Protein 3PW3 (pdb70)

Radius of gyration: 40.75 Å; Cα contacts (8 Å, |Δi|>4): 4091; chains: 6; bounding box: 106×101×106 Å

Secondary structure (DSSP, 8-state):
-----EEEEE----PPPB--BSS-HHHHHHHHHHHHHHH-------B---HHHHHHHHHHHHHHHTTT-S---S---HHHHHH---S---BTT-------SS-B-HHHHHHHH--HHHHSS--SS----TT---HHHHHHHHHHHHH-PPPSSEEETTEEE-HHHHHHHHT--GGGEEEEE--SSS-TT-B-----TT-TT---EE--TTT--HHHHHHHTT--BEE-EE--STTB-TTSEE---HHHHHHHSS---TTTTS-HHHH-TTTS--PPP---HHHHHHHHHTTSS--EE--B-EEEE-TT--EE--B-SB-S-STTTTB-EEBHHHHHHH--EEEEGGGS-HHHHHHHT--/-----EEEEE-------B--BSS-HHHHHHHHHHHHHHH-------B---HHHHHHHHHHHHHHHTTT-S---S---HHHHHH---S---BTT-------SS-B-HHHHHHHH--HHHHSS--SS----TT---HHHHHHHHHHHHH-PPPSSEEETTEEE-HHHHHHHHT--GGGEEEEE--SSS-TTSB----STT-TT---EE--TTT--HHHHHHHTT--BEE-EE--STTB-TTSEE-----------TTTS--PPP---HHHHHHHHHTTSS--EE--B-EEEE-TT--EE--B-SB-S-STTTTB-EEBHHHHHHH--EEEEGGGS-HHHHHHHT--/----EEEEE-------B--BSS-HHHHHHHHHHHHHHH-------B---HHHHHHHHHHHHHHHTTT-S---S---HHHHHH---S---BTT-------SS-B-HHHHHHHH--HHHHSS--SS----TT---HHHHHHHHHHHHH-PPPSSEEETTEEE-HHHHHHHHT--GGGEEEEE--SSS-TTSB-----TT-TT---EE--TTT--HHHHHHHTT--BEE-EE--STTB-TTSEE---------S----TTTS--PPP---HHHHHHHHHTTSS--EE--B-EEEE-TT--EE--B-SB-S-STTTTB-EEBHHHHHHH--EEEEGGGS-HHHHHHHT--/-----EEEEE-------B--BSS-HHHHHHHHHHHHHHH-------B---HHHHHHHHHHHHHHHTTT-S---S---HHHHHH---S---BTT-------SS-B-HHHHHHHH--HHHHSS--SS----TT---HHHHHHHHHHHHH-PPPSSEEETTEEE-HHHHHHHHT--GGGEEEEE--SSS-TT-B-----TT-TT---EE--TTT--HHHHHHHTT--BEE-EE--STTB-TTSEE------TTTS--PPP---HHHHHHHHHTTSS--EE--B-EEEE-TT--EE--B-SB-S-STTTTB-EEBHHHHHHH--EEEEGGGS-HHHHHHHT--/-----EEEEE----PPPB--BSS-HHHHHHHHHHHHHHH-------B---HHHHHHHHHHHHHHHTTT-S---S---HHHHHH---S---BTT-------SS-B-HHHHHHHH--HHHHSS--SS----TT---HHHHHHHHHHHHH-PPPSSEEETTEEE-HHHHHHHHT--GGGEEEEE--SSS-TTSB----STT-TT---EE--TTT--HHHHHHHTT--BEE-EE--STTB-TTSEE-------S------PPP---HHHHHHHHHTTSS--EE--B-EEEE-TT--EE--B-SB-S-STTTTB-EEBHHHHHHH--EEEEGGGS-HHHHHHHT--/-----EEEEE----PPPB--BSS-HHHHHHHHHHHHHHH-------B---HHHHHHHHHHHHHHHTTT-S---S---HHHHHH---S---BTT-------SS-B-HHHHHHHH--HHHHSS--SS----TT---HHHHHHHHHHHHH-PPPSSEEETTEEE-HHHHHHHHT--GGGEEEEE--SSS-TTSB-----TT-TT---EE--TTT--HHHHHHHTT--BEE-EE--STTB-TTSEE---HHHHHH---TTTS--PPP---HHHHHHHHHTTSS--EE--B-EEEE-TT--EE--B-SB-S-STTTTB-EEBHHHHHHH--EEEEGGGS-HHHHHHHT--

Nearest PDB structures (foldseek):
  3pw3-assembly1_D  TM=9.847E-01  e=2.282E-67  Parabacteroides distasonis ATCC 8503
  5wdl-assembly1_A  TM=1.001E+00  e=2.341E-66  Parabacteroides distasonis ATCC 8503
  5wdl-assembly1_B  TM=9.946E-01  e=1.214E-66  Parabacteroides distasonis ATCC 8503
  5wdk-assembly1_D  TM=9.983E-01  e=1.106E-65  Parabacteroides distasonis ATCC 8503
  5wdk-assembly1_C  TM=9.813E-01  e=2.445E-62  Parabacteroides distasonis ATCC 8503

InterPro domains:
  IPR000169 Cysteine peptidase, cysteine active site [PS00139] (50-61)
  IPR004134 Peptidase C1B, bleomycin hydrolase [PF03051] (17-283)
  IPR004134 Peptidase C1B, bleomycin hydrolase [PF03051] (329-401)
  IPR004134 Peptidase C1B, bleomycin hydrolase [PIRSF005700] (22-400)
  IPR004134 Peptidase C1B, bleomycin hydrolase [PTHR10363] (18-282)
  IPR038765 Papain-like cysteine peptidase superfamily [SSF54001] (33-404)

Solvent-accessible surface area: 81378 Å² total

Structure (mmCIF, N/CA/C/O backbone):
data_3PW3
#
_entry.id   3PW3
#
_cell.length_a   104.592
_cell.length_b   137.810
_cell.length_c   223.165
_cell.angle_alpha   90.000
_cell.angle_beta   90.000
_cell.angle_gamma   90.000
#
_symmetry.space_group_name_H-M   'P 21 21 21'
#
loop_
_entity.id
_entity.type
_entity.pdbx_description
1 polymer 'Aminopeptidase C'
2 non-polymer 'ZINC ION'
3 non-polymer 'POTASSIUM ION'
4 non-polymer 'CHLORIDE ION'
5 non-polymer 1,2-ETHANEDIOL
6 non-polymer 'ACETATE ION'
7 water water
#
loop_
_atom_site.group_PDB
_atom_site.id
_atom_site.type_symbol
_atom_site.label_atom_id
_atom_site.label_alt_id
_atom_site.label_comp_id
_atom_site.label_asym_id
_atom_site.label_entity_id
_atom_site.label_seq_id
_atom_site.pdbx_PDB_ins_code
_atom_site.Cartn_x
_atom_site.Cartn_y
_atom_site.Cartn_z
_atom_site.occupancy
_atom_site.B_iso_or_equiv
_atom_site.auth_seq_id
_atom_site.auth_comp_id
_atom_site.auth_asym_id
_atom_site.auth_atom_id
_atom_site.pdbx_PDB_model_num
ATOM 1 N N . GLU A 1 10 ? -12.749 83.928 28.591 1.00 88.86 32 GLU A N 1
ATOM 2 C CA . GLU A 1 10 ? -12.103 84.716 27.499 1.00 79.86 32 GLU A CA 1
ATOM 3 C C . GLU A 1 10 ? -11.877 86.169 27.954 1.00 71.34 32 GLU A C 1
ATOM 4 O O . GLU A 1 10 ? -12.784 86.988 27.835 1.00 67.05 32 GLU A O 1
ATOM 6 N N . GLY A 1 11 ? -10.694 86.457 28.520 1.00 55.99 33 GLY A N 1
ATOM 7 C CA . GLY A 1 11 ? -10.264 87.829 28.847 1.00 45.98 33 GLY A CA 1
ATOM 8 C C . GLY A 1 11 ? -8.888 88.153 28.257 1.00 41.60 33 GLY A C 1
ATOM 9 O O . GLY A 1 11 ? -8.494 87.588 27.242 1.00 40.68 33 GLY A O 1
ATOM 10 N N . PHE A 1 12 ? -8.135 89.018 28.924 1.00 34.39 34 PHE A N 1
ATOM 11 C CA . PHE A 1 12 ? -6.765 89.318 28.524 1.00 33.28 34 PHE A CA 1
ATOM 12 C C . PHE A 1 12 ? -5.771 88.643 29.469 1.00 32.55 34 PHE A C 1
ATOM 13 O O . PHE A 1 12 ? -5.919 88.720 30.680 1.00 35.28 34 PHE A O 1
ATOM 21 N N . VAL A 1 13 ? -4.718 88.054 28.927 1.00 30.82 35 VAL A N 1
ATOM 22 C CA . VAL A 1 13 ? -3.591 87.632 29.756 1.00 30.27 35 VAL A CA 1
ATOM 23 C C . VAL A 1 13 ? -2.332 88.268 29.170 1.00 29.00 35 VAL A C 1
ATOM 24 O O . VAL A 1 13 ? -1.979 87.991 28.026 1.00 29.00 35 VAL A O 1
ATOM 28 N N . PHE A 1 14 ? -1.643 89.079 29.972 1.00 27.09 36 PHE A N 1
ATOM 29 C CA . PHE A 1 14 ? -0.489 89.827 29.508 1.00 26.04 36 PHE A CA 1
ATOM 30 C C . PHE A 1 14 ? 0.834 89.253 29.968 1.00 27.71 36 PHE A C 1
ATOM 31 O O . PHE A 1 14 ? 0.960 88.841 31.104 1.00 30.35 36 PHE A O 1
ATOM 39 N N . THR A 1 15 ? 1.831 89.280 29.074 1.00 27.46 37 THR A N 1
ATOM 40 C CA . THR A 1 15 ? 3.203 88.918 29.395 1.00 26.44 37 THR A CA 1
ATOM 41 C C . THR A 1 15 ? 4.125 90.091 29.078 1.00 26.05 37 THR A C 1
ATOM 42 O O . THR A 1 15 ? 4.123 90.596 27.969 1.00 26.63 37 THR A O 1
ATOM 46 N N . THR A 1 16 ? 4.889 90.535 30.065 1.00 26.24 38 THR A N 1
ATOM 47 C CA . THR A 1 16 ? 5.869 91.588 29.875 1.00 26.00 38 THR A CA 1
ATOM 48 C C . THR A 1 16 ? 6.949 91.137 28.915 1.00 25.31 38 THR A C 1
ATOM 49 O O . THR A 1 16 ? 7.496 90.064 29.068 1.00 29.20 38 THR A O 1
ATOM 53 N N . VAL A 1 17 ? 7.223 91.951 27.907 1.00 24.61 39 VAL A N 1
ATOM 54 C CA . VAL A 1 17 ? 8.325 91.708 27.013 1.00 23.74 39 VAL A CA 1
ATOM 55 C C . VAL A 1 17 ? 9.505 92.457 27.556 1.00 23.59 39 VAL A C 1
ATOM 56 O O . VAL A 1 17 ? 10.582 91.907 27.705 1.00 24.03 39 VAL A O 1
ATOM 60 N N . LYS A 1 18 ? 9.315 93.733 27.851 1.00 25.48 40 LYS A N 1
ATOM 61 C CA . LYS A 1 18 ? 10.354 94.514 28.518 1.00 25.36 40 LYS A CA 1
ATOM 62 C C . LYS A 1 18 ? 9.732 95.665 29.304 1.00 25.47 40 LYS A C 1
ATOM 63 O O . LYS A 1 18 ? 8.781 96.288 28.847 1.00 27.43 40 LYS A O 1
ATOM 69 N N . GLU A 1 19 ? 10.267 95.926 30.493 1.00 24.44 41 GLU A N 1
ATOM 70 C CA . GLU A 1 19 ? 9.834 97.065 31.296 1.00 24.85 41 GLU A CA 1
ATOM 71 C C . GLU A 1 19 ? 11.003 97.656 32.045 1.00 24.25 41 GLU A C 1
ATOM 72 O O . GLU A 1 19 ? 11.931 96.944 32.436 1.00 22.71 41 GLU A O 1
ATOM 78 N N . ASN A 1 20 ? 10.951 98.972 32.202 1.00 21.17 42 ASN A N 1
ATOM 79 C CA . ASN A 1 20 ? 12.008 99.702 32.829 1.00 21.18 42 ASN A CA 1
ATOM 80 C C . ASN A 1 20 ? 11.563 100.159 34.235 1.00 20.84 42 ASN A C 1
ATOM 81 O O . ASN A 1 20 ? 10.370 100.261 34.507 1.00 21.15 42 ASN A O 1
ATOM 86 N N . PRO A 1 21 ? 12.513 100.402 35.139 1.00 21.23 43 PRO A N 1
ATOM 87 C CA . PRO A 1 21 ? 12.158 100.708 36.525 1.00 21.62 43 PRO A CA 1
ATOM 88 C C . PRO A 1 21 ? 11.311 101.964 36.737 1.00 21.71 43 PRO A C 1
ATOM 89 O O . PRO A 1 21 ? 11.582 103.014 36.142 1.00 21.74 43 PRO A O 1
ATOM 93 N N . ILE A 1 22 ? 10.273 101.815 37.560 1.00 20.24 44 ILE A N 1
ATOM 94 C CA . ILE A 1 22 ? 9.364 102.893 37.891 1.00 20.44 44 ILE A CA 1
ATOM 95 C C . ILE A 1 22 ? 9.234 102.966 39.410 1.00 21.19 44 ILE A C 1
ATOM 96 O O . ILE A 1 22 ? 9.580 102.027 40.114 1.00 19.93 44 ILE A O 1
ATOM 101 N N . THR A 1 23 ? 8.756 104.099 39.909 1.00 20.33 45 THR A N 1
ATOM 102 C CA . THR A 1 23 ? 8.468 104.230 41.335 1.00 20.68 45 THR A CA 1
ATOM 103 C C . THR A 1 23 ? 7.024 103.785 41.545 1.00 22.52 45 THR A C 1
ATOM 104 O O . THR A 1 23 ? 6.336 103.407 40.591 1.00 22.97 45 THR A O 1
ATOM 108 N N . SER A 1 24 ? 6.586 103.839 42.788 1.00 21.53 46 SER A N 1
ATOM 109 C CA . SER A 1 24 ? 5.261 103.390 43.182 1.00 22.94 46 SER A CA 1
ATOM 110 C C . SER A 1 24 ? 4.156 104.198 42.528 1.00 21.57 46 SER A C 1
ATOM 111 O O . SER A 1 24 ? 4.334 105.372 42.174 1.00 22.97 46 SER A O 1
ATOM 114 N N . VAL A 1 25 ? 3.008 103.553 42.384 1.00 21.38 47 VAL A N 1
ATOM 115 C CA . VAL A 1 25 ? 1.832 104.176 41.812 1.00 20.93 47 VAL A CA 1
ATOM 116 C C . VAL A 1 25 ? 1.244 105.198 42.794 1.00 22.23 47 VAL A C 1
ATOM 117 O O . VAL A 1 25 ? 1.024 104.900 43.968 1.00 23.60 47 VAL A O 1
ATOM 121 N N . LYS A 1 26 ? 1.002 106.411 42.298 1.00 22.85 48 LYS A N 1
ATOM 122 C CA . LYS A 1 26 ? 0.486 107.498 43.097 1.00 22.19 48 LYS A CA 1
ATOM 123 C C . LYS A 1 26 ? -0.993 107.701 42.791 1.00 23.52 48 LYS A C 1
ATOM 124 O O . LYS A 1 26 ? -1.531 107.110 41.865 1.00 23.75 48 LYS A O 1
ATOM 130 N N . ASN A 1 27 ? -1.642 108.559 43.565 1.00 23.31 49 ASN A N 1
ATOM 131 C CA . ASN A 1 27 ? -3.071 108.822 43.394 1.00 23.29 49 ASN A CA 1
ATOM 132 C C . ASN A 1 27 ? -3.354 110.328 43.416 1.00 23.25 49 ASN A C 1
ATOM 133 O O . ASN A 1 27 ? -3.278 110.962 44.477 1.00 21.73 49 ASN A O 1
ATOM 138 N N . GLN A 1 28 ? -3.680 110.897 42.251 1.00 22.62 50 GLN A N 1
ATOM 139 C CA . GLN A 1 28 ? -3.967 112.339 42.136 1.00 23.12 50 GLN A CA 1
ATOM 140 C C . GLN A 1 28 ? -5.326 112.685 42.784 1.00 22.73 50 GLN A C 1
ATOM 141 O O . GLN A 1 28 ? -5.606 113.848 43.069 1.00 22.09 50 GLN A O 1
ATOM 147 N N . ASN A 1 29 ? -6.152 111.661 42.985 1.00 22.62 51 ASN A N 1
ATOM 148 C CA . ASN A 1 29 ? -7.492 111.802 43.551 1.00 22.66 51 ASN A CA 1
ATOM 149 C C . ASN A 1 29 ? -8.321 112.897 42.864 1.00 22.87 51 ASN A C 1
ATOM 150 O O . ASN A 1 29 ? -8.449 112.887 41.633 1.00 23.81 51 ASN A O 1
ATOM 155 N N . ARG A 1 30 ? -8.884 113.832 43.627 1.00 23.17 52 ARG A N 1
ATOM 156 C CA . ARG A 1 30 ? -9.888 114.750 43.087 1.00 25.54 52 ARG A CA 1
ATOM 157 C C . ARG A 1 30 ? -9.287 116.091 42.648 1.00 24.73 52 ARG A C 1
ATOM 158 O O . ARG A 1 30 ? -9.589 117.148 43.194 1.00 24.00 52 ARG A O 1
ATOM 166 N N . ALA A 1 31 ? -8.454 116.017 41.625 1.00 22.97 53 ALA A N 1
ATOM 167 C CA . ALA A 1 31 ? -7.825 117.186 41.035 1.00 21.88 53 ALA A CA 1
ATOM 168 C C . ALA A 1 31 ? -7.302 116.771 39.655 1.00 22.34 53 ALA A C 1
ATOM 169 O O . ALA A 1 31 ? -6.926 115.603 39.460 1.00 21.96 53 ALA A O 1
ATOM 171 N N . GLY A 1 32 ? -7.276 117.698 38.698 1.00 19.62 54 GLY A N 1
ATOM 172 C CA . GLY A 1 32 ? -6.805 117.398 37.341 1.00 19.89 54 GLY A CA 1
ATOM 173 C C . GLY A 1 32 ? -5.304 117.579 37.181 1.00 21.27 54 GLY A C 1
ATOM 174 O O . GLY A 1 32 ? -4.845 118.211 36.216 1.00 21.01 54 GLY A O 1
ATOM 175 N N . THR A 1 33 ? -4.538 117.014 38.108 1.00 20.78 55 THR A N 1
ATOM 176 C CA . THR A 1 33 ? -3.099 117.278 38.221 1.00 21.57 55 THR A CA 1
ATOM 177 C C . THR A 1 33 ? -2.242 116.142 37.634 1.00 23.08 55 THR A C 1
ATOM 178 O O . THR A 1 33 ? -1.066 116.023 37.936 1.00 24.29 55 THR A O 1
ATOM 182 N N . CYS A 1 34 ? -2.830 115.340 36.757 1.00 21.42 56 CYS A N 1
ATOM 183 C CA . CYS A 1 34 ? -2.145 114.226 36.134 1.00 23.40 56 CYS A CA 1
ATOM 184 C C . CYS A 1 34 ? -0.921 114.652 35.355 1.00 21.61 56 CYS A C 1
ATOM 185 O O . CYS A 1 34 ? 0.019 113.883 35.216 1.00 22.33 56 CYS A O 1
ATOM 188 N N . TRP A 1 35 ? -0.950 115.856 34.800 1.00 20.78 57 TRP A N 1
ATOM 189 C CA . TRP A 1 35 ? 0.222 116.395 34.100 1.00 19.78 57 TRP A CA 1
ATOM 190 C C . TRP A 1 35 ? 1.456 116.419 35.005 1.00 20.63 57 TRP A C 1
ATOM 191 O O . TRP A 1 35 ? 2.569 116.143 34.559 1.00 19.65 57 TRP A O 1
ATOM 202 N N . CYS A 1 36 ? 1.253 116.693 36.288 1.00 20.90 58 CYS A N 1
ATOM 203 C CA . CYS A 1 36 ? 2.375 116.763 37.227 1.00 21.41 58 CYS A CA 1
ATOM 204 C C . CYS A 1 36 ? 2.736 115.411 37.813 1.00 20.43 58 CYS A C 1
ATOM 205 O O . CYS A 1 36 ? 3.911 115.082 37.922 1.00 19.84 58 CYS A O 1
ATOM 208 N N . TYR A 1 37 ? 1.736 114.599 38.144 1.00 19.88 59 TYR A N 1
ATOM 209 C CA . TYR A 1 37 ? 1.998 113.238 38.614 1.00 20.43 59 TYR A CA 1
ATOM 210 C C . TYR A 1 37 ? 2.738 112.413 37.568 1.00 19.10 59 TYR A C 1
ATOM 211 O O . TYR A 1 37 ? 3.713 111.748 37.886 1.00 19.67 59 TYR A O 1
ATOM 220 N N . SER A 1 38 ? 2.272 112.442 36.328 1.00 18.49 60 SER A N 1
ATOM 221 C CA . SER A 1 38 ? 2.927 111.699 35.261 1.00 17.65 60 SER A CA 1
ATOM 222 C C . SER A 1 38 ? 4.304 112.254 34.961 1.00 18.10 60 SER A C 1
ATOM 223 O O . SER A 1 38 ? 5.236 111.492 34.726 1.00 19.29 60 SER A O 1
ATOM 226 N N . SER A 1 39 ? 4.464 113.576 35.005 1.00 18.55 61 SER A N 1
ATOM 227 C CA . SER A 1 39 ? 5.780 114.181 34.789 1.00 19.34 61 SER A CA 1
ATOM 228 C C . SER A 1 39 ? 6.752 113.687 35.841 1.00 20.19 61 SER A C 1
ATOM 229 O O . SER A 1 39 ? 7.910 113.428 35.558 1.00 18.99 61 SER A O 1
ATOM 232 N N . TYR A 1 40 ? 6.276 113.573 37.071 1.00 19.77 62 TYR A N 1
ATOM 233 C CA . TYR A 1 40 ? 7.144 113.162 38.154 1.00 21.04 62 TYR A CA 1
ATOM 234 C C . TYR A 1 40 ? 7.388 111.668 38.190 1.00 20.66 62 TYR A C 1
ATOM 235 O O . TYR A 1 40 ? 8.482 111.234 38.563 1.00 20.45 62 TYR A O 1
ATOM 244 N N . SER A 1 41 ? 6.427 110.871 37.758 1.00 19.69 63 SER A N 1
ATOM 245 C CA . SER A 1 41 ? 6.717 109.434 37.556 1.00 20.74 63 SER A CA 1
ATOM 246 C C . SER A 1 41 ? 7.831 109.281 36.527 1.00 20.76 63 SER A C 1
ATOM 247 O O . SER A 1 41 ? 8.764 108.505 36.710 1.00 21.39 63 SER A O 1
ATOM 250 N N . PHE A 1 42 ? 7.736 110.058 35.451 1.00 20.11 64 PHE A N 1
ATOM 251 C CA . PHE A 1 42 ? 8.744 110.066 34.385 1.00 19.36 64 PHE A CA 1
ATOM 252 C C . PHE A 1 42 ? 10.095 110.526 34.913 1.00 19.50 64 PHE A C 1
ATOM 253 O O . PHE A 1 42 ? 11.087 109.840 34.734 1.00 20.07 64 PHE A O 1
ATOM 261 N N . LEU A 1 43 ? 10.136 111.672 35.575 1.00 18.68 65 LEU A N 1
ATOM 262 C CA . LEU A 1 43 ? 11.404 112.178 36.079 1.00 19.26 65 LEU A CA 1
ATOM 263 C C . LEU A 1 43 ? 12.004 111.268 37.154 1.00 19.94 65 LEU A C 1
ATOM 264 O O . LEU A 1 43 ? 13.224 111.134 37.229 1.00 19.61 65 LEU A O 1
ATOM 269 N N . GLU A 1 44 ? 11.166 110.640 37.983 1.00 20.29 66 GLU A N 1
ATOM 270 C CA . GLU A 1 44 ? 11.672 109.661 38.962 1.00 21.42 66 GLU A CA 1
ATOM 271 C C . GLU A 1 44 ? 12.267 108.408 38.289 1.00 20.69 66 GLU A C 1
ATOM 272 O O . GLU A 1 44 ? 13.271 107.894 38.728 1.00 22.40 66 GLU A O 1
ATOM 278 N N . SER A 1 45 ? 11.670 107.958 37.195 1.00 19.74 67 SER A N 1
ATOM 279 C CA . SER A 1 45 ? 12.292 106.910 36.375 1.00 19.64 67 SER A CA 1
ATOM 280 C C . SER A 1 45 ? 13.609 107.346 35.753 1.00 19.72 67 SER A C 1
ATOM 281 O O . SER A 1 45 ? 14.551 106.551 35.683 1.00 20.09 67 SER A O 1
ATOM 284 N N . GLU A 1 46 ? 13.676 108.598 35.304 1.00 18.41 68 GLU A N 1
ATOM 285 C CA . GLU A 1 46 ? 14.913 109.142 34.790 1.00 19.78 68 GLU A CA 1
ATOM 286 C C . GLU A 1 46 ? 16.002 109.142 35.855 1.00 20.26 68 GLU A C 1
ATOM 287 O O . GLU A 1 46 ? 17.156 108.793 35.587 1.00 20.22 68 GLU A O 1
ATOM 293 N N . LEU A 1 47 ? 15.655 109.551 37.062 1.00 20.15 69 LEU A N 1
ATOM 294 C CA . LEU A 1 47 ? 16.624 109.552 38.153 1.00 20.33 69 LEU A CA 1
ATOM 295 C C . LEU A 1 47 ? 17.133 108.131 38.462 1.00 21.60 69 LEU A C 1
ATOM 296 O O . LEU A 1 47 ? 18.333 107.937 38.710 1.00 20.45 69 LEU A O 1
ATOM 301 N N . LEU A 1 48 ? 16.244 107.138 38.415 1.00 20.56 70 LEU A N 1
ATOM 302 C CA . LEU A 1 48 ? 16.663 105.749 38.601 1.00 20.53 70 LEU A CA 1
ATOM 303 C C . LEU A 1 48 ? 17.606 105.332 37.487 1.00 21.81 70 LEU A C 1
ATOM 304 O O . LEU A 1 48 ? 18.654 104.734 37.738 1.00 23.24 70 LEU A O 1
ATOM 309 N N . ARG A 1 49 ? 17.253 105.682 36.254 1.00 22.17 71 ARG A N 1
ATOM 310 C CA . ARG A 1 49 ? 18.064 105.352 35.071 1.00 23.57 71 ARG A CA 1
ATOM 311 C C . ARG A 1 49 ? 19.447 105.991 35.152 1.00 24.07 71 ARG A C 1
ATOM 312 O O . ARG A 1 49 ? 20.424 105.408 34.734 1.00 23.99 71 ARG A O 1
ATOM 328 N N . GLY A 1 51 ? 21.156 106.631 37.782 1.00 24.89 73 GLY A N 1
ATOM 329 C CA . GLY A 1 51 ? 21.945 106.185 38.936 1.00 24.16 73 GLY A CA 1
ATOM 330 C C . GLY A 1 51 ? 21.861 107.068 40.153 1.00 23.08 73 GLY A C 1
ATOM 331 O O . GLY A 1 51 ? 22.731 107.037 41.001 1.00 22.74 73 GLY A O 1
ATOM 332 N N . LYS A 1 52 ? 20.784 107.829 40.266 1.00 24.63 74 LYS A N 1
ATOM 333 C CA . LYS A 1 52 ? 20.602 108.750 41.388 1.00 27.23 74 LYS A CA 1
ATOM 334 C C . LYS A 1 52 ? 19.698 108.161 42.467 1.00 26.11 74 LYS A C 1
ATOM 335 O O . LYS A 1 52 ? 19.535 108.751 43.511 1.00 27.03 74 LYS A O 1
ATOM 341 N N . GLY A 1 53 ? 19.129 106.991 42.223 1.00 25.91 75 GLY A N 1
ATOM 342 C CA . GLY A 1 53 ? 18.267 106.363 43.218 1.00 25.07 75 GLY A CA 1
ATOM 343 C C . GLY A 1 53 ? 16.812 106.808 43.171 1.00 25.14 75 GLY A C 1
ATOM 344 O O . GLY A 1 53 ? 16.385 107.461 42.222 1.00 26.40 75 GLY A O 1
ATOM 345 N N . GLU A 1 54 ? 16.070 106.443 44.208 1.00 25.97 76 GLU A N 1
ATOM 346 C CA . GLU A 1 54 ? 14.630 106.580 44.260 1.00 27.23 76 GLU A CA 1
ATOM 347 C C . GLU A 1 54 ? 14.227 107.875 44.957 1.00 25.85 76 GLU A C 1
ATOM 348 O O . GLU A 1 54 ? 14.653 108.136 46.052 1.00 25.35 76 GLU A O 1
ATOM 354 N N . TYR A 1 55 ? 13.425 108.681 44.274 1.00 23.31 77 TYR A N 1
ATOM 355 C CA . TYR A 1 55 ? 12.936 109.933 44.790 1.00 23.42 77 TYR A CA 1
ATOM 356 C C . TYR A 1 55 ? 11.429 109.929 44.801 1.00 23.93 77 TYR A C 1
ATOM 357 O O . TYR A 1 55 ? 10.788 109.219 44.007 1.00 22.49 77 TYR A O 1
ATOM 366 N N . ASP A 1 56 ? 10.859 110.711 45.715 1.00 23.77 78 ASP A N 1
ATOM 367 C CA . ASP A 1 56 ? 9.434 110.981 45.714 1.00 24.29 78 ASP A CA 1
ATOM 368 C C . ASP A 1 56 ? 9.275 112.510 45.742 1.00 23.35 78 ASP A C 1
ATOM 369 O O . ASP A 1 56 ? 9.428 113.142 46.771 1.00 25.33 78 ASP A O 1
ATOM 374 N N . LEU A 1 57 ? 9.024 113.095 44.589 1.00 24.12 79 LEU A N 1
ATOM 375 C CA . LEU A 1 57 ? 9.026 114.536 44.451 1.00 22.93 79 LEU A CA 1
ATOM 376 C C . LEU A 1 57 ? 7.626 115.079 44.764 1.00 23.41 79 LEU A C 1
ATOM 377 O O . LEU A 1 57 ? 6.624 114.401 44.505 1.00 24.35 79 LEU A O 1
ATOM 382 N N . SER A 1 58 ? 7.546 116.306 45.273 1.00 23.16 80 SER A N 1
ATOM 383 C CA . SER A 1 58 ? 6.263 116.912 45.624 1.00 22.75 80 SER A CA 1
ATOM 384 C C . SER A 1 58 ? 5.537 117.515 44.427 1.00 21.73 80 SER A C 1
ATOM 385 O O . SER A 1 58 ? 5.883 118.604 43.966 1.00 24.00 80 SER A O 1
ATOM 388 N N . GLU A 1 59 ? 4.482 116.849 43.979 1.00 19.91 81 GLU A N 1
ATOM 389 C CA . GLU A 1 59 ? 3.593 117.420 42.966 1.00 19.17 81 GLU A CA 1
ATOM 390 C C . GLU A 1 59 ? 2.979 118.702 43.444 1.00 19.52 81 GLU A C 1
ATOM 391 O O . GLU A 1 59 ? 2.877 119.643 42.680 1.00 19.16 81 GLU A O 1
ATOM 405 N N . PHE A 1 61 ? 4.009 121.128 45.295 1.00 21.04 83 PHE A N 1
ATOM 406 C CA . PHE A 1 61 ? 4.877 122.290 45.197 1.00 20.56 83 PHE A CA 1
ATOM 407 C C . PHE A 1 61 ? 4.807 122.875 43.786 1.00 21.44 83 PHE A C 1
ATOM 408 O O . PHE A 1 61 ? 4.724 124.084 43.599 1.00 21.86 83 PHE A O 1
ATOM 416 N N . THR A 1 62 ? 4.896 122.004 42.793 1.00 20.36 84 THR A N 1
ATOM 417 C CA . THR A 1 62 ? 4.911 122.416 41.404 1.00 20.89 84 THR A CA 1
ATOM 418 C C . THR A 1 62 ? 3.534 122.829 40.908 1.00 20.23 84 THR A C 1
ATOM 419 O O . THR A 1 62 ? 3.411 123.784 40.145 1.00 20.33 84 THR A O 1
ATOM 423 N N . VAL A 1 63 ? 2.496 122.151 41.374 1.00 19.42 85 VAL A N 1
ATOM 424 C CA . VAL A 1 63 ? 1.116 122.555 41.060 1.00 19.83 85 VAL A CA 1
ATOM 425 C C . VAL A 1 63 ? 0.865 123.983 41.567 1.00 21.14 85 VAL A C 1
ATOM 426 O O . VAL A 1 63 ? 0.363 124.834 40.841 1.00 20.12 85 VAL A O 1
ATOM 430 N N . TYR A 1 64 ? 1.266 124.241 42.810 1.00 22.06 86 TYR A N 1
ATOM 431 C CA . TYR A 1 64 ? 1.147 125.554 43.399 1.00 20.57 86 TYR A CA 1
ATOM 432 C C . TYR A 1 64 ? 1.782 126.623 42.524 1.00 20.50 86 TYR A C 1
ATOM 433 O O . TYR A 1 64 ? 1.131 127.569 42.126 1.00 19.51 86 TYR A O 1
ATOM 442 N N . ASN A 1 65 ? 3.057 126.477 42.219 1.00 20.36 87 ASN A N 1
ATOM 443 C CA . ASN A 1 65 ? 3.749 127.509 41.447 1.00 19.34 87 ASN A CA 1
ATOM 444 C C . ASN A 1 65 ? 3.221 127.648 40.023 1.00 19.20 87 ASN A C 1
ATOM 445 O O . ASN A 1 65 ? 3.138 128.750 39.486 1.00 19.77 87 ASN A O 1
ATOM 450 N N . THR A 1 66 ? 2.855 126.537 39.403 1.00 18.24 88 THR A N 1
ATOM 451 C CA . THR A 1 66 ? 2.329 126.586 38.062 1.00 19.20 88 THR A CA 1
ATOM 452 C C . THR A 1 66 ? 1.011 127.357 38.024 1.00 19.50 88 THR A C 1
ATOM 453 O O . THR A 1 66 ? 0.790 128.151 37.129 1.00 19.62 88 THR A O 1
ATOM 457 N N . TYR A 1 67 ? 0.132 127.123 38.998 1.00 19.34 89 TYR A N 1
ATOM 458 C CA . TYR A 1 67 ? -1.133 127.815 39.017 1.00 19.50 89 TYR A CA 1
ATOM 459 C C . TYR A 1 67 ? -0.953 129.322 39.174 1.00 19.74 89 TYR A C 1
ATOM 460 O O . TYR A 1 67 ? -1.727 130.085 38.573 1.00 19.79 89 TYR A O 1
ATOM 469 N N . LEU A 1 68 ? 0.064 129.764 39.911 1.00 18.71 90 LEU A N 1
ATOM 470 C CA . LEU A 1 68 ? 0.276 131.184 40.047 1.00 19.20 90 LEU A CA 1
ATOM 471 C C . LEU A 1 68 ? 0.693 131.780 38.693 1.00 19.53 90 LEU A C 1
ATOM 472 O O . LEU A 1 68 ? 0.255 132.882 38.345 1.00 18.85 90 LEU A O 1
ATOM 477 N N . ASP A 1 69 ? 1.517 131.062 37.930 1.00 18.79 91 ASP A N 1
ATOM 478 C CA . ASP A 1 69 ? 1.881 131.517 36.583 1.00 19.78 91 ASP A CA 1
ATOM 479 C C . ASP A 1 69 ? 0.668 131.468 35.646 1.00 19.14 91 ASP A C 1
ATOM 480 O O . ASP A 1 69 ? 0.485 132.357 34.822 1.00 19.78 91 ASP A O 1
ATOM 485 N N . ARG A 1 70 ? -0.154 130.444 35.775 1.00 18.10 92 ARG A N 1
ATOM 486 C CA . ARG A 1 70 ? -1.318 130.324 34.897 1.00 18.82 92 ARG A CA 1
ATOM 487 C C . ARG A 1 70 ? -2.310 131.452 35.173 1.00 17.85 92 ARG A C 1
ATOM 488 O O . ARG A 1 70 ? -2.886 132.015 34.247 1.00 17.63 92 ARG A O 1
ATOM 496 N N . ALA A 1 71 ? -2.456 131.830 36.431 1.00 18.51 93 ALA A N 1
ATOM 497 C CA . ALA A 1 71 ? -3.315 132.989 36.791 1.00 18.34 93 ALA A CA 1
ATOM 498 C C . ALA A 1 71 ? -2.772 134.260 36.162 1.00 17.92 93 ALA A C 1
ATOM 499 O O . ALA A 1 71 ? -3.515 135.036 35.571 1.00 16.88 93 ALA A O 1
ATOM 501 N N . ASP A 1 72 ? -1.464 134.438 36.234 1.00 19.64 94 ASP A N 1
ATOM 502 C CA . ASP A 1 72 ? -0.813 135.601 35.603 1.00 21.72 94 ASP A CA 1
ATOM 503 C C . ASP A 1 72 ? -1.054 135.625 34.087 1.00 21.86 94 ASP A C 1
ATOM 504 O O . ASP A 1 72 ? -1.353 136.666 33.522 1.00 21.08 94 ASP A O 1
ATOM 509 N N . ALA A 1 73 ? -0.923 134.479 33.434 1.00 18.95 95 ALA A N 1
ATOM 510 C CA . ALA A 1 73 ? -1.187 134.389 32.005 1.00 19.00 95 ALA A CA 1
ATOM 511 C C . ALA A 1 73 ? -2.658 134.734 31.684 1.00 18.65 95 ALA A C 1
ATOM 512 O O . ALA A 1 73 ? -2.967 135.427 30.698 1.00 19.21 95 ALA A O 1
ATOM 514 N N . ALA A 1 74 ? -3.570 134.264 32.522 1.00 18.62 96 ALA A N 1
ATOM 515 C CA . ALA A 1 74 ? -4.997 134.585 32.354 1.00 18.19 96 ALA A CA 1
ATOM 516 C C . ALA A 1 74 ? -5.206 136.072 32.447 1.00 17.69 96 ALA A C 1
ATOM 517 O O . ALA A 1 74 ? -5.895 136.674 31.614 1.00 18.54 96 ALA A O 1
ATOM 519 N N . VAL A 1 75 ? -4.611 136.686 33.453 1.00 17.61 97 VAL A N 1
ATOM 520 C CA . VAL A 1 75 ? -4.795 138.117 33.641 1.00 17.73 97 VAL A CA 1
ATOM 521 C C . VAL A 1 75 ? -4.162 138.931 32.520 1.00 18.16 97 VAL A C 1
ATOM 522 O O . VAL A 1 75 ? -4.772 139.877 31.989 1.00 16.95 97 VAL A O 1
ATOM 526 N N . ARG A 1 76 ? -2.950 138.582 32.125 1.00 18.24 98 ARG A N 1
ATOM 527 C CA . ARG A 1 76 ? -2.304 139.335 31.040 1.00 18.33 98 ARG A CA 1
ATOM 528 C C . ARG A 1 76 ? -3.073 139.257 29.721 1.00 18.15 98 ARG A C 1
ATOM 529 O O . ARG A 1 76 ? -3.076 140.218 28.952 1.00 17.52 98 ARG A O 1
ATOM 537 N N . THR A 1 77 ? -3.723 138.128 29.458 1.00 18.10 99 THR A N 1
ATOM 538 C CA . THR A 1 77 ? -4.498 137.970 28.240 1.00 18.55 99 THR A CA 1
ATOM 539 C C . THR A 1 77 ? -5.978 138.270 28.407 1.00 19.76 99 THR A C 1
ATOM 540 O O . THR A 1 77 ? -6.793 137.906 27.554 1.00 20.19 99 THR A O 1
ATOM 544 N N . HIS A 1 78 ? -6.342 138.937 29.493 1.00 21.17 100 HIS A N 1
ATOM 545 C CA . HIS A 1 78 ? -7.735 139.299 29.747 1.00 21.74 100 HIS A CA 1
ATOM 546 C C . HIS A 1 78 ? -8.682 138.135 29.581 1.00 20.61 100 HIS A C 1
ATOM 547 O O . HIS A 1 78 ? -9.777 138.278 29.040 1.00 19.65 100 HIS A O 1
ATOM 554 N N . GLY A 1 79 ? -8.254 136.972 30.063 1.00 20.41 101 GLY A N 1
ATOM 555 C CA . GLY A 1 79 ? -9.113 135.801 30.123 1.00 21.09 101 GLY A CA 1
ATOM 556 C C . GLY A 1 79 ? -8.981 134.804 28.989 1.00 22.76 101 GLY A C 1
ATOM 557 O O . GLY A 1 79 ? -9.602 133.739 29.035 1.00 24.03 101 GLY A O 1
ATOM 558 N N . ASP A 1 80 ? -8.211 135.133 27.953 1.00 22.26 102 ASP A N 1
ATOM 559 C CA . ASP A 1 80 ? -8.039 134.189 26.856 1.00 21.36 102 ASP A CA 1
ATOM 560 C C . ASP A 1 80 ? -7.390 132.904 27.369 1.00 21.52 102 ASP A C 1
ATOM 561 O O . ASP A 1 80 ? -7.905 131.811 27.116 1.00 19.20 102 ASP A O 1
ATOM 566 N N . VAL A 1 81 ? -6.263 133.003 28.082 1.00 19.17 103 VAL A N 1
ATOM 567 C CA . VAL A 1 81 ? -5.710 131.814 28.705 1.00 17.57 103 VAL A CA 1
ATOM 568 C C . VAL A 1 81 ? -6.678 131.372 29.767 1.00 17.39 103 VAL A C 1
ATOM 569 O O . VAL A 1 81 ? -6.924 132.089 30.711 1.00 20.30 103 VAL A O 1
ATOM 573 N N . SER A 1 82 ? -7.264 130.198 29.599 1.00 18.18 104 SER A N 1
ATOM 574 C CA . SER A 1 82 ? -8.199 129.668 30.589 1.00 19.82 104 SER A CA 1
ATOM 575 C C . SER A 1 82 ? -7.437 129.330 31.869 1.00 19.04 104 SER A C 1
ATOM 576 O O . SER A 1 82 ? -6.265 128.975 31.825 1.00 19.66 104 SER A O 1
ATOM 579 N N . PHE A 1 83 ? -8.121 129.456 33.001 1.00 19.49 105 PHE A N 1
ATOM 580 C CA . PHE A 1 83 ? -7.561 129.140 34.294 1.00 19.52 105 PHE A CA 1
ATOM 581 C C . PHE A 1 83 ? -8.269 127.894 34.787 1.00 20.81 105 PHE A C 1
ATOM 582 O O . PHE A 1 83 ? -9.465 127.919 35.055 1.00 23.65 105 PHE A O 1
ATOM 590 N N . SER A 1 84 ? -7.516 126.797 34.876 1.00 20.88 106 SER A N 1
ATOM 591 C CA . SER A 1 84 ? -8.076 125.524 35.262 1.00 20.65 106 SER A CA 1
ATOM 592 C C . SER A 1 84 ? -6.953 124.664 35.829 1.00 19.23 106 SER A C 1
ATOM 593 O O . SER A 1 84 ? -5.812 125.099 35.878 1.00 17.75 106 SER A O 1
ATOM 596 N N . GLN A 1 85 ? -7.281 123.434 36.179 1.00 19.40 107 GLN A N 1
ATOM 597 C CA . GLN A 1 85 ? -6.387 122.587 36.946 1.00 19.68 107 GLN A CA 1
ATOM 598 C C . GLN A 1 85 ? -5.302 121.889 36.118 1.00 19.52 107 GLN A C 1
ATOM 599 O O . GLN A 1 85 ? -4.314 121.394 36.677 1.00 18.36 107 GLN A O 1
ATOM 605 N N . GLY A 1 86 ? -5.502 121.802 34.813 1.00 18.39 108 GLY A N 1
ATOM 606 C CA . GLY A 1 86 ? -4.602 121.055 33.946 1.00 17.77 108 GLY A CA 1
ATOM 607 C C . GLY A 1 86 ? -3.273 121.735 33.712 1.00 17.91 108 GLY A C 1
ATOM 608 O O . GLY A 1 86 ? -2.980 122.791 34.275 1.00 19.37 108 GLY A O 1
ATOM 609 N N . GLY A 1 87 ? -2.470 121.114 32.868 1.00 18.04 109 GLY A N 1
ATOM 610 C CA . GLY A 1 87 ? -1.141 121.597 32.537 1.00 18.99 109 GLY A CA 1
ATOM 611 C C . GLY A 1 87 ? -0.453 120.638 31.559 1.00 19.65 109 GLY A C 1
ATOM 612 O O . GLY A 1 87 ? -1.093 119.792 30.954 1.00 19.70 109 GLY A O 1
ATOM 613 N N . SER A 1 88 ? 0.853 120.770 31.444 1.00 18.78 110 SER A N 1
ATOM 614 C CA . SER A 1 88 ? 1.612 120.028 30.475 1.00 19.69 110 SER A CA 1
ATOM 615 C C . SER A 1 88 ? 2.891 119.502 31.075 1.00 19.64 110 SER A C 1
ATOM 616 O O . SER A 1 88 ? 3.337 119.942 32.154 1.00 20.17 110 SER A O 1
ATOM 619 N N . PHE A 1 89 ? 3.536 118.621 30.336 1.00 18.01 111 PHE A N 1
ATOM 620 C CA . PHE A 1 89 ? 4.863 118.155 30.694 1.00 19.48 111 PHE A CA 1
ATOM 621 C C . PHE A 1 89 ? 5.831 119.313 30.761 1.00 18.95 111 PHE A C 1
ATOM 622 O O . PHE A 1 89 ? 6.680 119.368 31.649 1.00 20.11 111 PHE A O 1
ATOM 630 N N . TYR A 1 90 ? 5.693 120.254 29.848 1.00 19.81 112 TYR A N 1
ATOM 631 C CA . TYR A 1 90 ? 6.572 121.413 29.844 1.00 20.55 112 TYR A CA 1
ATOM 632 C C . TYR A 1 90 ? 6.408 122.254 31.126 1.00 19.92 112 TYR A C 1
ATOM 633 O O . TYR A 1 90 ? 7.382 122.765 31.633 1.00 20.09 112 TYR A O 1
ATOM 642 N N . ASP A 1 91 ? 5.203 122.332 31.688 1.00 20.18 113 ASP A N 1
ATOM 643 C CA . ASP A 1 91 ? 5.015 123.008 32.979 1.00 20.68 113 ASP A CA 1
ATOM 644 C C . ASP A 1 91 ? 5.956 122.426 34.048 1.00 20.66 113 ASP A C 1
ATOM 645 O O . ASP A 1 91 ? 6.553 123.173 34.816 1.00 18.45 113 ASP A O 1
ATOM 650 N N . ALA A 1 92 ? 6.095 121.106 34.073 1.00 19.31 114 ALA A N 1
ATOM 651 C CA . ALA A 1 92 ? 6.967 120.444 35.051 1.00 21.21 114 ALA A CA 1
ATOM 652 C C . ALA A 1 92 ? 8.452 120.722 34.769 1.00 20.61 114 ALA A C 1
ATOM 653 O O . ALA A 1 92 ? 9.234 120.965 35.682 1.00 23.46 114 ALA A O 1
ATOM 655 N N . LEU A 1 93 ? 8.833 120.680 33.502 1.00 20.97 115 LEU A N 1
ATOM 656 C CA . LEU A 1 93 ? 10.228 120.905 33.115 1.00 23.38 115 LEU A CA 1
ATOM 657 C C . LEU A 1 93 ? 10.622 122.380 33.303 1.00 24.29 115 LEU A C 1
ATOM 658 O O . LEU A 1 93 ? 11.705 122.682 33.785 1.00 24.88 115 LEU A O 1
ATOM 663 N N . TYR A 1 94 ? 9.737 123.290 32.922 1.00 20.80 116 TYR A N 1
ATOM 664 C CA . TYR A 1 94 ? 9.942 124.703 33.185 1.00 20.21 116 TYR A CA 1
ATOM 665 C C . TYR A 1 94 ? 10.019 124.911 34.689 1.00 20.46 116 TYR A C 1
ATOM 666 O O . TYR A 1 94 ? 10.889 125.615 35.197 1.00 20.10 116 TYR A O 1
ATOM 675 N N . GLY A 1 95 ? 9.122 124.252 35.403 1.00 21.06 117 GLY A N 1
ATOM 676 C CA . GLY A 1 95 ? 9.000 124.436 36.840 1.00 20.42 117 GLY A CA 1
ATOM 677 C C . GLY A 1 95 ? 10.250 124.070 37.598 1.00 21.23 117 GLY A C 1
ATOM 678 O O . GLY A 1 95 ? 10.675 124.794 38.486 1.00 23.01 117 GLY A O 1
ATOM 687 N N . GLU A 1 97 ? 13.326 123.992 36.716 1.00 25.60 119 GLU A N 1
ATOM 688 C CA . GLU A 1 97 ? 14.384 124.953 36.433 1.00 27.38 119 GLU A CA 1
ATOM 689 C C . GLU A 1 97 ? 14.092 126.338 37.034 1.00 27.26 119 GLU A C 1
ATOM 690 O O . GLU A 1 97 ? 15.008 127.087 37.273 1.00 26.43 119 GLU A O 1
ATOM 696 N N . THR A 1 98 ? 12.820 126.685 37.208 1.00 24.92 120 THR A N 1
ATOM 697 C CA . THR A 1 98 ? 12.439 128.028 37.621 1.00 24.77 120 THR A CA 1
ATOM 698 C C . THR A 1 98 ? 12.126 128.098 39.117 1.00 25.05 120 THR A C 1
ATOM 699 O O . THR A 1 98 ? 12.625 128.972 39.811 1.00 26.41 120 THR A O 1
ATOM 703 N N . PHE A 1 99 ? 11.340 127.156 39.617 1.00 24.91 121 PHE A N 1
ATOM 704 C CA . PHE A 1 99 ? 10.969 127.121 41.047 1.00 24.72 121 PHE A CA 1
ATOM 705 C C . PHE A 1 99 ? 11.803 126.169 41.887 1.00 24.21 121 PHE A C 1
ATOM 706 O O . PHE A 1 99 ? 11.894 126.331 43.088 1.00 27.68 121 PHE A O 1
ATOM 714 N N . GLY A 1 100 ? 12.376 125.150 41.261 1.00 23.87 122 GLY A N 1
ATOM 715 C CA . GLY A 1 100 ? 13.083 124.095 41.985 1.00 24.05 122 GLY A CA 1
ATOM 716 C C . GLY A 1 100 ? 12.230 122.865 42.207 1.00 23.18 122 GLY A C 1
ATOM 717 O O . GLY A 1 100 ? 11.196 122.690 41.558 1.00 24.63 122 GLY A O 1
ATOM 718 N N . LEU A 1 101 ? 12.690 121.988 43.099 1.00 24.19 123 LEU A N 1
ATOM 719 C CA . LEU A 1 101 ? 11.977 120.744 43.446 1.00 22.44 123 LEU A CA 1
ATOM 720 C C . LEU A 1 101 ? 12.018 120.576 44.938 1.00 24.55 123 LEU A C 1
ATOM 721 O O . LEU A 1 101 ? 12.954 121.053 45.585 1.00 25.78 123 LEU A O 1
ATOM 726 N N . VAL A 1 102 ? 11.010 119.921 45.505 1.00 24.40 124 VAL A N 1
ATOM 727 C CA . VAL A 1 102 ? 11.027 119.580 46.906 1.00 24.14 124 VAL A CA 1
ATOM 728 C C . VAL A 1 102 ? 10.502 118.160 47.107 1.00 24.18 124 VAL A C 1
ATOM 729 O O . VAL A 1 102 ? 9.742 117.658 46.290 1.00 23.75 124 VAL A O 1
ATOM 733 N N . PRO A 1 103 ? 10.972 117.476 48.159 1.00 24.65 125 PRO A N 1
ATOM 734 C CA . PRO A 1 103 ? 10.515 116.127 48.459 1.00 25.61 125 PRO A CA 1
ATOM 735 C C . PRO A 1 103 ? 9.064 116.129 48.892 1.00 25.29 125 PRO A C 1
ATOM 736 O O . PRO A 1 103 ? 8.600 117.094 49.492 1.00 22.77 125 PRO A O 1
ATOM 740 N N . GLU A 1 104 ? 8.375 115.037 48.590 1.00 25.54 126 GLU A N 1
ATOM 741 C CA . GLU A 1 104 ? 6.961 114.859 48.900 1.00 26.42 126 GLU A CA 1
ATOM 742 C C . GLU A 1 104 ? 6.606 115.316 50.304 1.00 28.26 126 GLU A C 1
ATOM 743 O O . GLU A 1 104 ? 5.634 116.034 50.488 1.00 28.71 126 GLU A O 1
ATOM 749 N N . GLU A 1 105 ? 7.386 114.889 51.278 1.00 29.06 127 GLU A N 1
ATOM 750 C CA . GLU A 1 105 ? 7.060 115.125 52.674 1.00 35.81 127 GLU A CA 1
ATOM 751 C C . GLU A 1 105 ? 7.058 116.609 53.064 1.00 37.06 127 GLU A C 1
ATOM 752 O O . GLU A 1 105 ? 6.455 116.978 54.051 1.00 40.53 127 GLU A O 1
ATOM 758 N N . GLU A 1 106 ? 7.715 117.454 52.284 1.00 34.26 128 GLU A N 1
ATOM 759 C CA . GLU A 1 106 ? 7.696 118.878 52.554 1.00 35.35 128 GLU A CA 1
ATOM 760 C C . GLU A 1 106 ? 6.400 119.593 52.113 1.00 37.55 128 GLU A C 1
ATOM 761 O O . GLU A 1 106 ? 6.160 120.721 52.550 1.00 36.40 128 GLU A O 1
ATOM 775 N N . ARG A 1 108 ? 2.611 117.832 51.171 1.00 30.29 130 ARG A N 1
ATOM 776 C CA . ARG A 1 108 ? 1.818 116.660 50.854 1.00 29.69 130 ARG A CA 1
ATOM 777 C C . ARG A 1 108 ? 0.396 117.057 50.464 1.00 29.53 130 ARG A C 1
ATOM 778 O O . ARG A 1 108 ? -0.132 118.061 50.942 1.00 26.98 130 ARG A O 1
ATOM 786 N N . PRO A 1 109 ? -0.240 116.258 49.601 1.00 29.24 131 PRO A N 1
ATOM 787 C CA . PRO A 1 109 ? -1.644 116.505 49.265 1.00 28.82 131 PRO A CA 1
ATOM 788 C C . PRO A 1 109 ? -2.550 116.330 50.467 1.00 29.09 131 PRO A C 1
ATOM 789 O O . PRO A 1 109 ? -2.286 115.493 51.326 1.00 27.47 131 PRO A O 1
ATOM 793 N N . GLY A 1 110 ? -3.571 117.177 50.571 1.00 30.29 132 GLY A N 1
ATOM 794 C CA . GLY A 1 110 ? -4.613 117.001 51.587 1.00 29.65 132 GLY A CA 1
ATOM 795 C C . GLY A 1 110 ? -4.378 117.549 52.980 1.00 30.81 132 GLY A C 1
ATOM 796 O O . GLY A 1 110 ? -5.338 117.738 53.728 1.00 29.70 132 GLY A O 1
ATOM 813 N N . TYR A 1 113 ? -6.589 120.277 54.802 1.00 25.81 135 TYR A N 1
ATOM 814 C CA . TYR A 1 113 ? -7.970 119.960 55.099 1.00 26.48 135 TYR A CA 1
ATOM 815 C C . TYR A 1 113 ? -8.117 118.537 55.674 1.00 27.30 135 TYR A C 1
ATOM 816 O O . TYR A 1 113 ? -9.121 117.875 55.468 1.00 27.82 135 TYR A O 1
ATOM 825 N N . ALA A 1 114 ? -7.110 118.123 56.432 1.00 30.20 136 ALA A N 1
ATOM 826 C CA . ALA A 1 114 ? -7.169 116.923 57.264 1.00 33.89 136 ALA A CA 1
ATOM 827 C C . ALA A 1 114 ? -7.361 115.643 56.440 1.00 32.49 136 ALA A C 1
ATOM 828 O O . ALA A 1 114 ? -7.977 114.696 56.900 1.00 35.74 136 ALA A O 1
ATOM 830 N N . ASP A 1 115 ? -6.796 115.618 55.237 1.00 34.28 137 ASP A N 1
ATOM 831 C CA . ASP A 1 115 ? -6.815 114.435 54.368 1.00 35.03 137 ASP A CA 1
ATOM 832 C C . ASP A 1 115 ? -5.374 114.090 53.987 1.00 34.50 137 ASP A C 1
ATOM 833 O O . ASP A 1 115 ? -4.443 114.828 54.310 1.00 32.81 137 ASP A O 1
ATOM 838 N N . THR A 1 116 ? -5.197 112.974 53.290 1.00 31.56 138 THR A N 1
ATOM 839 C CA . THR A 1 116 ? -3.885 112.593 52.737 1.00 33.54 138 THR A CA 1
ATOM 840 C C . THR A 1 116 ? -3.907 112.499 51.203 1.00 30.55 138 THR A C 1
ATOM 841 O O . THR A 1 116 ? -2.911 112.150 50.595 1.00 30.61 138 THR A O 1
ATOM 845 N N . LEU A 1 117 ? -5.048 112.813 50.588 1.00 29.39 139 LEU A N 1
ATOM 846 C CA . LEU A 1 117 ? -5.171 112.882 49.126 1.00 27.30 139 LEU A CA 1
ATOM 847 C C . LEU A 1 117 ? -5.795 114.214 48.729 1.00 27.31 139 LEU A C 1
ATOM 848 O O . LEU A 1 117 ? -6.565 114.826 49.504 1.00 29.30 139 LEU A O 1
ATOM 853 N N . SER A 1 118 ? -5.490 114.666 47.516 1.00 24.75 140 SER A N 1
ATOM 854 C CA . SER A 1 118 ? -6.010 115.935 47.033 1.00 24.78 140 SER A CA 1
ATOM 855 C C . SER A 1 118 ? -7.530 115.954 46.835 1.00 25.74 140 SER A C 1
ATOM 856 O O . SER A 1 118 ? -8.131 115.011 46.286 1.00 25.10 140 SER A O 1
ATOM 859 N N . ASN A 1 119 ? -8.132 117.079 47.203 1.00 26.35 141 ASN A N 1
ATOM 860 C CA . ASN A 1 119 ? -9.452 117.476 46.704 1.00 26.36 141 ASN A CA 1
ATOM 861 C C . ASN A 1 119 ? -9.473 118.974 46.472 1.00 24.77 141 ASN A C 1
ATOM 862 O O . ASN A 1 119 ? -9.541 119.748 47.421 1.00 26.03 141 ASN A O 1
ATOM 867 N N . HIS A 1 120 ? -9.403 119.380 45.210 1.00 22.84 142 HIS A N 1
ATOM 868 C CA . HIS A 1 120 ? -9.173 120.776 44.882 1.00 20.95 142 HIS A CA 1
ATOM 869 C C . HIS A 1 120 ? -10.414 121.487 44.374 1.00 20.71 142 HIS A C 1
ATOM 870 O O . HIS A 1 120 ? -10.311 122.558 43.770 1.00 20.38 142 HIS A O 1
ATOM 877 N N . THR A 1 121 ? -11.590 120.919 44.616 1.00 20.20 143 THR A N 1
ATOM 878 C CA . THR A 1 121 ? -12.827 121.491 44.086 1.00 21.47 143 THR A CA 1
ATOM 879 C C . THR A 1 121 ? -13.090 122.864 44.676 1.00 21.63 143 THR A C 1
ATOM 880 O O . THR A 1 121 ? -13.452 123.789 43.947 1.00 22.82 143 THR A O 1
ATOM 884 N N . GLU A 1 122 ? -12.886 123.013 45.978 1.00 22.19 144 GLU A N 1
ATOM 885 C CA . GLU A 1 122 ? -13.188 124.264 46.650 1.00 22.20 144 GLU A CA 1
ATOM 886 C C . GLU A 1 122 ? -12.128 125.297 46.294 1.00 21.76 144 GLU A C 1
ATOM 887 O O . GLU A 1 122 ? -12.447 126.437 45.972 1.00 20.08 144 GLU A O 1
ATOM 893 N N . LEU A 1 123 ? -10.868 124.892 46.324 1.00 20.61 145 LEU A N 1
ATOM 894 C CA . LEU A 1 123 ? -9.782 125.748 45.861 1.00 21.08 145 LEU A CA 1
ATOM 895 C C . LEU A 1 123 ? -10.039 126.326 44.454 1.00 21.75 145 LEU A C 1
ATOM 896 O O . LEU A 1 123 ? -9.894 127.539 44.221 1.00 21.93 145 LEU A O 1
ATOM 901 N N . SER A 1 124 ? -10.443 125.475 43.532 1.00 20.95 146 SER A N 1
ATOM 902 C CA . SER A 1 124 ? -10.787 125.940 42.187 1.00 21.13 146 SER A CA 1
ATOM 903 C C . SER A 1 124 ? -12.000 126.858 42.176 1.00 21.31 146 SER A C 1
ATOM 904 O O . SER A 1 124 ? -12.022 127.826 41.436 1.00 22.25 146 SER A O 1
ATOM 907 N N . ALA A 1 125 ? -13.028 126.534 42.945 1.00 21.28 147 ALA A N 1
ATOM 908 C CA . ALA A 1 125 ? -14.226 127.370 42.973 1.00 21.62 147 ALA A CA 1
ATOM 909 C C . ALA A 1 125 ? -13.834 128.798 43.404 1.00 21.16 147 ALA A C 1
ATOM 910 O O . ALA A 1 125 ? -14.226 129.779 42.763 1.00 21.19 147 ALA A O 1
ATOM 912 N N . LEU A 1 126 ? -12.964 128.916 44.397 1.00 22.24 148 LEU A N 1
ATOM 913 C CA . LEU A 1 126 ? -12.490 130.244 44.839 1.00 21.90 148 LEU A CA 1
ATOM 914 C C . LEU A 1 126 ? -11.535 130.890 43.848 1.00 21.49 148 LEU A C 1
ATOM 915 O O . LEU A 1 126 ? -11.699 132.056 43.498 1.00 22.78 148 LEU A O 1
ATOM 920 N N . THR A 1 127 ? -10.512 130.158 43.404 1.00 20.68 149 THR A N 1
ATOM 921 C CA . THR A 1 127 ? -9.469 130.768 42.595 1.00 19.58 149 THR A CA 1
ATOM 922 C C . THR A 1 127 ? -9.943 131.069 41.168 1.00 20.15 149 THR A C 1
ATOM 923 O O . THR A 1 127 ? -9.616 132.131 40.620 1.00 19.52 149 THR A O 1
ATOM 927 N N . ASP A 1 128 ? -10.786 130.217 40.608 1.00 20.85 150 ASP A N 1
ATOM 928 C CA . ASP A 1 128 ? -11.404 130.523 39.310 1.00 22.21 150 ASP A CA 1
ATOM 929 C C . ASP A 1 128 ? -12.187 131.819 39.383 1.00 20.06 150 ASP A C 1
ATOM 930 O O . ASP A 1 128 ? -12.133 132.643 38.484 1.00 22.19 150 ASP A O 1
ATOM 935 N N . ALA A 1 129 ? -12.972 131.977 40.422 1.00 20.36 151 ALA A N 1
ATOM 936 C CA . ALA A 1 129 ? -13.787 133.174 40.564 1.00 19.87 151 ALA A CA 1
ATOM 937 C C . ALA A 1 129 ? -12.903 134.413 40.754 1.00 19.01 151 ALA A C 1
ATOM 938 O O . ALA A 1 129 ? -13.210 135.476 40.232 1.00 19.29 151 ALA A O 1
ATOM 948 N N . VAL A 1 131 ? -9.650 134.851 39.735 1.00 19.24 153 VAL A N 1
ATOM 949 C CA . VAL A 1 131 ? -8.949 135.143 38.511 1.00 19.33 153 VAL A CA 1
ATOM 950 C C . VAL A 1 131 ? -9.912 135.784 37.494 1.00 20.38 153 VAL A C 1
ATOM 951 O O . VAL A 1 131 ? -9.557 136.776 36.874 1.00 18.19 153 VAL A O 1
ATOM 955 N N . ALA A 1 132 ? -11.128 135.256 37.378 1.00 18.35 154 ALA A N 1
ATOM 956 C CA . ALA A 1 132 ? -12.116 135.810 36.455 1.00 20.83 154 ALA A CA 1
ATOM 957 C C . ALA A 1 132 ? -12.508 137.242 36.842 1.00 20.98 154 ALA A C 1
ATOM 958 O O . ALA A 1 132 ? -12.716 138.076 35.979 1.00 22.07 154 ALA A O 1
ATOM 960 N N . ALA A 1 133 ? -12.577 137.532 38.130 1.00 20.74 155 ALA A N 1
ATOM 961 C CA . ALA A 1 133 ? -12.946 138.884 38.561 1.00 19.78 155 ALA A CA 1
ATOM 962 C C . ALA A 1 133 ? -11.878 139.910 38.138 1.00 20.23 155 ALA A C 1
ATOM 963 O O . ALA A 1 133 ? -12.197 141.071 37.918 1.00 19.79 155 ALA A O 1
ATOM 965 N N . ILE A 1 134 ? -10.623 139.488 38.041 1.00 19.13 156 ILE A N 1
ATOM 966 C CA . ILE A 1 134 ? -9.556 140.359 37.539 1.00 20.45 156 ILE A CA 1
ATOM 967 C C . ILE A 1 134 ? -9.487 140.315 36.007 1.00 19.56 156 ILE A C 1
ATOM 968 O O . ILE A 1 134 ? -9.575 141.334 35.345 1.00 20.34 156 ILE A O 1
ATOM 973 N N . ALA A 1 135 ? -9.365 139.118 35.454 1.00 19.76 157 ALA A N 1
ATOM 974 C CA . ALA A 1 135 ? -9.109 138.918 34.015 1.00 20.76 157 ALA A CA 1
ATOM 975 C C . ALA A 1 135 ? -10.257 139.323 33.115 1.00 22.92 157 ALA A C 1
ATOM 976 O O . ALA A 1 135 ? -10.036 139.799 31.990 1.00 24.60 157 ALA A O 1
ATOM 978 N N . LYS A 1 136 ? -11.484 139.092 33.575 1.00 24.73 158 LYS A N 1
ATOM 979 C CA . LYS A 1 136 ? -12.665 139.294 32.729 1.00 27.89 158 LYS A CA 1
ATOM 980 C C . LYS A 1 136 ? -13.600 140.346 33.285 1.00 27.36 158 LYS A C 1
ATOM 981 O O . LYS A 1 136 ? -14.693 140.523 32.777 1.00 27.59 158 LYS A O 1
ATOM 987 N N . GLY A 1 137 ? -13.191 141.045 34.336 1.00 27.64 159 GLY A N 1
ATOM 988 C CA . GLY A 1 137 ? -14.043 142.053 34.919 1.00 27.81 159 GLY A CA 1
ATOM 989 C C . GLY A 1 137 ? -13.819 143.427 34.320 1.00 31.39 159 GLY A C 1
ATOM 990 O O . GLY A 1 137 ? -13.233 143.582 33.234 1.00 30.81 159 GLY A O 1
ATOM 991 N N . LYS A 1 138 ? -14.243 144.433 35.069 1.00 35.38 160 LYS A N 1
ATOM 992 C CA . LYS A 1 138 ? -14.236 145.815 34.613 1.00 41.33 160 LYS A CA 1
ATOM 993 C C . LYS A 1 138 ? -13.156 146.688 35.286 1.00 35.93 160 LYS A C 1
ATOM 994 O O . LYS A 1 138 ? -13.140 147.894 35.110 1.00 35.58 160 LYS A O 1
ATOM 1000 N N . LEU A 1 139 ? -12.246 146.093 36.042 1.00 31.75 161 LEU A N 1
ATOM 1001 C CA . LEU A 1 139 ? -11.189 146.879 36.677 1.00 31.00 161 LEU A CA 1
ATOM 1002 C C . LEU A 1 139 ? -10.271 147.487 35.596 1.00 30.78 161 LEU A C 1
ATOM 1003 O O . LEU A 1 139 ? -9.821 146.790 34.693 1.00 29.69 161 LEU A O 1
ATOM 1008 N N . ARG A 1 140 ? -10.044 148.790 35.685 1.00 31.60 162 ARG A N 1
ATOM 1009 C CA . ARG A 1 140 ? -9.279 149.515 34.683 1.00 37.99 162 ARG A CA 1
ATOM 1010 C C . ARG A 1 140 ? -7.828 149.698 35.104 1.00 32.65 162 ARG A C 1
ATOM 1011 O O . ARG A 1 140 ? -6.968 149.953 34.260 1.00 35.35 162 ARG A O 1
ATOM 1019 N N . LYS A 1 141 ? -7.559 149.588 36.400 1.00 28.43 163 LYS A N 1
ATOM 1020 C CA . LYS A 1 141 ? -6.225 149.751 36.945 1.00 28.78 163 LYS A CA 1
ATOM 1021 C C . LYS A 1 141 ? -6.031 148.863 38.175 1.00 26.59 163 LYS A C 1
ATOM 1022 O O . LYS A 1 141 ? -6.569 149.151 39.227 1.00 31.03 163 LYS A O 1
ATOM 1028 N N . LEU A 1 142 ? -5.221 147.824 38.059 1.00 24.22 164 LEU A N 1
ATOM 1029 C CA . LEU A 1 142 ? -5.035 146.889 39.159 1.00 22.10 164 LEU A CA 1
ATOM 1030 C C . LEU A 1 142 ? -4.122 147.509 40.207 1.00 23.04 164 LEU A C 1
ATOM 1031 O O . LEU A 1 142 ? -3.209 148.280 39.885 1.00 23.38 164 LEU A O 1
ATOM 1036 N N . GLN A 1 143 ? -4.372 147.204 41.474 1.00 22.29 165 GLN A N 1
ATOM 1037 C CA . GLN A 1 143 ? -3.645 147.873 42.560 1.00 21.69 165 GLN A CA 1
ATOM 1038 C C . GLN A 1 143 ? -2.287 147.240 42.821 1.00 22.07 165 GLN A C 1
ATOM 1039 O O . GLN A 1 143 ? -2.097 146.017 42.671 1.00 21.01 165 GLN A O 1
ATOM 1045 N N . SER A 1 144 ? -1.355 148.071 43.254 1.00 21.02 166 SER A N 1
ATOM 1046 C CA . SER A 1 144 ? 0.006 147.619 43.558 1.00 22.60 166 SER A CA 1
ATOM 1047 C C . SER A 1 144 ? 0.543 148.300 44.802 1.00 22.68 166 SER A C 1
ATOM 1048 O O . SER A 1 144 ? 0.065 149.371 45.183 1.00 22.82 166 SER A O 1
ATOM 1051 N N . ASP A 1 145 ? 1.542 147.692 45.424 1.00 24.99 167 ASP A N 1
ATOM 1052 C CA . ASP A 1 145 ? 2.185 148.289 46.613 1.00 27.07 167 ASP A CA 1
ATOM 1053 C C . ASP A 1 145 ? 3.333 149.198 46.202 1.00 29.14 167 ASP A C 1
ATOM 1054 O O . ASP A 1 145 ? 3.538 149.465 45.014 1.00 28.16 167 ASP A O 1
ATOM 1059 N N . GLU A 1 146 ? 4.099 149.661 47.180 1.00 33.30 168 GLU A N 1
ATOM 1060 C CA . GLU A 1 146 ? 5.102 150.698 46.955 1.00 37.97 168 GLU A CA 1
ATOM 1061 C C . GLU A 1 146 ? 6.281 150.132 46.141 1.00 35.38 168 GLU A C 1
ATOM 1062 O O . GLU A 1 146 ? 7.013 150.891 45.528 1.00 37.95 168 GLU A O 1
ATOM 1068 N N . ASN A 1 147 ? 6.441 148.808 46.116 1.00 31.70 169 ASN A N 1
ATOM 1069 C CA . ASN A 1 147 ? 7.450 148.158 45.277 1.00 32.91 169 ASN A CA 1
ATOM 1070 C C . ASN A 1 147 ? 6.899 147.658 43.939 1.00 31.04 169 ASN A C 1
ATOM 1071 O O . ASN A 1 147 ? 7.504 146.802 43.316 1.00 30.85 169 ASN A O 1
ATOM 1076 N N . ASN A 1 148 ? 5.740 148.159 43.521 1.00 28.50 170 ASN A N 1
ATOM 1077 C CA . ASN A 1 148 ? 5.082 147.703 42.298 1.00 29.25 170 ASN A CA 1
ATOM 1078 C C . ASN A 1 148 ? 4.689 146.227 42.248 1.00 27.18 170 ASN A C 1
ATOM 1079 O O . ASN A 1 148 ? 4.469 145.699 41.172 1.00 29.62 170 ASN A O 1
ATOM 1084 N N . ALA A 1 149 ? 4.591 145.567 43.400 1.00 25.80 171 ALA A N 1
ATOM 1085 C CA . ALA A 1 149 ? 4.077 144.197 43.461 1.00 23.79 171 ALA A CA 1
ATOM 1086 C C . ALA A 1 149 ? 2.544 144.263 43.446 1.00 23.21 171 ALA A C 1
ATOM 1087 O O . ALA A 1 149 ? 1.944 145.100 44.113 1.00 23.60 171 ALA A O 1
ATOM 1097 N N . LEU A 1 151 ? -1.288 143.450 44.128 1.00 20.74 173 LEU A N 1
ATOM 1098 C CA . LEU A 1 151 ? -2.057 142.912 45.250 1.00 20.85 173 LEU A CA 1
ATOM 1099 C C . LEU A 1 151 ? -2.853 141.667 44.863 1.00 20.24 173 LEU A C 1
ATOM 1100 O O . LEU A 1 151 ? -2.932 140.720 45.644 1.00 19.80 173 LEU A O 1
ATOM 1105 N N . TRP A 1 152 ? -3.384 141.618 43.637 1.00 20.54 174 TRP A N 1
ATOM 1106 C CA . TRP A 1 152 ? -4.206 140.472 43.267 1.00 19.72 174 TRP A CA 1
ATOM 1107 C C . TRP A 1 152 ? -3.357 139.207 43.276 1.00 20.07 174 TRP A C 1
ATOM 1108 O O . TRP A 1 152 ? -3.836 138.130 43.628 1.00 19.35 174 TRP A O 1
ATOM 1119 N N . LYS A 1 153 ? -2.085 139.330 42.902 1.00 21.98 175 LYS A N 1
ATOM 1120 C CA . LYS A 1 153 ? -1.193 138.161 42.909 1.00 20.93 175 LYS A CA 1
ATOM 1121 C C . LYS A 1 153 ? -0.962 137.666 44.322 1.00 20.70 175 LYS A C 1
ATOM 1122 O O . LYS A 1 153 ? -0.900 136.472 44.546 1.00 19.73 175 LYS A O 1
ATOM 1128 N N . LYS A 1 154 ? -0.817 138.595 45.274 1.00 21.84 176 LYS A N 1
ATOM 1129 C CA . LYS A 1 154 ? -0.638 138.216 46.675 1.00 21.78 176 LYS A CA 1
ATOM 1130 C C . LYS A 1 154 ? -1.882 137.459 47.150 1.00 21.93 176 LYS A C 1
ATOM 1131 O O . LYS A 1 154 ? -1.771 136.473 47.859 1.00 22.83 176 LYS A O 1
ATOM 1137 N N . ALA A 1 155 ? -3.054 137.918 46.722 1.00 21.13 177 ALA A N 1
ATOM 1138 C CA . ALA A 1 155 ? -4.315 137.309 47.108 1.00 20.35 177 ALA A CA 1
ATOM 1139 C C . ALA A 1 155 ? -4.417 135.893 46.607 1.00 19.88 177 ALA A C 1
ATOM 1140 O O . ALA A 1 155 ? -4.755 134.986 47.352 1.00 21.57 177 ALA A O 1
ATOM 1142 N N . VAL A 1 156 ? -4.133 135.695 45.336 1.00 19.63 178 VAL A N 1
ATOM 1143 C CA . VAL A 1 156 ? -4.229 134.358 44.750 1.00 18.80 178 VAL A CA 1
ATOM 1144 C C . VAL A 1 156 ? -3.189 133.436 45.366 1.00 18.71 178 VAL A C 1
ATOM 1145 O O . VAL A 1 156 ? -3.462 132.267 45.596 1.00 20.95 178 VAL A O 1
ATOM 1149 N N . ALA A 1 157 ? -1.990 133.943 45.616 1.00 17.65 179 ALA A N 1
ATOM 1150 C CA . ALA A 1 157 ? -0.954 133.117 46.273 1.00 17.89 179 ALA A CA 1
ATOM 1151 C C . ALA A 1 157 ? -1.405 132.718 47.661 1.00 18.68 179 ALA A C 1
ATOM 1152 O O . ALA A 1 157 ? -1.321 131.572 48.035 1.00 21.03 179 ALA A O 1
ATOM 1154 N N . ALA A 1 158 ? -1.908 133.675 48.439 1.00 19.34 180 ALA A N 1
ATOM 1155 C CA . ALA A 1 158 ? -2.347 133.369 49.812 1.00 19.28 180 ALA A CA 1
ATOM 1156 C C . ALA A 1 158 ? -3.422 132.308 49.840 1.00 18.87 180 ALA A C 1
ATOM 1157 O O . ALA A 1 158 ? -3.401 131.424 50.696 1.00 21.42 180 ALA A O 1
ATOM 1159 N N . VAL A 1 159 ? -4.389 132.387 48.926 1.00 19.08 181 VAL A N 1
ATOM 1160 C CA . VAL A 1 159 ? -5.485 131.426 48.900 1.00 18.44 181 VAL A CA 1
ATOM 1161 C C . VAL A 1 159 ? -4.961 130.053 48.509 1.00 19.39 181 VAL A C 1
ATOM 1162 O O . VAL A 1 159 ? -5.314 129.060 49.120 1.00 20.14 181 VAL A O 1
ATOM 1166 N N . HIS A 1 160 ? -4.085 129.984 47.523 1.00 19.48 182 HIS A N 1
ATOM 1167 C CA . HIS A 1 160 ? -3.488 128.703 47.174 1.00 20.17 182 HIS A CA 1
ATOM 1168 C C . HIS A 1 160 ? -2.708 128.096 48.354 1.00 22.04 182 HIS A C 1
ATOM 1169 O O . HIS A 1 160 ? -2.751 126.897 48.553 1.00 23.42 182 HIS A O 1
ATOM 1176 N N . GLN A 1 161 ? -2.000 128.912 49.134 1.00 22.09 183 GLN A N 1
ATOM 1177 C CA . GLN A 1 161 ? -1.289 128.375 50.304 1.00 23.01 183 GLN A CA 1
ATOM 1178 C C . GLN A 1 161 ? -2.230 127.795 51.364 1.00 23.78 183 GLN A C 1
ATOM 1179 O O . GLN A 1 161 ? -1.925 126.772 51.991 1.00 25.45 183 GLN A O 1
ATOM 1185 N N . ILE A 1 162 ? -3.388 128.423 51.535 1.00 23.32 184 ILE A N 1
ATOM 1186 C CA . ILE A 1 162 ? -4.374 127.951 52.489 1.00 22.98 184 ILE A CA 1
ATOM 1187 C C . ILE A 1 162 ? -4.874 126.571 52.154 1.00 22.48 184 ILE A C 1
ATOM 1188 O O . ILE A 1 162 ? -5.063 125.759 53.056 1.00 22.98 184 ILE A O 1
ATOM 1193 N N . TYR A 1 163 ? -5.008 126.264 50.870 1.00 21.92 185 TYR A N 1
ATOM 1194 C CA . TYR A 1 163 ? -5.496 124.939 50.460 1.00 21.07 185 TYR A CA 1
ATOM 1195 C C . TYR A 1 163 ? -4.403 123.926 50.143 1.00 21.18 185 TYR A C 1
ATOM 1196 O O . TYR A 1 163 ? -4.634 122.726 50.299 1.00 21.75 185 TYR A O 1
ATOM 1205 N N . LEU A 1 164 ? -3.239 124.384 49.691 1.00 21.06 186 LEU A N 1
ATOM 1206 C CA . LEU A 1 164 ? -2.171 123.471 49.216 1.00 20.92 186 LEU A CA 1
ATOM 1207 C C . LEU A 1 164 ? -0.986 123.355 50.174 1.00 23.07 186 LEU A C 1
ATOM 1208 O O . LEU A 1 164 ? -0.305 122.336 50.178 1.00 24.01 186 LEU A O 1
ATOM 1213 N N . GLY A 1 165 ? -0.774 124.375 51.006 1.00 24.24 187 GLY A N 1
ATOM 1214 C CA . GLY A 1 165 ? 0.341 124.424 51.955 1.00 25.20 187 GLY A CA 1
ATOM 1215 C C . GLY A 1 165 ? 1.328 125.550 51.648 1.00 26.25 187 GLY A C 1
ATOM 1216 O O . GLY A 1 165 ? 1.279 126.171 50.577 1.00 24.07 187 GLY A O 1
ATOM 1217 N N . VAL A 1 166 ? 2.212 125.827 52.603 1.00 27.81 188 VAL A N 1
ATOM 1218 C CA . VAL A 1 166 ? 3.228 126.866 52.466 1.00 28.55 188 VAL A CA 1
ATOM 1219 C C . VAL A 1 166 ? 4.450 126.226 51.828 1.00 28.58 188 VAL A C 1
ATOM 1220 O O . VAL A 1 166 ? 4.977 125.273 52.360 1.00 29.65 188 VAL A O 1
ATOM 1224 N N . PRO A 1 167 ? 4.900 126.724 50.672 1.00 30.98 189 PRO A N 1
ATOM 1225 C CA . PRO A 1 167 ? 6.100 126.122 50.099 1.00 31.06 189 PRO A CA 1
ATOM 1226 C C . PRO A 1 167 ? 7.323 126.472 50.932 1.00 32.43 189 PRO A C 1
ATOM 1227 O O . PRO A 1 167 ? 7.454 127.592 51.383 1.00 33.08 189 PRO A O 1
ATOM 1231 N N . PRO A 1 168 ? 8.196 125.497 51.185 1.00 31.14 190 PRO A N 1
ATOM 1232 C CA . PRO A 1 168 ? 9.320 125.745 52.073 1.00 31.57 190 PRO A CA 1
ATOM 1233 C C . PRO A 1 168 ? 10.415 126.545 51.387 1.00 32.18 190 PRO A C 1
ATOM 1234 O O . PRO A 1 168 ? 10.661 126.368 50.203 1.00 33.89 190 PRO A O 1
ATOM 1238 N N . GLU A 1 169 ? 11.062 127.414 52.134 1.00 34.10 191 GLU A N 1
ATOM 1239 C CA . GLU A 1 169 ? 12.232 128.121 51.635 1.00 37.17 191 GLU A CA 1
ATOM 1240 C C . GLU A 1 169 ? 13.488 127.305 51.861 1.00 32.86 191 GLU A C 1
ATOM 1241 O O . GLU A 1 169 ? 14.396 127.362 51.049 1.00 29.52 191 GLU A O 1
ATOM 1247 N N . LYS A 1 170 ? 13.527 126.570 52.972 1.00 31.37 192 LYS A N 1
ATOM 1248 C CA . LYS A 1 170 ? 14.643 125.697 53.332 1.00 33.11 192 LYS A CA 1
ATOM 1249 C C . LYS A 1 170 ? 14.053 124.445 53.931 1.00 31.55 192 LYS A C 1
ATOM 1250 O O . LYS A 1 170 ? 12.988 124.493 54.533 1.00 32.09 192 LYS A O 1
ATOM 1253 N N . PHE A 1 171 ? 14.751 123.333 53.779 1.00 29.29 193 PHE A N 1
ATOM 1254 C CA . PHE A 1 171 ? 14.345 122.102 54.418 1.00 29.41 193 PHE A CA 1
ATOM 1255 C C . PHE A 1 171 ? 15.511 121.152 54.513 1.00 29.65 193 PHE A C 1
ATOM 1256 O O . PHE A 1 171 ? 16.531 121.342 53.857 1.00 30.41 193 PHE A O 1
ATOM 1264 N N . THR A 1 172 ? 15.344 120.124 55.330 1.00 29.79 194 THR A N 1
ATOM 1265 C CA . THR A 1 172 ? 16.372 119.120 55.517 1.00 30.66 194 THR A CA 1
ATOM 1266 C C . THR A 1 172 ? 15.904 117.829 54.917 1.00 29.48 194 THR A C 1
ATOM 1267 O O . THR A 1 172 ? 14.791 117.399 55.159 1.00 30.73 194 THR A O 1
ATOM 1271 N N . TYR A 1 173 ? 16.764 117.203 54.134 1.00 28.51 195 TYR A N 1
ATOM 1272 C CA . TYR A 1 173 ? 16.446 115.933 53.515 1.00 29.74 195 TYR A CA 1
ATOM 1273 C C . TYR A 1 173 ? 17.672 115.039 53.587 1.00 31.12 195 TYR A C 1
ATOM 1274 O O . TYR A 1 173 ? 18.731 115.365 53.022 1.00 28.87 195 TYR A O 1
ATOM 1283 N N . LYS A 1 174 ? 17.507 113.904 54.258 1.00 33.28 196 LYS A N 1
ATOM 1284 C CA . LYS A 1 174 ? 18.590 112.924 54.438 1.00 34.52 196 LYS A CA 1
ATOM 1285 C C . LYS A 1 174 ? 19.862 113.568 54.959 1.00 33.83 196 LYS A C 1
ATOM 1286 O O . LYS A 1 174 ? 20.934 113.397 54.407 1.00 37.21 196 LYS A O 1
ATOM 1292 N N . GLY A 1 175 ? 19.703 114.364 56.007 1.00 37.00 197 GLY A N 1
ATOM 1293 C CA . GLY A 1 175 ? 20.820 114.973 56.714 1.00 36.47 197 GLY A CA 1
ATOM 1294 C C . GLY A 1 175 ? 21.385 116.259 56.144 1.00 35.76 197 GLY A C 1
ATOM 1295 O O . GLY A 1 175 ? 22.300 116.825 56.719 1.00 36.77 197 GLY A O 1
ATOM 1296 N N . LYS A 1 176 ? 20.865 116.724 55.014 1.00 37.21 198 LYS A N 1
ATOM 1297 C CA . LYS A 1 176 ? 21.407 117.902 54.358 1.00 36.11 198 LYS A CA 1
ATOM 1298 C C . LYS A 1 176 ? 20.351 118.976 54.211 1.00 33.94 198 LYS A C 1
ATOM 1299 O O . LYS A 1 176 ? 19.206 118.679 53.906 1.00 33.21 198 LYS A O 1
ATOM 1305 N N . GLU A 1 177 ? 20.760 120.230 54.349 1.00 33.04 199 GLU A N 1
ATOM 1306 C CA . GLU A 1 177 ? 19.867 121.356 54.168 1.00 32.85 199 GLU A CA 1
ATOM 1307 C C . GLU A 1 177 ? 19.841 121.808 52.701 1.00 29.67 199 GLU A C 1
ATOM 1308 O O . GLU A 1 177 ? 20.883 121.931 52.052 1.00 28.81 199 GLU A O 1
ATOM 1314 N N . TYR A 1 178 ? 18.644 122.037 52.174 1.00 27.39 200 TYR A N 1
ATOM 1315 C CA . TYR A 1 178 ? 18.483 122.494 50.795 1.00 25.75 200 TYR A CA 1
ATOM 1316 C C . TYR A 1 178 ? 17.518 123.652 50.707 1.00 26.38 200 TYR A C 1
ATOM 1317 O O . TYR A 1 178 ? 16.665 123.855 51.591 1.00 27.08 200 TYR A O 1
ATOM 1326 N N . THR A 1 179 ? 17.613 124.388 49.597 1.00 26.77 201 THR A N 1
ATOM 1327 C CA . THR A 1 179 ? 16.492 125.177 49.103 1.00 25.27 201 THR A CA 1
ATOM 1328 C C . THR A 1 179 ? 15.866 124.363 47.975 1.00 23.99 201 THR A C 1
ATOM 1329 O O . THR A 1 179 ? 16.470 123.410 47.493 1.00 23.46 201 THR A O 1
ATOM 1333 N N . PRO A 1 180 ? 14.677 124.761 47.502 1.00 24.21 202 PRO A N 1
ATOM 1334 C CA . PRO A 1 180 ? 14.146 124.044 46.351 1.00 23.91 202 PRO A CA 1
ATOM 1335 C C . PRO A 1 180 ? 15.073 124.089 45.145 1.00 24.40 202 PRO A C 1
ATOM 1336 O O . PRO A 1 180 ? 15.176 123.115 44.401 1.00 25.43 202 PRO A O 1
ATOM 1340 N N . LYS A 1 181 ? 15.738 125.209 44.945 1.00 26.65 203 LYS A N 1
ATOM 1341 C CA . LYS A 1 181 ? 16.703 125.330 43.864 1.00 28.21 203 LYS A CA 1
ATOM 1342 C C . LYS A 1 181 ? 17.886 124.380 44.069 1.00 27.29 203 LYS A C 1
ATOM 1343 O O . LYS A 1 181 ? 18.273 123.661 43.150 1.00 25.15 203 LYS A O 1
ATOM 1349 N N . SER A 1 182 ? 18.472 124.363 45.264 1.00 25.83 204 SER A N 1
ATOM 1350 C CA . SER A 1 182 ? 19.661 123.514 45.477 1.00 25.80 204 SER A CA 1
ATOM 1351 C C . SER A 1 182 ? 19.282 122.031 45.486 1.00 24.93 204 SER A C 1
ATOM 1352 O O . SER A 1 182 ? 20.064 121.199 45.072 1.00 25.64 204 SER A O 1
ATOM 1355 N N . PHE A 1 183 ? 18.066 121.710 45.907 1.00 24.05 205 PHE A N 1
ATOM 1356 C CA . PHE A 1 183 ? 17.595 120.345 45.800 1.00 24.00 205 PHE A CA 1
ATOM 1357 C C . PHE A 1 183 ? 17.472 119.923 44.320 1.00 23.64 205 PHE A C 1
ATOM 1358 O O . PHE A 1 183 ? 17.877 118.827 43.943 1.00 23.29 205 PHE A O 1
ATOM 1366 N N . PHE A 1 184 ? 16.937 120.809 43.486 1.00 24.14 206 PHE A N 1
ATOM 1367 C CA . PHE A 1 184 ? 16.856 120.524 42.063 1.00 24.49 206 PHE A CA 1
ATOM 1368 C C . PHE A 1 184 ? 18.248 120.317 41.478 1.00 24.67 206 PHE A C 1
ATOM 1369 O O . PHE A 1 184 ? 18.493 119.370 40.727 1.00 25.08 206 PHE A O 1
ATOM 1377 N N . GLU A 1 185 ? 19.165 121.189 41.852 1.00 25.10 207 GLU A N 1
ATOM 1378 C CA . GLU A 1 185 ? 20.546 121.079 41.375 1.00 27.29 207 GLU A CA 1
ATOM 1379 C C . GLU A 1 185 ? 21.155 119.760 41.768 1.00 26.18 207 GLU A C 1
ATOM 1380 O O . GLU A 1 185 ? 21.903 119.191 40.992 1.00 27.36 207 GLU A O 1
ATOM 1386 N N . SER A 1 186 ? 20.838 119.263 42.966 1.00 24.75 208 SER A N 1
ATOM 1387 C CA . SER A 1 186 ? 21.408 117.982 43.436 1.00 27.12 208 SER A CA 1
ATOM 1388 C C . SER A 1 186 ? 20.934 116.786 42.627 1.00 26.20 208 SER A C 1
ATOM 1389 O O . SER A 1 186 ? 21.603 115.772 42.613 1.00 28.94 208 SER A O 1
ATOM 1392 N N . THR A 1 187 ? 19.802 116.903 41.944 1.00 25.02 209 THR A N 1
ATOM 1393 C CA . THR A 1 187 ? 19.282 115.789 41.133 1.00 23.63 209 THR A CA 1
ATOM 1394 C C . THR A 1 187 ? 20.036 115.590 39.818 1.00 25.94 209 THR A C 1
ATOM 1395 O O . THR A 1 187 ? 20.054 114.476 39.271 1.00 26.82 209 THR A O 1
ATOM 1399 N N . GLY A 1 188 ? 20.679 116.651 39.310 1.00 27.85 210 GLY A N 1
ATOM 1400 C CA . GLY A 1 188 ? 21.355 116.600 38.009 1.00 25.66 210 GLY A CA 1
ATOM 1401 C C . GLY A 1 188 ? 20.430 116.664 36.798 1.00 26.14 210 GLY A C 1
ATOM 1402 O O . GLY A 1 188 ? 20.898 116.604 35.656 1.00 27.38 210 GLY A O 1
ATOM 1403 N N . LEU A 1 189 ? 19.120 116.781 37.021 1.00 25.11 211 LEU A N 1
ATOM 1404 C CA . LEU A 1 189 ? 18.187 116.867 35.914 1.00 24.92 211 LEU A CA 1
ATOM 1405 C C . LEU A 1 189 ? 18.374 118.188 35.165 1.00 26.22 211 LEU A C 1
ATOM 1406 O O . LEU A 1 189 ? 18.715 119.212 35.777 1.00 27.26 211 LEU A O 1
ATOM 1411 N N . LYS A 1 190 ? 18.165 118.158 33.853 1.00 25.39 212 LYS A N 1
ATOM 1412 C CA . LYS A 1 190 ? 18.166 119.357 33.022 1.00 26.57 212 LYS A CA 1
ATOM 1413 C C . LYS A 1 190 ? 16.988 119.351 32.058 1.00 25.56 212 LYS A C 1
ATOM 1414 O O . LYS A 1 190 ? 16.823 118.403 31.303 1.00 25.13 212 LYS A O 1
ATOM 1420 N N . ALA A 1 191 ? 16.237 120.450 32.007 1.00 23.32 213 ALA A N 1
ATOM 1421 C CA . ALA A 1 191 ? 15.138 120.573 31.049 1.00 25.13 213 ALA A CA 1
ATOM 1422 C C . ALA A 1 191 ? 15.619 120.373 29.629 1.00 23.68 213 ALA A C 1
ATOM 1423 O O . ALA A 1 191 ? 14.931 119.763 28.811 1.00 25.55 213 ALA A O 1
ATOM 1425 N N . SER A 1 192 ? 16.812 120.863 29.320 1.00 23.68 214 SER A N 1
ATOM 1426 C CA . SER A 1 192 ? 17.336 120.772 27.943 1.00 24.76 214 SER A CA 1
ATOM 1427 C C . SER A 1 192 ? 17.662 119.343 27.481 1.00 25.14 214 SER A C 1
ATOM 1428 O O . SER A 1 192 ? 17.891 119.113 26.297 1.00 26.71 214 SER A O 1
ATOM 1431 N N . ASP A 1 193 ? 17.691 118.382 28.398 1.00 23.91 215 ASP A N 1
ATOM 1432 C CA . ASP A 1 193 ? 17.841 116.983 28.026 1.00 23.62 215 ASP A CA 1
ATOM 1433 C C . ASP A 1 193 ? 16.587 116.394 27.390 1.00 22.71 215 ASP A C 1
ATOM 1434 O O . ASP A 1 193 ? 16.644 115.293 26.823 1.00 23.37 215 ASP A O 1
ATOM 1439 N N . TYR A 1 194 ? 15.455 117.067 27.519 1.00 21.89 216 TYR A N 1
ATOM 1440 C CA . TYR A 1 194 ? 14.147 116.462 27.169 1.00 21.44 216 TYR A CA 1
ATOM 1441 C C . TYR A 1 194 ? 13.513 117.140 25.969 1.00 23.03 216 TYR A C 1
ATOM 1442 O O . TYR A 1 194 ? 13.657 118.354 25.786 1.00 23.68 216 TYR A O 1
ATOM 1451 N N . VAL A 1 195 ? 12.840 116.353 25.131 1.00 22.42 217 VAL A N 1
ATOM 1452 C CA . VAL A 1 195 ? 12.144 116.891 23.964 1.00 21.91 217 VAL A CA 1
ATOM 1453 C C . VAL A 1 195 ? 10.731 116.394 23.912 1.00 22.40 217 VAL A C 1
ATOM 1454 O O . VAL A 1 195 ? 10.454 115.235 24.289 1.00 20.53 217 VAL A O 1
ATOM 1458 N N . SER A 1 196 ? 9.846 117.274 23.455 1.00 18.96 218 SER A N 1
ATOM 1459 C CA . SER A 1 196 ? 8.471 116.938 23.203 1.00 20.01 218 SER A CA 1
ATOM 1460 C C . SER A 1 196 ? 8.296 116.607 21.723 1.00 19.95 218 SER A C 1
ATOM 1461 O O . SER A 1 196 ? 8.794 117.327 20.876 1.00 21.54 218 SER A O 1
ATOM 1464 N N . LEU A 1 197 ? 7.569 115.532 21.433 1.00 18.82 219 LEU A N 1
ATOM 1465 C CA . LEU A 1 197 ? 7.320 115.078 20.076 1.00 18.61 219 LEU A CA 1
ATOM 1466 C C . LEU A 1 197 ? 5.840 114.899 19.833 1.00 18.45 219 LEU A C 1
ATOM 1467 O O . LEU A 1 197 ? 5.090 114.521 20.726 1.00 17.73 219 LEU A O 1
ATOM 1472 N N . THR A 1 198 ? 5.420 115.148 18.597 1.00 18.79 220 THR A N 1
ATOM 1473 C CA . THR A 1 198 ? 4.063 114.870 18.181 1.00 18.04 220 THR A CA 1
ATOM 1474 C C . THR A 1 198 ? 4.048 114.422 16.712 1.00 18.45 220 THR A C 1
ATOM 1475 O O . THR A 1 198 ? 5.109 114.300 16.079 1.00 19.57 220 THR A O 1
ATOM 1479 N N . SER A 1 199 ? 2.862 114.211 16.160 1.00 17.56 221 SER A N 1
ATOM 1480 C CA . SER A 1 199 ? 2.719 113.810 14.757 1.00 17.52 221 SER A CA 1
ATOM 1481 C C . SER A 1 199 ? 1.419 114.310 14.169 1.00 17.93 221 SER A C 1
ATOM 1482 O O . SER A 1 199 ? 0.355 113.731 14.410 1.00 16.50 221 SER A O 1
ATOM 1485 N N . TYR A 1 200 ? 1.497 115.425 13.448 1.00 18.61 222 TYR A N 1
ATOM 1486 C CA . TYR A 1 200 ? 0.312 116.023 12.807 1.00 20.24 222 TYR A CA 1
ATOM 1487 C C . TYR A 1 200 ? 0.698 116.650 11.478 1.00 21.88 222 TYR A C 1
ATOM 1488 O O . TYR A 1 200 ? 1.885 116.929 11.237 1.00 22.92 222 TYR A O 1
ATOM 1497 N N . THR A 1 201 ? -0.289 116.868 10.610 1.00 22.11 223 THR A N 1
ATOM 1498 C CA . THR A 1 201 ? -0.009 117.335 9.245 1.00 22.59 223 THR A CA 1
ATOM 1499 C C . THR A 1 201 ? -0.406 118.792 9.023 1.00 23.51 223 THR A C 1
ATOM 1500 O O . THR A 1 201 ? -0.229 119.295 7.933 1.00 23.69 223 THR A O 1
ATOM 1504 N N . HIS A 1 202 ? -0.914 119.486 10.045 1.00 21.62 224 HIS A N 1
ATOM 1505 C CA . HIS A 1 202 ? -1.224 120.911 9.860 1.00 22.21 224 HIS A CA 1
ATOM 1506 C C . HIS A 1 202 ? 0.011 121.821 10.019 1.00 23.60 224 HIS A C 1
ATOM 1507 O O . HIS A 1 202 ? -0.089 123.036 9.893 1.00 22.22 224 HIS A O 1
ATOM 1514 N N . HIS A 1 203 ? 1.160 121.216 10.307 1.00 22.63 225 HIS A N 1
ATOM 1515 C CA . HIS A 1 203 ? 2.439 121.874 10.221 1.00 22.87 225 HIS A CA 1
ATOM 1516 C C . HIS A 1 203 ? 3.388 120.910 9.499 1.00 23.82 225 HIS A C 1
ATOM 1517 O O . HIS A 1 203 ? 3.163 119.717 9.494 1.00 22.76 225 HIS A O 1
ATOM 1524 N N . PRO A 1 204 ? 4.466 121.431 8.892 1.00 24.72 226 PRO A N 1
ATOM 1525 C CA . PRO A 1 204 ? 5.370 120.518 8.210 1.00 24.30 226 PRO A CA 1
ATOM 1526 C C . PRO A 1 204 ? 6.070 119.561 9.151 1.00 23.87 226 PRO A C 1
ATOM 1527 O O . PRO A 1 204 ? 6.337 119.902 10.309 1.00 23.19 226 PRO A O 1
ATOM 1531 N N . PHE A 1 205 ? 6.405 118.384 8.640 1.00 22.50 227 PHE A N 1
ATOM 1532 C CA . PHE A 1 205 ? 7.197 117.445 9.399 1.00 22.64 227 PHE A CA 1
ATOM 1533 C C . PHE A 1 205 ? 8.602 117.969 9.613 1.00 22.95 227 PHE A C 1
ATOM 1534 O O . PHE A 1 205 ? 9.096 118.773 8.840 1.00 24.47 227 PHE A O 1
ATOM 1542 N N . TYR A 1 206 ? 9.210 117.538 10.716 1.00 23.88 228 TYR A N 1
ATOM 1543 C CA . TYR A 1 206 ? 10.580 117.874 11.093 1.00 23.52 228 TYR A CA 1
ATOM 1544 C C . TYR A 1 206 ? 10.767 119.322 11.506 1.00 23.45 228 TYR A C 1
ATOM 1545 O O . TYR A 1 206 ? 11.880 119.831 11.496 1.00 26.08 228 TYR A O 1
ATOM 1554 N N . THR A 1 207 ? 9.683 119.999 11.849 1.00 23.05 229 THR A N 1
ATOM 1555 C CA . THR A 1 207 ? 9.739 121.343 12.382 1.00 22.61 229 THR A CA 1
ATOM 1556 C C . THR A 1 207 ? 9.154 121.316 13.786 1.00 23.24 229 THR A C 1
ATOM 1557 O O . THR A 1 207 ? 8.607 120.314 14.219 1.00 24.11 229 THR A O 1
ATOM 1561 N N . GLN A 1 208 ? 9.269 122.430 14.488 1.00 23.43 230 GLN A N 1
ATOM 1562 C CA . GLN A 1 208 ? 8.704 122.600 15.797 1.00 24.36 230 GLN A CA 1
ATOM 1563 C C . GLN A 1 208 ? 7.501 123.532 15.774 1.00 23.55 230 GLN A C 1
ATOM 1564 O O . GLN A 1 208 ? 7.511 124.542 15.099 1.00 24.51 230 GLN A O 1
ATOM 1570 N N . PHE A 1 209 ? 6.488 123.218 16.563 1.00 21.93 231 PHE A N 1
ATOM 1571 C CA . PHE A 1 209 ? 5.396 124.139 16.778 1.00 21.41 231 PHE A CA 1
ATOM 1572 C C . PHE A 1 209 ? 4.750 123.888 18.148 1.00 21.19 231 PHE A C 1
ATOM 1573 O O . PHE A 1 209 ? 4.906 122.810 18.726 1.00 22.21 231 PHE A O 1
ATOM 1581 N N . PRO A 1 210 ? 4.003 124.867 18.649 1.00 20.88 232 PRO A N 1
ATOM 1582 C CA . PRO A 1 210 ? 3.330 124.662 19.914 1.00 21.01 232 PRO A CA 1
ATOM 1583 C C . PRO A 1 210 ? 1.958 124.083 19.700 1.00 21.50 232 PRO A C 1
ATOM 1584 O O . PRO A 1 210 ? 1.127 124.681 19.024 1.00 22.99 232 PRO A O 1
ATOM 1588 N N . LEU A 1 211 ? 1.713 122.917 20.253 1.00 21.69 233 LEU A N 1
ATOM 1589 C CA . LEU A 1 211 ? 0.377 122.306 20.179 1.00 24.66 233 LEU A CA 1
ATOM 1590 C C . LEU A 1 211 ? -0.722 123.263 20.664 1.00 23.06 233 LEU A C 1
ATOM 1591 O O . LEU A 1 211 ? -0.594 123.880 21.712 1.00 22.86 233 LEU A O 1
ATOM 1596 N N . GLU A 1 212 ? -1.777 123.368 19.873 1.00 23.08 234 GLU A N 1
ATOM 1597 C CA . GLU A 1 212 ? -2.838 124.340 20.072 1.00 21.87 234 GLU A CA 1
ATOM 1598 C C . GLU A 1 212 ? -3.904 123.800 21.019 1.00 22.45 234 GLU A C 1
ATOM 1599 O O . GLU A 1 212 ? -5.035 123.519 20.612 1.00 26.61 234 GLU A O 1
ATOM 1605 N N . ILE A 1 213 ? -3.535 123.606 22.271 1.00 21.88 235 ILE A N 1
ATOM 1606 C CA . ILE A 1 213 ? -4.449 123.081 23.276 1.00 23.44 235 ILE A CA 1
ATOM 1607 C C . ILE A 1 213 ? -4.397 123.973 24.515 1.00 21.63 235 ILE A C 1
ATOM 1608 O O . ILE A 1 213 ? -3.389 124.619 24.789 1.00 23.16 235 ILE A O 1
ATOM 1613 N N . GLN A 1 214 ? -5.486 123.983 25.258 1.00 20.51 236 GLN A N 1
ATOM 1614 C CA . GLN A 1 214 ? -5.662 124.923 26.339 1.00 20.58 236 GLN A CA 1
ATOM 1615 C C . GLN A 1 214 ? -4.595 124.802 27.391 1.00 20.73 236 GLN A C 1
ATOM 1616 O O . GLN A 1 214 ? -4.186 125.799 27.958 1.00 20.58 236 GLN A O 1
ATOM 1622 N N . ASP A 1 215 ? -4.140 123.586 27.670 1.00 19.29 237 ASP A N 1
ATOM 1623 C CA . ASP A 1 215 ? -3.201 123.403 28.757 1.00 19.50 237 ASP A CA 1
ATOM 1624 C C . ASP A 1 215 ? -1.758 123.688 28.367 1.00 19.81 237 ASP A C 1
ATOM 1625 O O . ASP A 1 215 ? -0.901 123.746 29.237 1.00 19.55 237 ASP A O 1
ATOM 1630 N N . ASN A 1 216 ? -1.509 123.974 27.084 1.00 17.84 238 ASN A N 1
ATOM 1631 C CA . ASN A 1 216 ? -0.223 124.433 26.642 1.00 18.16 238 ASN A CA 1
ATOM 1632 C C . ASN A 1 216 ? -0.182 125.966 26.545 1.00 18.42 238 ASN A C 1
ATOM 1633 O O . ASN A 1 216 ? 0.289 126.517 25.547 1.00 16.62 238 ASN A O 1
ATOM 1638 N N . TRP A 1 217 ? -0.632 126.636 27.611 1.00 18.72 239 TRP A N 1
ATOM 1639 C CA . TRP A 1 217 ? -0.712 128.090 27.647 1.00 18.76 239 TRP A CA 1
ATOM 1640 C C . TRP A 1 217 ? 0.677 128.721 27.729 1.00 20.77 239 TRP A C 1
ATOM 1641 O O . TRP A 1 217 ? 0.831 129.893 27.429 1.00 26.32 239 TRP A O 1
ATOM 1652 N N . ARG A 1 218 ? 1.702 127.949 28.112 1.00 20.43 240 ARG A N 1
ATOM 1653 C CA . ARG A 1 218 ? 3.088 128.441 27.996 1.00 21.21 240 ARG A CA 1
ATOM 1654 C C . ARG A 1 218 ? 3.594 128.403 26.571 1.00 21.32 240 ARG A C 1
ATOM 1655 O O . ARG A 1 218 ? 4.662 128.901 26.293 1.00 21.93 240 ARG A O 1
ATOM 1663 N N . HIS A 1 219 ? 2.834 127.820 25.656 1.00 22.14 241 HIS A N 1
ATOM 1664 C CA . HIS A 1 219 ? 3.244 127.712 24.248 1.00 23.06 241 HIS A CA 1
ATOM 1665 C C . HIS A 1 219 ? 4.572 126.986 24.115 1.00 24.39 241 HIS A C 1
ATOM 1666 O O . HIS A 1 219 ? 5.429 127.382 23.335 1.00 24.77 241 HIS A O 1
ATOM 1673 N N . GLY A 1 220 ? 4.725 125.880 24.842 1.00 22.64 242 GLY A N 1
ATOM 1674 C CA . GLY A 1 220 ? 5.883 125.023 24.653 1.00 22.88 242 GLY A CA 1
ATOM 1675 C C . GLY A 1 220 ? 5.844 124.325 23.299 1.00 22.26 242 GLY A C 1
ATOM 1676 O O . GLY A 1 220 ? 4.767 123.917 22.823 1.00 20.98 242 GLY A O 1
ATOM 1685 N N . SER A 1 222 ? 6.773 121.427 20.327 1.00 21.29 244 SER A N 1
ATOM 1686 C CA . SER A 1 222 ? 6.951 120.013 20.057 1.00 19.61 244 SER A CA 1
ATOM 1687 C C . SER A 1 222 ? 7.578 119.851 18.690 1.00 21.06 244 SER A C 1
ATOM 1688 O O . SER A 1 222 ? 7.274 120.608 17.763 1.00 20.47 244 SER A O 1
ATOM 1691 N N . TYR A 1 223 ? 8.412 118.830 18.536 1.00 21.07 245 TYR A N 1
ATOM 1692 C CA . TYR A 1 223 ? 8.922 118.452 17.235 1.00 20.37 245 TYR A CA 1
ATOM 1693 C C . TYR A 1 223 ? 7.913 117.543 16.558 1.00 21.22 245 TYR A C 1
ATOM 1694 O O . TYR A 1 223 ? 7.402 116.619 17.172 1.00 22.86 245 TYR A O 1
ATOM 1703 N N . ASN A 1 224 ? 7.700 117.752 15.266 1.00 20.28 246 ASN A N 1
ATOM 1704 C CA . ASN A 1 224 ? 6.689 117.062 14.503 1.00 18.77 246 ASN A CA 1
ATOM 1705 C C . ASN A 1 224 ? 7.312 115.951 13.642 1.00 20.47 246 ASN A C 1
ATOM 1706 O O . ASN A 1 224 ? 8.194 116.209 12.848 1.00 21.47 246 ASN A O 1
ATOM 1711 N N . LEU A 1 225 ? 6.823 114.723 13.795 1.00 19.58 247 LEU A N 1
ATOM 1712 C CA . LEU A 1 225 ? 7.336 113.569 13.079 1.00 20.23 247 LEU A CA 1
ATOM 1713 C C . LEU A 1 225 ? 6.208 112.875 12.308 1.00 20.92 247 LEU A C 1
ATOM 1714 O O . LEU A 1 225 ? 5.100 112.804 12.797 1.00 21.81 247 LEU A O 1
ATOM 1719 N N . PRO A 1 226 ? 6.512 112.295 11.146 1.00 21.22 248 PRO A N 1
ATOM 1720 C CA . PRO A 1 226 ? 5.531 111.399 10.513 1.00 22.11 248 PRO A CA 1
ATOM 1721 C C . PRO A 1 226 ? 5.215 110.195 11.409 1.00 21.23 248 PRO A C 1
ATOM 1722 O O . PRO A 1 226 ? 6.054 109.773 12.207 1.00 20.58 248 PRO A O 1
ATOM 1726 N N . LEU A 1 227 ? 3.997 109.696 11.284 1.00 20.96 249 LEU A N 1
ATOM 1727 C CA . LEU A 1 227 ? 3.422 108.813 12.264 1.00 21.01 249 LEU A CA 1
ATOM 1728 C C . LEU A 1 227 ? 4.270 107.569 12.520 1.00 22.62 249 LEU A C 1
ATOM 1729 O O . LEU A 1 227 ? 4.490 107.201 13.668 1.00 23.62 249 LEU A O 1
ATOM 1734 N N . ASP A 1 228 ? 4.763 106.940 11.470 1.00 24.23 250 ASP A N 1
ATOM 1735 C CA . ASP A 1 228 ? 5.585 105.739 11.638 1.00 24.04 250 ASP A CA 1
ATOM 1736 C C . ASP A 1 228 ? 6.917 106.016 12.378 1.00 24.39 250 ASP A C 1
ATOM 1737 O O . ASP A 1 228 ? 7.298 105.236 13.242 1.00 23.79 250 ASP A O 1
ATOM 1742 N N . GLU A 1 229 ? 7.583 107.119 12.076 1.00 23.63 251 GLU A N 1
ATOM 1743 C CA . GLU A 1 229 ? 8.795 107.500 12.802 1.00 25.41 251 GLU A CA 1
ATOM 1744 C C . GLU A 1 229 ? 8.482 107.874 14.253 1.00 24.03 251 GLU A C 1
ATOM 1745 O O . GLU A 1 229 ? 9.230 107.553 15.168 1.00 23.97 251 GLU A O 1
ATOM 1751 N N . PHE A 1 230 ? 7.324 108.489 14.460 1.00 24.58 252 PHE A N 1
ATOM 1752 C CA . PHE A 1 230 ? 6.839 108.799 15.815 1.00 23.24 252 PHE A CA 1
ATOM 1753 C C . PHE A 1 230 ? 6.734 107.520 16.629 1.00 22.48 252 PHE A C 1
ATOM 1754 O O . PHE A 1 230 ? 7.248 107.454 17.744 1.00 24.93 252 PHE A O 1
ATOM 1770 N N . GLU A 1 232 ? 8.193 104.697 16.076 1.00 23.23 254 GLU A N 1
ATOM 1771 C CA . GLU A 1 232 ? 9.536 104.140 16.217 1.00 24.91 254 GLU A CA 1
ATOM 1772 C C . GLU A 1 232 ? 10.213 104.647 17.485 1.00 23.47 254 GLU A C 1
ATOM 1773 O O . GLU A 1 232 ? 10.956 103.909 18.131 1.00 21.99 254 GLU A O 1
ATOM 1779 N N . VAL A 1 233 ? 9.988 105.923 17.810 1.00 22.83 255 VAL A N 1
ATOM 1780 C CA . VAL A 1 233 ? 10.567 106.496 19.009 1.00 21.53 255 VAL A CA 1
ATOM 1781 C C . VAL A 1 233 ? 10.100 105.762 20.273 1.00 22.24 255 VAL A C 1
ATOM 1782 O O . VAL A 1 233 ? 10.894 105.522 21.178 1.00 22.98 255 VAL A O 1
ATOM 1786 N N . PHE A 1 234 ? 8.822 105.408 20.337 1.00 21.33 256 PHE A N 1
ATOM 1787 C CA . PHE A 1 234 ? 8.291 104.745 21.518 1.00 21.86 256 PHE A CA 1
ATOM 1788 C C . PHE A 1 234 ? 9.065 103.452 21.782 1.00 23.51 256 PHE A C 1
ATOM 1789 O O . PHE A 1 234 ? 9.550 103.217 22.893 1.00 22.48 256 PHE A O 1
ATOM 1797 N N . ASP A 1 235 ? 9.174 102.624 20.756 1.00 25.03 257 ASP A N 1
ATOM 1798 C CA . ASP A 1 235 ? 9.844 101.329 20.902 1.00 27.08 257 ASP A CA 1
ATOM 1799 C C . ASP A 1 235 ? 11.327 101.461 21.208 1.00 23.74 257 ASP A C 1
ATOM 1800 O O . ASP A 1 235 ? 11.844 100.747 22.066 1.00 21.93 257 ASP A O 1
ATOM 1805 N N . ASN A 1 236 ? 11.992 102.397 20.541 1.00 19.96 258 ASN A N 1
ATOM 1806 C CA . ASN A 1 236 ? 13.389 102.581 20.765 1.00 20.62 258 ASN A CA 1
ATOM 1807 C C . ASN A 1 236 ? 13.656 103.044 22.231 1.00 22.91 258 ASN A C 1
ATOM 1808 O O . ASN A 1 236 ? 14.612 102.599 22.859 1.00 22.17 258 ASN A O 1
ATOM 1813 N N . ALA A 1 237 ? 12.798 103.927 22.738 1.00 21.73 259 ALA A N 1
ATOM 1814 C CA . ALA A 1 237 ? 12.912 104.421 24.095 1.00 21.32 259 ALA A CA 1
ATOM 1815 C C . ALA A 1 237 ? 12.847 103.258 25.073 1.00 20.34 259 ALA A C 1
ATOM 1816 O O . ALA A 1 237 ? 13.795 103.028 25.831 1.00 19.83 259 ALA A O 1
ATOM 1818 N N . ILE A 1 238 ? 11.780 102.472 25.002 1.00 20.55 260 ILE A N 1
ATOM 1819 C CA . ILE A 1 238 ? 11.609 101.368 25.926 1.00 20.44 260 ILE A CA 1
ATOM 1820 C C . ILE A 1 238 ? 12.728 100.350 25.797 1.00 23.40 260 ILE A C 1
ATOM 1821 O O . ILE A 1 238 ? 13.302 99.920 26.802 1.00 21.82 260 ILE A O 1
ATOM 1826 N N . ASN A 1 239 ? 13.075 99.985 24.562 1.00 24.33 261 ASN A N 1
ATOM 1827 C CA . ASN A 1 239 ? 14.087 98.945 24.338 1.00 25.81 261 ASN A CA 1
ATOM 1828 C C . ASN A 1 239 ? 15.486 99.369 24.708 1.00 24.94 261 ASN A C 1
ATOM 1829 O O . ASN A 1 239 ? 16.323 98.520 24.931 1.00 24.20 261 ASN A O 1
ATOM 1834 N N . THR A 1 240 ? 15.757 100.669 24.795 1.00 24.04 262 THR A N 1
ATOM 1835 C CA . THR A 1 240 ? 17.101 101.100 25.246 1.00 23.57 262 THR A CA 1
ATOM 1836 C C . THR A 1 240 ? 17.104 101.605 26.699 1.00 23.53 262 THR A C 1
ATOM 1837 O O . THR A 1 240 ? 18.057 102.193 27.128 1.00 24.27 262 THR A O 1
ATOM 1841 N N . GLY A 1 241 ? 16.021 101.368 27.443 1.00 22.89 263 GLY A N 1
ATOM 1842 C CA . GLY A 1 241 ? 16.017 101.590 28.878 1.00 22.09 263 GLY A CA 1
ATOM 1843 C C . GLY A 1 241 ? 15.368 102.884 29.365 1.00 22.80 263 GLY A C 1
ATOM 1844 O O . GLY A 1 241 ? 15.392 103.160 30.556 1.00 24.12 263 GLY A O 1
ATOM 1845 N N . TYR A 1 242 ? 14.711 103.607 28.470 1.00 21.53 264 TYR A N 1
ATOM 1846 C CA . TYR A 1 242 ? 14.061 104.871 28.781 1.00 20.51 264 TYR A CA 1
ATOM 1847 C C . TYR A 1 242 ? 12.554 104.699 28.954 1.00 20.53 264 TYR A C 1
ATOM 1848 O O . TYR A 1 242 ? 11.978 103.701 28.505 1.00 20.54 264 TYR A O 1
ATOM 1857 N N . THR A 1 243 ? 11.926 105.646 29.644 1.00 18.61 265 THR A N 1
ATOM 1858 C CA . THR A 1 243 ? 10.478 105.692 29.737 1.00 18.12 265 THR A CA 1
ATOM 1859 C C . THR A 1 243 ? 9.985 106.934 29.022 1.00 17.79 265 THR A C 1
ATOM 1860 O O . THR A 1 243 ? 10.777 107.738 28.557 1.00 16.79 265 THR A O 1
ATOM 1864 N N . ILE A 1 244 ? 8.668 107.056 28.908 1.00 18.09 266 ILE A N 1
ATOM 1865 C CA . ILE A 1 244 ? 8.037 108.056 28.084 1.00 17.03 266 ILE A CA 1
ATOM 1866 C C . ILE A 1 244 ? 6.931 108.751 28.867 1.00 18.20 266 ILE A C 1
ATOM 1867 O O . ILE A 1 244 ? 6.089 108.094 29.477 1.00 18.57 266 ILE A O 1
ATOM 1872 N N . ALA A 1 245 ? 6.948 110.080 28.882 1.00 16.89 267 ALA A N 1
ATOM 1873 C CA . ALA A 1 245 ? 5.827 110.850 29.389 1.00 16.46 267 ALA A CA 1
ATOM 1874 C C . ALA A 1 245 ? 4.816 110.918 28.250 1.00 16.84 267 ALA A C 1
ATOM 1875 O O . ALA A 1 245 ? 5.132 111.429 27.175 1.00 15.78 267 ALA A O 1
ATOM 1877 N N . TRP A 1 246 ? 3.617 110.409 28.488 1.00 16.54 268 TRP A N 1
ATOM 1878 C CA . TRP A 1 246 ? 2.662 110.130 27.430 1.00 16.78 268 TRP A CA 1
ATOM 1879 C C . TRP A 1 246 ? 1.403 110.904 27.645 1.00 17.02 268 TRP A C 1
ATOM 1880 O O . TRP A 1 246 ? 0.686 110.681 28.617 1.00 17.89 268 TRP A O 1
ATOM 1891 N N . GLY A 1 247 ? 1.145 111.828 26.726 1.00 17.80 269 GLY A N 1
ATOM 1892 C CA . GLY A 1 247 ? -0.061 112.617 26.736 1.00 17.89 269 GLY A CA 1
ATOM 1893 C C . GLY A 1 247 ? -1.036 112.108 25.688 1.00 19.42 269 GLY A C 1
ATOM 1894 O O . GLY A 1 247 ? -0.724 112.073 24.508 1.00 20.44 269 GLY A O 1
ATOM 1895 N N . SER A 1 248 ? -2.216 111.708 26.140 1.00 19.33 270 SER A N 1
ATOM 1896 C CA . SER A 1 248 ? -3.160 111.059 25.307 1.00 20.54 270 SER A CA 1
ATOM 1897 C C . SER A 1 248 ? -4.587 111.464 25.607 1.00 20.62 270 SER A C 1
ATOM 1898 O O . SER A 1 248 ? -4.930 111.797 26.731 1.00 20.82 270 SER A O 1
ATOM 1901 N N . ASP A 1 249 ? -5.440 111.321 24.609 1.00 20.31 271 ASP A N 1
ATOM 1902 C CA . ASP A 1 249 ? -6.856 111.346 24.833 1.00 22.12 271 ASP A CA 1
ATOM 1903 C C . ASP A 1 249 ? -7.263 109.997 25.384 1.00 22.02 271 ASP A C 1
ATOM 1904 O O . ASP A 1 249 ? -6.956 108.986 24.796 1.00 24.27 271 ASP A O 1
ATOM 1909 N N . VAL A 1 250 ? -8.048 109.970 26.455 1.00 23.68 272 VAL A N 1
ATOM 1910 C CA . VAL A 1 250 ? -8.543 108.709 27.026 1.00 26.08 272 VAL A CA 1
ATOM 1911 C C . VAL A 1 250 ? -10.076 108.655 27.043 1.00 27.35 272 VAL A C 1
ATOM 1912 O O . VAL A 1 250 ? -10.662 107.776 27.670 1.00 29.19 272 VAL A O 1
ATOM 1916 N N . SER A 1 251 ? -10.709 109.594 26.353 1.00 29.81 273 SER A N 1
ATOM 1917 C CA . SER A 1 251 ? -12.164 109.642 26.259 1.00 32.51 273 SER A CA 1
ATOM 1918 C C . SER A 1 251 ? -12.608 108.826 25.059 1.00 33.15 273 SER A C 1
ATOM 1919 O O . SER A 1 251 ? -13.012 109.365 24.047 1.00 35.35 273 SER A O 1
ATOM 1922 N N . GLU A 1 252 ? -12.535 107.511 25.211 1.00 33.86 274 GLU A N 1
ATOM 1923 C CA . GLU A 1 252 ? -12.893 106.568 24.166 1.00 33.92 274 GLU A CA 1
ATOM 1924 C C . GLU A 1 252 ? -13.480 105.358 24.861 1.00 32.35 274 GLU A C 1
ATOM 1925 O O . GLU A 1 252 ? -13.092 105.041 25.998 1.00 31.80 274 GLU A O 1
ATOM 1931 N N . SER A 1 253 ? -14.442 104.719 24.207 1.00 35.53 275 SER A N 1
ATOM 1932 C CA . SER A 1 253 ? -15.079 103.519 24.761 1.00 39.70 275 SER A CA 1
ATOM 1933 C C . SER A 1 253 ? -14.023 102.443 24.997 1.00 38.96 275 SER A C 1
ATOM 1934 O O . SER A 1 253 ? -14.153 101.623 25.900 1.00 38.87 275 SER A O 1
ATOM 1937 N N . GLY A 1 254 ? -12.972 102.487 24.178 1.00 36.73 276 GLY A N 1
ATOM 1938 C CA . GLY A 1 254 ? -11.847 101.595 24.311 1.00 34.65 276 GLY A CA 1
ATOM 1939 C C . GLY A 1 254 ? -10.984 101.773 25.546 1.00 31.48 276 GLY A C 1
ATOM 1940 O O . GLY A 1 254 ? -10.307 100.833 25.938 1.00 26.15 276 GLY A O 1
ATOM 1941 N N . PHE A 1 255 ? -10.945 102.980 26.116 1.00 32.45 277 PHE A N 1
ATOM 1942 C CA . PHE A 1 255 ? -10.192 103.185 27.340 1.00 30.95 277 PHE A CA 1
ATOM 1943 C C . PHE A 1 255 ? -11.114 102.796 28.486 1.00 33.16 277 PHE A C 1
ATOM 1944 O O . PHE A 1 255 ? -12.143 103.450 28.684 1.00 31.87 277 PHE A O 1
ATOM 1952 N N . THR A 1 256 ? -10.754 101.745 29.229 1.00 31.11 278 THR A N 1
ATOM 1953 C CA . THR A 1 256 ? -11.670 101.176 30.217 1.00 34.77 278 THR A CA 1
ATOM 1954 C C . THR A 1 256 ? -11.181 101.306 31.662 1.00 36.40 278 THR A C 1
ATOM 1955 O O . THR A 1 256 ? -10.024 101.661 31.913 1.00 34.85 278 THR A O 1
ATOM 1959 N N . ARG A 1 257 ? -12.124 101.130 32.588 1.00 37.48 279 ARG A N 1
ATOM 1960 C CA . ARG A 1 257 ? -11.816 101.104 34.009 1.00 45.03 279 ARG A CA 1
ATOM 1961 C C . ARG A 1 257 ? -11.070 99.819 34.405 1.00 40.58 279 ARG A C 1
ATOM 1962 O O . ARG A 1 257 ? -10.401 99.797 35.431 1.00 37.19 279 ARG A O 1
ATOM 1970 N N . ASP A 1 258 ? -11.185 98.777 33.576 1.00 38.71 280 ASP A N 1
ATOM 1971 C CA . ASP A 1 258 ? -10.523 97.480 33.817 1.00 38.61 280 ASP A CA 1
ATOM 1972 C C . ASP A 1 258 ? -9.093 97.373 33.259 1.00 35.67 280 ASP A C 1
ATOM 1973 O O . ASP A 1 258 ? -8.611 96.276 33.001 1.00 36.73 280 ASP A O 1
ATOM 1978 N N . GLY A 1 259 ? -8.453 98.509 33.021 1.00 29.04 281 GLY A N 1
ATOM 1979 C CA . GLY A 1 259 ? -7.018 98.543 32.829 1.00 27.76 281 GLY A CA 1
ATOM 1980 C C . GLY A 1 259 ? -6.486 98.287 31.449 1.00 25.12 281 GLY A C 1
ATOM 1981 O O . GLY A 1 259 ? -5.307 98.013 31.292 1.00 24.32 281 GLY A O 1
ATOM 1982 N N . VAL A 1 260 ? -7.333 98.374 30.426 1.00 26.50 282 VAL A N 1
ATOM 1983 C CA . VAL A 1 260 ? -6.854 98.250 29.054 1.00 25.56 282 VAL A CA 1
ATOM 1984 C C . VAL A 1 260 ? -7.334 99.449 28.257 1.00 26.64 282 VAL A C 1
ATOM 1985 O O . VAL A 1 260 ? -8.439 99.936 28.493 1.00 30.74 282 VAL A O 1
ATOM 1989 N N . ALA A 1 261 ? -6.536 99.856 27.277 1.00 23.18 283 ALA A N 1
ATOM 1990 C CA . ALA A 1 261 ? -6.955 100.844 26.256 1.00 24.44 283 ALA A CA 1
ATOM 1991 C C . ALA A 1 261 ? -6.781 100.210 24.884 1.00 23.53 283 ALA A C 1
ATOM 1992 O O . ALA A 1 261 ? -5.662 99.923 24.458 1.00 26.84 283 ALA A O 1
ATOM 1994 N N . VAL A 1 262 ? -7.893 99.876 24.236 1.00 23.39 284 VAL A N 1
ATOM 1995 C CA . VAL A 1 262 ? -7.858 99.216 22.945 1.00 22.21 284 VAL A CA 1
ATOM 1996 C C . VAL A 1 262 ? -8.614 100.015 21.884 1.00 23.87 284 VAL A C 1
ATOM 1997 O O . VAL A 1 262 ? -9.361 100.949 22.195 1.00 21.18 284 VAL A O 1
ATOM 2009 N N . PRO A 1 264 ? -10.456 98.603 18.937 1.00 30.71 286 PRO A N 1
ATOM 2010 C CA . PRO A 1 264 ? -10.990 97.529 18.130 1.00 31.95 286 PRO A CA 1
ATOM 2011 C C . PRO A 1 264 ? -11.681 98.007 16.846 1.00 33.83 286 PRO A C 1
ATOM 2012 O O . PRO A 1 264 ? -12.223 99.099 16.787 1.00 34.00 286 PRO A O 1
ATOM 2016 N N . ASP A 1 265 ? -11.599 97.188 15.808 1.00 37.99 287 ASP A N 1
ATOM 2017 C CA . ASP A 1 265 ? -12.267 97.458 14.549 1.00 42.79 287 ASP A CA 1
ATOM 2018 C C . ASP A 1 265 ? -13.689 96.882 14.629 1.00 43.69 287 ASP A C 1
ATOM 2019 O O . ASP A 1 265 ? -13.884 95.678 14.499 1.00 41.00 287 ASP A O 1
ATOM 2024 N N . ASP A 1 266 ? -14.672 97.752 14.847 1.00 50.80 288 ASP A N 1
ATOM 2025 C CA . ASP A 1 266 ? -16.049 97.302 15.061 1.00 55.31 288 ASP A CA 1
ATOM 2026 C C . ASP A 1 266 ? -16.542 96.439 13.893 1.00 53.73 288 ASP A C 1
ATOM 2027 O O . ASP A 1 266 ? -17.127 95.379 14.113 1.00 54.97 288 ASP A O 1
ATOM 2032 N N . GLU A 1 267 ? -16.272 96.875 12.662 1.00 55.76 289 GLU A N 1
ATOM 2033 C CA . GLU A 1 267 ? -16.716 96.157 11.467 1.00 59.39 289 GLU A CA 1
ATOM 2034 C C . GLU A 1 267 ? -16.133 94.754 11.385 1.00 55.16 289 GLU A C 1
ATOM 2035 O O . GLU A 1 267 ? -16.859 93.792 11.107 1.00 56.97 289 GLU A O 1
ATOM 2041 N N . LYS A 1 268 ? -14.824 94.637 11.616 1.00 51.89 290 LYS A N 1
ATOM 2042 C CA . LYS A 1 268 ? -14.161 93.320 11.607 1.00 50.04 290 LYS A CA 1
ATOM 2043 C C . LYS A 1 268 ? -14.633 92.399 12.741 1.00 52.11 290 LYS A C 1
ATOM 2044 O O . LYS A 1 268 ? -14.802 91.202 12.516 1.00 59.31 290 LYS A O 1
ATOM 2050 N N . VAL A 1 269 ? -14.824 92.933 13.952 1.00 51.36 291 VAL A N 1
ATOM 2051 C CA . VAL A 1 269 ? -15.268 92.104 15.092 1.00 51.70 291 VAL A CA 1
ATOM 2052 C C . VAL A 1 269 ? -16.636 91.430 14.828 1.00 57.08 291 VAL A C 1
ATOM 2053 O O . VAL A 1 269 ? -16.846 90.265 15.208 1.00 57.25 291 VAL A O 1
ATOM 2057 N N . GLN A 1 270 ? -17.543 92.167 14.185 1.00 58.59 292 GLN A N 1
ATOM 2058 C CA . GLN A 1 270 ? -18.852 91.633 13.733 1.00 71.15 292 GLN A CA 1
ATOM 2059 C C . GLN A 1 270 ? -18.732 90.434 12.763 1.00 72.96 292 GLN A C 1
ATOM 2060 O O . GLN A 1 270 ? -19.405 89.424 12.932 1.00 79.05 292 GLN A O 1
ATOM 2066 N N . GLU A 1 271 ? -17.879 90.566 11.754 1.00 73.97 293 GLU A N 1
ATOM 2067 C CA . GLU A 1 271 ? -17.705 89.533 10.723 1.00 81.59 293 GLU A CA 1
ATOM 2068 C C . GLU A 1 271 ? -17.014 88.274 11.239 1.00 85.03 293 GLU A C 1
ATOM 2069 O O . GLU A 1 271 ? -16.995 87.260 10.541 1.00 95.94 293 GLU A O 1
ATOM 2075 N N . LEU A 1 272 ? -16.398 88.353 12.417 1.00 81.18 294 LEU A N 1
ATOM 2076 C CA . LEU A 1 272 ? -15.779 87.184 13.046 1.00 80.15 294 LEU A CA 1
ATOM 2077 C C . LEU A 1 272 ? -16.728 86.558 14.059 1.00 78.09 294 LEU A C 1
ATOM 2078 O O . LEU A 1 272 ? -16.558 85.398 14.428 1.00 79.49 294 LEU A O 1
ATOM 2083 N N . SER A 1 273 ? -17.718 87.321 14.517 1.00 78.66 295 SER A N 1
ATOM 2084 C CA . SER A 1 273 ? -18.695 86.809 15.480 1.00 88.33 295 SER A CA 1
ATOM 2085 C C . SER A 1 273 ? -19.687 85.851 14.803 1.00 102.30 295 SER A C 1
ATOM 2086 O O . SER A 1 273 ? -19.633 85.641 13.585 1.00 110.08 295 SER A O 1
ATOM 2089 N N . GLY A 1 274 ? -20.583 85.266 15.594 1.00 108.66 296 GLY A N 1
ATOM 2090 C CA . GLY A 1 274 ? -21.686 84.469 15.020 1.00 110.65 296 GLY A CA 1
ATOM 2091 C C . GLY A 1 274 ? -22.790 85.336 14.436 1.00 113.48 296 GLY A C 1
ATOM 2092 O O . GLY A 1 274 ? -23.543 84.860 13.590 1.00 121.55 296 GLY A O 1
ATOM 2093 N N . SER A 1 275 ? -22.898 86.590 14.888 1.00 103.00 297 SER A N 1
ATOM 2094 C CA . SER A 1 275 ? -23.959 87.498 14.439 1.00 100.04 297 SER A CA 1
ATOM 2095 C C . SER A 1 275 ? -23.745 87.976 12.997 1.00 104.85 297 SER A C 1
ATOM 2096 O O . SER A 1 275 ? -22.609 88.274 12.588 1.00 103.59 297 SER A O 1
ATOM 2098 N N . ASP A 1 276 ? -24.842 87.988 12.231 1.00 109.24 298 ASP A N 1
ATOM 2099 C CA . ASP A 1 276 ? -24.955 88.766 10.982 1.00 107.15 298 ASP A CA 1
ATOM 2100 C C . ASP A 1 276 ? -24.997 90.265 11.326 1.00 103.59 298 ASP A C 1
ATOM 2101 O O . ASP A 1 276 ? -25.126 90.627 12.498 1.00 89.33 298 ASP A O 1
ATOM 2108 N N . ALA A 1 278 ? -27.277 92.528 10.950 1.00 118.94 300 ALA A N 1
ATOM 2109 C CA . ALA A 1 278 ? -28.558 92.846 11.617 1.00 115.53 300 ALA A CA 1
ATOM 2110 C C . ALA A 1 278 ? -28.621 92.297 13.048 1.00 111.52 300 ALA A C 1
ATOM 2111 O O . ALA A 1 278 ? -28.945 93.015 14.017 1.00 100.61 300 ALA A O 1
ATOM 2113 N N . HIS A 1 279 ? -28.307 91.010 13.165 1.00 110.08 301 HIS A N 1
ATOM 2114 C CA . HIS A 1 279 ? -28.262 90.331 14.455 1.00 104.30 301 HIS A CA 1
ATOM 2115 C C . HIS A 1 279 ? -27.282 91.026 15.427 1.00 110.80 301 HIS A C 1
ATOM 2116 O O . HIS A 1 279 ? -27.521 91.034 16.619 1.00 111.93 301 HIS A O 1
ATOM 2118 N N . TRP A 1 280 ? -26.212 91.644 14.919 1.00 115.88 302 TRP A N 1
ATOM 2119 C CA . TRP A 1 280 ? -25.227 92.349 15.770 1.00 110.33 302 TRP A CA 1
ATOM 2120 C C . TRP A 1 280 ? -25.706 93.699 16.362 1.00 110.98 302 TRP A C 1
ATOM 2121 O O . TRP A 1 280 ? -25.769 93.871 17.594 1.00 111.77 302 TRP A O 1
ATOM 2132 N N . LEU A 1 281 ? -26.017 94.666 15.496 1.00 110.06 303 LEU A N 1
ATOM 2133 C CA . LEU A 1 281 ? -26.304 96.037 15.944 1.00 109.48 303 LEU A CA 1
ATOM 2134 C C . LEU A 1 281 ? -27.314 96.053 17.100 1.00 117.41 303 LEU A C 1
ATOM 2135 O O . LEU A 1 281 ? -27.271 96.946 17.956 1.00 111.64 303 LEU A O 1
ATOM 2137 N N . LYS A 1 282 ? -28.197 95.047 17.119 1.00 124.86 304 LYS A N 1
ATOM 2138 C CA . LYS A 1 282 ? -29.188 94.854 18.189 1.00 130.33 304 LYS A CA 1
ATOM 2139 C C . LYS A 1 282 ? -28.661 94.147 19.455 1.00 135.21 304 LYS A C 1
ATOM 2140 O O . LYS A 1 282 ? -29.382 94.075 20.450 1.00 145.38 304 LYS A O 1
ATOM 2142 N N . LEU A 1 283 ? -27.426 93.635 19.428 1.00 133.38 305 LEU A N 1
ATOM 2143 C CA . LEU A 1 283 ? -26.861 92.891 20.588 1.00 123.78 305 LEU A CA 1
ATOM 2144 C C . LEU A 1 283 ? -26.407 93.847 21.687 1.00 122.10 305 LEU A C 1
ATOM 2145 O O . LEU A 1 283 ? -25.998 94.963 21.391 1.00 112.65 305 LEU A O 1
ATOM 2150 N N . LYS A 1 284 ? -26.466 93.399 22.945 1.00 118.96 306 LYS A N 1
ATOM 2151 C CA . LYS A 1 284 ? -26.085 94.248 24.091 1.00 113.50 306 LYS A CA 1
ATOM 2152 C C . LYS A 1 284 ? -24.549 94.398 24.225 1.00 111.28 306 LYS A C 1
ATOM 2153 O O . LYS A 1 284 ? -23.827 93.398 24.123 1.00 97.05 306 LYS A O 1
ATOM 2155 N N . PRO A 1 285 ? -24.043 95.644 24.440 1.00 108.47 307 PRO A N 1
ATOM 2156 C CA . PRO A 1 285 ? -22.590 95.874 24.603 1.00 100.50 307 PRO A CA 1
ATOM 2157 C C . PRO A 1 285 ? -21.814 94.788 25.379 1.00 90.20 307 PRO A C 1
ATOM 2158 O O . PRO A 1 285 ? -20.732 94.394 24.953 1.00 83.02 307 PRO A O 1
ATOM 2162 N N . GLU A 1 286 ? -22.377 94.294 26.480 1.00 86.07 308 GLU A N 1
ATOM 2163 C CA . GLU A 1 286 ? -21.767 93.208 27.262 1.00 85.20 308 GLU A CA 1
ATOM 2164 C C . GLU A 1 286 ? -21.472 91.918 26.458 1.00 85.94 308 GLU A C 1
ATOM 2165 O O . GLU A 1 286 ? -20.600 91.142 26.847 1.00 86.12 308 GLU A O 1
ATOM 2167 N N . GLU A 1 287 ? -22.195 91.685 25.356 1.00 90.11 309 GLU A N 1
ATOM 2168 C CA . GLU A 1 287 ? -22.045 90.453 24.539 1.00 81.78 309 GLU A CA 1
ATOM 2169 C C . GLU A 1 287 ? -21.292 90.662 23.198 1.00 78.21 309 GLU A C 1
ATOM 2170 O O . GLU A 1 287 ? -20.897 89.681 22.560 1.00 74.36 309 GLU A O 1
ATOM 2172 N N . LYS A 1 288 ? -21.118 91.918 22.766 1.00 72.32 310 LYS A N 1
ATOM 2173 C CA . LYS A 1 288 ? -20.222 92.270 21.654 1.00 67.76 310 LYS A CA 1
ATOM 2174 C C . LYS A 1 288 ? -18.771 91.867 21.947 1.00 63.06 310 LYS A C 1
ATOM 2175 O O . LYS A 1 288 ? -18.074 91.349 21.073 1.00 56.65 310 LYS A O 1
ATOM 2181 N N . LYS A 1 289 ? -18.341 92.093 23.189 1.00 56.80 311 LYS A N 1
ATOM 2182 C CA . LYS A 1 289 ? -16.996 91.718 23.646 1.00 56.60 311 LYS A CA 1
ATOM 2183 C C . LYS A 1 289 ? -15.882 92.569 23.002 1.00 48.77 311 LYS A C 1
ATOM 2184 O O . LYS A 1 289 ? -14.767 92.086 22.810 1.00 48.52 311 LYS A O 1
ATOM 2186 N N . LEU A 1 290 ? -16.199 93.824 22.682 1.00 43.21 312 LEU A N 1
ATOM 2187 C CA . LEU A 1 290 ? -15.268 94.710 21.953 1.00 41.96 312 LEU A CA 1
ATOM 2188 C C . LEU A 1 290 ? -14.018 95.075 22.760 1.00 39.03 312 LEU A C 1
ATOM 2189 O O . LEU A 1 290 ? -12.913 95.104 22.208 1.00 39.29 312 LEU A O 1
ATOM 2194 N N . ASN A 1 291 ? -14.194 95.321 24.061 1.00 33.53 313 ASN A N 1
ATOM 2195 C CA . ASN A 1 291 ? -13.115 95.804 24.922 1.00 35.51 313 ASN A CA 1
ATOM 2196 C C . ASN A 1 291 ? -12.638 94.822 25.995 1.00 35.95 313 ASN A C 1
ATOM 2197 O O . ASN A 1 291 ? -11.826 95.196 26.854 1.00 37.55 313 ASN A O 1
ATOM 2202 N N . THR A 1 292 ? -13.164 93.601 25.979 1.00 37.93 314 THR A N 1
ATOM 2203 C CA . THR A 1 292 ? -12.959 92.644 27.082 1.00 40.39 314 THR A CA 1
ATOM 2204 C C . THR A 1 292 ? -12.053 91.451 26.726 1.00 38.94 314 THR A C 1
ATOM 2205 O O . THR A 1 292 ? -11.716 90.658 27.606 1.00 38.03 314 THR A O 1
ATOM 2209 N N . LYS A 1 293 ? -11.723 91.298 25.446 1.00 38.58 315 LYS A N 1
ATOM 2210 C CA . LYS A 1 293 ? -10.794 90.243 24.986 1.00 39.67 315 LYS A CA 1
ATOM 2211 C C . LYS A 1 293 ? -9.986 90.764 23.799 1.00 34.98 315 LYS A C 1
ATOM 2212 O O . LYS A 1 293 ? -10.350 91.774 23.228 1.00 32.95 315 LYS A O 1
ATOM 2218 N N . PRO A 1 294 ? -8.922 90.059 23.405 1.00 33.60 316 PRO A N 1
ATOM 2219 C CA . PRO A 1 294 ? -8.183 90.479 22.219 1.00 34.41 316 PRO A CA 1
ATOM 2220 C C . PRO A 1 294 ? -9.015 90.508 20.934 1.00 34.94 316 PRO A C 1
ATOM 2221 O O . PRO A 1 294 ? -9.726 89.550 20.649 1.00 38.04 316 PRO A O 1
ATOM 2225 N N . GLN A 1 295 ? -8.941 91.621 20.195 1.00 31.02 317 GLN A N 1
ATOM 2226 C CA . GLN A 1 295 ? -9.694 91.841 18.962 1.00 32.08 317 GLN A CA 1
ATOM 2227 C C . GLN A 1 295 ? -8.794 92.495 17.927 1.00 33.90 317 GLN A C 1
ATOM 2228 O O . GLN A 1 295 ? -7.792 93.123 18.289 1.00 34.17 317 GLN A O 1
ATOM 2234 N N . PRO A 1 296 ? -9.135 92.335 16.628 1.00 35.52 318 PRO A N 1
ATOM 2235 C CA . PRO A 1 296 ? -8.383 93.015 15.579 1.00 34.97 318 PRO A CA 1
ATOM 2236 C C . PRO A 1 296 ? -8.567 94.526 15.679 1.00 33.85 318 PRO A C 1
ATOM 2237 O O . PRO A 1 296 ? -9.681 95.014 15.899 1.00 29.51 318 PRO A O 1
ATOM 2241 N N . GLN A 1 297 ? -7.462 95.246 15.572 1.00 33.00 319 GLN A N 1
ATOM 2242 C CA . GLN A 1 297 ? -7.436 96.671 15.863 1.00 31.11 319 GLN A CA 1
ATOM 2243 C C . GLN A 1 297 ? -7.639 97.464 14.563 1.00 30.97 319 GLN A C 1
ATOM 2244 O O . GLN A 1 297 ? -7.178 97.053 13.508 1.00 34.26 319 GLN A O 1
ATOM 2250 N N . LYS A 1 298 ? -8.224 98.644 14.677 1.00 29.68 320 LYS A N 1
ATOM 2251 C CA . LYS A 1 298 ? -8.173 99.647 13.632 1.00 29.57 320 LYS A CA 1
ATOM 2252 C C . LYS A 1 298 ? -6.820 100.365 13.688 1.00 26.83 320 LYS A C 1
ATOM 2253 O O . LYS A 1 298 ? -6.443 100.946 14.708 1.00 25.33 320 LYS A O 1
ATOM 2259 N N . TRP A 1 299 ? -6.067 100.292 12.596 1.00 26.33 321 TRP A N 1
ATOM 2260 C CA . TRP A 1 299 ? -4.758 100.939 12.500 1.00 25.15 321 TRP A CA 1
ATOM 2261 C C . TRP A 1 299 ? -4.925 102.183 11.660 1.00 25.70 321 TRP A C 1
ATOM 2262 O O . TRP A 1 299 ? -5.041 102.124 10.459 1.00 25.25 321 TRP A O 1
ATOM 2273 N N . CYS A 1 300 ? -4.839 103.326 12.300 1.00 24.20 322 CYS A N 1
ATOM 2274 C CA . CYS A 1 300 ? -5.142 104.538 11.605 1.00 22.14 322 CYS A CA 1
ATOM 2275 C C . CYS A 1 300 ? -4.035 104.997 10.635 1.00 23.56 322 CYS A C 1
ATOM 2276 O O . CYS A 1 300 ? -2.841 104.699 10.829 1.00 24.48 322 CYS A O 1
ATOM 2279 N N . THR A 1 301 ? -4.445 105.704 9.584 1.00 21.26 323 THR A N 1
ATOM 2280 C CA . THR A 1 301 ? -3.525 106.425 8.716 1.00 20.97 323 THR A CA 1
ATOM 2281 C C . THR A 1 301 ? -3.233 107.804 9.327 1.00 20.59 323 THR A C 1
ATOM 2282 O O . THR A 1 301 ? -3.908 108.260 10.283 1.00 20.77 323 THR A O 1
ATOM 2286 N N . GLN A 1 302 ? -2.235 108.479 8.789 1.00 19.96 324 GLN A N 1
ATOM 2287 C CA . GLN A 1 302 ? -1.900 109.824 9.218 1.00 21.48 324 GLN A CA 1
ATOM 2288 C C . GLN A 1 302 ? -3.137 110.733 9.072 1.00 22.41 324 GLN A C 1
ATOM 2289 O O . GLN A 1 302 ? -3.427 111.542 9.972 1.00 23.09 324 GLN A O 1
ATOM 2295 N N . ALA A 1 303 ? -3.849 110.597 7.958 1.00 21.41 325 ALA A N 1
ATOM 2296 C CA . ALA A 1 303 ? -5.004 111.444 7.679 1.00 22.55 325 ALA A CA 1
ATOM 2297 C C . ALA A 1 303 ? -6.162 111.178 8.672 1.00 21.14 325 ALA A C 1
ATOM 2298 O O . ALA A 1 303 ? -6.790 112.100 9.142 1.00 20.88 325 ALA A O 1
ATOM 2300 N N . GLU A 1 304 ? -6.398 109.932 9.035 1.00 22.96 326 GLU A N 1
ATOM 2301 C CA . GLU A 1 304 ? -7.411 109.612 10.049 1.00 22.71 326 GLU A CA 1
ATOM 2302 C C . GLU A 1 304 ? -7.069 110.157 11.424 1.00 21.98 326 GLU A C 1
ATOM 2303 O O . GLU A 1 304 ? -7.943 110.646 12.142 1.00 20.52 326 GLU A O 1
ATOM 2309 N N . ARG A 1 305 ? -5.804 110.057 11.796 1.00 20.17 327 ARG A N 1
ATOM 2310 C CA . ARG A 1 305 ? -5.328 110.601 13.040 1.00 19.88 327 ARG A CA 1
ATOM 2311 C C . ARG A 1 305 ? -5.527 112.134 13.033 1.00 20.64 327 ARG A C 1
ATOM 2312 O O . ARG A 1 305 ? -5.981 112.704 14.030 1.00 19.39 327 ARG A O 1
ATOM 2320 N N . GLN A 1 306 ? -5.243 112.772 11.898 1.00 18.70 328 GLN A N 1
ATOM 2321 C CA . GLN A 1 306 ? -5.410 114.221 11.754 1.00 18.44 328 GLN A CA 1
ATOM 2322 C C . GLN A 1 306 ? -6.863 114.632 11.864 1.00 18.83 328 GLN A C 1
ATOM 2323 O O . GLN A 1 306 ? -7.187 115.578 12.566 1.00 19.62 328 GLN A O 1
ATOM 2329 N N . LEU A 1 307 ? -7.751 113.872 11.236 1.00 18.86 329 LEU A N 1
ATOM 2330 C CA . LEU A 1 307 ? -9.158 114.204 11.277 1.00 19.78 329 LEU A CA 1
ATOM 2331 C C . LEU A 1 307 ? -9.649 114.230 12.722 1.00 19.83 329 LEU A C 1
ATOM 2332 O O . LEU A 1 307 ? -10.373 115.135 13.120 1.00 20.27 329 LEU A O 1
ATOM 2337 N N . ALA A 1 308 ? -9.260 113.234 13.512 1.00 19.89 330 ALA A N 1
ATOM 2338 C CA . ALA A 1 308 ? -9.720 113.129 14.892 1.00 18.70 330 ALA A CA 1
ATOM 2339 C C . ALA A 1 308 ? -9.207 114.295 15.762 1.00 18.82 330 ALA A C 1
ATOM 2340 O O . ALA A 1 308 ? -9.915 114.766 16.652 1.00 17.27 330 ALA A O 1
ATOM 2342 N N . TYR A 1 309 ? -8.032 114.826 15.453 1.00 18.58 331 TYR A N 1
ATOM 2343 C CA . TYR A 1 309 ? -7.552 116.027 16.134 1.00 18.39 331 TYR A CA 1
ATOM 2344 C C . TYR A 1 309 ? -8.297 117.265 15.658 1.00 18.46 331 TYR A C 1
ATOM 2345 O O . TYR A 1 309 ? -8.633 118.151 16.458 1.00 19.22 331 TYR A O 1
ATOM 2354 N N . ASP A 1 310 ? -8.561 117.343 14.361 1.00 18.23 332 ASP A N 1
ATOM 2355 C CA . ASP A 1 310 ? -9.276 118.491 13.811 1.00 19.53 332 ASP A CA 1
ATOM 2356 C C . ASP A 1 310 ? -10.744 118.521 14.261 1.00 19.99 332 ASP A C 1
ATOM 2357 O O . ASP A 1 310 ? -11.321 119.615 14.380 1.00 19.18 332 ASP A O 1
ATOM 2362 N N . ASN A 1 311 ? -11.354 117.348 14.491 1.00 19.12 333 ASN A N 1
ATOM 2363 C CA . ASN A 1 311 ? -12.821 117.284 14.677 1.00 18.43 333 ASN A CA 1
ATOM 2364 C C . ASN A 1 311 ? -13.288 117.092 16.102 1.00 17.82 333 ASN A C 1
ATOM 2365 O O . ASN A 1 311 ? -14.482 116.914 16.343 1.00 18.43 333 ASN A O 1
ATOM 2370 N N . TYR A 1 312 ? -12.362 117.176 17.049 1.00 18.46 334 TYR A N 1
ATOM 2371 C CA . TYR A 1 312 ? -12.628 117.085 18.493 1.00 18.93 334 TYR A CA 1
ATOM 2372 C C . TYR A 1 312 ? -12.737 115.656 19.043 1.00 22.51 334 TYR A C 1
ATOM 2373 O O . TYR A 1 312 ? -12.973 115.480 20.231 1.00 21.46 334 TYR A O 1
ATOM 2382 N N . GLU A 1 313 ? -12.532 114.636 18.218 1.00 22.44 335 GLU A N 1
ATOM 2383 C CA . GLU A 1 313 ? -12.534 113.280 18.729 1.00 23.90 335 GLU A CA 1
ATOM 2384 C C . GLU A 1 313 ? -11.274 112.944 19.510 1.00 24.32 335 GLU A C 1
ATOM 2385 O O . GLU A 1 313 ? -11.347 112.130 20.392 1.00 26.64 335 GLU A O 1
ATOM 2391 N N . THR A 1 314 ? -10.150 113.575 19.211 1.00 22.95 336 THR A N 1
ATOM 2392 C CA . THR A 1 314 ? -8.947 113.460 20.014 1.00 24.23 336 THR A CA 1
ATOM 2393 C C . THR A 1 314 ? -8.591 114.817 20.627 1.00 27.63 336 THR A C 1
ATOM 2394 O O . THR A 1 314 ? -8.107 115.702 19.939 1.00 25.79 336 THR A O 1
ATOM 2398 N N A THR A 1 315 ? -8.977 115.051 21.883 0.50 30.12 337 THR A N 1
ATOM 2399 N N B THR A 1 315 ? -8.804 114.922 21.923 0.50 24.67 337 THR A N 1
ATOM 2400 C CA A THR A 1 315 ? -8.877 116.409 22.478 0.50 33.60 337 THR A CA 1
ATOM 2401 C CA B THR A 1 315 ? -8.411 116.020 22.704 0.50 24.33 337 THR A CA 1
ATOM 2402 C C A THR A 1 315 ? -8.271 116.462 23.853 0.50 34.58 337 THR A C 1
ATOM 2403 C C B THR A 1 315 ? -7.304 115.651 23.702 0.50 24.26 337 THR A C 1
ATOM 2404 O O A THR A 1 315 ? -7.352 117.226 24.076 0.50 40.32 337 THR A O 1
ATOM 2405 O O B THR A 1 315 ? -7.011 114.484 23.981 0.50 21.23 337 THR A O 1
ATOM 2412 N N A ASP A 1 316 ? -8.816 115.709 24.795 0.50 34.99 338 ASP A N 1
ATOM 2413 N N B ASP A 1 316 ? -6.670 116.683 24.222 0.50 25.97 338 ASP A N 1
ATOM 2414 C CA A ASP A 1 316 ? -8.448 115.983 26.184 0.50 38.05 338 ASP A CA 1
ATOM 2415 C CA B ASP A 1 316 ? -5.564 116.510 25.126 0.50 25.40 338 ASP A CA 1
ATOM 2416 C C A ASP A 1 316 ? -7.242 115.250 26.740 0.50 35.46 338 ASP A C 1
ATOM 2417 C C B ASP A 1 316 ? -6.082 116.165 26.493 0.50 24.56 338 ASP A C 1
ATOM 2418 O O A ASP A 1 316 ? -7.303 114.087 27.171 0.50 37.15 338 ASP A O 1
ATOM 2419 O O B ASP A 1 316 ? -6.048 116.986 27.392 0.50 28.46 338 ASP A O 1
ATOM 2428 N N A ASP A 1 317 ? -6.142 115.980 26.742 0.50 34.94 339 ASP A N 1
ATOM 2429 N N B ASP A 1 317 ? -6.563 114.950 26.662 0.50 24.41 339 ASP A N 1
ATOM 2430 C CA A ASP A 1 317 ? -4.871 115.424 27.116 0.50 38.37 339 ASP A CA 1
ATOM 2431 C CA B ASP A 1 317 ? -7.196 114.609 27.907 0.50 25.21 339 ASP A CA 1
ATOM 2432 C C A ASP A 1 317 ? -4.897 114.984 28.626 0.50 35.61 339 ASP A C 1
ATOM 2433 C C B ASP A 1 317 ? -6.243 114.389 29.087 0.50 27.67 339 ASP A C 1
ATOM 2434 O O A ASP A 1 317 ? -4.673 115.855 29.502 0.50 35.91 339 ASP A O 1
ATOM 2435 O O B ASP A 1 317 ? -6.687 114.736 30.209 0.50 24.78 339 ASP A O 1
ATOM 2444 N N . HIS A 1 318 ? -5.094 113.667 28.909 1.00 30.40 340 HIS A N 1
ATOM 2445 C CA . HIS A 1 318 ? -4.562 113.099 30.174 1.00 27.04 340 HIS A CA 1
ATOM 2446 C C . HIS A 1 318 ? -3.081 112.622 30.082 1.00 25.77 340 HIS A C 1
ATOM 2447 O O . HIS A 1 318 ? -2.638 112.043 29.094 1.00 30.63 340 HIS A O 1
ATOM 2454 N N . GLY A 1 319 ? -2.285 112.931 31.105 1.00 22.07 341 GLY A N 1
ATOM 2455 C CA . GLY A 1 319 ? -0.876 112.553 31.145 1.00 19.96 341 GLY A CA 1
ATOM 2456 C C . GLY A 1 319 ? -0.650 111.276 31.937 1.00 19.66 341 GLY A C 1
ATOM 2457 O O . GLY A 1 319 ? -1.174 111.112 33.036 1.00 19.83 341 GLY A O 1
ATOM 2466 N N . GLN A 1 321 ? 2.518 107.676 32.150 1.00 17.63 343 GLN A N 1
ATOM 2467 C CA . GLN A 1 321 ? 3.898 107.269 31.830 1.00 18.15 343 GLN A CA 1
ATOM 2468 C C . GLN A 1 321 ? 3.879 105.906 31.184 1.00 18.79 343 GLN A C 1
ATOM 2469 O O . GLN A 1 321 ? 3.312 104.966 31.738 1.00 21.67 343 GLN A O 1
ATOM 2475 N N . ILE A 1 322 ? 4.501 105.771 30.019 1.00 19.00 344 ILE A N 1
ATOM 2476 C CA . ILE A 1 322 ? 4.702 104.464 29.405 1.00 18.36 344 ILE A CA 1
ATOM 2477 C C . ILE A 1 322 ? 6.081 103.992 29.840 1.00 17.93 344 ILE A C 1
ATOM 2478 O O . ILE A 1 322 ? 7.062 104.706 29.669 1.00 17.24 344 ILE A O 1
ATOM 2483 N N . TYR A 1 323 ? 6.160 102.790 30.392 1.00 17.07 345 TYR A N 1
ATOM 2484 C CA . TYR A 1 323 ? 7.437 102.286 30.907 1.00 18.22 345 TYR A CA 1
ATOM 2485 C C . TYR A 1 323 ? 7.806 100.893 30.413 1.00 17.93 345 TYR A C 1
ATOM 2486 O O . TYR A 1 323 ? 8.847 100.358 30.799 1.00 21.05 345 TYR A O 1
ATOM 2495 N N . GLY A 1 324 ? 6.981 100.313 29.563 1.00 17.57 346 GLY A N 1
ATOM 2496 C CA . GLY A 1 324 ? 7.247 98.982 29.076 1.00 17.46 346 GLY A CA 1
ATOM 2497 C C . GLY A 1 324 ? 6.371 98.549 27.922 1.00 17.84 346 GLY A C 1
ATOM 2498 O O . GLY A 1 324 ? 5.525 99.310 27.442 1.00 17.15 346 GLY A O 1
ATOM 2499 N N . ILE A 1 325 ? 6.631 97.329 27.458 1.00 18.67 347 ILE A N 1
ATOM 2500 C CA . ILE A 1 325 ? 5.946 96.711 26.335 1.00 20.42 347 ILE A CA 1
ATOM 2501 C C . ILE A 1 325 ? 5.522 95.314 26.802 1.00 20.73 347 ILE A C 1
ATOM 2502 O O . ILE A 1 325 ? 6.298 94.619 27.452 1.00 20.65 347 ILE A O 1
ATOM 2507 N N . ALA A 1 326 ? 4.295 94.936 26.479 1.00 19.37 348 ALA A N 1
ATOM 2508 C CA . ALA A 1 326 ? 3.765 93.655 26.830 1.00 20.83 348 ALA A CA 1
ATOM 2509 C C . ALA A 1 326 ? 3.044 93.061 25.638 1.00 21.73 348 ALA A C 1
ATOM 2510 O O . ALA A 1 326 ? 2.715 93.775 24.678 1.00 23.80 348 ALA A O 1
ATOM 2512 N N . LYS A 1 327 ? 2.772 91.768 25.732 1.00 23.78 349 LYS A N 1
ATOM 2513 C CA . LYS A 1 327 ? 1.981 91.035 24.752 1.00 29.28 349 LYS A CA 1
ATOM 2514 C C . LYS A 1 327 ? 0.784 90.365 25.408 1.00 26.98 349 LYS A C 1
ATOM 2515 O O . LYS A 1 327 ? 0.870 89.920 26.542 1.00 29.81 349 LYS A O 1
ATOM 2521 N N . ASP A 1 328 ? -0.332 90.288 24.692 1.00 28.07 350 ASP A N 1
ATOM 2522 C CA . ASP A 1 328 ? -1.442 89.457 25.140 1.00 29.21 350 ASP A CA 1
ATOM 2523 C C . ASP A 1 328 ? -1.221 88.021 24.666 1.00 32.45 350 ASP A C 1
ATOM 2524 O O . ASP A 1 328 ? -0.216 87.725 23.999 1.00 29.12 350 ASP A O 1
ATOM 2529 N N . GLN A 1 329 ? -2.150 87.132 25.013 1.00 35.31 351 GLN A N 1
ATOM 2530 C CA . GLN A 1 329 ? -2.029 85.703 24.669 1.00 36.73 351 GLN A CA 1
ATOM 2531 C C . GLN A 1 329 ? -2.070 85.435 23.164 1.00 39.42 351 GLN A C 1
ATOM 2532 O O . GLN A 1 329 ? -1.594 84.394 22.725 1.00 44.26 351 GLN A O 1
ATOM 2538 N N . GLU A 1 330 ? -2.613 86.362 22.366 1.00 40.07 352 GLU A N 1
ATOM 2539 C CA . GLU A 1 330 ? -2.625 86.211 20.901 1.00 42.27 352 GLU A CA 1
ATOM 2540 C C . GLU A 1 330 ? -1.405 86.866 20.239 1.00 42.41 352 GLU A C 1
ATOM 2541 O O . GLU A 1 330 ? -1.316 86.920 19.015 1.00 43.42 352 GLU A O 1
ATOM 2547 N N . GLY A 1 331 ? -0.466 87.382 21.031 1.00 41.89 353 GLY A N 1
ATOM 2548 C CA . GLY A 1 331 ? 0.740 88.052 20.476 1.00 40.99 353 GLY A CA 1
ATOM 2549 C C . GLY A 1 331 ? 0.591 89.521 20.067 1.00 35.98 353 GLY A C 1
ATOM 2550 O O . GLY A 1 331 ? 1.535 90.128 19.597 1.00 38.52 353 GLY A O 1
ATOM 2551 N N . ASN A 1 332 ? -0.585 90.104 20.260 1.00 33.63 354 ASN A N 1
ATOM 2552 C CA . ASN A 1 332 ? -0.745 91.548 20.064 1.00 33.61 354 ASN A CA 1
ATOM 2553 C C . ASN A 1 332 ? 0.074 92.345 21.063 1.00 31.76 354 ASN A C 1
ATOM 2554 O O . ASN A 1 332 ? 0.246 91.929 22.209 1.00 28.90 354 ASN A O 1
ATOM 2559 N N . GLU A 1 333 ? 0.526 93.510 20.630 1.00 29.94 355 GLU A N 1
ATOM 2560 C CA . GLU A 1 333 ? 1.439 94.321 21.417 1.00 30.77 355 GLU A CA 1
ATOM 2561 C C . GLU A 1 333 ? 0.751 95.487 22.106 1.00 23.96 355 GLU A C 1
ATOM 2562 O O . GLU A 1 333 ? -0.179 96.098 21.575 1.00 23.65 355 GLU A O 1
ATOM 2568 N N . TYR A 1 334 ? 1.221 95.764 23.307 1.00 22.55 356 TYR A N 1
ATOM 2569 C CA . TYR A 1 334 ? 0.668 96.813 24.173 1.00 20.34 356 TYR A CA 1
ATOM 2570 C C . TYR A 1 334 ? 1.810 97.564 24.825 1.00 20.07 356 TYR A C 1
ATOM 2571 O O . TYR A 1 334 ? 2.862 96.983 25.092 1.00 19.48 356 TYR A O 1
ATOM 2580 N N . TYR A 1 335 ? 1.610 98.853 25.076 1.00 19.42 357 TYR A N 1
ATOM 2581 C CA . TYR A 1 335 ? 2.483 99.586 25.951 1.00 19.04 357 TYR A CA 1
ATOM 2582 C C . TYR A 1 335 ? 1.945 99.495 27.379 1.00 18.84 357 TYR A C 1
ATOM 2583 O O . TYR A 1 335 ? 0.731 99.485 27.603 1.00 19.54 357 TYR A O 1
ATOM 2600 N N . VAL A 1 337 ? 1.484 101.077 30.992 1.00 18.29 359 VAL A N 1
ATOM 2601 C CA . VAL A 1 337 ? 1.235 102.456 31.376 1.00 18.97 359 VAL A CA 1
ATOM 2602 C C . VAL A 1 337 ? 1.068 102.599 32.872 1.00 19.29 359 VAL A C 1
ATOM 2603 O O . VAL A 1 337 ? 0.236 101.940 33.458 1.00 21.14 359 VAL A O 1
ATOM 2607 N N . LYS A 1 338 ? 1.872 103.458 33.485 1.00 19.95 360 LYS A N 1
ATOM 2608 C CA . LYS A 1 338 ? 1.686 103.808 34.875 1.00 21.04 360 LYS A CA 1
ATOM 2609 C C . LYS A 1 338 ? 0.726 104.994 34.942 1.00 20.67 360 LYS A C 1
ATOM 2610 O O . LYS A 1 338 ? 1.031 106.099 34.494 1.00 20.89 360 LYS A O 1
ATOM 2616 N N . ASN A 1 339 ? -0.427 104.753 35.531 1.00 20.65 361 ASN A N 1
ATOM 2617 C CA . ASN A 1 339 ? -1.434 105.762 35.741 1.00 20.81 361 ASN A CA 1
ATOM 2618 C C . ASN A 1 339 ? -1.294 106.346 37.158 1.00 21.05 361 ASN A C 1
ATOM 2619 O O . ASN A 1 339 ? -0.517 105.846 37.978 1.00 21.81 361 ASN A O 1
ATOM 2624 N N . SER A 1 340 ? -2.047 107.408 37.447 1.00 20.52 362 SER A N 1
ATOM 2625 C CA . SER A 1 340 ? -1.978 108.100 38.732 1.00 20.13 362 SER A CA 1
ATOM 2626 C C . SER A 1 340 ? -3.343 108.112 39.420 1.00 20.18 362 SER A C 1
ATOM 2627 O O . SER A 1 340 ? -3.718 109.112 40.011 1.00 19.48 362 SER A O 1
ATOM 2630 N N . TRP A 1 341 ? -4.072 106.999 39.337 1.00 21.83 363 TRP A N 1
ATOM 2631 C CA . TRP A 1 341 ? -5.371 106.856 39.979 1.00 24.08 363 TRP A CA 1
ATOM 2632 C C . TRP A 1 341 ? -5.331 105.867 41.140 1.00 24.89 363 TRP A C 1
ATOM 2633 O O . TRP A 1 341 ? -6.352 105.287 41.516 1.00 23.53 363 TRP A O 1
ATOM 2644 N N . GLY A 1 342 ? -4.159 105.714 41.735 1.00 24.32 364 GLY A N 1
ATOM 2645 C CA . GLY A 1 342 ? -3.993 104.778 42.832 1.00 24.57 364 GLY A CA 1
ATOM 2646 C C . GLY A 1 342 ? -3.999 103.341 42.348 1.00 23.67 364 GLY A C 1
ATOM 2647 O O . GLY A 1 342 ? -4.024 103.068 41.137 1.00 22.41 364 GLY A O 1
ATOM 2648 N N . THR A 1 343 ? -3.976 102.423 43.305 1.00 24.38 365 THR A N 1
ATOM 2649 C CA . THR A 1 343 ? -3.752 100.995 43.013 1.00 26.65 365 THR A CA 1
ATOM 2650 C C . THR A 1 343 ? -5.006 100.109 43.083 1.00 28.23 365 THR A C 1
ATOM 2651 O O . THR A 1 343 ? -4.912 98.907 42.895 1.00 28.96 365 THR A O 1
ATOM 2655 N N . ASN A 1 344 ? -6.175 100.699 43.310 1.00 29.53 366 ASN A N 1
ATOM 2656 C CA . ASN A 1 344 ? -7.405 99.924 43.398 1.00 32.90 366 ASN A CA 1
ATOM 2657 C C . ASN A 1 344 ? -8.025 99.656 42.009 1.00 33.40 366 ASN A C 1
ATOM 2658 O O . ASN A 1 344 ? -9.060 100.222 41.655 1.00 37.09 366 ASN A O 1
ATOM 2663 N N . SER A 1 345 ? -7.381 98.795 41.238 1.00 30.09 367 SER A N 1
ATOM 2664 C CA . SER A 1 345 ? -7.826 98.463 39.894 1.00 30.07 367 SER A CA 1
ATOM 2665 C C . SER A 1 345 ? -7.209 97.134 39.501 1.00 28.84 367 SER A C 1
ATOM 2666 O O . SER A 1 345 ? -6.359 96.607 40.200 1.00 32.68 367 SER A O 1
ATOM 2669 N N . LYS A 1 346 ? -7.647 96.576 38.385 1.00 31.14 368 LYS A N 1
ATOM 2670 C CA . LYS A 1 346 ? -7.299 95.193 38.028 1.00 30.40 368 LYS A CA 1
ATOM 2671 C C . LYS A 1 346 ? -5.797 94.912 38.078 1.00 28.43 368 LYS A C 1
ATOM 2672 O O . LYS A 1 346 ? -5.383 93.905 38.636 1.00 31.03 368 LYS A O 1
ATOM 2678 N N . TYR A 1 347 ? -4.985 95.815 37.541 1.00 25.43 369 TYR A N 1
ATOM 2679 C CA . TYR A 1 347 ? -3.539 95.622 37.508 1.00 24.88 369 TYR A CA 1
ATOM 2680 C C . TYR A 1 347 ? -2.784 96.566 38.434 1.00 24.39 369 TYR A C 1
ATOM 2681 O O . TYR A 1 347 ? -1.671 96.995 38.132 1.00 25.59 369 TYR A O 1
ATOM 2690 N N . ASN A 1 348 ? -3.421 96.906 39.546 1.00 24.73 370 ASN A N 1
ATOM 2691 C CA . ASN A 1 348 ? -2.837 97.754 40.583 1.00 26.19 370 ASN A CA 1
ATOM 2692 C C . ASN A 1 348 ? -2.342 99.115 40.102 1.00 24.51 370 ASN A C 1
ATOM 2693 O O . ASN A 1 348 ? -1.293 99.589 40.544 1.00 26.51 370 ASN A O 1
ATOM 2698 N N . GLY A 1 349 ? -3.151 99.774 39.273 1.00 23.02 371 GLY A N 1
ATOM 2699 C CA . GLY A 1 349 ? -2.872 101.142 38.828 1.00 22.75 371 GLY A CA 1
ATOM 2700 C C . GLY A 1 349 ? -2.153 101.238 37.506 1.00 22.20 371 GLY A C 1
ATOM 2701 O O . GLY A 1 349 ? -1.779 102.344 37.072 1.00 21.36 371 GLY A O 1
ATOM 2702 N N . ILE A 1 350 ? -1.884 100.075 36.914 1.00 22.86 372 ILE A N 1
ATOM 2703 C CA . ILE A 1 350 ? -1.206 99.951 35.639 1.00 20.26 372 ILE A CA 1
ATOM 2704 C C . ILE A 1 350 ? -2.241 99.675 34.560 1.00 22.20 372 ILE A C 1
ATOM 2705 O O . ILE A 1 350 ? -3.205 98.942 34.796 1.00 21.35 372 ILE A O 1
ATOM 2710 N N . TRP A 1 351 ? -2.044 100.275 33.383 1.00 20.71 373 TRP A N 1
ATOM 2711 C CA . TRP A 1 351 ? -2.890 100.040 32.228 1.00 20.05 373 TRP A CA 1
ATOM 2712 C C . TRP A 1 351 ? -2.062 99.444 31.102 1.00 19.32 373 TRP A C 1
ATOM 2713 O O . TRP A 1 351 ? -0.856 99.626 31.047 1.00 17.92 373 TRP A O 1
ATOM 2724 N N . TYR A 1 352 ? -2.735 98.710 30.218 1.00 18.79 374 TYR A N 1
ATOM 2725 C CA . TYR A 1 352 ? -2.136 98.195 28.998 1.00 19.24 374 TYR A CA 1
ATOM 2726 C C . TYR A 1 352 ? -2.821 98.836 27.806 1.00 19.76 374 TYR A C 1
ATOM 2727 O O . TYR A 1 352 ? -4.042 98.750 27.682 1.00 19.92 374 TYR A O 1
ATOM 2736 N N . ALA A 1 353 ? -2.063 99.579 27.008 1.00 19.48 375 ALA A N 1
ATOM 2737 C CA . ALA A 1 353 ? -2.620 100.338 25.874 1.00 18.96 375 ALA A CA 1
ATOM 2738 C C . ALA A 1 353 ? -2.101 99.716 24.600 1.00 18.61 375 ALA A C 1
ATOM 2739 O O . ALA A 1 353 ? -0.895 99.591 24.427 1.00 17.93 375 ALA A O 1
ATOM 2741 N N . SER A 1 354 ? -3.006 99.308 23.713 1.00 18.75 376 SER A N 1
ATOM 2742 C CA . SER A 1 354 ? -2.578 98.656 22.485 1.00 19.30 376 SER A CA 1
ATOM 2743 C C . SER A 1 354 ? -1.823 99.639 21.653 1.00 19.45 376 SER A C 1
ATOM 2744 O O . SER A 1 354 ? -2.060 100.863 21.739 1.00 18.77 376 SER A O 1
ATOM 2747 N N . LYS A 1 355 ? -0.902 99.127 20.847 1.00 19.11 377 LYS A N 1
ATOM 2748 C CA . LYS A 1 355 ? -0.136 99.991 19.984 1.00 19.67 377 LYS A CA 1
ATOM 2749 C C . LYS A 1 355 ? -1.059 100.776 19.055 1.00 18.96 377 LYS A C 1
ATOM 2750 O O . LYS A 1 355 ? -0.762 101.914 18.719 1.00 18.56 377 LYS A O 1
ATOM 2756 N N . ALA A 1 356 ? -2.166 100.168 18.638 1.00 18.11 378 ALA A N 1
ATOM 2757 C CA . ALA A 1 356 ? -3.132 100.849 17.749 1.00 19.15 378 ALA A CA 1
ATOM 2758 C C . ALA A 1 356 ? -3.770 102.025 18.473 1.00 18.35 378 ALA A C 1
ATOM 2759 O O . ALA A 1 356 ? -3.958 103.066 17.884 1.00 18.92 378 ALA A O 1
ATOM 2761 N N . PHE A 1 357 ? -4.109 101.840 19.738 1.00 18.78 379 PHE A N 1
ATOM 2762 C CA . PHE A 1 357 ? -4.682 102.922 20.520 1.00 17.99 379 PHE A CA 1
ATOM 2763 C C . PHE A 1 357 ? -3.692 104.074 20.626 1.00 18.33 379 PHE A C 1
ATOM 2764 O O . PHE A 1 357 ? -4.031 105.226 20.373 1.00 18.73 379 PHE A O 1
ATOM 2772 N N . VAL A 1 358 ? -2.456 103.760 20.957 1.00 18.43 380 VAL A N 1
ATOM 2773 C CA . VAL A 1 358 ? -1.451 104.783 21.174 1.00 18.44 380 VAL A CA 1
ATOM 2774 C C . VAL A 1 358 ? -1.182 105.577 19.897 1.00 21.19 380 VAL A C 1
ATOM 2775 O O . VAL A 1 358 ? -1.073 106.806 19.918 1.00 21.87 380 VAL A O 1
ATOM 2779 N N . ARG A 1 359 ? -1.120 104.876 18.775 1.00 22.38 381 ARG A N 1
ATOM 2780 C CA . ARG A 1 359 ? -0.914 105.505 17.457 1.00 21.26 381 ARG A CA 1
ATOM 2781 C C . ARG A 1 359 ? -2.000 106.525 17.087 1.00 19.02 381 ARG A C 1
ATOM 2782 O O . ARG A 1 359 ? -1.740 107.564 16.498 1.00 18.14 381 ARG A O 1
ATOM 2790 N N . TYR A 1 360 ? -3.225 106.214 17.435 1.00 20.40 382 TYR A N 1
ATOM 2791 C CA . TYR A 1 360 ? -4.364 107.049 17.061 1.00 20.49 382 TYR A CA 1
ATOM 2792 C C . TYR A 1 360 ? -4.608 108.182 18.054 1.00 19.64 382 TYR A C 1
ATOM 2793 O O . TYR A 1 360 ? -4.900 109.305 17.648 1.00 18.74 382 TYR A O 1
ATOM 2802 N N . LYS A 1 361 ? -4.430 107.907 19.338 1.00 19.12 383 LYS A N 1
ATOM 2803 C CA . LYS A 1 361 ? -4.892 108.801 20.381 1.00 19.73 383 LYS A CA 1
ATOM 2804 C C . LYS A 1 361 ? -3.825 109.639 21.080 1.00 18.73 383 LYS A C 1
ATOM 2805 O O . LYS A 1 361 ? -4.157 110.504 21.864 1.00 19.05 383 LYS A O 1
ATOM 2811 N N . THR A 1 362 ? -2.550 109.386 20.814 1.00 18.18 384 THR A N 1
ATOM 2812 C CA . THR A 1 362 ? -1.489 110.141 21.448 1.00 17.44 384 THR A CA 1
ATOM 2813 C C . THR A 1 362 ? -1.516 111.570 20.924 1.00 19.84 384 THR A C 1
ATOM 2814 O O . THR A 1 362 ? -1.684 111.800 19.726 1.00 20.02 384 THR A O 1
ATOM 2831 N N . ASN A 1 364 ? 0.951 113.975 22.479 1.00 21.63 386 ASN A N 1
ATOM 2832 C CA . ASN A 1 364 ? 2.366 114.298 22.531 1.00 23.06 386 ASN A CA 1
ATOM 2833 C C . ASN A 1 364 ? 3.072 113.434 23.534 1.00 22.02 386 ASN A C 1
ATOM 2834 O O . ASN A 1 364 ? 2.445 112.861 24.423 1.00 21.39 386 ASN A O 1
ATOM 2839 N N . ILE A 1 365 ? 4.383 113.315 23.360 1.00 21.32 387 ILE A N 1
ATOM 2840 C CA . ILE A 1 365 ? 5.207 112.634 24.334 1.00 19.72 387 ILE A CA 1
ATOM 2841 C C . ILE A 1 365 ? 6.429 113.463 24.669 1.00 20.28 387 ILE A C 1
ATOM 2842 O O . ILE A 1 365 ? 6.851 114.314 23.875 1.00 18.98 387 ILE A O 1
ATOM 2847 N N . VAL A 1 366 ? 7.017 113.182 25.834 1.00 18.03 388 VAL A N 1
ATOM 2848 C CA . VAL A 1 366 ? 8.322 113.711 26.167 1.00 18.73 388 VAL A CA 1
ATOM 2849 C C . VAL A 1 366 ? 9.234 112.543 26.494 1.00 18.41 388 VAL A C 1
ATOM 2850 O O . VAL A 1 366 ? 8.814 111.589 27.177 1.00 19.52 388 VAL A O 1
ATOM 2854 N N . VAL A 1 367 ? 10.447 112.578 25.949 1.00 18.39 389 VAL A N 1
ATOM 2855 C CA . VAL A 1 367 ? 11.479 111.604 26.247 1.00 19.03 389 VAL A CA 1
ATOM 2856 C C . VAL A 1 367 ? 12.790 112.328 26.361 1.00 20.04 389 VAL A C 1
ATOM 2857 O O . VAL A 1 367 ? 12.938 113.457 25.892 1.00 19.93 389 VAL A O 1
ATOM 2861 N N . HIS A 1 368 ? 13.762 111.663 26.960 1.00 21.57 390 HIS A N 1
ATOM 2862 C CA . HIS A 1 368 ? 15.132 112.135 26.946 1.00 22.13 390 HIS A CA 1
ATOM 2863 C C . HIS A 1 368 ? 15.627 112.101 25.511 1.00 23.88 390 HIS A C 1
ATOM 2864 O O . HIS A 1 368 ? 15.269 111.195 24.756 1.00 24.40 390 HIS A O 1
ATOM 2871 N N . LYS A 1 369 ? 16.419 113.094 25.114 1.00 25.06 391 LYS A N 1
ATOM 2872 C CA . LYS A 1 369 ? 16.988 113.137 23.750 1.00 26.28 391 LYS A CA 1
ATOM 2873 C C . LYS A 1 369 ? 17.693 111.842 23.332 1.00 26.18 391 LYS A C 1
ATOM 2874 O O . LYS A 1 369 ? 17.592 111.436 22.186 1.00 27.57 391 LYS A O 1
ATOM 2880 N N . ASP A 1 370 ? 18.365 111.177 24.266 1.00 24.93 392 ASP A N 1
ATOM 2881 C CA . ASP A 1 370 ? 19.098 109.947 23.937 1.00 28.13 392 ASP A CA 1
ATOM 2882 C C . ASP A 1 370 ? 18.210 108.726 23.709 1.00 26.24 392 ASP A C 1
ATOM 2883 O O . ASP A 1 370 ? 18.707 107.678 23.301 1.00 27.36 392 ASP A O 1
ATOM 2888 N N . ALA A 1 371 ? 16.915 108.866 23.975 1.00 23.91 393 ALA A N 1
ATOM 2889 C CA . ALA A 1 371 ? 15.940 107.842 23.653 1.00 24.32 393 ALA A CA 1
ATOM 2890 C C . ALA A 1 371 ? 15.608 107.831 22.162 1.00 23.87 393 ALA A C 1
ATOM 2891 O O . ALA A 1 371 ? 15.004 106.887 21.682 1.00 26.97 393 ALA A O 1
ATOM 2893 N N . LEU A 1 372 ? 15.950 108.897 21.442 1.00 25.62 394 LEU A N 1
ATOM 2894 C CA . LEU A 1 372 ? 15.626 108.999 19.999 1.00 26.93 394 LEU A CA 1
ATOM 2895 C C . LEU A 1 372 ? 16.594 108.184 19.147 1.00 26.11 394 LEU A C 1
ATOM 2896 O O . LEU A 1 372 ? 17.796 108.230 19.382 1.00 25.47 394 LEU A O 1
ATOM 2901 N N . PRO A 1 373 ? 16.081 107.438 18.160 1.00 26.49 395 PRO A N 1
ATOM 2902 C CA . PRO A 1 373 ? 16.988 106.783 17.212 1.00 28.80 395 PRO A CA 1
ATOM 2903 C C . PRO A 1 373 ? 17.826 107.807 16.484 1.00 30.90 395 PRO A C 1
ATOM 2904 O O . PRO A 1 373 ? 17.347 108.893 16.161 1.00 28.61 395 PRO A O 1
ATOM 2908 N N . LYS A 1 374 ? 19.071 107.450 16.234 1.00 32.08 396 LYS A N 1
ATOM 2909 C CA . LYS A 1 374 ? 20.039 108.351 15.646 1.00 33.98 396 LYS A CA 1
ATOM 2910 C C . LYS A 1 374 ? 19.540 109.052 14.377 1.00 30.75 396 LYS A C 1
ATOM 2911 O O . LYS A 1 374 ? 19.747 110.258 14.214 1.00 30.50 396 LYS A O 1
ATOM 2914 N N . ALA A 1 375 ? 18.922 108.299 13.469 1.00 28.25 397 ALA A N 1
ATOM 2915 C CA . ALA A 1 375 ? 18.487 108.877 12.187 1.00 28.92 397 ALA A CA 1
ATOM 2916 C C . ALA A 1 375 ? 17.374 109.916 12.386 1.00 29.05 397 ALA A C 1
ATOM 2917 O O . ALA A 1 375 ? 17.345 110.950 11.717 1.00 32.23 397 ALA A O 1
ATOM 2919 N N . ILE A 1 376 ? 16.482 109.664 13.339 1.00 29.51 398 ILE A N 1
ATOM 2920 C CA . ILE A 1 376 ? 15.403 110.604 13.650 1.00 27.45 398 ILE A CA 1
ATOM 2921 C C . ILE A 1 376 ? 15.968 111.857 14.315 1.00 27.55 398 ILE A C 1
ATOM 2922 O O . ILE A 1 376 ? 15.618 112.975 13.954 1.00 25.98 398 ILE A O 1
ATOM 2927 N N . LYS A 1 377 ? 16.865 111.677 15.270 1.00 30.81 399 LYS A N 1
ATOM 2928 C CA A LYS A 1 377 ? 17.601 112.798 15.873 0.50 32.07 399 LYS A CA 1
ATOM 2929 C CA B LYS A 1 377 ? 17.603 112.798 15.873 0.50 32.16 399 LYS A CA 1
ATOM 2930 C C . LYS A 1 377 ? 18.189 113.720 14.795 1.00 32.73 399 LYS A C 1
ATOM 2931 O O . LYS A 1 377 ? 18.068 114.952 14.862 1.00 29.76 399 LYS A O 1
ATOM 2942 N N . ALA A 1 378 ? 18.833 113.122 13.800 1.00 31.37 400 ALA A N 1
ATOM 2943 C CA . ALA A 1 378 ? 19.483 113.896 12.737 1.00 31.86 400 ALA A CA 1
ATOM 2944 C C . ALA A 1 378 ? 18.443 114.632 11.874 1.00 29.29 400 ALA A C 1
ATOM 2945 O O . ALA A 1 378 ? 18.645 115.785 11.554 1.00 28.36 400 ALA A O 1
ATOM 2947 N N . LYS A 1 379 ? 17.328 113.978 11.534 1.00 27.35 401 LYS A N 1
ATOM 2948 C CA . LYS A 1 379 ? 16.274 114.642 10.763 1.00 28.36 401 LYS A CA 1
ATOM 2949 C C . LYS A 1 379 ? 15.657 115.838 11.514 1.00 28.59 401 LYS A C 1
ATOM 2950 O O . LYS A 1 379 ? 15.211 116.781 10.886 1.00 27.88 401 LYS A O 1
ATOM 2956 N N . LEU A 1 380 ? 15.641 115.790 12.846 1.00 26.70 402 LEU A N 1
ATOM 2957 C CA . LEU A 1 380 ? 15.117 116.889 13.655 1.00 27.42 402 LEU A CA 1
ATOM 2958 C C . LEU A 1 380 ? 16.160 117.967 13.962 1.00 29.03 402 LEU A C 1
ATOM 2959 O O . LEU A 1 380 ? 15.821 119.019 14.486 1.00 31.38 402 LEU A O 1
ATOM 2964 N N . GLY A 1 381 ? 17.418 117.708 13.632 1.00 33.35 403 GLY A N 1
ATOM 2965 C CA . GLY A 1 381 ? 18.498 118.670 13.900 1.00 33.67 403 GLY A CA 1
ATOM 2966 C C . GLY A 1 381 ? 18.881 118.740 15.372 1.00 35.91 403 GLY A C 1
ATOM 2967 O O . GLY A 1 381 ? 19.382 119.749 15.832 1.00 37.00 403 GLY A O 1
ATOM 2968 N N . ILE A 1 382 ? 18.655 117.662 16.107 1.00 34.45 404 ILE A N 1
ATOM 2969 C CA . ILE A 1 382 ? 18.972 117.637 17.522 1.00 40.38 404 ILE A CA 1
ATOM 2970 C C . ILE A 1 382 ? 20.388 117.090 17.638 1.00 44.11 404 ILE A C 1
ATOM 2971 O O . ILE A 1 382 ? 20.626 115.915 17.346 1.00 41.12 404 ILE A O 1
ATOM 2976 N N . LYS A 1 383 ? 21.323 117.946 18.063 1.00 58.86 405 LYS A N 1
ATOM 2977 C CA . LYS A 1 383 ? 22.734 117.571 18.175 1.00 70.28 405 LYS A CA 1
ATOM 2978 C C . LYS A 1 383 ? 22.805 116.690 19.428 1.00 85.44 405 LYS A C 1
ATOM 2979 O O . LYS A 1 383 ? 22.187 117.028 20.442 1.00 92.19 405 LYS A O 1
ATOM 2982 N N . GLU B 1 10 ? -27.996 185.888 46.397 1.00 104.68 32 GLU B N 1
ATOM 2983 C CA . GLU B 1 10 ? -29.218 185.229 46.938 1.00 113.95 32 GLU B CA 1
ATOM 2984 C C . GLU B 1 10 ? -28.968 183.729 47.175 1.00 118.79 32 GLU B C 1
ATOM 2985 O O . GLU B 1 10 ? -29.354 182.892 46.347 1.00 124.14 32 GLU B O 1
ATOM 2987 N N . GLY B 1 11 ? -28.329 183.405 48.309 1.00 107.00 33 GLY B N 1
ATOM 2988 C CA . GLY B 1 11 ? -28.028 182.011 48.714 1.00 89.01 33 GLY B CA 1
ATOM 2989 C C . GLY B 1 11 ? -28.438 181.703 50.157 1.00 74.26 33 GLY B C 1
ATOM 2990 O O . GLY B 1 11 ? -29.417 182.258 50.659 1.00 72.95 33 GLY B O 1
ATOM 2991 N N . PHE B 1 12 ? -27.713 180.798 50.815 1.00 59.58 34 PHE B N 1
ATOM 2992 C CA . PHE B 1 12 ? -27.966 180.471 52.229 1.00 50.53 34 PHE B CA 1
ATOM 2993 C C . PHE B 1 12 ? -26.917 181.107 53.120 1.00 48.40 34 PHE B C 1
ATOM 2994 O O . PHE B 1 12 ? -25.732 181.036 52.829 1.00 49.70 34 PHE B O 1
ATOM 3002 N N . VAL B 1 13 ? -27.335 181.716 54.221 1.00 46.82 35 VAL B N 1
ATOM 3003 C CA . VAL B 1 13 ? -26.386 182.153 55.242 1.00 42.98 35 VAL B CA 1
ATOM 3004 C C . VAL B 1 13 ? -26.816 181.543 56.572 1.00 40.63 35 VAL B C 1
ATOM 3005 O O . VAL B 1 13 ? -27.919 181.819 57.057 1.00 40.89 35 VAL B O 1
ATOM 3009 N N . PHE B 1 14 ? -25.933 180.756 57.181 1.00 35.92 36 PHE B N 1
ATOM 3010 C CA . PHE B 1 14 ? -26.284 180.009 58.385 1.00 35.34 36 PHE B CA 1
ATOM 3011 C C . PHE B 1 14 ? -25.674 180.601 59.664 1.00 37.77 36 PHE B C 1
ATOM 3012 O O . PHE B 1 14 ? -24.519 181.004 59.668 1.00 35.88 36 PHE B O 1
ATOM 3020 N N . THR B 1 15 ? -26.452 180.580 60.747 1.00 35.83 37 THR B N 1
ATOM 3021 C CA . THR B 1 15 ? -25.976 180.946 62.083 1.00 36.09 37 THR B CA 1
ATOM 3022 C C . THR B 1 15 ? -26.201 179.795 63.050 1.00 33.33 37 THR B C 1
ATOM 3023 O O . THR B 1 15 ? -27.308 179.298 63.181 1.00 34.91 37 THR B O 1
ATOM 3027 N N . THR B 1 16 ? -25.135 179.358 63.702 1.00 34.12 38 THR B N 1
ATOM 3028 C CA . THR B 1 16 ? -25.204 178.294 64.681 1.00 32.38 38 THR B CA 1
ATOM 3029 C C . THR B 1 16 ? -26.033 178.731 65.877 1.00 29.97 38 THR B C 1
ATOM 3030 O O . THR B 1 16 ? -25.795 179.777 66.423 1.00 29.56 38 THR B O 1
ATOM 3034 N N . VAL B 1 17 ? -27.024 177.935 66.248 1.00 29.82 39 VAL B N 1
ATOM 3035 C CA . VAL B 1 17 ? -27.774 178.159 67.450 1.00 30.35 39 VAL B CA 1
ATOM 3036 C C . VAL B 1 17 ? -27.085 177.404 68.564 1.00 30.54 39 VAL B C 1
ATOM 3037 O O . VAL B 1 17 ? -26.850 177.944 69.630 1.00 31.48 39 VAL B O 1
ATOM 3041 N N . LYS B 1 18 ? -26.791 176.133 68.319 1.00 30.16 40 LYS B N 1
ATOM 3042 C CA . LYS B 1 18 ? -26.012 175.351 69.257 1.00 30.62 40 LYS B CA 1
ATOM 3043 C C . LYS B 1 18 ? -25.294 174.209 68.541 1.00 31.09 40 LYS B C 1
ATOM 3044 O O . LYS B 1 18 ? -25.861 173.574 67.652 1.00 32.07 40 LYS B O 1
ATOM 3050 N N . GLU B 1 19 ? -24.051 173.961 68.929 1.00 27.54 41 GLU B N 1
ATOM 3051 C CA . GLU B 1 19 ? -23.296 172.827 68.411 1.00 28.53 41 GLU B CA 1
ATOM 3052 C C . GLU B 1 19 ? -22.414 172.228 69.474 1.00 26.54 41 GLU B C 1
ATOM 3053 O O . GLU B 1 19 ? -21.919 172.932 70.354 1.00 27.11 41 GLU B O 1
ATOM 3059 N N . ASN B 1 20 ? -22.256 170.916 69.392 1.00 23.83 42 ASN B N 1
ATOM 3060 C CA . ASN B 1 20 ? -21.492 170.159 70.359 1.00 24.49 42 ASN B CA 1
ATOM 3061 C C . ASN B 1 20 ? -20.162 169.700 69.756 1.00 24.32 42 ASN B C 1
ATOM 3062 O O . ASN B 1 20 ? -20.030 169.613 68.546 1.00 24.55 42 ASN B O 1
ATOM 3067 N N . PRO B 1 21 ? -19.150 169.457 70.606 1.00 24.60 43 PRO B N 1
ATOM 3068 C CA . PRO B 1 21 ? -17.816 169.171 70.082 1.00 23.43 43 PRO B CA 1
ATOM 3069 C C . PRO B 1 21 ? -17.727 167.925 69.210 1.00 22.78 43 PRO B C 1
ATOM 3070 O O . PRO B 1 21 ? -18.278 166.869 69.553 1.00 21.94 43 PRO B O 1
ATOM 3074 N N . ILE B 1 22 ? -17.014 168.064 68.104 1.00 22.63 44 ILE B N 1
ATOM 3075 C CA . ILE B 1 22 ? -16.759 166.965 67.178 1.00 22.19 44 ILE B CA 1
ATOM 3076 C C . ILE B 1 22 ? -15.258 166.896 66.886 1.00 22.29 44 ILE B C 1
ATOM 3077 O O . ILE B 1 22 ? -14.534 167.838 67.133 1.00 22.37 44 ILE B O 1
ATOM 3082 N N . THR B 1 23 ? -14.810 165.770 66.360 1.00 22.05 45 THR B N 1
ATOM 3083 C CA . THR B 1 23 ? -13.433 165.633 65.911 1.00 22.65 45 THR B CA 1
ATOM 3084 C C . THR B 1 23 ? -13.382 166.072 64.469 1.00 23.67 45 THR B C 1
ATOM 3085 O O . THR B 1 23 ? -14.410 166.454 63.871 1.00 25.26 45 THR B O 1
ATOM 3089 N N . SER B 1 24 ? -12.195 166.020 63.897 1.00 24.77 46 SER B N 1
ATOM 3090 C CA . SER B 1 24 ? -11.961 166.468 62.512 1.00 25.08 46 SER B CA 1
ATOM 3091 C C . SER B 1 24 ? -12.748 165.658 61.477 1.00 24.77 46 SER B C 1
ATOM 3092 O O . SER B 1 24 ? -13.080 164.491 61.695 1.00 22.96 46 SER B O 1
ATOM 3095 N N . VAL B 1 25 ? -12.997 166.295 60.336 1.00 25.13 47 VAL B N 1
ATOM 3096 C CA . VAL B 1 25 ? -13.707 165.679 59.227 1.00 26.18 47 VAL B CA 1
ATOM 3097 C C . VAL B 1 25 ? -12.807 164.670 58.516 1.00 25.15 47 VAL B C 1
ATOM 3098 O O . VAL B 1 25 ? -11.667 164.969 58.187 1.00 23.66 47 VAL B O 1
ATOM 3102 N N . LYS B 1 26 ? -13.327 163.456 58.339 1.00 24.12 48 LYS B N 1
ATOM 3103 C CA . LYS B 1 26 ? -12.576 162.368 57.748 1.00 22.70 48 LYS B CA 1
ATOM 3104 C C . LYS B 1 26 ? -13.046 162.165 56.322 1.00 23.10 48 LYS B C 1
ATOM 3105 O O . LYS B 1 26 ? -14.048 162.751 55.893 1.00 21.73 48 LYS B O 1
ATOM 3111 N N . ASN B 1 27 ? -12.360 161.297 55.595 1.00 23.39 49 ASN B N 1
ATOM 3112 C CA . ASN B 1 27 ? -12.697 161.024 54.196 1.00 23.05 49 ASN B CA 1
ATOM 3113 C C . ASN B 1 27 ? -12.697 159.539 53.879 1.00 21.27 49 ASN B C 1
ATOM 3114 O O . ASN B 1 27 ? -11.650 158.900 53.835 1.00 22.29 49 ASN B O 1
ATOM 3119 N N . GLN B 1 28 ? -13.883 158.978 53.678 1.00 24.01 50 GLN B N 1
ATOM 3120 C CA . GLN B 1 28 ? -14.045 157.536 53.402 1.00 23.44 50 GLN B CA 1
ATOM 3121 C C . GLN B 1 28 ? -13.587 157.190 51.982 1.00 24.14 50 GLN B C 1
ATOM 3122 O O . GLN B 1 28 ? -13.343 156.022 51.669 1.00 22.81 50 GLN B O 1
ATOM 3128 N N . ASN B 1 29 ? -13.500 158.213 51.136 1.00 23.94 51 ASN B N 1
ATOM 3129 C CA . ASN B 1 29 ? -13.098 158.093 49.736 1.00 24.60 51 ASN B CA 1
ATOM 3130 C C . ASN B 1 29 ? -13.889 157.015 48.974 1.00 23.15 51 ASN B C 1
ATOM 3131 O O . ASN B 1 29 ? -15.119 157.013 49.025 1.00 26.00 51 ASN B O 1
ATOM 3136 N N . ARG B 1 30 ? -13.214 156.092 48.311 1.00 23.56 52 ARG B N 1
ATOM 3137 C CA . ARG B 1 30 ? -13.883 155.162 47.393 1.00 27.66 52 ARG B CA 1
ATOM 3138 C C . ARG B 1 30 ? -14.243 153.818 48.032 1.00 23.99 52 ARG B C 1
ATOM 3139 O O . ARG B 1 30 ? -13.718 152.745 47.676 1.00 25.85 52 ARG B O 1
ATOM 3147 N N . ALA B 1 31 ? -15.166 153.889 48.973 1.00 22.51 53 ALA B N 1
ATOM 3148 C CA . ALA B 1 31 ? -15.656 152.725 49.676 1.00 21.98 53 ALA B CA 1
ATOM 3149 C C . ALA B 1 31 ? -16.952 153.133 50.353 1.00 23.41 53 ALA B C 1
ATOM 3150 O O . ALA B 1 31 ? -17.093 154.282 50.772 1.00 23.34 53 ALA B O 1
ATOM 3152 N N . GLY B 1 32 ? -17.887 152.196 50.499 1.00 24.06 54 GLY B N 1
ATOM 3153 C CA . GLY B 1 32 ? -19.189 152.475 51.140 1.00 23.91 54 GLY B CA 1
ATOM 3154 C C . GLY B 1 32 ? -19.161 152.299 52.644 1.00 23.22 54 GLY B C 1
ATOM 3155 O O . GLY B 1 32 ? -20.031 151.648 53.218 1.00 26.30 54 GLY B O 1
ATOM 3156 N N . THR B 1 33 ? -18.150 152.868 53.293 1.00 23.02 55 THR B N 1
ATOM 3157 C CA . THR B 1 33 ? -17.869 152.601 54.702 1.00 21.77 55 THR B CA 1
ATOM 3158 C C . THR B 1 33 ? -18.365 153.741 55.630 1.00 23.74 55 THR B C 1
ATOM 3159 O O . THR B 1 33 ? -17.904 153.869 56.775 1.00 24.50 55 THR B O 1
ATOM 3163 N N . CYS B 1 34 ? -19.311 154.537 55.144 1.00 22.04 56 CYS B N 1
ATOM 3164 C CA . CYS B 1 34 ? -19.853 155.658 55.905 1.00 25.58 56 CYS B CA 1
ATOM 3165 C C . CYS B 1 34 ? -20.486 155.232 57.213 1.00 23.53 56 CYS B C 1
ATOM 3166 O O . CYS B 1 34 ? -20.466 155.979 58.198 1.00 22.84 56 CYS B O 1
ATOM 3169 N N . TRP B 1 35 ? -20.997 154.014 57.246 1.00 22.46 57 TRP B N 1
ATOM 3170 C CA . TRP B 1 35 ? -21.529 153.463 58.487 1.00 23.46 57 TRP B CA 1
ATOM 3171 C C . TRP B 1 35 ? -20.478 153.459 59.623 1.00 23.10 57 TRP B C 1
ATOM 3172 O O . TRP B 1 35 ? -20.801 153.706 60.793 1.00 24.18 57 TRP B O 1
ATOM 3183 N N . CYS B 1 36 ? -19.238 153.176 59.270 1.00 21.86 58 CYS B N 1
ATOM 3184 C CA . CYS B 1 36 ? -18.187 153.111 60.269 1.00 22.88 58 CYS B CA 1
ATOM 3185 C C . CYS B 1 36 ? -17.601 154.484 60.585 1.00 21.99 58 CYS B C 1
ATOM 3186 O O . CYS B 1 36 ? -17.327 154.787 61.740 1.00 22.78 58 CYS B O 1
ATOM 3189 N N . TYR B 1 37 ? -17.369 155.297 59.563 1.00 22.44 59 TYR B N 1
ATOM 3190 C CA . TYR B 1 37 ? -16.851 156.656 59.768 1.00 21.47 59 TYR B CA 1
ATOM 3191 C C . TYR B 1 37 ? -17.813 157.485 60.621 1.00 22.01 59 TYR B C 1
ATOM 3192 O O . TYR B 1 37 ? -17.386 158.130 61.563 1.00 20.77 59 TYR B O 1
ATOM 3201 N N . SER B 1 38 ? -19.109 157.415 60.327 1.00 21.50 60 SER B N 1
ATOM 3202 C CA . SER B 1 38 ? -20.089 158.154 61.091 1.00 21.55 60 SER B CA 1
ATOM 3203 C C . SER B 1 38 ? -20.210 157.597 62.505 1.00 22.93 60 SER B C 1
ATOM 3204 O O . SER B 1 38 ? -20.337 158.366 63.456 1.00 22.11 60 SER B O 1
ATOM 3207 N N . SER B 1 39 ? -20.155 156.284 62.655 1.00 22.04 61 SER B N 1
ATOM 3208 C CA . SER B 1 39 ? -20.205 155.673 63.989 1.00 21.89 61 SER B CA 1
ATOM 3209 C C . SER B 1 39 ? -19.060 156.161 64.832 1.00 21.24 61 SER B C 1
ATOM 3210 O O . SER B 1 39 ? -19.207 156.429 66.009 1.00 22.00 61 SER B O 1
ATOM 3213 N N . TYR B 1 40 ? -17.904 156.298 64.217 1.00 22.28 62 TYR B N 1
ATOM 3214 C CA . TYR B 1 40 ? -16.732 156.709 64.953 1.00 22.30 62 TYR B CA 1
ATOM 3215 C C . TYR B 1 40 ? -16.690 158.218 65.201 1.00 22.42 62 TYR B C 1
ATOM 3216 O O . TYR B 1 40 ? -16.167 158.650 66.219 1.00 22.84 62 TYR B O 1
ATOM 3225 N N . SER B 1 41 ? -17.237 159.016 64.300 1.00 21.33 63 SER B N 1
ATOM 3226 C CA . SER B 1 41 ? -17.401 160.436 64.592 1.00 24.29 63 SER B CA 1
ATOM 3227 C C . SER B 1 41 ? -18.295 160.614 65.816 1.00 22.11 63 SER B C 1
ATOM 3228 O O . SER B 1 41 ? -17.983 161.378 66.707 1.00 21.77 63 SER B O 1
ATOM 3231 N N . PHE B 1 42 ? -19.346 159.807 65.865 1.00 21.93 64 PHE B N 1
ATOM 3232 C CA . PHE B 1 42 ? -20.277 159.794 66.971 1.00 20.91 64 PHE B CA 1
ATOM 3233 C C . PHE B 1 42 ? -19.594 159.340 68.245 1.00 21.16 64 PHE B C 1
ATOM 3234 O O . PHE B 1 42 ? -19.653 160.038 69.254 1.00 20.20 64 PHE B O 1
ATOM 3242 N N . LEU B 1 43 ? -18.923 158.197 68.209 1.00 21.39 65 LEU B N 1
ATOM 3243 C CA . LEU B 1 43 ? -18.255 157.706 69.413 1.00 22.03 65 LEU B CA 1
ATOM 3244 C C . LEU B 1 43 ? -17.128 158.628 69.884 1.00 22.55 65 LEU B C 1
ATOM 3245 O O . LEU B 1 43 ? -16.905 158.765 71.082 1.00 21.18 65 LEU B O 1
ATOM 3250 N N . GLU B 1 44 ? -16.421 159.262 68.958 1.00 23.08 66 GLU B N 1
ATOM 3251 C CA . GLU B 1 44 ? -15.388 160.228 69.348 1.00 22.20 66 GLU B CA 1
ATOM 3252 C C . GLU B 1 44 ? -15.989 161.465 70.014 1.00 21.96 66 GLU B C 1
ATOM 3253 O O . GLU B 1 44 ? -15.421 161.998 70.953 1.00 22.32 66 GLU B O 1
ATOM 3259 N N . SER B 1 45 ? -17.151 161.912 69.555 1.00 22.23 67 SER B N 1
ATOM 3260 C CA . SER B 1 45 ? -17.884 162.976 70.251 1.00 22.48 67 SER B CA 1
ATOM 3261 C C . SER B 1 45 ? -18.341 162.531 71.632 1.00 23.10 67 SER B C 1
ATOM 3262 O O . SER B 1 45 ? -18.288 163.330 72.583 1.00 21.20 67 SER B O 1
ATOM 3265 N N . GLU B 1 46 ? -18.765 161.270 71.748 1.00 21.99 68 GLU B N 1
ATOM 3266 C CA . GLU B 1 46 ? -19.136 160.717 73.046 1.00 23.02 68 GLU B CA 1
ATOM 3267 C C . GLU B 1 46 ? -17.945 160.724 74.012 1.00 22.95 68 GLU B C 1
ATOM 3268 O O . GLU B 1 46 ? -18.082 161.092 75.177 1.00 23.18 68 GLU B O 1
ATOM 3274 N N . LEU B 1 47 ? -16.783 160.344 73.523 1.00 21.65 69 LEU B N 1
ATOM 3275 C CA . LEU B 1 47 ? -15.605 160.323 74.357 1.00 22.29 69 LEU B CA 1
ATOM 3276 C C . LEU B 1 47 ? -15.246 161.742 74.831 1.00 22.95 69 LEU B C 1
ATOM 3277 O O . LEU B 1 47 ? -14.852 161.931 75.981 1.00 23.97 69 LEU B O 1
ATOM 3282 N N . LEU B 1 48 ? -15.388 162.732 73.951 1.00 22.40 70 LEU B N 1
ATOM 3283 C CA . LEU B 1 48 ? -15.150 164.108 74.329 1.00 22.49 70 LEU B CA 1
ATOM 3284 C C . LEU B 1 48 ? -16.153 164.523 75.412 1.00 23.50 70 LEU B C 1
ATOM 3285 O O . LEU B 1 48 ? -15.776 165.140 76.416 1.00 22.83 70 LEU B O 1
ATOM 3290 N N . ARG B 1 49 ? -17.414 164.175 75.203 1.00 22.88 71 ARG B N 1
ATOM 3291 C CA . ARG B 1 49 ? -18.481 164.524 76.126 1.00 24.81 71 ARG B CA 1
ATOM 3292 C C . ARG B 1 49 ? -18.248 163.876 77.495 1.00 25.03 71 ARG B C 1
ATOM 3293 O O . ARG B 1 49 ? -18.556 164.471 78.516 1.00 26.68 71 ARG B O 1
ATOM 3309 N N . GLY B 1 51 ? -15.465 163.254 78.936 1.00 26.34 73 GLY B N 1
ATOM 3310 C CA . GLY B 1 51 ? -14.217 163.684 79.560 1.00 24.39 73 GLY B CA 1
ATOM 3311 C C . GLY B 1 51 ? -13.004 162.809 79.303 1.00 23.44 73 GLY B C 1
ATOM 3312 O O . GLY B 1 51 ? -12.038 162.855 80.065 1.00 23.05 73 GLY B O 1
ATOM 3313 N N . LYS B 1 52 ? -13.020 162.042 78.220 1.00 24.07 74 LYS B N 1
ATOM 3314 C CA A LYS B 1 52 ? -11.926 161.132 77.909 0.50 25.22 74 LYS B CA 1
ATOM 3315 C CA B LYS B 1 52 ? -11.928 161.129 77.911 0.50 25.90 74 LYS B CA 1
ATOM 3316 C C . LYS B 1 52 ? -10.961 161.716 76.892 1.00 25.04 74 LYS B C 1
ATOM 3317 O O . LYS B 1 52 ? -9.933 161.131 76.616 1.00 27.36 74 LYS B O 1
ATOM 3328 N N . GLY B 1 53 ? -11.289 162.874 76.334 1.00 23.34 75 GLY B N 1
ATOM 3329 C CA . GLY B 1 53 ? -10.395 163.514 75.375 1.00 23.81 75 GLY B CA 1
ATOM 3330 C C . GLY B 1 53 ? -10.614 163.081 73.941 1.00 24.58 75 GLY B C 1
ATOM 3331 O O . GLY B 1 53 ? -11.588 162.406 73.635 1.00 22.54 75 GLY B O 1
ATOM 3332 N N . GLU B 1 54 ? -9.659 163.435 73.091 1.00 24.95 76 GLU B N 1
ATOM 3333 C CA . GLU B 1 54 ? -9.772 163.300 71.661 1.00 28.36 76 GLU B CA 1
ATOM 3334 C C . GLU B 1 54 ? -9.139 161.981 71.196 1.00 26.37 76 GLU B C 1
ATOM 3335 O O . GLU B 1 54 ? -7.994 161.708 71.496 1.00 28.01 76 GLU B O 1
ATOM 3341 N N . TYR B 1 55 ? -9.918 161.182 70.470 1.00 24.06 77 TYR B N 1
ATOM 3342 C CA . TYR B 1 55 ? -9.463 159.927 69.910 1.00 24.04 77 TYR B CA 1
ATOM 3343 C C . TYR B 1 55 ? -9.634 159.950 68.403 1.00 23.56 77 TYR B C 1
ATOM 3344 O O . TYR B 1 55 ? -10.481 160.672 67.866 1.00 24.97 77 TYR B O 1
ATOM 3353 N N . ASP B 1 56 ? -8.798 159.177 67.717 1.00 24.19 78 ASP B N 1
ATOM 3354 C CA . ASP B 1 56 ? -8.968 158.903 66.284 1.00 24.06 78 ASP B CA 1
ATOM 3355 C C . ASP B 1 56 ? -8.953 157.374 66.125 1.00 22.57 78 ASP B C 1
ATOM 3356 O O . ASP B 1 56 ? -7.904 156.739 66.192 1.00 22.25 78 ASP B O 1
ATOM 3361 N N . LEU B 1 57 ? -10.134 156.787 66.012 1.00 21.53 79 LEU B N 1
ATOM 3362 C CA . LEU B 1 57 ? -10.288 155.340 66.054 1.00 22.23 79 LEU B CA 1
ATOM 3363 C C . LEU B 1 57 ? -10.179 154.775 64.627 1.00 22.88 79 LEU B C 1
ATOM 3364 O O . LEU B 1 57 ? -10.507 155.475 63.667 1.00 20.89 79 LEU B O 1
ATOM 3369 N N . SER B 1 58 ? -9.651 153.554 64.487 1.00 23.44 80 SER B N 1
ATOM 3370 C CA . SER B 1 58 ? -9.418 152.949 63.166 1.00 22.00 80 SER B CA 1
ATOM 3371 C C . SER B 1 58 ? -10.681 152.353 62.575 1.00 22.29 80 SER B C 1
ATOM 3372 O O . SER B 1 58 ? -11.103 151.275 62.986 1.00 21.45 80 SER B O 1
ATOM 3375 N N . GLU B 1 59 ? -11.258 153.034 61.595 1.00 20.73 81 GLU B N 1
ATOM 3376 C CA . GLU B 1 59 ? -12.357 152.462 60.852 1.00 22.04 81 GLU B CA 1
ATOM 3377 C C . GLU B 1 59 ? -11.944 151.156 60.193 1.00 21.06 81 GLU B C 1
ATOM 3378 O O . GLU B 1 59 ? -12.722 150.222 60.173 1.00 22.55 81 GLU B O 1
ATOM 3392 N N . PHE B 1 61 ? -9.953 148.758 60.977 1.00 23.99 83 PHE B N 1
ATOM 3393 C CA . PHE B 1 61 ? -9.939 147.600 61.864 1.00 23.68 83 PHE B CA 1
ATOM 3394 C C . PHE B 1 61 ? -11.356 147.009 61.981 1.00 23.98 83 PHE B C 1
ATOM 3395 O O . PHE B 1 61 ? -11.552 145.797 61.902 1.00 23.68 83 PHE B O 1
ATOM 3403 N N . THR B 1 62 ? -12.333 147.881 62.166 1.00 21.33 84 THR B N 1
ATOM 3404 C CA . THR B 1 62 ? -13.702 147.453 62.362 1.00 21.54 84 THR B CA 1
ATOM 3405 C C . THR B 1 62 ? -14.349 147.025 61.043 1.00 21.37 84 THR B C 1
ATOM 3406 O O . THR B 1 62 ? -15.124 146.070 61.008 1.00 22.75 84 THR B O 1
ATOM 3410 N N . VAL B 1 63 ? -14.039 147.723 59.960 1.00 20.54 85 VAL B N 1
ATOM 3411 C CA . VAL B 1 63 ? -14.502 147.323 58.623 1.00 19.74 85 VAL B CA 1
ATOM 3412 C C . VAL B 1 63 ? -14.018 145.901 58.302 1.00 20.46 85 VAL B C 1
ATOM 3413 O O . VAL B 1 63 ? -14.799 145.035 57.884 1.00 20.65 85 VAL B O 1
ATOM 3417 N N . TYR B 1 64 ? -12.736 145.656 58.539 1.00 21.22 86 TYR B N 1
ATOM 3418 C CA . TYR B 1 64 ? -12.156 144.344 58.353 1.00 21.51 86 TYR B CA 1
ATOM 3419 C C . TYR B 1 64 ? -12.942 143.265 59.100 1.00 22.58 86 TYR B C 1
ATOM 3420 O O . TYR B 1 64 ? -13.405 142.311 58.498 1.00 24.37 86 TYR B O 1
ATOM 3429 N N . ASN B 1 65 ? -13.087 143.410 60.413 1.00 22.71 87 ASN B N 1
ATOM 3430 C CA . ASN B 1 65 ? -13.766 142.377 61.204 1.00 22.55 87 ASN B CA 1
ATOM 3431 C C . ASN B 1 65 ? -15.244 142.231 60.855 1.00 21.21 87 ASN B C 1
ATOM 3432 O O . ASN B 1 65 ? -15.775 141.130 60.802 1.00 21.74 87 ASN B O 1
ATOM 3437 N N . THR B 1 66 ? -15.898 143.336 60.563 1.00 19.24 88 THR B N 1
ATOM 3438 C CA . THR B 1 66 ? -17.290 143.292 60.163 1.00 19.93 88 THR B CA 1
ATOM 3439 C C . THR B 1 66 ? -17.491 142.524 58.844 1.00 20.42 88 THR B C 1
ATOM 3440 O O . THR B 1 66 ? -18.401 141.720 58.734 1.00 21.24 88 THR B O 1
ATOM 3444 N N . TYR B 1 67 ? -16.631 142.749 57.862 1.00 20.06 89 TYR B N 1
ATOM 3445 C CA . TYR B 1 67 ? -16.776 142.049 56.594 1.00 20.66 89 TYR B CA 1
ATOM 3446 C C . TYR B 1 67 ? -16.584 140.546 56.752 1.00 20.68 89 TYR B C 1
ATOM 3447 O O . TYR B 1 67 ? -17.265 139.778 56.070 1.00 20.98 89 TYR B O 1
ATOM 3456 N N . LEU B 1 68 ? -15.718 140.113 57.660 1.00 20.43 90 LEU B N 1
ATOM 3457 C CA . LEU B 1 68 ? -15.568 138.685 57.872 1.00 21.83 90 LEU B CA 1
ATOM 3458 C C . LEU B 1 68 ? -16.857 138.094 58.444 1.00 22.70 90 LEU B C 1
ATOM 3459 O O . LEU B 1 68 ? -17.250 136.992 58.059 1.00 24.00 90 LEU B O 1
ATOM 3464 N N . ASP B 1 69 ? -17.509 138.810 59.356 1.00 22.79 91 ASP B N 1
ATOM 3465 C CA . ASP B 1 69 ? -18.784 138.344 59.898 1.00 24.28 91 ASP B CA 1
ATOM 3466 C C . ASP B 1 69 ? -19.871 138.398 58.815 1.00 22.48 91 ASP B C 1
ATOM 3467 O O . ASP B 1 69 ? -20.714 137.516 58.732 1.00 22.48 91 ASP B O 1
ATOM 3472 N N . ARG B 1 70 ? -19.837 139.423 57.975 1.00 21.03 92 ARG B N 1
ATOM 3473 C CA . ARG B 1 70 ? -20.829 139.531 56.905 1.00 21.58 92 ARG B CA 1
ATOM 3474 C C . ARG B 1 70 ? -20.689 138.383 55.891 1.00 21.76 92 ARG B C 1
ATOM 3475 O O . ARG B 1 70 ? -21.697 137.822 55.449 1.00 21.99 92 ARG B O 1
ATOM 3483 N N . ALA B 1 71 ? -19.460 138.004 55.584 1.00 20.43 93 ALA B N 1
ATOM 3484 C CA . ALA B 1 71 ? -19.217 136.864 54.705 1.00 21.91 93 ALA B CA 1
ATOM 3485 C C . ALA B 1 71 ? -19.802 135.603 55.349 1.00 22.44 93 ALA B C 1
ATOM 3486 O O . ALA B 1 71 ? -20.468 134.815 54.679 1.00 21.71 93 ALA B O 1
ATOM 3488 N N . ASP B 1 72 ? -19.580 135.427 56.645 1.00 22.92 94 ASP B N 1
ATOM 3489 C CA . ASP B 1 72 ? -20.118 134.262 57.372 1.00 23.19 94 ASP B CA 1
ATOM 3490 C C . ASP B 1 72 ? -21.642 134.232 57.312 1.00 22.70 94 ASP B C 1
ATOM 3491 O O . ASP B 1 72 ? -22.231 133.199 57.079 1.00 23.00 94 ASP B O 1
ATOM 3496 N N . ALA B 1 73 ? -22.284 135.377 57.501 1.00 22.17 95 ALA B N 1
ATOM 3497 C CA . ALA B 1 73 ? -23.737 135.462 57.394 1.00 21.67 95 ALA B CA 1
ATOM 3498 C C . ALA B 1 73 ? -24.220 135.104 55.960 1.00 22.77 95 ALA B C 1
ATOM 3499 O O . ALA B 1 73 ? -25.216 134.406 55.789 1.00 23.02 95 ALA B O 1
ATOM 3501 N N . ALA B 1 74 ? -23.502 135.583 54.940 1.00 21.85 96 ALA B N 1
ATOM 3502 C CA . ALA B 1 74 ? -23.824 135.252 53.544 1.00 20.75 96 ALA B CA 1
ATOM 3503 C C . ALA B 1 74 ? -23.727 133.752 53.335 1.00 21.58 96 ALA B C 1
ATOM 3504 O O . ALA B 1 74 ? -24.634 133.136 52.775 1.00 22.16 96 ALA B O 1
ATOM 3506 N N . VAL B 1 75 ? -22.657 133.138 53.829 1.00 20.62 97 VAL B N 1
ATOM 3507 C CA . VAL B 1 75 ? -22.487 131.697 53.656 1.00 19.79 97 VAL B CA 1
ATOM 3508 C C . VAL B 1 75 ? -23.510 130.871 54.436 1.00 21.13 97 VAL B C 1
ATOM 3509 O O . VAL B 1 75 ? -24.111 129.944 53.893 1.00 21.74 97 VAL B O 1
ATOM 3513 N N . ARG B 1 76 ? -23.771 131.228 55.692 1.00 22.08 98 ARG B N 1
ATOM 3514 C CA . ARG B 1 76 ? -24.761 130.482 56.457 1.00 22.98 98 ARG B CA 1
ATOM 3515 C C . ARG B 1 76 ? -26.165 130.551 55.843 1.00 24.32 98 ARG B C 1
ATOM 3516 O O . ARG B 1 76 ? -26.919 129.602 55.947 1.00 25.67 98 ARG B O 1
ATOM 3524 N N . THR B 1 77 ? -26.513 131.676 55.220 1.00 23.79 99 THR B N 1
ATOM 3525 C CA . THR B 1 77 ? -27.814 131.830 54.606 1.00 24.19 99 THR B CA 1
ATOM 3526 C C . THR B 1 77 ? -27.832 131.516 53.103 1.00 25.14 99 THR B C 1
ATOM 3527 O O . THR B 1 77 ? -28.775 131.877 52.407 1.00 25.06 99 THR B O 1
ATOM 3531 N N . HIS B 1 78 ? -26.791 130.861 52.614 1.00 25.21 100 HIS B N 1
ATOM 3532 C CA . HIS B 1 78 ? -26.714 130.486 51.232 1.00 25.95 100 HIS B CA 1
ATOM 3533 C C . HIS B 1 78 ? -27.021 131.653 50.309 1.00 25.85 100 HIS B C 1
ATOM 3534 O O . HIS B 1 78 ? -27.665 131.484 49.268 1.00 24.90 100 HIS B O 1
ATOM 3541 N N . GLY B 1 79 ? -26.528 132.829 50.673 1.00 23.16 101 GLY B N 1
ATOM 3542 C CA . GLY B 1 79 ? -26.543 133.973 49.768 1.00 23.74 101 GLY B CA 1
ATOM 3543 C C . GLY B 1 79 ? -27.653 134.951 50.001 1.00 24.06 101 GLY B C 1
ATOM 3544 O O . GLY B 1 79 ? -27.679 136.020 49.376 1.00 27.49 101 GLY B O 1
ATOM 3545 N N . ASP B 1 80 ? -28.570 134.630 50.899 1.00 25.33 102 ASP B N 1
ATOM 3546 C CA . ASP B 1 80 ? -29.643 135.577 51.208 1.00 26.41 102 ASP B CA 1
ATOM 3547 C C . ASP B 1 80 ? -29.061 136.873 51.775 1.00 26.65 102 ASP B C 1
ATOM 3548 O O . ASP B 1 80 ? -29.357 137.951 51.263 1.00 25.82 102 ASP B O 1
ATOM 3553 N N . VAL B 1 81 ? -28.236 136.783 52.814 1.00 24.79 103 VAL B N 1
ATOM 3554 C CA . VAL B 1 81 ? -27.545 137.990 53.266 1.00 23.63 103 VAL B CA 1
ATOM 3555 C C . VAL B 1 81 ? -26.573 138.435 52.192 1.00 22.06 103 VAL B C 1
ATOM 3556 O O . VAL B 1 81 ? -25.691 137.705 51.823 1.00 22.66 103 VAL B O 1
ATOM 3560 N N . SER B 1 82 ? -26.800 139.616 51.639 1.00 22.57 104 SER B N 1
ATOM 3561 C CA . SER B 1 82 ? -25.954 140.116 50.570 1.00 23.36 104 SER B CA 1
ATOM 3562 C C . SER B 1 82 ? -24.589 140.457 51.167 1.00 22.52 104 SER B C 1
ATOM 3563 O O . SER B 1 82 ? -24.490 140.824 52.339 1.00 20.83 104 SER B O 1
ATOM 3566 N N . PHE B 1 83 ? -23.553 140.323 50.351 1.00 21.36 105 PHE B N 1
ATOM 3567 C CA . PHE B 1 83 ? -22.212 140.652 50.769 1.00 20.74 105 PHE B CA 1
ATOM 3568 C C . PHE B 1 83 ? -21.793 141.903 50.006 1.00 21.98 105 PHE B C 1
ATOM 3569 O O . PHE B 1 83 ? -21.686 141.883 48.771 1.00 20.95 105 PHE B O 1
ATOM 3577 N N . SER B 1 84 ? -21.633 143.006 50.739 1.00 20.62 106 SER B N 1
ATOM 3578 C CA . SER B 1 84 ? -21.328 144.288 50.138 1.00 22.24 106 SER B CA 1
ATOM 3579 C C . SER B 1 84 ? -20.646 145.173 51.185 1.00 19.58 106 SER B C 1
ATOM 3580 O O . SER B 1 84 ? -20.427 144.738 52.304 1.00 20.75 106 SER B O 1
ATOM 3583 N N . GLN B 1 85 ? -20.335 146.407 50.816 1.00 21.42 107 GLN B N 1
ATOM 3584 C CA . GLN B 1 85 ? -19.450 147.279 51.585 1.00 20.84 107 GLN B CA 1
ATOM 3585 C C . GLN B 1 85 ? -20.128 147.983 52.755 1.00 21.60 107 GLN B C 1
ATOM 3586 O O . GLN B 1 85 ? -19.465 148.461 53.681 1.00 20.38 107 GLN B O 1
ATOM 3592 N N . GLY B 1 86 ? -21.444 148.060 52.714 1.00 21.40 108 GLY B N 1
ATOM 3593 C CA . GLY B 1 86 ? -22.192 148.794 53.724 1.00 23.19 108 GLY B CA 1
ATOM 3594 C C . GLY B 1 86 ? -22.296 148.091 55.069 1.00 22.94 108 GLY B C 1
ATOM 3595 O O . GLY B 1 86 ? -21.695 147.046 55.310 1.00 24.02 108 GLY B O 1
ATOM 3596 N N . GLY B 1 87 ? -23.078 148.694 55.947 1.00 24.29 109 GLY B N 1
ATOM 3597 C CA . GLY B 1 87 ? -23.233 148.231 57.324 1.00 24.50 109 GLY B CA 1
ATOM 3598 C C . GLY B 1 87 ? -24.107 149.176 58.119 1.00 22.32 109 GLY B C 1
ATOM 3599 O O . GLY B 1 87 ? -24.782 150.033 57.562 1.00 23.36 109 GLY B O 1
ATOM 3600 N N . SER B 1 88 ? -24.049 149.052 59.435 1.00 24.12 110 SER B N 1
ATOM 3601 C CA . SER B 1 88 ? -24.935 149.803 60.327 1.00 22.92 110 SER B CA 1
ATOM 3602 C C . SER B 1 88 ? -24.168 150.345 61.529 1.00 22.72 110 SER B C 1
ATOM 3603 O O . SER B 1 88 ? -23.052 149.911 61.838 1.00 21.37 110 SER B O 1
ATOM 3606 N N . PHE B 1 89 ? -24.817 151.242 62.244 1.00 23.13 111 PHE B N 1
ATOM 3607 C CA . PHE B 1 89 ? -24.320 151.694 63.530 1.00 24.13 111 PHE B CA 1
ATOM 3608 C C . PHE B 1 89 ? -24.131 150.519 64.485 1.00 22.77 111 PHE B C 1
ATOM 3609 O O . PHE B 1 89 ? -23.154 150.468 65.224 1.00 21.71 111 PHE B O 1
ATOM 3617 N N . TYR B 1 90 ? -25.036 149.560 64.432 1.00 22.79 112 TYR B N 1
ATOM 3618 C CA . TYR B 1 90 ? -24.925 148.412 65.312 1.00 23.02 112 TYR B CA 1
ATOM 3619 C C . TYR B 1 90 ? -23.680 147.596 65.009 1.00 22.55 112 TYR B C 1
ATOM 3620 O O . TYR B 1 90 ? -23.067 147.075 65.921 1.00 21.39 112 TYR B O 1
ATOM 3629 N N . ASP B 1 91 ? -23.259 147.535 63.741 1.00 23.26 113 ASP B N 1
ATOM 3630 C CA . ASP B 1 91 ? -22.015 146.857 63.416 1.00 22.05 113 ASP B CA 1
ATOM 3631 C C . ASP B 1 91 ? -20.845 147.435 64.229 1.00 23.53 113 ASP B C 1
ATOM 3632 O O . ASP B 1 91 ? -19.998 146.689 64.731 1.00 21.75 113 ASP B O 1
ATOM 3637 N N . ALA B 1 92 ? -20.804 148.760 64.364 1.00 23.79 114 ALA B N 1
ATOM 3638 C CA . ALA B 1 92 ? -19.724 149.425 65.125 1.00 27.52 114 ALA B CA 1
ATOM 3639 C C . ALA B 1 92 ? -19.845 149.145 66.640 1.00 25.48 114 ALA B C 1
ATOM 3640 O O . ALA B 1 92 ? -18.864 148.897 67.316 1.00 25.30 114 ALA B O 1
ATOM 3642 N N . LEU B 1 93 ? -21.063 149.152 67.148 1.00 26.62 115 LEU B N 1
ATOM 3643 C CA . LEU B 1 93 ? -21.289 148.921 68.578 1.00 29.34 115 LEU B CA 1
ATOM 3644 C C . LEU B 1 93 ? -21.040 147.465 68.942 1.00 27.87 115 LEU B C 1
ATOM 3645 O O . LEU B 1 93 ? -20.452 147.180 69.982 1.00 28.77 115 LEU B O 1
ATOM 3650 N N . TYR B 1 94 ? -21.532 146.546 68.112 1.00 25.87 116 TYR B N 1
ATOM 3651 C CA . TYR B 1 94 ? -21.248 145.143 68.302 1.00 23.95 116 TYR B CA 1
ATOM 3652 C C . TYR B 1 94 ? -19.751 144.957 68.209 1.00 23.98 116 TYR B C 1
ATOM 3653 O O . TYR B 1 94 ? -19.135 144.260 69.022 1.00 25.27 116 TYR B O 1
ATOM 3662 N N . GLY B 1 95 ? -19.156 145.590 67.215 1.00 23.73 117 GLY B N 1
ATOM 3663 C CA . GLY B 1 95 ? -17.733 145.415 66.955 1.00 24.67 117 GLY B CA 1
ATOM 3664 C C . GLY B 1 95 ? -16.819 145.804 68.095 1.00 25.37 117 GLY B C 1
ATOM 3665 O O . GLY B 1 95 ? -15.889 145.091 68.424 1.00 26.32 117 GLY B O 1
ATOM 3674 N N . GLU B 1 97 ? -17.347 145.895 71.258 1.00 25.10 119 GLU B N 1
ATOM 3675 C CA . GLU B 1 97 ? -17.504 144.930 72.342 1.00 28.57 119 GLU B CA 1
ATOM 3676 C C . GLU B 1 97 ? -16.951 143.557 72.002 1.00 28.86 119 GLU B C 1
ATOM 3677 O O . GLU B 1 97 ? -16.583 142.820 72.897 1.00 32.68 119 GLU B O 1
ATOM 3683 N N . THR B 1 98 ? -16.909 143.206 70.717 1.00 27.07 120 THR B N 1
ATOM 3684 C CA . THR B 1 98 ? -16.533 141.861 70.318 1.00 27.43 120 THR B CA 1
ATOM 3685 C C . THR B 1 98 ? -15.073 141.820 69.879 1.00 28.99 120 THR B C 1
ATOM 3686 O O . THR B 1 98 ? -14.332 140.938 70.273 1.00 28.71 120 THR B O 1
ATOM 3690 N N . PHE B 1 99 ? -14.673 142.757 69.026 1.00 26.91 121 PHE B N 1
ATOM 3691 C CA . PHE B 1 99 ? -13.328 142.765 68.467 1.00 25.75 121 PHE B CA 1
ATOM 3692 C C . PHE B 1 99 ? -12.390 143.729 69.165 1.00 25.00 121 PHE B C 1
ATOM 3693 O O . PHE B 1 99 ? -11.189 143.559 69.097 1.00 25.07 121 PHE B O 1
ATOM 3701 N N . GLY B 1 100 ? -12.943 144.761 69.777 1.00 23.88 122 GLY B N 1
ATOM 3702 C CA . GLY B 1 100 ? -12.147 145.803 70.383 1.00 24.51 122 GLY B CA 1
ATOM 3703 C C . GLY B 1 100 ? -12.043 147.041 69.509 1.00 23.99 122 GLY B C 1
ATOM 3704 O O . GLY B 1 100 ? -12.803 147.210 68.566 1.00 24.10 122 GLY B O 1
ATOM 3705 N N . LEU B 1 101 ? -11.101 147.912 69.857 1.00 22.92 123 LEU B N 1
ATOM 3706 C CA . LEU B 1 101 ? -10.861 149.149 69.131 1.00 23.20 123 LEU B CA 1
ATOM 3707 C C . LEU B 1 101 ? -9.374 149.321 68.994 1.00 22.75 123 LEU B C 1
ATOM 3708 O O . LEU B 1 101 ? -8.613 148.833 69.829 1.00 26.90 123 LEU B O 1
ATOM 3713 N N . VAL B 1 102 ? -8.942 149.965 67.916 1.00 23.29 124 VAL B N 1
ATOM 3714 C CA . VAL B 1 102 ? -7.543 150.315 67.769 1.00 23.63 124 VAL B CA 1
ATOM 3715 C C . VAL B 1 102 ? -7.431 151.740 67.256 1.00 24.22 124 VAL B C 1
ATOM 3716 O O . VAL B 1 102 ? -8.324 152.230 66.564 1.00 25.90 124 VAL B O 1
ATOM 3720 N N . PRO B 1 103 ? -6.338 152.419 67.594 1.00 23.60 125 PRO B N 1
ATOM 3721 C CA . PRO B 1 103 ? -6.084 153.744 67.071 1.00 25.52 125 PRO B CA 1
ATOM 3722 C C . PRO B 1 103 ? -5.845 153.747 65.573 1.00 24.42 125 PRO B C 1
ATOM 3723 O O . PRO B 1 103 ? -5.293 152.798 65.033 1.00 24.16 125 PRO B O 1
ATOM 3727 N N . GLU B 1 104 ? -6.231 154.840 64.932 1.00 23.90 126 GLU B N 1
ATOM 3728 C CA . GLU B 1 104 ? -6.105 155.014 63.481 1.00 24.93 126 GLU B CA 1
ATOM 3729 C C . GLU B 1 104 ? -4.744 154.572 62.946 1.00 25.61 126 GLU B C 1
ATOM 3730 O O . GLU B 1 104 ? -4.668 153.861 61.956 1.00 26.71 126 GLU B O 1
ATOM 3736 N N . GLU B 1 105 ? -3.680 155.004 63.606 1.00 27.70 127 GLU B N 1
ATOM 3737 C CA . GLU B 1 105 ? -2.328 154.767 63.111 1.00 32.05 127 GLU B CA 1
ATOM 3738 C C . GLU B 1 105 ? -1.950 153.284 63.058 1.00 31.41 127 GLU B C 1
ATOM 3739 O O . GLU B 1 105 ? -1.036 152.923 62.346 1.00 33.55 127 GLU B O 1
ATOM 3745 N N . GLU B 1 106 ? -2.655 152.437 63.798 1.00 32.03 128 GLU B N 1
ATOM 3746 C CA . GLU B 1 106 ? -2.384 151.013 63.757 1.00 33.75 128 GLU B CA 1
ATOM 3747 C C . GLU B 1 106 ? -2.977 150.295 62.548 1.00 35.06 128 GLU B C 1
ATOM 3748 O O . GLU B 1 106 ? -2.541 149.181 62.238 1.00 38.28 128 GLU B O 1
ATOM 3762 N N . ARG B 1 108 ? -4.382 152.015 58.839 1.00 28.86 130 ARG B N 1
ATOM 3763 C CA . ARG B 1 108 ? -4.795 153.192 58.110 1.00 28.65 130 ARG B CA 1
ATOM 3764 C C . ARG B 1 108 ? -5.365 152.792 56.754 1.00 26.39 130 ARG B C 1
ATOM 3765 O O . ARG B 1 108 ? -4.919 151.817 56.162 1.00 24.95 130 ARG B O 1
ATOM 3773 N N . PRO B 1 109 ? -6.291 153.582 56.226 1.00 24.33 131 PRO B N 1
ATOM 3774 C CA . PRO B 1 109 ? -6.756 153.352 54.872 1.00 24.88 131 PRO B CA 1
ATOM 3775 C C . PRO B 1 109 ? -5.660 153.509 53.831 1.00 27.58 131 PRO B C 1
ATOM 3776 O O . PRO B 1 109 ? -4.790 154.377 53.977 1.00 28.28 131 PRO B O 1
ATOM 3780 N N . GLY B 1 110 ? -5.682 152.662 52.795 1.00 25.65 132 GLY B N 1
ATOM 3781 C CA . GLY B 1 110 ? -4.819 152.853 51.639 1.00 25.58 132 GLY B CA 1
ATOM 3782 C C . GLY B 1 110 ? -3.414 152.304 51.706 1.00 25.91 132 GLY B C 1
ATOM 3783 O O . GLY B 1 110 ? -2.773 152.146 50.660 1.00 29.97 132 GLY B O 1
ATOM 3800 N N . TYR B 1 113 ? -1.839 149.615 49.285 1.00 23.57 135 TYR B N 1
ATOM 3801 C CA . TYR B 1 113 ? -1.693 149.940 47.879 1.00 23.48 135 TYR B CA 1
ATOM 3802 C C . TYR B 1 113 ? -1.129 151.338 47.647 1.00 24.71 135 TYR B C 1
ATOM 3803 O O . TYR B 1 113 ? -1.484 152.015 46.693 1.00 25.41 135 TYR B O 1
ATOM 3812 N N . ALA B 1 114 ? -0.261 151.760 48.559 1.00 27.23 136 ALA B N 1
ATOM 3813 C CA . ALA B 1 114 ? 0.540 152.978 48.443 1.00 29.36 136 ALA B CA 1
ATOM 3814 C C . ALA B 1 114 ? -0.294 154.267 48.374 1.00 33.01 136 ALA B C 1
ATOM 3815 O O . ALA B 1 114 ? 0.069 155.198 47.664 1.00 35.12 136 ALA B O 1
ATOM 3817 N N . ASP B 1 115 ? -1.432 154.287 49.071 1.00 34.10 137 ASP B N 1
ATOM 3818 C CA . ASP B 1 115 ? -2.316 155.443 49.125 1.00 32.84 137 ASP B CA 1
ATOM 3819 C C . ASP B 1 115 ? -2.548 155.776 50.581 1.00 33.14 137 ASP B C 1
ATOM 3820 O O . ASP B 1 115 ? -2.107 155.050 51.471 1.00 27.81 137 ASP B O 1
ATOM 3825 N N . THR B 1 116 ? -3.231 156.889 50.824 1.00 31.10 138 THR B N 1
ATOM 3826 C CA . THR B 1 116 ? -3.604 157.282 52.182 1.00 30.23 138 THR B CA 1
ATOM 3827 C C . THR B 1 116 ? -5.117 157.352 52.362 1.00 28.87 138 THR B C 1
ATOM 3828 O O . THR B 1 116 ? -5.594 157.716 53.428 1.00 29.25 138 THR B O 1
ATOM 3832 N N . LEU B 1 117 ? -5.863 157.034 51.308 1.00 28.58 139 LEU B N 1
ATOM 3833 C CA . LEU B 1 117 ? -7.322 156.977 51.361 1.00 26.87 139 LEU B CA 1
ATOM 3834 C C . LEU B 1 117 ? -7.799 155.636 50.775 1.00 26.86 139 LEU B C 1
ATOM 3835 O O . LEU B 1 117 ? -7.124 155.035 49.928 1.00 24.05 139 LEU B O 1
ATOM 3840 N N . SER B 1 118 ? -8.964 155.191 51.217 1.00 25.16 140 SER B N 1
ATOM 3841 C CA . SER B 1 118 ? -9.525 153.927 50.773 1.00 26.57 140 SER B CA 1
ATOM 3842 C C . SER B 1 118 ? -9.932 153.900 49.311 1.00 26.37 140 SER B C 1
ATOM 3843 O O . SER B 1 118 ? -10.505 154.867 48.772 1.00 26.84 140 SER B O 1
ATOM 3846 N N . ASN B 1 119 ? -9.614 152.787 48.654 1.00 27.56 141 ASN B N 1
ATOM 3847 C CA . ASN B 1 119 ? -10.250 152.410 47.384 1.00 24.93 141 ASN B CA 1
ATOM 3848 C C . ASN B 1 119 ? -10.450 150.902 47.385 1.00 24.34 141 ASN B C 1
ATOM 3849 O O . ASN B 1 119 ? -9.506 150.143 47.184 1.00 23.49 141 ASN B O 1
ATOM 3854 N N . HIS B 1 120 ? -11.680 150.479 47.628 1.00 23.94 142 HIS B N 1
ATOM 3855 C CA . HIS B 1 120 ? -11.970 149.084 47.893 1.00 21.49 142 HIS B CA 1
ATOM 3856 C C . HIS B 1 120 ? -12.657 148.381 46.721 1.00 21.12 142 HIS B C 1
ATOM 3857 O O . HIS B 1 120 ? -13.225 147.309 46.894 1.00 19.98 142 HIS B O 1
ATOM 3864 N N . THR B 1 121 ? -12.568 148.943 45.524 1.00 21.31 143 THR B N 1
ATOM 3865 C CA . THR B 1 121 ? -13.232 148.366 44.354 1.00 23.01 143 THR B CA 1
ATOM 3866 C C . THR B 1 121 ? -12.659 146.988 44.001 1.00 21.84 143 THR B C 1
ATOM 3867 O O . THR B 1 121 ? -13.405 146.055 43.773 1.00 23.09 143 THR B O 1
ATOM 3871 N N . GLU B 1 122 ? -11.343 146.852 44.049 1.00 21.82 144 GLU B N 1
ATOM 3872 C CA . GLU B 1 122 ? -10.691 145.597 43.705 1.00 22.36 144 GLU B CA 1
ATOM 3873 C C . GLU B 1 122 ? -10.896 144.561 44.795 1.00 21.26 144 GLU B C 1
ATOM 3874 O O . GLU B 1 122 ? -11.231 143.416 44.528 1.00 21.44 144 GLU B O 1
ATOM 3880 N N . LEU B 1 123 ? -10.727 144.972 46.037 1.00 21.33 145 LEU B N 1
ATOM 3881 C CA . LEU B 1 123 ? -11.042 144.107 47.165 1.00 20.26 145 LEU B CA 1
ATOM 3882 C C . LEU B 1 123 ? -12.453 143.530 47.055 1.00 19.12 145 LEU B C 1
ATOM 3883 O O . LEU B 1 123 ? -12.664 142.322 47.264 1.00 19.16 145 LEU B O 1
ATOM 3888 N N . SER B 1 124 ? -13.428 144.389 46.797 1.00 19.06 146 SER B N 1
ATOM 3889 C CA . SER B 1 124 ? -14.807 143.912 46.657 1.00 21.23 146 SER B CA 1
ATOM 3890 C C . SER B 1 124 ? -14.964 142.985 45.440 1.00 23.26 146 SER B C 1
ATOM 3891 O O . SER B 1 124 ? -15.673 141.994 45.508 1.00 24.52 146 SER B O 1
ATOM 3894 N N . ALA B 1 125 ? -14.297 143.288 44.334 1.00 22.36 147 ALA B N 1
ATOM 3895 C CA . ALA B 1 125 ? -14.394 142.412 43.167 1.00 23.34 147 ALA B CA 1
ATOM 3896 C C . ALA B 1 125 ? -13.954 141.003 43.556 1.00 21.92 147 ALA B C 1
ATOM 3897 O O . ALA B 1 125 ? -14.597 140.027 43.184 1.00 22.06 147 ALA B O 1
ATOM 3899 N N . LEU B 1 126 ? -12.847 140.900 44.285 1.00 21.44 148 LEU B N 1
ATOM 3900 C CA . LEU B 1 126 ? -12.336 139.604 44.679 1.00 21.16 148 LEU B CA 1
ATOM 3901 C C . LEU B 1 126 ? -13.202 138.945 45.732 1.00 21.79 148 LEU B C 1
ATOM 3902 O O . LEU B 1 126 ? -13.561 137.768 45.609 1.00 22.59 148 LEU B O 1
ATOM 3907 N N . THR B 1 127 ? -13.525 139.669 46.789 1.00 22.50 149 THR B N 1
ATOM 3908 C CA . THR B 1 127 ? -14.229 139.036 47.916 1.00 20.43 149 THR B CA 1
ATOM 3909 C C . THR B 1 127 ? -15.678 138.735 47.601 1.00 20.58 149 THR B C 1
ATOM 3910 O O . THR B 1 127 ? -16.178 137.689 48.003 1.00 19.36 149 THR B O 1
ATOM 3914 N N . ASP B 1 128 ? -16.354 139.598 46.834 1.00 20.92 150 ASP B N 1
ATOM 3915 C CA . ASP B 1 128 ? -17.721 139.300 46.383 1.00 22.28 150 ASP B CA 1
ATOM 3916 C C . ASP B 1 128 ? -17.728 137.997 45.580 1.00 22.31 150 ASP B C 1
ATOM 3917 O O . ASP B 1 128 ? -18.595 137.164 45.761 1.00 23.66 150 ASP B O 1
ATOM 3922 N N . ALA B 1 129 ? -16.746 137.827 44.704 1.00 20.89 151 ALA B N 1
ATOM 3923 C CA . ALA B 1 129 ? -16.663 136.616 43.875 1.00 21.30 151 ALA B CA 1
ATOM 3924 C C . ALA B 1 129 ? -16.394 135.374 44.719 1.00 20.31 151 ALA B C 1
ATOM 3925 O O . ALA B 1 129 ? -16.987 134.329 44.501 1.00 22.83 151 ALA B O 1
ATOM 3935 N N . VAL B 1 131 ? -17.055 134.953 48.087 1.00 21.54 153 VAL B N 1
ATOM 3936 C CA . VAL B 1 131 ? -18.186 134.664 48.945 1.00 21.58 153 VAL B CA 1
ATOM 3937 C C . VAL B 1 131 ? -19.323 134.033 48.109 1.00 21.94 153 VAL B C 1
ATOM 3938 O O . VAL B 1 131 ? -19.887 133.032 48.523 1.00 22.37 153 VAL B O 1
ATOM 3942 N N . ALA B 1 132 ? -19.597 134.566 46.923 1.00 20.87 154 ALA B N 1
ATOM 3943 C CA . ALA B 1 132 ? -20.628 133.987 46.057 1.00 22.70 154 ALA B CA 1
ATOM 3944 C C . ALA B 1 132 ? -20.273 132.554 45.613 1.00 21.26 154 ALA B C 1
ATOM 3945 O O . ALA B 1 132 ? -21.150 131.703 45.510 1.00 21.75 154 ALA B O 1
ATOM 3947 N N . ALA B 1 133 ? -18.998 132.272 45.392 1.00 20.61 155 ALA B N 1
ATOM 3948 C CA . ALA B 1 133 ? -18.608 130.909 44.981 1.00 22.76 155 ALA B CA 1
ATOM 3949 C C . ALA B 1 133 ? -18.910 129.889 46.089 1.00 23.55 155 ALA B C 1
ATOM 3950 O O . ALA B 1 133 ? -19.156 128.715 45.807 1.00 23.99 155 ALA B O 1
ATOM 3952 N N . ILE B 1 134 ? -18.867 130.319 47.351 1.00 23.85 156 ILE B N 1
ATOM 3953 C CA . ILE B 1 134 ? -19.197 129.432 48.471 1.00 23.50 156 ILE B CA 1
ATOM 3954 C C . ILE B 1 134 ? -20.706 129.463 48.737 1.00 24.67 156 ILE B C 1
ATOM 3955 O O . ILE B 1 134 ? -21.374 128.444 48.724 1.00 26.05 156 ILE B O 1
ATOM 3960 N N . ALA B 1 135 ? -21.240 130.657 48.915 1.00 24.47 157 ALA B N 1
ATOM 3961 C CA . ALA B 1 135 ? -22.613 130.847 49.345 1.00 26.71 157 ALA B CA 1
ATOM 3962 C C . ALA B 1 135 ? -23.680 130.473 48.313 1.00 27.88 157 ALA B C 1
ATOM 3963 O O . ALA B 1 135 ? -24.756 129.990 48.683 1.00 26.81 157 ALA B O 1
ATOM 3965 N N . LYS B 1 136 ? -23.391 130.694 47.031 1.00 28.98 158 LYS B N 1
ATOM 3966 C CA A LYS B 1 136 ? -24.376 130.463 45.973 0.50 29.60 158 LYS B CA 1
ATOM 3967 C CA B LYS B 1 136 ? -24.374 130.466 45.972 0.50 30.11 158 LYS B CA 1
ATOM 3968 C C . LYS B 1 136 ? -23.940 129.390 44.990 1.00 29.57 158 LYS B C 1
ATOM 3969 O O . LYS B 1 136 ? -24.576 129.196 43.974 1.00 29.99 158 LYS B O 1
ATOM 3980 N N . GLY B 1 137 ? -22.857 128.691 45.286 1.00 30.40 159 GLY B N 1
ATOM 3981 C CA . GLY B 1 137 ? -22.354 127.685 44.365 1.00 33.08 159 GLY B CA 1
ATOM 3982 C C . GLY B 1 137 ? -22.893 126.297 44.654 1.00 32.92 159 GLY B C 1
ATOM 3983 O O . GLY B 1 137 ? -23.879 126.145 45.366 1.00 33.54 159 GLY B O 1
ATOM 3984 N N . LYS B 1 138 ? -22.192 125.298 44.136 1.00 35.99 160 LYS B N 1
ATOM 3985 C CA . LYS B 1 138 ? -22.613 123.888 44.207 1.00 44.42 160 LYS B CA 1
ATOM 3986 C C . LYS B 1 138 ? -21.823 123.037 45.190 1.00 38.33 160 LYS B C 1
ATOM 3987 O O . LYS B 1 138 ? -21.980 121.831 45.206 1.00 35.25 160 LYS B O 1
ATOM 3993 N N . LEU B 1 139 ? -20.955 123.643 45.984 1.00 35.44 161 LEU B N 1
ATOM 3994 C CA . LEU B 1 139 ? -20.197 122.873 46.958 1.00 34.64 161 LEU B CA 1
ATOM 3995 C C . LEU B 1 139 ? -21.151 122.270 47.979 1.00 32.67 161 LEU B C 1
ATOM 3996 O O . LEU B 1 139 ? -22.006 122.956 48.529 1.00 36.59 161 LEU B O 1
ATOM 4001 N N . ARG B 1 140 ? -21.004 120.976 48.215 1.00 38.13 162 ARG B N 1
ATOM 4002 C CA . ARG B 1 140 ? -21.898 120.234 49.109 1.00 44.03 162 ARG B CA 1
ATOM 4003 C C . ARG B 1 140 ? -21.320 120.079 50.507 1.00 33.26 162 ARG B C 1
ATOM 4004 O O . ARG B 1 140 ? -22.054 119.842 51.453 1.00 38.52 162 ARG B O 1
ATOM 4012 N N . LYS B 1 141 ? -20.009 120.183 50.627 1.00 32.08 163 LYS B N 1
ATOM 4013 C CA . LYS B 1 141 ? -19.318 120.032 51.892 1.00 34.61 163 LYS B CA 1
ATOM 4014 C C . LYS B 1 141 ? -18.069 120.929 51.934 1.00 32.20 163 LYS B C 1
ATOM 4015 O O . LYS B 1 141 ? -17.080 120.638 51.290 1.00 35.23 163 LYS B O 1
ATOM 4021 N N . LEU B 1 142 ? -18.093 121.969 52.754 1.00 27.44 164 LEU B N 1
ATOM 4022 C CA . LEU B 1 142 ? -16.995 122.914 52.806 1.00 24.98 164 LEU B CA 1
ATOM 4023 C C . LEU B 1 142 ? -15.843 122.305 53.617 1.00 25.97 164 LEU B C 1
ATOM 4024 O O . LEU B 1 142 ? -16.062 121.558 54.563 1.00 24.91 164 LEU B O 1
ATOM 4029 N N . GLN B 1 143 ? -14.617 122.631 53.232 1.00 24.68 165 GLN B N 1
ATOM 4030 C CA . GLN B 1 143 ? -13.455 122.011 53.831 1.00 24.47 165 GLN B CA 1
ATOM 4031 C C . GLN B 1 143 ? -13.050 122.656 55.147 1.00 24.79 165 GLN B C 1
ATOM 4032 O O . GLN B 1 143 ? -13.192 123.862 55.337 1.00 25.77 165 GLN B O 1
ATOM 4038 N N . SER B 1 144 ? -12.487 121.838 56.027 1.00 25.02 166 SER B N 1
ATOM 4039 C CA . SER B 1 144 ? -12.024 122.281 57.348 1.00 26.40 166 SER B CA 1
ATOM 4040 C C . SER B 1 144 ? -10.731 121.601 57.741 1.00 26.53 166 SER B C 1
ATOM 4041 O O . SER B 1 144 ? -10.397 120.549 57.214 1.00 26.05 166 SER B O 1
ATOM 4044 N N . ASP B 1 145 ? -9.996 122.218 58.654 1.00 28.86 167 ASP B N 1
ATOM 4045 C CA . ASP B 1 145 ? -8.741 121.635 59.144 1.00 31.11 167 ASP B CA 1
ATOM 4046 C C . ASP B 1 145 ? -9.008 120.714 60.353 1.00 32.94 167 ASP B C 1
ATOM 4047 O O . ASP B 1 145 ? -10.153 120.452 60.704 1.00 30.70 167 ASP B O 1
ATOM 4052 N N . GLU B 1 146 ? -7.944 120.276 61.005 1.00 38.28 168 GLU B N 1
ATOM 4053 C CA . GLU B 1 146 ? -8.028 119.275 62.055 1.00 45.31 168 GLU B CA 1
ATOM 4054 C C . GLU B 1 146 ? -8.700 119.852 63.311 1.00 43.63 168 GLU B C 1
ATOM 4055 O O . GLU B 1 146 ? -9.189 119.093 64.124 1.00 42.82 168 GLU B O 1
ATOM 4061 N N . ASN B 1 147 ? -8.718 121.176 63.457 1.00 37.45 169 ASN B N 1
ATOM 4062 C CA . ASN B 1 147 ? -9.435 121.828 64.550 1.00 37.97 169 ASN B CA 1
ATOM 4063 C C . ASN B 1 147 ? -10.832 122.311 64.141 1.00 37.65 169 ASN B C 1
ATOM 4064 O O . ASN B 1 147 ? -11.400 123.167 64.808 1.00 37.92 169 ASN B O 1
ATOM 4069 N N . ASN B 1 148 ? -11.369 121.797 63.037 1.00 35.26 170 ASN B N 1
ATOM 4070 C CA . ASN B 1 148 ? -12.675 122.219 62.519 1.00 33.94 170 ASN B CA 1
ATOM 4071 C C . ASN B 1 148 ? -12.792 123.696 62.121 1.00 30.88 170 ASN B C 1
ATOM 4072 O O . ASN B 1 148 ? -13.902 124.213 62.028 1.00 30.84 170 ASN B O 1
ATOM 4077 N N . ALA B 1 149 ? -11.666 124.371 61.904 1.00 28.75 171 ALA B N 1
ATOM 4078 C CA . ALA B 1 149 ? -11.674 125.729 61.374 1.00 28.75 171 ALA B CA 1
ATOM 4079 C C . ALA B 1 149 ? -11.868 125.645 59.844 1.00 27.81 171 ALA B C 1
ATOM 4080 O O . ALA B 1 149 ? -11.256 124.809 59.177 1.00 28.12 171 ALA B O 1
ATOM 4090 N N . LEU B 1 151 ? -11.661 126.449 55.940 1.00 23.27 173 LEU B N 1
ATOM 4091 C CA . LEU B 1 151 ? -10.648 126.996 55.040 1.00 22.11 173 LEU B CA 1
ATOM 4092 C C . LEU B 1 151 ? -11.143 128.236 54.313 1.00 20.61 173 LEU B C 1
ATOM 4093 O O . LEU B 1 151 ? -10.386 129.171 54.111 1.00 18.98 173 LEU B O 1
ATOM 4098 N N . TRP B 1 152 ? -12.408 128.262 53.918 1.00 20.26 174 TRP B N 1
ATOM 4099 C CA . TRP B 1 152 ? -12.882 129.402 53.142 1.00 21.63 174 TRP B CA 1
ATOM 4100 C C . TRP B 1 152 ? -12.791 130.683 53.973 1.00 21.69 174 TRP B C 1
ATOM 4101 O O . TRP B 1 152 ? -12.491 131.749 53.433 1.00 21.73 174 TRP B O 1
ATOM 4112 N N . LYS B 1 153 ? -13.010 130.571 55.279 1.00 23.08 175 LYS B N 1
ATOM 4113 C CA . LYS B 1 153 ? -12.890 131.726 56.165 1.00 23.12 175 LYS B CA 1
ATOM 4114 C C . LYS B 1 153 ? -11.458 132.216 56.245 1.00 24.19 175 LYS B C 1
ATOM 4115 O O . LYS B 1 153 ? -11.226 133.431 56.233 1.00 23.26 175 LYS B O 1
ATOM 4121 N N . LYS B 1 154 ? -10.503 131.296 56.287 1.00 23.93 176 LYS B N 1
ATOM 4122 C CA . LYS B 1 154 ? -9.097 131.678 56.255 1.00 24.76 176 LYS B CA 1
ATOM 4123 C C . LYS B 1 154 ? -8.776 132.428 54.957 1.00 24.07 176 LYS B C 1
ATOM 4124 O O . LYS B 1 154 ? -8.045 133.423 54.981 1.00 24.71 176 LYS B O 1
ATOM 4130 N N . ALA B 1 155 ? -9.327 131.953 53.835 1.00 22.15 177 ALA B N 1
ATOM 4131 C CA . ALA B 1 155 ? -9.085 132.562 52.535 1.00 21.16 177 ALA B CA 1
ATOM 4132 C C . ALA B 1 155 ? -9.613 133.984 52.491 1.00 20.63 177 ALA B C 1
ATOM 4133 O O . ALA B 1 155 ? -8.920 134.886 52.062 1.00 20.05 177 ALA B O 1
ATOM 4135 N N . VAL B 1 156 ? -10.852 134.178 52.931 1.00 19.84 178 VAL B N 1
ATOM 4136 C CA . VAL B 1 156 ? -11.456 135.495 52.906 1.00 20.27 178 VAL B CA 1
ATOM 4137 C C . VAL B 1 156 ? -10.743 136.461 53.878 1.00 21.88 178 VAL B C 1
ATOM 4138 O O . VAL B 1 156 ? -10.527 137.618 53.542 1.00 24.23 178 VAL B O 1
ATOM 4142 N N . ALA B 1 157 ? -10.323 135.977 55.041 1.00 22.04 179 ALA B N 1
ATOM 4143 C CA . ALA B 1 157 ? -9.539 136.780 55.966 1.00 20.16 179 ALA B CA 1
ATOM 4144 C C . ALA B 1 157 ? -8.201 137.181 55.332 1.00 20.64 179 ALA B C 1
ATOM 4145 O O . ALA B 1 157 ? -7.833 138.333 55.352 1.00 19.58 179 ALA B O 1
ATOM 4147 N N . ALA B 1 158 ? -7.494 136.233 54.742 1.00 19.77 180 ALA B N 1
ATOM 4148 C CA . ALA B 1 158 ? -6.201 136.544 54.150 1.00 20.90 180 ALA B CA 1
ATOM 4149 C C . ALA B 1 158 ? -6.316 137.614 53.055 1.00 20.95 180 ALA B C 1
ATOM 4150 O O . ALA B 1 158 ? -5.458 138.482 52.959 1.00 22.83 180 ALA B O 1
ATOM 4152 N N . VAL B 1 159 ? -7.354 137.544 52.230 1.00 19.68 181 VAL B N 1
ATOM 4153 C CA . VAL B 1 159 ? -7.501 138.485 51.131 1.00 17.91 181 VAL B CA 1
ATOM 4154 C C . VAL B 1 159 ? -7.839 139.845 51.678 1.00 19.74 181 VAL B C 1
ATOM 4155 O O . VAL B 1 159 ? -7.278 140.829 51.247 1.00 19.73 181 VAL B O 1
ATOM 4159 N N . HIS B 1 160 ? -8.703 139.911 52.680 1.00 20.77 182 HIS B N 1
ATOM 4160 C CA . HIS B 1 160 ? -8.971 141.183 53.317 1.00 21.81 182 HIS B CA 1
ATOM 4161 C C . HIS B 1 160 ? -7.712 141.796 53.939 1.00 22.58 182 HIS B C 1
ATOM 4162 O O . HIS B 1 160 ? -7.531 143.000 53.857 1.00 25.19 182 HIS B O 1
ATOM 4169 N N . GLN B 1 161 ? -6.834 140.988 54.514 1.00 21.87 183 GLN B N 1
ATOM 4170 C CA . GLN B 1 161 ? -5.597 141.539 55.075 1.00 24.11 183 GLN B CA 1
ATOM 4171 C C . GLN B 1 161 ? -4.692 142.133 54.013 1.00 24.16 183 GLN B C 1
ATOM 4172 O O . GLN B 1 161 ? -4.022 143.136 54.248 1.00 27.30 183 GLN B O 1
ATOM 4178 N N . ILE B 1 162 ? -4.648 141.494 52.856 1.00 23.72 184 ILE B N 1
ATOM 4179 C CA . ILE B 1 162 ? -3.802 141.952 51.763 1.00 22.58 184 ILE B CA 1
ATOM 4180 C C . ILE B 1 162 ? -4.207 143.327 51.327 1.00 21.76 184 ILE B C 1
ATOM 4181 O O . ILE B 1 162 ? -3.349 144.134 51.003 1.00 21.30 184 ILE B O 1
ATOM 4186 N N . TYR B 1 163 ? -5.503 143.620 51.353 1.00 22.48 185 TYR B N 1
ATOM 4187 C CA . TYR B 1 163 ? -5.984 144.943 50.912 1.00 22.96 185 TYR B CA 1
ATOM 4188 C C . TYR B 1 163 ? -6.173 145.965 52.026 1.00 21.74 185 TYR B C 1
ATOM 4189 O O . TYR B 1 163 ? -6.057 147.155 51.763 1.00 24.00 185 TYR B O 1
ATOM 4198 N N . LEU B 1 164 ? -6.471 145.513 53.237 1.00 22.18 186 LEU B N 1
ATOM 4199 C CA . LEU B 1 164 ? -6.808 146.419 54.357 1.00 22.49 186 LEU B CA 1
ATOM 4200 C C . LEU B 1 164 ? -5.700 146.568 55.401 1.00 24.01 186 LEU B C 1
ATOM 4201 O O . LEU B 1 164 ? -5.630 147.584 56.068 1.00 24.69 186 LEU B O 1
ATOM 4206 N N . GLY B 1 165 ? -4.845 145.551 55.520 1.00 24.60 187 GLY B N 1
ATOM 4207 C CA . GLY B 1 165 ? -3.782 145.503 56.505 1.00 23.75 187 GLY B CA 1
ATOM 4208 C C . GLY B 1 165 ? -3.952 144.369 57.507 1.00 25.17 187 GLY B C 1
ATOM 4209 O O . GLY B 1 165 ? -5.014 143.750 57.603 1.00 24.08 187 GLY B O 1
ATOM 4210 N N . VAL B 1 166 ? -2.897 144.101 58.269 1.00 27.43 188 VAL B N 1
ATOM 4211 C CA . VAL B 1 166 ? -2.915 143.065 59.310 1.00 29.41 188 VAL B CA 1
ATOM 4212 C C . VAL B 1 166 ? -3.406 143.703 60.607 1.00 29.77 188 VAL B C 1
ATOM 4213 O O . VAL B 1 166 ? -2.815 144.659 61.078 1.00 32.32 188 VAL B O 1
ATOM 4217 N N . PRO B 1 167 ? -4.495 143.205 61.181 1.00 29.51 189 PRO B N 1
ATOM 4218 C CA . PRO B 1 167 ? -4.904 143.784 62.458 1.00 31.62 189 PRO B CA 1
ATOM 4219 C C . PRO B 1 167 ? -3.903 143.439 63.558 1.00 31.64 189 PRO B C 1
ATOM 4220 O O . PRO B 1 167 ? -3.462 142.315 63.652 1.00 34.23 189 PRO B O 1
ATOM 4224 N N . PRO B 1 168 ? -3.544 144.415 64.386 1.00 32.38 190 PRO B N 1
ATOM 4225 C CA . PRO B 1 168 ? -2.574 144.156 65.421 1.00 32.49 190 PRO B CA 1
ATOM 4226 C C . PRO B 1 168 ? -3.130 143.336 66.579 1.00 31.54 190 PRO B C 1
ATOM 4227 O O . PRO B 1 168 ? -4.272 143.515 66.980 1.00 33.28 190 PRO B O 1
ATOM 4231 N N . GLU B 1 169 ? -2.300 142.473 67.135 1.00 33.00 191 GLU B N 1
ATOM 4232 C CA . GLU B 1 169 ? -2.647 141.765 68.357 1.00 38.46 191 GLU B CA 1
ATOM 4233 C C . GLU B 1 169 ? -2.283 142.582 69.591 1.00 34.83 191 GLU B C 1
ATOM 4234 O O . GLU B 1 169 ? -2.992 142.536 70.576 1.00 33.30 191 GLU B O 1
ATOM 4240 N N . LYS B 1 170 ? -1.171 143.303 69.510 1.00 35.25 192 LYS B N 1
ATOM 4241 C CA . LYS B 1 170 ? -0.690 144.176 70.567 1.00 39.48 192 LYS B CA 1
ATOM 4242 C C . LYS B 1 170 ? -0.197 145.441 69.898 1.00 33.50 192 LYS B C 1
ATOM 4243 O O . LYS B 1 170 ? 0.287 145.401 68.772 1.00 34.96 192 LYS B O 1
ATOM 4249 N N . PHE B 1 171 ? -0.249 146.552 70.609 1.00 29.94 193 PHE B N 1
ATOM 4250 C CA . PHE B 1 171 ? 0.348 147.789 70.130 1.00 28.31 193 PHE B CA 1
ATOM 4251 C C . PHE B 1 171 ? 0.582 148.739 71.284 1.00 28.36 193 PHE B C 1
ATOM 4252 O O . PHE B 1 171 ? 0.045 148.549 72.370 1.00 26.70 193 PHE B O 1
ATOM 4260 N N . THR B 1 172 ? 1.377 149.765 71.028 1.00 28.81 194 THR B N 1
ATOM 4261 C CA . THR B 1 172 ? 1.691 150.772 72.016 1.00 30.79 194 THR B CA 1
ATOM 4262 C C . THR B 1 172 ? 1.044 152.086 71.622 1.00 30.95 194 THR B C 1
ATOM 4263 O O . THR B 1 172 ? 1.127 152.495 70.485 1.00 32.56 194 THR B O 1
ATOM 4267 N N . TYR B 1 173 ? 0.359 152.719 72.567 1.00 31.64 195 TYR B N 1
ATOM 4268 C CA . TYR B 1 173 ? -0.322 153.982 72.321 1.00 29.74 195 TYR B CA 1
ATOM 4269 C C . TYR B 1 173 ? -0.131 154.878 73.524 1.00 31.30 195 TYR B C 1
ATOM 4270 O O . TYR B 1 173 ? -0.540 154.529 74.645 1.00 28.41 195 TYR B O 1
ATOM 4279 N N . LYS B 1 174 ? 0.511 156.020 73.288 1.00 31.39 196 LYS B N 1
ATOM 4280 C CA . LYS B 1 174 ? 0.830 156.978 74.342 1.00 31.65 196 LYS B CA 1
ATOM 4281 C C . LYS B 1 174 ? 1.501 156.309 75.541 1.00 30.43 196 LYS B C 1
ATOM 4282 O O . LYS B 1 174 ? 1.085 156.479 76.676 1.00 34.96 196 LYS B O 1
ATOM 4288 N N . GLY B 1 175 ? 2.532 155.524 75.256 1.00 29.68 197 GLY B N 1
ATOM 4289 C CA . GLY B 1 175 ? 3.377 154.918 76.267 1.00 30.40 197 GLY B CA 1
ATOM 4290 C C . GLY B 1 175 ? 2.888 153.627 76.892 1.00 32.51 197 GLY B C 1
ATOM 4291 O O . GLY B 1 175 ? 3.567 153.077 77.762 1.00 35.05 197 GLY B O 1
ATOM 4292 N N . LYS B 1 176 ? 1.703 153.157 76.517 1.00 32.50 198 LYS B N 1
ATOM 4293 C CA . LYS B 1 176 ? 1.119 151.969 77.158 1.00 33.35 198 LYS B CA 1
ATOM 4294 C C . LYS B 1 176 ? 0.831 150.898 76.127 1.00 32.07 198 LYS B C 1
ATOM 4295 O O . LYS B 1 176 ? 0.402 151.213 75.010 1.00 27.85 198 LYS B O 1
ATOM 4301 N N . GLU B 1 177 ? 1.026 149.646 76.521 1.00 31.34 199 GLU B N 1
ATOM 4302 C CA . GLU B 1 177 ? 0.746 148.530 75.663 1.00 33.62 199 GLU B CA 1
ATOM 4303 C C . GLU B 1 177 ? -0.716 148.083 75.816 1.00 30.22 199 GLU B C 1
ATOM 4304 O O . GLU B 1 177 ? -1.224 147.975 76.927 1.00 28.44 199 GLU B O 1
ATOM 4310 N N . TYR B 1 178 ? -1.383 147.843 74.683 1.00 25.59 200 TYR B N 1
ATOM 4311 C CA . TYR B 1 178 ? -2.754 147.397 74.673 1.00 25.50 200 TYR B CA 1
ATOM 4312 C C . TYR B 1 178 ? -2.961 146.228 73.720 1.00 26.96 200 TYR B C 1
ATOM 4313 O O . TYR B 1 178 ? -2.183 146.027 72.780 1.00 26.55 200 TYR B O 1
ATOM 4322 N N . THR B 1 179 ? -4.054 145.503 73.937 1.00 25.36 201 THR B N 1
ATOM 4323 C CA . THR B 1 179 ? -4.665 144.695 72.906 1.00 25.80 201 THR B CA 1
ATOM 4324 C C . THR B 1 179 ? -5.870 145.508 72.429 1.00 26.79 201 THR B C 1
ATOM 4325 O O . THR B 1 179 ? -6.278 146.478 73.089 1.00 25.18 201 THR B O 1
ATOM 4329 N N . PRO B 1 180 ? -6.467 145.130 71.295 1.00 24.93 202 PRO B N 1
ATOM 4330 C CA . PRO B 1 180 ? -7.685 145.850 70.921 1.00 25.74 202 PRO B CA 1
ATOM 4331 C C . PRO B 1 180 ? -8.774 145.805 71.992 1.00 26.14 202 PRO B C 1
ATOM 4332 O O . PRO B 1 180 ? -9.503 146.775 72.177 1.00 25.08 202 PRO B O 1
ATOM 4336 N N . LYS B 1 181 ? -8.885 144.685 72.679 1.00 27.62 203 LYS B N 1
ATOM 4337 C CA . LYS B 1 181 ? -9.851 144.559 73.765 1.00 28.99 203 LYS B CA 1
ATOM 4338 C C . LYS B 1 181 ? -9.503 145.502 74.939 1.00 26.68 203 LYS B C 1
ATOM 4339 O O . LYS B 1 181 ? -10.364 146.234 75.409 1.00 24.60 203 LYS B O 1
ATOM 4345 N N . SER B 1 182 ? -8.250 145.511 75.379 1.00 25.37 204 SER B N 1
ATOM 4346 C CA . SER B 1 182 ? -7.875 146.369 76.502 1.00 27.23 204 SER B CA 1
ATOM 4347 C C . SER B 1 182 ? -7.917 147.856 76.125 1.00 26.32 204 SER B C 1
ATOM 4348 O O . SER B 1 182 ? -8.240 148.696 76.966 1.00 26.12 204 SER B O 1
ATOM 4351 N N . PHE B 1 183 ? -7.684 148.179 74.854 1.00 24.47 205 PHE B N 1
ATOM 4352 C CA . PHE B 1 183 ? -7.839 149.552 74.402 1.00 23.59 205 PHE B CA 1
ATOM 4353 C C . PHE B 1 183 ? -9.295 149.972 74.468 1.00 22.96 205 PHE B C 1
ATOM 4354 O O . PHE B 1 183 ? -9.621 151.072 74.925 1.00 22.28 205 PHE B O 1
ATOM 4362 N N . PHE B 1 184 ? -10.184 149.092 74.039 1.00 22.66 206 PHE B N 1
ATOM 4363 C CA . PHE B 1 184 ? -11.601 149.372 74.144 1.00 23.56 206 PHE B CA 1
ATOM 4364 C C . PHE B 1 184 ? -11.997 149.589 75.605 1.00 25.15 206 PHE B C 1
ATOM 4365 O O . PHE B 1 184 ? -12.726 150.529 75.932 1.00 24.51 206 PHE B O 1
ATOM 4373 N N . GLU B 1 185 ? -11.530 148.706 76.472 1.00 27.40 207 GLU B N 1
ATOM 4374 C CA . GLU B 1 185 ? -11.831 148.806 77.903 1.00 30.38 207 GLU B CA 1
ATOM 4375 C C . GLU B 1 185 ? -11.349 150.127 78.494 1.00 28.63 207 GLU B C 1
ATOM 4376 O O . GLU B 1 185 ? -12.048 150.709 79.288 1.00 26.14 207 GLU B O 1
ATOM 4382 N N . SER B 1 186 ? -10.205 150.631 78.034 1.00 27.23 208 SER B N 1
ATOM 4383 C CA . SER B 1 186 ? -9.681 151.910 78.520 1.00 28.09 208 SER B CA 1
ATOM 4384 C C . SER B 1 186 ? -10.552 153.112 78.143 1.00 26.76 208 SER B C 1
ATOM 4385 O O . SER B 1 186 ? -10.482 154.129 78.799 1.00 28.69 208 SER B O 1
ATOM 4388 N N . THR B 1 187 ? -11.371 152.993 77.101 1.00 25.72 209 THR B N 1
ATOM 4389 C CA . THR B 1 187 ? -12.244 154.095 76.676 1.00 25.06 209 THR B CA 1
ATOM 4390 C C . THR B 1 187 ? -13.460 154.296 77.587 1.00 27.96 209 THR B C 1
ATOM 4391 O O . THR B 1 187 ? -14.014 155.399 77.654 1.00 27.46 209 THR B O 1
ATOM 4395 N N . GLY B 1 188 ? -13.873 153.244 78.289 1.00 29.05 210 GLY B N 1
ATOM 4396 C CA . GLY B 1 188 ? -15.089 153.289 79.116 1.00 28.24 210 GLY B CA 1
ATOM 4397 C C . GLY B 1 188 ? -16.396 153.218 78.314 1.00 31.48 210 GLY B C 1
ATOM 4398 O O . GLY B 1 188 ? -17.476 153.289 78.897 1.00 33.81 210 GLY B O 1
ATOM 4399 N N . LEU B 1 189 ? -16.327 153.100 76.985 1.00 28.65 211 LEU B N 1
ATOM 4400 C CA . LEU B 1 189 ? -17.551 153.019 76.176 1.00 28.57 211 LEU B CA 1
ATOM 4401 C C . LEU B 1 189 ? -18.266 151.694 76.459 1.00 28.24 211 LEU B C 1
ATOM 4402 O O . LEU B 1 189 ? -17.617 150.679 76.710 1.00 29.19 211 LEU B O 1
ATOM 4407 N N . LYS B 1 190 ? -19.597 151.723 76.436 1.00 29.42 212 LYS B N 1
ATOM 4408 C CA . LYS B 1 190 ? -20.416 150.516 76.537 1.00 30.34 212 LYS B CA 1
ATOM 4409 C C . LYS B 1 190 ? -21.525 150.512 75.491 1.00 27.65 212 LYS B C 1
ATOM 4410 O O . LYS B 1 190 ? -22.288 151.470 75.394 1.00 27.13 212 LYS B O 1
ATOM 4416 N N . ALA B 1 191 ? -21.665 149.415 74.760 1.00 26.35 213 ALA B N 1
ATOM 4417 C CA . ALA B 1 191 ? -22.739 149.274 73.779 1.00 28.01 213 ALA B CA 1
ATOM 4418 C C . ALA B 1 191 ? -24.122 149.476 74.423 1.00 27.80 213 ALA B C 1
ATOM 4419 O O . ALA B 1 191 ? -24.996 150.097 73.837 1.00 30.84 213 ALA B O 1
ATOM 4421 N N . SER B 1 192 ? -24.291 148.986 75.637 1.00 27.84 214 SER B N 1
ATOM 4422 C CA . SER B 1 192 ? -25.570 149.091 76.335 1.00 31.49 214 SER B CA 1
ATOM 4423 C C . SER B 1 192 ? -25.962 150.531 76.717 1.00 31.06 214 SER B C 1
ATOM 4424 O O . SER B 1 192 ? -27.101 150.767 77.076 1.00 29.90 214 SER B O 1
ATOM 4427 N N . ASP B 1 193 ? -25.043 151.490 76.625 1.00 29.04 215 ASP B N 1
ATOM 4428 C CA . ASP B 1 193 ? -25.407 152.898 76.805 1.00 29.07 215 ASP B CA 1
ATOM 4429 C C . ASP B 1 193 ? -26.185 153.488 75.622 1.00 27.26 215 ASP B C 1
ATOM 4430 O O . ASP B 1 193 ? -26.750 154.575 75.750 1.00 27.99 215 ASP B O 1
ATOM 4435 N N . TYR B 1 194 ? -26.192 152.807 74.475 1.00 25.41 216 TYR B N 1
ATOM 4436 C CA . TYR B 1 194 ? -26.721 153.390 73.241 1.00 26.03 216 TYR B CA 1
ATOM 4437 C C . TYR B 1 194 ? -28.003 152.704 72.790 1.00 28.82 216 TYR B C 1
ATOM 4438 O O . TYR B 1 194 ? -28.149 151.494 72.942 1.00 32.21 216 TYR B O 1
ATOM 4447 N N . VAL B 1 195 ? -28.922 153.482 72.228 1.00 26.84 217 VAL B N 1
ATOM 4448 C CA . VAL B 1 195 ? -30.123 152.928 71.637 1.00 28.74 217 VAL B CA 1
ATOM 4449 C C . VAL B 1 195 ? -30.311 153.415 70.215 1.00 26.64 217 VAL B C 1
ATOM 4450 O O . VAL B 1 195 ? -29.971 154.546 69.871 1.00 26.19 217 VAL B O 1
ATOM 4454 N N . SER B 1 196 ? -30.869 152.539 69.397 1.00 28.07 218 SER B N 1
ATOM 4455 C CA . SER B 1 196 ? -31.273 152.870 68.038 1.00 26.78 218 SER B CA 1
ATOM 4456 C C . SER B 1 196 ? -32.756 153.172 68.035 1.00 26.16 218 SER B C 1
ATOM 4457 O O . SER B 1 196 ? -33.541 152.444 68.645 1.00 25.03 218 SER B O 1
ATOM 4460 N N . LEU B 1 197 ? -33.141 154.227 67.321 1.00 26.77 219 LEU B N 1
ATOM 4461 C CA . LEU B 1 197 ? -34.526 154.668 67.251 1.00 26.37 219 LEU B CA 1
ATOM 4462 C C . LEU B 1 197 ? -34.952 154.855 65.807 1.00 25.88 219 LEU B C 1
ATOM 4463 O O . LEU B 1 197 ? -34.155 155.239 64.948 1.00 26.15 219 LEU B O 1
ATOM 4468 N N . THR B 1 198 ? -36.225 154.609 65.538 1.00 24.76 220 THR B N 1
ATOM 4469 C CA . THR B 1 198 ? -36.801 154.854 64.227 1.00 24.88 220 THR B CA 1
ATOM 4470 C C . THR B 1 198 ? -38.266 155.252 64.388 1.00 26.71 220 THR B C 1
ATOM 4471 O O . THR B 1 198 ? -38.756 155.410 65.525 1.00 28.16 220 THR B O 1
ATOM 4475 N N . SER B 1 199 ? -38.945 155.472 63.270 1.00 26.26 221 SER B N 1
ATOM 4476 C CA . SER B 1 199 ? -40.348 155.885 63.295 1.00 27.04 221 SER B CA 1
ATOM 4477 C C . SER B 1 199 ? -41.067 155.390 62.059 1.00 26.34 221 SER B C 1
ATOM 4478 O O . SER B 1 199 ? -40.981 155.997 60.995 1.00 26.77 221 SER B O 1
ATOM 4481 N N . TYR B 1 200 ? -41.772 154.275 62.214 1.00 27.03 222 TYR B N 1
ATOM 4482 C CA . TYR B 1 200 ? -42.553 153.685 61.129 1.00 29.00 222 TYR B CA 1
ATOM 4483 C C . TYR B 1 200 ? -43.827 153.057 61.682 1.00 29.26 222 TYR B C 1
ATOM 4484 O O . TYR B 1 200 ? -43.925 152.783 62.877 1.00 30.64 222 TYR B O 1
ATOM 4493 N N . THR B 1 201 ? -44.807 152.863 60.813 1.00 31.42 223 THR B N 1
ATOM 4494 C CA . THR B 1 201 ? -46.121 152.364 61.227 1.00 32.34 223 THR B CA 1
ATOM 4495 C C . THR B 1 201 ? -46.392 150.913 60.845 1.00 32.40 223 THR B C 1
ATOM 4496 O O . THR B 1 201 ? -47.450 150.410 61.151 1.00 33.60 223 THR B O 1
ATOM 4500 N N . HIS B 1 202 ? -45.448 150.228 60.199 1.00 31.46 224 HIS B N 1
ATOM 4501 C CA . HIS B 1 202 ? -45.641 148.804 59.904 1.00 31.88 224 HIS B CA 1
ATOM 4502 C C . HIS B 1 202 ? -45.305 147.890 61.112 1.00 31.84 224 HIS B C 1
ATOM 4503 O O . HIS B 1 202 ? -45.447 146.680 61.025 1.00 32.66 224 HIS B O 1
ATOM 4510 N N . HIS B 1 203 ? -44.888 148.484 62.229 1.00 30.27 225 HIS B N 1
ATOM 4511 C CA . HIS B 1 203 ? -44.807 147.810 63.519 1.00 31.66 225 HIS B CA 1
ATOM 4512 C C . HIS B 1 203 ? -45.417 148.766 64.571 1.00 33.19 225 HIS B C 1
ATOM 4513 O O . HIS B 1 203 ? -45.482 149.977 64.347 1.00 32.04 225 HIS B O 1
ATOM 4520 N N . PRO B 1 204 ? -45.852 148.235 65.716 1.00 33.30 226 PRO B N 1
ATOM 4521 C CA . PRO B 1 204 ? -46.473 149.148 66.687 1.00 33.54 226 PRO B CA 1
ATOM 4522 C C . PRO B 1 204 ? -45.466 150.113 67.283 1.00 32.87 226 PRO B C 1
ATOM 4523 O O . PRO B 1 204 ? -44.287 149.788 67.413 1.00 33.24 226 PRO B O 1
ATOM 4527 N N . PHE B 1 205 ? -45.936 151.287 67.659 1.00 32.64 227 PHE B N 1
ATOM 4528 C CA . PHE B 1 205 ? -45.097 152.230 68.378 1.00 34.17 227 PHE B CA 1
ATOM 4529 C C . PHE B 1 205 ? -44.713 151.706 69.757 1.00 34.75 227 PHE B C 1
ATOM 4530 O O . PHE B 1 205 ? -45.429 150.901 70.347 1.00 35.37 227 PHE B O 1
ATOM 4538 N N . TYR B 1 206 ? -43.562 152.160 70.241 1.00 34.21 228 TYR B N 1
ATOM 4539 C CA . TYR B 1 206 ? -43.032 151.830 71.571 1.00 33.88 228 TYR B CA 1
ATOM 4540 C C . TYR B 1 206 ? -42.622 150.378 71.705 1.00 35.31 228 TYR B C 1
ATOM 4541 O O . TYR B 1 206 ? -42.471 149.877 72.810 1.00 40.55 228 TYR B O 1
ATOM 4550 N N . THR B 1 207 ? -42.397 149.709 70.579 1.00 35.26 229 THR B N 1
ATOM 4551 C CA . THR B 1 207 ? -41.844 148.360 70.574 1.00 33.40 229 THR B CA 1
ATOM 4552 C C . THR B 1 207 ? -40.517 148.388 69.824 1.00 31.64 229 THR B C 1
ATOM 4553 O O . THR B 1 207 ? -40.162 149.396 69.233 1.00 29.96 229 THR B O 1
ATOM 4557 N N . GLN B 1 208 ? -39.800 147.274 69.867 1.00 31.36 230 GLN B N 1
ATOM 4558 C CA . GLN B 1 208 ? -38.553 147.129 69.157 1.00 34.03 230 GLN B CA 1
ATOM 4559 C C . GLN B 1 208 ? -38.731 146.211 67.951 1.00 31.42 230 GLN B C 1
ATOM 4560 O O . GLN B 1 208 ? -39.406 145.201 68.031 1.00 34.03 230 GLN B O 1
ATOM 4566 N N . PHE B 1 209 ? -38.070 146.540 66.850 1.00 31.77 231 PHE B N 1
ATOM 4567 C CA . PHE B 1 209 ? -37.981 145.626 65.717 1.00 29.98 231 PHE B CA 1
ATOM 4568 C C . PHE B 1 209 ? -36.714 145.884 64.911 1.00 28.96 231 PHE B C 1
ATOM 4569 O O . PHE B 1 209 ? -36.116 146.961 65.005 1.00 28.99 231 PHE B O 1
ATOM 4577 N N . PRO B 1 210 ? -36.298 144.899 64.105 1.00 29.43 232 PRO B N 1
ATOM 4578 C CA . PRO B 1 210 ? -35.101 145.122 63.283 1.00 29.26 232 PRO B CA 1
ATOM 4579 C C . PRO B 1 210 ? -35.470 145.701 61.927 1.00 28.56 232 PRO B C 1
ATOM 4580 O O . PRO B 1 210 ? -36.259 145.107 61.193 1.00 31.50 232 PRO B O 1
ATOM 4584 N N . LEU B 1 211 ? -34.951 146.875 61.610 1.00 29.11 233 LEU B N 1
ATOM 4585 C CA . LEU B 1 211 ? -35.206 147.491 60.303 1.00 31.34 233 LEU B CA 1
ATOM 4586 C C . LEU B 1 211 ? -34.868 146.537 59.164 1.00 30.45 233 LEU B C 1
ATOM 4587 O O . LEU B 1 211 ? -33.812 145.916 59.167 1.00 27.61 233 LEU B O 1
ATOM 4592 N N . GLU B 1 212 ? -35.782 146.435 58.201 1.00 28.83 234 GLU B N 1
ATOM 4593 C CA . GLU B 1 212 ? -35.714 145.446 57.129 1.00 30.29 234 GLU B CA 1
ATOM 4594 C C . GLU B 1 212 ? -34.909 146.002 55.961 1.00 31.58 234 GLU B C 1
ATOM 4595 O O . GLU B 1 212 ? -35.449 146.248 54.878 1.00 34.68 234 GLU B O 1
ATOM 4601 N N . ILE B 1 213 ? -33.618 146.221 56.185 1.00 30.62 235 ILE B N 1
ATOM 4602 C CA . ILE B 1 213 ? -32.735 146.738 55.140 1.00 29.52 235 ILE B CA 1
ATOM 4603 C C . ILE B 1 213 ? -31.505 145.852 55.052 1.00 27.49 235 ILE B C 1
ATOM 4604 O O . ILE B 1 213 ? -31.098 145.202 56.026 1.00 25.57 235 ILE B O 1
ATOM 4609 N N . GLN B 1 214 ? -30.928 145.816 53.874 1.00 24.82 236 GLN B N 1
ATOM 4610 C CA . GLN B 1 214 ? -29.862 144.866 53.571 1.00 26.71 236 GLN B CA 1
ATOM 4611 C C . GLN B 1 214 ? -28.656 144.998 54.487 1.00 25.82 236 GLN B C 1
ATOM 4612 O O . GLN B 1 214 ? -28.062 144.001 54.848 1.00 25.29 236 GLN B O 1
ATOM 4618 N N . ASP B 1 215 ? -28.330 146.217 54.902 1.00 23.44 237 ASP B N 1
ATOM 4619 C CA . ASP B 1 215 ? -27.157 146.409 55.716 1.00 25.04 237 ASP B CA 1
ATOM 4620 C C . ASP B 1 215 ? -27.375 146.096 57.196 1.00 25.11 237 ASP B C 1
ATOM 4621 O O . ASP B 1 215 ? -26.421 146.073 57.964 1.00 27.70 237 ASP B O 1
ATOM 4626 N N . ASN B 1 216 ? -28.610 145.812 57.589 1.00 23.58 238 ASN B N 1
ATOM 4627 C CA . ASN B 1 216 ? -28.903 145.368 58.943 1.00 24.16 238 ASN B CA 1
ATOM 4628 C C . ASN B 1 216 ? -29.013 143.849 58.998 1.00 24.72 238 ASN B C 1
ATOM 4629 O O . ASN B 1 216 ? -29.942 143.295 59.586 1.00 23.91 238 ASN B O 1
ATOM 4634 N N . TRP B 1 217 ? -28.007 143.188 58.440 1.00 23.80 239 TRP B N 1
ATOM 4635 C CA . TRP B 1 217 ? -27.961 141.732 58.380 1.00 24.16 239 TRP B CA 1
ATOM 4636 C C . TRP B 1 217 ? -27.712 141.097 59.747 1.00 26.27 239 TRP B C 1
ATOM 4637 O O . TRP B 1 217 ? -27.989 139.926 59.929 1.00 30.35 239 TRP B O 1
ATOM 4648 N N . ARG B 1 218 ? -27.184 141.860 60.710 1.00 25.39 240 ARG B N 1
ATOM 4649 C CA . ARG B 1 218 ? -27.131 141.377 62.090 1.00 25.20 240 ARG B CA 1
ATOM 4650 C C . ARG B 1 218 ? -28.506 141.399 62.765 1.00 26.13 240 ARG B C 1
ATOM 4651 O O . ARG B 1 218 ? -28.651 140.908 63.871 1.00 25.29 240 ARG B O 1
ATOM 4659 N N . HIS B 1 219 ? -29.499 142.010 62.129 1.00 29.26 241 HIS B N 1
ATOM 4660 C CA . HIS B 1 219 ? -30.847 142.103 62.693 1.00 30.80 241 HIS B CA 1
ATOM 4661 C C . HIS B 1 219 ? -30.841 142.836 64.019 1.00 31.38 241 HIS B C 1
ATOM 4662 O O . HIS B 1 219 ? -31.486 142.419 64.972 1.00 31.22 241 HIS B O 1
ATOM 4669 N N . GLY B 1 220 ? -30.100 143.941 64.080 1.00 30.23 242 GLY B N 1
ATOM 4670 C CA . GLY B 1 220 ? -30.133 144.785 65.252 1.00 29.37 242 GLY B CA 1
ATOM 4671 C C . GLY B 1 220 ? -31.481 145.490 65.394 1.00 30.20 242 GLY B C 1
ATOM 4672 O O . GLY B 1 220 ? -32.081 145.906 64.388 1.00 29.05 242 GLY B O 1
ATOM 4681 N N . SER B 1 222 ? -34.314 148.343 66.718 1.00 28.74 244 SER B N 1
ATOM 4682 C CA . SER B 1 222 ? -34.553 149.745 66.917 1.00 28.64 244 SER B CA 1
ATOM 4683 C C . SER B 1 222 ? -35.850 149.908 67.696 1.00 28.21 244 SER B C 1
ATOM 4684 O O . SER B 1 222 ? -36.795 149.142 67.495 1.00 28.38 244 SER B O 1
ATOM 4687 N N . TYR B 1 223 ? -35.898 150.908 68.559 1.00 26.90 245 TYR B N 1
ATOM 4688 C CA . TYR B 1 223 ? -37.143 151.294 69.227 1.00 29.17 245 TYR B CA 1
ATOM 4689 C C . TYR B 1 223 ? -37.935 152.213 68.319 1.00 27.83 245 TYR B C 1
ATOM 4690 O O . TYR B 1 223 ? -37.384 153.123 67.710 1.00 26.32 245 TYR B O 1
ATOM 4699 N N . ASN B 1 224 ? -39.237 151.977 68.240 1.00 28.60 246 ASN B N 1
ATOM 4700 C CA . ASN B 1 224 ? -40.114 152.666 67.313 1.00 28.06 246 ASN B CA 1
ATOM 4701 C C . ASN B 1 224 ? -40.891 153.766 68.022 1.00 28.49 246 ASN B C 1
ATOM 4702 O O . ASN B 1 224 ? -41.585 153.497 68.978 1.00 30.27 246 ASN B O 1
ATOM 4707 N N . LEU B 1 225 ? -40.804 154.991 67.514 1.00 29.25 247 LEU B N 1
ATOM 4708 C CA . LEU B 1 225 ? -41.462 156.142 68.108 1.00 30.00 247 LEU B CA 1
ATOM 4709 C C . LEU B 1 225 ? -42.345 156.852 67.090 1.00 31.60 247 LEU B C 1
ATOM 4710 O O . LEU B 1 225 ? -42.014 156.893 65.912 1.00 32.26 247 LEU B O 1
ATOM 4715 N N . PRO B 1 226 ? -43.475 157.433 67.540 1.00 32.03 248 PRO B N 1
ATOM 4716 C CA . PRO B 1 226 ? -44.233 158.288 66.630 1.00 32.20 248 PRO B CA 1
ATOM 4717 C C . PRO B 1 226 ? -43.379 159.463 66.188 1.00 32.37 248 PRO B C 1
ATOM 4718 O O . PRO B 1 226 ? -42.513 159.916 66.930 1.00 32.75 248 PRO B O 1
ATOM 4722 N N . LEU B 1 227 ? -43.659 159.963 64.996 1.00 33.14 249 LEU B N 1
ATOM 4723 C CA . LEU B 1 227 ? -42.756 160.885 64.314 1.00 33.07 249 LEU B CA 1
ATOM 4724 C C . LEU B 1 227 ? -42.440 162.123 65.150 1.00 34.56 249 LEU B C 1
ATOM 4725 O O . LEU B 1 227 ? -41.285 162.524 65.227 1.00 31.97 249 LEU B O 1
ATOM 4730 N N . ASP B 1 228 ? -43.449 162.728 65.774 1.00 34.92 250 ASP B N 1
ATOM 4731 C CA . ASP B 1 228 ? -43.210 163.941 66.568 1.00 38.31 250 ASP B CA 1
ATOM 4732 C C . ASP B 1 228 ? -42.315 163.687 67.783 1.00 34.29 250 ASP B C 1
ATOM 4733 O O . ASP B 1 228 ? -41.422 164.479 68.072 1.00 33.40 250 ASP B O 1
ATOM 4738 N N . GLU B 1 229 ? -42.511 162.565 68.466 1.00 33.29 251 GLU B N 1
ATOM 4739 C CA . GLU B 1 229 ? -41.619 162.200 69.578 1.00 32.30 251 GLU B CA 1
ATOM 4740 C C . GLU B 1 229 ? -40.209 161.878 69.070 1.00 34.21 251 GLU B C 1
ATOM 4741 O O . GLU B 1 229 ? -39.222 162.182 69.732 1.00 31.32 251 GLU B O 1
ATOM 4747 N N . PHE B 1 230 ? -40.129 161.258 67.891 1.00 30.73 252 PHE B N 1
ATOM 4748 C CA . PHE B 1 230 ? -38.858 160.949 67.259 1.00 30.19 252 PHE B CA 1
ATOM 4749 C C . PHE B 1 230 ? -38.083 162.242 67.059 1.00 30.87 252 PHE B C 1
ATOM 4750 O O . PHE B 1 230 ? -36.916 162.320 67.440 1.00 28.45 252 PHE B O 1
ATOM 4766 N N . GLU B 1 232 ? -38.534 165.078 68.624 1.00 32.20 254 GLU B N 1
ATOM 4767 C CA A GLU B 1 232 ? -38.230 165.598 69.955 0.50 33.63 254 GLU B CA 1
ATOM 4768 C CA B GLU B 1 232 ? -38.252 165.624 69.945 0.50 32.60 254 GLU B CA 1
ATOM 4769 C C . GLU B 1 232 ? -36.878 165.110 70.449 1.00 31.44 254 GLU B C 1
ATOM 4770 O O . GLU B 1 232 ? -36.147 165.845 71.098 1.00 34.18 254 GLU B O 1
ATOM 4781 N N . VAL B 1 233 ? -36.556 163.857 70.171 1.00 29.37 255 VAL B N 1
ATOM 4782 C CA . VAL B 1 233 ? -35.292 163.274 70.615 1.00 28.46 255 VAL B CA 1
ATOM 4783 C C . VAL B 1 233 ? -34.095 163.990 69.981 1.00 29.35 255 VAL B C 1
ATOM 4784 O O . VAL B 1 233 ? -33.107 164.269 70.659 1.00 28.76 255 VAL B O 1
ATOM 4788 N N . PHE B 1 234 ? -34.200 164.356 68.716 1.00 29.25 256 PHE B N 1
ATOM 4789 C CA . PHE B 1 234 ? -33.095 165.061 68.044 1.00 29.72 256 PHE B CA 1
ATOM 4790 C C . PHE B 1 234 ? -32.779 166.331 68.791 1.00 30.64 256 PHE B C 1
ATOM 4791 O O . PHE B 1 234 ? -31.623 166.598 69.114 1.00 28.45 256 PHE B O 1
ATOM 4799 N N . ASP B 1 235 ? -33.808 167.150 69.021 1.00 30.82 257 ASP B N 1
ATOM 4800 C CA . ASP B 1 235 ? -33.603 168.465 69.643 1.00 33.77 257 ASP B CA 1
ATOM 4801 C C . ASP B 1 235 ? -33.118 168.350 71.063 1.00 29.87 257 ASP B C 1
ATOM 4802 O O . ASP B 1 235 ? -32.217 169.069 71.474 1.00 30.58 257 ASP B O 1
ATOM 4807 N N . ASN B 1 236 ? -33.680 167.409 71.807 1.00 29.13 258 ASN B N 1
ATOM 4808 C CA . ASN B 1 236 ? -33.267 167.219 73.186 1.00 27.93 258 ASN B CA 1
ATOM 4809 C C . ASN B 1 236 ? -31.818 166.789 73.268 1.00 25.73 258 ASN B C 1
ATOM 4810 O O . ASN B 1 236 ? -31.067 167.236 74.129 1.00 29.75 258 ASN B O 1
ATOM 4815 N N . ALA B 1 237 ? -31.415 165.920 72.357 1.00 26.23 259 ALA B N 1
ATOM 4816 C CA . ALA B 1 237 ? -30.042 165.437 72.322 1.00 24.81 259 ALA B CA 1
ATOM 4817 C C . ALA B 1 237 ? -29.093 166.615 72.144 1.00 23.79 259 ALA B C 1
ATOM 4818 O O . ALA B 1 237 ? -28.209 166.839 72.957 1.00 24.93 259 ALA B O 1
ATOM 4820 N N . ILE B 1 238 ? -29.299 167.392 71.089 1.00 24.64 260 ILE B N 1
ATOM 4821 C CA . ILE B 1 238 ? -28.402 168.482 70.796 1.00 24.28 260 ILE B CA 1
ATOM 4822 C C . ILE B 1 238 ? -28.405 169.517 71.912 1.00 27.09 260 ILE B C 1
ATOM 4823 O O . ILE B 1 238 ? -27.342 169.956 72.351 1.00 26.39 260 ILE B O 1
ATOM 4828 N N . ASN B 1 239 ? -29.598 169.878 72.382 1.00 26.23 261 ASN B N 1
ATOM 4829 C CA . ASN B 1 239 ? -29.725 170.883 73.405 1.00 29.16 261 ASN B CA 1
ATOM 4830 C C . ASN B 1 239 ? -29.180 170.472 74.767 1.00 28.04 261 ASN B C 1
ATOM 4831 O O . ASN B 1 239 ? -28.867 171.338 75.562 1.00 28.58 261 ASN B O 1
ATOM 4836 N N . THR B 1 240 ? -29.034 169.184 75.039 1.00 27.62 262 THR B N 1
ATOM 4837 C CA . THR B 1 240 ? -28.431 168.762 76.308 1.00 26.48 262 THR B CA 1
ATOM 4838 C C . THR B 1 240 ? -26.990 168.267 76.128 1.00 27.60 262 THR B C 1
ATOM 4839 O O . THR B 1 240 ? -26.421 167.687 77.040 1.00 29.57 262 THR B O 1
ATOM 4843 N N . GLY B 1 241 ? -26.385 168.521 74.974 1.00 26.10 263 GLY B N 1
ATOM 4844 C CA . GLY B 1 241 ? -24.940 168.315 74.810 1.00 26.01 263 GLY B CA 1
ATOM 4845 C C . GLY B 1 241 ? -24.520 167.042 74.090 1.00 26.55 263 GLY B C 1
ATOM 4846 O O . GLY B 1 241 ? -23.335 166.746 74.023 1.00 27.78 263 GLY B O 1
ATOM 4847 N N . TYR B 1 242 ? -25.492 166.302 73.550 1.00 24.69 264 TYR B N 1
ATOM 4848 C CA . TYR B 1 242 ? -25.238 165.023 72.886 1.00 26.15 264 TYR B CA 1
ATOM 4849 C C . TYR B 1 242 ? -25.239 165.185 71.371 1.00 25.08 264 TYR B C 1
ATOM 4850 O O . TYR B 1 242 ? -25.760 166.169 70.849 1.00 30.89 264 TYR B O 1
ATOM 4859 N N . THR B 1 243 ? -24.613 164.248 70.678 1.00 23.58 265 THR B N 1
ATOM 4860 C CA . THR B 1 243 ? -24.693 164.191 69.222 1.00 22.49 265 THR B CA 1
ATOM 4861 C C . THR B 1 243 ? -25.458 162.941 68.834 1.00 24.25 265 THR B C 1
ATOM 4862 O O . THR B 1 243 ? -25.813 162.130 69.681 1.00 28.06 265 THR B O 1
ATOM 4866 N N . ILE B 1 244 ? -25.706 162.792 67.538 1.00 25.11 266 ILE B N 1
ATOM 4867 C CA . ILE B 1 244 ? -26.582 161.780 67.007 1.00 23.92 266 ILE B CA 1
ATOM 4868 C C . ILE B 1 244 ? -25.925 161.097 65.814 1.00 22.46 266 ILE B C 1
ATOM 4869 O O . ILE B 1 244 ? -25.448 161.751 64.905 1.00 21.87 266 ILE B O 1
ATOM 4874 N N . ALA B 1 245 ? -25.903 159.781 65.838 1.00 22.04 267 ALA B N 1
ATOM 4875 C CA . ALA B 1 245 ? -25.526 158.996 64.679 1.00 21.25 267 ALA B CA 1
ATOM 4876 C C . ALA B 1 245 ? -26.779 158.904 63.803 1.00 22.15 267 ALA B C 1
ATOM 4877 O O . ALA B 1 245 ? -27.813 158.395 64.233 1.00 23.68 267 ALA B O 1
ATOM 4879 N N . TRP B 1 246 ? -26.698 159.459 62.607 1.00 21.52 268 TRP B N 1
ATOM 4880 C CA . TRP B 1 246 ? -27.867 159.725 61.771 1.00 23.01 268 TRP B CA 1
ATOM 4881 C C . TRP B 1 246 ? -27.803 158.948 60.475 1.00 21.69 268 TRP B C 1
ATOM 4882 O O . TRP B 1 246 ? -26.911 159.160 59.651 1.00 22.22 268 TRP B O 1
ATOM 4893 N N . GLY B 1 247 ? -28.732 158.034 60.322 1.00 21.76 269 GLY B N 1
ATOM 4894 C CA . GLY B 1 247 ? -28.851 157.208 59.122 1.00 24.00 269 GLY B CA 1
ATOM 4895 C C . GLY B 1 247 ? -29.994 157.705 58.267 1.00 25.25 269 GLY B C 1
ATOM 4896 O O . GLY B 1 247 ? -31.142 157.733 58.716 1.00 26.59 269 GLY B O 1
ATOM 4897 N N . SER B 1 248 ? -29.683 158.100 57.040 1.00 27.44 270 SER B N 1
ATOM 4898 C CA . SER B 1 248 ? -30.642 158.757 56.185 1.00 30.12 270 SER B CA 1
ATOM 4899 C C . SER B 1 248 ? -30.495 158.364 54.726 1.00 31.48 270 SER B C 1
ATOM 4900 O O . SER B 1 248 ? -29.418 158.038 54.275 1.00 30.50 270 SER B O 1
ATOM 4903 N N . ASP B 1 249 ? -31.582 158.485 53.985 1.00 30.95 271 ASP B N 1
ATOM 4904 C CA . ASP B 1 249 ? -31.523 158.457 52.539 1.00 32.70 271 ASP B CA 1
ATOM 4905 C C . ASP B 1 249 ? -31.066 159.819 52.048 1.00 32.40 271 ASP B C 1
ATOM 4906 O O . ASP B 1 249 ? -31.619 160.822 52.444 1.00 37.27 271 ASP B O 1
ATOM 4911 N N . VAL B 1 250 ? -30.046 159.870 51.209 1.00 32.80 272 VAL B N 1
ATOM 4912 C CA . VAL B 1 250 ? -29.552 161.146 50.683 1.00 38.30 272 VAL B CA 1
ATOM 4913 C C . VAL B 1 250 ? -29.666 161.201 49.160 1.00 43.24 272 VAL B C 1
ATOM 4914 O O . VAL B 1 250 ? -29.153 162.112 48.538 1.00 44.87 272 VAL B O 1
ATOM 4918 N N . SER B 1 251 ? -30.349 160.226 48.569 1.00 58.43 273 SER B N 1
ATOM 4919 C CA . SER B 1 251 ? -30.585 160.198 47.123 1.00 69.83 273 SER B CA 1
ATOM 4920 C C . SER B 1 251 ? -31.849 160.993 46.809 1.00 78.64 273 SER B C 1
ATOM 4921 O O . SER B 1 251 ? -32.908 160.431 46.518 1.00 87.33 273 SER B O 1
ATOM 4924 N N . GLU B 1 252 ? -31.731 162.309 46.908 1.00 87.86 274 GLU B N 1
ATOM 4925 C CA . GLU B 1 252 ? -32.841 163.216 46.648 1.00 102.25 274 GLU B CA 1
ATOM 4926 C C . GLU B 1 252 ? -32.232 164.407 45.960 1.00 105.53 274 GLU B C 1
ATOM 4927 O O . GLU B 1 252 ? -31.099 164.782 46.266 1.00 85.25 274 GLU B O 1
ATOM 4933 N N . SER B 1 253 ? -32.991 165.017 45.055 1.00 124.36 275 SER B N 1
ATOM 4934 C CA . SER B 1 253 ? -32.557 166.252 44.398 1.00 134.16 275 SER B CA 1
ATOM 4935 C C . SER B 1 253 ? -32.281 167.345 45.443 1.00 137.26 275 SER B C 1
ATOM 4936 O O . SER B 1 253 ? -31.426 168.210 45.234 1.00 145.64 275 SER B O 1
ATOM 4939 N N . GLY B 1 254 ? -33.000 167.283 46.567 1.00 124.57 276 GLY B N 1
ATOM 4940 C CA . GLY B 1 254 ? -32.797 168.189 47.696 1.00 107.96 276 GLY B CA 1
ATOM 4941 C C . GLY B 1 254 ? -31.470 168.040 48.429 1.00 90.13 276 GLY B C 1
ATOM 4942 O O . GLY B 1 254 ? -31.004 169.009 49.020 1.00 76.24 276 GLY B O 1
ATOM 4943 N N . PHE B 1 255 ? -30.862 166.850 48.415 1.00 75.61 277 PHE B N 1
ATOM 4944 C CA . PHE B 1 255 ? -29.531 166.688 49.008 1.00 74.37 277 PHE B CA 1
ATOM 4945 C C . PHE B 1 255 ? -28.491 167.072 47.969 1.00 73.73 277 PHE B C 1
ATOM 4946 O O . PHE B 1 255 ? -28.396 166.415 46.923 1.00 70.69 277 PHE B O 1
ATOM 4954 N N . THR B 1 256 ? -27.700 168.111 48.250 1.00 64.04 278 THR B N 1
ATOM 4955 C CA . THR B 1 256 ? -26.803 168.645 47.225 1.00 71.63 278 THR B CA 1
ATOM 4956 C C . THR B 1 256 ? -25.309 168.446 47.516 1.00 71.52 278 THR B C 1
ATOM 4957 O O . THR B 1 256 ? -24.922 168.163 48.647 1.00 52.35 278 THR B O 1
ATOM 4961 N N . ARG B 1 257 ? -24.498 168.611 46.464 1.00 67.23 279 ARG B N 1
ATOM 4962 C CA . ARG B 1 257 ? -23.052 168.650 46.583 1.00 69.26 279 ARG B CA 1
ATOM 4963 C C . ARG B 1 257 ? -22.566 169.961 47.266 1.00 82.39 279 ARG B C 1
ATOM 4964 O O . ARG B 1 257 ? -21.464 170.006 47.828 1.00 74.89 279 ARG B O 1
ATOM 4966 N N . ASP B 1 258 ? -23.404 171.008 47.253 1.00 93.89 280 ASP B N 1
ATOM 4967 C CA . ASP B 1 258 ? -23.083 172.325 47.866 1.00 89.38 280 ASP B CA 1
ATOM 4968 C C . ASP B 1 258 ? -23.504 172.463 49.366 1.00 72.23 280 ASP B C 1
ATOM 4969 O O . ASP B 1 258 ? -23.698 173.566 49.895 1.00 58.03 280 ASP B O 1
ATOM 4974 N N . GLY B 1 259 ? -23.644 171.328 50.044 1.00 58.56 281 GLY B N 1
ATOM 4975 C CA . GLY B 1 259 ? -23.694 171.303 51.502 1.00 53.99 281 GLY B CA 1
ATOM 4976 C C . GLY B 1 259 ? -25.030 171.571 52.188 1.00 44.41 281 GLY B C 1
ATOM 4977 O O . GLY B 1 259 ? -25.037 171.848 53.371 1.00 39.76 281 GLY B O 1
ATOM 4978 N N . VAL B 1 260 ? -26.142 171.497 51.458 1.00 41.14 282 VAL B N 1
ATOM 4979 C CA . VAL B 1 260 ? -27.468 171.709 52.050 1.00 42.40 282 VAL B CA 1
ATOM 4980 C C . VAL B 1 260 ? -28.421 170.604 51.613 1.00 43.15 282 VAL B C 1
ATOM 4981 O O . VAL B 1 260 ? -28.304 170.087 50.498 1.00 60.61 282 VAL B O 1
ATOM 4985 N N . ALA B 1 261 ? -29.259 170.149 52.542 1.00 38.87 283 ALA B N 1
ATOM 4986 C CA . ALA B 1 261 ? -30.273 169.136 52.277 1.00 39.29 283 ALA B CA 1
ATOM 4987 C C . ALA B 1 261 ? -31.602 169.753 52.638 1.00 39.89 283 ALA B C 1
ATOM 4988 O O . ALA B 1 261 ? -31.888 169.970 53.812 1.00 41.58 283 ALA B O 1
ATOM 4990 N N . VAL B 1 262 ? -32.421 170.011 51.626 1.00 40.49 284 VAL B N 1
ATOM 4991 C CA . VAL B 1 262 ? -33.723 170.621 51.826 1.00 41.46 284 VAL B CA 1
ATOM 4992 C C . VAL B 1 262 ? -34.835 169.766 51.222 1.00 44.12 284 VAL B C 1
ATOM 4993 O O . VAL B 1 262 ? -34.606 168.835 50.443 1.00 41.41 284 VAL B O 1
ATOM 5005 N N . PRO B 1 264 ? -37.598 168.531 48.852 1.00 93.15 286 PRO B N 1
ATOM 5006 C CA . PRO B 1 264 ? -37.986 168.782 47.460 1.00 98.03 286 PRO B CA 1
ATOM 5007 C C . PRO B 1 264 ? -39.481 169.107 47.370 1.00 100.53 286 PRO B C 1
ATOM 5008 O O . PRO B 1 264 ? -39.871 170.127 46.814 1.00 107.91 286 PRO B O 1
ATOM 5012 N N . GLY B 1 274 ? -41.100 155.297 31.289 1.00 67.13 296 GLY B N 1
ATOM 5013 C CA . GLY B 1 274 ? -41.481 154.437 30.169 1.00 77.73 296 GLY B CA 1
ATOM 5014 C C . GLY B 1 274 ? -42.346 155.186 29.153 1.00 87.29 296 GLY B C 1
ATOM 5015 O O . GLY B 1 274 ? -43.325 154.643 28.602 1.00 71.73 296 GLY B O 1
ATOM 5016 N N . SER B 1 275 ? -41.961 156.439 28.896 1.00 96.61 297 SER B N 1
ATOM 5017 C CA . SER B 1 275 ? -42.691 157.333 27.986 1.00 93.16 297 SER B CA 1
ATOM 5018 C C . SER B 1 275 ? -42.537 156.866 26.525 1.00 91.98 297 SER B C 1
ATOM 5019 O O . SER B 1 275 ? -41.429 156.526 26.080 1.00 93.95 297 SER B O 1
ATOM 5022 N N . ASP B 1 276 ? -43.661 156.807 25.809 1.00 83.55 298 ASP B N 1
ATOM 5023 C CA . ASP B 1 276 ? -43.655 156.585 24.358 1.00 78.76 298 ASP B CA 1
ATOM 5024 C C . ASP B 1 276 ? -42.932 157.782 23.700 1.00 85.60 298 ASP B C 1
ATOM 5025 O O . ASP B 1 276 ? -42.044 157.603 22.862 1.00 71.46 298 ASP B O 1
ATOM 5038 N N . ALA B 1 278 ? -40.777 160.194 25.118 1.00 102.02 300 ALA B N 1
ATOM 5039 C CA . ALA B 1 278 ? -39.368 160.351 25.524 1.00 99.40 300 ALA B CA 1
ATOM 5040 C C . ALA B 1 278 ? -38.472 159.321 24.826 1.00 102.44 300 ALA B C 1
ATOM 5041 O O . ALA B 1 278 ? -37.311 159.609 24.558 1.00 97.84 300 ALA B O 1
ATOM 5043 N N . HIS B 1 279 ? -39.032 158.138 24.546 1.00 99.46 301 HIS B N 1
ATOM 5044 C CA . HIS B 1 279 ? -38.367 157.064 23.793 1.00 98.55 301 HIS B CA 1
ATOM 5045 C C . HIS B 1 279 ? -37.986 157.516 22.366 1.00 93.98 301 HIS B C 1
ATOM 5046 O O . HIS B 1 279 ? -36.851 157.311 21.929 1.00 86.08 301 HIS B O 1
ATOM 5053 N N . TRP B 1 280 ? -38.919 158.165 21.667 1.00 96.75 302 TRP B N 1
ATOM 5054 C CA . TRP B 1 280 ? -38.697 158.589 20.264 1.00 101.87 302 TRP B CA 1
ATOM 5055 C C . TRP B 1 280 ? -37.963 159.937 20.079 1.00 106.83 302 TRP B C 1
ATOM 5056 O O . TRP B 1 280 ? -37.463 160.204 18.986 1.00 109.39 302 TRP B O 1
ATOM 5067 N N . LEU B 1 281 ? -37.867 160.752 21.139 1.00 107.82 303 LEU B N 1
ATOM 5068 C CA . LEU B 1 281 ? -37.263 162.081 21.092 1.00 103.08 303 LEU B CA 1
ATOM 5069 C C . LEU B 1 281 ? -36.147 162.214 22.141 1.00 93.21 303 LEU B C 1
ATOM 5070 O O . LEU B 1 281 ? -35.205 161.412 22.164 1.00 91.11 303 LEU B O 1
ATOM 5075 N N . LYS B 1 288 ? -35.793 177.578 38.716 1.00 159.64 310 LYS B N 1
ATOM 5076 C CA . LYS B 1 288 ? -36.777 177.585 39.805 1.00 169.17 310 LYS B CA 1
ATOM 5077 C C . LYS B 1 288 ? -36.196 178.031 41.163 1.00 189.14 310 LYS B C 1
ATOM 5078 O O . LYS B 1 288 ? -36.930 178.571 41.989 1.00 202.30 310 LYS B O 1
ATOM 5080 N N . LYS B 1 289 ? -34.897 177.803 41.395 1.00 197.35 311 LYS B N 1
ATOM 5081 C CA . LYS B 1 289 ? -34.223 178.166 42.662 1.00 188.86 311 LYS B CA 1
ATOM 5082 C C . LYS B 1 289 ? -34.711 177.336 43.862 1.00 192.15 311 LYS B C 1
ATOM 5083 O O . LYS B 1 289 ? -34.719 177.820 44.996 1.00 183.02 311 LYS B O 1
ATOM 5085 N N . LEU B 1 290 ? -35.087 176.079 43.604 1.00 200.14 312 LEU B N 1
ATOM 5086 C CA . LEU B 1 290 ? -35.669 175.192 44.633 1.00 194.56 312 LEU B CA 1
ATOM 5087 C C . LEU B 1 290 ? -34.680 174.825 45.757 1.00 193.77 312 LEU B C 1
ATOM 5088 O O . LEU B 1 290 ? -35.062 174.795 46.935 1.00 201.25 312 LEU B O 1
ATOM 5093 N N . ASN B 1 291 ? -33.423 174.558 45.390 1.00 177.51 313 ASN B N 1
ATOM 5094 C CA . ASN B 1 291 ? -32.403 174.061 46.327 1.00 158.63 313 ASN B CA 1
ATOM 5095 C C . ASN B 1 291 ? -31.251 175.041 46.619 1.00 137.17 313 ASN B C 1
ATOM 5096 O O . ASN B 1 291 ? -30.310 174.675 47.329 1.00 115.73 313 ASN B O 1
ATOM 5101 N N . THR B 1 292 ? -31.334 176.270 46.096 1.00 132.25 314 THR B N 1
ATOM 5102 C CA . THR B 1 292 ? -30.221 177.243 46.152 1.00 123.15 314 THR B CA 1
ATOM 5103 C C . THR B 1 292 ? -30.448 178.459 47.087 1.00 113.53 314 THR B C 1
ATOM 5104 O O . THR B 1 292 ? -29.504 179.209 47.354 1.00 110.08 314 THR B O 1
ATOM 5108 N N . LYS B 1 293 ? -31.681 178.640 47.575 1.00 104.73 315 LYS B N 1
ATOM 5109 C CA A LYS B 1 293 ? -31.997 179.670 48.574 0.50 100.06 315 LYS B CA 1
ATOM 5110 C CA B LYS B 1 293 ? -31.997 179.670 48.574 0.50 98.72 315 LYS B CA 1
ATOM 5111 C C . LYS B 1 293 ? -33.088 179.157 49.523 1.00 91.84 315 LYS B C 1
ATOM 5112 O O . LYS B 1 293 ? -33.698 178.123 49.266 1.00 89.64 315 LYS B O 1
ATOM 5123 N N . PRO B 1 294 ? -33.329 179.869 50.641 1.00 83.66 316 PRO B N 1
ATOM 5124 C CA . PRO B 1 294 ? -34.386 179.408 51.552 1.00 81.53 316 PRO B CA 1
ATOM 5125 C C . PRO B 1 294 ? -35.776 179.387 50.910 1.00 82.55 316 PRO B C 1
ATOM 5126 O O . PRO B 1 294 ? -36.162 180.352 50.252 1.00 81.27 316 PRO B O 1
ATOM 5130 N N . GLN B 1 295 ? -36.495 178.280 51.102 1.00 86.86 317 GLN B N 1
ATOM 5131 C CA . GLN B 1 295 ? -37.843 178.073 50.558 1.00 89.73 317 GLN B CA 1
ATOM 5132 C C . GLN B 1 295 ? -38.737 177.460 51.632 1.00 90.81 317 GLN B C 1
ATOM 5133 O O . GLN B 1 295 ? -38.229 176.845 52.585 1.00 84.96 317 GLN B O 1
ATOM 5139 N N . PRO B 1 296 ? -40.070 177.609 51.481 1.00 94.48 318 PRO B N 1
ATOM 5140 C CA . PRO B 1 296 ? -40.993 176.925 52.390 1.00 92.91 318 PRO B CA 1
ATOM 5141 C C . PRO B 1 296 ? -40.897 175.402 52.225 1.00 84.29 318 PRO B C 1
ATOM 5142 O O . PRO B 1 296 ? -40.853 174.900 51.096 1.00 67.15 318 PRO B O 1
ATOM 5146 N N . GLN B 1 297 ? -40.850 174.691 53.352 1.00 78.11 319 GLN B N 1
ATOM 5147 C CA . GLN B 1 297 ? -40.637 173.243 53.364 1.00 70.52 319 GLN B CA 1
ATOM 5148 C C . GLN B 1 297 ? -41.969 172.475 53.441 1.00 72.96 319 GLN B C 1
ATOM 5149 O O . GLN B 1 297 ? -42.925 172.922 54.062 1.00 72.23 319 GLN B O 1
ATOM 5155 N N . LYS B 1 298 ? -42.026 171.325 52.785 1.00 71.09 320 LYS B N 1
ATOM 5156 C CA . LYS B 1 298 ? -43.101 170.368 53.004 1.00 70.33 320 LYS B CA 1
ATOM 5157 C C . LYS B 1 298 ? -42.794 169.610 54.302 1.00 62.37 320 LYS B C 1
ATOM 5158 O O . LYS B 1 298 ? -41.741 168.985 54.427 1.00 56.41 320 LYS B O 1
ATOM 5164 N N . TRP B 1 299 ? -43.713 169.686 55.260 1.00 55.42 321 TRP B N 1
ATOM 5165 C CA . TRP B 1 299 ? -43.616 169.012 56.554 1.00 51.36 321 TRP B CA 1
ATOM 5166 C C . TRP B 1 299 ? -44.450 167.714 56.512 1.00 53.87 321 TRP B C 1
ATOM 5167 O O . TRP B 1 299 ? -45.680 167.753 56.563 1.00 58.55 321 TRP B O 1
ATOM 5178 N N . CYS B 1 300 ? -43.787 166.562 56.370 1.00 46.22 322 CYS B N 1
ATOM 5179 C CA . CYS B 1 300 ? -44.481 165.306 56.061 1.00 41.38 322 CYS B CA 1
ATOM 5180 C C . CYS B 1 300 ? -45.290 164.767 57.234 1.00 38.16 322 CYS B C 1
ATOM 5181 O O . CYS B 1 300 ? -44.973 165.026 58.400 1.00 37.06 322 CYS B O 1
ATOM 5184 N N . THR B 1 301 ? -46.345 164.030 56.920 1.00 35.52 323 THR B N 1
ATOM 5185 C CA . THR B 1 301 ? -47.091 163.280 57.922 1.00 35.24 323 THR B CA 1
ATOM 5186 C C . THR B 1 301 ? -46.424 161.908 58.128 1.00 35.40 323 THR B C 1
ATOM 5187 O O . THR B 1 301 ? -45.577 161.487 57.329 1.00 34.53 323 THR B O 1
ATOM 5191 N N . GLN B 1 302 ? -46.831 161.207 59.183 1.00 31.42 324 GLN B N 1
ATOM 5192 C CA . GLN B 1 302 ? -46.359 159.855 59.428 1.00 31.95 324 GLN B CA 1
ATOM 5193 C C . GLN B 1 302 ? -46.644 158.949 58.203 1.00 31.85 324 GLN B C 1
ATOM 5194 O O . GLN B 1 302 ? -45.795 158.185 57.772 1.00 31.19 324 GLN B O 1
ATOM 5200 N N . ALA B 1 303 ? -47.833 159.093 57.625 1.00 31.63 325 ALA B N 1
ATOM 5201 C CA . ALA B 1 303 ? -48.238 158.296 56.480 1.00 32.17 325 ALA B CA 1
ATOM 5202 C C . ALA B 1 303 ? -47.378 158.578 55.245 1.00 31.88 325 ALA B C 1
ATOM 5203 O O . ALA B 1 303 ? -47.033 157.660 54.526 1.00 31.82 325 ALA B O 1
ATOM 5205 N N . GLU B 1 304 ? -47.074 159.845 54.976 1.00 33.69 326 GLU B N 1
ATOM 5206 C CA . GLU B 1 304 ? -46.241 160.191 53.820 1.00 35.34 326 GLU B CA 1
ATOM 5207 C C . GLU B 1 304 ? -44.846 159.626 53.978 1.00 33.29 326 GLU B C 1
ATOM 5208 O O . GLU B 1 304 ? -44.242 159.149 53.016 1.00 31.27 326 GLU B O 1
ATOM 5214 N N . ARG B 1 305 ? -44.329 159.703 55.199 1.00 31.34 327 ARG B N 1
ATOM 5215 C CA . ARG B 1 305 ? -43.023 159.149 55.517 1.00 31.03 327 ARG B CA 1
ATOM 5216 C C . ARG B 1 305 ? -43.035 157.628 55.280 1.00 31.50 327 ARG B C 1
ATOM 5217 O O . ARG B 1 305 ? -42.093 157.071 54.721 1.00 31.94 327 ARG B O 1
ATOM 5225 N N . GLN B 1 306 ? -44.120 156.981 55.688 1.00 30.19 328 GLN B N 1
ATOM 5226 C CA . GLN B 1 306 ? -44.253 155.553 55.548 1.00 30.88 328 GLN B CA 1
ATOM 5227 C C . GLN B 1 306 ? -44.309 155.159 54.080 1.00 29.95 328 GLN B C 1
ATOM 5228 O O . GLN B 1 306 ? -43.679 154.191 53.683 1.00 28.92 328 GLN B O 1
ATOM 5234 N N . LEU B 1 307 ? -45.078 155.901 53.286 1.00 29.99 329 LEU B N 1
ATOM 5235 C CA . LEU B 1 307 ? -45.229 155.571 51.875 1.00 31.06 329 LEU B CA 1
ATOM 5236 C C . LEU B 1 307 ? -43.850 155.532 51.210 1.00 30.30 329 LEU B C 1
ATOM 5237 O O . LEU B 1 307 ? -43.555 154.615 50.464 1.00 28.43 329 LEU B O 1
ATOM 5242 N N . ALA B 1 308 ? -43.003 156.518 51.504 1.00 29.14 330 ALA B N 1
ATOM 5243 C CA . ALA B 1 308 ? -41.685 156.584 50.866 1.00 28.40 330 ALA B CA 1
ATOM 5244 C C . ALA B 1 308 ? -40.807 155.400 51.244 1.00 27.79 330 ALA B C 1
ATOM 5245 O O . ALA B 1 308 ? -39.984 154.939 50.430 1.00 27.85 330 ALA B O 1
ATOM 5247 N N . TYR B 1 309 ? -40.955 154.900 52.464 1.00 26.91 331 TYR B N 1
ATOM 5248 C CA . TYR B 1 309 ? -40.195 153.714 52.874 1.00 27.24 331 TYR B CA 1
ATOM 5249 C C . TYR B 1 309 ? -40.764 152.466 52.176 1.00 27.68 331 TYR B C 1
ATOM 5250 O O . TYR B 1 309 ? -40.018 151.577 51.764 1.00 28.15 331 TYR B O 1
ATOM 5259 N N . ASP B 1 310 ? -42.081 152.397 52.069 1.00 26.94 332 ASP B N 1
ATOM 5260 C CA . ASP B 1 310 ? -42.728 151.243 51.458 1.00 29.81 332 ASP B CA 1
ATOM 5261 C C . ASP B 1 310 ? -42.472 151.191 49.948 1.00 30.47 332 ASP B C 1
ATOM 5262 O O . ASP B 1 310 ? -42.441 150.101 49.385 1.00 26.75 332 ASP B O 1
ATOM 5267 N N . ASN B 1 311 ? -42.334 152.361 49.296 1.00 28.90 333 ASN B N 1
ATOM 5268 C CA . ASN B 1 311 ? -42.370 152.400 47.837 1.00 28.94 333 ASN B CA 1
ATOM 5269 C C . ASN B 1 311 ? -41.017 152.552 47.171 1.00 28.11 333 ASN B C 1
ATOM 5270 O O . ASN B 1 311 ? -40.945 152.780 45.964 1.00 25.43 333 ASN B O 1
ATOM 5275 N N . TYR B 1 312 ? -39.958 152.450 47.965 1.00 27.70 334 TYR B N 1
ATOM 5276 C CA . TYR B 1 312 ? -38.574 152.547 47.482 1.00 29.59 334 TYR B CA 1
ATOM 5277 C C . TYR B 1 312 ? -38.028 153.990 47.278 1.00 31.09 334 TYR B C 1
ATOM 5278 O O . TYR B 1 312 ? -36.890 154.150 46.864 1.00 31.84 334 TYR B O 1
ATOM 5287 N N . GLU B 1 313 ? -38.800 155.025 47.592 1.00 33.69 335 GLU B N 1
ATOM 5288 C CA . GLU B 1 313 ? -38.260 156.380 47.509 1.00 36.39 335 GLU B CA 1
ATOM 5289 C C . GLU B 1 313 ? -37.275 156.674 48.628 1.00 33.42 335 GLU B C 1
ATOM 5290 O O . GLU B 1 313 ? -36.393 157.480 48.436 1.00 31.78 335 GLU B O 1
ATOM 5296 N N . THR B 1 314 ? -37.445 156.063 49.796 1.00 32.42 336 THR B N 1
ATOM 5297 C CA . THR B 1 314 ? -36.494 156.217 50.907 1.00 33.54 336 THR B CA 1
ATOM 5298 C C . THR B 1 314 ? -35.857 154.856 51.147 1.00 38.21 336 THR B C 1
ATOM 5299 O O . THR B 1 314 ? -36.480 154.001 51.759 1.00 38.82 336 THR B O 1
ATOM 5303 N N . THR B 1 315 ? -34.637 154.656 50.659 1.00 43.00 337 THR B N 1
ATOM 5304 C CA . THR B 1 315 ? -33.994 153.328 50.695 1.00 50.01 337 THR B CA 1
ATOM 5305 C C . THR B 1 315 ? -32.554 153.328 51.184 1.00 51.07 337 THR B C 1
ATOM 5306 O O . THR B 1 315 ? -32.223 152.634 52.140 1.00 61.93 337 THR B O 1
ATOM 5310 N N . ASP B 1 316 ? -31.690 154.081 50.522 1.00 54.50 338 ASP B N 1
ATOM 5311 C CA . ASP B 1 316 ? -30.242 153.871 50.704 1.00 57.65 338 ASP B CA 1
ATOM 5312 C C . ASP B 1 316 ? -29.683 154.566 51.949 1.00 43.58 338 ASP B C 1
ATOM 5313 O O . ASP B 1 316 ? -29.304 155.724 51.890 1.00 49.06 338 ASP B O 1
ATOM 5318 N N . ASP B 1 317 ? -29.620 153.818 53.045 1.00 37.28 339 ASP B N 1
ATOM 5319 C CA A ASP B 1 317 ? -29.207 154.348 54.344 0.50 41.65 339 ASP B CA 1
ATOM 5320 C CA B ASP B 1 317 ? -29.201 154.341 54.353 0.50 42.93 339 ASP B CA 1
ATOM 5321 C C . ASP B 1 317 ? -27.708 154.749 54.397 1.00 39.23 339 ASP B C 1
ATOM 5322 O O . ASP B 1 317 ? -26.847 153.912 54.584 1.00 47.76 339 ASP B O 1
ATOM 5331 N N . HIS B 1 318 ? -27.411 156.046 54.227 1.00 33.03 340 HIS B N 1
ATOM 5332 C CA A HIS B 1 318 ? -26.061 156.548 54.409 0.50 30.28 340 HIS B CA 1
ATOM 5333 C CA B HIS B 1 318 ? -26.023 156.617 54.364 0.50 30.82 340 HIS B CA 1
ATOM 5334 C C . HIS B 1 318 ? -25.917 157.146 55.805 1.00 29.56 340 HIS B C 1
ATOM 5335 O O . HIS B 1 318 ? -26.829 157.783 56.305 1.00 29.08 340 HIS B O 1
ATOM 5348 N N . GLY B 1 319 ? -24.799 156.871 56.455 1.00 26.36 341 GLY B N 1
ATOM 5349 C CA . GLY B 1 319 ? -24.569 157.279 57.819 1.00 24.33 341 GLY B CA 1
ATOM 5350 C C . GLY B 1 319 ? -23.753 158.549 57.962 1.00 24.77 341 GLY B C 1
ATOM 5351 O O . GLY B 1 319 ? -22.741 158.728 57.297 1.00 21.18 341 GLY B O 1
ATOM 5360 N N . GLN B 1 321 ? -23.227 162.174 61.071 1.00 22.07 343 GLN B N 1
ATOM 5361 C CA . GLN B 1 321 ? -23.391 162.592 62.474 1.00 20.49 343 GLN B CA 1
ATOM 5362 C C . GLN B 1 321 ? -24.049 163.963 62.511 1.00 20.66 343 GLN B C 1
ATOM 5363 O O . GLN B 1 321 ? -23.568 164.892 61.876 1.00 21.31 343 GLN B O 1
ATOM 5369 N N . ILE B 1 322 ? -25.148 164.087 63.246 1.00 20.16 344 ILE B N 1
ATOM 5370 C CA . ILE B 1 322 ? -25.736 165.387 63.528 1.00 20.62 344 ILE B CA 1
ATOM 5371 C C . ILE B 1 322 ? -25.171 165.875 64.852 1.00 21.32 344 ILE B C 1
ATOM 5372 O O . ILE B 1 322 ? -25.184 165.145 65.839 1.00 19.79 344 ILE B O 1
ATOM 5377 N N . TYR B 1 323 ? -24.627 167.087 64.864 1.00 20.77 345 TYR B N 1
ATOM 5378 C CA . TYR B 1 323 ? -23.948 167.587 66.062 1.00 21.23 345 TYR B CA 1
ATOM 5379 C C . TYR B 1 323 ? -24.388 168.978 66.481 1.00 22.56 345 TYR B C 1
ATOM 5380 O O . TYR B 1 323 ? -23.889 169.515 67.483 1.00 23.94 345 TYR B O 1
ATOM 5389 N N . GLY B 1 324 ? -25.331 169.562 65.758 1.00 22.50 346 GLY B N 1
ATOM 5390 C CA . GLY B 1 324 ? -25.789 170.891 66.094 1.00 22.58 346 GLY B CA 1
ATOM 5391 C C . GLY B 1 324 ? -27.068 171.297 65.391 1.00 23.46 346 GLY B C 1
ATOM 5392 O O . GLY B 1 324 ? -27.616 170.545 64.583 1.00 25.33 346 GLY B O 1
ATOM 5393 N N . ILE B 1 325 ? -27.520 172.497 65.722 1.00 23.10 347 ILE B N 1
ATOM 5394 C CA . ILE B 1 325 ? -28.695 173.123 65.161 1.00 25.33 347 ILE B CA 1
ATOM 5395 C C . ILE B 1 325 ? -28.305 174.536 64.695 1.00 27.13 347 ILE B C 1
ATOM 5396 O O . ILE B 1 325 ? -27.550 175.241 65.359 1.00 27.32 347 ILE B O 1
ATOM 5401 N N . ALA B 1 326 ? -28.781 174.914 63.524 1.00 28.37 348 ALA B N 1
ATOM 5402 C CA . ALA B 1 326 ? -28.466 176.206 62.955 1.00 29.01 348 ALA B CA 1
ATOM 5403 C C . ALA B 1 326 ? -29.724 176.787 62.320 1.00 30.37 348 ALA B C 1
ATOM 5404 O O . ALA B 1 326 ? -30.716 176.071 62.115 1.00 29.56 348 ALA B O 1
ATOM 5406 N N . LYS B 1 327 ? -29.666 178.083 62.029 1.00 31.01 349 LYS B N 1
ATOM 5407 C CA . LYS B 1 327 ? -30.738 178.789 61.368 1.00 34.64 349 LYS B CA 1
ATOM 5408 C C . LYS B 1 327 ? -30.217 179.458 60.112 1.00 34.87 349 LYS B C 1
ATOM 5409 O O . LYS B 1 327 ? -29.071 179.914 60.073 1.00 35.95 349 LYS B O 1
ATOM 5415 N N . ASP B 1 328 ? -31.051 179.536 59.081 1.00 38.12 350 ASP B N 1
ATOM 5416 C CA . ASP B 1 328 ? -30.720 180.365 57.924 1.00 41.34 350 ASP B CA 1
ATOM 5417 C C . ASP B 1 328 ? -31.169 181.806 58.193 1.00 47.88 350 ASP B C 1
ATOM 5418 O O . ASP B 1 328 ? -31.719 182.100 59.263 1.00 46.87 350 ASP B O 1
ATOM 5423 N N . GLN B 1 329 ? -30.936 182.690 57.223 1.00 51.59 351 GLN B N 1
ATOM 5424 C CA . GLN B 1 329 ? -31.261 184.116 57.372 1.00 54.35 351 GLN B CA 1
ATOM 5425 C C . GLN B 1 329 ? -32.761 184.398 57.509 1.00 53.27 351 GLN B C 1
ATOM 5426 O O . GLN B 1 329 ? -33.131 185.435 58.036 1.00 56.38 351 GLN B O 1
ATOM 5432 N N . GLU B 1 330 ? -33.616 183.474 57.067 1.00 55.05 352 GLU B N 1
ATOM 5433 C CA . GLU B 1 330 ? -35.068 183.621 57.226 1.00 55.91 352 GLU B CA 1
ATOM 5434 C C . GLU B 1 330 ? -35.585 182.941 58.506 1.00 52.73 352 GLU B C 1
ATOM 5435 O O . GLU B 1 330 ? -36.793 182.893 58.729 1.00 54.03 352 GLU B O 1
ATOM 5441 N N . GLY B 1 331 ? -34.689 182.414 59.344 1.00 51.45 353 GLY B N 1
ATOM 5442 C CA . GLY B 1 331 ? -35.092 181.758 60.603 1.00 48.97 353 GLY B CA 1
ATOM 5443 C C . GLY B 1 331 ? -35.494 180.289 60.502 1.00 44.92 353 GLY B C 1
ATOM 5444 O O . GLY B 1 331 ? -35.906 179.691 61.494 1.00 48.79 353 GLY B O 1
ATOM 5445 N N . ASN B 1 332 ? -35.431 179.708 59.310 1.00 44.01 354 ASN B N 1
ATOM 5446 C CA . ASN B 1 332 ? -35.671 178.266 59.166 1.00 44.81 354 ASN B CA 1
ATOM 5447 C C . ASN B 1 332 ? -34.600 177.470 59.872 1.00 41.87 354 ASN B C 1
ATOM 5448 O O . ASN B 1 332 ? -33.450 177.894 59.931 1.00 36.67 354 ASN B O 1
ATOM 5453 N N . GLU B 1 333 ? -34.984 176.305 60.386 1.00 42.25 355 GLU B N 1
ATOM 5454 C CA . GLU B 1 333 ? -34.106 175.497 61.214 1.00 39.57 355 GLU B CA 1
ATOM 5455 C C . GLU B 1 333 ? -33.472 174.339 60.452 1.00 33.40 355 GLU B C 1
ATOM 5456 O O . GLU B 1 333 ? -34.104 173.710 59.611 1.00 30.40 355 GLU B O 1
ATOM 5462 N N . TYR B 1 334 ? -32.217 174.071 60.786 1.00 29.81 356 TYR B N 1
ATOM 5463 C CA . TYR B 1 334 ? -31.441 173.026 60.154 1.00 30.69 356 TYR B CA 1
ATOM 5464 C C . TYR B 1 334 ? -30.661 172.277 61.203 1.00 29.79 356 TYR B C 1
ATOM 5465 O O . TYR B 1 334 ? -30.275 172.862 62.221 1.00 33.44 356 TYR B O 1
ATOM 5474 N N . TYR B 1 335 ? -30.418 170.991 60.961 1.00 27.33 357 TYR B N 1
ATOM 5475 C CA . TYR B 1 335 ? -29.442 170.264 61.728 1.00 27.74 357 TYR B CA 1
ATOM 5476 C C . TYR B 1 335 ? -28.089 170.362 61.032 1.00 25.23 357 TYR B C 1
ATOM 5477 O O . TYR B 1 335 ? -28.004 170.360 59.813 1.00 25.14 357 TYR B O 1
ATOM 5494 N N . VAL B 1 337 ? -24.516 168.765 60.139 1.00 21.96 359 VAL B N 1
ATOM 5495 C CA . VAL B 1 337 ? -24.183 167.381 59.833 1.00 20.69 359 VAL B CA 1
ATOM 5496 C C . VAL B 1 337 ? -22.708 167.242 59.512 1.00 21.81 359 VAL B C 1
ATOM 5497 O O . VAL B 1 337 ? -22.194 167.938 58.642 1.00 24.77 359 VAL B O 1
ATOM 5501 N N . LYS B 1 338 ? -22.016 166.372 60.235 1.00 21.61 360 LYS B N 1
ATOM 5502 C CA . LYS B 1 338 ? -20.638 166.035 59.903 1.00 22.54 360 LYS B CA 1
ATOM 5503 C C . LYS B 1 338 ? -20.650 164.840 58.948 1.00 22.74 360 LYS B C 1
ATOM 5504 O O . LYS B 1 338 ? -21.073 163.751 59.304 1.00 23.69 360 LYS B O 1
ATOM 5510 N N . ASN B 1 339 ? -20.162 165.072 57.740 1.00 23.25 361 ASN B N 1
ATOM 5511 C CA . ASN B 1 339 ? -20.088 164.074 56.716 1.00 23.69 361 ASN B CA 1
ATOM 5512 C C . ASN B 1 339 ? -18.688 163.494 56.680 1.00 24.26 361 ASN B C 1
ATOM 5513 O O . ASN B 1 339 ? -17.784 163.996 57.357 1.00 24.98 361 ASN B O 1
ATOM 5518 N N . SER B 1 340 ? -18.500 162.444 55.881 1.00 24.14 362 SER B N 1
ATOM 5519 C CA . SER B 1 340 ? -17.217 161.764 55.796 1.00 24.22 362 SER B CA 1
ATOM 5520 C C . SER B 1 340 ? -16.672 161.760 54.362 1.00 24.58 362 SER B C 1
ATOM 5521 O O . SER B 1 340 ? -16.125 160.760 53.918 1.00 22.14 362 SER B O 1
ATOM 5524 N N . TRP B 1 341 ? -16.823 162.879 53.653 1.00 28.22 363 TRP B N 1
ATOM 5525 C CA . TRP B 1 341 ? -16.310 163.016 52.282 1.00 29.97 363 TRP B CA 1
ATOM 5526 C C . TRP B 1 341 ? -15.137 163.967 52.192 1.00 31.32 363 TRP B C 1
ATOM 5527 O O . TRP B 1 341 ? -14.890 164.564 51.147 1.00 30.90 363 TRP B O 1
ATOM 5538 N N . GLY B 1 342 ? -14.425 164.128 53.296 1.00 28.62 364 GLY B N 1
ATOM 5539 C CA . GLY B 1 342 ? -13.346 165.083 53.348 1.00 28.23 364 GLY B CA 1
ATOM 5540 C C . GLY B 1 342 ? -13.838 166.518 53.385 1.00 26.51 364 GLY B C 1
ATOM 5541 O O . GLY B 1 342 ? -15.043 166.788 53.501 1.00 26.35 364 GLY B O 1
ATOM 5542 N N . THR B 1 343 ? -12.893 167.438 53.292 1.00 28.20 365 THR B N 1
ATOM 5543 C CA . THR B 1 343 ? -13.158 168.850 53.557 1.00 33.45 365 THR B CA 1
ATOM 5544 C C . THR B 1 343 ? -13.225 169.742 52.302 1.00 35.30 365 THR B C 1
ATOM 5545 O O . THR B 1 343 ? -13.398 170.951 52.426 1.00 35.98 365 THR B O 1
ATOM 5549 N N . ASN B 1 344 ? -13.132 169.154 51.118 1.00 37.74 366 ASN B N 1
ATOM 5550 C CA . ASN B 1 344 ? -13.207 169.922 49.878 1.00 41.54 366 ASN B CA 1
ATOM 5551 C C . ASN B 1 344 ? -14.662 170.165 49.438 1.00 39.92 366 ASN B C 1
ATOM 5552 O O . ASN B 1 344 ? -15.145 169.584 48.467 1.00 41.57 366 ASN B O 1
ATOM 5557 N N . SER B 1 345 ? -15.352 171.031 50.172 1.00 35.53 367 SER B N 1
ATOM 5558 C CA . SER B 1 345 ? -16.745 171.373 49.882 1.00 35.13 367 SER B CA 1
ATOM 5559 C C . SER B 1 345 ? -17.058 172.715 50.539 1.00 34.58 367 SER B C 1
ATOM 5560 O O . SER B 1 345 ? -16.250 173.245 51.294 1.00 32.00 367 SER B O 1
ATOM 5563 N N . LYS B 1 346 ? -18.230 173.262 50.258 1.00 36.03 368 LYS B N 1
ATOM 5564 C CA . LYS B 1 346 ? -18.529 174.647 50.634 1.00 37.39 368 LYS B CA 1
ATOM 5565 C C . LYS B 1 346 ? -18.287 174.933 52.115 1.00 34.64 368 LYS B C 1
ATOM 5566 O O . LYS B 1 346 ? -17.694 175.943 52.447 1.00 33.92 368 LYS B O 1
ATOM 5572 N N . TYR B 1 347 ? -18.730 174.032 53.001 1.00 33.88 369 TYR B N 1
ATOM 5573 C CA . TYR B 1 347 ? -18.592 174.239 54.447 1.00 32.56 369 TYR B CA 1
ATOM 5574 C C . TYR B 1 347 ? -17.590 173.273 55.077 1.00 34.25 369 TYR B C 1
ATOM 5575 O O . TYR B 1 347 ? -17.755 172.855 56.215 1.00 33.91 369 TYR B O 1
ATOM 5584 N N . ASN B 1 348 ? -16.566 172.926 54.307 1.00 33.97 370 ASN B N 1
ATOM 5585 C CA . ASN B 1 348 ? -15.450 172.099 54.764 1.00 33.38 370 ASN B CA 1
ATOM 5586 C C . ASN B 1 348 ? -15.846 170.739 55.312 1.00 30.76 370 ASN B C 1
ATOM 5587 O O . ASN B 1 348 ? -15.306 170.276 56.315 1.00 32.62 370 ASN B O 1
ATOM 5592 N N . GLY B 1 349 ? -16.754 170.074 54.617 1.00 27.79 371 GLY B N 1
ATOM 5593 C CA . GLY B 1 349 ? -17.155 168.704 54.970 1.00 27.81 371 GLY B CA 1
ATOM 5594 C C . GLY B 1 349 ? -18.363 168.615 55.883 1.00 29.25 371 GLY B C 1
ATOM 5595 O O . GLY B 1 349 ? -18.799 167.512 56.249 1.00 32.38 371 GLY B O 1
ATOM 5596 N N . ILE B 1 350 ? -18.943 169.782 56.194 1.00 29.33 372 ILE B N 1
ATOM 5597 C CA . ILE B 1 350 ? -20.167 169.903 56.978 1.00 26.87 372 ILE B CA 1
ATOM 5598 C C . ILE B 1 350 ? -21.365 170.195 56.059 1.00 27.78 372 ILE B C 1
ATOM 5599 O O . ILE B 1 350 ? -21.238 170.918 55.069 1.00 27.48 372 ILE B O 1
ATOM 5604 N N . TRP B 1 351 ? -22.524 169.642 56.408 1.00 27.01 373 TRP B N 1
ATOM 5605 C CA . TRP B 1 351 ? -23.769 169.854 55.686 1.00 28.86 373 TRP B CA 1
ATOM 5606 C C . TRP B 1 351 ? -24.831 170.427 56.626 1.00 27.00 373 TRP B C 1
ATOM 5607 O O . TRP B 1 351 ? -24.752 170.245 57.832 1.00 25.46 373 TRP B O 1
ATOM 5618 N N . TYR B 1 352 ? -25.799 171.131 56.049 1.00 24.71 374 TYR B N 1
ATOM 5619 C CA . TYR B 1 352 ? -26.943 171.605 56.772 1.00 27.57 374 TYR B CA 1
ATOM 5620 C C . TYR B 1 352 ? -28.180 170.911 56.223 1.00 28.24 374 TYR B C 1
ATOM 5621 O O . TYR B 1 352 ? -28.449 171.009 55.044 1.00 30.04 374 TYR B O 1
ATOM 5630 N N . ALA B 1 353 ? -28.911 170.205 57.082 1.00 27.60 375 ALA B N 1
ATOM 5631 C CA . ALA B 1 353 ? -30.100 169.476 56.666 1.00 27.05 375 ALA B CA 1
ATOM 5632 C C . ALA B 1 353 ? -31.305 170.103 57.337 1.00 26.95 375 ALA B C 1
ATOM 5633 O O . ALA B 1 353 ? -31.341 170.228 58.554 1.00 27.59 375 ALA B O 1
ATOM 5635 N N . SER B 1 354 ? -32.298 170.497 56.553 1.00 26.36 376 SER B N 1
ATOM 5636 C CA . SER B 1 354 ? -33.467 171.143 57.142 1.00 28.69 376 SER B CA 1
ATOM 5637 C C . SER B 1 354 ? -34.199 170.147 58.001 1.00 28.32 376 SER B C 1
ATOM 5638 O O . SER B 1 354 ? -34.142 168.946 57.742 1.00 27.16 376 SER B O 1
ATOM 5641 N N . LYS B 1 355 ? -34.871 170.650 59.027 1.00 31.87 377 LYS B N 1
ATOM 5642 C CA . LYS B 1 355 ? -35.644 169.795 59.903 1.00 33.92 377 LYS B CA 1
ATOM 5643 C C . LYS B 1 355 ? -36.685 169.020 59.117 1.00 33.50 377 LYS B C 1
ATOM 5644 O O . LYS B 1 355 ? -36.950 167.866 59.425 1.00 34.64 377 LYS B O 1
ATOM 5650 N N . ALA B 1 356 ? -37.249 169.633 58.082 1.00 33.62 378 ALA B N 1
ATOM 5651 C CA . ALA B 1 356 ? -38.232 168.949 57.230 1.00 32.60 378 ALA B CA 1
ATOM 5652 C C . ALA B 1 356 ? -37.588 167.784 56.464 1.00 29.66 378 ALA B C 1
ATOM 5653 O O . ALA B 1 356 ? -38.171 166.722 56.354 1.00 29.02 378 ALA B O 1
ATOM 5655 N N . PHE B 1 357 ? -36.375 167.975 55.964 1.00 28.31 379 PHE B N 1
ATOM 5656 C CA . PHE B 1 357 ? -35.665 166.898 55.289 1.00 27.58 379 PHE B CA 1
ATOM 5657 C C . PHE B 1 357 ? -35.419 165.734 56.242 1.00 26.72 379 PHE B C 1
ATOM 5658 O O . PHE B 1 357 ? -35.686 164.572 55.918 1.00 27.18 379 PHE B O 1
ATOM 5666 N N . VAL B 1 358 ? -34.936 166.049 57.431 1.00 26.20 380 VAL B N 1
ATOM 5667 C CA . VAL B 1 358 ? -34.580 165.020 58.402 1.00 26.46 380 VAL B CA 1
ATOM 5668 C C . VAL B 1 358 ? -35.809 164.209 58.805 1.00 27.28 380 VAL B C 1
ATOM 5669 O O . VAL B 1 358 ? -35.756 162.981 58.910 1.00 29.60 380 VAL B O 1
ATOM 5673 N N . ARG B 1 359 ? -36.913 164.906 59.037 1.00 28.41 381 ARG B N 1
ATOM 5674 C CA . ARG B 1 359 ? -38.183 164.276 59.417 1.00 30.53 381 ARG B CA 1
ATOM 5675 C C . ARG B 1 359 ? -38.675 163.253 58.364 1.00 30.32 381 ARG B C 1
ATOM 5676 O O . ARG B 1 359 ? -39.211 162.203 58.693 1.00 32.64 381 ARG B O 1
ATOM 5684 N N . TYR B 1 360 ? -38.467 163.561 57.097 1.00 30.61 382 TYR B N 1
ATOM 5685 C CA . TYR B 1 360 ? -38.970 162.731 56.005 1.00 29.99 382 TYR B CA 1
ATOM 5686 C C . TYR B 1 360 ? -38.017 161.607 55.625 1.00 28.73 382 TYR B C 1
ATOM 5687 O O . TYR B 1 360 ? -38.447 160.495 55.382 1.00 29.19 382 TYR B O 1
ATOM 5696 N N . LYS B 1 361 ? -36.716 161.883 55.626 1.00 28.47 383 LYS B N 1
ATOM 5697 C CA . LYS B 1 361 ? -35.733 160.983 55.041 1.00 28.07 383 LYS B CA 1
ATOM 5698 C C . LYS B 1 361 ? -34.905 160.145 56.018 1.00 27.47 383 LYS B C 1
ATOM 5699 O O . LYS B 1 361 ? -34.165 159.272 55.600 1.00 27.77 383 LYS B O 1
ATOM 5705 N N . THR B 1 362 ? -35.022 160.395 57.313 1.00 27.51 384 THR B N 1
ATOM 5706 C CA . THR B 1 362 ? -34.261 159.626 58.306 1.00 26.06 384 THR B CA 1
ATOM 5707 C C . THR B 1 362 ? -34.771 158.206 58.346 1.00 27.55 384 THR B C 1
ATOM 5708 O O . THR B 1 362 ? -35.978 157.970 58.328 1.00 29.96 384 THR B O 1
ATOM 5725 N N . ASN B 1 364 ? -32.905 155.771 60.610 1.00 28.32 386 ASN B N 1
ATOM 5726 C CA . ASN B 1 364 ? -32.691 155.451 62.007 1.00 28.25 386 ASN B CA 1
ATOM 5727 C C . ASN B 1 364 ? -31.619 156.333 62.607 1.00 27.59 386 ASN B C 1
ATOM 5728 O O . ASN B 1 364 ? -30.845 156.952 61.875 1.00 25.72 386 ASN B O 1
ATOM 5733 N N . ILE B 1 365 ? -31.643 156.459 63.929 1.00 25.30 387 ILE B N 1
ATOM 5734 C CA . ILE B 1 365 ? -30.597 157.180 64.653 1.00 25.01 387 ILE B CA 1
ATOM 5735 C C . ILE B 1 365 ? -30.126 156.362 65.840 1.00 24.65 387 ILE B C 1
ATOM 5736 O O . ILE B 1 365 ? -30.829 155.475 66.332 1.00 25.75 387 ILE B O 1
ATOM 5741 N N . VAL B 1 366 ? -28.903 156.626 66.263 1.00 23.03 388 VAL B N 1
ATOM 5742 C CA . VAL B 1 366 ? -28.407 156.106 67.510 1.00 22.96 388 VAL B CA 1
ATOM 5743 C C . VAL B 1 366 ? -28.006 157.301 68.384 1.00 22.93 388 VAL B C 1
ATOM 5744 O O . VAL B 1 366 ? -27.378 158.244 67.893 1.00 22.29 388 VAL B O 1
ATOM 5748 N N . VAL B 1 367 ? -28.411 157.259 69.647 1.00 24.02 389 VAL B N 1
ATOM 5749 C CA . VAL B 1 367 ? -28.009 158.247 70.652 1.00 24.22 389 VAL B CA 1
ATOM 5750 C C . VAL B 1 367 ? -27.732 157.526 71.956 1.00 24.04 389 VAL B C 1
ATOM 5751 O O . VAL B 1 367 ? -28.172 156.391 72.170 1.00 24.16 389 VAL B O 1
ATOM 5755 N N . HIS B 1 368 ? -26.998 158.188 72.834 1.00 24.17 390 HIS B N 1
ATOM 5756 C CA . HIS B 1 368 ? -26.846 157.717 74.204 1.00 27.08 390 HIS B CA 1
ATOM 5757 C C . HIS B 1 368 ? -28.210 157.749 74.874 1.00 27.60 390 HIS B C 1
ATOM 5758 O O . HIS B 1 368 ? -29.002 158.660 74.620 1.00 26.89 390 HIS B O 1
ATOM 5765 N N . LYS B 1 369 ? -28.488 156.769 75.723 1.00 27.50 391 LYS B N 1
ATOM 5766 C CA . LYS B 1 369 ? -29.764 156.727 76.453 1.00 29.79 391 LYS B CA 1
ATOM 5767 C C . LYS B 1 369 ? -30.096 158.021 77.185 1.00 31.02 391 LYS B C 1
ATOM 5768 O O . LYS B 1 369 ? -31.262 158.416 77.252 1.00 29.53 391 LYS B O 1
ATOM 5774 N N . ASP B 1 370 ? -29.098 158.688 77.751 1.00 30.79 392 ASP B N 1
ATOM 5775 C CA . ASP B 1 370 ? -29.357 159.918 78.522 1.00 32.45 392 ASP B CA 1
ATOM 5776 C C . ASP B 1 370 ? -29.713 161.120 77.660 1.00 33.06 392 ASP B C 1
ATOM 5777 O O . ASP B 1 370 ? -30.065 162.178 78.194 1.00 37.18 392 ASP B O 1
ATOM 5782 N N . ALA B 1 371 ? -29.614 160.972 76.341 1.00 30.78 393 ALA B N 1
ATOM 5783 C CA . ALA B 1 371 ? -30.063 162.005 75.410 1.00 29.56 393 ALA B CA 1
ATOM 5784 C C . ALA B 1 371 ? -31.569 162.012 75.259 1.00 30.85 393 ALA B C 1
ATOM 5785 O O . ALA B 1 371 ? -32.127 162.965 74.731 1.00 31.56 393 ALA B O 1
ATOM 5787 N N . LEU B 1 372 ? -32.224 160.932 75.674 1.00 30.97 394 LEU B N 1
ATOM 5788 C CA . LEU B 1 372 ? -33.676 160.806 75.539 1.00 31.80 394 LEU B CA 1
ATOM 5789 C C . LEU B 1 372 ? -34.415 161.604 76.593 1.00 31.79 394 LEU B C 1
ATOM 5790 O O . LEU B 1 372 ? -34.040 161.569 77.770 1.00 31.70 394 LEU B O 1
ATOM 5795 N N . PRO B 1 373 ? -35.491 162.296 76.201 1.00 33.91 395 PRO B N 1
ATOM 5796 C CA . PRO B 1 373 ? -36.307 162.987 77.221 1.00 37.77 395 PRO B CA 1
ATOM 5797 C C . PRO B 1 373 ? -36.914 161.966 78.153 1.00 37.64 395 PRO B C 1
ATOM 5798 O O . PRO B 1 373 ? -37.272 160.873 77.718 1.00 36.52 395 PRO B O 1
ATOM 5802 N N . LYS B 1 374 ? -37.016 162.326 79.422 1.00 41.09 396 LYS B N 1
ATOM 5803 C CA . LYS B 1 374 ? -37.484 161.417 80.479 1.00 45.98 396 LYS B CA 1
ATOM 5804 C C . LYS B 1 374 ? -38.795 160.696 80.134 1.00 38.16 396 LYS B C 1
ATOM 5805 O O . LYS B 1 374 ? -38.909 159.496 80.336 1.00 34.14 396 LYS B O 1
ATOM 5811 N N . ALA B 1 375 ? -39.772 161.437 79.620 1.00 35.85 397 ALA B N 1
ATOM 5812 C CA . ALA B 1 375 ? -41.088 160.861 79.320 1.00 38.93 397 ALA B CA 1
ATOM 5813 C C . ALA B 1 375 ? -41.009 159.810 78.178 1.00 38.98 397 ALA B C 1
ATOM 5814 O O . ALA B 1 375 ? -41.656 158.755 78.227 1.00 40.98 397 ALA B O 1
ATOM 5816 N N . ILE B 1 376 ? -40.158 160.066 77.185 1.00 39.11 398 ILE B N 1
ATOM 5817 C CA . ILE B 1 376 ? -39.956 159.119 76.076 1.00 36.30 398 ILE B CA 1
ATOM 5818 C C . ILE B 1 376 ? -39.216 157.870 76.549 1.00 34.51 398 ILE B C 1
ATOM 5819 O O . ILE B 1 376 ? -39.611 156.749 76.244 1.00 32.60 398 ILE B O 1
ATOM 5824 N N . LYS B 1 377 ? -38.190 158.064 77.355 1.00 35.63 399 LYS B N 1
ATOM 5825 C CA . LYS B 1 377 ? -37.491 156.953 78.009 1.00 39.41 399 LYS B CA 1
ATOM 5826 C C . LYS B 1 377 ? -38.483 156.031 78.706 1.00 38.34 399 LYS B C 1
ATOM 5827 O O . LYS B 1 377 ? -38.412 154.798 78.586 1.00 38.50 399 LYS B O 1
ATOM 5833 N N . ALA B 1 378 ? -39.413 156.625 79.450 1.00 38.68 400 ALA B N 1
ATOM 5834 C CA . ALA B 1 378 ? -40.387 155.843 80.223 1.00 39.79 400 ALA B CA 1
ATOM 5835 C C . ALA B 1 378 ? -41.317 155.095 79.300 1.00 37.42 400 ALA B C 1
ATOM 5836 O O . ALA B 1 378 ? -41.618 153.940 79.548 1.00 41.05 400 ALA B O 1
ATOM 5838 N N . LYS B 1 379 ? -41.791 155.744 78.243 1.00 39.19 401 LYS B N 1
ATOM 5839 C CA . LYS B 1 379 ? -42.677 155.053 77.278 1.00 40.93 401 LYS B CA 1
ATOM 5840 C C . LYS B 1 379 ? -42.002 153.861 76.597 1.00 39.34 401 LYS B C 1
ATOM 5841 O O . LYS B 1 379 ? -42.674 152.915 76.208 1.00 39.81 401 LYS B O 1
ATOM 5847 N N . LEU B 1 380 ? -40.683 153.919 76.425 1.00 37.98 402 LEU B N 1
ATOM 5848 C CA . LEU B 1 380 ? -39.950 152.823 75.797 1.00 37.66 402 LEU B CA 1
ATOM 5849 C C . LEU B 1 380 ? -39.530 151.754 76.803 1.00 39.69 402 LEU B C 1
ATOM 5850 O O . LEU B 1 380 ? -39.018 150.710 76.410 1.00 44.71 402 LEU B O 1
ATOM 5855 N N . GLY B 1 381 ? -39.710 152.026 78.091 1.00 40.40 403 GLY B N 1
ATOM 5856 C CA . GLY B 1 381 ? -39.301 151.087 79.139 1.00 43.29 403 GLY B CA 1
ATOM 5857 C C . GLY B 1 381 ? -37.801 151.026 79.363 1.00 45.31 403 GLY B C 1
ATOM 5858 O O . GLY B 1 381 ? -37.273 150.012 79.805 1.00 46.92 403 GLY B O 1
ATOM 5859 N N . ILE B 1 382 ? -37.103 152.112 79.054 1.00 47.38 404 ILE B N 1
ATOM 5860 C CA . ILE B 1 382 ? -35.649 152.141 79.205 1.00 48.10 404 ILE B CA 1
ATOM 5861 C C . ILE B 1 382 ? -35.346 152.698 80.581 1.00 54.31 404 ILE B C 1
ATOM 5862 O O . ILE B 1 382 ? -35.649 153.863 80.848 1.00 52.90 404 ILE B O 1
ATOM 5867 N N . LYS B 1 383 ? -34.769 151.862 81.448 1.00 62.09 405 LYS B N 1
ATOM 5868 C CA . LYS B 1 383 ? -34.478 152.263 82.833 1.00 68.51 405 LYS B CA 1
ATOM 5869 C C . LYS B 1 383 ? -33.372 153.321 82.864 1.00 76.23 405 LYS B C 1
ATOM 5870 O O . LYS B 1 383 ? -33.413 154.244 83.680 1.00 76.70 405 LYS B O 1
ATOM 5873 N N . GLY C 1 11 ? -34.452 92.532 60.059 1.00 79.25 33 GLY C N 1
ATOM 5874 C CA . GLY C 1 11 ? -34.853 93.971 59.965 1.00 76.30 33 GLY C CA 1
ATOM 5875 C C . GLY C 1 11 ? -34.989 94.665 61.321 1.00 77.83 33 GLY C C 1
ATOM 5876 O O . GLY C 1 11 ? -34.303 94.317 62.283 1.00 78.40 33 GLY C O 1
ATOM 5877 N N . PHE C 1 12 ? -35.875 95.657 61.400 1.00 76.35 34 PHE C N 1
ATOM 5878 C CA . PHE C 1 12 ? -36.158 96.357 62.664 1.00 74.78 34 PHE C CA 1
ATOM 5879 C C . PHE C 1 12 ? -37.481 95.892 63.252 1.00 74.38 34 PHE C C 1
ATOM 5880 O O . PHE C 1 12 ? -38.467 95.807 62.530 1.00 77.59 34 PHE C O 1
ATOM 5888 N N . VAL C 1 13 ? -37.522 95.640 64.557 1.00 72.58 35 VAL C N 1
ATOM 5889 C CA . VAL C 1 13 ? -38.796 95.429 65.250 1.00 73.99 35 VAL C CA 1
ATOM 5890 C C . VAL C 1 13 ? -38.870 96.405 66.408 1.00 70.80 35 VAL C C 1
ATOM 5891 O O . VAL C 1 13 ? -38.028 96.366 67.306 1.00 66.14 35 VAL C O 1
ATOM 5895 N N . PHE C 1 14 ? -39.868 97.286 66.380 1.00 70.85 36 PHE C N 1
ATOM 5896 C CA . PHE C 1 14 ? -39.963 98.375 67.354 1.00 71.96 36 PHE C CA 1
ATOM 5897 C C . PHE C 1 14 ? -41.022 98.125 68.409 1.00 72.88 36 PHE C C 1
ATOM 5898 O O . PHE C 1 14 ? -42.106 97.645 68.099 1.00 70.58 36 PHE C O 1
ATOM 5906 N N . THR C 1 15 ? -40.697 98.480 69.650 1.00 73.08 37 THR C N 1
ATOM 5907 C CA . THR C 1 15 ? -41.640 98.454 70.742 1.00 72.88 37 THR C CA 1
ATOM 5908 C C . THR C 1 15 ? -41.761 99.854 71.334 1.00 70.10 37 THR C C 1
ATOM 5909 O O . THR C 1 15 ? -40.772 100.443 71.759 1.00 68.55 37 THR C O 1
ATOM 5913 N N . THR C 1 16 ? -42.981 100.365 71.399 1.00 66.17 38 THR C N 1
ATOM 5914 C CA . THR C 1 16 ? -43.244 101.649 72.023 1.00 65.02 38 THR C CA 1
ATOM 5915 C C . THR C 1 16 ? -42.942 101.607 73.518 1.00 66.41 38 THR C C 1
ATOM 5916 O O . THR C 1 16 ? -43.419 100.733 74.217 1.00 72.20 38 THR C O 1
ATOM 5920 N N . VAL C 1 17 ? -42.138 102.546 73.999 1.00 65.02 39 VAL C N 1
ATOM 5921 C CA . VAL C 1 17 ? -41.894 102.700 75.426 1.00 65.84 39 VAL C CA 1
ATOM 5922 C C . VAL C 1 17 ? -42.909 103.696 75.971 1.00 68.03 39 VAL C C 1
ATOM 5923 O O . VAL C 1 17 ? -43.570 103.432 76.968 1.00 71.01 39 VAL C O 1
ATOM 5927 N N . LYS C 1 18 ? -43.039 104.842 75.309 1.00 68.09 40 LYS C N 1
ATOM 5928 C CA . LYS C 1 18 ? -44.078 105.808 75.656 1.00 68.94 40 LYS C CA 1
ATOM 5929 C C . LYS C 1 18 ? -44.444 106.660 74.454 1.00 66.31 40 LYS C C 1
ATOM 5930 O O . LYS C 1 18 ? -43.571 107.046 73.680 1.00 68.07 40 LYS C O 1
ATOM 5936 N N . GLU C 1 19 ? -45.734 106.945 74.297 1.00 67.24 41 GLU C N 1
ATOM 5937 C CA . GLU C 1 19 ? -46.197 107.855 73.255 1.00 67.20 41 GLU C CA 1
ATOM 5938 C C . GLU C 1 19 ? -47.363 108.689 73.735 1.00 66.85 41 GLU C C 1
ATOM 5939 O O . GLU C 1 19 ? -48.178 108.240 74.536 1.00 65.93 41 GLU C O 1
ATOM 5945 N N . ASN C 1 20 ? -47.434 109.908 73.214 1.00 63.10 42 ASN C N 1
ATOM 5946 C CA . ASN C 1 20 ? -48.454 110.856 73.590 1.00 62.22 42 ASN C CA 1
ATOM 5947 C C . ASN C 1 20 ? -49.440 111.073 72.438 1.00 60.04 42 ASN C C 1
ATOM 5948 O O . ASN C 1 20 ? -49.115 110.805 71.287 1.00 60.04 42 ASN C O 1
ATOM 5953 N N . PRO C 1 21 ? -50.659 111.531 72.746 1.00 60.28 43 PRO C N 1
ATOM 5954 C CA . PRO C 1 21 ? -51.685 111.609 71.701 1.00 60.52 43 PRO C CA 1
ATOM 5955 C C . PRO C 1 21 ? -51.376 112.562 70.542 1.00 58.78 43 PRO C C 1
ATOM 5956 O O . PRO C 1 21 ? -50.928 113.686 70.763 1.00 53.27 43 PRO C O 1
ATOM 5960 N N . ILE C 1 22 ? -51.637 112.087 69.321 1.00 59.28 44 ILE C N 1
ATOM 5961 C CA . ILE C 1 22 ? -51.473 112.867 68.090 1.00 56.23 44 ILE C CA 1
ATOM 5962 C C . ILE C 1 22 ? -52.746 112.773 67.259 1.00 57.73 44 ILE C C 1
ATOM 5963 O O . ILE C 1 22 ? -53.570 111.877 67.465 1.00 60.24 44 ILE C O 1
ATOM 5968 N N . THR C 1 23 ? -52.922 113.702 66.326 1.00 55.04 45 THR C N 1
ATOM 5969 C CA . THR C 1 23 ? -54.031 113.617 65.369 1.00 55.57 45 THR C CA 1
ATOM 5970 C C . THR C 1 23 ? -53.575 112.798 64.170 1.00 53.33 45 THR C C 1
ATOM 5971 O O . THR C 1 23 ? -52.425 112.335 64.131 1.00 55.34 45 THR C O 1
ATOM 5975 N N . SER C 1 24 ? -54.473 112.622 63.205 1.00 53.45 46 SER C N 1
ATOM 5976 C CA . SER C 1 24 ? -54.211 111.810 62.018 1.00 55.07 46 SER C CA 1
ATOM 5977 C C . SER C 1 24 ? -53.066 112.358 61.160 1.00 54.32 46 SER C C 1
ATOM 5978 O O . SER C 1 24 ? -52.769 113.563 61.173 1.00 48.55 46 SER C O 1
ATOM 5981 N N . VAL C 1 25 ? -52.427 111.448 60.427 1.00 52.45 47 VAL C N 1
ATOM 5982 C CA . VAL C 1 25 ? -51.313 111.769 59.560 1.00 50.69 47 VAL C CA 1
ATOM 5983 C C . VAL C 1 25 ? -51.835 112.502 58.318 1.00 51.61 47 VAL C C 1
ATOM 5984 O O . VAL C 1 25 ? -52.782 112.050 57.671 1.00 52.75 47 VAL C O 1
ATOM 5988 N N . LYS C 1 26 ? -51.230 113.644 58.011 1.00 49.61 48 LYS C N 1
ATOM 5989 C CA . LYS C 1 26 ? -51.646 114.485 56.894 1.00 48.93 48 LYS C CA 1
ATOM 5990 C C . LYS C 1 26 ? -50.672 114.333 55.742 1.00 48.43 48 LYS C C 1
ATOM 5991 O O . LYS C 1 26 ? -49.624 113.694 55.882 1.00 52.84 48 LYS C O 1
ATOM 5997 N N . ASN C 1 27 ? -51.008 114.926 54.599 1.00 48.61 49 ASN C N 1
ATOM 5998 C CA . ASN C 1 27 ? -50.169 114.825 53.402 1.00 47.18 49 ASN C CA 1
ATOM 5999 C C . ASN C 1 27 ? -49.972 116.196 52.739 1.00 45.34 49 ASN C C 1
ATOM 6000 O O . ASN C 1 27 ? -50.894 116.731 52.123 1.00 42.14 49 ASN C O 1
ATOM 6005 N N . GLN C 1 28 ? -48.763 116.743 52.852 1.00 43.58 50 GLN C N 1
ATOM 6006 C CA . GLN C 1 28 ? -48.447 118.048 52.266 1.00 43.47 50 GLN C CA 1
ATOM 6007 C C . GLN C 1 28 ? -48.355 117.974 50.733 1.00 43.77 50 GLN C C 1
ATOM 6008 O O . GLN C 1 28 ? -48.396 119.011 50.053 1.00 45.94 50 GLN C O 1
ATOM 6014 N N . ASN C 1 29 ? -48.166 116.760 50.213 1.00 42.17 51 ASN C N 1
ATOM 6015 C CA . ASN C 1 29 ? -48.020 116.494 48.762 1.00 43.46 51 ASN C CA 1
ATOM 6016 C C . ASN C 1 29 ? -46.946 117.379 48.086 1.00 43.09 51 ASN C C 1
ATOM 6017 O O . ASN C 1 29 ? -45.826 117.455 48.601 1.00 43.68 51 ASN C O 1
ATOM 6022 N N . ARG C 1 30 ? -47.291 118.082 47.000 1.00 39.92 52 ARG C N 1
ATOM 6023 C CA . ARG C 1 30 ? -46.287 118.745 46.179 1.00 42.71 52 ARG C CA 1
ATOM 6024 C C . ARG C 1 30 ? -46.114 120.231 46.530 1.00 39.95 52 ARG C C 1
ATOM 6025 O O . ARG C 1 30 ? -46.394 121.130 45.731 1.00 39.68 52 ARG C O 1
ATOM 6030 N N . ALA C 1 31 ? -45.633 120.464 47.743 1.00 37.88 53 ALA C N 1
ATOM 6031 C CA . ALA C 1 31 ? -45.377 121.810 48.252 1.00 35.30 53 ALA C CA 1
ATOM 6032 C C . ALA C 1 31 ? -44.446 121.663 49.442 1.00 34.10 53 ALA C C 1
ATOM 6033 O O . ALA C 1 31 ? -44.516 120.665 50.164 1.00 39.10 53 ALA C O 1
ATOM 6035 N N . GLY C 1 32 ? -43.567 122.642 49.654 1.00 35.69 54 GLY C N 1
ATOM 6036 C CA . GLY C 1 32 ? -42.604 122.599 50.781 1.00 34.64 54 GLY C CA 1
ATOM 6037 C C . GLY C 1 32 ? -43.179 123.189 52.058 1.00 35.03 54 GLY C C 1
ATOM 6038 O O . GLY C 1 32 ? -42.526 123.980 52.731 1.00 38.42 54 GLY C O 1
ATOM 6039 N N . THR C 1 33 ? -44.388 122.759 52.420 1.00 36.68 55 THR C N 1
ATOM 6040 C CA . THR C 1 33 ? -45.159 123.361 53.510 1.00 35.45 55 THR C CA 1
ATOM 6041 C C . THR C 1 33 ? -45.092 122.524 54.805 1.00 37.08 55 THR C C 1
ATOM 6042 O O . THR C 1 33 ? -45.928 122.690 55.714 1.00 38.29 55 THR C O 1
ATOM 6046 N N . CYS C 1 34 ? -44.074 121.674 54.929 1.00 37.36 56 CYS C N 1
ATOM 6047 C CA . CYS C 1 34 ? -43.901 120.822 56.132 1.00 38.12 56 CYS C CA 1
ATOM 6048 C C . CYS C 1 34 ? -43.779 121.620 57.416 1.00 38.47 56 CYS C C 1
ATOM 6049 O O . CYS C 1 34 ? -44.170 121.151 58.496 1.00 40.12 56 CYS C O 1
ATOM 6052 N N . TRP C 1 35 ? -43.239 122.828 57.314 1.00 34.98 57 TRP C N 1
ATOM 6053 C CA . TRP C 1 35 ? -43.170 123.704 58.478 1.00 35.38 57 TRP C CA 1
ATOM 6054 C C . TRP C 1 35 ? -44.558 123.954 59.099 1.00 36.82 57 TRP C C 1
ATOM 6055 O O . TRP C 1 35 ? -44.698 124.051 60.320 1.00 36.76 57 TRP C O 1
ATOM 6066 N N . CYS C 1 36 ? -45.572 124.076 58.253 1.00 39.89 58 CYS C N 1
ATOM 6067 C CA . CYS C 1 36 ? -46.918 124.362 58.734 1.00 39.30 58 CYS C CA 1
ATOM 6068 C C . CYS C 1 36 ? -47.640 123.097 59.153 1.00 40.61 58 CYS C C 1
ATOM 6069 O O . CYS C 1 36 ? -48.327 123.090 60.170 1.00 42.77 58 CYS C O 1
ATOM 6072 N N . TYR C 1 37 ? -47.497 122.025 58.380 1.00 41.92 59 TYR C N 1
ATOM 6073 C CA . TYR C 1 37 ? -48.131 120.749 58.744 1.00 42.28 59 TYR C CA 1
ATOM 6074 C C . TYR C 1 37 ? -47.604 120.239 60.082 1.00 42.30 59 TYR C C 1
ATOM 6075 O O . TYR C 1 37 ? -48.377 119.840 60.933 1.00 43.17 59 TYR C O 1
ATOM 6084 N N . SER C 1 38 ? -46.290 120.265 60.271 1.00 40.53 60 SER C N 1
ATOM 6085 C CA . SER C 1 38 ? -45.697 119.816 61.525 1.00 40.08 60 SER C CA 1
ATOM 6086 C C . SER C 1 38 ? -46.039 120.748 62.687 1.00 38.73 60 SER C C 1
ATOM 6087 O O . SER C 1 38 ? -46.338 120.285 63.779 1.00 41.49 60 SER C O 1
ATOM 6090 N N . SER C 1 39 ? -46.072 122.050 62.436 1.00 38.57 61 SER C N 1
ATOM 6091 C CA . SER C 1 39 ? -46.503 122.997 63.465 1.00 40.19 61 SER C CA 1
ATOM 6092 C C . SER C 1 39 ? -47.922 122.682 63.924 1.00 42.74 61 SER C C 1
ATOM 6093 O O . SER C 1 39 ? -48.239 122.768 65.106 1.00 42.43 61 SER C O 1
ATOM 6096 N N . TYR C 1 40 ? -48.785 122.346 62.981 1.00 41.20 62 TYR C N 1
ATOM 6097 C CA . TYR C 1 40 ? -50.172 122.103 63.309 1.00 43.22 62 TYR C CA 1
ATOM 6098 C C . TYR C 1 40 ? -50.395 120.717 63.917 1.00 45.07 62 TYR C C 1
ATOM 6099 O O . TYR C 1 40 ? -51.268 120.557 64.770 1.00 46.68 62 TYR C O 1
ATOM 6108 N N . SER C 1 41 ? -49.591 119.729 63.534 1.00 42.90 63 SER C N 1
ATOM 6109 C CA . SER C 1 41 ? -49.619 118.461 64.251 1.00 44.28 63 SER C CA 1
ATOM 6110 C C . SER C 1 41 ? -49.259 118.696 65.725 1.00 44.92 63 SER C C 1
ATOM 6111 O O . SER C 1 41 ? -49.901 118.166 66.625 1.00 44.89 63 SER C O 1
ATOM 6114 N N . PHE C 1 42 ? -48.244 119.523 65.943 1.00 43.53 64 PHE C N 1
ATOM 6115 C CA . PHE C 1 42 ? -47.790 119.870 67.284 1.00 42.56 64 PHE C CA 1
ATOM 6116 C C . PHE C 1 42 ? -48.867 120.623 68.050 1.00 42.69 64 PHE C C 1
ATOM 6117 O O . PHE C 1 42 ? -49.221 120.242 69.152 1.00 43.42 64 PHE C O 1
ATOM 6125 N N . LEU C 1 43 ? -49.409 121.678 67.459 1.00 42.92 65 LEU C N 1
ATOM 6126 C CA . LEU C 1 43 ? -50.436 122.453 68.130 1.00 43.51 65 LEU C CA 1
ATOM 6127 C C . LEU C 1 43 ? -51.713 121.644 68.381 1.00 45.79 65 LEU C C 1
ATOM 6128 O O . LEU C 1 43 ? -52.368 121.838 69.406 1.00 46.61 65 LEU C O 1
ATOM 6133 N N . GLU C 1 44 ? -52.068 120.741 67.467 1.00 46.83 66 GLU C N 1
ATOM 6134 C CA . GLU C 1 44 ? -53.222 119.862 67.688 1.00 47.72 66 GLU C CA 1
ATOM 6135 C C . GLU C 1 44 ? -52.974 118.890 68.847 1.00 48.42 66 GLU C C 1
ATOM 6136 O O . GLU C 1 44 ? -53.882 118.617 69.633 1.00 51.31 66 GLU C O 1
ATOM 6142 N N . SER C 1 45 ? -51.751 118.393 68.987 1.00 46.91 67 SER C N 1
ATOM 6143 C CA . SER C 1 45 ? -51.394 117.603 70.172 1.00 49.17 67 SER C CA 1
ATOM 6144 C C . SER C 1 45 ? -51.475 118.430 71.459 1.00 50.74 67 SER C C 1
ATOM 6145 O O . SER C 1 45 ? -51.893 117.921 72.503 1.00 49.09 67 SER C O 1
ATOM 6148 N N . GLU C 1 46 ? -51.054 119.689 71.384 1.00 49.35 68 GLU C N 1
ATOM 6149 C CA . GLU C 1 46 ? -51.148 120.591 72.524 1.00 50.15 68 GLU C CA 1
ATOM 6150 C C . GLU C 1 46 ? -52.594 120.796 72.936 1.00 52.83 68 GLU C C 1
ATOM 6151 O O . GLU C 1 46 ? -52.917 120.775 74.126 1.00 55.26 68 GLU C O 1
ATOM 6157 N N . LEU C 1 47 ? -53.469 120.983 71.958 1.00 51.40 69 LEU C N 1
ATOM 6158 C CA . LEU C 1 47 ? -54.877 121.161 72.264 1.00 53.41 69 LEU C CA 1
ATOM 6159 C C . LEU C 1 47 ? -55.470 119.902 72.929 1.00 54.45 69 LEU C C 1
ATOM 6160 O O . LEU C 1 47 ? -56.258 120.014 73.873 1.00 60.03 69 LEU C O 1
ATOM 6165 N N . LEU C 1 48 ? -55.067 118.720 72.473 1.00 52.92 70 LEU C N 1
ATOM 6166 C CA . LEU C 1 48 ? -55.494 117.472 73.114 1.00 55.44 70 LEU C CA 1
ATOM 6167 C C . LEU C 1 48 ? -54.983 117.419 74.553 1.00 60.02 70 LEU C C 1
ATOM 6168 O O . LEU C 1 48 ? -55.733 117.101 75.474 1.00 62.39 70 LEU C O 1
ATOM 6173 N N . ARG C 1 49 ? -53.711 117.757 74.736 1.00 61.72 71 ARG C N 1
ATOM 6174 C CA . ARG C 1 49 ? -53.088 117.753 76.056 1.00 61.63 71 ARG C CA 1
ATOM 6175 C C . ARG C 1 49 ? -53.777 118.735 77.007 1.00 62.90 71 ARG C C 1
ATOM 6176 O O . ARG C 1 49 ? -53.909 118.458 78.189 1.00 60.85 71 ARG C O 1
ATOM 6192 N N . GLY C 1 51 ? -56.859 119.578 77.041 1.00 65.25 73 GLY C N 1
ATOM 6193 C CA . GLY C 1 51 ? -58.257 119.237 77.280 1.00 66.61 73 GLY C CA 1
ATOM 6194 C C . GLY C 1 51 ? -59.244 119.956 76.383 1.00 66.57 73 GLY C C 1
ATOM 6195 O O . GLY C 1 51 ? -60.427 120.064 76.722 1.00 66.91 73 GLY C O 1
ATOM 6196 N N . LYS C 1 52 ? -58.784 120.425 75.225 1.00 62.72 74 LYS C N 1
ATOM 6197 C CA A LYS C 1 52 ? -59.645 121.164 74.310 0.50 62.85 74 LYS C CA 1
ATOM 6198 C CA B LYS C 1 52 ? -59.646 121.164 74.311 0.50 62.87 74 LYS C CA 1
ATOM 6199 C C . LYS C 1 52 ? -60.222 120.264 73.225 1.00 61.55 74 LYS C C 1
ATOM 6200 O O . LYS C 1 52 ? -61.027 120.705 72.422 1.00 59.54 74 LYS C O 1
ATOM 6211 N N . GLY C 1 53 ? -59.801 119.006 73.188 1.00 61.05 75 GLY C N 1
ATOM 6212 C CA . GLY C 1 53 ? -60.291 118.082 72.172 1.00 63.14 75 GLY C CA 1
ATOM 6213 C C . GLY C 1 53 ? -59.529 118.124 70.858 1.00 65.09 75 GLY C C 1
ATOM 6214 O O . GLY C 1 53 ? -58.462 118.740 70.746 1.00 63.19 75 GLY C O 1
ATOM 6215 N N . GLU C 1 54 ? -60.104 117.474 69.852 1.00 68.29 76 GLU C N 1
ATOM 6216 C CA . GLU C 1 54 ? -59.433 117.224 68.585 1.00 69.60 76 GLU C CA 1
ATOM 6217 C C . GLU C 1 54 ? -59.778 118.303 67.557 1.00 65.00 76 GLU C C 1
ATOM 6218 O O . GLU C 1 54 ? -60.944 118.556 67.300 1.00 63.15 76 GLU C O 1
ATOM 6224 N N . TYR C 1 55 ? -58.753 118.923 66.976 1.00 57.92 77 TYR C N 1
ATOM 6225 C CA . TYR C 1 55 ? -58.923 119.937 65.948 1.00 54.76 77 TYR C CA 1
ATOM 6226 C C . TYR C 1 55 ? -58.223 119.505 64.667 1.00 53.09 77 TYR C C 1
ATOM 6227 O O . TYR C 1 55 ? -57.262 118.732 64.699 1.00 49.69 77 TYR C O 1
ATOM 6236 N N . ASP C 1 56 ? -58.696 120.037 63.545 1.00 52.88 78 ASP C N 1
ATOM 6237 C CA . ASP C 1 56 ? -58.000 119.936 62.267 1.00 52.16 78 ASP C CA 1
ATOM 6238 C C . ASP C 1 56 ? -57.872 121.372 61.719 1.00 48.83 78 ASP C C 1
ATOM 6239 O O . ASP C 1 56 ? -58.819 121.941 61.181 1.00 47.70 78 ASP C O 1
ATOM 6244 N N . LEU C 1 57 ? -56.697 121.958 61.889 1.00 46.47 79 LEU C N 1
ATOM 6245 C CA . LEU C 1 57 ? -56.490 123.370 61.561 1.00 45.62 79 LEU C CA 1
ATOM 6246 C C . LEU C 1 57 ? -56.050 123.515 60.093 1.00 43.28 79 LEU C C 1
ATOM 6247 O O . LEU C 1 57 ? -55.425 122.602 59.548 1.00 44.57 79 LEU C O 1
ATOM 6252 N N . SER C 1 58 ? -56.416 124.626 59.452 1.00 40.83 80 SER C N 1
ATOM 6253 C CA . SER C 1 58 ? -56.111 124.839 58.031 1.00 40.87 80 SER C CA 1
ATOM 6254 C C . SER C 1 58 ? -54.698 125.317 57.798 1.00 37.92 80 SER C C 1
ATOM 6255 O O . SER C 1 58 ? -54.392 126.489 58.022 1.00 35.91 80 SER C O 1
ATOM 6258 N N . GLU C 1 59 ? -53.845 124.428 57.302 1.00 39.17 81 GLU C N 1
ATOM 6259 C CA . GLU C 1 59 ? -52.496 124.836 56.891 1.00 38.84 81 GLU C CA 1
ATOM 6260 C C . GLU C 1 59 ? -52.557 125.887 55.808 1.00 37.86 81 GLU C C 1
ATOM 6261 O O . GLU C 1 59 ? -51.789 126.833 55.843 1.00 40.72 81 GLU C O 1
ATOM 6275 N N . PHE C 1 61 ? -54.555 128.311 55.160 1.00 36.18 83 PHE C N 1
ATOM 6276 C CA . PHE C 1 61 ? -54.838 129.662 55.632 1.00 35.58 83 PHE C CA 1
ATOM 6277 C C . PHE C 1 61 ? -53.553 130.342 56.099 1.00 35.00 83 PHE C C 1
ATOM 6278 O O . PHE C 1 61 ? -53.272 131.493 55.758 1.00 35.51 83 PHE C O 1
ATOM 6286 N N . THR C 1 62 ? -52.761 129.609 56.859 1.00 35.46 84 THR C N 1
ATOM 6287 C CA . THR C 1 62 ? -51.522 130.133 57.402 1.00 34.08 84 THR C CA 1
ATOM 6288 C C . THR C 1 62 ? -50.405 130.213 56.354 1.00 34.45 84 THR C C 1
ATOM 6289 O O . THR C 1 62 ? -49.637 131.167 56.346 1.00 36.51 84 THR C O 1
ATOM 6293 N N . VAL C 1 63 ? -50.335 129.238 55.458 1.00 33.68 85 VAL C N 1
ATOM 6294 C CA . VAL C 1 63 ? -49.400 129.278 54.334 1.00 32.59 85 VAL C CA 1
ATOM 6295 C C . VAL C 1 63 ? -49.669 130.544 53.488 1.00 34.20 85 VAL C C 1
ATOM 6296 O O . VAL C 1 63 ? -48.740 131.309 53.172 1.00 30.22 85 VAL C O 1
ATOM 6300 N N . TYR C 1 64 ? -50.938 130.784 53.170 1.00 30.98 86 TYR C N 1
ATOM 6301 C CA . TYR C 1 64 ? -51.337 131.967 52.438 1.00 31.59 86 TYR C CA 1
ATOM 6302 C C . TYR C 1 64 ? -50.823 133.238 53.103 1.00 33.64 86 TYR C C 1
ATOM 6303 O O . TYR C 1 64 ? -50.105 134.022 52.476 1.00 34.08 86 TYR C O 1
ATOM 6312 N N . ASN C 1 65 ? -51.180 133.456 54.360 1.00 33.81 87 ASN C N 1
ATOM 6313 C CA . ASN C 1 65 ? -50.787 134.692 55.029 1.00 33.69 87 ASN C CA 1
ATOM 6314 C C . ASN C 1 65 ? -49.259 134.812 55.204 1.00 30.94 87 ASN C C 1
ATOM 6315 O O . ASN C 1 65 ? -48.699 135.900 55.083 1.00 33.64 87 ASN C O 1
ATOM 6320 N N . THR C 1 66 ? -48.600 133.709 55.502 1.00 28.77 88 THR C N 1
ATOM 6321 C CA . THR C 1 66 ? -47.166 133.720 55.667 1.00 29.47 88 THR C CA 1
ATOM 6322 C C . THR C 1 66 ? -46.451 134.118 54.355 1.00 29.08 88 THR C C 1
ATOM 6323 O O . THR C 1 66 ? -45.537 134.921 54.374 1.00 29.07 88 THR C O 1
ATOM 6327 N N . TYR C 1 67 ? -46.897 133.591 53.222 1.00 28.74 89 TYR C N 1
ATOM 6328 C CA . TYR C 1 67 ? -46.280 133.943 51.946 1.00 27.90 89 TYR C CA 1
ATOM 6329 C C . TYR C 1 67 ? -46.439 135.413 51.594 1.00 28.06 89 TYR C C 1
ATOM 6330 O O . TYR C 1 67 ? -45.508 136.006 51.053 1.00 27.21 89 TYR C O 1
ATOM 6339 N N . LEU C 1 68 ? -47.554 136.028 51.969 1.00 28.20 90 LEU C N 1
ATOM 6340 C CA . LEU C 1 68 ? -47.695 137.448 51.741 1.00 28.68 90 LEU C CA 1
ATOM 6341 C C . LEU C 1 68 ? -46.666 138.235 52.565 1.00 29.70 90 LEU C C 1
ATOM 6342 O O . LEU C 1 68 ? -46.116 139.232 52.076 1.00 29.29 90 LEU C O 1
ATOM 6347 N N . ASP C 1 69 ? -46.418 137.815 53.798 1.00 30.30 91 ASP C N 1
ATOM 6348 C CA . ASP C 1 69 ? -45.416 138.495 54.636 1.00 31.64 91 ASP C CA 1
ATOM 6349 C C . ASP C 1 69 ? -44.014 138.216 54.090 1.00 31.32 91 ASP C C 1
ATOM 6350 O O . ASP C 1 69 ? -43.163 139.090 54.086 1.00 26.82 91 ASP C O 1
ATOM 6355 N N . ARG C 1 70 ? -43.784 136.998 53.610 1.00 30.52 92 ARG C N 1
ATOM 6356 C CA . ARG C 1 70 ? -42.476 136.656 53.062 1.00 29.62 92 ARG C CA 1
ATOM 6357 C C . ARG C 1 70 ? -42.178 137.480 51.812 1.00 28.25 92 ARG C C 1
ATOM 6358 O O . ARG C 1 70 ? -41.054 137.947 51.621 1.00 26.85 92 ARG C O 1
ATOM 6366 N N . ALA C 1 71 ? -43.193 137.705 50.990 1.00 27.35 93 ALA C N 1
ATOM 6367 C CA . ALA C 1 71 ? -43.031 138.546 49.812 1.00 26.97 93 ALA C CA 1
ATOM 6368 C C . ALA C 1 71 ? -42.660 139.969 50.233 1.00 27.61 93 ALA C C 1
ATOM 6369 O O . ALA C 1 71 ? -41.761 140.584 49.665 1.00 25.81 93 ALA C O 1
ATOM 6371 N N . ASP C 1 72 ? -43.354 140.483 51.248 1.00 29.13 94 ASP C N 1
ATOM 6372 C CA . ASP C 1 72 ? -43.055 141.820 51.786 1.00 29.45 94 ASP C CA 1
ATOM 6373 C C . ASP C 1 72 ? -41.618 141.894 52.286 1.00 27.00 94 ASP C C 1
ATOM 6374 O O . ASP C 1 72 ? -40.926 142.873 52.042 1.00 26.03 94 ASP C O 1
ATOM 6379 N N . ALA C 1 73 ? -41.164 140.863 52.983 1.00 26.47 95 ALA C N 1
ATOM 6380 C CA . ALA C 1 73 ? -39.779 140.831 53.491 1.00 27.16 95 ALA C CA 1
ATOM 6381 C C . ALA C 1 73 ? -38.773 140.831 52.321 1.00 26.79 95 ALA C C 1
ATOM 6382 O O . ALA C 1 73 ? -37.745 141.515 52.351 1.00 27.96 95 ALA C O 1
ATOM 6384 N N . ALA C 1 74 ? -39.093 140.080 51.272 1.00 25.05 96 ALA C N 1
ATOM 6385 C CA . ALA C 1 74 ? -38.250 140.044 50.080 1.00 24.35 96 ALA C CA 1
ATOM 6386 C C . ALA C 1 74 ? -38.177 141.424 49.453 1.00 24.62 96 ALA C C 1
ATOM 6387 O O . ALA C 1 74 ? -37.100 141.908 49.108 1.00 26.80 96 ALA C O 1
ATOM 6389 N N . VAL C 1 75 ? -39.320 142.096 49.335 1.00 24.00 97 VAL C N 1
ATOM 6390 C CA . VAL C 1 75 ? -39.322 143.410 48.704 1.00 24.09 97 VAL C CA 1
ATOM 6391 C C . VAL C 1 75 ? -38.595 144.447 49.562 1.00 25.77 97 VAL C C 1
ATOM 6392 O O . VAL C 1 75 ? -37.818 145.253 49.046 1.00 24.47 97 VAL C O 1
ATOM 6396 N N . ARG C 1 76 ? -38.835 144.437 50.872 1.00 25.61 98 ARG C N 1
ATOM 6397 C CA . ARG C 1 76 ? -38.191 145.427 51.733 1.00 25.21 98 ARG C CA 1
ATOM 6398 C C . ARG C 1 76 ? -36.678 145.281 51.738 1.00 25.48 98 ARG C C 1
ATOM 6399 O O . ARG C 1 76 ? -35.969 146.272 51.841 1.00 24.72 98 ARG C O 1
ATOM 6407 N N . THR C 1 77 ? -36.184 144.059 51.593 1.00 25.27 99 THR C N 1
ATOM 6408 C CA . THR C 1 77 ? -34.741 143.817 51.562 1.00 25.62 99 THR C CA 1
ATOM 6409 C C . THR C 1 77 ? -34.166 143.717 50.151 1.00 25.95 99 THR C C 1
ATOM 6410 O O . THR C 1 77 ? -33.053 143.222 49.962 1.00 26.20 99 THR C O 1
ATOM 6414 N N . HIS C 1 78 ? -34.925 144.161 49.155 1.00 26.36 100 HIS C N 1
ATOM 6415 C CA . HIS C 1 78 ? -34.469 144.138 47.769 1.00 27.64 100 HIS C CA 1
ATOM 6416 C C . HIS C 1 78 ? -33.903 142.775 47.362 1.00 27.80 100 HIS C C 1
ATOM 6417 O O . HIS C 1 78 ? -32.905 142.695 46.653 1.00 26.50 100 HIS C O 1
ATOM 6424 N N . GLY C 1 79 ? -34.575 141.721 47.810 1.00 26.25 101 GLY C N 1
ATOM 6425 C CA . GLY C 1 79 ? -34.286 140.379 47.355 1.00 27.62 101 GLY C CA 1
ATOM 6426 C C . GLY C 1 79 ? -33.389 139.563 48.257 1.00 27.90 101 GLY C C 1
ATOM 6427 O O . GLY C 1 79 ? -33.181 138.383 47.992 1.00 27.82 101 GLY C O 1
ATOM 6428 N N . ASP C 1 80 ? -32.845 140.170 49.315 1.00 28.34 102 ASP C N 1
ATOM 6429 C CA . ASP C 1 80 ? -32.006 139.399 50.238 1.00 27.89 102 ASP C CA 1
ATOM 6430 C C . ASP C 1 80 ? -32.820 138.271 50.873 1.00 29.81 102 ASP C C 1
ATOM 6431 O O . ASP C 1 80 ? -32.422 137.101 50.798 1.00 27.95 102 ASP C O 1
ATOM 6436 N N . VAL C 1 81 ? -33.964 138.585 51.471 1.00 27.04 103 VAL C N 1
ATOM 6437 C CA . VAL C 1 81 ? -34.843 137.506 51.931 1.00 24.30 103 VAL C CA 1
ATOM 6438 C C . VAL C 1 81 ? -35.355 136.743 50.724 1.00 25.99 103 VAL C C 1
ATOM 6439 O O . VAL C 1 81 ? -36.025 137.306 49.869 1.00 26.98 103 VAL C O 1
ATOM 6443 N N . SER C 1 82 ? -34.993 135.465 50.615 1.00 26.01 104 SER C N 1
ATOM 6444 C CA . SER C 1 82 ? -35.435 134.655 49.492 1.00 26.44 104 SER C CA 1
ATOM 6445 C C . SER C 1 82 ? -36.946 134.422 49.620 1.00 26.89 104 SER C C 1
ATOM 6446 O O . SER C 1 82 ? -37.482 134.377 50.719 1.00 26.78 104 SER C O 1
ATOM 6449 N N . PHE C 1 83 ? -37.604 134.281 48.485 1.00 27.21 105 PHE C N 1
ATOM 6450 C CA . PHE C 1 83 ? -39.012 133.995 48.446 1.00 27.22 105 PHE C CA 1
ATOM 6451 C C . PHE C 1 83 ? -39.156 132.566 47.947 1.00 29.15 105 PHE C C 1
ATOM 6452 O O . PHE C 1 83 ? -38.830 132.258 46.797 1.00 28.26 105 PHE C O 1
ATOM 6460 N N . SER C 1 84 ? -39.621 131.692 48.828 1.00 28.57 106 SER C N 1
ATOM 6461 C CA . SER C 1 84 ? -39.763 130.285 48.505 1.00 30.41 106 SER C CA 1
ATOM 6462 C C . SER C 1 84 ? -40.829 129.690 49.418 1.00 31.20 106 SER C C 1
ATOM 6463 O O . SER C 1 84 ? -41.430 130.406 50.232 1.00 27.04 106 SER C O 1
ATOM 6466 N N . GLN C 1 85 ? -41.049 128.384 49.299 1.00 30.11 107 GLN C N 1
ATOM 6467 C CA . GLN C 1 85 ? -42.220 127.739 49.909 1.00 31.65 107 GLN C CA 1
ATOM 6468 C C . GLN C 1 85 ? -42.065 127.430 51.397 1.00 31.64 107 GLN C C 1
ATOM 6469 O O . GLN C 1 85 ? -43.047 127.143 52.091 1.00 31.61 107 GLN C O 1
ATOM 6475 N N . GLY C 1 86 ? -40.829 127.417 51.876 1.00 29.99 108 GLY C N 1
ATOM 6476 C CA . GLY C 1 86 ? -40.547 126.976 53.232 1.00 29.64 108 GLY C CA 1
ATOM 6477 C C . GLY C 1 86 ? -40.907 128.011 54.282 1.00 29.33 108 GLY C C 1
ATOM 6478 O O . GLY C 1 86 ? -41.496 129.046 53.989 1.00 29.18 108 GLY C O 1
ATOM 6479 N N . GLY C 1 87 ? -40.547 127.695 55.512 1.00 30.33 109 GLY C N 1
ATOM 6480 C CA . GLY C 1 87 ? -40.885 128.510 56.663 1.00 32.71 109 GLY C CA 1
ATOM 6481 C C . GLY C 1 87 ? -40.426 127.842 57.942 1.00 32.48 109 GLY C C 1
ATOM 6482 O O . GLY C 1 87 ? -39.614 126.910 57.922 1.00 34.31 109 GLY C O 1
ATOM 6483 N N . SER C 1 88 ? -40.956 128.320 59.062 1.00 34.17 110 SER C N 1
ATOM 6484 C CA . SER C 1 88 ? -40.490 127.900 60.377 1.00 34.48 110 SER C CA 1
ATOM 6485 C C . SER C 1 88 ? -41.658 127.672 61.317 1.00 36.39 110 SER C C 1
ATOM 6486 O O . SER C 1 88 ? -42.782 128.110 61.066 1.00 33.97 110 SER C O 1
ATOM 6489 N N . PHE C 1 89 ? -41.356 127.041 62.439 1.00 35.82 111 PHE C N 1
ATOM 6490 C CA . PHE C 1 89 ? -42.324 126.913 63.515 1.00 36.28 111 PHE C CA 1
ATOM 6491 C C . PHE C 1 89 ? -42.778 128.283 63.982 1.00 36.95 111 PHE C C 1
ATOM 6492 O O . PHE C 1 89 ? -43.959 128.484 64.271 1.00 38.43 111 PHE C O 1
ATOM 6500 N N . TYR C 1 90 ? -41.857 129.237 64.028 1.00 35.29 112 TYR C N 1
ATOM 6501 C CA . TYR C 1 90 ? -42.232 130.563 64.461 1.00 35.43 112 TYR C CA 1
ATOM 6502 C C . TYR C 1 90 ? -43.255 131.189 63.508 1.00 35.05 112 TYR C C 1
ATOM 6503 O O . TYR C 1 90 ? -44.119 131.928 63.957 1.00 35.48 112 TYR C O 1
ATOM 6512 N N . ASP C 1 91 ? -43.171 130.911 62.211 1.00 32.47 113 ASP C N 1
ATOM 6513 C CA . ASP C 1 91 ? -44.164 131.429 61.289 1.00 31.58 113 ASP C CA 1
ATOM 6514 C C . ASP C 1 91 ? -45.568 131.026 61.750 1.00 32.88 113 ASP C C 1
ATOM 6515 O O . ASP C 1 91 ? -46.503 131.825 61.651 1.00 31.23 113 ASP C O 1
ATOM 6520 N N . ALA C 1 92 ? -45.727 129.781 62.195 1.00 32.50 114 ALA C N 1
ATOM 6521 C CA . ALA C 1 92 ? -47.035 129.285 62.641 1.00 36.19 114 ALA C CA 1
ATOM 6522 C C . ALA C 1 92 ? -47.477 129.934 63.963 1.00 36.25 114 ALA C C 1
ATOM 6523 O O . ALA C 1 92 ? -48.633 130.344 64.116 1.00 40.69 114 ALA C O 1
ATOM 6525 N N . LEU C 1 93 ? -46.544 130.098 64.889 1.00 39.19 115 LEU C N 1
ATOM 6526 C CA . LEU C 1 93 ? -46.836 130.761 66.177 1.00 38.90 115 LEU C CA 1
ATOM 6527 C C . LEU C 1 93 ? -47.106 132.258 66.022 1.00 38.86 115 LEU C C 1
ATOM 6528 O O . LEU C 1 93 ? -48.039 132.798 66.614 1.00 45.56 115 LEU C O 1
ATOM 6533 N N . TYR C 1 94 ? -46.303 132.938 65.217 1.00 38.29 116 TYR C N 1
ATOM 6534 C CA . TYR C 1 94 ? -46.574 134.334 64.875 1.00 37.15 116 TYR C CA 1
ATOM 6535 C C . TYR C 1 94 ? -47.930 134.411 64.182 1.00 35.98 116 TYR C C 1
ATOM 6536 O O . TYR C 1 94 ? -48.751 135.280 64.474 1.00 37.79 116 TYR C O 1
ATOM 6545 N N . GLY C 1 95 ? -48.152 133.495 63.256 1.00 36.50 117 GLY C N 1
ATOM 6546 C CA . GLY C 1 95 ? -49.353 133.516 62.426 1.00 37.23 117 GLY C CA 1
ATOM 6547 C C . GLY C 1 95 ? -50.640 133.415 63.223 1.00 39.00 117 GLY C C 1
ATOM 6548 O O . GLY C 1 95 ? -51.588 134.164 62.981 1.00 39.33 117 GLY C O 1
ATOM 6557 N N . GLU C 1 97 ? -51.313 134.237 66.257 1.00 43.66 119 GLU C N 1
ATOM 6558 C CA . GLU C 1 97 ? -51.510 135.463 67.019 1.00 44.21 119 GLU C CA 1
ATOM 6559 C C . GLU C 1 97 ? -51.828 136.651 66.135 1.00 42.83 119 GLU C C 1
ATOM 6560 O O . GLU C 1 97 ? -52.461 137.592 66.585 1.00 45.57 119 GLU C O 1
ATOM 6566 N N . THR C 1 98 ? -51.369 136.635 64.890 1.00 41.46 120 THR C N 1
ATOM 6567 C CA . THR C 1 98 ? -51.502 137.801 64.018 1.00 40.40 120 THR C CA 1
ATOM 6568 C C . THR C 1 98 ? -52.676 137.664 63.067 1.00 40.65 120 THR C C 1
ATOM 6569 O O . THR C 1 98 ? -53.451 138.595 62.900 1.00 40.66 120 THR C O 1
ATOM 6573 N N . PHE C 1 99 ? -52.804 136.500 62.432 1.00 42.42 121 PHE C N 1
ATOM 6574 C CA . PHE C 1 99 ? -53.857 136.273 61.426 1.00 39.91 121 PHE C CA 1
ATOM 6575 C C . PHE C 1 99 ? -55.031 135.499 61.973 1.00 41.50 121 PHE C C 1
ATOM 6576 O O . PHE C 1 99 ? -56.129 135.585 61.430 1.00 38.89 121 PHE C O 1
ATOM 6584 N N . GLY C 1 100 ? -54.795 134.710 63.019 1.00 41.20 122 GLY C N 1
ATOM 6585 C CA . GLY C 1 100 ? -55.826 133.826 63.554 1.00 40.95 122 GLY C CA 1
ATOM 6586 C C . GLY C 1 100 ? -55.662 132.395 63.094 1.00 42.25 122 GLY C C 1
ATOM 6587 O O . GLY C 1 100 ? -54.622 132.017 62.551 1.00 38.82 122 GLY C O 1
ATOM 6588 N N . LEU C 1 101 ? -56.708 131.596 63.303 1.00 41.57 123 LEU C N 1
ATOM 6589 C CA . LEU C 1 101 ? -56.736 130.198 62.875 1.00 41.65 123 LEU C CA 1
ATOM 6590 C C . LEU C 1 101 ? -58.082 129.917 62.234 1.00 43.02 123 LEU C C 1
ATOM 6591 O O . LEU C 1 101 ? -59.082 130.567 62.576 1.00 43.23 123 LEU C O 1
ATOM 6596 N N . VAL C 1 102 ? -58.120 128.974 61.297 1.00 42.45 124 VAL C N 1
ATOM 6597 C CA . VAL C 1 102 ? -59.391 128.535 60.749 1.00 43.21 124 VAL C CA 1
ATOM 6598 C C . VAL C 1 102 ? -59.378 127.017 60.615 1.00 43.83 124 VAL C C 1
ATOM 6599 O O . VAL C 1 102 ? -58.324 126.406 60.467 1.00 41.29 124 VAL C O 1
ATOM 6603 N N . PRO C 1 103 ? -60.555 126.395 60.699 1.00 46.34 125 PRO C N 1
ATOM 6604 C CA . PRO C 1 103 ? -60.662 124.950 60.503 1.00 47.16 125 PRO C CA 1
ATOM 6605 C C . PRO C 1 103 ? -60.320 124.538 59.080 1.00 46.33 125 PRO C C 1
ATOM 6606 O O . PRO C 1 103 ? -60.607 125.285 58.141 1.00 45.39 125 PRO C O 1
ATOM 6610 N N . GLU C 1 104 ? -59.774 123.336 58.939 1.00 45.75 126 GLU C N 1
ATOM 6611 C CA . GLU C 1 104 ? -59.391 122.765 57.645 1.00 46.37 126 GLU C CA 1
ATOM 6612 C C . GLU C 1 104 ? -60.431 122.985 56.556 1.00 49.06 126 GLU C C 1
ATOM 6613 O O . GLU C 1 104 ? -60.107 123.407 55.446 1.00 48.25 126 GLU C O 1
ATOM 6619 N N . GLU C 1 105 ? -61.684 122.683 56.872 1.00 50.49 127 GLU C N 1
ATOM 6620 C CA . GLU C 1 105 ? -62.747 122.708 55.871 1.00 53.90 127 GLU C CA 1
ATOM 6621 C C . GLU C 1 105 ? -62.999 124.097 55.283 1.00 53.50 127 GLU C C 1
ATOM 6622 O O . GLU C 1 105 ? -63.587 124.213 54.220 1.00 55.84 127 GLU C O 1
ATOM 6628 N N . GLU C 1 106 ? -62.577 125.149 55.968 1.00 53.65 128 GLU C N 1
ATOM 6629 C CA . GLU C 1 106 ? -62.763 126.497 55.447 1.00 56.45 128 GLU C CA 1
ATOM 6630 C C . GLU C 1 106 ? -61.740 126.893 54.379 1.00 56.66 128 GLU C C 1
ATOM 6631 O O . GLU C 1 106 ? -61.964 127.866 53.664 1.00 54.84 128 GLU C O 1
ATOM 6645 N N . ARG C 1 108 ? -59.193 124.302 52.091 1.00 51.06 130 ARG C N 1
ATOM 6646 C CA . ARG C 1 108 ? -58.580 123.002 51.874 1.00 50.22 130 ARG C CA 1
ATOM 6647 C C . ARG C 1 108 ? -57.523 123.063 50.760 1.00 45.89 130 ARG C C 1
ATOM 6648 O O . ARG C 1 108 ? -57.649 123.840 49.822 1.00 42.36 130 ARG C O 1
ATOM 6656 N N . PRO C 1 109 ? -56.517 122.191 50.832 1.00 44.64 131 PRO C N 1
ATOM 6657 C CA . PRO C 1 109 ? -55.559 122.093 49.737 1.00 44.29 131 PRO C CA 1
ATOM 6658 C C . PRO C 1 109 ? -56.202 121.608 48.443 1.00 42.71 131 PRO C C 1
ATOM 6659 O O . PRO C 1 109 ? -57.107 120.782 48.483 1.00 41.60 131 PRO C O 1
ATOM 6663 N N . GLY C 1 110 ? -55.740 122.128 47.313 1.00 41.37 132 GLY C N 1
ATOM 6664 C CA . GLY C 1 110 ? -56.123 121.595 45.994 1.00 42.84 132 GLY C CA 1
ATOM 6665 C C . GLY C 1 110 ? -57.419 122.089 45.385 1.00 42.04 132 GLY C C 1
ATOM 6666 O O . GLY C 1 110 ? -57.612 121.947 44.176 1.00 44.45 132 GLY C O 1
ATOM 6683 N N . TYR C 1 113 ? -57.820 123.971 41.913 1.00 38.25 135 TYR C N 1
ATOM 6684 C CA . TYR C 1 113 ? -57.448 123.269 40.689 1.00 39.62 135 TYR C CA 1
ATOM 6685 C C . TYR C 1 113 ? -57.965 121.831 40.667 1.00 42.54 135 TYR C C 1
ATOM 6686 O O . TYR C 1 113 ? -57.329 120.939 40.133 1.00 42.13 135 TYR C O 1
ATOM 6695 N N . ALA C 1 114 ? -59.138 121.628 41.269 1.00 48.03 136 ALA C N 1
ATOM 6696 C CA . ALA C 1 114 ? -59.900 120.373 41.169 1.00 51.10 136 ALA C CA 1
ATOM 6697 C C . ALA C 1 114 ? -59.160 119.168 41.763 1.00 51.96 136 ALA C C 1
ATOM 6698 O O . ALA C 1 114 ? -59.304 118.059 41.264 1.00 54.06 136 ALA C O 1
ATOM 6700 N N . ASP C 1 115 ? -58.372 119.396 42.814 1.00 51.44 137 ASP C N 1
ATOM 6701 C CA . ASP C 1 115 ? -57.650 118.328 43.511 1.00 53.69 137 ASP C CA 1
ATOM 6702 C C . ASP C 1 115 ? -58.010 118.409 44.983 1.00 52.16 137 ASP C C 1
ATOM 6703 O O . ASP C 1 115 ? -58.700 119.335 45.420 1.00 46.43 137 ASP C O 1
ATOM 6708 N N . THR C 1 116 ? -57.530 117.436 45.748 1.00 53.21 138 THR C N 1
ATOM 6709 C CA . THR C 1 116 ? -57.701 117.442 47.197 1.00 54.95 138 THR C CA 1
ATOM 6710 C C . THR C 1 116 ? -56.371 117.498 47.942 1.00 50.30 138 THR C C 1
ATOM 6711 O O . THR C 1 116 ? -56.346 117.467 49.171 1.00 52.94 138 THR C O 1
ATOM 6715 N N . LEU C 1 117 ? -55.272 117.560 47.197 1.00 51.49 139 LEU C N 1
ATOM 6716 C CA . LEU C 1 117 ? -53.934 117.707 47.778 1.00 50.06 139 LEU C CA 1
ATOM 6717 C C . LEU C 1 117 ? -53.203 118.857 47.083 1.00 47.84 139 LEU C C 1
ATOM 6718 O O . LEU C 1 117 ? -53.491 119.183 45.929 1.00 47.60 139 LEU C O 1
ATOM 6723 N N . SER C 1 118 ? -52.253 119.465 47.795 1.00 45.23 140 SER C N 1
ATOM 6724 C CA . SER C 1 118 ? -51.500 120.598 47.264 1.00 43.69 140 SER C CA 1
ATOM 6725 C C . SER C 1 118 ? -50.595 120.237 46.077 1.00 40.50 140 SER C C 1
ATOM 6726 O O . SER C 1 118 ? -49.907 119.212 46.085 1.00 40.12 140 SER C O 1
ATOM 6729 N N . ASN C 1 119 ? -50.602 121.105 45.070 1.00 39.89 141 ASN C N 1
ATOM 6730 C CA . ASN C 1 119 ? -49.508 121.183 44.097 1.00 39.49 141 ASN C CA 1
ATOM 6731 C C . ASN C 1 119 ? -49.232 122.647 43.793 1.00 35.03 141 ASN C C 1
ATOM 6732 O O . ASN C 1 119 ? -49.984 123.293 43.060 1.00 33.79 141 ASN C O 1
ATOM 6737 N N . HIS C 1 120 ? -48.143 123.161 44.340 1.00 33.95 142 HIS C N 1
ATOM 6738 C CA . HIS C 1 120 ? -47.891 124.596 44.301 1.00 33.02 142 HIS C CA 1
ATOM 6739 C C . HIS C 1 120 ? -46.810 125.007 43.313 1.00 29.44 142 HIS C C 1
ATOM 6740 O O . HIS C 1 120 ? -46.275 126.112 43.405 1.00 29.35 142 HIS C O 1
ATOM 6747 N N . THR C 1 121 ? -46.485 124.133 42.370 1.00 29.91 143 THR C N 1
ATOM 6748 C CA . THR C 1 121 ? -45.386 124.407 41.445 1.00 29.76 143 THR C CA 1
ATOM 6749 C C . THR C 1 121 ? -45.702 125.608 40.555 1.00 29.20 143 THR C C 1
ATOM 6750 O O . THR C 1 121 ? -44.858 126.481 40.360 1.00 29.49 143 THR C O 1
ATOM 6754 N N . GLU C 1 122 ? -46.926 125.676 40.050 1.00 28.81 144 GLU C N 1
ATOM 6755 C CA . GLU C 1 122 ? -47.313 126.759 39.160 1.00 28.95 144 GLU C CA 1
ATOM 6756 C C . GLU C 1 122 ? -47.470 128.064 39.949 1.00 28.70 144 GLU C C 1
ATOM 6757 O O . GLU C 1 122 ? -47.002 129.116 39.525 1.00 26.75 144 GLU C O 1
ATOM 6763 N N . LEU C 1 123 ? -48.125 127.994 41.101 1.00 28.87 145 LEU C N 1
ATOM 6764 C CA . LEU C 1 123 ? -48.219 129.152 41.999 1.00 29.79 145 LEU C CA 1
ATOM 6765 C C . LEU C 1 123 ? -46.828 129.766 42.291 1.00 29.01 145 LEU C C 1
ATOM 6766 O O . LEU C 1 123 ? -46.642 130.981 42.211 1.00 30.12 145 LEU C O 1
ATOM 6771 N N . SER C 1 124 ? -45.865 128.915 42.625 1.00 29.06 146 SER C N 1
ATOM 6772 C CA . SER C 1 124 ? -44.507 129.387 42.867 1.00 30.32 146 SER C CA 1
ATOM 6773 C C . SER C 1 124 ? -43.867 129.962 41.606 1.00 31.93 146 SER C C 1
ATOM 6774 O O . SER C 1 124 ? -43.176 130.967 41.673 1.00 32.54 146 SER C O 1
ATOM 6777 N N . ALA C 1 125 ? -44.085 129.335 40.453 1.00 30.81 147 ALA C N 1
ATOM 6778 C CA . ALA C 1 125 ? -43.495 129.870 39.231 1.00 29.87 147 ALA C CA 1
ATOM 6779 C C . ALA C 1 125 ? -43.973 131.305 39.043 1.00 30.10 147 ALA C C 1
ATOM 6780 O O . ALA C 1 125 ? -43.191 132.183 38.681 1.00 29.50 147 ALA C O 1
ATOM 6782 N N . LEU C 1 126 ? -45.269 131.536 39.225 1.00 28.06 148 LEU C N 1
ATOM 6783 C CA . LEU C 1 126 ? -45.824 132.876 39.034 1.00 28.72 148 LEU C CA 1
ATOM 6784 C C . LEU C 1 126 ? -45.382 133.839 40.138 1.00 27.71 148 LEU C C 1
ATOM 6785 O O . LEU C 1 126 ? -44.934 134.950 39.849 1.00 27.65 148 LEU C O 1
ATOM 6790 N N . THR C 1 127 ? -45.527 133.433 41.396 1.00 27.48 149 THR C N 1
ATOM 6791 C CA . THR C 1 127 ? -45.281 134.379 42.492 1.00 26.05 149 THR C CA 1
ATOM 6792 C C . THR C 1 127 ? -43.772 134.665 42.671 1.00 26.77 149 THR C C 1
ATOM 6793 O O . THR C 1 127 ? -43.404 135.810 42.928 1.00 25.10 149 THR C O 1
ATOM 6797 N N . ASP C 1 128 ? -42.913 133.668 42.456 1.00 26.63 150 ASP C N 1
ATOM 6798 C CA . ASP C 1 128 ? -41.466 133.908 42.478 1.00 29.66 150 ASP C CA 1
ATOM 6799 C C . ASP C 1 128 ? -41.087 134.950 41.424 1.00 28.41 150 ASP C C 1
ATOM 6800 O O . ASP C 1 128 ? -40.304 135.846 41.691 1.00 27.88 150 ASP C O 1
ATOM 6805 N N . ALA C 1 129 ? -41.645 134.826 40.226 1.00 27.14 151 ALA C N 1
ATOM 6806 C CA . ALA C 1 129 ? -41.328 135.773 39.155 1.00 25.31 151 ALA C CA 1
ATOM 6807 C C . ALA C 1 129 ? -41.834 137.165 39.494 1.00 24.60 151 ALA C C 1
ATOM 6808 O O . ALA C 1 129 ? -41.172 138.149 39.201 1.00 24.71 151 ALA C O 1
ATOM 6818 N N . VAL C 1 131 ? -42.470 138.509 42.568 1.00 23.79 153 VAL C N 1
ATOM 6819 C CA . VAL C 1 131 ? -41.721 139.072 43.660 1.00 25.12 153 VAL C CA 1
ATOM 6820 C C . VAL C 1 131 ? -40.344 139.523 43.167 1.00 26.65 153 VAL C C 1
ATOM 6821 O O . VAL C 1 131 ? -39.910 140.618 43.517 1.00 30.23 153 VAL C O 1
ATOM 6825 N N . ALA C 1 132 ? -39.684 138.708 42.334 1.00 23.87 154 ALA C N 1
ATOM 6826 C CA . ALA C 1 132 ? -38.366 139.067 41.800 1.00 24.72 154 ALA C CA 1
ATOM 6827 C C . ALA C 1 132 ? -38.462 140.329 40.961 1.00 25.16 154 ALA C C 1
ATOM 6828 O O . ALA C 1 132 ? -37.540 141.147 40.956 1.00 27.11 154 ALA C O 1
ATOM 6830 N N . ALA C 1 133 ? -39.545 140.471 40.209 1.00 23.94 155 ALA C N 1
ATOM 6831 C CA . ALA C 1 133 ? -39.661 141.607 39.306 1.00 24.34 155 ALA C CA 1
ATOM 6832 C C . ALA C 1 133 ? -39.738 142.916 40.110 1.00 25.64 155 ALA C C 1
ATOM 6833 O O . ALA C 1 133 ? -39.341 143.968 39.624 1.00 27.53 155 ALA C O 1
ATOM 6835 N N . ILE C 1 134 ? -40.266 142.850 41.326 1.00 25.18 156 ILE C N 1
ATOM 6836 C CA . ILE C 1 134 ? -40.320 144.019 42.199 1.00 25.41 156 ILE C CA 1
ATOM 6837 C C . ILE C 1 134 ? -39.017 144.137 43.001 1.00 25.89 156 ILE C C 1
ATOM 6838 O O . ILE C 1 134 ? -38.346 145.154 42.961 1.00 23.79 156 ILE C O 1
ATOM 6843 N N . ALA C 1 135 ? -38.672 143.072 43.722 1.00 25.96 157 ALA C N 1
ATOM 6844 C CA . ALA C 1 135 ? -37.567 143.097 44.671 1.00 25.88 157 ALA C CA 1
ATOM 6845 C C . ALA C 1 135 ? -36.177 143.232 44.030 1.00 27.37 157 ALA C C 1
ATOM 6846 O O . ALA C 1 135 ? -35.284 143.840 44.635 1.00 27.08 157 ALA C O 1
ATOM 6848 N N . LYS C 1 136 ? -35.979 142.660 42.848 1.00 26.98 158 LYS C N 1
ATOM 6849 C CA A LYS C 1 136 ? -34.655 142.633 42.216 0.50 28.92 158 LYS C CA 1
ATOM 6850 C CA B LYS C 1 136 ? -34.657 142.631 42.217 0.50 28.76 158 LYS C CA 1
ATOM 6851 C C . LYS C 1 136 ? -34.628 143.372 40.888 1.00 28.94 158 LYS C C 1
ATOM 6852 O O . LYS C 1 136 ? -33.655 143.316 40.180 1.00 30.94 158 LYS C O 1
ATOM 6863 N N . GLY C 1 137 ? -35.703 144.055 40.546 1.00 29.87 159 GLY C N 1
ATOM 6864 C CA . GLY C 1 137 ? -35.777 144.753 39.272 1.00 31.32 159 GLY C CA 1
ATOM 6865 C C . GLY C 1 137 ? -35.317 146.195 39.384 1.00 33.60 159 GLY C C 1
ATOM 6866 O O . GLY C 1 137 ? -34.673 146.585 40.356 1.00 36.47 159 GLY C O 1
ATOM 6867 N N . LYS C 1 138 ? -35.704 146.985 38.395 1.00 36.33 160 LYS C N 1
ATOM 6868 C CA . LYS C 1 138 ? -35.249 148.357 38.265 1.00 42.01 160 LYS C CA 1
ATOM 6869 C C . LYS C 1 138 ? -36.307 149.421 38.602 1.00 38.67 160 LYS C C 1
ATOM 6870 O O . LYS C 1 138 ? -36.105 150.595 38.354 1.00 40.35 160 LYS C O 1
ATOM 6876 N N . LEU C 1 139 ? -37.434 149.018 39.166 1.00 36.92 161 LEU C N 1
ATOM 6877 C CA . LEU C 1 139 ? -38.471 149.980 39.526 1.00 36.41 161 LEU C CA 1
ATOM 6878 C C . LEU C 1 139 ? -37.940 150.902 40.626 1.00 37.41 161 LEU C C 1
ATOM 6879 O O . LEU C 1 139 ? -37.378 150.435 41.621 1.00 38.12 161 LEU C O 1
ATOM 6884 N N . ARG C 1 140 ? -38.082 152.206 40.416 1.00 39.40 162 ARG C N 1
ATOM 6885 C CA . ARG C 1 140 ? -37.527 153.199 41.331 1.00 46.33 162 ARG C CA 1
ATOM 6886 C C . ARG C 1 140 ? -38.567 153.688 42.325 1.00 41.44 162 ARG C C 1
ATOM 6887 O O . ARG C 1 140 ? -38.214 154.188 43.386 1.00 43.63 162 ARG C O 1
ATOM 6895 N N . LYS C 1 141 ? -39.842 153.550 41.982 1.00 39.00 163 LYS C N 1
ATOM 6896 C CA . LYS C 1 141 ? -40.934 153.997 42.835 1.00 39.01 163 LYS C CA 1
ATOM 6897 C C . LYS C 1 141 ? -42.164 153.096 42.652 1.00 36.89 163 LYS C C 1
ATOM 6898 O O . LYS C 1 141 ? -42.826 153.165 41.623 1.00 37.86 163 LYS C O 1
ATOM 6904 N N . LEU C 1 142 ? -42.497 152.299 43.662 1.00 30.73 164 LEU C N 1
ATOM 6905 C CA . LEU C 1 142 ? -43.596 151.362 43.548 1.00 29.33 164 LEU C CA 1
ATOM 6906 C C . LEU C 1 142 ? -44.939 152.096 43.657 1.00 29.98 164 LEU C C 1
ATOM 6907 O O . LEU C 1 142 ? -45.049 153.087 44.367 1.00 31.77 164 LEU C O 1
ATOM 6912 N N . GLN C 1 143 ? -45.937 151.621 42.930 1.00 29.64 165 GLN C N 1
ATOM 6913 C CA . GLN C 1 143 ? -47.211 152.318 42.839 1.00 30.13 165 GLN C CA 1
ATOM 6914 C C . GLN C 1 143 ? -48.134 152.020 44.009 1.00 29.66 165 GLN C C 1
ATOM 6915 O O . GLN C 1 143 ? -48.125 150.929 44.568 1.00 27.35 165 GLN C O 1
ATOM 6921 N N . SER C 1 144 ? -48.922 153.029 44.374 1.00 31.41 166 SER C N 1
ATOM 6922 C CA . SER C 1 144 ? -49.854 152.933 45.496 1.00 32.36 166 SER C CA 1
ATOM 6923 C C . SER C 1 144 ? -51.160 153.629 45.166 1.00 32.75 166 SER C C 1
ATOM 6924 O O . SER C 1 144 ? -51.207 154.500 44.312 1.00 32.51 166 SER C O 1
ATOM 6927 N N . ASP C 1 145 ? -52.220 153.236 45.859 1.00 35.53 167 ASP C N 1
ATOM 6928 C CA . ASP C 1 145 ? -53.534 153.862 45.670 1.00 39.04 167 ASP C CA 1
ATOM 6929 C C . ASP C 1 145 ? -53.697 155.068 46.608 1.00 41.62 167 ASP C C 1
ATOM 6930 O O . ASP C 1 145 ? -52.748 155.482 47.286 1.00 41.74 167 ASP C O 1
ATOM 6935 N N . GLU C 1 146 ? -54.901 155.613 46.669 1.00 44.70 168 GLU C N 1
ATOM 6936 C CA . GLU C 1 146 ? -55.150 156.875 47.373 1.00 50.28 168 GLU C CA 1
ATOM 6937 C C . GLU C 1 146 ? -55.040 156.691 48.877 1.00 45.96 168 GLU C C 1
ATOM 6938 O O . GLU C 1 146 ? -54.862 157.665 49.586 1.00 50.29 168 GLU C O 1
ATOM 6944 N N . ASN C 1 147 ? -55.150 155.453 49.359 1.00 40.62 169 ASN C N 1
ATOM 6945 C CA . ASN C 1 147 ? -54.928 155.143 50.770 1.00 41.13 169 ASN C CA 1
ATOM 6946 C C . ASN C 1 147 ? -53.510 154.652 51.077 1.00 38.85 169 ASN C C 1
ATOM 6947 O O . ASN C 1 147 ? -53.293 154.021 52.105 1.00 35.91 169 ASN C O 1
ATOM 6952 N N . ASN C 1 148 ? -52.567 154.897 50.170 1.00 38.55 170 ASN C N 1
ATOM 6953 C CA . ASN C 1 148 ? -51.184 154.410 50.314 1.00 38.07 170 ASN C CA 1
ATOM 6954 C C . ASN C 1 148 ? -51.016 152.886 50.394 1.00 35.07 170 ASN C C 1
ATOM 6955 O O . ASN C 1 148 ? -49.993 152.410 50.870 1.00 35.70 170 ASN C O 1
ATOM 6960 N N . ALA C 1 149 ? -52.005 152.131 49.938 1.00 32.46 171 ALA C N 1
ATOM 6961 C CA . ALA C 1 149 ? -51.888 150.672 49.838 1.00 31.99 171 ALA C CA 1
ATOM 6962 C C . ALA C 1 149 ? -51.120 150.351 48.545 1.00 30.55 171 ALA C C 1
ATOM 6963 O O . ALA C 1 149 ? -51.400 150.944 47.503 1.00 31.34 171 ALA C O 1
ATOM 6973 N N . LEU C 1 151 ? -49.917 148.554 45.228 1.00 27.89 173 LEU C N 1
ATOM 6974 C CA . LEU C 1 151 ? -50.562 147.729 44.190 1.00 28.89 173 LEU C CA 1
ATOM 6975 C C . LEU C 1 151 ? -49.902 146.363 44.041 1.00 27.51 173 LEU C C 1
ATOM 6976 O O . LEU C 1 151 ? -50.583 145.362 43.848 1.00 25.79 173 LEU C O 1
ATOM 6981 N N . TRP C 1 152 ? -48.584 146.290 44.175 1.00 27.63 174 TRP C N 1
ATOM 6982 C CA . TRP C 1 152 ? -47.915 144.990 43.974 1.00 27.12 174 TRP C CA 1
ATOM 6983 C C . TRP C 1 152 ? -48.377 143.992 45.023 1.00 27.24 174 TRP C C 1
ATOM 6984 O O . TRP C 1 152 ? -48.508 142.796 44.743 1.00 27.56 174 TRP C O 1
ATOM 6995 N N . LYS C 1 153 ? -48.645 144.467 46.232 1.00 29.20 175 LYS C N 1
ATOM 6996 C CA . LYS C 1 153 ? -49.146 143.581 47.286 1.00 30.36 175 LYS C CA 1
ATOM 6997 C C . LYS C 1 153 ? -50.527 143.040 46.944 1.00 30.74 175 LYS C C 1
ATOM 6998 O O . LYS C 1 153 ? -50.820 141.878 47.205 1.00 30.09 175 LYS C O 1
ATOM 7004 N N . LYS C 1 154 ? -51.373 143.880 46.372 1.00 30.73 176 LYS C N 1
ATOM 7005 C CA . LYS C 1 154 ? -52.704 143.440 45.944 1.00 31.40 176 LYS C CA 1
ATOM 7006 C C . LYS C 1 154 ? -52.584 142.368 44.854 1.00 32.54 176 LYS C C 1
ATOM 7007 O O . LYS C 1 154 ? -53.292 141.371 44.886 1.00 31.76 176 LYS C O 1
ATOM 7013 N N . ALA C 1 155 ? -51.631 142.561 43.932 1.00 30.69 177 ALA C N 1
ATOM 7014 C CA . ALA C 1 155 ? -51.356 141.595 42.866 1.00 28.46 177 ALA C CA 1
ATOM 7015 C C . ALA C 1 155 ? -50.920 140.245 43.413 1.00 26.55 177 ALA C C 1
ATOM 7016 O O . ALA C 1 155 ? -51.452 139.212 43.033 1.00 26.78 177 ALA C O 1
ATOM 7018 N N . VAL C 1 156 ? -49.984 140.248 44.337 1.00 26.22 178 VAL C N 1
ATOM 7019 C CA . VAL C 1 156 ? -49.482 138.996 44.904 1.00 26.64 178 VAL C CA 1
ATOM 7020 C C . VAL C 1 156 ? -50.549 138.299 45.751 1.00 29.27 178 VAL C C 1
ATOM 7021 O O . VAL C 1 156 ? -50.676 137.075 45.711 1.00 30.68 178 VAL C O 1
ATOM 7025 N N . ALA C 1 157 ? -51.341 139.067 46.484 1.00 28.96 179 ALA C N 1
ATOM 7026 C CA . ALA C 1 157 ? -52.444 138.494 47.255 1.00 29.15 179 ALA C CA 1
ATOM 7027 C C . ALA C 1 157 ? -53.450 137.856 46.305 1.00 28.74 179 ALA C C 1
ATOM 7028 O O . ALA C 1 157 ? -53.882 136.735 46.531 1.00 29.29 179 ALA C O 1
ATOM 7030 N N . ALA C 1 158 ? -53.834 138.571 45.249 1.00 28.33 180 ALA C N 1
ATOM 7031 C CA . ALA C 1 158 ? -54.868 138.073 44.346 1.00 27.80 180 ALA C CA 1
ATOM 7032 C C . ALA C 1 158 ? -54.419 136.775 43.664 1.00 28.93 180 ALA C C 1
ATOM 7033 O O . ALA C 1 158 ? -55.203 135.836 43.558 1.00 30.74 180 ALA C O 1
ATOM 7035 N N . VAL C 1 159 ? -53.144 136.690 43.267 1.00 28.72 181 VAL C N 1
ATOM 7036 C CA . VAL C 1 159 ? -52.630 135.467 42.635 1.00 27.56 181 VAL C CA 1
ATOM 7037 C C . VAL C 1 159 ? -52.618 134.321 43.643 1.00 28.57 181 VAL C C 1
ATOM 7038 O O . VAL C 1 159 ? -53.024 133.208 43.327 1.00 28.90 181 VAL C O 1
ATOM 7042 N N . HIS C 1 160 ? -52.209 134.578 44.880 1.00 28.79 182 HIS C N 1
ATOM 7043 C CA . HIS C 1 160 ? -52.242 133.509 45.890 1.00 28.94 182 HIS C CA 1
ATOM 7044 C C . HIS C 1 160 ? -53.660 133.011 46.142 1.00 30.42 182 HIS C C 1
ATOM 7045 O O . HIS C 1 160 ? -53.869 131.828 46.330 1.00 32.67 182 HIS C O 1
ATOM 7052 N N . GLN C 1 161 ? -54.638 133.900 46.128 1.00 30.53 183 GLN C N 1
ATOM 7053 C CA . GLN C 1 161 ? -56.015 133.473 46.322 1.00 32.50 183 GLN C CA 1
ATOM 7054 C C . GLN C 1 161 ? -56.523 132.578 45.180 1.00 33.16 183 GLN C C 1
ATOM 7055 O O . GLN C 1 161 ? -57.280 131.633 45.420 1.00 34.56 183 GLN C O 1
ATOM 7061 N N . ILE C 1 162 ? -56.112 132.887 43.950 1.00 32.11 184 ILE C N 1
ATOM 7062 C CA . ILE C 1 162 ? -56.505 132.104 42.785 1.00 32.66 184 ILE C CA 1
ATOM 7063 C C . ILE C 1 162 ? -56.037 130.665 42.904 1.00 33.61 184 ILE C C 1
ATOM 7064 O O . ILE C 1 162 ? -56.767 129.765 42.541 1.00 33.91 184 ILE C O 1
ATOM 7069 N N . TYR C 1 163 ? -54.855 130.442 43.479 1.00 33.26 185 TYR C N 1
ATOM 7070 C CA . TYR C 1 163 ? -54.324 129.075 43.616 1.00 32.48 185 TYR C CA 1
ATOM 7071 C C . TYR C 1 163 ? -54.625 128.406 44.953 1.00 32.48 185 TYR C C 1
ATOM 7072 O O . TYR C 1 163 ? -54.685 127.191 45.009 1.00 31.31 185 TYR C O 1
ATOM 7081 N N . LEU C 1 164 ? -54.779 129.183 46.035 1.00 33.47 186 LEU C N 1
ATOM 7082 C CA . LEU C 1 164 ? -54.921 128.618 47.395 1.00 33.05 186 LEU C CA 1
ATOM 7083 C C . LEU C 1 164 ? -56.328 128.707 47.960 1.00 35.69 186 LEU C C 1
ATOM 7084 O O . LEU C 1 164 ? -56.696 127.917 48.842 1.00 36.99 186 LEU C O 1
ATOM 7089 N N . GLY C 1 165 ? -57.093 129.691 47.492 1.00 35.85 187 GLY C N 1
ATOM 7090 C CA . GLY C 1 165 ? -58.449 129.947 47.986 1.00 37.80 187 GLY C CA 1
ATOM 7091 C C . GLY C 1 165 ? -58.591 131.313 48.654 1.00 38.55 187 GLY C C 1
ATOM 7092 O O . GLY C 1 165 ? -57.599 131.992 48.943 1.00 35.05 187 GLY C O 1
ATOM 7093 N N . VAL C 1 166 ? -59.835 131.705 48.888 1.00 39.86 188 VAL C N 1
ATOM 7094 C CA . VAL C 1 166 ? -60.162 132.969 49.523 1.00 42.06 188 VAL C CA 1
ATOM 7095 C C . VAL C 1 166 ? -60.232 132.734 51.029 1.00 42.35 188 VAL C C 1
ATOM 7096 O O . VAL C 1 166 ? -61.034 131.942 51.495 1.00 42.62 188 VAL C O 1
ATOM 7100 N N . PRO C 1 167 ? -59.390 133.411 51.809 1.00 43.71 189 PRO C N 1
ATOM 7101 C CA . PRO C 1 167 ? -59.536 133.231 53.267 1.00 46.68 189 PRO C CA 1
ATOM 7102 C C . PRO C 1 167 ? -60.861 133.798 53.796 1.00 45.40 189 PRO C C 1
ATOM 7103 O O . PRO C 1 167 ? -61.249 134.899 53.422 1.00 43.41 189 PRO C O 1
ATOM 7107 N N . PRO C 1 168 ? -61.535 133.060 54.681 1.00 48.35 190 PRO C N 1
ATOM 7108 C CA . PRO C 1 168 ? -62.828 133.528 55.178 1.00 53.56 190 PRO C CA 1
ATOM 7109 C C . PRO C 1 168 ? -62.712 134.651 56.208 1.00 52.43 190 PRO C C 1
ATOM 7110 O O . PRO C 1 168 ? -61.788 134.663 57.011 1.00 52.61 190 PRO C O 1
ATOM 7114 N N . GLU C 1 169 ? -63.638 135.598 56.156 1.00 58.31 191 GLU C N 1
ATOM 7115 C CA . GLU C 1 169 ? -63.722 136.643 57.173 1.00 63.38 191 GLU C CA 1
ATOM 7116 C C . GLU C 1 169 ? -64.564 136.189 58.353 1.00 58.98 191 GLU C C 1
ATOM 7117 O O . GLU C 1 169 ? -64.254 136.525 59.482 1.00 52.64 191 GLU C O 1
ATOM 7123 N N . LYS C 1 170 ? -65.607 135.411 58.064 1.00 59.55 192 LYS C N 1
ATOM 7124 C CA . LYS C 1 170 ? -66.487 134.825 59.063 1.00 62.55 192 LYS C CA 1
ATOM 7125 C C . LYS C 1 170 ? -66.764 133.400 58.635 1.00 61.58 192 LYS C C 1
ATOM 7126 O O . LYS C 1 170 ? -66.784 133.097 57.450 1.00 65.93 192 LYS C O 1
ATOM 7130 N N . PHE C 1 171 ? -67.010 132.530 59.594 1.00 59.46 193 PHE C N 1
ATOM 7131 C CA . PHE C 1 171 ? -67.444 131.177 59.285 1.00 58.84 193 PHE C CA 1
ATOM 7132 C C . PHE C 1 171 ? -68.146 130.560 60.488 1.00 60.02 193 PHE C C 1
ATOM 7133 O O . PHE C 1 171 ? -68.044 131.068 61.602 1.00 58.41 193 PHE C O 1
ATOM 7141 N N . THR C 1 172 ? -68.841 129.456 60.245 1.00 60.23 194 THR C N 1
ATOM 7142 C CA . THR C 1 172 ? -69.552 128.743 61.288 1.00 63.31 194 THR C CA 1
ATOM 7143 C C . THR C 1 172 ? -68.862 127.419 61.535 1.00 61.79 194 THR C C 1
ATOM 7144 O O . THR C 1 172 ? -68.547 126.704 60.606 1.00 67.43 194 THR C O 1
ATOM 7148 N N . TYR C 1 173 ? -68.617 127.113 62.796 1.00 61.59 195 TYR C N 1
ATOM 7149 C CA . TYR C 1 173 ? -67.969 125.874 63.180 1.00 60.67 195 TYR C CA 1
ATOM 7150 C C . TYR C 1 173 ? -68.657 125.325 64.414 1.00 61.54 195 TYR C C 1
ATOM 7151 O O . TYR C 1 173 ? -68.676 125.978 65.471 1.00 57.46 195 TYR C O 1
ATOM 7160 N N . LYS C 1 174 ? -69.218 124.128 64.260 1.00 64.22 196 LYS C N 1
ATOM 7161 C CA . LYS C 1 174 ? -69.966 123.463 65.324 1.00 67.28 196 LYS C CA 1
ATOM 7162 C C . LYS C 1 174 ? -71.010 124.394 65.953 1.00 67.73 196 LYS C C 1
ATOM 7163 O O . LYS C 1 174 ? -71.066 124.552 67.167 1.00 65.98 196 LYS C O 1
ATOM 7169 N N . GLY C 1 175 ? -71.812 125.023 65.095 1.00 67.82 197 GLY C N 1
ATOM 7170 C CA . GLY C 1 175 ? -72.931 125.851 65.517 1.00 69.79 197 GLY C CA 1
ATOM 7171 C C . GLY C 1 175 ? -72.632 127.282 65.929 1.00 71.27 197 GLY C C 1
ATOM 7172 O O . GLY C 1 175 ? -73.548 128.028 66.252 1.00 70.44 197 GLY C O 1
ATOM 7173 N N . LYS C 1 176 ? -71.367 127.680 65.935 1.00 73.99 198 LYS C N 1
ATOM 7174 C CA . LYS C 1 176 ? -70.996 129.014 66.403 1.00 74.42 198 LYS C CA 1
ATOM 7175 C C . LYS C 1 176 ? -70.288 129.790 65.304 1.00 68.46 198 LYS C C 1
ATOM 7176 O O . LYS C 1 176 ? -69.499 129.215 64.549 1.00 64.20 198 LYS C O 1
ATOM 7182 N N . GLU C 1 177 ? -70.557 131.089 65.233 1.00 64.42 199 GLU C N 1
ATOM 7183 C CA . GLU C 1 177 ? -69.911 131.947 64.267 1.00 66.86 199 GLU C CA 1
ATOM 7184 C C . GLU C 1 177 ? -68.583 132.482 64.818 1.00 62.34 199 GLU C C 1
ATOM 7185 O O . GLU C 1 177 ? -68.507 132.924 65.956 1.00 60.53 199 GLU C O 1
ATOM 7191 N N . TYR C 1 178 ? -67.540 132.436 63.992 1.00 58.07 200 TYR C N 1
ATOM 7192 C CA . TYR C 1 178 ? -66.219 132.949 64.361 1.00 56.19 200 TYR C CA 1
ATOM 7193 C C . TYR C 1 178 ? -65.607 133.810 63.263 1.00 53.77 200 TYR C C 1
ATOM 7194 O O . TYR C 1 178 ? -65.986 133.712 62.088 1.00 51.66 200 TYR C O 1
ATOM 7203 N N . THR C 1 179 ? -64.644 134.638 63.663 1.00 49.57 201 THR C N 1
ATOM 7204 C CA . THR C 1 179 ? -63.646 135.158 62.752 1.00 47.20 201 THR C CA 1
ATOM 7205 C C . THR C 1 179 ? -62.394 134.322 62.997 1.00 45.43 201 THR C C 1
ATOM 7206 O O . THR C 1 179 ? -62.322 133.592 63.984 1.00 41.73 201 THR C O 1
ATOM 7210 N N . PRO C 1 180 ? -61.389 134.426 62.109 1.00 43.77 202 PRO C N 1
ATOM 7211 C CA . PRO C 1 180 ? -60.172 133.679 62.389 1.00 43.98 202 PRO C CA 1
ATOM 7212 C C . PRO C 1 180 ? -59.545 134.075 63.723 1.00 43.91 202 PRO C C 1
ATOM 7213 O O . PRO C 1 180 ? -59.001 133.231 64.430 1.00 42.19 202 PRO C O 1
ATOM 7217 N N . LYS C 1 181 ? -59.622 135.356 64.062 1.00 46.84 203 LYS C N 1
ATOM 7218 C CA . LYS C 1 181 ? -59.135 135.824 65.348 1.00 49.92 203 LYS C CA 1
ATOM 7219 C C . LYS C 1 181 ? -59.938 135.212 66.521 1.00 49.08 203 LYS C C 1
ATOM 7220 O O . LYS C 1 181 ? -59.349 134.691 67.465 1.00 47.75 203 LYS C O 1
ATOM 7226 N N . SER C 1 182 ? -61.265 135.253 66.454 1.00 47.27 204 SER C N 1
ATOM 7227 C CA . SER C 1 182 ? -62.068 134.732 67.570 1.00 50.36 204 SER C CA 1
ATOM 7228 C C . SER C 1 182 ? -61.957 133.208 67.660 1.00 50.50 204 SER C C 1
ATOM 7229 O O . SER C 1 182 ? -62.016 132.648 68.750 1.00 50.36 204 SER C O 1
ATOM 7232 N N . PHE C 1 183 ? -61.752 132.532 66.528 1.00 49.93 205 PHE C N 1
ATOM 7233 C CA . PHE C 1 183 ? -61.511 131.094 66.565 1.00 48.58 205 PHE C CA 1
ATOM 7234 C C . PHE C 1 183 ? -60.200 130.791 67.283 1.00 47.05 205 PHE C C 1
ATOM 7235 O O . PHE C 1 183 ? -60.121 129.877 68.102 1.00 46.88 205 PHE C O 1
ATOM 7243 N N . PHE C 1 184 ? -59.170 131.572 66.987 1.00 46.92 206 PHE C N 1
ATOM 7244 C CA . PHE C 1 184 ? -57.893 131.392 67.667 1.00 46.64 206 PHE C CA 1
ATOM 7245 C C . PHE C 1 184 ? -58.065 131.613 69.168 1.00 48.88 206 PHE C C 1
ATOM 7246 O O . PHE C 1 184 ? -57.558 130.845 69.982 1.00 44.52 206 PHE C O 1
ATOM 7254 N N . GLU C 1 185 ? -58.768 132.684 69.517 1.00 51.07 207 GLU C N 1
ATOM 7255 C CA . GLU C 1 185 ? -59.015 133.007 70.918 1.00 57.70 207 GLU C CA 1
ATOM 7256 C C . GLU C 1 185 ? -59.729 131.867 71.630 1.00 57.54 207 GLU C C 1
ATOM 7257 O O . GLU C 1 185 ? -59.407 131.579 72.771 1.00 57.40 207 GLU C O 1
ATOM 7263 N N . SER C 1 186 ? -60.662 131.198 70.945 1.00 57.38 208 SER C N 1
ATOM 7264 C CA . SER C 1 186 ? -61.413 130.086 71.551 1.00 58.53 208 SER C CA 1
ATOM 7265 C C . SER C 1 186 ? -60.523 128.888 71.874 1.00 56.74 208 SER C C 1
ATOM 7266 O O . SER C 1 186 ? -60.886 128.076 72.709 1.00 54.55 208 SER C O 1
ATOM 7269 N N . THR C 1 187 ? -59.371 128.767 71.215 1.00 53.95 209 THR C N 1
ATOM 7270 C CA . THR C 1 187 ? -58.473 127.625 71.464 1.00 53.58 209 THR C CA 1
ATOM 7271 C C . THR C 1 187 ? -57.713 127.733 72.786 1.00 54.49 209 THR C C 1
ATOM 7272 O O . THR C 1 187 ? -57.274 126.719 73.335 1.00 57.27 209 THR C O 1
ATOM 7276 N N . GLY C 1 188 ? -57.524 128.960 73.268 1.00 54.01 210 GLY C N 1
ATOM 7277 C CA . GLY C 1 188 ? -56.684 129.202 74.439 1.00 56.26 210 GLY C CA 1
ATOM 7278 C C . GLY C 1 188 ? -55.173 129.096 74.207 1.00 56.12 210 GLY C C 1
ATOM 7279 O O . GLY C 1 188 ? -54.390 129.240 75.145 1.00 54.27 210 GLY C O 1
ATOM 7280 N N . LEU C 1 189 ? -54.740 128.849 72.972 1.00 54.96 211 LEU C N 1
ATOM 7281 C CA . LEU C 1 189 ? -53.299 128.772 72.692 1.00 54.77 211 LEU C CA 1
ATOM 7282 C C . LEU C 1 189 ? -52.664 130.156 72.868 1.00 53.06 211 LEU C C 1
ATOM 7283 O O . LEU C 1 189 ? -53.296 131.173 72.559 1.00 50.87 211 LEU C O 1
ATOM 7288 N N . LYS C 1 190 ? -51.421 130.182 73.343 1.00 52.11 212 LYS C N 1
ATOM 7289 C CA . LYS C 1 190 ? -50.631 131.420 73.395 1.00 53.49 212 LYS C CA 1
ATOM 7290 C C . LYS C 1 190 ? -49.220 131.196 72.865 1.00 50.70 212 LYS C C 1
ATOM 7291 O O . LYS C 1 190 ? -48.534 130.276 73.302 1.00 48.22 212 LYS C O 1
ATOM 7297 N N . ALA C 1 191 ? -48.772 132.051 71.952 1.00 47.87 213 ALA C N 1
ATOM 7298 C CA . ALA C 1 191 ? -47.416 131.958 71.411 1.00 46.84 213 ALA C CA 1
ATOM 7299 C C . ALA C 1 191 ? -46.377 132.016 72.527 1.00 47.61 213 ALA C C 1
ATOM 7300 O O . ALA C 1 191 ? -45.381 131.300 72.493 1.00 45.57 213 ALA C O 1
ATOM 7302 N N . SER C 1 192 ? -46.638 132.827 73.551 1.00 51.94 214 SER C N 1
ATOM 7303 C CA . SER C 1 192 ? -45.702 132.986 74.663 1.00 51.15 214 SER C CA 1
ATOM 7304 C C . SER C 1 192 ? -45.529 131.729 75.533 1.00 49.50 214 SER C C 1
ATOM 7305 O O . SER C 1 192 ? -44.594 131.657 76.318 1.00 47.98 214 SER C O 1
ATOM 7308 N N . ASP C 1 193 ? -46.396 130.736 75.380 1.00 47.85 215 ASP C N 1
ATOM 7309 C CA . ASP C 1 193 ? -46.197 129.452 76.059 1.00 51.29 215 ASP C CA 1
ATOM 7310 C C . ASP C 1 193 ? -45.083 128.599 75.461 1.00 50.54 215 ASP C C 1
ATOM 7311 O O . ASP C 1 193 ? -44.669 127.613 76.080 1.00 51.74 215 ASP C O 1
ATOM 7316 N N . TYR C 1 194 ? -44.627 128.935 74.256 1.00 46.68 216 TYR C N 1
ATOM 7317 C CA . TYR C 1 194 ? -43.728 128.053 73.510 1.00 46.01 216 TYR C CA 1
ATOM 7318 C C . TYR C 1 194 ? -42.339 128.654 73.370 1.00 47.07 216 TYR C C 1
ATOM 7319 O O . TYR C 1 194 ? -42.196 129.868 73.226 1.00 47.79 216 TYR C O 1
ATOM 7328 N N . VAL C 1 195 ? -41.320 127.799 73.426 1.00 44.81 217 VAL C N 1
ATOM 7329 C CA . VAL C 1 195 ? -39.949 128.229 73.218 1.00 43.72 217 VAL C CA 1
ATOM 7330 C C . VAL C 1 195 ? -39.280 127.386 72.149 1.00 43.43 217 VAL C C 1
ATOM 7331 O O . VAL C 1 195 ? -39.542 126.180 72.032 1.00 42.53 217 VAL C O 1
ATOM 7335 N N . SER C 1 196 ? -38.416 128.041 71.379 1.00 41.41 218 SER C N 1
ATOM 7336 C CA . SER C 1 196 ? -37.562 127.373 70.416 1.00 40.26 218 SER C CA 1
ATOM 7337 C C . SER C 1 196 ? -36.205 127.142 71.057 1.00 37.75 218 SER C C 1
ATOM 7338 O O . SER C 1 196 ? -35.655 128.048 71.690 1.00 35.51 218 SER C O 1
ATOM 7341 N N . LEU C 1 197 ? -35.661 125.943 70.868 1.00 37.01 219 LEU C N 1
ATOM 7342 C CA . LEU C 1 197 ? -34.366 125.571 71.438 1.00 38.42 219 LEU C CA 1
ATOM 7343 C C . LEU C 1 197 ? -33.433 125.026 70.357 1.00 39.26 219 LEU C C 1
ATOM 7344 O O . LEU C 1 197 ? -33.882 124.394 69.395 1.00 36.70 219 LEU C O 1
ATOM 7349 N N . THR C 1 198 ? -32.135 125.268 70.531 1.00 37.59 220 THR C N 1
ATOM 7350 C CA . THR C 1 198 ? -31.136 124.716 69.649 1.00 38.24 220 THR C CA 1
ATOM 7351 C C . THR C 1 198 ? -29.859 124.446 70.438 1.00 37.94 220 THR C C 1
ATOM 7352 O O . THR C 1 198 ? -29.834 124.630 71.660 1.00 40.35 220 THR C O 1
ATOM 7356 N N . SER C 1 199 ? -28.820 123.980 69.751 1.00 35.75 221 SER C N 1
ATOM 7357 C CA . SER C 1 199 ? -27.546 123.665 70.393 1.00 35.82 221 SER C CA 1
ATOM 7358 C C . SER C 1 199 ? -26.390 123.841 69.416 1.00 35.93 221 SER C C 1
ATOM 7359 O O . SER C 1 199 ? -26.119 122.966 68.602 1.00 38.35 221 SER C O 1
ATOM 7362 N N . TYR C 1 200 ? -25.734 124.991 69.498 1.00 34.89 222 TYR C N 1
ATOM 7363 C CA . TYR C 1 200 ? -24.590 125.305 68.669 1.00 35.50 222 TYR C CA 1
ATOM 7364 C C . TYR C 1 200 ? -23.582 126.140 69.451 1.00 37.60 222 TYR C C 1
ATOM 7365 O O . TYR C 1 200 ? -23.922 126.733 70.481 1.00 40.17 222 TYR C O 1
ATOM 7374 N N . THR C 1 201 ? -22.341 126.180 68.966 1.00 36.51 223 THR C N 1
ATOM 7375 C CA . THR C 1 201 ? -21.262 126.832 69.710 1.00 35.15 223 THR C CA 1
ATOM 7376 C C . THR C 1 201 ? -20.801 128.140 69.098 1.00 34.65 223 THR C C 1
ATOM 7377 O O . THR C 1 201 ? -19.886 128.743 69.611 1.00 34.16 223 THR C O 1
ATOM 7381 N N . HIS C 1 202 ? -21.419 128.586 68.009 1.00 35.34 224 HIS C N 1
ATOM 7382 C CA . HIS C 1 202 ? -21.032 129.874 67.430 1.00 34.52 224 HIS C CA 1
ATOM 7383 C C . HIS C 1 202 ? -21.727 131.043 68.128 1.00 35.18 224 HIS C C 1
ATOM 7384 O O . HIS C 1 202 ? -21.507 132.182 67.788 1.00 34.46 224 HIS C O 1
ATOM 7391 N N . HIS C 1 203 ? -22.573 130.738 69.104 1.00 39.39 225 HIS C N 1
ATOM 7392 C CA . HIS C 1 203 ? -23.083 131.727 70.050 1.00 38.60 225 HIS C CA 1
ATOM 7393 C C . HIS C 1 203 ? -22.944 131.123 71.451 1.00 39.22 225 HIS C C 1
ATOM 7394 O O . HIS C 1 203 ? -22.882 129.905 71.603 1.00 40.03 225 HIS C O 1
ATOM 7401 N N . PRO C 1 204 ? -22.892 131.967 72.495 1.00 40.95 226 PRO C N 1
ATOM 7402 C CA . PRO C 1 204 ? -22.742 131.387 73.829 1.00 41.74 226 PRO C CA 1
ATOM 7403 C C . PRO C 1 204 ? -23.954 130.584 74.275 1.00 42.13 226 PRO C C 1
ATOM 7404 O O . PRO C 1 204 ? -25.088 130.859 73.858 1.00 39.45 226 PRO C O 1
ATOM 7408 N N . PHE C 1 205 ? -23.719 129.587 75.112 1.00 41.18 227 PHE C N 1
ATOM 7409 C CA . PHE C 1 205 ? -24.815 128.813 75.670 1.00 44.06 227 PHE C CA 1
ATOM 7410 C C . PHE C 1 205 ? -25.654 129.660 76.613 1.00 43.69 227 PHE C C 1
ATOM 7411 O O . PHE C 1 205 ? -25.167 130.635 77.182 1.00 43.58 227 PHE C O 1
ATOM 7419 N N . TYR C 1 206 ? -26.923 129.276 76.745 1.00 44.78 228 TYR C N 1
ATOM 7420 C CA . TYR C 1 206 ? -27.896 129.925 77.644 1.00 47.06 228 TYR C CA 1
ATOM 7421 C C . TYR C 1 206 ? -28.266 131.340 77.209 1.00 47.41 228 TYR C C 1
ATOM 7422 O O . TYR C 1 206 ? -28.771 132.117 78.012 1.00 52.19 228 TYR C O 1
ATOM 7431 N N . THR C 1 207 ? -28.009 131.672 75.947 1.00 43.23 229 THR C N 1
ATOM 7432 C CA . THR C 1 207 ? -28.442 132.939 75.380 1.00 44.43 229 THR C CA 1
ATOM 7433 C C . THR C 1 207 ? -29.395 132.637 74.239 1.00 43.30 229 THR C C 1
ATOM 7434 O O . THR C 1 207 ? -29.571 131.483 73.850 1.00 40.98 229 THR C O 1
ATOM 7438 N N . GLN C 1 208 ? -30.016 133.681 73.710 1.00 43.96 230 GLN C N 1
ATOM 7439 C CA . GLN C 1 208 ? -30.915 133.553 72.575 1.00 43.61 230 GLN C CA 1
ATOM 7440 C C . GLN C 1 208 ? -30.274 134.124 71.321 1.00 42.21 230 GLN C C 1
ATOM 7441 O O . GLN C 1 208 ? -29.613 135.160 71.368 1.00 40.63 230 GLN C O 1
ATOM 7447 N N . PHE C 1 209 ? -30.500 133.475 70.186 1.00 41.19 231 PHE C N 1
ATOM 7448 C CA . PHE C 1 209 ? -30.119 134.057 68.908 1.00 37.83 231 PHE C CA 1
ATOM 7449 C C . PHE C 1 209 ? -31.020 133.540 67.798 1.00 37.29 231 PHE C C 1
ATOM 7450 O O . PHE C 1 209 ? -31.645 132.480 67.935 1.00 34.20 231 PHE C O 1
ATOM 7458 N N . PRO C 1 210 ? -31.071 134.268 66.673 1.00 33.99 232 PRO C N 1
ATOM 7459 C CA . PRO C 1 210 ? -31.849 133.759 65.555 1.00 33.70 232 PRO C CA 1
ATOM 7460 C C . PRO C 1 210 ? -31.020 132.845 64.657 1.00 34.27 232 PRO C C 1
ATOM 7461 O O . PRO C 1 210 ? -30.002 133.264 64.109 1.00 36.36 232 PRO C O 1
ATOM 7465 N N . LEU C 1 211 ? -31.454 131.597 64.499 1.00 35.80 233 LEU C N 1
ATOM 7466 C CA . LEU C 1 211 ? -30.788 130.677 63.578 1.00 36.82 233 LEU C CA 1
ATOM 7467 C C . LEU C 1 211 ? -30.632 131.276 62.165 1.00 34.65 233 LEU C C 1
ATOM 7468 O O . LEU C 1 211 ? -31.582 131.818 61.607 1.00 31.84 233 LEU C O 1
ATOM 7473 N N . GLU C 1 212 ? -29.432 131.139 61.611 1.00 32.40 234 GLU C N 1
ATOM 7474 C CA . GLU C 1 212 ? -29.050 131.790 60.361 1.00 34.02 234 GLU C CA 1
ATOM 7475 C C . GLU C 1 212 ? -29.397 130.904 59.168 1.00 33.12 234 GLU C C 1
ATOM 7476 O O . GLU C 1 212 ? -28.515 130.397 58.487 1.00 36.96 234 GLU C O 1
ATOM 7482 N N . ILE C 1 213 ? -30.680 130.706 58.943 1.00 31.86 235 ILE C N 1
ATOM 7483 C CA . ILE C 1 213 ? -31.145 129.887 57.849 1.00 33.04 235 ILE C CA 1
ATOM 7484 C C . ILE C 1 213 ? -32.222 130.645 57.075 1.00 34.17 235 ILE C C 1
ATOM 7485 O O . ILE C 1 213 ? -32.910 131.519 57.616 1.00 33.39 235 ILE C O 1
ATOM 7490 N N . GLN C 1 214 ? -32.349 130.308 55.801 1.00 29.47 236 GLN C N 1
ATOM 7491 C CA . GLN C 1 214 ? -33.146 131.091 54.890 1.00 30.05 236 GLN C CA 1
ATOM 7492 C C . GLN C 1 214 ? -34.595 131.156 55.308 1.00 29.86 236 GLN C C 1
ATOM 7493 O O . GLN C 1 214 ? -35.239 132.182 55.124 1.00 29.08 236 GLN C O 1
ATOM 7499 N N . ASP C 1 215 ? -35.113 130.083 55.877 1.00 29.93 237 ASP C N 1
ATOM 7500 C CA . ASP C 1 215 ? -36.524 130.047 56.214 1.00 33.41 237 ASP C CA 1
ATOM 7501 C C . ASP C 1 215 ? -36.849 130.747 57.535 1.00 32.65 237 ASP C C 1
ATOM 7502 O O . ASP C 1 215 ? -38.019 130.937 57.844 1.00 33.49 237 ASP C O 1
ATOM 7507 N N . ASN C 1 216 ? -35.827 131.199 58.270 1.00 34.34 238 ASN C N 1
ATOM 7508 C CA . ASN C 1 216 ? -36.034 132.010 59.468 1.00 32.75 238 ASN C CA 1
ATOM 7509 C C . ASN C 1 216 ? -35.897 133.488 59.135 1.00 33.56 238 ASN C C 1
ATOM 7510 O O . ASN C 1 216 ? -35.211 134.237 59.853 1.00 32.09 238 ASN C O 1
ATOM 7515 N N . TRP C 1 217 ? -36.565 133.906 58.067 1.00 30.65 239 TRP C N 1
ATOM 7516 C CA . TRP C 1 217 ? -36.505 135.284 57.596 1.00 30.42 239 TRP C CA 1
ATOM 7517 C C . TRP C 1 217 ? -37.211 136.260 58.558 1.00 34.46 239 TRP C C 1
ATOM 7518 O O . TRP C 1 217 ? -36.952 137.468 58.518 1.00 33.74 239 TRP C O 1
ATOM 7529 N N . ARG C 1 218 ? -38.081 135.752 59.430 1.00 32.64 240 ARG C N 1
ATOM 7530 C CA . ARG C 1 218 ? -38.622 136.587 60.513 1.00 35.73 240 ARG C CA 1
ATOM 7531 C C . ARG C 1 218 ? -37.597 136.820 61.639 1.00 36.34 240 ARG C C 1
ATOM 7532 O O . ARG C 1 218 ? -37.844 137.619 62.518 1.00 36.91 240 ARG C O 1
ATOM 7540 N N . HIS C 1 219 ? -36.460 136.121 61.603 1.00 36.74 241 HIS C N 1
ATOM 7541 C CA . HIS C 1 219 ? -35.411 136.259 62.616 1.00 35.04 241 HIS C CA 1
ATOM 7542 C C . HIS C 1 219 ? -35.953 135.931 64.001 1.00 37.74 241 HIS C C 1
ATOM 7543 O O . HIS C 1 219 ? -35.690 136.628 64.967 1.00 37.64 241 HIS C O 1
ATOM 7550 N N . GLY C 1 220 ? -36.717 134.852 64.092 1.00 36.53 242 GLY C N 1
ATOM 7551 C CA . GLY C 1 220 ? -37.166 134.349 65.374 1.00 34.63 242 GLY C CA 1
ATOM 7552 C C . GLY C 1 220 ? -36.010 133.785 66.179 1.00 35.52 242 GLY C C 1
ATOM 7553 O O . GLY C 1 220 ? -35.104 133.157 65.619 1.00 36.76 242 GLY C O 1
ATOM 7562 N N . SER C 1 222 ? -34.014 131.529 69.167 1.00 35.81 244 SER C N 1
ATOM 7563 C CA . SER C 1 222 ? -33.933 130.220 69.789 1.00 37.57 244 SER C CA 1
ATOM 7564 C C . SER C 1 222 ? -33.018 130.334 71.003 1.00 40.51 244 SER C C 1
ATOM 7565 O O . SER C 1 222 ? -32.036 131.086 70.982 1.00 39.33 244 SER C O 1
ATOM 7568 N N . TYR C 1 223 ? -33.357 129.613 72.069 1.00 39.74 245 TYR C N 1
ATOM 7569 C CA . TYR C 1 223 ? -32.476 129.498 73.223 1.00 43.16 245 TYR C CA 1
ATOM 7570 C C . TYR C 1 223 ? -31.444 128.415 72.941 1.00 39.52 245 TYR C C 1
ATOM 7571 O O . TYR C 1 223 ? -31.779 127.348 72.456 1.00 38.08 245 TYR C O 1
ATOM 7580 N N . ASN C 1 224 ? -30.197 128.693 73.298 1.00 39.76 246 ASN C N 1
ATOM 7581 C CA . ASN C 1 224 ? -29.064 127.829 72.991 1.00 40.05 246 ASN C CA 1
ATOM 7582 C C . ASN C 1 224 ? -28.662 127.004 74.204 1.00 39.84 246 ASN C C 1
ATOM 7583 O O . ASN C 1 224 ? -28.363 127.555 75.251 1.00 44.76 246 ASN C O 1
ATOM 7588 N N . LEU C 1 225 ? -28.631 125.687 74.051 1.00 40.58 247 LEU C N 1
ATOM 7589 C CA . LEU C 1 225 ? -28.292 124.778 75.146 1.00 40.96 247 LEU C CA 1
ATOM 7590 C C . LEU C 1 225 ? -27.129 123.880 74.757 1.00 42.06 247 LEU C C 1
ATOM 7591 O O . LEU C 1 225 ? -27.018 123.495 73.600 1.00 38.33 247 LEU C O 1
ATOM 7596 N N . PRO C 1 226 ? -26.287 123.486 75.736 1.00 42.99 248 PRO C N 1
ATOM 7597 C CA . PRO C 1 226 ? -25.284 122.469 75.434 1.00 43.28 248 PRO C CA 1
ATOM 7598 C C . PRO C 1 226 ? -25.982 121.184 75.041 1.00 43.85 248 PRO C C 1
ATOM 7599 O O . PRO C 1 226 ? -27.082 120.898 75.517 1.00 45.84 248 PRO C O 1
ATOM 7603 N N . LEU C 1 227 ? -25.314 120.400 74.213 1.00 42.76 249 LEU C N 1
ATOM 7604 C CA . LEU C 1 227 ? -25.939 119.274 73.548 1.00 45.33 249 LEU C CA 1
ATOM 7605 C C . LEU C 1 227 ? -26.613 118.285 74.512 1.00 47.04 249 LEU C C 1
ATOM 7606 O O . LEU C 1 227 ? -27.733 117.861 74.267 1.00 45.56 249 LEU C O 1
ATOM 7611 N N . ASP C 1 228 ? -25.942 117.922 75.598 1.00 51.10 250 ASP C N 1
ATOM 7612 C CA . ASP C 1 228 ? -26.531 116.958 76.549 1.00 55.50 250 ASP C CA 1
ATOM 7613 C C . ASP C 1 228 ? -27.798 117.493 77.242 1.00 53.44 250 ASP C C 1
ATOM 7614 O O . ASP C 1 228 ? -28.777 116.772 77.384 1.00 52.85 250 ASP C O 1
ATOM 7619 N N . GLU C 1 229 ? -27.791 118.761 77.634 1.00 52.18 251 GLU C N 1
ATOM 7620 C CA . GLU C 1 229 ? -28.994 119.381 78.189 1.00 51.75 251 GLU C CA 1
ATOM 7621 C C . GLU C 1 229 ? -30.103 119.496 77.129 1.00 51.05 251 GLU C C 1
ATOM 7622 O O . GLU C 1 229 ? -31.288 119.325 77.425 1.00 51.94 251 GLU C O 1
ATOM 7628 N N . PHE C 1 230 ? -29.707 119.744 75.887 1.00 48.97 252 PHE C N 1
ATOM 7629 C CA . PHE C 1 230 ? -30.641 119.786 74.761 1.00 47.45 252 PHE C CA 1
ATOM 7630 C C . PHE C 1 230 ? -31.369 118.451 74.653 1.00 46.35 252 PHE C C 1
ATOM 7631 O O . PHE C 1 230 ? -32.591 118.425 74.573 1.00 45.71 252 PHE C O 1
ATOM 7647 N N . GLU C 1 232 ? -31.684 116.176 76.977 1.00 53.05 254 GLU C N 1
ATOM 7648 C CA . GLU C 1 232 ? -32.467 116.008 78.205 1.00 58.66 254 GLU C CA 1
ATOM 7649 C C . GLU C 1 232 ? -33.886 116.583 78.018 1.00 56.89 254 GLU C C 1
ATOM 7650 O O . GLU C 1 232 ? -34.863 116.002 78.497 1.00 57.28 254 GLU C O 1
ATOM 7656 N N . VAL C 1 233 ? -34.009 117.689 77.279 1.00 52.47 255 VAL C N 1
ATOM 7657 C CA . VAL C 1 233 ? -35.324 118.288 77.037 1.00 51.39 255 VAL C CA 1
ATOM 7658 C C . VAL C 1 233 ? -36.242 117.360 76.239 1.00 52.50 255 VAL C C 1
ATOM 7659 O O . VAL C 1 233 ? -37.430 117.247 76.549 1.00 51.81 255 VAL C O 1
ATOM 7663 N N . PHE C 1 234 ? -35.697 116.672 75.239 1.00 51.20 256 PHE C N 1
ATOM 7664 C CA . PHE C 1 234 ? -36.513 115.767 74.417 1.00 52.29 256 PHE C CA 1
ATOM 7665 C C . PHE C 1 234 ? -37.169 114.721 75.298 1.00 52.87 256 PHE C C 1
ATOM 7666 O O . PHE C 1 234 ? -38.383 114.514 75.242 1.00 52.34 256 PHE C O 1
ATOM 7674 N N . ASP C 1 235 ? -36.351 114.058 76.110 1.00 57.13 257 ASP C N 1
ATOM 7675 C CA . ASP C 1 235 ? -36.844 112.962 76.948 1.00 62.45 257 ASP C CA 1
ATOM 7676 C C . ASP C 1 235 ? -37.823 113.437 78.014 1.00 59.11 257 ASP C C 1
ATOM 7677 O O . ASP C 1 235 ? -38.854 112.820 78.218 1.00 59.95 257 ASP C O 1
ATOM 7682 N N . ASN C 1 236 ? -37.512 114.557 78.654 1.00 57.15 258 ASN C N 1
ATOM 7683 C CA . ASN C 1 236 ? -38.395 115.104 79.651 1.00 60.07 258 ASN C CA 1
ATOM 7684 C C . ASN C 1 236 ? -39.752 115.474 79.061 1.00 61.46 258 ASN C C 1
ATOM 7685 O O . ASN C 1 236 ? -40.796 115.229 79.674 1.00 60.81 258 ASN C O 1
ATOM 7690 N N . ALA C 1 237 ? -39.740 116.058 77.868 1.00 60.67 259 ALA C N 1
ATOM 7691 C CA . ALA C 1 237 ? -40.980 116.431 77.198 1.00 60.49 259 ALA C CA 1
ATOM 7692 C C . ALA C 1 237 ? -41.862 115.198 77.001 1.00 60.73 259 ALA C C 1
ATOM 7693 O O . ALA C 1 237 ? -43.001 115.161 77.469 1.00 59.85 259 ALA C O 1
ATOM 7695 N N . ILE C 1 238 ? -41.322 114.178 76.342 1.00 58.53 260 ILE C N 1
ATOM 7696 C CA . ILE C 1 238 ? -42.111 112.991 76.037 1.00 59.65 260 ILE C CA 1
ATOM 7697 C C . ILE C 1 238 ? -42.570 112.312 77.323 1.00 59.87 260 ILE C C 1
ATOM 7698 O O . ILE C 1 238 ? -43.738 111.944 77.454 1.00 63.44 260 ILE C O 1
ATOM 7703 N N . ASN C 1 239 ? -41.656 112.172 78.277 1.00 60.88 261 ASN C N 1
ATOM 7704 C CA . ASN C 1 239 ? -41.965 111.463 79.513 1.00 66.57 261 ASN C CA 1
ATOM 7705 C C . ASN C 1 239 ? -42.950 112.184 80.417 1.00 69.39 261 ASN C C 1
ATOM 7706 O O . ASN C 1 239 ? -43.581 111.545 81.239 1.00 74.97 261 ASN C O 1
ATOM 7711 N N . THR C 1 240 ? -43.112 113.497 80.260 1.00 66.63 262 THR C N 1
ATOM 7712 C CA . THR C 1 240 ? -44.116 114.212 81.050 1.00 62.65 262 THR C CA 1
ATOM 7713 C C . THR C 1 240 ? -45.376 114.551 80.238 1.00 61.25 262 THR C C 1
ATOM 7714 O O . THR C 1 240 ? -46.201 115.336 80.688 1.00 62.18 262 THR C O 1
ATOM 7718 N N . GLY C 1 241 ? -45.536 113.955 79.057 1.00 58.51 263 GLY C N 1
ATOM 7719 C CA . GLY C 1 241 ? -46.799 114.042 78.317 1.00 59.19 263 GLY C CA 1
ATOM 7720 C C . GLY C 1 241 ? -46.868 115.057 77.185 1.00 60.39 263 GLY C C 1
ATOM 7721 O O . GLY C 1 241 ? -47.936 115.266 76.606 1.00 60.42 263 GLY C O 1
ATOM 7722 N N . TYR C 1 242 ? -45.735 115.679 76.863 1.00 59.67 264 TYR C N 1
ATOM 7723 C CA . TYR C 1 242 ? -45.664 116.712 75.824 1.00 56.76 264 TYR C CA 1
ATOM 7724 C C . TYR C 1 242 ? -45.147 116.122 74.519 1.00 52.48 264 TYR C C 1
ATOM 7725 O O . TYR C 1 242 ? -44.498 115.077 74.513 1.00 53.01 264 TYR C O 1
ATOM 7734 N N . THR C 1 243 ? -45.429 116.796 73.413 1.00 51.10 265 THR C N 1
ATOM 7735 C CA . THR C 1 243 ? -44.797 116.448 72.133 1.00 50.17 265 THR C CA 1
ATOM 7736 C C . THR C 1 243 ? -43.858 117.585 71.724 1.00 50.98 265 THR C C 1
ATOM 7737 O O . THR C 1 243 ? -43.786 118.626 72.390 1.00 50.95 265 THR C O 1
ATOM 7741 N N . ILE C 1 244 ? -43.133 117.377 70.629 1.00 49.71 266 ILE C N 1
ATOM 7742 C CA . ILE C 1 244 ? -42.054 118.263 70.216 1.00 47.40 266 ILE C CA 1
ATOM 7743 C C . ILE C 1 244 ? -42.198 118.577 68.728 1.00 45.31 266 ILE C C 1
ATOM 7744 O O . ILE C 1 244 ? -42.331 117.671 67.915 1.00 46.14 266 ILE C O 1
ATOM 7749 N N . ALA C 1 245 ? -42.162 119.861 68.376 1.00 44.21 267 ALA C N 1
ATOM 7750 C CA . ALA C 1 245 ? -42.013 120.278 66.977 1.00 41.41 267 ALA C CA 1
ATOM 7751 C C . ALA C 1 245 ? -40.535 120.162 66.650 1.00 39.78 267 ALA C C 1
ATOM 7752 O O . ALA C 1 245 ? -39.706 120.836 67.268 1.00 41.15 267 ALA C O 1
ATOM 7754 N N . TRP C 1 246 ? -40.206 119.289 65.694 1.00 38.68 268 TRP C N 1
ATOM 7755 C CA . TRP C 1 246 ? -38.832 118.869 65.461 1.00 38.42 268 TRP C CA 1
ATOM 7756 C C . TRP C 1 246 ? -38.379 119.282 64.064 1.00 40.38 268 TRP C C 1
ATOM 7757 O O . TRP C 1 246 ? -38.906 118.798 63.068 1.00 38.67 268 TRP C O 1
ATOM 7768 N N . GLY C 1 247 ? -37.397 120.179 64.018 1.00 38.34 269 GLY C N 1
ATOM 7769 C CA . GLY C 1 247 ? -36.799 120.623 62.774 1.00 40.53 269 GLY C CA 1
ATOM 7770 C C . GLY C 1 247 ? -35.456 119.968 62.594 1.00 40.52 269 GLY C C 1
ATOM 7771 O O . GLY C 1 247 ? -34.540 120.147 63.420 1.00 40.93 269 GLY C O 1
ATOM 7772 N N . SER C 1 248 ? -35.329 119.202 61.523 1.00 37.55 270 SER C N 1
ATOM 7773 C CA . SER C 1 248 ? -34.134 118.406 61.301 1.00 41.50 270 SER C CA 1
ATOM 7774 C C . SER C 1 248 ? -33.706 118.356 59.844 1.00 39.84 270 SER C C 1
ATOM 7775 O O . SER C 1 248 ? -34.519 118.504 58.940 1.00 43.82 270 SER C O 1
ATOM 7778 N N . ASP C 1 249 ? -32.424 118.117 59.625 1.00 39.99 271 ASP C N 1
ATOM 7779 C CA . ASP C 1 249 ? -31.927 117.767 58.302 1.00 40.71 271 ASP C CA 1
ATOM 7780 C C . ASP C 1 249 ? -32.237 116.299 58.063 1.00 42.69 271 ASP C C 1
ATOM 7781 O O . ASP C 1 249 ? -31.907 115.484 58.880 1.00 42.38 271 ASP C O 1
ATOM 7786 N N . VAL C 1 250 ? -32.882 115.975 56.953 1.00 45.98 272 VAL C N 1
ATOM 7787 C CA . VAL C 1 250 ? -33.196 114.594 56.626 1.00 52.92 272 VAL C CA 1
ATOM 7788 C C . VAL C 1 250 ? -32.519 114.147 55.323 1.00 60.97 272 VAL C C 1
ATOM 7789 O O . VAL C 1 250 ? -32.792 113.072 54.821 1.00 56.46 272 VAL C O 1
ATOM 7793 N N . SER C 1 251 ? -31.617 114.967 54.790 1.00 68.70 273 SER C N 1
ATOM 7794 C CA . SER C 1 251 ? -30.850 114.613 53.594 1.00 69.91 273 SER C CA 1
ATOM 7795 C C . SER C 1 251 ? -29.595 113.831 53.998 1.00 77.71 273 SER C C 1
ATOM 7796 O O . SER C 1 251 ? -28.474 114.358 53.985 1.00 82.91 273 SER C O 1
ATOM 7799 N N . GLU C 1 252 ? -29.797 112.585 54.396 1.00 80.75 274 GLU C N 1
ATOM 7800 C CA . GLU C 1 252 ? -28.712 111.710 54.827 1.00 89.26 274 GLU C CA 1
ATOM 7801 C C . GLU C 1 252 ? -29.079 110.343 54.315 1.00 86.68 274 GLU C C 1
ATOM 7802 O O . GLU C 1 252 ? -30.261 110.004 54.264 1.00 80.46 274 GLU C O 1
ATOM 7808 N N . SER C 1 253 ? -28.071 109.547 53.974 1.00 94.67 275 SER C N 1
ATOM 7809 C CA . SER C 1 253 ? -28.295 108.156 53.569 1.00 112.11 275 SER C CA 1
ATOM 7810 C C . SER C 1 253 ? -29.004 107.379 54.687 1.00 121.96 275 SER C C 1
ATOM 7811 O O . SER C 1 253 ? -29.765 106.446 54.418 1.00 128.29 275 SER C O 1
ATOM 7814 N N . GLY C 1 254 ? -28.753 107.787 55.934 1.00 122.79 276 GLY C N 1
ATOM 7815 C CA . GLY C 1 254 ? -29.411 107.216 57.105 1.00 111.38 276 GLY C CA 1
ATOM 7816 C C . GLY C 1 254 ? -30.906 107.481 57.209 1.00 97.77 276 GLY C C 1
ATOM 7817 O O . GLY C 1 254 ? -31.612 106.690 57.829 1.00 84.87 276 GLY C O 1
ATOM 7818 N N . PHE C 1 255 ? -31.396 108.586 56.640 1.00 90.38 277 PHE C N 1
ATOM 7819 C CA . PHE C 1 255 ? -32.842 108.831 56.616 1.00 93.25 277 PHE C CA 1
ATOM 7820 C C . PHE C 1 255 ? -33.430 108.129 55.401 1.00 90.65 277 PHE C C 1
ATOM 7821 O O . PHE C 1 255 ? -33.097 108.479 54.267 1.00 85.73 277 PHE C O 1
ATOM 7829 N N . THR C 1 256 ? -34.315 107.159 55.631 1.00 83.38 278 THR C N 1
ATOM 7830 C CA . THR C 1 256 ? -34.784 106.315 54.533 1.00 86.81 278 THR C CA 1
ATOM 7831 C C . THR C 1 256 ? -36.270 106.486 54.202 1.00 83.00 278 THR C C 1
ATOM 7832 O O . THR C 1 256 ? -37.044 107.069 54.980 1.00 73.14 278 THR C O 1
ATOM 7836 N N . ARG C 1 257 ? -36.635 105.988 53.017 1.00 77.77 279 ARG C N 1
ATOM 7837 C CA . ARG C 1 257 ? -38.027 105.900 52.584 1.00 78.19 279 ARG C CA 1
ATOM 7838 C C . ARG C 1 257 ? -38.797 104.821 53.364 1.00 82.74 279 ARG C C 1
ATOM 7839 O O . ARG C 1 257 ? -40.029 104.880 53.462 1.00 79.68 279 ARG C O 1
ATOM 7841 N N . ASP C 1 258 ? -38.067 103.864 53.945 1.00 87.07 280 ASP C N 1
ATOM 7842 C CA . ASP C 1 258 ? -38.655 102.761 54.728 1.00 92.78 280 ASP C CA 1
ATOM 7843 C C . ASP C 1 258 ? -38.847 103.072 56.250 1.00 83.46 280 ASP C C 1
ATOM 7844 O O . ASP C 1 258 ? -38.929 102.167 57.090 1.00 85.18 280 ASP C O 1
ATOM 7849 N N . GLY C 1 259 ? -38.921 104.356 56.595 1.00 71.71 281 GLY C N 1
ATOM 7850 C CA . GLY C 1 259 ? -39.438 104.779 57.890 1.00 69.85 281 GLY C CA 1
ATOM 7851 C C . GLY C 1 259 ? -38.484 104.783 59.066 1.00 66.23 281 GLY C C 1
ATOM 7852 O O . GLY C 1 259 ? -38.929 104.837 60.212 1.00 71.60 281 GLY C O 1
ATOM 7853 N N . VAL C 1 260 ? -37.184 104.718 58.814 1.00 63.71 282 VAL C N 1
ATOM 7854 C CA . VAL C 1 260 ? -36.206 104.769 59.893 1.00 65.11 282 VAL C CA 1
ATOM 7855 C C . VAL C 1 260 ? -35.117 105.796 59.563 1.00 64.22 282 VAL C C 1
ATOM 7856 O O . VAL C 1 260 ? -34.742 105.942 58.407 1.00 73.56 282 VAL C O 1
ATOM 7860 N N . ALA C 1 261 ? -34.657 106.532 60.579 1.00 59.66 283 ALA C N 1
ATOM 7861 C CA . ALA C 1 261 ? -33.545 107.477 60.446 1.00 58.25 283 ALA C CA 1
ATOM 7862 C C . ALA C 1 261 ? -32.460 107.090 61.448 1.00 54.09 283 ALA C C 1
ATOM 7863 O O . ALA C 1 261 ? -32.653 107.200 62.654 1.00 55.32 283 ALA C O 1
ATOM 7865 N N . VAL C 1 262 ? -31.341 106.599 60.934 1.00 51.14 284 VAL C N 1
ATOM 7866 C CA . VAL C 1 262 ? -30.251 106.126 61.767 1.00 53.06 284 VAL C CA 1
ATOM 7867 C C . VAL C 1 262 ? -28.930 106.813 61.437 1.00 54.93 284 VAL C C 1
ATOM 7868 O O . VAL C 1 262 ? -28.781 107.443 60.390 1.00 51.12 284 VAL C O 1
ATOM 7880 N N . PRO C 1 264 ? -25.479 105.227 61.695 1.00 96.39 286 PRO C N 1
ATOM 7881 C CA . PRO C 1 264 ? -24.619 104.071 61.989 1.00 95.46 286 PRO C CA 1
ATOM 7882 C C . PRO C 1 264 ? -23.130 104.427 61.959 1.00 92.40 286 PRO C C 1
ATOM 7883 O O . PRO C 1 264 ? -22.732 105.345 61.246 1.00 87.83 286 PRO C O 1
ATOM 7887 N N . ASP C 1 265 ? -22.341 103.738 62.782 1.00 99.66 287 ASP C N 1
ATOM 7888 C CA . ASP C 1 265 ? -20.887 103.912 62.826 1.00 110.63 287 ASP C CA 1
ATOM 7889 C C . ASP C 1 265 ? -20.208 103.004 61.796 1.00 121.77 287 ASP C C 1
ATOM 7890 O O . ASP C 1 265 ? -20.114 101.790 62.011 1.00 130.76 287 ASP C O 1
ATOM 7895 N N . ASP C 1 266 ? -19.757 103.607 60.688 1.00 124.43 288 ASP C N 1
ATOM 7896 C CA . ASP C 1 266 ? -19.006 102.920 59.631 1.00 121.45 288 ASP C CA 1
ATOM 7897 C C . ASP C 1 266 ? -17.611 102.617 60.147 1.00 120.37 288 ASP C C 1
ATOM 7898 O O . ASP C 1 266 ? -17.279 101.471 60.403 1.00 110.91 288 ASP C O 1
ATOM 7903 N N . GLY C 1 274 ? -14.712 115.947 42.390 1.00 51.55 296 GLY C N 1
ATOM 7904 C CA . GLY C 1 274 ? -13.953 116.395 41.207 1.00 54.14 296 GLY C CA 1
ATOM 7905 C C . GLY C 1 274 ? -12.837 115.435 40.750 1.00 56.10 296 GLY C C 1
ATOM 7906 O O . GLY C 1 274 ? -11.702 115.859 40.452 1.00 48.06 296 GLY C O 1
ATOM 7907 N N . SER C 1 275 ? -13.169 114.138 40.680 1.00 58.89 297 SER C N 1
ATOM 7908 C CA . SER C 1 275 ? -12.202 113.070 40.349 1.00 60.09 297 SER C CA 1
ATOM 7909 C C . SER C 1 275 ? -11.780 113.135 38.873 1.00 61.22 297 SER C C 1
ATOM 7910 O O . SER C 1 275 ? -12.624 113.283 37.972 1.00 70.82 297 SER C O 1
ATOM 7913 N N . ASP C 1 276 ? -10.466 113.073 38.636 1.00 61.37 298 ASP C N 1
ATOM 7914 C CA . ASP C 1 276 ? -9.917 112.891 37.279 1.00 55.49 298 ASP C CA 1
ATOM 7915 C C . ASP C 1 276 ? -10.395 111.525 36.741 1.00 60.14 298 ASP C C 1
ATOM 7916 O O . ASP C 1 276 ? -10.896 111.437 35.615 1.00 49.80 298 ASP C O 1
ATOM 7929 N N . ALA C 1 278 ? -13.042 109.467 37.821 1.00 61.40 300 ALA C N 1
ATOM 7930 C CA . ALA C 1 278 ? -14.500 109.338 37.691 1.00 64.34 300 ALA C CA 1
ATOM 7931 C C . ALA C 1 278 ? -15.003 110.090 36.460 1.00 61.23 300 ALA C C 1
ATOM 7932 O O . ALA C 1 278 ? -15.989 109.682 35.849 1.00 59.63 300 ALA C O 1
ATOM 7934 N N . HIS C 1 279 ? -14.328 111.191 36.123 1.00 61.68 301 HIS C N 1
ATOM 7935 C CA . HIS C 1 279 ? -14.612 111.979 34.918 1.00 66.51 301 HIS C CA 1
ATOM 7936 C C . HIS C 1 279 ? -14.437 111.163 33.614 1.00 63.81 301 HIS C C 1
ATOM 7937 O O . HIS C 1 279 ? -15.290 111.206 32.723 1.00 60.80 301 HIS C O 1
ATOM 7944 N N . TRP C 1 280 ? -13.333 110.428 33.514 1.00 65.38 302 TRP C N 1
ATOM 7945 C CA . TRP C 1 280 ? -13.014 109.679 32.284 1.00 70.03 302 TRP C CA 1
ATOM 7946 C C . TRP C 1 280 ? -13.729 108.314 32.153 1.00 76.38 302 TRP C C 1
ATOM 7947 O O . TRP C 1 280 ? -13.787 107.777 31.050 1.00 73.97 302 TRP C O 1
ATOM 7958 N N . LEU C 1 281 ? -14.280 107.781 33.256 1.00 80.00 303 LEU C N 1
ATOM 7959 C CA . LEU C 1 281 ? -14.989 106.499 33.276 1.00 83.12 303 LEU C CA 1
ATOM 7960 C C . LEU C 1 281 ? -16.474 106.735 33.706 1.00 93.21 303 LEU C C 1
ATOM 7961 O O . LEU C 1 281 ? -17.146 107.587 33.102 1.00 91.18 303 LEU C O 1
ATOM 7966 N N . LYS C 1 282 ? -16.978 106.012 34.718 1.00 102.79 304 LYS C N 1
ATOM 7967 C CA . LYS C 1 282 ? -18.346 106.204 35.242 1.00 100.04 304 LYS C CA 1
ATOM 7968 C C . LYS C 1 282 ? -18.371 107.259 36.355 1.00 94.85 304 LYS C C 1
ATOM 7969 O O . LYS C 1 282 ? -18.009 106.983 37.507 1.00 86.61 304 LYS C O 1
ATOM 7971 N N . LYS C 1 288 ? -23.746 95.889 52.747 1.00 114.83 310 LYS C N 1
ATOM 7972 C CA . LYS C 1 288 ? -23.231 96.275 54.071 1.00 113.70 310 LYS C CA 1
ATOM 7973 C C . LYS C 1 288 ? -24.292 96.217 55.196 1.00 121.64 310 LYS C C 1
ATOM 7974 O O . LYS C 1 288 ? -23.941 95.983 56.351 1.00 124.56 310 LYS C O 1
ATOM 7976 N N . LYS C 1 289 ? -25.571 96.429 54.866 1.00 127.92 311 LYS C N 1
ATOM 7977 C CA . LYS C 1 289 ? -26.682 96.387 55.846 1.00 128.46 311 LYS C CA 1
ATOM 7978 C C . LYS C 1 289 ? -26.633 97.543 56.865 1.00 130.47 311 LYS C C 1
ATOM 7979 O O . LYS C 1 289 ? -27.075 97.391 58.004 1.00 127.66 311 LYS C O 1
ATOM 7981 N N . LEU C 1 290 ? -26.131 98.703 56.434 1.00 129.60 312 LEU C N 1
ATOM 7982 C CA . LEU C 1 290 ? -25.940 99.867 57.328 1.00 124.46 312 LEU C CA 1
ATOM 7983 C C . LEU C 1 290 ? -27.255 100.467 57.858 1.00 120.18 312 LEU C C 1
ATOM 7984 O O . LEU C 1 290 ? -27.332 100.846 59.034 1.00 110.98 312 LEU C O 1
ATOM 7989 N N . ASN C 1 291 ? -28.270 100.546 56.993 1.00 111.98 313 ASN C N 1
ATOM 7990 C CA . ASN C 1 291 ? -29.541 101.214 57.310 1.00 109.78 313 ASN C CA 1
ATOM 7991 C C . ASN C 1 291 ? -30.764 100.283 57.408 1.00 108.63 313 ASN C C 1
ATOM 7992 O O . ASN C 1 291 ? -31.885 100.770 57.583 1.00 104.87 313 ASN C O 1
ATOM 7997 N N . THR C 1 292 ? -30.552 98.966 57.311 1.00 107.15 314 THR C N 1
ATOM 7998 C CA . THR C 1 292 ? -31.653 97.983 57.213 1.00 110.43 314 THR C CA 1
ATOM 7999 C C . THR C 1 292 ? -31.852 97.078 58.452 1.00 109.04 314 THR C C 1
ATOM 8000 O O . THR C 1 292 ? -32.860 96.372 58.545 1.00 103.69 314 THR C O 1
ATOM 8004 N N . LYS C 1 293 ? -30.901 97.106 59.391 1.00 104.60 315 LYS C N 1
ATOM 8005 C CA . LYS C 1 293 ? -31.026 96.402 60.680 1.00 97.98 315 LYS C CA 1
ATOM 8006 C C . LYS C 1 293 ? -30.345 97.225 61.782 1.00 97.92 315 LYS C C 1
ATOM 8007 O O . LYS C 1 293 ? -29.641 98.192 61.488 1.00 100.59 315 LYS C O 1
ATOM 8010 N N . PRO C 1 294 ? -30.568 96.870 63.058 1.00 95.91 316 PRO C N 1
ATOM 8011 C CA . PRO C 1 294 ? -29.910 97.626 64.129 1.00 92.07 316 PRO C CA 1
ATOM 8012 C C . PRO C 1 294 ? -28.390 97.555 64.068 1.00 90.67 316 PRO C C 1
ATOM 8013 O O . PRO C 1 294 ? -27.828 96.473 63.888 1.00 89.34 316 PRO C O 1
ATOM 8017 N N . GLN C 1 295 ? -27.750 98.717 64.202 1.00 90.34 317 GLN C N 1
ATOM 8018 C CA . GLN C 1 295 ? -26.298 98.836 64.176 1.00 88.54 317 GLN C CA 1
ATOM 8019 C C . GLN C 1 295 ? -25.862 99.754 65.305 1.00 86.99 317 GLN C C 1
ATOM 8020 O O . GLN C 1 295 ? -26.655 100.587 65.771 1.00 79.99 317 GLN C O 1
ATOM 8026 N N . PRO C 1 296 ? -24.595 99.617 65.744 1.00 86.76 318 PRO C N 1
ATOM 8027 C CA . PRO C 1 296 ? -24.048 100.581 66.700 1.00 86.76 318 PRO C CA 1
ATOM 8028 C C . PRO C 1 296 ? -23.991 101.993 66.092 1.00 83.64 318 PRO C C 1
ATOM 8029 O O . PRO C 1 296 ? -23.553 102.166 64.944 1.00 80.15 318 PRO C O 1
ATOM 8033 N N . GLN C 1 297 ? -24.434 102.981 66.866 1.00 82.72 319 GLN C N 1
ATOM 8034 C CA . GLN C 1 297 ? -24.590 104.351 66.377 1.00 79.41 319 GLN C CA 1
ATOM 8035 C C . GLN C 1 297 ? -23.347 105.205 66.672 1.00 77.74 319 GLN C C 1
ATOM 8036 O O . GLN C 1 297 ? -22.666 105.002 67.674 1.00 77.41 319 GLN C O 1
ATOM 8042 N N . LYS C 1 298 ? -23.043 106.145 65.779 1.00 75.19 320 LYS C N 1
ATOM 8043 C CA . LYS C 1 298 ? -22.064 107.192 66.068 1.00 74.85 320 LYS C CA 1
ATOM 8044 C C . LYS C 1 298 ? -22.749 108.244 66.951 1.00 66.72 320 LYS C C 1
ATOM 8045 O O . LYS C 1 298 ? -23.773 108.809 66.561 1.00 60.77 320 LYS C O 1
ATOM 8051 N N . TRP C 1 299 ? -22.191 108.461 68.141 1.00 62.99 321 TRP C N 1
ATOM 8052 C CA A TRP C 1 299 ? -22.700 109.459 69.077 0.50 63.14 321 TRP C CA 1
ATOM 8053 C CA B TRP C 1 299 ? -22.698 109.438 69.107 0.50 62.91 321 TRP C CA 1
ATOM 8054 C C . TRP C 1 299 ? -21.832 110.706 69.010 1.00 61.47 321 TRP C C 1
ATOM 8055 O O . TRP C 1 299 ? -20.720 110.736 69.509 1.00 64.74 321 TRP C O 1
ATOM 8076 N N . CYS C 1 300 ? -22.347 111.745 68.365 1.00 60.20 322 CYS C N 1
ATOM 8077 C CA . CYS C 1 300 ? -21.527 112.904 68.031 1.00 54.66 322 CYS C CA 1
ATOM 8078 C C . CYS C 1 300 ? -21.168 113.758 69.238 1.00 50.60 322 CYS C C 1
ATOM 8079 O O . CYS C 1 300 ? -21.907 113.812 70.214 1.00 51.37 322 CYS C O 1
ATOM 8082 N N . THR C 1 301 ? -20.028 114.433 69.146 1.00 47.99 323 THR C N 1
ATOM 8083 C CA . THR C 1 301 ? -19.665 115.482 70.092 1.00 46.35 323 THR C CA 1
ATOM 8084 C C . THR C 1 301 ? -20.283 116.819 69.653 1.00 44.29 323 THR C C 1
ATOM 8085 O O . THR C 1 301 ? -20.763 116.964 68.522 1.00 40.48 323 THR C O 1
ATOM 8089 N N . GLN C 1 302 ? -20.264 117.796 70.554 1.00 41.83 324 GLN C N 1
ATOM 8090 C CA . GLN C 1 302 ? -20.730 119.127 70.223 1.00 42.08 324 GLN C CA 1
ATOM 8091 C C . GLN C 1 302 ? -19.964 119.666 68.991 1.00 40.26 324 GLN C C 1
ATOM 8092 O O . GLN C 1 302 ? -20.559 120.259 68.097 1.00 37.81 324 GLN C O 1
ATOM 8098 N N . ALA C 1 303 ? -18.649 119.440 68.956 1.00 39.10 325 ALA C N 1
ATOM 8099 C CA . ALA C 1 303 ? -17.792 119.942 67.883 1.00 37.68 325 ALA C CA 1
ATOM 8100 C C . ALA C 1 303 ? -18.122 119.283 66.539 1.00 38.50 325 ALA C C 1
ATOM 8101 O O . ALA C 1 303 ? -18.185 119.964 65.525 1.00 39.48 325 ALA C O 1
ATOM 8103 N N . GLU C 1 304 ? -18.380 117.981 66.530 1.00 39.30 326 GLU C N 1
ATOM 8104 C CA . GLU C 1 304 ? -18.785 117.296 65.297 1.00 41.99 326 GLU C CA 1
ATOM 8105 C C . GLU C 1 304 ? -20.124 117.804 64.771 1.00 39.93 326 GLU C C 1
ATOM 8106 O O . GLU C 1 304 ? -20.318 117.973 63.570 1.00 40.70 326 GLU C O 1
ATOM 8112 N N . ARG C 1 305 ? -21.059 118.022 65.681 1.00 39.88 327 ARG C N 1
ATOM 8113 C CA . ARG C 1 305 ? -22.356 118.558 65.336 1.00 37.65 327 ARG C CA 1
ATOM 8114 C C . ARG C 1 305 ? -22.170 119.956 64.719 1.00 36.23 327 ARG C C 1
ATOM 8115 O O . ARG C 1 305 ? -22.831 120.309 63.733 1.00 34.43 327 ARG C O 1
ATOM 8123 N N . GLN C 1 306 ? -21.282 120.752 65.316 1.00 33.47 328 GLN C N 1
ATOM 8124 C CA . GLN C 1 306 ? -21.040 122.112 64.851 1.00 33.94 328 GLN C CA 1
ATOM 8125 C C . GLN C 1 306 ? -20.447 122.095 63.450 1.00 32.69 328 GLN C C 1
ATOM 8126 O O . GLN C 1 306 ? -20.835 122.896 62.610 1.00 32.68 328 GLN C O 1
ATOM 8132 N N . LEU C 1 307 ? -19.492 121.198 63.218 1.00 32.61 329 LEU C N 1
ATOM 8133 C CA . LEU C 1 307 ? -18.805 121.140 61.938 1.00 31.75 329 LEU C CA 1
ATOM 8134 C C . LEU C 1 307 ? -19.833 120.910 60.829 1.00 31.33 329 LEU C C 1
ATOM 8135 O O . LEU C 1 307 ? -19.792 121.599 59.818 1.00 31.50 329 LEU C O 1
ATOM 8140 N N . ALA C 1 308 ? -20.783 120.008 61.057 1.00 29.67 330 ALA C N 1
ATOM 8141 C CA . ALA C 1 308 ? -21.784 119.703 60.044 1.00 29.79 330 ALA C CA 1
ATOM 8142 C C . ALA C 1 308 ? -22.681 120.901 59.732 1.00 31.21 330 ALA C C 1
ATOM 8143 O O . ALA C 1 308 ? -23.114 121.070 58.574 1.00 29.41 330 ALA C O 1
ATOM 8145 N N . TYR C 1 309 ? -22.957 121.735 60.730 1.00 29.38 331 TYR C N 1
ATOM 8146 C CA . TYR C 1 309 ? -23.758 122.944 60.497 1.00 28.91 331 TYR C CA 1
ATOM 8147 C C . TYR C 1 309 ? -22.919 123.993 59.749 1.00 28.11 331 TYR C C 1
ATOM 8148 O O . TYR C 1 309 ? -23.419 124.663 58.855 1.00 28.20 331 TYR C O 1
ATOM 8157 N N . ASP C 1 310 ? -21.653 124.109 60.111 1.00 26.53 332 ASP C N 1
ATOM 8158 C CA . ASP C 1 310 ? -20.775 125.074 59.480 1.00 28.10 332 ASP C CA 1
ATOM 8159 C C . ASP C 1 310 ? -20.441 124.696 58.040 1.00 29.33 332 ASP C C 1
ATOM 8160 O O . ASP C 1 310 ? -20.228 125.580 57.220 1.00 27.60 332 ASP C O 1
ATOM 8165 N N . ASN C 1 311 ? -20.368 123.389 57.739 1.00 27.99 333 ASN C N 1
ATOM 8166 C CA . ASN C 1 311 ? -19.810 122.946 56.453 1.00 27.85 333 ASN C CA 1
ATOM 8167 C C . ASN C 1 311 ? -20.834 122.520 55.403 1.00 26.85 333 ASN C C 1
ATOM 8168 O O . ASN C 1 311 ? -20.462 122.000 54.362 1.00 26.64 333 ASN C O 1
ATOM 8173 N N . TYR C 1 312 ? -22.109 122.755 55.696 1.00 27.91 334 TYR C N 1
ATOM 8174 C CA . TYR C 1 312 ? -23.219 122.486 54.788 1.00 29.85 334 TYR C CA 1
ATOM 8175 C C . TYR C 1 312 ? -23.715 121.023 54.795 1.00 33.16 334 TYR C C 1
ATOM 8176 O O . TYR C 1 312 ? -24.621 120.685 54.035 1.00 35.58 334 TYR C O 1
ATOM 8185 N N . GLU C 1 313 ? -23.152 120.165 55.628 1.00 31.81 335 GLU C N 1
ATOM 8186 C CA . GLU C 1 313 ? -23.689 118.803 55.738 1.00 38.84 335 GLU C CA 1
ATOM 8187 C C . GLU C 1 313 ? -25.037 118.756 56.467 1.00 39.57 335 GLU C C 1
ATOM 8188 O O . GLU C 1 313 ? -25.827 117.894 56.182 1.00 43.32 335 GLU C O 1
ATOM 8194 N N . THR C 1 314 ? -25.285 119.660 57.403 1.00 40.31 336 THR C N 1
ATOM 8195 C CA . THR C 1 314 ? -26.578 119.764 58.060 1.00 40.21 336 THR C CA 1
ATOM 8196 C C . THR C 1 314 ? -27.217 121.101 57.681 1.00 42.08 336 THR C C 1
ATOM 8197 O O . THR C 1 314 ? -26.808 122.142 58.202 1.00 41.62 336 THR C O 1
ATOM 8201 N N . THR C 1 315 ? -28.188 121.081 56.771 1.00 45.42 337 THR C N 1
ATOM 8202 C CA . THR C 1 315 ? -28.751 122.318 56.217 1.00 53.86 337 THR C CA 1
ATOM 8203 C C . THR C 1 315 ? -30.261 122.364 56.120 1.00 62.24 337 THR C C 1
ATOM 8204 O O . THR C 1 315 ? -30.888 123.289 56.628 1.00 74.05 337 THR C O 1
ATOM 8208 N N . ASP C 1 316 ? -30.845 121.413 55.410 1.00 72.28 338 ASP C N 1
ATOM 8209 C CA . ASP C 1 316 ? -32.226 121.591 54.952 1.00 79.40 338 ASP C CA 1
ATOM 8210 C C . ASP C 1 316 ? -33.261 121.220 56.007 1.00 66.35 338 ASP C C 1
ATOM 8211 O O . ASP C 1 316 ? -33.648 120.072 56.123 1.00 70.33 338 ASP C O 1
ATOM 8216 N N . ASP C 1 317 ? -33.702 122.230 56.747 1.00 55.98 339 ASP C N 1
ATOM 8217 C CA A ASP C 1 317 ? -34.599 122.043 57.890 0.50 64.50 339 ASP C CA 1
ATOM 8218 C CA B ASP C 1 317 ? -34.595 122.023 57.886 0.50 62.93 339 ASP C CA 1
ATOM 8219 C C . ASP C 1 317 ? -36.017 121.561 57.485 1.00 62.53 339 ASP C C 1
ATOM 8220 O O . ASP C 1 317 ? -36.848 122.366 57.098 1.00 70.43 339 ASP C O 1
ATOM 8229 N N . HIS C 1 318 ? -36.277 120.245 57.566 1.00 51.89 340 HIS C N 1
ATOM 8230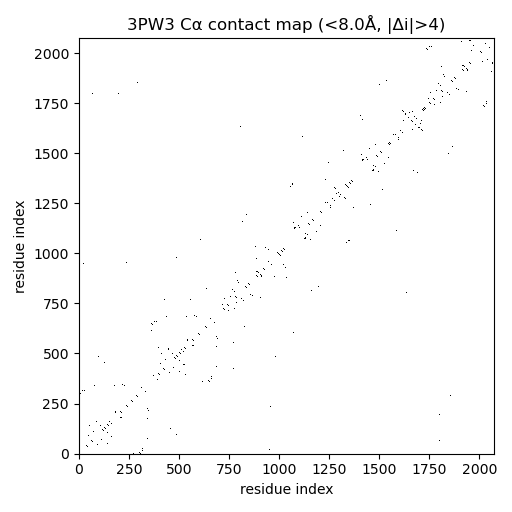 C CA . HIS C 1 318 ? -37.630 119.651 57.328 1.00 48.38 340 HIS C CA 1
ATOM 8231 C C . HIS C 1 318 ? -38.307 119.520 58.701 1.00 46.39 340 HIS C C 1
ATOM 8232 O O . HIS C 1 318 ? -37.673 119.140 59.694 1.00 49.93 340 HIS C O 1
ATOM 8239 N N . GLY C 1 319 ? -39.562 119.941 58.779 1.00 43.77 341 GLY C N 1
ATOM 8240 C CA . GLY C 1 319 ? -40.286 119.957 60.046 1.00 43.96 341 GLY C CA 1
ATOM 8241 C C . GLY C 1 319 ? -41.146 118.727 60.219 1.00 44.04 341 GLY C C 1
ATOM 8242 O O . GLY C 1 319 ? -41.869 118.335 59.299 1.00 42.21 341 GLY C O 1
ATOM 8251 N N . GLN C 1 321 ? -43.013 116.121 63.792 1.00 44.08 343 GLN C N 1
ATOM 8252 C CA . GLN C 1 321 ? -43.405 116.096 65.210 1.00 44.49 343 GLN C CA 1
ATOM 8253 C C . GLN C 1 321 ? -42.886 114.822 65.867 1.00 45.08 343 GLN C C 1
ATOM 8254 O O . GLN C 1 321 ? -43.144 113.725 65.378 1.00 48.50 343 GLN C O 1
ATOM 8260 N N . ILE C 1 322 ? -42.144 114.963 66.955 1.00 43.21 344 ILE C N 1
ATOM 8261 C CA . ILE C 1 322 ? -41.776 113.816 67.766 1.00 44.42 344 ILE C CA 1
ATOM 8262 C C . ILE C 1 322 ? -42.829 113.682 68.865 1.00 46.94 344 ILE C C 1
ATOM 8263 O O . ILE C 1 322 ? -43.121 114.648 69.558 1.00 46.21 344 ILE C O 1
ATOM 8268 N N . TYR C 1 323 ? -43.396 112.490 69.010 1.00 47.27 345 TYR C N 1
ATOM 8269 C CA . TYR C 1 323 ? -44.481 112.283 69.964 1.00 50.60 345 TYR C CA 1
ATOM 8270 C C . TYR C 1 323 ? -44.284 111.082 70.877 1.00 51.27 345 TYR C C 1
ATOM 8271 O O . TYR C 1 323 ? -45.141 110.804 71.716 1.00 50.67 345 TYR C O 1
ATOM 8280 N N . GLY C 1 324 ? -43.166 110.382 70.737 1.00 50.06 346 GLY C N 1
ATOM 8281 C CA . GLY C 1 324 ? -42.936 109.211 71.550 1.00 52.77 346 GLY C CA 1
ATOM 8282 C C . GLY C 1 324 ? -41.513 108.705 71.501 1.00 53.61 346 GLY C C 1
ATOM 8283 O O . GLY C 1 324 ? -40.666 109.250 70.797 1.00 50.81 346 GLY C O 1
ATOM 8284 N N . ILE C 1 325 ? -41.274 107.654 72.283 1.00 57.45 347 ILE C N 1
ATOM 8285 C CA . ILE C 1 325 ? -39.986 106.978 72.394 1.00 55.86 347 ILE C CA 1
ATOM 8286 C C . ILE C 1 325 ? -40.236 105.486 72.202 1.00 59.19 347 ILE C C 1
ATOM 8287 O O . ILE C 1 325 ? -41.220 104.936 72.713 1.00 59.13 347 ILE C O 1
ATOM 8292 N N . ALA C 1 326 ? -39.362 104.841 71.449 1.00 57.36 348 ALA C N 1
ATOM 8293 C CA . ALA C 1 326 ? -39.490 103.433 71.171 1.00 58.60 348 ALA C CA 1
ATOM 8294 C C . ALA C 1 326 ? -38.114 102.779 71.237 1.00 62.81 348 ALA C C 1
ATOM 8295 O O . ALA C 1 326 ? -37.087 103.466 71.255 1.00 61.04 348 ALA C O 1
ATOM 8297 N N . LYS C 1 327 ? -38.112 101.449 71.314 1.00 70.23 349 LYS C N 1
ATOM 8298 C CA . LYS C 1 327 ? -36.890 100.646 71.328 1.00 72.03 349 LYS C CA 1
ATOM 8299 C C . LYS C 1 327 ? -36.928 99.624 70.202 1.00 73.66 349 LYS C C 1
ATOM 8300 O O . LYS C 1 327 ? -37.997 99.107 69.862 1.00 76.08 349 LYS C O 1
ATOM 8303 N N . ASP C 1 328 ? -35.770 99.334 69.618 1.00 73.19 350 ASP C N 1
ATOM 8304 C CA . ASP C 1 328 ? -35.677 98.204 68.702 1.00 76.18 350 ASP C CA 1
ATOM 8305 C C . ASP C 1 328 ? -35.416 96.928 69.506 1.00 83.23 350 ASP C C 1
ATOM 8306 O O . ASP C 1 328 ? -35.318 96.972 70.742 1.00 83.73 350 ASP C O 1
ATOM 8311 N N . GLN C 1 329 ? -35.317 95.799 68.807 1.00 86.21 351 GLN C N 1
ATOM 8312 C CA . GLN C 1 329 ? -35.127 94.498 69.461 1.00 90.57 351 GLN C CA 1
ATOM 8313 C C . GLN C 1 329 ? -33.792 94.370 70.218 1.00 91.24 351 GLN C C 1
ATOM 8314 O O . GLN C 1 329 ? -33.682 93.535 71.109 1.00 94.88 351 GLN C O 1
ATOM 8320 N N . GLU C 1 330 ? -32.797 95.192 69.876 1.00 87.61 352 GLU C N 1
ATOM 8321 C CA . GLU C 1 330 ? -31.507 95.190 70.585 1.00 90.02 352 GLU C CA 1
ATOM 8322 C C . GLU C 1 330 ? -31.466 96.222 71.723 1.00 86.33 352 GLU C C 1
ATOM 8323 O O . GLU C 1 330 ? -30.423 96.417 72.339 1.00 83.18 352 GLU C O 1
ATOM 8329 N N . GLY C 1 331 ? -32.587 96.890 71.997 1.00 84.33 353 GLY C N 1
ATOM 8330 C CA . GLY C 1 331 ? -32.645 97.889 73.072 1.00 85.66 353 GLY C CA 1
ATOM 8331 C C . GLY C 1 331 ? -32.160 99.297 72.725 1.00 84.35 353 GLY C C 1
ATOM 8332 O O . GLY C 1 331 ? -32.146 100.167 73.589 1.00 83.77 353 GLY C O 1
ATOM 8333 N N . ASN C 1 332 ? -31.761 99.534 71.477 1.00 81.58 354 ASN C N 1
ATOM 8334 C CA . ASN C 1 332 ? -31.434 100.892 71.034 1.00 79.19 354 ASN C CA 1
ATOM 8335 C C . ASN C 1 332 ? -32.674 101.773 71.064 1.00 78.03 354 ASN C C 1
ATOM 8336 O O . ASN C 1 332 ? -33.793 101.310 70.809 1.00 80.85 354 ASN C O 1
ATOM 8341 N N . GLU C 1 333 ? -32.469 103.054 71.346 1.00 78.63 355 GLU C N 1
ATOM 8342 C CA . GLU C 1 333 ? -33.578 103.983 71.552 1.00 77.25 355 GLU C CA 1
ATOM 8343 C C . GLU C 1 333 ? -33.850 104.862 70.340 1.00 68.76 355 GLU C C 1
ATOM 8344 O O . GLU C 1 333 ? -32.931 105.263 69.635 1.00 64.91 355 GLU C O 1
ATOM 8350 N N . TYR C 1 334 ? -35.127 105.143 70.112 1.00 62.25 356 TYR C N 1
ATOM 8351 C CA . TYR C 1 334 ? -35.577 105.912 68.965 1.00 61.59 356 TYR C CA 1
ATOM 8352 C C . TYR C 1 334 ? -36.654 106.870 69.405 1.00 60.56 356 TYR C C 1
ATOM 8353 O O . TYR C 1 334 ? -37.423 106.552 70.309 1.00 69.79 356 TYR C O 1
ATOM 8362 N N . TYR C 1 335 ? -36.739 108.020 68.748 1.00 52.28 357 TYR C N 1
ATOM 8363 C CA . TYR C 1 335 ? -37.917 108.863 68.859 1.00 50.31 357 TYR C CA 1
ATOM 8364 C C . TYR C 1 335 ? -38.914 108.511 67.756 1.00 48.93 357 TYR C C 1
ATOM 8365 O O . TYR C 1 335 ? -38.536 108.155 66.642 1.00 47.76 357 TYR C O 1
ATOM 8382 N N . VAL C 1 337 ? -41.828 109.561 65.234 1.00 49.38 359 VAL C N 1
ATOM 8383 C CA . VAL C 1 337 ? -41.977 110.792 64.473 1.00 46.03 359 VAL C CA 1
ATOM 8384 C C . VAL C 1 337 ? -43.199 110.756 63.589 1.00 46.44 359 VAL C C 1
ATOM 8385 O O . VAL C 1 337 ? -43.354 109.850 62.786 1.00 48.22 359 VAL C O 1
ATOM 8389 N N . LYS C 1 338 ? -44.070 111.744 63.739 1.00 46.81 360 LYS C N 1
ATOM 8390 C CA . LYS C 1 338 ? -45.188 111.919 62.823 1.00 46.97 360 LYS C CA 1
ATOM 8391 C C . LYS C 1 338 ? -44.743 112.810 61.655 1.00 46.25 360 LYS C C 1
ATOM 8392 O O . LYS C 1 338 ? -44.411 113.982 61.844 1.00 44.78 360 LYS C O 1
ATOM 8398 N N . ASN C 1 339 ? -44.754 112.237 60.457 1.00 47.96 361 ASN C N 1
ATOM 8399 C CA . ASN C 1 339 ? -44.376 112.924 59.232 1.00 48.85 361 ASN C CA 1
ATOM 8400 C C . ASN C 1 339 ? -45.641 113.406 58.519 1.00 47.33 361 ASN C C 1
ATOM 8401 O O . ASN C 1 339 ? -46.750 113.071 58.933 1.00 54.43 361 ASN C O 1
ATOM 8406 N N . SER C 1 340 ? -45.476 114.223 57.479 1.00 45.33 362 SER C N 1
ATOM 8407 C CA . SER C 1 340 ? -46.602 114.797 56.734 1.00 44.62 362 SER C CA 1
ATOM 8408 C C . SER C 1 340 ? -46.557 114.392 55.249 1.00 48.22 362 SER C C 1
ATOM 8409 O O . SER C 1 340 ? -46.859 115.204 54.366 1.00 46.15 362 SER C O 1
ATOM 8412 N N . TRP C 1 341 ? -46.175 113.142 54.980 1.00 51.03 363 TRP C N 1
ATOM 8413 C CA . TRP C 1 341 ? -46.133 112.617 53.610 1.00 53.20 363 TRP C CA 1
ATOM 8414 C C . TRP C 1 341 ? -47.228 111.597 53.355 1.00 56.40 363 TRP C C 1
ATOM 8415 O O . TRP C 1 341 ? -47.094 110.736 52.482 1.00 53.74 363 TRP C O 1
ATOM 8426 N N . GLY C 1 342 ? -48.326 111.701 54.096 1.00 58.76 364 GLY C N 1
ATOM 8427 C CA . GLY C 1 342 ? -49.397 110.727 53.979 1.00 62.89 364 GLY C CA 1
ATOM 8428 C C . GLY C 1 342 ? -49.020 109.381 54.577 1.00 64.93 364 GLY C C 1
ATOM 8429 O O . GLY C 1 342 ? -47.966 109.228 55.217 1.00 62.79 364 GLY C O 1
ATOM 8430 N N . THR C 1 343 ? -49.897 108.405 54.371 1.00 66.04 365 THR C N 1
ATOM 8431 C CA . THR C 1 343 ? -49.820 107.134 55.097 1.00 70.89 365 THR C CA 1
ATOM 8432 C C . THR C 1 343 ? -49.309 105.955 54.256 1.00 73.74 365 THR C C 1
ATOM 8433 O O . THR C 1 343 ? -49.266 104.829 54.740 1.00 71.38 365 THR C O 1
ATOM 8437 N N . ASN C 1 344 ? -48.923 106.209 53.008 1.00 75.71 366 ASN C N 1
ATOM 8438 C CA . ASN C 1 344 ? -48.433 105.144 52.124 1.00 78.79 366 ASN C CA 1
ATOM 8439 C C . ASN C 1 344 ? -46.936 104.863 52.357 1.00 79.79 366 ASN C C 1
ATOM 8440 O O . ASN C 1 344 ? -46.092 105.175 51.516 1.00 86.68 366 ASN C O 1
ATOM 8445 N N . SER C 1 345 ? -46.620 104.260 53.504 1.00 76.83 367 SER C N 1
ATOM 8446 C CA . SER C 1 345 ? -45.238 103.914 53.866 1.00 76.11 367 SER C CA 1
ATOM 8447 C C . SER C 1 345 ? -45.256 102.802 54.913 1.00 72.86 367 SER C C 1
ATOM 8448 O O . SER C 1 345 ? -46.316 102.459 55.427 1.00 75.19 367 SER C O 1
ATOM 8451 N N . LYS C 1 346 ? -44.090 102.253 55.239 1.00 71.08 368 LYS C N 1
ATOM 8452 C CA . LYS C 1 346 ? -44.017 101.045 56.072 1.00 75.96 368 LYS C CA 1
ATOM 8453 C C . LYS C 1 346 ? -44.812 101.146 57.379 1.00 74.30 368 LYS C C 1
ATOM 8454 O O . LYS C 1 346 ? -45.552 100.233 57.719 1.00 78.28 368 LYS C O 1
ATOM 8460 N N . TYR C 1 347 ? -44.692 102.268 58.085 1.00 73.75 369 TYR C N 1
ATOM 8461 C CA . TYR C 1 347 ? -45.384 102.456 59.368 1.00 72.17 369 TYR C CA 1
ATOM 8462 C C . TYR C 1 347 ? -46.498 103.506 59.282 1.00 68.17 369 TYR C C 1
ATOM 8463 O O . TYR C 1 347 ? -46.770 104.215 60.250 1.00 64.32 369 TYR C O 1
ATOM 8472 N N . ASN C 1 348 ? -47.143 103.577 58.116 1.00 66.42 370 ASN C N 1
ATOM 8473 C CA . ASN C 1 348 ? -48.314 104.435 57.867 1.00 66.88 370 ASN C CA 1
ATOM 8474 C C . ASN C 1 348 ? -48.090 105.928 58.130 1.00 63.91 370 ASN C C 1
ATOM 8475 O O . ASN C 1 348 ? -48.944 106.603 58.717 1.00 64.54 370 ASN C O 1
ATOM 8480 N N . GLY C 1 349 ? -46.943 106.432 57.682 1.00 60.54 371 GLY C N 1
ATOM 8481 C CA . GLY C 1 349 ? -46.623 107.860 57.788 1.00 64.00 371 GLY C CA 1
ATOM 8482 C C . GLY C 1 349 ? -45.814 108.238 59.021 1.00 67.44 371 GLY C C 1
ATOM 8483 O O . GLY C 1 349 ? -45.544 109.427 59.259 1.00 62.99 371 GLY C O 1
ATOM 8484 N N . ILE C 1 350 ? -45.463 107.223 59.818 1.00 69.57 372 ILE C N 1
ATOM 8485 C CA . ILE C 1 350 ? -44.667 107.378 61.032 1.00 68.52 372 ILE C CA 1
ATOM 8486 C C . ILE C 1 350 ? -43.234 106.926 60.766 1.00 61.76 372 ILE C C 1
ATOM 8487 O O . ILE C 1 350 ? -43.010 105.961 60.052 1.00 64.75 372 ILE C O 1
ATOM 8492 N N . TRP C 1 351 ? -42.277 107.639 61.345 1.00 60.43 373 TRP C N 1
ATOM 8493 C CA . TRP C 1 351 ? -40.860 107.306 61.248 1.00 59.04 373 TRP C CA 1
ATOM 8494 C C . TRP C 1 351 ? -40.284 107.050 62.639 1.00 57.73 373 TRP C C 1
ATOM 8495 O O . TRP C 1 351 ? -40.809 107.532 63.643 1.00 60.19 373 TRP C O 1
ATOM 8506 N N . TYR C 1 352 ? -39.197 106.294 62.680 1.00 55.53 374 TYR C N 1
ATOM 8507 C CA . TYR C 1 352 ? -38.434 106.085 63.890 1.00 55.09 374 TYR C CA 1
ATOM 8508 C C . TYR C 1 352 ? -37.057 106.673 63.675 1.00 52.97 374 TYR C C 1
ATOM 8509 O O . TYR C 1 352 ? -36.350 106.267 62.759 1.00 56.93 374 TYR C O 1
ATOM 8518 N N . ALA C 1 353 ? -36.677 107.629 64.512 1.00 49.90 375 ALA C N 1
ATOM 8519 C CA . ALA C 1 353 ? -35.381 108.287 64.393 1.00 49.53 375 ALA C CA 1
ATOM 8520 C C . ALA C 1 353 ? -34.538 107.935 65.605 1.00 48.27 375 ALA C C 1
ATOM 8521 O O . ALA C 1 353 ? -34.965 108.156 66.727 1.00 49.92 375 ALA C O 1
ATOM 8523 N N . SER C 1 354 ? -33.339 107.404 65.387 1.00 46.62 376 SER C N 1
ATOM 8524 C CA . SER C 1 354 ? -32.511 107.015 66.506 1.00 48.69 376 SER C CA 1
ATOM 8525 C C . SER C 1 354 ? -32.103 108.244 67.276 1.00 49.59 376 SER C C 1
ATOM 8526 O O . SER C 1 354 ? -31.986 109.329 66.707 1.00 49.29 376 SER C O 1
ATOM 8529 N N . LYS C 1 355 ? -31.885 108.075 68.573 1.00 50.15 377 LYS C N 1
ATOM 8530 C CA . LYS C 1 355 ? -31.435 109.178 69.401 1.00 50.63 377 LYS C CA 1
ATOM 8531 C C . LYS C 1 355 ? -30.130 109.760 68.877 1.00 48.85 377 LYS C C 1
ATOM 8532 O O . LYS C 1 355 ? -29.922 110.964 68.956 1.00 50.95 377 LYS C O 1
ATOM 8538 N N . ALA C 1 356 ? -29.262 108.914 68.337 1.00 48.42 378 ALA C N 1
ATOM 8539 C CA . ALA C 1 356 ? -27.997 109.380 67.774 1.00 51.00 378 ALA C CA 1
ATOM 8540 C C . ALA C 1 356 ? -28.235 110.265 66.548 1.00 46.36 378 ALA C C 1
ATOM 8541 O O . ALA C 1 356 ? -27.587 111.282 66.381 1.00 44.28 378 ALA C O 1
ATOM 8543 N N . PHE C 1 357 ? -29.179 109.881 65.708 1.00 47.62 379 PHE C N 1
ATOM 8544 C CA . PHE C 1 357 ? -29.521 110.696 64.557 1.00 47.40 379 PHE C CA 1
ATOM 8545 C C . PHE C 1 357 ? -30.035 112.055 65.013 1.00 46.36 379 PHE C C 1
ATOM 8546 O O . PHE C 1 357 ? -29.613 113.096 64.492 1.00 46.39 379 PHE C O 1
ATOM 8554 N N . VAL C 1 358 ? -30.946 112.047 65.978 1.00 44.16 380 VAL C N 1
ATOM 8555 C CA . VAL C 1 358 ? -31.598 113.279 66.418 1.00 43.76 380 VAL C CA 1
ATOM 8556 C C . VAL C 1 358 ? -30.568 114.244 67.025 1.00 43.97 380 VAL C C 1
ATOM 8557 O O . VAL C 1 358 ? -30.583 115.438 66.746 1.00 42.45 380 VAL C O 1
ATOM 8561 N N . ARG C 1 359 ? -29.651 113.698 67.802 1.00 42.29 381 ARG C N 1
ATOM 8562 C CA . ARG C 1 359 ? -28.592 114.466 68.422 1.00 45.32 381 ARG C CA 1
ATOM 8563 C C . ARG C 1 359 ? -27.708 115.191 67.387 1.00 44.01 381 ARG C C 1
ATOM 8564 O O . ARG C 1 359 ? -27.250 116.313 67.606 1.00 40.90 381 ARG C O 1
ATOM 8572 N N . TYR C 1 360 ? -27.443 114.534 66.269 1.00 45.37 382 TYR C N 1
ATOM 8573 C CA . TYR C 1 360 ? -26.511 115.055 65.273 1.00 43.48 382 TYR C CA 1
ATOM 8574 C C . TYR C 1 360 ? -27.200 115.988 64.284 1.00 42.08 382 TYR C C 1
ATOM 8575 O O . TYR C 1 360 ? -26.648 117.010 63.915 1.00 40.95 382 TYR C O 1
ATOM 8584 N N . LYS C 1 361 ? -28.412 115.643 63.883 1.00 40.15 383 LYS C N 1
ATOM 8585 C CA . LYS C 1 361 ? -29.058 116.292 62.751 1.00 39.29 383 LYS C CA 1
ATOM 8586 C C . LYS C 1 361 ? -30.165 117.301 63.095 1.00 39.43 383 LYS C C 1
ATOM 8587 O O . LYS C 1 361 ? -30.654 117.987 62.206 1.00 39.80 383 LYS C O 1
ATOM 8593 N N . THR C 1 362 ? -30.548 117.419 64.367 1.00 39.97 384 THR C N 1
ATOM 8594 C CA . THR C 1 362 ? -31.572 118.387 64.759 1.00 37.74 384 THR C CA 1
ATOM 8595 C C . THR C 1 362 ? -31.046 119.803 64.601 1.00 39.43 384 THR C C 1
ATOM 8596 O O . THR C 1 362 ? -29.905 120.089 64.942 1.00 39.06 384 THR C O 1
ATOM 8613 N N . ASN C 1 364 ? -33.502 122.657 65.201 1.00 37.99 386 ASN C N 1
ATOM 8614 C CA . ASN C 1 364 ? -34.194 123.312 66.295 1.00 40.64 386 ASN C CA 1
ATOM 8615 C C . ASN C 1 364 ? -35.443 122.561 66.676 1.00 38.73 386 ASN C C 1
ATOM 8616 O O . ASN C 1 364 ? -35.938 121.739 65.904 1.00 36.68 386 ASN C O 1
ATOM 8621 N N . ILE C 1 365 ? -35.920 122.810 67.892 1.00 39.20 387 ILE C N 1
ATOM 8622 C CA . ILE C 1 365 ? -37.198 122.277 68.327 1.00 39.24 387 ILE C CA 1
ATOM 8623 C C . ILE C 1 365 ? -38.031 123.365 68.974 1.00 40.25 387 ILE C C 1
ATOM 8624 O O . ILE C 1 365 ? -37.500 124.369 69.461 1.00 43.55 387 ILE C O 1
ATOM 8629 N N . VAL C 1 366 ? -39.337 123.152 68.984 1.00 39.12 388 VAL C N 1
ATOM 8630 C CA . VAL C 1 366 ? -40.229 123.960 69.774 1.00 39.24 388 VAL C CA 1
ATOM 8631 C C . VAL C 1 366 ? -40.999 123.044 70.712 1.00 41.73 388 VAL C C 1
ATOM 8632 O O . VAL C 1 366 ? -41.460 121.969 70.310 1.00 40.39 388 VAL C O 1
ATOM 8636 N N . VAL C 1 367 ? -41.085 123.453 71.982 1.00 46.21 389 VAL C N 1
ATOM 8637 C CA . VAL C 1 367 ? -41.895 122.769 72.994 1.00 44.64 389 VAL C CA 1
ATOM 8638 C C . VAL C 1 367 ? -42.582 123.805 73.858 1.00 46.06 389 VAL C C 1
ATOM 8639 O O . VAL C 1 367 ? -42.177 124.960 73.906 1.00 46.41 389 VAL C O 1
ATOM 8643 N N . HIS C 1 368 ? -43.613 123.372 74.563 1.00 48.03 390 HIS C N 1
ATOM 8644 C CA . HIS C 1 368 ? -44.219 124.183 75.614 1.00 47.91 390 HIS C CA 1
ATOM 8645 C C . HIS C 1 368 ? -43.196 124.391 76.716 1.00 45.63 390 HIS C C 1
ATOM 8646 O O . HIS C 1 368 ? -42.416 123.490 77.026 1.00 44.06 390 HIS C O 1
ATOM 8653 N N . LYS C 1 369 ? -43.179 125.584 77.289 1.00 48.17 391 LYS C N 1
ATOM 8654 C CA . LYS C 1 369 ? -42.263 125.891 78.405 1.00 51.72 391 LYS C CA 1
ATOM 8655 C C . LYS C 1 369 ? -42.295 124.856 79.545 1.00 54.07 391 LYS C C 1
ATOM 8656 O O . LYS C 1 369 ? -41.257 124.557 80.131 1.00 54.86 391 LYS C O 1
ATOM 8662 N N . ASP C 1 370 ? -43.469 124.318 79.859 1.00 52.23 392 ASP C N 1
ATOM 8663 C CA . ASP C 1 370 ? -43.594 123.364 80.973 1.00 58.80 392 ASP C CA 1
ATOM 8664 C C . ASP C 1 370 ? -43.023 121.986 80.673 1.00 57.82 392 ASP C C 1
ATOM 8665 O O . ASP C 1 370 ? -42.953 121.138 81.556 1.00 56.83 392 ASP C O 1
ATOM 8670 N N . ALA C 1 371 ? -42.626 121.767 79.425 1.00 56.40 393 ALA C N 1
ATOM 8671 C CA . ALA C 1 371 ? -41.932 120.554 79.035 1.00 56.64 393 ALA C CA 1
ATOM 8672 C C . ALA C 1 371 ? -40.456 120.581 79.454 1.00 56.19 393 ALA C C 1
ATOM 8673 O O . ALA C 1 371 ? -39.796 119.544 79.459 1.00 60.99 393 ALA C O 1
ATOM 8675 N N . LEU C 1 372 ? -39.939 121.760 79.789 1.00 53.55 394 LEU C N 1
ATOM 8676 C CA . LEU C 1 372 ? -38.535 121.902 80.176 1.00 54.52 394 LEU C CA 1
ATOM 8677 C C . LEU C 1 372 ? -38.292 121.448 81.610 1.00 57.38 394 LEU C C 1
ATOM 8678 O O . LEU C 1 372 ? -39.051 121.809 82.502 1.00 54.88 394 LEU C O 1
ATOM 8683 N N . PRO C 1 373 ? -37.207 120.688 81.846 1.00 59.04 395 PRO C N 1
ATOM 8684 C CA . PRO C 1 373 ? -36.831 120.396 83.232 1.00 61.71 395 PRO C CA 1
ATOM 8685 C C . PRO C 1 373 ? -36.547 121.675 84.021 1.00 62.46 395 PRO C C 1
ATOM 8686 O O . PRO C 1 373 ? -35.978 122.620 83.463 1.00 63.56 395 PRO C O 1
ATOM 8690 N N . LYS C 1 374 ? -36.923 121.676 85.304 1.00 63.18 396 LYS C N 1
ATOM 8691 C CA . LYS C 1 374 ? -36.840 122.862 86.182 1.00 61.20 396 LYS C CA 1
ATOM 8692 C C . LYS C 1 374 ? -35.445 123.518 86.167 1.00 57.35 396 LYS C C 1
ATOM 8693 O O . LYS C 1 374 ? -35.334 124.738 86.022 1.00 53.88 396 LYS C O 1
ATOM 8695 N N . ALA C 1 375 ? -34.386 122.711 86.245 1.00 57.83 397 ALA C N 1
ATOM 8696 C CA . ALA C 1 375 ? -33.013 123.250 86.277 1.00 58.35 397 ALA C CA 1
ATOM 8697 C C . ALA C 1 375 ? -32.633 123.955 84.961 1.00 56.01 397 ALA C C 1
ATOM 8698 O O . ALA C 1 375 ? -31.963 125.007 84.960 1.00 51.96 397 ALA C O 1
ATOM 8700 N N . ILE C 1 376 ? -33.077 123.388 83.842 1.00 56.08 398 ILE C N 1
ATOM 8701 C CA . ILE C 1 376 ? -32.787 123.983 82.527 1.00 55.39 398 ILE C CA 1
ATOM 8702 C C . ILE C 1 376 ? -33.575 125.284 82.347 1.00 54.41 398 ILE C C 1
ATOM 8703 O O . ILE C 1 376 ? -33.028 126.294 81.907 1.00 54.28 398 ILE C O 1
ATOM 8708 N N . LYS C 1 377 ? -34.843 125.267 82.731 1.00 54.32 399 LYS C N 1
ATOM 8709 C CA . LYS C 1 377 ? -35.665 126.473 82.752 1.00 55.21 399 LYS C CA 1
ATOM 8710 C C . LYS C 1 377 ? -34.947 127.610 83.493 1.00 58.28 399 LYS C C 1
ATOM 8711 O O . LYS C 1 377 ? -34.893 128.751 83.009 1.00 56.40 399 LYS C O 1
ATOM 8717 N N . ALA C 1 378 ? -34.383 127.290 84.663 1.00 56.81 400 ALA C N 1
ATOM 8718 C CA . ALA C 1 378 ? -33.719 128.288 85.484 1.00 55.95 400 ALA C CA 1
ATOM 8719 C C . ALA C 1 378 ? -32.453 128.805 84.808 1.00 54.45 400 ALA C C 1
ATOM 8720 O O . ALA C 1 378 ? -32.211 130.009 84.798 1.00 56.85 400 ALA C O 1
ATOM 8722 N N . LYS C 1 379 ? -31.655 127.918 84.222 1.00 53.56 401 LYS C N 1
ATOM 8723 C CA . LYS C 1 379 ? -30.449 128.357 83.483 1.00 53.99 401 LYS C CA 1
ATOM 8724 C C . LYS C 1 379 ? -30.765 129.276 82.286 1.00 52.12 401 LYS C C 1
ATOM 8725 O O . LYS C 1 379 ? -29.958 130.131 81.938 1.00 51.49 401 LYS C O 1
ATOM 8731 N N . LEU C 1 380 ? -31.930 129.103 81.668 1.00 49.00 402 LEU C N 1
ATOM 8732 C CA . LEU C 1 380 ? -32.330 129.949 80.545 1.00 50.51 402 LEU C CA 1
ATOM 8733 C C . LEU C 1 380 ? -33.032 131.228 80.983 1.00 53.49 402 LEU C C 1
ATOM 8734 O O . LEU C 1 380 ? -33.289 132.099 80.157 1.00 53.24 402 LEU C O 1
ATOM 8739 N N . GLY C 1 381 ? -33.363 131.335 82.267 1.00 56.95 403 GLY C N 1
ATOM 8740 C CA . GLY C 1 381 ? -34.056 132.510 82.771 1.00 56.92 403 GLY C CA 1
ATOM 8741 C C . GLY C 1 381 ? -35.519 132.558 82.364 1.00 58.41 403 GLY C C 1
ATOM 8742 O O . GLY C 1 381 ? -36.117 133.631 82.298 1.00 58.04 403 GLY C O 1
ATOM 8743 N N . ILE C 1 382 ? -36.115 131.393 82.142 1.00 60.89 404 ILE C N 1
ATOM 8744 C CA . ILE C 1 382 ? -37.518 131.322 81.766 1.00 64.41 404 ILE C CA 1
ATOM 8745 C C . ILE C 1 382 ? -38.338 131.161 83.043 1.00 68.21 404 ILE C C 1
ATOM 8746 O O . ILE C 1 382 ? -38.249 130.127 83.718 1.00 63.68 404 ILE C O 1
ATOM 8751 N N . LYS C 1 383 ? -39.125 132.188 83.368 1.00 77.27 405 LYS C N 1
ATOM 8752 C CA . LYS C 1 383 ? -39.933 132.186 84.589 1.00 85.37 405 LYS C CA 1
ATOM 8753 C C . LYS C 1 383 ? -41.057 131.138 84.498 1.00 87.96 405 LYS C C 1
ATOM 8754 O O . LYS C 1 383 ? -41.385 130.469 85.489 1.00 89.11 405 LYS C O 1
ATOM 8757 N N . GLU D 1 10 ? -36.189 182.242 10.433 1.00 90.34 32 GLU D N 1
ATOM 8758 C CA . GLU D 1 10 ? -36.216 181.311 9.272 1.00 90.65 32 GLU D CA 1
ATOM 8759 C C . GLU D 1 10 ? -36.683 179.927 9.739 1.00 87.48 32 GLU D C 1
ATOM 8760 O O . GLU D 1 10 ? -35.852 179.077 10.053 1.00 91.77 32 GLU D O 1
ATOM 8762 N N . GLY D 1 11 ? -38.006 179.720 9.789 1.00 80.28 33 GLY D N 1
ATOM 8763 C CA . GLY D 1 11 ? -38.620 178.444 10.214 1.00 70.75 33 GLY D CA 1
ATOM 8764 C C . GLY D 1 11 ? -39.704 177.955 9.248 1.00 68.03 33 GLY D C 1
ATOM 8765 O O . GLY D 1 11 ? -39.630 178.184 8.040 1.00 64.51 33 GLY D O 1
ATOM 8766 N N . PHE D 1 12 ? -40.705 177.247 9.767 1.00 63.81 34 PHE D N 1
ATOM 8767 C CA . PHE D 1 12 ? -41.831 176.766 8.944 1.00 59.97 34 PHE D CA 1
ATOM 8768 C C . PHE D 1 12 ? -43.045 177.647 9.169 1.00 56.37 34 PHE D C 1
ATOM 8769 O O . PHE D 1 12 ? -43.366 177.939 10.306 1.00 59.31 34 PHE D O 1
ATOM 8777 N N . VAL D 1 13 ? -43.756 178.007 8.108 1.00 54.04 35 VAL D N 1
ATOM 8778 C CA . VAL D 1 13 ? -45.090 178.596 8.252 1.00 55.27 35 VAL D CA 1
ATOM 8779 C C . VAL D 1 13 ? -46.061 177.746 7.441 1.00 55.48 35 VAL D C 1
ATOM 8780 O O . VAL D 1 13 ? -45.926 177.644 6.218 1.00 55.64 35 VAL D O 1
ATOM 8784 N N . PHE D 1 14 ? -47.042 177.145 8.115 1.00 54.21 36 PHE D N 1
ATOM 8785 C CA . PHE D 1 14 ? -47.966 176.210 7.470 1.00 53.62 36 PHE D CA 1
ATOM 8786 C C . PHE D 1 14 ? -49.315 176.845 7.185 1.00 56.06 36 PHE D C 1
ATOM 8787 O O . PHE D 1 14 ? -49.847 177.570 8.025 1.00 54.65 36 PHE D O 1
ATOM 8795 N N . THR D 1 15 ? -49.876 176.528 6.019 1.00 54.77 37 THR D N 1
ATOM 8796 C CA . THR D 1 15 ? -51.229 176.920 5.663 1.00 57.14 37 THR D CA 1
ATOM 8797 C C . THR D 1 15 ? -52.056 175.667 5.373 1.00 56.96 37 THR D C 1
ATOM 8798 O O . THR D 1 15 ? -51.690 174.861 4.521 1.00 56.03 37 THR D O 1
ATOM 8802 N N . THR D 1 16 ? -53.171 175.505 6.079 1.00 56.58 38 THR D N 1
ATOM 8803 C CA . THR D 1 16 ? -54.059 174.370 5.861 1.00 56.32 38 THR D CA 1
ATOM 8804 C C . THR D 1 16 ? -54.687 174.447 4.475 1.00 56.88 38 THR D C 1
ATOM 8805 O O . THR D 1 16 ? -55.233 175.472 4.112 1.00 60.86 38 THR D O 1
ATOM 8809 N N . VAL D 1 17 ? -54.593 173.371 3.702 1.00 53.71 39 VAL D N 1
ATOM 8810 C CA . VAL D 1 17 ? -55.283 173.278 2.427 1.00 54.46 39 VAL D CA 1
ATOM 8811 C C . VAL D 1 17 ? -56.647 172.650 2.667 1.00 56.61 39 VAL D C 1
ATOM 8812 O O . VAL D 1 17 ? -57.658 173.162 2.214 1.00 62.94 39 VAL D O 1
ATOM 8816 N N . LYS D 1 18 ? -56.675 171.540 3.392 1.00 58.83 40 LYS D N 1
ATOM 8817 C CA . LYS D 1 18 ? -57.935 170.928 3.809 1.00 58.73 40 LYS D CA 1
ATOM 8818 C C . LYS D 1 18 ? -57.748 170.095 5.074 1.00 53.91 40 LYS D C 1
ATOM 8819 O O . LYS D 1 18 ? -56.732 169.426 5.223 1.00 53.25 40 LYS D O 1
ATOM 8825 N N . GLU D 1 19 ? -58.727 170.142 5.975 1.00 50.24 41 GLU D N 1
ATOM 8826 C CA . GLU D 1 19 ? -58.729 169.291 7.163 1.00 49.66 41 GLU D CA 1
ATOM 8827 C C . GLU D 1 19 ? -60.123 168.839 7.520 1.00 48.08 41 GLU D C 1
ATOM 8828 O O . GLU D 1 19 ? -61.098 169.559 7.309 1.00 51.21 41 GLU D O 1
ATOM 8834 N N . ASN D 1 20 ? -60.201 167.636 8.070 1.00 46.36 42 ASN D N 1
ATOM 8835 C CA . ASN D 1 20 ? -61.455 167.028 8.444 1.00 48.22 42 ASN D CA 1
ATOM 8836 C C . ASN D 1 20 ? -61.590 166.964 9.972 1.00 47.85 42 ASN D C 1
ATOM 8837 O O . ASN D 1 20 ? -60.601 167.046 10.690 1.00 49.92 42 ASN D O 1
ATOM 8842 N N . PRO D 1 21 ? -62.820 166.870 10.483 1.00 49.56 43 PRO D N 1
ATOM 8843 C CA . PRO D 1 21 ? -63.013 166.982 11.935 1.00 48.29 43 PRO D CA 1
ATOM 8844 C C . PRO D 1 21 ? -62.352 165.888 12.767 1.00 48.60 43 PRO D C 1
ATOM 8845 O O . PRO D 1 21 ? -62.430 164.708 12.420 1.00 47.96 43 PRO D O 1
ATOM 8849 N N . ILE D 1 22 ? -61.722 166.307 13.866 1.00 44.93 44 ILE D N 1
ATOM 8850 C CA . ILE D 1 22 ? -61.102 165.406 14.829 1.00 43.41 44 ILE D CA 1
ATOM 8851 C C . ILE D 1 22 ? -61.581 165.763 16.231 1.00 42.72 44 ILE D C 1
ATOM 8852 O O . ILE D 1 22 ? -62.070 166.862 16.466 1.00 42.33 44 ILE D O 1
ATOM 8857 N N . THR D 1 23 ? -61.434 164.830 17.163 1.00 42.98 45 THR D N 1
ATOM 8858 C CA . THR D 1 23 ? -61.710 165.106 18.570 1.00 42.88 45 THR D CA 1
ATOM 8859 C C . THR D 1 23 ? -60.435 165.645 19.210 1.00 44.08 45 THR D C 1
ATOM 8860 O O . THR D 1 23 ? -59.403 165.804 18.536 1.00 44.91 45 THR D O 1
ATOM 8864 N N . SER D 1 24 ? -60.512 165.929 20.506 1.00 44.17 46 SER D N 1
ATOM 8865 C CA . SER D 1 24 ? -59.417 166.547 21.246 1.00 45.59 46 SER D CA 1
ATOM 8866 C C . SER D 1 24 ? -58.178 165.651 21.307 1.00 42.27 46 SER D C 1
ATOM 8867 O O . SER D 1 24 ? -58.279 164.424 21.230 1.00 39.21 46 SER D O 1
ATOM 8870 N N . VAL D 1 25 ? -57.027 166.296 21.470 1.00 41.20 47 VAL D N 1
ATOM 8871 C CA . VAL D 1 25 ? -55.746 165.622 21.569 1.00 41.24 47 VAL D CA 1
ATOM 8872 C C . VAL D 1 25 ? -55.637 164.932 22.933 1.00 41.38 47 VAL D C 1
ATOM 8873 O O . VAL D 1 25 ? -55.870 165.545 23.963 1.00 42.58 47 VAL D O 1
ATOM 8877 N N . LYS D 1 26 ? -55.298 163.645 22.916 1.00 39.89 48 LYS D N 1
ATOM 8878 C CA . LYS D 1 26 ? -55.184 162.837 24.121 1.00 38.94 48 LYS D CA 1
ATOM 8879 C C . LYS D 1 26 ? -53.722 162.625 24.466 1.00 39.21 48 LYS D C 1
ATOM 8880 O O . LYS D 1 26 ? -52.836 162.962 23.685 1.00 40.34 48 LYS D O 1
ATOM 8886 N N . ASN D 1 27 ? -53.473 162.022 25.619 1.00 40.12 49 ASN D N 1
ATOM 8887 C CA . ASN D 1 27 ? -52.119 161.787 26.086 1.00 41.45 49 ASN D CA 1
ATOM 8888 C C . ASN D 1 27 ? -51.952 160.367 26.624 1.00 37.84 49 ASN D C 1
ATOM 8889 O O . ASN D 1 27 ? -52.438 160.044 27.707 1.00 35.38 49 ASN D O 1
ATOM 8894 N N . GLN D 1 28 ? -51.240 159.532 25.872 1.00 37.33 50 GLN D N 1
ATOM 8895 C CA . GLN D 1 28 ? -50.992 158.138 26.273 1.00 37.64 50 GLN D CA 1
ATOM 8896 C C . GLN D 1 28 ? -50.019 158.041 27.451 1.00 38.88 50 GLN D C 1
ATOM 8897 O O . GLN D 1 28 ? -49.941 157.001 28.127 1.00 37.22 50 GLN D O 1
ATOM 8903 N N . ASN D 1 29 ? -49.261 159.120 27.674 1.00 38.01 51 ASN D N 1
ATOM 8904 C CA . ASN D 1 29 ? -48.244 159.191 28.745 1.00 36.46 51 ASN D CA 1
ATOM 8905 C C . ASN D 1 29 ? -47.285 158.000 28.743 1.00 34.95 51 ASN D C 1
ATOM 8906 O O . ASN D 1 29 ? -46.716 157.670 27.683 1.00 35.96 51 ASN D O 1
ATOM 8911 N N . ARG D 1 30 ? -47.109 157.320 29.879 1.00 35.77 52 ARG D N 1
ATOM 8912 C CA . ARG D 1 30 ? -46.020 156.319 30.007 1.00 37.09 52 ARG D CA 1
ATOM 8913 C C . ARG D 1 30 ? -46.484 154.890 29.753 1.00 32.94 52 ARG D C 1
ATOM 8914 O O . ARG D 1 30 ? -46.479 154.032 30.638 1.00 30.32 52 ARG D O 1
ATOM 8922 N N . ALA D 1 31 ? -46.878 154.657 28.507 1.00 34.00 53 ALA D N 1
ATOM 8923 C CA . ALA D 1 31 ? -47.300 153.343 28.047 1.00 33.67 53 ALA D CA 1
ATOM 8924 C C . ALA D 1 31 ? -47.220 153.346 26.531 1.00 34.54 53 ALA D C 1
ATOM 8925 O O . ALA D 1 31 ? -47.426 154.393 25.895 1.00 32.79 53 ALA D O 1
ATOM 8927 N N . GLY D 1 32 ? -46.953 152.182 25.941 1.00 33.26 54 GLY D N 1
ATOM 8928 C CA . GLY D 1 32 ? -46.848 152.064 24.472 1.00 31.38 54 GLY D CA 1
ATOM 8929 C C . GLY D 1 32 ? -48.188 151.777 23.816 1.00 32.88 54 GLY D C 1
ATOM 8930 O O . GLY D 1 32 ? -48.288 150.905 22.964 1.00 31.28 54 GLY D O 1
ATOM 8931 N N . THR D 1 33 ? -49.204 152.557 24.177 1.00 32.46 55 THR D N 1
ATOM 8932 C CA . THR D 1 33 ? -50.576 152.288 23.793 1.00 32.46 55 THR D CA 1
ATOM 8933 C C . THR D 1 33 ? -51.061 153.170 22.631 1.00 32.95 55 THR D C 1
ATOM 8934 O O . THR D 1 33 ? -52.273 153.320 22.414 1.00 32.21 55 THR D O 1
ATOM 8938 N N . CYS D 1 34 ? -50.130 153.739 21.878 1.00 31.76 56 CYS D N 1
ATOM 8939 C CA . CYS D 1 34 ? -50.464 154.613 20.759 1.00 33.56 56 CYS D CA 1
ATOM 8940 C C . CYS D 1 34 ? -51.340 153.931 19.705 1.00 33.46 56 CYS D C 1
ATOM 8941 O O . CYS D 1 34 ? -52.125 154.588 19.018 1.00 37.74 56 CYS D O 1
ATOM 8944 N N . TRP D 1 35 ? -51.186 152.628 19.564 1.00 30.45 57 TRP D N 1
ATOM 8945 C CA . TRP D 1 35 ? -52.038 151.873 18.658 1.00 30.68 57 TRP D CA 1
ATOM 8946 C C . TRP D 1 35 ? -53.519 152.040 18.992 1.00 31.17 57 TRP D C 1
ATOM 8947 O O . TRP D 1 35 ? -54.362 152.108 18.089 1.00 33.36 57 TRP D O 1
ATOM 8958 N N . CYS D 1 36 ? -53.833 152.104 20.278 1.00 32.05 58 CYS D N 1
ATOM 8959 C CA . CYS D 1 36 ? -55.210 152.230 20.697 1.00 34.34 58 CYS D CA 1
ATOM 8960 C C . CYS D 1 36 ? -55.683 153.690 20.685 1.00 33.14 58 CYS D C 1
ATOM 8961 O O . CYS D 1 36 ? -56.802 153.970 20.252 1.00 35.51 58 CYS D O 1
ATOM 8964 N N . TYR D 1 37 ? -54.846 154.611 21.147 1.00 31.99 59 TYR D N 1
ATOM 8965 C CA . TYR D 1 37 ? -55.196 156.044 21.107 1.00 31.53 59 TYR D CA 1
ATOM 8966 C C . TYR D 1 37 ? -55.420 156.527 19.680 1.00 32.19 59 TYR D C 1
ATOM 8967 O O . TYR D 1 37 ? -56.419 157.182 19.400 1.00 31.41 59 TYR D O 1
ATOM 8976 N N . SER D 1 38 ? -54.520 156.174 18.766 1.00 31.37 60 SER D N 1
ATOM 8977 C CA . SER D 1 38 ? -54.687 156.559 17.366 1.00 33.23 60 SER D CA 1
ATOM 8978 C C . SER D 1 38 ? -55.896 155.867 16.715 1.00 33.74 60 SER D C 1
ATOM 8979 O O . SER D 1 38 ? -56.626 156.503 15.955 1.00 34.80 60 SER D O 1
ATOM 8982 N N . SER D 1 39 ? -56.124 154.589 17.030 1.00 32.95 61 SER D N 1
ATOM 8983 C CA . SER D 1 39 ? -57.300 153.889 16.518 1.00 33.50 61 SER D CA 1
ATOM 8984 C C . SER D 1 39 ? -58.565 154.608 16.949 1.00 34.58 61 SER D C 1
ATOM 8985 O O . SER D 1 39 ? -59.508 154.733 16.181 1.00 32.90 61 SER D O 1
ATOM 8988 N N . TYR D 1 40 ? -58.590 155.062 18.189 1.00 33.10 62 TYR D N 1
ATOM 8989 C CA . TYR D 1 40 ? -59.777 155.715 18.713 1.00 35.89 62 TYR D CA 1
ATOM 8990 C C . TYR D 1 40 ? -59.926 157.163 18.250 1.00 36.89 62 TYR D C 1
ATOM 8991 O O . TYR D 1 40 ? -61.044 157.627 18.045 1.00 39.83 62 TYR D O 1
ATOM 9000 N N . SER D 1 41 ? -58.825 157.867 18.013 1.00 36.00 63 SER D N 1
ATOM 9001 C CA . SER D 1 41 ? -58.919 159.163 17.337 1.00 38.77 63 SER D CA 1
ATOM 9002 C C . SER D 1 41 ? -59.556 158.987 15.953 1.00 39.99 63 SER D C 1
ATOM 9003 O O . SER D 1 41 ? -60.437 159.749 15.558 1.00 40.27 63 SER D O 1
ATOM 9006 N N . PHE D 1 42 ? -59.124 157.939 15.249 1.00 38.57 64 PHE D N 1
ATOM 9007 C CA . PHE D 1 42 ? -59.647 157.602 13.933 1.00 35.13 64 PHE D CA 1
ATOM 9008 C C . PHE D 1 42 ? -61.126 157.236 14.011 1.00 36.16 64 PHE D C 1
ATOM 9009 O O . PHE D 1 42 ? -61.935 157.808 13.292 1.00 35.47 64 PHE D O 1
ATOM 9017 N N . LEU D 1 43 ? -61.481 156.313 14.893 1.00 34.59 65 LEU D N 1
ATOM 9018 C CA . LEU D 1 43 ? -62.871 155.889 15.005 1.00 35.68 65 LEU D CA 1
ATOM 9019 C C . LEU D 1 43 ? -63.774 157.032 15.482 1.00 35.95 65 LEU D C 1
ATOM 9020 O O . LEU D 1 43 ? -64.922 157.132 15.044 1.00 36.89 65 LEU D O 1
ATOM 9025 N N . GLU D 1 44 ? -63.268 157.905 16.347 1.00 36.76 66 GLU D N 1
ATOM 9026 C CA . GLU D 1 44 ? -64.056 159.076 16.763 1.00 39.39 66 GLU D CA 1
ATOM 9027 C C . GLU D 1 44 ? -64.277 160.056 15.604 1.00 40.27 66 GLU D C 1
ATOM 9028 O O . GLU D 1 44 ? -65.350 160.641 15.486 1.00 41.84 66 GLU D O 1
ATOM 9034 N N . SER D 1 45 ? -63.279 160.230 14.739 1.00 40.77 67 SER D N 1
ATOM 9035 C CA . SER D 1 45 ? -63.478 161.017 13.509 1.00 42.51 67 SER D CA 1
ATOM 9036 C C . SER D 1 45 ? -64.503 160.365 12.580 1.00 44.29 67 SER D C 1
ATOM 9037 O O . SER D 1 45 ? -65.306 161.063 11.953 1.00 43.79 67 SER D O 1
ATOM 9040 N N . GLU D 1 46 ? -64.469 159.033 12.493 1.00 40.70 68 GLU D N 1
ATOM 9041 C CA . GLU D 1 46 ? -65.460 158.297 11.718 1.00 42.54 68 GLU D CA 1
ATOM 9042 C C . GLU D 1 46 ? -66.869 158.526 12.247 1.00 41.12 68 GLU D C 1
ATOM 9043 O O . GLU D 1 46 ? -67.800 158.740 11.476 1.00 41.25 68 GLU D O 1
ATOM 9049 N N . LEU D 1 47 ? -67.020 158.488 13.564 1.00 42.17 69 LEU D N 1
ATOM 9050 C CA . LEU D 1 47 ? -68.325 158.713 14.163 1.00 43.74 69 LEU D CA 1
ATOM 9051 C C . LEU D 1 47 ? -68.836 160.131 13.872 1.00 47.39 69 LEU D C 1
ATOM 9052 O O . LEU D 1 47 ? -70.022 160.322 13.572 1.00 45.16 69 LEU D O 1
ATOM 9057 N N . LEU D 1 48 ? -67.940 161.120 13.916 1.00 47.56 70 LEU D N 1
ATOM 9058 C CA . LEU D 1 48 ? -68.316 162.485 13.542 1.00 48.92 70 LEU D CA 1
ATOM 9059 C C . LEU D 1 48 ? -68.748 162.541 12.070 1.00 50.40 70 LEU D C 1
ATOM 9060 O O . LEU D 1 48 ? -69.769 163.133 11.740 1.00 49.40 70 LEU D O 1
ATOM 9065 N N . ARG D 1 49 ? -67.964 161.904 11.201 1.00 49.14 71 ARG D N 1
ATOM 9066 C CA . ARG D 1 49 ? -68.245 161.864 9.771 1.00 49.13 71 ARG D CA 1
ATOM 9067 C C . ARG D 1 49 ? -69.585 161.188 9.483 1.00 50.32 71 ARG D C 1
ATOM 9068 O O . ARG D 1 49 ? -70.306 161.608 8.586 1.00 49.08 71 ARG D O 1
ATOM 9084 N N . GLY D 1 51 ? -72.212 161.209 11.314 1.00 52.03 73 GLY D N 1
ATOM 9085 C CA . GLY D 1 51 ? -73.331 161.920 11.931 1.00 52.69 73 GLY D CA 1
ATOM 9086 C C . GLY D 1 51 ? -73.757 161.403 13.295 1.00 52.64 73 GLY D C 1
ATOM 9087 O O . GLY D 1 51 ? -74.888 161.635 13.722 1.00 53.74 73 GLY D O 1
ATOM 9088 N N . LYS D 1 52 ? -72.858 160.712 13.993 1.00 49.21 74 LYS D N 1
ATOM 9089 C CA . LYS D 1 52 ? -73.181 160.143 15.297 1.00 49.00 74 LYS D CA 1
ATOM 9090 C C . LYS D 1 52 ? -72.750 161.055 16.439 1.00 47.36 74 LYS D C 1
ATOM 9091 O O . LYS D 1 52 ? -73.010 160.757 17.595 1.00 44.64 74 LYS D O 1
ATOM 9097 N N . GLY D 1 53 ? -72.078 162.157 16.125 1.00 46.91 75 GLY D N 1
ATOM 9098 C CA . GLY D 1 53 ? -71.625 163.073 17.158 1.00 48.08 75 GLY D CA 1
ATOM 9099 C C . GLY D 1 53 ? -70.277 162.710 17.779 1.00 49.32 75 GLY D C 1
ATOM 9100 O O . GLY D 1 53 ? -69.555 161.827 17.289 1.00 45.02 75 GLY D O 1
ATOM 9101 N N . GLU D 1 54 ? -69.968 163.384 18.886 1.00 50.79 76 GLU D N 1
ATOM 9102 C CA . GLU D 1 54 ? -68.656 163.321 19.510 1.00 56.86 76 GLU D CA 1
ATOM 9103 C C . GLU D 1 54 ? -68.608 162.268 20.620 1.00 51.41 76 GLU D C 1
ATOM 9104 O O . GLU D 1 54 ? -69.419 162.290 21.527 1.00 45.92 76 GLU D O 1
ATOM 9110 N N . TYR D 1 55 ? -67.654 161.345 20.519 1.00 46.02 77 TYR D N 1
ATOM 9111 C CA . TYR D 1 55 ? -67.455 160.308 21.523 1.00 43.22 77 TYR D CA 1
ATOM 9112 C C . TYR D 1 55 ? -66.055 160.439 22.114 1.00 42.66 77 TYR D C 1
ATOM 9113 O O . TYR D 1 55 ? -65.128 160.924 21.456 1.00 39.83 77 TYR D O 1
ATOM 9122 N N . ASP D 1 56 ? -65.907 159.964 23.344 1.00 44.17 78 ASP D N 1
ATOM 9123 C CA . ASP D 1 56 ? -64.602 159.764 23.956 1.00 42.49 78 ASP D CA 1
ATOM 9124 C C . ASP D 1 56 ? -64.559 158.302 24.441 1.00 39.46 78 ASP D C 1
ATOM 9125 O O . ASP D 1 56 ? -65.140 157.950 25.465 1.00 39.00 78 ASP D O 1
ATOM 9130 N N . LEU D 1 57 ? -63.896 157.447 23.678 1.00 39.02 79 LEU D N 1
ATOM 9131 C CA . LEU D 1 57 ? -63.940 156.008 23.938 1.00 37.64 79 LEU D CA 1
ATOM 9132 C C . LEU D 1 57 ? -62.808 155.637 24.889 1.00 37.17 79 LEU D C 1
ATOM 9133 O O . LEU D 1 57 ? -61.751 156.269 24.863 1.00 37.18 79 LEU D O 1
ATOM 9138 N N . SER D 1 58 ? -63.007 154.604 25.701 1.00 37.18 80 SER D N 1
ATOM 9139 C CA . SER D 1 58 ? -61.989 154.174 26.679 1.00 33.41 80 SER D CA 1
ATOM 9140 C C . SER D 1 58 ? -60.900 153.299 26.066 1.00 33.40 80 SER D C 1
ATOM 9141 O O . SER D 1 58 ? -61.118 152.105 25.797 1.00 32.05 80 SER D O 1
ATOM 9144 N N . GLU D 1 59 ? -59.714 153.866 25.899 1.00 31.87 81 GLU D N 1
ATOM 9145 C CA . GLU D 1 59 ? -58.552 153.081 25.471 1.00 31.34 81 GLU D CA 1
ATOM 9146 C C . GLU D 1 59 ? -58.255 151.986 26.470 1.00 31.65 81 GLU D C 1
ATOM 9147 O O . GLU D 1 59 ? -57.935 150.880 26.076 1.00 32.30 81 GLU D O 1
ATOM 9161 N N . PHE D 1 61 ? -60.057 150.126 28.362 1.00 32.81 83 PHE D N 1
ATOM 9162 C CA . PHE D 1 61 ? -60.904 148.940 28.259 1.00 31.88 83 PHE D CA 1
ATOM 9163 C C . PHE D 1 61 ? -60.379 147.990 27.179 1.00 31.39 83 PHE D C 1
ATOM 9164 O O . PHE D 1 61 ? -60.263 146.784 27.393 1.00 31.32 83 PHE D O 1
ATOM 9172 N N . THR D 1 62 ? -60.019 148.560 26.035 1.00 29.88 84 THR D N 1
ATOM 9173 C CA . THR D 1 62 ? -59.527 147.788 24.915 1.00 32.39 84 THR D CA 1
ATOM 9174 C C . THR D 1 62 ? -58.082 147.311 25.116 1.00 31.99 84 THR D C 1
ATOM 9175 O O . THR D 1 62 ? -57.740 146.188 24.753 1.00 30.28 84 THR D O 1
ATOM 9179 N N . VAL D 1 63 ? -57.250 148.142 25.734 1.00 30.92 85 VAL D N 1
ATOM 9180 C CA . VAL D 1 63 ? -55.901 147.726 26.094 1.00 29.30 85 VAL D CA 1
ATOM 9181 C C . VAL D 1 63 ? -55.937 146.509 27.025 1.00 29.52 85 VAL D C 1
ATOM 9182 O O . VAL D 1 63 ? -55.234 145.527 26.815 1.00 27.27 85 VAL D O 1
ATOM 9186 N N . TYR D 1 64 ? -56.777 146.582 28.054 1.00 30.69 86 TYR D N 1
ATOM 9187 C CA . TYR D 1 64 ? -56.948 145.492 28.993 1.00 28.61 86 TYR D CA 1
ATOM 9188 C C . TYR D 1 64 ? -57.282 144.202 28.251 1.00 32.18 86 TYR D C 1
ATOM 9189 O O . TYR D 1 64 ? -56.594 143.205 28.400 1.00 30.39 86 TYR D O 1
ATOM 9198 N N . ASN D 1 65 ? -58.349 144.210 27.452 1.00 31.21 87 ASN D N 1
ATOM 9199 C CA . ASN D 1 65 ? -58.774 142.975 26.788 1.00 30.44 87 ASN D CA 1
ATOM 9200 C C . ASN D 1 65 ? -57.747 142.472 25.763 1.00 28.22 87 ASN D C 1
ATOM 9201 O O . ASN D 1 65 ? -57.530 141.261 25.633 1.00 26.88 87 ASN D O 1
ATOM 9206 N N . THR D 1 66 ? -57.121 143.397 25.052 1.00 25.92 88 THR D N 1
ATOM 9207 C CA . THR D 1 66 ? -56.101 143.022 24.090 1.00 26.55 88 THR D CA 1
ATOM 9208 C C . THR D 1 66 ? -54.929 142.327 24.759 1.00 24.85 88 THR D C 1
ATOM 9209 O O . THR D 1 66 ? -54.441 141.306 24.274 1.00 24.92 88 THR D O 1
ATOM 9213 N N . TYR D 1 67 ? -54.473 142.846 25.894 1.00 25.77 89 TYR D N 1
ATOM 9214 C CA . TYR D 1 67 ? -53.346 142.216 26.581 1.00 25.39 89 TYR D CA 1
ATOM 9215 C C . TYR D 1 67 ? -53.662 140.807 27.042 1.00 25.80 89 TYR D C 1
ATOM 9216 O O . TYR D 1 67 ? -52.778 139.948 27.026 1.00 27.43 89 TYR D O 1
ATOM 9225 N N . LEU D 1 68 ? -54.895 140.538 27.451 1.00 25.36 90 LEU D N 1
ATOM 9226 C CA . LEU D 1 68 ? -55.234 139.185 27.876 1.00 26.36 90 LEU D CA 1
ATOM 9227 C C . LEU D 1 68 ? -55.167 138.221 26.694 1.00 26.74 90 LEU D C 1
ATOM 9228 O O . LEU D 1 68 ? -54.686 137.097 26.841 1.00 27.28 90 LEU D O 1
ATOM 9233 N N . ASP D 1 69 ? -55.598 138.666 25.511 1.00 26.60 91 ASP D N 1
ATOM 9234 C CA . ASP D 1 69 ? -55.452 137.840 24.295 1.00 27.42 91 ASP D CA 1
ATOM 9235 C C . ASP D 1 69 ? -53.978 137.696 23.913 1.00 26.61 91 ASP D C 1
ATOM 9236 O O . ASP D 1 69 ? -53.550 136.630 23.492 1.00 26.54 91 ASP D O 1
ATOM 9241 N N . ARG D 1 70 ? -53.197 138.764 24.070 1.00 25.73 92 ARG D N 1
ATOM 9242 C CA . ARG D 1 70 ? -51.779 138.693 23.713 1.00 25.91 92 ARG D CA 1
ATOM 9243 C C . ARG D 1 70 ? -51.045 137.710 24.603 1.00 24.21 92 ARG D C 1
ATOM 9244 O O . ARG D 1 70 ? -50.198 136.959 24.152 1.00 23.71 92 ARG D O 1
ATOM 9252 N N . ALA D 1 71 ? -51.402 137.687 25.870 1.00 25.96 93 ALA D N 1
ATOM 9253 C CA . ALA D 1 71 ? -50.807 136.743 26.819 1.00 23.64 93 ALA D CA 1
ATOM 9254 C C . ALA D 1 71 ? -51.140 135.325 26.418 1.00 23.94 93 ALA D C 1
ATOM 9255 O O . ALA D 1 71 ? -50.272 134.450 26.397 1.00 23.69 93 ALA D O 1
ATOM 9257 N N . ASP D 1 72 ? -52.401 135.095 26.064 1.00 25.26 94 ASP D N 1
ATOM 9258 C CA . ASP D 1 72 ? -52.822 133.773 25.557 1.00 26.58 94 ASP D CA 1
ATOM 9259 C C . ASP D 1 72 ? -52.026 133.356 24.322 1.00 25.19 94 ASP D C 1
ATOM 9260 O O . ASP D 1 72 ? -51.601 132.218 24.202 1.00 26.55 94 ASP D O 1
ATOM 9265 N N . ALA D 1 73 ? -51.830 134.279 23.395 1.00 25.08 95 ALA D N 1
ATOM 9266 C CA . ALA D 1 73 ? -51.049 133.992 22.182 1.00 24.35 95 ALA D CA 1
ATOM 9267 C C . ALA D 1 73 ? -49.587 133.654 22.546 1.00 24.36 95 ALA D C 1
ATOM 9268 O O . ALA D 1 73 ? -48.969 132.725 21.982 1.00 24.57 95 ALA D O 1
ATOM 9270 N N . ALA D 1 74 ? -49.032 134.375 23.517 1.00 23.12 96 ALA D N 1
ATOM 9271 C CA . ALA D 1 74 ? -47.658 134.085 24.001 1.00 22.17 96 ALA D CA 1
ATOM 9272 C C . ALA D 1 74 ? -47.602 132.684 24.558 1.00 21.80 96 ALA D C 1
ATOM 9273 O O . ALA D 1 74 ? -46.687 131.918 24.266 1.00 22.44 96 ALA D O 1
ATOM 9275 N N . VAL D 1 75 ? -48.579 132.329 25.376 1.00 23.47 97 VAL D N 1
ATOM 9276 C CA . VAL D 1 75 ? -48.540 131.014 26.014 1.00 23.28 97 VAL D CA 1
ATOM 9277 C C . VAL D 1 75 ? -48.757 129.891 24.993 1.00 24.61 97 VAL D C 1
ATOM 9278 O O . VAL D 1 75 ? -48.050 128.874 25.021 1.00 25.06 97 VAL D O 1
ATOM 9282 N N . ARG D 1 76 ? -49.711 130.058 24.083 1.00 23.76 98 ARG D N 1
ATOM 9283 C CA . ARG D 1 76 ? -49.963 129.000 23.095 1.00 24.95 98 ARG D CA 1
ATOM 9284 C C . ARG D 1 76 ? -48.745 128.770 22.184 1.00 25.93 98 ARG D C 1
ATOM 9285 O O . ARG D 1 76 ? -48.493 127.647 21.788 1.00 24.06 98 ARG D O 1
ATOM 9293 N N . THR D 1 77 ? -47.976 129.829 21.898 1.00 25.20 99 THR D N 1
ATOM 9294 C CA . THR D 1 77 ? -46.789 129.709 21.060 1.00 25.87 99 THR D CA 1
ATOM 9295 C C . THR D 1 77 ? -45.484 129.536 21.874 1.00 25.79 99 THR D C 1
ATOM 9296 O O . THR D 1 77 ? -44.401 129.681 21.331 1.00 26.62 99 THR D O 1
ATOM 9300 N N . HIS D 1 78 ? -45.596 129.200 23.156 1.00 25.71 100 HIS D N 1
ATOM 9301 C CA . HIS D 1 78 ? -44.425 128.983 24.003 1.00 26.16 100 HIS D CA 1
ATOM 9302 C C . HIS D 1 78 ? -43.416 130.105 23.899 1.00 24.77 100 HIS D C 1
ATOM 9303 O O . HIS D 1 78 ? -42.217 129.868 23.872 1.00 23.73 100 HIS D O 1
ATOM 9310 N N . GLY D 1 79 ? -43.926 131.333 23.820 1.00 24.72 101 GLY D N 1
ATOM 9311 C CA . GLY D 1 79 ? -43.097 132.513 23.903 1.00 25.03 101 GLY D CA 1
ATOM 9312 C C . GLY D 1 79 ? -42.714 133.154 22.595 1.00 25.50 101 GLY D C 1
ATOM 9313 O O . GLY D 1 79 ? -42.098 134.212 22.605 1.00 28.11 101 GLY D O 1
ATOM 9314 N N . ASP D 1 80 ? -43.063 132.531 21.472 1.00 25.29 102 ASP D N 1
ATOM 9315 C CA . ASP D 1 80 ? -42.756 133.128 20.181 1.00 25.64 102 ASP D CA 1
ATOM 9316 C C . ASP D 1 80 ? -43.450 134.465 20.014 1.00 27.44 102 ASP D C 1
ATOM 9317 O O . ASP D 1 80 ? -42.797 135.468 19.745 1.00 27.50 102 ASP D O 1
ATOM 9322 N N . VAL D 1 81 ? -44.763 134.515 20.229 1.00 28.51 103 VAL D N 1
ATOM 9323 C CA . VAL D 1 81 ? -45.450 135.817 20.274 1.00 24.70 103 VAL D CA 1
ATOM 9324 C C . VAL D 1 81 ? -44.925 136.580 21.471 1.00 24.81 103 VAL D C 1
ATOM 9325 O O . VAL D 1 81 ? -45.086 136.134 22.602 1.00 25.99 103 VAL D O 1
ATOM 9329 N N . SER D 1 82 ? -44.264 137.715 21.225 1.00 25.53 104 SER D N 1
ATOM 9330 C CA . SER D 1 82 ? -43.736 138.537 22.329 1.00 24.21 104 SER D CA 1
ATOM 9331 C C . SER D 1 82 ? -44.901 139.145 23.075 1.00 25.03 104 SER D C 1
ATOM 9332 O O . SER D 1 82 ? -45.956 139.409 22.499 1.00 23.21 104 SER D O 1
ATOM 9335 N N . PHE D 1 83 ? -44.722 139.316 24.376 1.00 26.10 105 PHE D N 1
ATOM 9336 C CA . PHE D 1 83 ? -45.718 139.945 25.214 1.00 25.62 105 PHE D CA 1
ATOM 9337 C C . PHE D 1 83 ? -45.179 141.329 25.595 1.00 25.72 105 PHE D C 1
ATOM 9338 O O . PHE D 1 83 ? -44.177 141.441 26.302 1.00 26.24 105 PHE D O 1
ATOM 9346 N N . SER D 1 84 ? -45.833 142.374 25.091 1.00 26.58 106 SER D N 1
ATOM 9347 C CA . SER D 1 84 ? -45.389 143.734 25.304 1.00 27.11 106 SER D CA 1
ATOM 9348 C C . SER D 1 84 ? -46.577 144.670 25.124 1.00 28.38 106 SER D C 1
ATOM 9349 O O . SER D 1 84 ? -47.696 144.213 24.875 1.00 28.03 106 SER D O 1
ATOM 9352 N N . GLN D 1 85 ? -46.336 145.972 25.255 1.00 26.00 107 GLN D N 1
ATOM 9353 C CA . GLN D 1 85 ? -47.414 146.959 25.376 1.00 28.32 107 GLN D CA 1
ATOM 9354 C C . GLN D 1 85 ? -48.064 147.377 24.050 1.00 28.86 107 GLN D C 1
ATOM 9355 O O . GLN D 1 85 ? -49.152 147.944 24.040 1.00 29.22 107 GLN D O 1
ATOM 9361 N N . GLY D 1 86 ? -47.378 147.121 22.939 1.00 27.32 108 GLY D N 1
ATOM 9362 C CA . GLY D 1 86 ? -47.839 147.562 21.645 1.00 26.46 108 GLY D CA 1
ATOM 9363 C C . GLY D 1 86 ? -49.002 146.749 21.093 1.00 26.74 108 GLY D C 1
ATOM 9364 O O . GLY D 1 86 ? -49.559 145.874 21.759 1.00 26.58 108 GLY D O 1
ATOM 9365 N N . GLY D 1 87 ? -49.368 147.083 19.873 1.00 27.54 109 GLY D N 1
ATOM 9366 C CA . GLY D 1 87 ? -50.499 146.480 19.203 1.00 29.15 109 GLY D CA 1
ATOM 9367 C C . GLY D 1 87 ? -50.711 147.122 17.845 1.00 29.91 109 GLY D C 1
ATOM 9368 O O . GLY D 1 87 ? -49.830 147.798 17.317 1.00 28.75 109 GLY D O 1
ATOM 9369 N N . SER D 1 88 ? -51.892 146.907 17.278 1.00 30.14 110 SER D N 1
ATOM 9370 C CA . SER D 1 88 ? -52.183 147.303 15.899 1.00 30.38 110 SER D CA 1
ATOM 9371 C C . SER D 1 88 ? -53.573 147.880 15.788 1.00 30.99 110 SER D C 1
ATOM 9372 O O . SER D 1 88 ? -54.394 147.752 16.699 1.00 31.52 110 SER D O 1
ATOM 9375 N N . PHE D 1 89 ? -53.833 148.510 14.652 1.00 30.57 111 PHE D N 1
ATOM 9376 C CA . PHE D 1 89 ? -55.152 149.015 14.356 1.00 30.45 111 PHE D CA 1
ATOM 9377 C C . PHE D 1 89 ? -56.130 147.866 14.360 1.00 31.64 111 PHE D C 1
ATOM 9378 O O . PHE D 1 89 ? -57.259 148.009 14.834 1.00 36.23 111 PHE D O 1
ATOM 9386 N N . TYR D 1 90 ? -55.700 146.709 13.876 1.00 28.93 112 TYR D N 1
ATOM 9387 C CA . TYR D 1 90 ? -56.585 145.566 13.852 1.00 29.20 112 TYR D CA 1
ATOM 9388 C C . TYR D 1 90 ? -56.974 145.128 15.253 1.00 29.23 112 TYR D C 1
ATOM 9389 O O . TYR D 1 90 ? -58.107 144.703 15.467 1.00 27.65 112 TYR D O 1
ATOM 9398 N N . ASP D 1 91 ? -56.077 145.264 16.224 1.00 30.17 113 ASP D N 1
ATOM 9399 C CA . ASP D 1 91 ? -56.439 144.942 17.611 1.00 28.45 113 ASP D CA 1
ATOM 9400 C C . ASP D 1 91 ? -57.686 145.740 18.036 1.00 29.67 113 ASP D C 1
ATOM 9401 O O . ASP D 1 91 ? -58.569 145.198 18.715 1.00 28.55 113 ASP D O 1
ATOM 9406 N N . ALA D 1 92 ? -57.745 147.016 17.657 1.00 27.57 114 ALA D N 1
ATOM 9407 C CA . ALA D 1 92 ? -58.872 147.879 18.022 1.00 30.79 114 ALA D CA 1
ATOM 9408 C C . ALA D 1 92 ? -60.155 147.463 17.282 1.00 31.21 114 ALA D C 1
ATOM 9409 O O . ALA D 1 92 ? -61.240 147.425 17.867 1.00 34.26 114 ALA D O 1
ATOM 9411 N N . LEU D 1 93 ? -60.025 147.120 16.004 1.00 31.67 115 LEU D N 1
ATOM 9412 C CA . LEU D 1 93 ? -61.167 146.734 15.188 1.00 34.32 115 LEU D CA 1
ATOM 9413 C C . LEU D 1 93 ? -61.691 145.356 15.577 1.00 35.75 115 LEU D C 1
ATOM 9414 O O . LEU D 1 93 ? -62.906 145.157 15.694 1.00 39.47 115 LEU D O 1
ATOM 9419 N N . TYR D 1 94 ? -60.795 144.408 15.795 1.00 32.70 116 TYR D N 1
ATOM 9420 C CA . TYR D 1 94 ? -61.177 143.113 16.348 1.00 33.17 116 TYR D CA 1
ATOM 9421 C C . TYR D 1 94 ? -61.830 143.337 17.712 1.00 34.14 116 TYR D C 1
ATOM 9422 O O . TYR D 1 94 ? -62.865 142.750 18.031 1.00 36.12 116 TYR D O 1
ATOM 9431 N N . GLY D 1 95 ? -61.215 144.198 18.515 1.00 34.33 117 GLY D N 1
ATOM 9432 C CA . GLY D 1 95 ? -61.663 144.414 19.896 1.00 33.25 117 GLY D CA 1
ATOM 9433 C C . GLY D 1 95 ? -63.086 144.930 20.006 1.00 35.10 117 GLY D C 1
ATOM 9434 O O . GLY D 1 95 ? -63.867 144.432 20.810 1.00 30.75 117 GLY D O 1
ATOM 9443 N N . GLU D 1 97 ? -65.595 144.601 18.030 1.00 37.39 119 GLU D N 1
ATOM 9444 C CA . GLU D 1 97 ? -66.529 143.559 17.621 1.00 39.02 119 GLU D CA 1
ATOM 9445 C C . GLU D 1 97 ? -66.575 142.412 18.619 1.00 39.88 119 GLU D C 1
ATOM 9446 O O . GLU D 1 97 ? -67.577 141.732 18.704 1.00 38.37 119 GLU D O 1
ATOM 9452 N N . THR D 1 98 ? -65.488 142.179 19.352 1.00 37.49 120 THR D N 1
ATOM 9453 C CA . THR D 1 98 ? -65.387 141.002 20.225 1.00 35.67 120 THR D CA 1
ATOM 9454 C C . THR D 1 98 ? -65.695 141.370 21.676 1.00 34.19 120 THR D C 1
ATOM 9455 O O . THR D 1 98 ? -66.460 140.694 22.337 1.00 36.74 120 THR D O 1
ATOM 9459 N N . PHE D 1 99 ? -65.104 142.450 22.164 1.00 36.36 121 PHE D N 1
ATOM 9460 C CA . PHE D 1 99 ? -65.273 142.866 23.562 1.00 35.86 121 PHE D CA 1
ATOM 9461 C C . PHE D 1 99 ? -66.295 143.969 23.734 1.00 35.10 121 PHE D C 1
ATOM 9462 O O . PHE D 1 99 ? -66.838 144.146 24.824 1.00 34.32 121 PHE D O 1
ATOM 9470 N N . GLY D 1 100 ? -66.505 144.759 22.687 1.00 36.17 122 GLY D N 1
ATOM 9471 C CA . GLY D 1 100 ? -67.353 145.959 22.798 1.00 37.09 122 GLY D CA 1
ATOM 9472 C C . GLY D 1 100 ? -66.566 147.244 22.970 1.00 35.47 122 GLY D C 1
ATOM 9473 O O . GLY D 1 100 ? -65.348 147.273 22.758 1.00 34.04 122 GLY D O 1
ATOM 9474 N N . LEU D 1 101 ? -67.269 148.310 23.333 1.00 33.60 123 LEU D N 1
ATOM 9475 C CA . LEU D 1 101 ? -66.669 149.623 23.585 1.00 33.86 123 LEU D CA 1
ATOM 9476 C C . LEU D 1 101 ? -67.262 150.188 24.867 1.00 35.92 123 LEU D C 1
ATOM 9477 O O . LEU D 1 101 ? -68.405 149.860 25.223 1.00 36.21 123 LEU D O 1
ATOM 9482 N N . VAL D 1 102 ? -66.496 151.025 25.571 1.00 35.33 124 VAL D N 1
ATOM 9483 C CA . VAL D 1 102 ? -67.042 151.748 26.724 1.00 37.39 124 VAL D CA 1
ATOM 9484 C C . VAL D 1 102 ? -66.571 153.179 26.695 1.00 36.99 124 VAL D C 1
ATOM 9485 O O . VAL D 1 102 ? -65.514 153.474 26.141 1.00 37.05 124 VAL D O 1
ATOM 9489 N N . PRO D 1 103 ? -67.373 154.084 27.249 1.00 39.08 125 PRO D N 1
ATOM 9490 C CA . PRO D 1 103 ? -66.964 155.477 27.353 1.00 40.26 125 PRO D CA 1
ATOM 9491 C C . PRO D 1 103 ? -65.769 155.660 28.273 1.00 38.47 125 PRO D C 1
ATOM 9492 O O . PRO D 1 103 ? -65.631 154.925 29.249 1.00 39.34 125 PRO D O 1
ATOM 9496 N N . GLU D 1 104 ? -64.954 156.665 27.970 1.00 38.69 126 GLU D N 1
ATOM 9497 C CA . GLU D 1 104 ? -63.747 156.989 28.738 1.00 40.12 126 GLU D CA 1
ATOM 9498 C C . GLU D 1 104 ? -63.967 156.951 30.236 1.00 40.72 126 GLU D C 1
ATOM 9499 O O . GLU D 1 104 ? -63.194 156.346 30.972 1.00 40.38 126 GLU D O 1
ATOM 9505 N N . GLU D 1 105 ? -65.031 157.600 30.686 1.00 40.90 127 GLU D N 1
ATOM 9506 C CA . GLU D 1 105 ? -65.277 157.748 32.113 1.00 46.41 127 GLU D CA 1
ATOM 9507 C C . GLU D 1 105 ? -65.498 156.427 32.854 1.00 44.62 127 GLU D C 1
ATOM 9508 O O . GLU D 1 105 ? -65.359 156.375 34.068 1.00 44.98 127 GLU D O 1
ATOM 9514 N N . GLU D 1 106 ? -65.854 155.367 32.142 1.00 43.93 128 GLU D N 1
ATOM 9515 C CA . GLU D 1 106 ? -66.044 154.074 32.781 1.00 47.27 128 GLU D CA 1
ATOM 9516 C C . GLU D 1 106 ? -64.739 153.328 33.072 1.00 50.99 128 GLU D C 1
ATOM 9517 O O . GLU D 1 106 ? -64.750 152.383 33.866 1.00 51.22 128 GLU D O 1
ATOM 9531 N N . ARG D 1 108 ? -60.777 154.922 33.234 1.00 42.28 130 ARG D N 1
ATOM 9532 C CA A ARG D 1 108 ? -59.846 155.998 32.936 0.50 42.48 130 ARG D CA 1
ATOM 9533 C CA B ARG D 1 108 ? -59.847 156.003 32.941 0.50 43.27 130 ARG D CA 1
ATOM 9534 C C . ARG D 1 108 ? -58.412 155.574 33.232 1.00 40.88 130 ARG D C 1
ATOM 9535 O O . ARG D 1 108 ? -58.174 154.762 34.118 1.00 36.95 130 ARG D O 1
ATOM 9550 N N . PRO D 1 109 ? -57.448 156.150 32.507 1.00 41.30 131 PRO D N 1
ATOM 9551 C CA . PRO D 1 109 ? -56.058 155.872 32.807 1.00 41.97 131 PRO D CA 1
ATOM 9552 C C . PRO D 1 109 ? -55.675 156.376 34.187 1.00 41.64 131 PRO D C 1
ATOM 9553 O O . PRO D 1 109 ? -56.170 157.422 34.618 1.00 41.69 131 PRO D O 1
ATOM 9557 N N . GLY D 1 110 ? -54.808 155.640 34.884 1.00 40.30 132 GLY D N 1
ATOM 9558 C CA . GLY D 1 110 ? -54.201 156.140 36.134 1.00 39.83 132 GLY D CA 1
ATOM 9559 C C . GLY D 1 110 ? -54.977 155.949 37.419 1.00 41.44 132 GLY D C 1
ATOM 9560 O O . GLY D 1 110 ? -54.392 156.036 38.502 1.00 45.80 132 GLY D O 1
ATOM 9577 N N . TYR D 1 113 ? -53.781 153.923 40.606 1.00 35.94 135 TYR D N 1
ATOM 9578 C CA . TYR D 1 113 ? -52.600 154.396 41.335 1.00 38.23 135 TYR D CA 1
ATOM 9579 C C . TYR D 1 113 ? -52.613 155.925 41.525 1.00 39.15 135 TYR D C 1
ATOM 9580 O O . TYR D 1 113 ? -51.574 156.569 41.532 1.00 38.82 135 TYR D O 1
ATOM 9589 N N . ALA D 1 114 ? -53.814 156.477 41.704 1.00 40.97 136 ALA D N 1
ATOM 9590 C CA . ALA D 1 114 ? -54.002 157.866 42.131 1.00 41.71 136 ALA D CA 1
ATOM 9591 C C . ALA D 1 114 ? -53.457 158.893 41.136 1.00 41.21 136 ALA D C 1
ATOM 9592 O O . ALA D 1 114 ? -52.990 159.953 41.534 1.00 45.72 136 ALA D O 1
ATOM 9594 N N . ASP D 1 115 ? -53.524 158.573 39.847 1.00 43.23 137 ASP D N 1
ATOM 9595 C CA . ASP D 1 115 ? -53.102 159.474 38.772 1.00 46.33 137 ASP D CA 1
ATOM 9596 C C . ASP D 1 115 ? -54.262 159.630 37.794 1.00 46.59 137 ASP D C 1
ATOM 9597 O O . ASP D 1 115 ? -55.277 158.949 37.913 1.00 42.93 137 ASP D O 1
ATOM 9602 N N . THR D 1 116 ? -54.093 160.517 36.822 1.00 45.32 138 THR D N 1
ATOM 9603 C CA . THR D 1 116 ? -55.057 160.683 35.735 1.00 47.59 138 THR D CA 1
ATOM 9604 C C . THR D 1 116 ? -54.453 160.348 34.358 1.00 48.15 138 THR D C 1
ATOM 9605 O O . THR D 1 116 ? -55.123 160.482 33.340 1.00 49.30 138 THR D O 1
ATOM 9609 N N . LEU D 1 117 ? -53.187 159.924 34.333 1.00 47.44 139 LEU D N 1
ATOM 9610 C CA . LEU D 1 117 ? -52.526 159.491 33.103 1.00 44.17 139 LEU D CA 1
ATOM 9611 C C . LEU D 1 117 ? -51.868 158.131 33.333 1.00 41.22 139 LEU D C 1
ATOM 9612 O O . LEU D 1 117 ? -51.497 157.790 34.463 1.00 39.79 139 LEU D O 1
ATOM 9617 N N . SER D 1 118 ? -51.715 157.366 32.257 1.00 40.50 140 SER D N 1
ATOM 9618 C CA . SER D 1 118 ? -51.114 156.036 32.340 1.00 37.34 140 SER D CA 1
ATOM 9619 C C . SER D 1 118 ? -49.634 156.054 32.748 1.00 35.83 140 SER D C 1
ATOM 9620 O O . SER D 1 118 ? -48.841 156.856 32.251 1.00 35.87 140 SER D O 1
ATOM 9623 N N . ASN D 1 119 ? -49.283 155.132 33.634 1.00 35.23 141 ASN D N 1
ATOM 9624 C CA . ASN D 1 119 ? -47.902 154.669 33.788 1.00 36.79 141 ASN D CA 1
ATOM 9625 C C . ASN D 1 119 ? -47.911 153.158 33.994 1.00 32.76 141 ASN D C 1
ATOM 9626 O O . ASN D 1 119 ? -48.226 152.669 35.087 1.00 30.34 141 ASN D O 1
ATOM 9631 N N . HIS D 1 120 ? -47.539 152.418 32.954 1.00 29.39 142 HIS D N 1
ATOM 9632 C CA . HIS D 1 120 ? -47.703 150.963 32.963 1.00 29.72 142 HIS D CA 1
ATOM 9633 C C . HIS D 1 120 ? -46.402 150.200 33.146 1.00 29.04 142 HIS D C 1
ATOM 9634 O O . HIS D 1 120 ? -46.335 149.000 32.865 1.00 27.28 142 HIS D O 1
ATOM 9641 N N . THR D 1 121 ? -45.372 150.873 33.640 1.00 27.57 143 THR D N 1
ATOM 9642 C CA . THR D 1 121 ? -44.072 150.224 33.787 1.00 28.21 143 THR D CA 1
ATOM 9643 C C . THR D 1 121 ? -44.119 149.070 34.773 1.00 26.01 143 THR D C 1
ATOM 9644 O O . THR D 1 121 ? -43.575 147.999 34.521 1.00 26.92 143 THR D O 1
ATOM 9648 N N . GLU D 1 122 ? -44.779 149.277 35.897 1.00 26.42 144 GLU D N 1
ATOM 9649 C CA . GLU D 1 122 ? -44.840 148.251 36.928 1.00 26.66 144 GLU D CA 1
ATOM 9650 C C . GLU D 1 122 ? -45.748 147.109 36.484 1.00 25.78 144 GLU D C 1
ATOM 9651 O O . GLU D 1 122 ? -45.425 145.939 36.668 1.00 25.28 144 GLU D O 1
ATOM 9657 N N . LEU D 1 123 ? -46.908 147.448 35.940 1.00 27.23 145 LEU D N 1
ATOM 9658 C CA . LEU D 1 123 ? -47.823 146.434 35.385 1.00 26.21 145 LEU D CA 1
ATOM 9659 C C . LEU D 1 123 ? -47.094 145.526 34.390 1.00 25.94 145 LEU D C 1
ATOM 9660 O O . LEU D 1 123 ? -47.211 144.295 34.453 1.00 24.57 145 LEU D O 1
ATOM 9665 N N . SER D 1 124 ? -46.314 146.128 33.491 1.00 26.39 146 SER D N 1
ATOM 9666 C CA . SER D 1 124 ? -45.515 145.334 32.542 1.00 28.21 146 SER D CA 1
ATOM 9667 C C . SER D 1 124 ? -44.448 144.497 33.236 1.00 27.45 146 SER D C 1
ATOM 9668 O O . SER D 1 124 ? -44.228 143.360 32.868 1.00 26.23 146 SER D O 1
ATOM 9671 N N . ALA D 1 125 ? -43.795 145.047 34.244 1.00 27.23 147 ALA D N 1
ATOM 9672 C CA . ALA D 1 125 ? -42.767 144.283 34.958 1.00 29.72 147 ALA D CA 1
ATOM 9673 C C . ALA D 1 125 ? -43.388 143.008 35.533 1.00 28.07 147 ALA D C 1
ATOM 9674 O O . ALA D 1 125 ? -42.820 141.935 35.414 1.00 28.76 147 ALA D O 1
ATOM 9676 N N . LEU D 1 126 ? -44.556 143.135 36.148 1.00 27.86 148 LEU D N 1
ATOM 9677 C CA . LEU D 1 126 ? -45.231 141.978 36.737 1.00 28.53 148 LEU D CA 1
ATOM 9678 C C . LEU D 1 126 ? -45.798 141.036 35.664 1.00 28.18 148 LEU D C 1
ATOM 9679 O O . LEU D 1 126 ? -45.567 139.827 35.719 1.00 29.37 148 LEU D O 1
ATOM 9684 N N . THR D 1 127 ? -46.519 141.577 34.681 1.00 27.09 149 THR D N 1
ATOM 9685 C CA . THR D 1 127 ? -47.203 140.691 33.708 1.00 26.20 149 THR D CA 1
ATOM 9686 C C . THR D 1 127 ? -46.234 140.050 32.713 1.00 27.01 149 THR D C 1
ATOM 9687 O O . THR D 1 127 ? -46.385 138.877 32.398 1.00 25.86 149 THR D O 1
ATOM 9691 N N . ASP D 1 128 ? -45.198 140.775 32.281 1.00 27.33 150 ASP D N 1
ATOM 9692 C CA . ASP D 1 128 ? -44.140 140.165 31.452 1.00 27.10 150 ASP D CA 1
ATOM 9693 C C . ASP D 1 128 ? -43.514 138.978 32.176 1.00 26.96 150 ASP D C 1
ATOM 9694 O O . ASP D 1 128 ? -43.294 137.934 31.592 1.00 26.00 150 ASP D O 1
ATOM 9699 N N . ALA D 1 129 ? -43.229 139.134 33.469 1.00 27.65 151 ALA D N 1
ATOM 9700 C CA . ALA D 1 129 ? -42.599 138.065 34.234 1.00 25.29 151 ALA D CA 1
ATOM 9701 C C . ALA D 1 129 ? -43.541 136.867 34.378 1.00 26.07 151 ALA D C 1
ATOM 9702 O O . ALA D 1 129 ? -43.119 135.734 34.305 1.00 24.84 151 ALA D O 1
ATOM 9712 N N . VAL D 1 131 ? -46.167 136.012 32.369 1.00 23.02 153 VAL D N 1
ATOM 9713 C CA . VAL D 1 131 ? -46.377 135.366 31.075 1.00 24.50 153 VAL D CA 1
ATOM 9714 C C . VAL D 1 131 ? -45.146 134.542 30.710 1.00 25.57 153 VAL D C 1
ATOM 9715 O O . VAL D 1 131 ? -45.282 133.406 30.276 1.00 25.62 153 VAL D O 1
ATOM 9719 N N . ALA D 1 132 ? -43.946 135.084 30.953 1.00 24.72 154 ALA D N 1
ATOM 9720 C CA . ALA D 1 132 ? -42.712 134.369 30.637 1.00 26.57 154 ALA D CA 1
ATOM 9721 C C . ALA D 1 132 ? -42.574 133.124 31.505 1.00 25.79 154 ALA D C 1
ATOM 9722 O O . ALA D 1 132 ? -42.088 132.091 31.049 1.00 27.36 154 ALA D O 1
ATOM 9724 N N . ALA D 1 133 ? -43.031 133.192 32.740 1.00 24.41 155 ALA D N 1
ATOM 9725 C CA . ALA D 1 133 ? -42.906 132.036 33.635 1.00 24.03 155 ALA D CA 1
ATOM 9726 C C . ALA D 1 133 ? -43.764 130.879 33.136 1.00 24.44 155 ALA D C 1
ATOM 9727 O O . ALA D 1 133 ? -43.453 129.706 33.401 1.00 24.89 155 ALA D O 1
ATOM 9729 N N . ILE D 1 134 ? -44.852 131.188 32.436 1.00 24.41 156 ILE D N 1
ATOM 9730 C CA . ILE D 1 134 ? -45.705 130.135 31.855 1.00 25.77 156 ILE D CA 1
ATOM 9731 C C . ILE D 1 134 ? -45.186 129.743 30.472 1.00 24.81 156 ILE D C 1
ATOM 9732 O O . ILE D 1 134 ? -44.905 128.592 30.209 1.00 27.12 156 ILE D O 1
ATOM 9737 N N . ALA D 1 135 ? -45.046 130.731 29.607 1.00 25.23 157 ALA D N 1
ATOM 9738 C CA . ALA D 1 135 ? -44.738 130.501 28.194 1.00 26.26 157 ALA D CA 1
ATOM 9739 C C . ALA D 1 135 ? -43.341 129.954 27.944 1.00 28.98 157 ALA D C 1
ATOM 9740 O O . ALA D 1 135 ? -43.147 129.194 26.991 1.00 29.37 157 ALA D O 1
ATOM 9742 N N . LYS D 1 136 ? -42.366 130.383 28.745 1.00 28.90 158 LYS D N 1
ATOM 9743 C CA . LYS D 1 136 ? -40.954 130.034 28.486 1.00 32.77 158 LYS D CA 1
ATOM 9744 C C . LYS D 1 136 ? -40.351 129.242 29.623 1.00 33.50 158 LYS D C 1
ATOM 9745 O O . LYS D 1 136 ? -39.166 128.985 29.629 1.00 35.28 158 LYS D O 1
ATOM 9751 N N . GLY D 1 137 ? -41.168 128.815 30.575 1.00 33.50 159 GLY D N 1
ATOM 9752 C CA . GLY D 1 137 ? -40.666 128.042 31.698 1.00 34.30 159 GLY D CA 1
ATOM 9753 C C . GLY D 1 137 ? -40.701 126.540 31.456 1.00 34.21 159 GLY D C 1
ATOM 9754 O O . GLY D 1 137 ? -40.885 126.085 30.329 1.00 33.18 159 GLY D O 1
ATOM 9755 N N . LYS D 1 138 ? -40.590 125.794 32.549 1.00 35.36 160 LYS D N 1
ATOM 9756 C CA . LYS D 1 138 ? -40.512 124.338 32.522 1.00 40.32 160 LYS D CA 1
ATOM 9757 C C . LYS D 1 138 ? -41.827 123.632 32.995 1.00 42.15 160 LYS D C 1
ATOM 9758 O O . LYS D 1 138 ? -41.846 122.420 33.181 1.00 41.31 160 LYS D O 1
ATOM 9760 N N . LEU D 1 139 ? -42.933 124.364 33.145 1.00 38.75 161 LEU D N 1
ATOM 9761 C CA . LEU D 1 139 ? -44.195 123.728 33.538 1.00 39.88 161 LEU D CA 1
ATOM 9762 C C . LEU D 1 139 ? -44.661 122.777 32.419 1.00 38.28 161 LEU D C 1
ATOM 9763 O O . LEU D 1 139 ? -44.695 123.159 31.254 1.00 37.91 161 LEU D O 1
ATOM 9768 N N . ARG D 1 140 ? -44.985 121.544 32.793 1.00 41.72 162 ARG D N 1
ATOM 9769 C CA . ARG D 1 140 ? -45.359 120.499 31.833 1.00 47.25 162 ARG D CA 1
ATOM 9770 C C . ARG D 1 140 ? -46.875 120.358 31.693 1.00 44.35 162 ARG D C 1
ATOM 9771 O O . ARG D 1 140 ? -47.348 119.872 30.676 1.00 44.16 162 ARG D O 1
ATOM 9779 N N . LYS D 1 141 ? -47.625 120.808 32.702 1.00 40.70 163 LYS D N 1
ATOM 9780 C CA . LYS D 1 141 ? -49.080 120.735 32.687 1.00 40.27 163 LYS D CA 1
ATOM 9781 C C . LYS D 1 141 ? -49.700 121.901 33.459 1.00 37.09 163 LYS D C 1
ATOM 9782 O O . LYS D 1 141 ? -49.628 121.936 34.670 1.00 41.11 163 LYS D O 1
ATOM 9788 N N . LEU D 1 142 ? -50.337 122.834 32.762 1.00 32.89 164 LEU D N 1
ATOM 9789 C CA . LEU D 1 142 ? -50.880 124.018 33.401 1.00 29.59 164 LEU D CA 1
ATOM 9790 C C . LEU D 1 142 ? -52.169 123.664 34.130 1.00 31.03 164 LEU D C 1
ATOM 9791 O O . LEU D 1 142 ? -52.922 122.793 33.700 1.00 31.72 164 LEU D O 1
ATOM 9796 N N . GLN D 1 143 ? -52.415 124.312 35.255 1.00 30.37 165 GLN D N 1
ATOM 9797 C CA . GLN D 1 143 ? -53.532 123.945 36.106 1.00 29.91 165 GLN D CA 1
ATOM 9798 C C . GLN D 1 143 ? -54.853 124.573 35.664 1.00 30.26 165 GLN D C 1
ATOM 9799 O O . GLN D 1 143 ? -54.890 125.676 35.110 1.00 30.46 165 GLN D O 1
ATOM 9805 N N . SER D 1 144 ? -55.936 123.849 35.918 1.00 30.63 166 SER D N 1
ATOM 9806 C CA . SER D 1 144 ? -57.280 124.273 35.518 1.00 32.47 166 SER D CA 1
ATOM 9807 C C . SER D 1 144 ? -58.290 123.914 36.585 1.00 33.03 166 SER D C 1
ATOM 9808 O O . SER D 1 144 ? -58.048 123.019 37.388 1.00 33.27 166 SER D O 1
ATOM 9811 N N . ASP D 1 145 ? -59.417 124.619 36.592 1.00 35.18 167 ASP D N 1
ATOM 9812 C CA . ASP D 1 145 ? -60.483 124.347 37.557 1.00 37.73 167 ASP D CA 1
ATOM 9813 C C . ASP D 1 145 ? -61.449 123.302 37.004 1.00 41.67 167 ASP D C 1
ATOM 9814 O O . ASP D 1 145 ? -61.201 122.708 35.950 1.00 38.64 167 ASP D O 1
ATOM 9819 N N . GLU D 1 146 ? -62.561 123.100 37.698 1.00 45.93 168 GLU D N 1
ATOM 9820 C CA A GLU D 1 146 ? -63.466 121.996 37.394 0.50 50.29 168 GLU D CA 1
ATOM 9821 C CA B GLU D 1 146 ? -63.477 121.996 37.404 0.50 49.03 168 GLU D CA 1
ATOM 9822 C C . GLU D 1 146 ? -64.198 122.243 36.072 1.00 46.60 168 GLU D C 1
ATOM 9823 O O . GLU D 1 146 ? -64.707 121.325 35.482 1.00 49.00 168 GLU D O 1
ATOM 9834 N N . ASN D 1 147 ? -64.237 123.502 35.623 1.00 44.55 169 ASN D N 1
ATOM 9835 C CA . ASN D 1 147 ? -64.811 123.858 34.323 1.00 44.43 169 ASN D CA 1
ATOM 9836 C C . ASN D 1 147 ? -63.767 123.995 33.226 1.00 42.73 169 ASN D C 1
ATOM 9837 O O . ASN D 1 147 ? -64.030 124.612 32.201 1.00 44.61 169 ASN D O 1
ATOM 9842 N N . ASN D 1 148 ? -62.572 123.447 33.448 1.00 42.54 170 ASN D N 1
ATOM 9843 C CA . ASN D 1 148 ? -61.459 123.561 32.498 1.00 40.27 170 ASN D CA 1
ATOM 9844 C C . ASN D 1 148 ? -60.994 124.977 32.185 1.00 38.10 170 ASN D C 1
ATOM 9845 O O . ASN D 1 148 ? -60.338 125.202 31.163 1.00 36.14 170 ASN D O 1
ATOM 9850 N N . ALA D 1 149 ? -61.308 125.936 33.056 1.00 37.19 171 ALA D N 1
ATOM 9851 C CA . ALA D 1 149 ? -60.790 127.279 32.902 1.00 35.78 171 ALA D CA 1
ATOM 9852 C C . ALA D 1 149 ? -59.368 127.299 33.511 1.00 36.19 171 ALA D C 1
ATOM 9853 O O . ALA D 1 149 ? -59.126 126.743 34.582 1.00 38.60 171 ALA D O 1
ATOM 9863 N N . LEU D 1 151 ? -56.051 128.480 35.384 1.00 30.78 173 LEU D N 1
ATOM 9864 C CA . LEU D 1 151 ? -55.737 129.358 36.535 1.00 31.05 173 LEU D CA 1
ATOM 9865 C C . LEU D 1 151 ? -54.796 130.505 36.134 1.00 29.40 173 LEU D C 1
ATOM 9866 O O . LEU D 1 151 ? -54.948 131.620 36.618 1.00 30.74 173 LEU D O 1
ATOM 9871 N N . TRP D 1 152 ? -53.843 130.259 35.244 1.00 27.18 174 TRP D N 1
ATOM 9872 C CA . TRP D 1 152 ? -52.856 131.308 34.935 1.00 26.77 174 TRP D CA 1
ATOM 9873 C C . TRP D 1 152 ? -53.566 132.465 34.276 1.00 27.26 174 TRP D C 1
ATOM 9874 O O . TRP D 1 152 ? -53.197 133.626 34.478 1.00 28.22 174 TRP D O 1
ATOM 9885 N N . LYS D 1 153 ? -54.619 132.172 33.519 1.00 27.87 175 LYS D N 1
ATOM 9886 C CA . LYS D 1 153 ? -55.380 133.248 32.863 1.00 28.81 175 LYS D CA 1
ATOM 9887 C C . LYS D 1 153 ? -56.115 134.094 33.873 1.00 27.43 175 LYS D C 1
ATOM 9888 O O . LYS D 1 153 ? -56.169 135.313 33.736 1.00 27.42 175 LYS D O 1
ATOM 9894 N N . LYS D 1 154 ? -56.653 133.454 34.904 1.00 27.56 176 LYS D N 1
ATOM 9895 C CA . LYS D 1 154 ? -57.303 134.181 35.989 1.00 28.60 176 LYS D CA 1
ATOM 9896 C C . LYS D 1 154 ? -56.290 135.100 36.696 1.00 28.54 176 LYS D C 1
ATOM 9897 O O . LYS D 1 154 ? -56.607 136.249 37.004 1.00 30.43 176 LYS D O 1
ATOM 9903 N N . ALA D 1 155 ? -55.080 134.596 36.906 1.00 26.10 177 ALA D N 1
ATOM 9904 C CA . ALA D 1 155 ? -54.014 135.374 37.529 1.00 26.18 177 ALA D CA 1
ATOM 9905 C C . ALA D 1 155 ? -53.647 136.596 36.724 1.00 26.78 177 ALA D C 1
ATOM 9906 O O . ALA D 1 155 ? -53.570 137.704 37.259 1.00 29.55 177 ALA D O 1
ATOM 9908 N N . VAL D 1 156 ? -53.420 136.422 35.435 1.00 27.21 178 VAL D N 1
ATOM 9909 C CA . VAL D 1 156 ? -53.040 137.554 34.592 1.00 27.30 178 VAL D CA 1
ATOM 9910 C C . VAL D 1 156 ? -54.182 138.574 34.488 1.00 27.64 178 VAL D C 1
ATOM 9911 O O . VAL D 1 156 ? -53.935 139.787 34.474 1.00 27.65 178 VAL D O 1
ATOM 9915 N N . ALA D 1 157 ? -55.430 138.101 34.406 1.00 26.76 179 ALA D N 1
ATOM 9916 C CA . ALA D 1 157 ? -56.580 139.020 34.378 1.00 27.26 179 ALA D CA 1
ATOM 9917 C C . ALA D 1 157 ? -56.648 139.825 35.672 1.00 26.32 179 ALA D C 1
ATOM 9918 O O . ALA D 1 157 ? -56.787 141.040 35.639 1.00 26.32 179 ALA D O 1
ATOM 9920 N N . ALA D 1 158 ? -56.533 139.144 36.803 1.00 26.44 180 ALA D N 1
ATOM 9921 C CA . ALA D 1 158 ? -56.643 139.817 38.083 1.00 29.18 180 ALA D CA 1
ATOM 9922 C C . ALA D 1 158 ? -55.567 140.901 38.246 1.00 30.02 180 ALA D C 1
ATOM 9923 O O . ALA D 1 158 ? -55.862 141.990 38.740 1.00 31.43 180 ALA D O 1
ATOM 9925 N N . VAL D 1 159 ? -54.333 140.620 37.812 1.00 27.56 181 VAL D N 1
ATOM 9926 C CA . VAL D 1 159 ? -53.253 141.580 37.953 1.00 26.01 181 VAL D CA 1
ATOM 9927 C C . VAL D 1 159 ? -53.512 142.767 37.033 1.00 28.30 181 VAL D C 1
ATOM 9928 O O . VAL D 1 159 ? -53.350 143.924 37.445 1.00 28.94 181 VAL D O 1
ATOM 9932 N N . HIS D 1 160 ? -53.971 142.523 35.808 1.00 27.16 182 HIS D N 1
ATOM 9933 C CA . HIS D 1 160 ? -54.309 143.645 34.935 1.00 27.64 182 HIS D CA 1
ATOM 9934 C C . HIS D 1 160 ? -55.415 144.522 35.523 1.00 29.11 182 HIS D C 1
ATOM 9935 O O . HIS D 1 160 ? -55.373 145.741 35.388 1.00 30.38 182 HIS D O 1
ATOM 9942 N N . GLN D 1 161 ? -56.395 143.927 36.189 1.00 29.54 183 GLN D N 1
ATOM 9943 C CA A GLN D 1 161 ? -57.470 144.731 36.792 0.50 31.12 183 GLN D CA 1
ATOM 9944 C CA B GLN D 1 161 ? -57.472 144.728 36.794 0.50 32.87 183 GLN D CA 1
ATOM 9945 C C . GLN D 1 161 ? -56.973 145.619 37.933 1.00 31.90 183 GLN D C 1
ATOM 9946 O O . GLN D 1 161 ? -57.431 146.747 38.089 1.00 34.56 183 GLN D O 1
ATOM 9957 N N . ILE D 1 162 ? -56.023 145.113 38.705 1.00 32.30 184 ILE D N 1
ATOM 9958 C CA . ILE D 1 162 ? -55.452 145.856 39.811 1.00 31.19 184 ILE D CA 1
ATOM 9959 C C . ILE D 1 162 ? -54.780 147.123 39.324 1.00 30.54 184 ILE D C 1
ATOM 9960 O O . ILE D 1 162 ? -54.886 148.146 39.973 1.00 33.06 184 ILE D O 1
ATOM 9965 N N . TYR D 1 163 ? -54.147 147.081 38.158 1.00 29.11 185 TYR D N 1
ATOM 9966 C CA . TYR D 1 163 ? -53.454 148.268 37.640 1.00 29.54 185 TYR D CA 1
ATOM 9967 C C . TYR D 1 163 ? -54.286 149.118 36.677 1.00 30.13 185 TYR D C 1
ATOM 9968 O O . TYR D 1 163 ? -54.038 150.304 36.561 1.00 30.85 185 TYR D O 1
ATOM 9977 N N . LEU D 1 164 ? -55.200 148.501 35.932 1.00 29.53 186 LEU D N 1
ATOM 9978 C CA . LEU D 1 164 ? -55.941 149.201 34.867 1.00 31.09 186 LEU D CA 1
ATOM 9979 C C . LEU D 1 164 ? -57.390 149.534 35.249 1.00 32.77 186 LEU D C 1
ATOM 9980 O O . LEU D 1 164 ? -57.965 150.471 34.691 1.00 36.26 186 LEU D O 1
ATOM 9985 N N . GLY D 1 165 ? -57.974 148.747 36.152 1.00 32.85 187 GLY D N 1
ATOM 9986 C CA . GLY D 1 165 ? -59.366 148.901 36.556 1.00 34.56 187 GLY D CA 1
ATOM 9987 C C . GLY D 1 165 ? -60.219 147.685 36.220 1.00 35.34 187 GLY D C 1
ATOM 9988 O O . GLY D 1 165 ? -59.811 146.811 35.454 1.00 35.76 187 GLY D O 1
ATOM 9989 N N . VAL D 1 166 ? -61.410 147.642 36.807 1.00 36.15 188 VAL D N 1
ATOM 9990 C CA . VAL D 1 166 ? -62.364 146.575 36.568 1.00 40.15 188 VAL D CA 1
ATOM 9991 C C . VAL D 1 166 ? -63.221 146.969 35.360 1.00 40.04 188 VAL D C 1
ATOM 9992 O O . VAL D 1 166 ? -63.863 148.007 35.380 1.00 38.35 188 VAL D O 1
ATOM 9996 N N . PRO D 1 167 ? -63.209 146.170 34.288 1.00 42.41 189 PRO D N 1
ATOM 9997 C CA . PRO D 1 167 ? -64.098 146.526 33.173 1.00 43.06 189 PRO D CA 1
ATOM 9998 C C . PRO D 1 167 ? -65.566 146.368 33.558 1.00 40.83 189 PRO D C 1
ATOM 9999 O O . PRO D 1 167 ? -65.924 145.401 34.210 1.00 41.77 189 PRO D O 1
ATOM 10003 N N . PRO D 1 168 ? -66.409 147.331 33.188 1.00 42.16 190 PRO D N 1
ATOM 10004 C CA . PRO D 1 168 ? -67.799 147.291 33.625 1.00 46.25 190 PRO D CA 1
ATOM 10005 C C . PRO D 1 168 ? -68.602 146.277 32.824 1.00 47.46 190 PRO D C 1
ATOM 10006 O O . PRO D 1 168 ? -68.363 146.103 31.632 1.00 48.13 190 PRO D O 1
ATOM 10010 N N . GLU D 1 169 ? -69.538 145.613 33.486 1.00 53.67 191 GLU D N 1
ATOM 10011 C CA . GLU D 1 169 ? -70.477 144.727 32.802 1.00 56.05 191 GLU D CA 1
ATOM 10012 C C . GLU D 1 169 ? -71.677 145.500 32.301 1.00 49.46 191 GLU D C 1
ATOM 10013 O O . GLU D 1 169 ? -72.184 145.208 31.226 1.00 47.00 191 GLU D O 1
ATOM 10019 N N . LYS D 1 170 ? -72.099 146.498 33.069 1.00 51.53 192 LYS D N 1
ATOM 10020 C CA . LYS D 1 170 ? -73.208 147.389 32.715 1.00 55.51 192 LYS D CA 1
ATOM 10021 C C . LYS D 1 170 ? -72.799 148.784 33.114 1.00 50.11 192 LYS D C 1
ATOM 10022 O O . LYS D 1 170 ? -72.044 148.969 34.058 1.00 53.42 192 LYS D O 1
ATOM 10028 N N . PHE D 1 171 ? -73.324 149.774 32.419 1.00 46.05 193 PHE D N 1
ATOM 10029 C CA . PHE D 1 171 ? -73.122 151.158 32.816 1.00 46.02 193 PHE D CA 1
ATOM 10030 C C . PHE D 1 171 ? -74.202 152.043 32.217 1.00 46.40 193 PHE D C 1
ATOM 10031 O O . PHE D 1 171 ? -74.886 151.643 31.281 1.00 49.25 193 PHE D O 1
ATOM 10039 N N . THR D 1 172 ? -74.304 153.260 32.735 1.00 47.08 194 THR D N 1
ATOM 10040 C CA . THR D 1 172 ? -75.251 154.233 32.238 1.00 49.87 194 THR D CA 1
ATOM 10041 C C . THR D 1 172 ? -74.512 155.364 31.526 1.00 48.05 194 THR D C 1
ATOM 10042 O O . THR D 1 172 ? -73.537 155.874 32.028 1.00 52.72 194 THR D O 1
ATOM 10046 N N . TYR D 1 173 ? -74.977 155.725 30.342 1.00 49.31 195 TYR D N 1
ATOM 10047 C CA . TYR D 1 173 ? -74.371 156.773 29.547 1.00 47.98 195 TYR D CA 1
ATOM 10048 C C . TYR D 1 173 ? -75.460 157.592 28.891 1.00 49.62 195 TYR D C 1
ATOM 10049 O O . TYR D 1 173 ? -76.253 157.065 28.094 1.00 46.55 195 TYR D O 1
ATOM 10058 N N . LYS D 1 174 ? -75.486 158.881 29.230 1.00 52.84 196 LYS D N 1
ATOM 10059 C CA . LYS D 1 174 ? -76.496 159.813 28.743 1.00 53.81 196 LYS D CA 1
ATOM 10060 C C . LYS D 1 174 ? -77.906 159.253 28.913 1.00 54.06 196 LYS D C 1
ATOM 10061 O O . LYS D 1 174 ? -78.696 159.225 27.970 1.00 53.32 196 LYS D O 1
ATOM 10067 N N . GLY D 1 175 ? -78.192 158.775 30.121 1.00 53.15 197 GLY D N 1
ATOM 10068 C CA . GLY D 1 175 ? -79.525 158.332 30.487 1.00 57.74 197 GLY D CA 1
ATOM 10069 C C . GLY D 1 175 ? -79.928 156.925 30.077 1.00 60.80 197 GLY D C 1
ATOM 10070 O O . GLY D 1 175 ? -81.043 156.501 30.380 1.00 60.88 197 GLY D O 1
ATOM 10071 N N . LYS D 1 176 ? -79.045 156.190 29.403 1.00 58.68 198 LYS D N 1
ATOM 10072 C CA . LYS D 1 176 ? -79.379 154.852 28.928 1.00 57.13 198 LYS D CA 1
ATOM 10073 C C . LYS D 1 176 ? -78.415 153.824 29.483 1.00 53.82 198 LYS D C 1
ATOM 10074 O O . LYS D 1 176 ? -77.212 154.090 29.588 1.00 55.05 198 LYS D O 1
ATOM 10080 N N . GLU D 1 177 ? -78.926 152.641 29.797 1.00 50.85 199 GLU D N 1
ATOM 10081 C CA . GLU D 1 177 ? -78.095 151.545 30.272 1.00 51.77 199 GLU D CA 1
ATOM 10082 C C . GLU D 1 177 ? -77.520 150.728 29.098 1.00 49.35 199 GLU D C 1
ATOM 10083 O O . GLU D 1 177 ? -78.232 150.398 28.155 1.00 47.08 199 GLU D O 1
ATOM 10089 N N . TYR D 1 178 ? -76.222 150.417 29.160 1.00 47.17 200 TYR D N 1
ATOM 10090 C CA . TYR D 1 178 ? -75.561 149.616 28.135 1.00 43.10 200 TYR D CA 1
ATOM 10091 C C . TYR D 1 178 ? -74.705 148.527 28.738 1.00 43.13 200 TYR D C 1
ATOM 10092 O O . TYR D 1 178 ? -74.288 148.608 29.895 1.00 40.85 200 TYR D O 1
ATOM 10101 N N . THR D 1 179 ? -74.419 147.510 27.923 1.00 42.88 201 THR D N 1
ATOM 10102 C CA . THR D 1 179 ? -73.242 146.656 28.122 1.00 40.54 201 THR D CA 1
ATOM 10103 C C . THR D 1 179 ? -72.201 147.153 27.122 1.00 40.60 201 THR D C 1
ATOM 10104 O O . THR D 1 179 ? -72.524 147.930 26.217 1.00 40.69 201 THR D O 1
ATOM 10108 N N . PRO D 1 180 ? -70.939 146.722 27.271 1.00 39.60 202 PRO D N 1
ATOM 10109 C CA . PRO D 1 180 ? -69.964 147.147 26.269 1.00 39.07 202 PRO D CA 1
ATOM 10110 C C . PRO D 1 180 ? -70.360 146.721 24.861 1.00 39.45 202 PRO D C 1
ATOM 10111 O O . PRO D 1 180 ? -70.131 147.454 23.897 1.00 37.21 202 PRO D O 1
ATOM 10115 N N . LYS D 1 181 ? -70.970 145.547 24.742 1.00 41.86 203 LYS D N 1
ATOM 10116 C CA . LYS D 1 181 ? -71.460 145.080 23.445 1.00 42.05 203 LYS D CA 1
ATOM 10117 C C . LYS D 1 181 ? -72.584 145.979 22.909 1.00 40.50 203 LYS D C 1
ATOM 10118 O O . LYS D 1 181 ? -72.533 146.419 21.762 1.00 35.62 203 LYS D O 1
ATOM 10124 N N . SER D 1 182 ? -73.586 146.283 23.734 1.00 41.90 204 SER D N 1
ATOM 10125 C CA . SER D 1 182 ? -74.711 147.096 23.254 1.00 41.75 204 SER D CA 1
ATOM 10126 C C . SER D 1 182 ? -74.268 148.542 22.997 1.00 42.42 204 SER D C 1
ATOM 10127 O O . SER D 1 182 ? -74.799 149.204 22.105 1.00 40.27 204 SER D O 1
ATOM 10130 N N . PHE D 1 183 ? -73.267 149.022 23.734 1.00 41.55 205 PHE D N 1
ATOM 10131 C CA . PHE D 1 183 ? -72.723 150.357 23.458 1.00 41.57 205 PHE D CA 1
ATOM 10132 C C . PHE D 1 183 ? -72.047 150.374 22.093 1.00 41.79 205 PHE D C 1
ATOM 10133 O O . PHE D 1 183 ? -72.230 151.309 21.306 1.00 43.10 205 PHE D O 1
ATOM 10141 N N . PHE D 1 184 ? -71.278 149.335 21.801 1.00 40.49 206 PHE D N 1
ATOM 10142 C CA . PHE D 1 184 ? -70.653 149.230 20.495 1.00 39.08 206 PHE D CA 1
ATOM 10143 C C . PHE D 1 184 ? -71.721 149.202 19.397 1.00 38.89 206 PHE D C 1
ATOM 10144 O O . PHE D 1 184 ? -71.609 149.891 18.377 1.00 37.42 206 PHE D O 1
ATOM 10152 N N . GLU D 1 185 ? -72.740 148.388 19.609 1.00 41.28 207 GLU D N 1
ATOM 10153 C CA . GLU D 1 185 ? -73.830 148.271 18.642 1.00 45.01 207 GLU D CA 1
ATOM 10154 C C . GLU D 1 185 ? -74.505 149.621 18.393 1.00 46.95 207 GLU D C 1
ATOM 10155 O O . GLU D 1 185 ? -74.849 149.922 17.252 1.00 48.74 207 GLU D O 1
ATOM 10161 N N . SER D 1 186 ? -74.654 150.442 19.436 1.00 47.33 208 SER D N 1
ATOM 10162 C CA . SER D 1 186 ? -75.280 151.768 19.287 1.00 47.53 208 SER D CA 1
ATOM 10163 C C . SER D 1 186 ? -74.458 152.715 18.408 1.00 45.95 208 SER D C 1
ATOM 10164 O O . SER D 1 186 ? -75.012 153.665 17.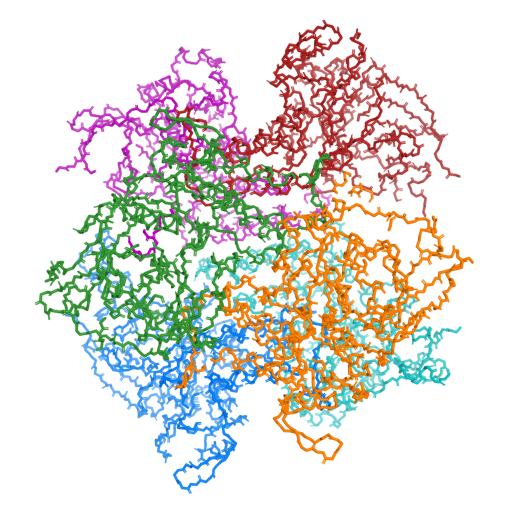875 1.00 46.88 208 SER D O 1
ATOM 10167 N N . THR D 1 187 ? -73.149 152.476 18.260 1.00 42.39 209 THR D N 1
ATOM 10168 C CA . THR D 1 187 ? -72.309 153.372 17.446 1.00 39.83 209 THR D CA 1
ATOM 10169 C C . THR D 1 187 ? -72.510 153.184 15.947 1.00 42.63 209 THR D C 1
ATOM 10170 O O . THR D 1 187 ? -72.249 154.104 15.157 1.00 44.33 209 THR D O 1
ATOM 10174 N N . GLY D 1 188 ? -72.941 151.988 15.543 1.00 40.80 210 GLY D N 1
ATOM 10175 C CA . GLY D 1 188 ? -73.060 151.656 14.125 1.00 41.33 210 GLY D CA 1
ATOM 10176 C C . GLY D 1 188 ? -71.731 151.364 13.421 1.00 42.33 210 GLY D C 1
ATOM 10177 O O . GLY D 1 188 ? -71.717 151.109 12.216 1.00 42.11 210 GLY D O 1
ATOM 10178 N N . LEU D 1 189 ? -70.618 151.379 14.150 1.00 40.18 211 LEU D N 1
ATOM 10179 C CA . LEU D 1 189 ? -69.335 151.038 13.545 1.00 39.32 211 LEU D CA 1
ATOM 10180 C C . LEU D 1 189 ? -69.314 149.557 13.152 1.00 41.23 211 LEU D C 1
ATOM 10181 O O . LEU D 1 189 ? -69.903 148.719 13.845 1.00 40.70 211 LEU D O 1
ATOM 10186 N N . LYS D 1 190 ? -68.628 149.244 12.051 1.00 41.67 212 LYS D N 1
ATOM 10187 C CA . LYS D 1 190 ? -68.399 147.851 11.638 1.00 45.06 212 LYS D CA 1
ATOM 10188 C C . LYS D 1 190 ? -66.947 147.630 11.214 1.00 41.26 212 LYS D C 1
ATOM 10189 O O . LYS D 1 190 ? -66.441 148.368 10.376 1.00 38.00 212 LYS D O 1
ATOM 10195 N N . ALA D 1 191 ? -66.310 146.594 11.746 1.00 39.89 213 ALA D N 1
ATOM 10196 C CA . ALA D 1 191 ? -64.939 146.256 11.364 1.00 41.87 213 ALA D CA 1
ATOM 10197 C C . ALA D 1 191 ? -64.823 146.048 9.858 1.00 42.57 213 ALA D C 1
ATOM 10198 O O . ALA D 1 191 ? -63.850 146.475 9.238 1.00 44.49 213 ALA D O 1
ATOM 10200 N N . SER D 1 192 ? -65.839 145.434 9.266 1.00 40.28 214 SER D N 1
ATOM 10201 C CA . SER D 1 192 ? -65.815 145.138 7.837 1.00 42.23 214 SER D CA 1
ATOM 10202 C C . SER D 1 192 ? -65.860 146.386 6.933 1.00 41.15 214 SER D C 1
ATOM 10203 O O . SER D 1 192 ? -65.604 146.282 5.735 1.00 42.31 214 SER D O 1
ATOM 10206 N N . ASP D 1 193 ? -66.164 147.556 7.486 1.00 37.79 215 ASP D N 1
ATOM 10207 C CA . ASP D 1 193 ? -66.068 148.798 6.710 1.00 39.14 215 ASP D CA 1
ATOM 10208 C C . ASP D 1 193 ? -64.627 149.263 6.463 1.00 39.81 215 ASP D C 1
ATOM 10209 O O . ASP D 1 193 ? -64.409 150.160 5.646 1.00 42.28 215 ASP D O 1
ATOM 10214 N N . TYR D 1 194 ? -63.662 148.706 7.189 1.00 38.60 216 TYR D N 1
ATOM 10215 C CA . TYR D 1 194 ? -62.298 149.254 7.203 1.00 37.83 216 TYR D CA 1
ATOM 10216 C C . TYR D 1 194 ? -61.304 148.293 6.565 1.00 37.80 216 TYR D C 1
ATOM 10217 O O . TYR D 1 194 ? -61.435 147.080 6.686 1.00 39.75 216 TYR D O 1
ATOM 10226 N N . VAL D 1 195 ? -60.337 148.851 5.845 1.00 38.77 217 VAL D N 1
ATOM 10227 C CA . VAL D 1 195 ? -59.284 148.053 5.240 1.00 38.51 217 VAL D CA 1
ATOM 10228 C C . VAL D 1 195 ? -57.929 148.606 5.636 1.00 38.60 217 VAL D C 1
ATOM 10229 O O . VAL D 1 195 ? -57.747 149.821 5.789 1.00 37.57 217 VAL D O 1
ATOM 10233 N N . SER D 1 196 ? -56.992 147.688 5.800 1.00 36.10 218 SER D N 1
ATOM 10234 C CA . SER D 1 196 ? -55.601 148.018 6.030 1.00 35.94 218 SER D CA 1
ATOM 10235 C C . SER D 1 196 ? -54.872 147.940 4.700 1.00 34.71 218 SER D C 1
ATOM 10236 O O . SER D 1 196 ? -55.048 146.970 3.960 1.00 35.14 218 SER D O 1
ATOM 10239 N N . LEU D 1 197 ? -54.038 148.938 4.428 1.00 31.68 219 LEU D N 1
ATOM 10240 C CA . LEU D 1 197 ? -53.266 148.998 3.207 1.00 31.70 219 LEU D CA 1
ATOM 10241 C C . LEU D 1 197 ? -51.783 149.167 3.501 1.00 32.76 219 LEU D C 1
ATOM 10242 O O . LEU D 1 197 ? -51.398 149.812 4.480 1.00 32.57 219 LEU D O 1
ATOM 10247 N N . THR D 1 198 ? -50.953 148.611 2.631 1.00 32.95 220 THR D N 1
ATOM 10248 C CA . THR D 1 198 ? -49.521 148.813 2.715 1.00 32.76 220 THR D CA 1
ATOM 10249 C C . THR D 1 198 ? -48.934 148.828 1.300 1.00 32.06 220 THR D C 1
ATOM 10250 O O . THR D 1 198 ? -49.677 148.742 0.308 1.00 34.28 220 THR D O 1
ATOM 10254 N N . SER D 1 199 ? -47.617 148.948 1.207 1.00 29.86 221 SER D N 1
ATOM 10255 C CA . SER D 1 199 ? -46.931 148.967 -0.085 1.00 30.95 221 SER D CA 1
ATOM 10256 C C . SER D 1 199 ? -45.529 148.396 0.037 1.00 30.14 221 SER D C 1
ATOM 10257 O O . SER D 1 199 ? -44.612 149.086 0.467 1.00 30.51 221 SER D O 1
ATOM 10260 N N . TYR D 1 200 ? -45.386 147.130 -0.323 1.00 30.31 222 TYR D N 1
ATOM 10261 C CA . TYR D 1 200 ? -44.094 146.447 -0.296 1.00 32.39 222 TYR D CA 1
ATOM 10262 C C . TYR D 1 200 ? -43.986 145.469 -1.456 1.00 34.84 222 TYR D C 1
ATOM 10263 O O . TYR D 1 200 ? -45.007 145.070 -2.046 1.00 36.72 222 TYR D O 1
ATOM 10272 N N . THR D 1 201 ? -42.762 145.084 -1.791 1.00 34.03 223 THR D N 1
ATOM 10273 C CA . THR D 1 201 ? -42.533 144.234 -2.960 1.00 33.70 223 THR D CA 1
ATOM 10274 C C . THR D 1 201 ? -42.170 142.802 -2.623 1.00 33.61 223 THR D C 1
ATOM 10275 O O . THR D 1 201 ? -41.931 142.014 -3.523 1.00 35.82 223 THR D O 1
ATOM 10279 N N . HIS D 1 202 ? -42.113 142.437 -1.347 1.00 36.31 224 HIS D N 1
ATOM 10280 C CA . HIS D 1 202 ? -41.821 141.027 -0.989 1.00 35.78 224 HIS D CA 1
ATOM 10281 C C . HIS D 1 202 ? -43.073 140.136 -1.060 1.00 36.22 224 HIS D C 1
ATOM 10282 O O . HIS D 1 202 ? -43.003 138.951 -0.812 1.00 33.09 224 HIS D O 1
ATOM 10289 N N . HIS D 1 203 ? -44.213 140.737 -1.407 1.00 37.74 225 HIS D N 1
ATOM 10290 C CA . HIS D 1 203 ? -45.424 140.008 -1.776 1.00 36.50 225 HIS D CA 1
ATOM 10291 C C . HIS D 1 203 ? -45.989 140.675 -3.032 1.00 37.11 225 HIS D C 1
ATOM 10292 O O . HIS D 1 203 ? -45.690 141.840 -3.293 1.00 38.30 225 HIS D O 1
ATOM 10299 N N . PRO D 1 204 ? -46.810 139.957 -3.808 1.00 36.15 226 PRO D N 1
ATOM 10300 C CA . PRO D 1 204 ? -47.307 140.584 -5.038 1.00 38.47 226 PRO D CA 1
ATOM 10301 C C . PRO D 1 204 ? -48.274 141.722 -4.756 1.00 37.26 226 PRO D C 1
ATOM 10302 O O . PRO D 1 204 ? -48.954 141.726 -3.729 1.00 39.13 226 PRO D O 1
ATOM 10306 N N . PHE D 1 205 ? -48.309 142.691 -5.649 1.00 37.29 227 PHE D N 1
ATOM 10307 C CA . PHE D 1 205 ? -49.264 143.779 -5.521 1.00 39.92 227 PHE D CA 1
ATOM 10308 C C . PHE D 1 205 ? -50.682 143.269 -5.730 1.00 39.91 227 PHE D C 1
ATOM 10309 O O . PHE D 1 205 ? -50.886 142.252 -6.394 1.00 37.65 227 PHE D O 1
ATOM 10317 N N . TYR D 1 206 ? -51.633 143.967 -5.115 1.00 39.28 228 TYR D N 1
ATOM 10318 C CA . TYR D 1 206 ? -53.057 143.674 -5.216 1.00 42.22 228 TYR D CA 1
ATOM 10319 C C . TYR D 1 206 ? -53.460 142.368 -4.538 1.00 45.46 228 TYR D C 1
ATOM 10320 O O . TYR D 1 206 ? -54.516 141.814 -4.840 1.00 50.32 228 TYR D O 1
ATOM 10329 N N . THR D 1 207 ? -52.629 141.886 -3.616 1.00 43.30 229 THR D N 1
ATOM 10330 C CA . THR D 1 207 ? -52.965 140.735 -2.790 1.00 39.76 229 THR D CA 1
ATOM 10331 C C . THR D 1 207 ? -52.943 141.170 -1.340 1.00 38.40 229 THR D C 1
ATOM 10332 O O . THR D 1 207 ? -52.555 142.280 -1.030 1.00 37.85 229 THR D O 1
ATOM 10336 N N . GLN D 1 208 ? -53.386 140.282 -0.461 1.00 39.95 230 GLN D N 1
ATOM 10337 C CA . GLN D 1 208 ? -53.392 140.522 0.966 1.00 38.75 230 GLN D CA 1
ATOM 10338 C C . GLN D 1 208 ? -52.328 139.675 1.656 1.00 36.40 230 GLN D C 1
ATOM 10339 O O . GLN D 1 208 ? -52.120 138.521 1.317 1.00 36.37 230 GLN D O 1
ATOM 10345 N N . PHE D 1 209 ? -51.666 140.255 2.646 1.00 34.59 231 PHE D N 1
ATOM 10346 C CA . PHE D 1 209 ? -50.766 139.494 3.496 1.00 35.97 231 PHE D CA 1
ATOM 10347 C C . PHE D 1 209 ? -50.662 140.131 4.870 1.00 34.19 231 PHE D C 1
ATOM 10348 O O . PHE D 1 209 ? -50.963 141.318 5.037 1.00 33.73 231 PHE D O 1
ATOM 10356 N N . PRO D 1 210 ? -50.233 139.345 5.860 1.00 32.47 232 PRO D N 1
ATOM 10357 C CA . PRO D 1 210 ? -50.070 139.930 7.187 1.00 33.40 232 PRO D CA 1
ATOM 10358 C C . PRO D 1 210 ? -48.671 140.516 7.351 1.00 34.00 232 PRO D C 1
ATOM 10359 O O . PRO D 1 210 ? -47.675 139.799 7.222 1.00 32.44 232 PRO D O 1
ATOM 10363 N N . LEU D 1 211 ? -48.593 141.807 7.629 1.00 33.14 233 LEU D N 1
ATOM 10364 C CA . LEU D 1 211 ? -47.305 142.431 7.904 1.00 36.15 233 LEU D CA 1
ATOM 10365 C C . LEU D 1 211 ? -46.519 141.680 8.987 1.00 34.93 233 LEU D C 1
ATOM 10366 O O . LEU D 1 211 ? -47.061 141.360 10.051 1.00 31.63 233 LEU D O 1
ATOM 10371 N N . GLU D 1 212 ? -45.239 141.443 8.713 1.00 30.70 234 GLU D N 1
ATOM 10372 C CA . GLU D 1 212 ? -44.390 140.598 9.560 1.00 31.86 234 GLU D CA 1
ATOM 10373 C C . GLU D 1 212 ? -43.733 141.433 10.667 1.00 32.79 234 GLU D C 1
ATOM 10374 O O . GLU D 1 212 ? -42.527 141.641 10.656 1.00 35.90 234 GLU D O 1
ATOM 10380 N N . ILE D 1 213 ? -44.538 141.942 11.583 1.00 31.42 235 ILE D N 1
ATOM 10381 C CA . ILE D 1 213 ? -44.046 142.753 12.673 1.00 32.97 235 ILE D CA 1
ATOM 10382 C C . ILE D 1 213 ? -44.620 142.238 13.982 1.00 32.69 235 ILE D C 1
ATOM 10383 O O . ILE D 1 213 ? -45.692 141.623 14.022 1.00 35.08 235 ILE D O 1
ATOM 10388 N N . GLN D 1 214 ? -43.887 142.477 15.058 1.00 28.78 236 GLN D N 1
ATOM 10389 C CA . GLN D 1 214 ? -44.181 141.854 16.336 1.00 29.08 236 GLN D CA 1
ATOM 10390 C C . GLN D 1 214 ? -45.559 142.199 16.858 1.00 26.77 236 GLN D C 1
ATOM 10391 O O . GLN D 1 214 ? -46.212 141.355 17.455 1.00 27.60 236 GLN D O 1
ATOM 10397 N N . ASP D 1 215 ? -46.010 143.418 16.613 1.00 26.24 237 ASP D N 1
ATOM 10398 C CA . ASP D 1 215 ? -47.282 143.832 17.157 1.00 30.90 237 ASP D CA 1
ATOM 10399 C C . ASP D 1 215 ? -48.477 143.347 16.342 1.00 29.34 237 ASP D C 1
ATOM 10400 O O . ASP D 1 215 ? -49.608 143.499 16.779 1.00 32.96 237 ASP D O 1
ATOM 10405 N N . ASN D 1 216 ? -48.231 142.716 15.193 1.00 29.13 238 ASN D N 1
ATOM 10406 C CA . ASN D 1 216 ? -49.299 142.106 14.410 1.00 27.31 238 ASN D CA 1
ATOM 10407 C C . ASN D 1 216 ? -49.380 140.614 14.705 1.00 28.09 238 ASN D C 1
ATOM 10408 O O . ASN D 1 216 ? -49.459 139.789 13.783 1.00 27.73 238 ASN D O 1
ATOM 10413 N N . TRP D 1 217 ? -49.393 140.277 15.994 1.00 26.52 239 TRP D N 1
ATOM 10414 C CA . TRP D 1 217 ? -49.430 138.890 16.451 1.00 27.23 239 TRP D CA 1
ATOM 10415 C C . TRP D 1 217 ? -50.787 138.227 16.163 1.00 28.32 239 TRP D C 1
ATOM 10416 O O . TRP D 1 217 ? -50.881 137.002 16.132 1.00 30.26 239 TRP D O 1
ATOM 10427 N N . ARG D 1 218 ? -51.829 139.015 15.925 1.00 28.26 240 ARG D N 1
ATOM 10428 C CA . ARG D 1 218 ? -53.104 138.443 15.438 1.00 30.26 240 ARG D CA 1
ATOM 10429 C C . ARG D 1 218 ? -53.031 138.071 13.948 1.00 33.52 240 ARG D C 1
ATOM 10430 O O . ARG D 1 218 ? -53.940 137.456 13.433 1.00 33.90 240 ARG D O 1
ATOM 10438 N N . HIS D 1 219 ? -51.949 138.445 13.263 1.00 34.51 241 HIS D N 1
ATOM 10439 C CA . HIS D 1 219 ? -51.766 138.139 11.841 1.00 37.50 241 HIS D CA 1
ATOM 10440 C C . HIS D 1 219 ? -52.901 138.736 11.017 1.00 37.48 241 HIS D C 1
ATOM 10441 O O . HIS D 1 219 ? -53.437 138.096 10.125 1.00 38.64 241 HIS D O 1
ATOM 10448 N N . GLY D 1 220 ? -53.258 139.976 11.317 1.00 34.58 242 GLY D N 1
ATOM 10449 C CA . GLY D 1 220 ? -54.212 140.697 10.493 1.00 35.53 242 GLY D CA 1
ATOM 10450 C C . GLY D 1 220 ? -53.626 141.021 9.125 1.00 35.30 242 GLY D C 1
ATOM 10451 O O . GLY D 1 220 ? -52.435 141.351 9.003 1.00 29.85 242 GLY D O 1
ATOM 10460 N N . SER D 1 222 ? -53.230 142.957 5.355 1.00 34.21 244 SER D N 1
ATOM 10461 C CA . SER D 1 222 ? -53.212 144.254 4.679 1.00 33.56 244 SER D CA 1
ATOM 10462 C C . SER D 1 222 ? -53.246 144.018 3.179 1.00 34.39 244 SER D C 1
ATOM 10463 O O . SER D 1 222 ? -52.681 143.038 2.689 1.00 34.91 244 SER D O 1
ATOM 10466 N N . TYR D 1 223 ? -53.909 144.912 2.451 1.00 33.66 245 TYR D N 1
ATOM 10467 C CA . TYR D 1 223 ? -53.885 144.887 1.000 1.00 34.89 245 TYR D CA 1
ATOM 10468 C C . TYR D 1 223 ? -52.643 145.623 0.534 1.00 34.98 245 TYR D C 1
ATOM 10469 O O . TYR D 1 223 ? -52.341 146.700 1.029 1.00 36.10 245 TYR D O 1
ATOM 10478 N N . ASN D 1 224 ? -51.972 145.060 -0.461 1.00 33.32 246 ASN D N 1
ATOM 10479 C CA . ASN D 1 224 ? -50.705 145.579 -0.944 1.00 34.40 246 ASN D CA 1
ATOM 10480 C C . ASN D 1 224 ? -50.892 146.385 -2.232 1.00 36.16 246 ASN D C 1
ATOM 10481 O O . ASN D 1 224 ? -51.412 145.867 -3.213 1.00 35.55 246 ASN D O 1
ATOM 10486 N N . LEU D 1 225 ? -50.446 147.636 -2.233 1.00 37.79 247 LEU D N 1
ATOM 10487 C CA . LEU D 1 225 ? -50.567 148.512 -3.399 1.00 37.31 247 LEU D CA 1
ATOM 10488 C C . LEU D 1 225 ? -49.205 149.033 -3.839 1.00 38.98 247 LEU D C 1
ATOM 10489 O O . LEU D 1 225 ? -48.345 149.277 -3.000 1.00 36.81 247 LEU D O 1
ATOM 10494 N N . PRO D 1 226 ? -49.017 149.260 -5.147 1.00 38.34 248 PRO D N 1
ATOM 10495 C CA . PRO D 1 226 ? -47.811 149.968 -5.573 1.00 40.68 248 PRO D CA 1
ATOM 10496 C C . PRO D 1 226 ? -47.772 151.364 -4.982 1.00 41.31 248 PRO D C 1
ATOM 10497 O O . PRO D 1 226 ? -48.822 151.970 -4.736 1.00 38.53 248 PRO D O 1
ATOM 10501 N N . LEU D 1 227 ? -46.561 151.867 -4.770 1.00 39.31 249 LEU D N 1
ATOM 10502 C CA . LEU D 1 227 ? -46.361 153.049 -3.953 1.00 38.43 249 LEU D CA 1
ATOM 10503 C C . LEU D 1 227 ? -47.171 154.264 -4.416 1.00 41.10 249 LEU D C 1
ATOM 10504 O O . LEU D 1 227 ? -47.786 154.937 -3.592 1.00 39.05 249 LEU D O 1
ATOM 10509 N N . ASP D 1 228 ? -47.195 154.535 -5.720 1.00 43.27 250 ASP D N 1
ATOM 10510 C CA . ASP D 1 228 ? -47.952 155.695 -6.217 1.00 46.07 250 ASP D CA 1
ATOM 10511 C C . ASP D 1 228 ? -49.465 155.574 -5.983 1.00 44.24 250 ASP D C 1
ATOM 10512 O O . ASP D 1 228 ? -50.116 156.543 -5.592 1.00 44.28 250 ASP D O 1
ATOM 10517 N N . GLU D 1 229 ? -50.021 154.389 -6.187 1.00 43.63 251 GLU D N 1
ATOM 10518 C CA . GLU D 1 229 ? -51.442 154.165 -5.882 1.00 43.60 251 GLU D CA 1
ATOM 10519 C C . GLU D 1 229 ? -51.706 154.254 -4.379 1.00 44.52 251 GLU D C 1
ATOM 10520 O O . GLU D 1 229 ? -52.739 154.757 -3.947 1.00 43.42 251 GLU D O 1
ATOM 10526 N N . PHE D 1 230 ? -50.747 153.782 -3.581 1.00 45.27 252 PHE D N 1
ATOM 10527 C CA . PHE D 1 230 ? -50.829 153.882 -2.130 1.00 40.92 252 PHE D CA 1
ATOM 10528 C C . PHE D 1 230 ? -50.971 155.353 -1.737 1.00 41.10 252 PHE D C 1
ATOM 10529 O O . PHE D 1 230 ? -51.855 155.694 -0.961 1.00 38.74 252 PHE D O 1
ATOM 10545 N N . GLU D 1 232 ? -51.952 157.842 -3.616 1.00 46.76 254 GLU D N 1
ATOM 10546 C CA . GLU D 1 232 ? -53.237 158.310 -4.164 1.00 50.12 254 GLU D CA 1
ATOM 10547 C C . GLU D 1 232 ? -54.374 158.106 -3.149 1.00 45.29 254 GLU D C 1
ATOM 10548 O O . GLU D 1 232 ? -55.237 158.971 -3.002 1.00 49.90 254 GLU D O 1
ATOM 10554 N N . VAL D 1 233 ? -54.338 157.006 -2.397 1.00 43.32 255 VAL D N 1
ATOM 10555 C CA . VAL D 1 233 ? -55.359 156.746 -1.372 1.00 41.97 255 VAL D CA 1
ATOM 10556 C C . VAL D 1 233 ? -55.346 157.817 -0.275 1.00 41.89 255 VAL D C 1
ATOM 10557 O O . VAL D 1 233 ? -56.409 158.274 0.164 1.00 41.30 255 VAL D O 1
ATOM 10561 N N . PHE D 1 234 ? -54.162 158.244 0.160 1.00 41.31 256 PHE D N 1
ATOM 10562 C CA . PHE D 1 234 ? -54.071 159.246 1.237 1.00 42.72 256 PHE D CA 1
ATOM 10563 C C . PHE D 1 234 ? -54.805 160.519 0.834 1.00 42.42 256 PHE D C 1
ATOM 10564 O O . PHE D 1 234 ? -55.649 161.024 1.569 1.00 43.63 256 PHE D O 1
ATOM 10572 N N . ASP D 1 235 ? -54.473 161.016 -0.350 1.00 46.48 257 ASP D N 1
ATOM 10573 C CA . ASP D 1 235 ? -55.042 162.260 -0.831 1.00 51.62 257 ASP D CA 1
ATOM 10574 C C . ASP D 1 235 ? -56.536 162.146 -1.079 1.00 48.56 257 ASP D C 1
ATOM 10575 O O . ASP D 1 235 ? -57.291 163.040 -0.709 1.00 44.57 257 ASP D O 1
ATOM 10580 N N . ASN D 1 236 ? -56.963 161.050 -1.691 1.00 45.33 258 ASN D N 1
ATOM 10581 C CA . ASN D 1 236 ? -58.384 160.854 -1.949 1.00 46.47 258 ASN D CA 1
ATOM 10582 C C . ASN D 1 236 ? -59.179 160.803 -0.650 1.00 45.37 258 ASN D C 1
ATOM 10583 O O . ASN D 1 236 ? -60.265 161.368 -0.556 1.00 46.91 258 ASN D O 1
ATOM 10588 N N . ALA D 1 237 ? -58.623 160.145 0.359 1.00 44.14 259 ALA D N 1
ATOM 10589 C CA . ALA D 1 237 ? -59.283 160.051 1.651 1.00 44.02 259 ALA D CA 1
ATOM 10590 C C . ALA D 1 237 ? -59.518 161.450 2.212 1.00 44.54 259 ALA D C 1
ATOM 10591 O O . ALA D 1 237 ? -60.652 161.820 2.510 1.00 45.37 259 ALA D O 1
ATOM 10593 N N . ILE D 1 238 ? -58.452 162.230 2.347 1.00 42.61 260 ILE D N 1
ATOM 10594 C CA . ILE D 1 238 ? -58.569 163.555 2.964 1.00 43.62 260 ILE D CA 1
ATOM 10595 C C . ILE D 1 238 ? -59.478 164.448 2.140 1.00 46.57 260 ILE D C 1
ATOM 10596 O O . ILE D 1 238 ? -60.363 165.104 2.683 1.00 45.19 260 ILE D O 1
ATOM 10601 N N . ASN D 1 239 ? -59.295 164.429 0.827 1.00 48.19 261 ASN D N 1
ATOM 10602 C CA . ASN D 1 239 ? -60.068 165.292 -0.053 1.00 50.39 261 ASN D CA 1
ATOM 10603 C C . ASN D 1 239 ? -61.535 164.930 -0.150 1.00 50.33 261 ASN D C 1
ATOM 10604 O O . ASN D 1 239 ? -62.333 165.782 -0.510 1.00 55.17 261 ASN D O 1
ATOM 10609 N N . THR D 1 240 ? -61.912 163.696 0.178 1.00 47.77 262 THR D N 1
ATOM 10610 C CA . THR D 1 240 ? -63.330 163.335 0.182 1.00 47.97 262 THR D CA 1
ATOM 10611 C C . THR D 1 240 ? -63.920 163.260 1.594 1.00 46.63 262 THR D C 1
ATOM 10612 O O . THR D 1 240 ? -65.027 162.777 1.778 1.00 49.02 262 THR D O 1
ATOM 10616 N N . GLY D 1 241 ? -63.199 163.765 2.588 1.00 47.74 263 GLY D N 1
ATOM 10617 C CA . GLY D 1 241 ? -63.767 163.960 3.936 1.00 48.58 263 GLY D CA 1
ATOM 10618 C C . GLY D 1 241 ? -63.429 162.908 4.982 1.00 47.75 263 GLY D C 1
ATOM 10619 O O . GLY D 1 241 ? -63.970 162.940 6.087 1.00 49.48 263 GLY D O 1
ATOM 10620 N N . TYR D 1 242 ? -62.538 161.986 4.635 1.00 45.11 264 TYR D N 1
ATOM 10621 C CA . TYR D 1 242 ? -62.152 160.887 5.520 1.00 45.93 264 TYR D CA 1
ATOM 10622 C C . TYR D 1 242 ? -60.840 161.189 6.225 1.00 44.21 264 TYR D C 1
ATOM 10623 O O . TYR D 1 242 ? -60.062 162.029 5.763 1.00 46.49 264 TYR D O 1
ATOM 10632 N N . THR D 1 243 ? -60.587 160.497 7.335 1.00 41.34 265 THR D N 1
ATOM 10633 C CA . THR D 1 243 ? -59.263 160.536 7.969 1.00 40.04 265 THR D CA 1
ATOM 10634 C C . THR D 1 243 ? -58.609 159.163 7.853 1.00 39.65 265 THR D C 1
ATOM 10635 O O . THR D 1 243 ? -59.220 158.218 7.359 1.00 40.43 265 THR D O 1
ATOM 10639 N N . ILE D 1 244 ? -57.353 159.070 8.295 1.00 38.22 266 ILE D N 1
ATOM 10640 C CA . ILE D 1 244 ? -56.521 157.900 8.069 1.00 36.08 266 ILE D CA 1
ATOM 10641 C C . ILE D 1 244 ? -55.833 157.496 9.374 1.00 37.03 266 ILE D C 1
ATOM 10642 O O . ILE D 1 244 ? -55.240 158.344 10.045 1.00 34.29 266 ILE D O 1
ATOM 10647 N N . ALA D 1 245 ? -55.933 156.219 9.739 1.00 35.28 267 ALA D N 1
ATOM 10648 C CA . ALA D 1 245 ? -55.128 155.665 10.828 1.00 33.28 267 ALA D CA 1
ATOM 10649 C C . ALA D 1 245 ? -53.782 155.363 10.211 1.00 31.74 267 ALA D C 1
ATOM 10650 O O . ALA D 1 245 ? -53.689 154.556 9.294 1.00 31.06 267 ALA D O 1
ATOM 10652 N N . TRP D 1 246 ? -52.746 156.006 10.729 1.00 31.22 268 TRP D N 1
ATOM 10653 C CA . TRP D 1 246 ? -51.443 156.031 10.094 1.00 30.37 268 TRP D CA 1
ATOM 10654 C C . TRP D 1 246 ? -50.415 155.393 10.992 1.00 30.64 268 TRP D C 1
ATOM 10655 O O . TRP D 1 246 ? -50.106 155.904 12.073 1.00 32.37 268 TRP D O 1
ATOM 10666 N N . GLY D 1 247 ? -49.866 154.285 10.531 1.00 31.05 269 GLY D N 1
ATOM 10667 C CA . GLY D 1 247 ? -48.795 153.580 11.235 1.00 30.52 269 GLY D CA 1
ATOM 10668 C C . GLY D 1 247 ? -47.473 153.833 10.547 1.00 32.41 269 GLY D C 1
ATOM 10669 O O . GLY D 1 247 ? -47.302 153.517 9.359 1.00 33.69 269 GLY D O 1
ATOM 10670 N N . SER D 1 248 ? -46.544 154.429 11.280 1.00 32.03 270 SER D N 1
ATOM 10671 C CA . SER D 1 248 ? -45.301 154.883 10.696 1.00 34.21 270 SER D CA 1
ATOM 10672 C C . SER D 1 248 ? -44.115 154.684 11.612 1.00 35.06 270 SER D C 1
ATOM 10673 O O . SER D 1 248 ? -44.253 154.659 12.825 1.00 36.63 270 SER D O 1
ATOM 10676 N N . ASP D 1 249 ? -42.944 154.567 11.014 1.00 36.45 271 ASP D N 1
ATOM 10677 C CA . ASP D 1 249 ? -41.706 154.638 11.760 1.00 37.32 271 ASP D CA 1
ATOM 10678 C C . ASP D 1 249 ? -41.423 156.105 12.012 1.00 38.90 271 ASP D C 1
ATOM 10679 O O . ASP D 1 249 ? -41.431 156.887 11.092 1.00 39.39 271 ASP D O 1
ATOM 10684 N N . VAL D 1 250 ? -41.171 156.476 13.256 1.00 40.41 272 VAL D N 1
ATOM 10685 C CA . VAL D 1 250 ? -40.853 157.857 13.589 1.00 43.86 272 VAL D CA 1
ATOM 10686 C C . VAL D 1 250 ? -39.454 157.997 14.198 1.00 45.88 272 VAL D C 1
ATOM 10687 O O . VAL D 1 250 ? -39.097 159.049 14.693 1.00 50.07 272 VAL D O 1
ATOM 10691 N N . SER D 1 251 ? -38.665 156.933 14.152 1.00 51.02 273 SER D N 1
ATOM 10692 C CA . SER D 1 251 ? -37.289 156.957 14.650 1.00 54.48 273 SER D CA 1
ATOM 10693 C C . SER D 1 251 ? -36.356 157.422 13.536 1.00 59.94 273 SER D C 1
ATOM 10694 O O . SER D 1 251 ? -35.628 156.625 12.930 1.00 57.04 273 SER D O 1
ATOM 10697 N N . GLU D 1 252 ? -36.421 158.707 13.237 1.00 62.41 274 GLU D N 1
ATOM 10698 C CA . GLU D 1 252 ? -35.613 159.310 12.181 1.00 71.66 274 GLU D CA 1
ATOM 10699 C C . GLU D 1 252 ? -35.232 160.671 12.698 1.00 72.67 274 GLU D C 1
ATOM 10700 O O . GLU D 1 252 ? -36.022 161.300 13.414 1.00 61.36 274 GLU D O 1
ATOM 10706 N N . SER D 1 253 ? -34.047 161.138 12.318 1.00 81.04 275 SER D N 1
ATOM 10707 C CA . SER D 1 253 ? -33.612 162.494 12.663 1.00 91.45 275 SER D CA 1
ATOM 10708 C C . SER D 1 253 ? -34.610 163.531 12.117 1.00 94.12 275 SER D C 1
ATOM 10709 O O . SER D 1 253 ? -34.791 164.600 12.710 1.00 94.13 275 SER D O 1
ATOM 10712 N N . GLY D 1 254 ? -35.260 163.187 11.002 1.00 85.87 276 GLY D N 1
ATOM 10713 C CA . GLY D 1 254 ? -36.303 164.008 10.403 1.00 76.61 276 GLY D CA 1
ATOM 10714 C C . GLY D 1 254 ? -37.580 164.153 11.216 1.00 64.19 276 GLY D C 1
ATOM 10715 O O . GLY D 1 254 ? -38.274 165.155 11.066 1.00 56.04 276 GLY D O 1
ATOM 10716 N N . PHE D 1 255 ? -37.915 163.168 12.051 1.00 60.36 277 PHE D N 1
ATOM 10717 C CA . PHE D 1 255 ? -39.076 163.303 12.936 1.00 66.42 277 PHE D CA 1
ATOM 10718 C C . PHE D 1 255 ? -38.634 164.022 14.207 1.00 68.50 277 PHE D C 1
ATOM 10719 O O . PHE D 1 255 ? -37.803 163.500 14.955 1.00 63.47 277 PHE D O 1
ATOM 10727 N N . THR D 1 256 ? -39.196 165.204 14.461 1.00 65.28 278 THR D N 1
ATOM 10728 C CA . THR D 1 256 ? -38.694 166.040 15.551 1.00 69.64 278 THR D CA 1
ATOM 10729 C C . THR D 1 256 ? -39.691 166.245 16.693 1.00 69.15 278 THR D C 1
ATOM 10730 O O . THR D 1 256 ? -40.894 165.957 16.564 1.00 58.15 278 THR D O 1
ATOM 10734 N N . ARG D 1 257 ? -39.156 166.716 17.821 1.00 68.28 279 ARG D N 1
ATOM 10735 C CA . ARG D 1 257 ? -39.970 167.129 18.964 1.00 72.69 279 ARG D CA 1
ATOM 10736 C C . ARG D 1 257 ? -40.738 168.440 18.682 1.00 75.22 279 ARG D C 1
ATOM 10737 O O . ARG D 1 257 ? -41.749 168.715 19.341 1.00 67.34 279 ARG D O 1
ATOM 10740 N N . ASP D 1 258 ? -40.258 169.223 17.706 1.00 77.77 280 ASP D N 1
ATOM 10741 C CA . ASP D 1 258 ? -40.885 170.506 17.323 1.00 77.81 280 ASP D CA 1
ATOM 10742 C C . ASP D 1 258 ? -41.990 170.384 16.262 1.00 72.37 280 ASP D C 1
ATOM 10743 O O . ASP D 1 258 ? -42.282 171.356 15.555 1.00 64.41 280 ASP D O 1
ATOM 10748 N N . GLY D 1 259 ? -42.571 169.193 16.124 1.00 60.00 281 GLY D N 1
ATOM 10749 C CA . GLY D 1 259 ? -43.828 169.042 15.414 1.00 56.80 281 GLY D CA 1
ATOM 10750 C C . GLY D 1 259 ? -43.774 168.881 13.910 1.00 52.99 281 GLY D C 1
ATOM 10751 O O . GLY D 1 259 ? -44.789 169.072 13.248 1.00 58.79 281 GLY D O 1
ATOM 10752 N N . VAL D 1 260 ? -42.606 168.586 13.349 1.00 48.08 282 VAL D N 1
ATOM 10753 C CA A VAL D 1 260 ? -42.498 168.350 11.913 0.50 49.73 282 VAL D CA 1
ATOM 10754 C CA B VAL D 1 260 ? -42.501 168.364 11.913 0.50 49.61 282 VAL D CA 1
ATOM 10755 C C . VAL D 1 260 ? -41.755 167.062 11.647 1.00 48.50 282 VAL D C 1
ATOM 10756 O O . VAL D 1 260 ? -40.823 166.735 12.370 1.00 54.68 282 VAL D O 1
ATOM 10763 N N . ALA D 1 261 ? -42.182 166.342 10.607 1.00 44.49 283 ALA D N 1
ATOM 10764 C CA . ALA D 1 261 ? -41.505 165.136 10.137 1.00 44.34 283 ALA D CA 1
ATOM 10765 C C . ALA D 1 261 ? -41.141 165.333 8.673 1.00 42.46 283 ALA D C 1
ATOM 10766 O O . ALA D 1 261 ? -42.008 165.396 7.815 1.00 46.70 283 ALA D O 1
ATOM 10768 N N . VAL D 1 262 ? -39.851 165.465 8.401 1.00 43.75 284 VAL D N 1
ATOM 10769 C CA . VAL D 1 262 ? -39.370 165.735 7.055 1.00 44.05 284 VAL D CA 1
ATOM 10770 C C . VAL D 1 262 ? -38.354 164.702 6.596 1.00 46.91 284 VAL D C 1
ATOM 10771 O O . VAL D 1 262 ? -37.795 163.948 7.402 1.00 44.59 284 VAL D O 1
ATOM 10783 N N . PRO D 1 264 ? -35.479 165.391 4.248 1.00 76.18 286 PRO D N 1
ATOM 10784 C CA . PRO D 1 264 ? -34.653 166.267 3.418 1.00 83.95 286 PRO D CA 1
ATOM 10785 C C . PRO D 1 264 ? -33.588 165.511 2.604 1.00 90.03 286 PRO D C 1
ATOM 10786 O O . PRO D 1 264 ? -33.113 164.451 3.030 1.00 80.85 286 PRO D O 1
ATOM 10790 N N . ASP D 1 265 ? -33.259 166.049 1.427 1.00 100.07 287 ASP D N 1
ATOM 10791 C CA . ASP D 1 265 ? -32.200 165.515 0.572 1.00 106.58 287 ASP D CA 1
ATOM 10792 C C . ASP D 1 265 ? -30.816 166.071 0.956 1.00 108.93 287 ASP D C 1
ATOM 10793 O O . ASP D 1 265 ? -30.498 167.209 0.614 1.00 109.29 287 ASP D O 1
ATOM 10798 N N . ASP D 1 266 ? -30.017 165.259 1.662 1.00 114.05 288 ASP D N 1
ATOM 10799 C CA . ASP D 1 266 ? -28.646 165.621 2.068 1.00 117.26 288 ASP D CA 1
ATOM 10800 C C . ASP D 1 266 ? -27.724 165.648 0.860 1.00 115.01 288 ASP D C 1
ATOM 10801 O O . ASP D 1 266 ? -27.662 166.644 0.153 1.00 107.02 288 ASP D O 1
ATOM 10806 N N . LYS D 1 288 ? -26.410 173.131 9.739 1.00 97.39 310 LYS D N 1
ATOM 10807 C CA . LYS D 1 288 ? -26.921 172.668 8.443 1.00 99.01 310 LYS D CA 1
ATOM 10808 C C . LYS D 1 288 ? -28.378 173.094 8.144 1.00 106.18 310 LYS D C 1
ATOM 10809 O O . LYS D 1 288 ? -28.723 173.317 6.982 1.00 108.12 310 LYS D O 1
ATOM 10811 N N . LYS D 1 289 ? -29.225 173.182 9.176 1.00 105.55 311 LYS D N 1
ATOM 10812 C CA . LYS D 1 289 ? -30.643 173.587 9.036 1.00 100.09 311 LYS D CA 1
ATOM 10813 C C . LYS D 1 289 ? -31.492 172.549 8.268 1.00 97.99 311 LYS D C 1
ATOM 10814 O O . LYS D 1 289 ? -32.449 172.910 7.587 1.00 94.40 311 LYS D O 1
ATOM 10816 N N . LEU D 1 290 ? -31.156 171.264 8.409 1.00 95.48 312 LEU D N 1
ATOM 10817 C CA . LEU D 1 290 ? -31.831 170.181 7.654 1.00 96.48 312 LEU D CA 1
ATOM 10818 C C . LEU D 1 290 ? -33.317 169.989 8.026 1.00 94.86 312 LEU D C 1
ATOM 10819 O O . LEU D 1 290 ? -34.159 169.766 7.140 1.00 90.47 312 LEU D O 1
ATOM 10824 N N . ASN D 1 291 ? -33.625 170.087 9.323 1.00 94.27 313 ASN D N 1
ATOM 10825 C CA . ASN D 1 291 ? -34.969 169.803 9.857 1.00 90.32 313 ASN D CA 1
ATOM 10826 C C . ASN D 1 291 ? -35.734 171.021 10.419 1.00 87.68 313 ASN D C 1
ATOM 10827 O O . ASN D 1 291 ? -36.824 170.856 10.974 1.00 79.71 313 ASN D O 1
ATOM 10832 N N . THR D 1 292 ? -35.167 172.225 10.278 1.00 84.72 314 THR D N 1
ATOM 10833 C CA . THR D 1 292 ? -35.699 173.441 10.926 1.00 80.47 314 THR D CA 1
ATOM 10834 C C . THR D 1 292 ? -36.325 174.477 9.968 1.00 78.32 314 THR D C 1
ATOM 10835 O O . THR D 1 292 ? -36.950 175.440 10.421 1.00 72.18 314 THR D O 1
ATOM 10839 N N . LYS D 1 293 ? -36.138 174.286 8.661 1.00 76.89 315 LYS D N 1
ATOM 10840 C CA . LYS D 1 293 ? -36.772 175.125 7.636 1.00 74.57 315 LYS D CA 1
ATOM 10841 C C . LYS D 1 293 ? -37.088 174.270 6.408 1.00 70.19 315 LYS D C 1
ATOM 10842 O O . LYS D 1 293 ? -36.625 173.131 6.305 1.00 75.72 315 LYS D O 1
ATOM 10848 N N . PRO D 1 294 ? -37.888 174.803 5.472 1.00 66.00 316 PRO D N 1
ATOM 10849 C CA . PRO D 1 294 ? -38.190 174.010 4.280 1.00 66.46 316 PRO D CA 1
ATOM 10850 C C . PRO D 1 294 ? -36.973 173.679 3.432 1.00 67.34 316 PRO D C 1
ATOM 10851 O O . PRO D 1 294 ? -36.134 174.554 3.179 1.00 67.10 316 PRO D O 1
ATOM 10855 N N . GLN D 1 295 ? -36.892 172.417 3.022 1.00 71.21 317 GLN D N 1
ATOM 10856 C CA . GLN D 1 295 ? -35.805 171.930 2.201 1.00 75.25 317 GLN D CA 1
ATOM 10857 C C . GLN D 1 295 ? -36.393 171.058 1.103 1.00 79.73 317 GLN D C 1
ATOM 10858 O O . GLN D 1 295 ? -37.490 170.511 1.263 1.00 71.46 317 GLN D O 1
ATOM 10864 N N . PRO D 1 296 ? -35.650 170.899 -0.008 1.00 88.11 318 PRO D N 1
ATOM 10865 C CA . PRO D 1 296 ? -36.044 169.916 -1.014 1.00 87.09 318 PRO D CA 1
ATOM 10866 C C . PRO D 1 296 ? -36.023 168.486 -0.439 1.00 77.96 318 PRO D C 1
ATOM 10867 O O . PRO D 1 296 ? -35.055 168.094 0.243 1.00 70.47 318 PRO D O 1
ATOM 10871 N N . GLN D 1 297 ? -37.074 167.722 -0.729 1.00 70.35 319 GLN D N 1
ATOM 10872 C CA . GLN D 1 297 ? -37.263 166.396 -0.135 1.00 69.43 319 GLN D CA 1
ATOM 10873 C C . GLN D 1 297 ? -36.710 165.279 -1.027 1.00 70.36 319 GLN D C 1
ATOM 10874 O O . GLN D 1 297 ? -36.710 165.391 -2.252 1.00 73.96 319 GLN D O 1
ATOM 10880 N N . LYS D 1 298 ? -36.202 164.216 -0.407 1.00 71.91 320 LYS D N 1
ATOM 10881 C CA . LYS D 1 298 ? -35.886 162.984 -1.128 1.00 70.92 320 LYS D CA 1
ATOM 10882 C C . LYS D 1 298 ? -37.203 162.228 -1.359 1.00 64.76 320 LYS D C 1
ATOM 10883 O O . LYS D 1 298 ? -37.911 161.917 -0.402 1.00 62.69 320 LYS D O 1
ATOM 10889 N N . TRP D 1 299 ? -37.519 161.978 -2.631 1.00 60.34 321 TRP D N 1
ATOM 10890 C CA A TRP D 1 299 ? -38.718 161.237 -3.016 0.50 57.65 321 TRP D CA 1
ATOM 10891 C CA B TRP D 1 299 ? -38.729 161.260 -3.045 0.50 57.80 321 TRP D CA 1
ATOM 10892 C C . TRP D 1 299 ? -38.350 159.812 -3.375 1.00 54.85 321 TRP D C 1
ATOM 10893 O O . TRP D 1 299 ? -37.779 159.541 -4.424 1.00 59.08 321 TRP D O 1
ATOM 10914 N N . CYS D 1 300 ? -38.655 158.886 -2.478 1.00 48.65 322 CYS D N 1
ATOM 10915 C CA . CYS D 1 300 ? -38.120 157.530 -2.594 1.00 45.99 322 CYS D CA 1
ATOM 10916 C C . CYS D 1 300 ? -38.770 156.720 -3.702 1.00 43.58 322 CYS D C 1
ATOM 10917 O O . CYS D 1 300 ? -39.915 156.947 -4.055 1.00 45.73 322 CYS D O 1
ATOM 10920 N N . THR D 1 301 ? -38.021 155.768 -4.239 1.00 41.27 323 THR D N 1
ATOM 10921 C CA . THR D 1 301 ? -38.563 154.762 -5.125 1.00 39.04 323 THR D CA 1
ATOM 10922 C C . THR D 1 301 ? -39.133 153.597 -4.300 1.00 38.60 323 THR D C 1
ATOM 10923 O O . THR D 1 301 ? -38.877 153.467 -3.096 1.00 35.10 323 THR D O 1
ATOM 10927 N N . GLN D 1 302 ? -39.880 152.723 -4.967 1.00 38.05 324 GLN D N 1
ATOM 10928 C CA . GLN D 1 302 ? -40.395 151.527 -4.326 1.00 36.71 324 GLN D CA 1
ATOM 10929 C C . GLN D 1 302 ? -39.232 150.712 -3.725 1.00 36.65 324 GLN D C 1
ATOM 10930 O O . GLN D 1 302 ? -39.333 150.200 -2.609 1.00 36.58 324 GLN D O 1
ATOM 10936 N N . ALA D 1 303 ? -38.139 150.599 -4.469 1.00 34.83 325 ALA D N 1
ATOM 10937 C CA . ALA D 1 303 ? -36.999 149.794 -4.044 1.00 34.01 325 ALA D CA 1
ATOM 10938 C C . ALA D 1 303 ? -36.325 150.381 -2.813 1.00 34.17 325 ALA D C 1
ATOM 10939 O O . ALA D 1 303 ? -35.936 149.650 -1.919 1.00 33.90 325 ALA D O 1
ATOM 10941 N N . GLU D 1 304 ? -36.166 151.702 -2.768 1.00 35.00 326 GLU D N 1
ATOM 10942 C CA . GLU D 1 304 ? -35.571 152.362 -1.598 1.00 35.13 326 GLU D CA 1
ATOM 10943 C C . GLU D 1 304 ? -36.438 152.175 -0.354 1.00 34.20 326 GLU D C 1
ATOM 10944 O O . GLU D 1 304 ? -35.931 151.937 0.742 1.00 32.18 326 GLU D O 1
ATOM 10950 N N . ARG D 1 305 ? -37.745 152.273 -0.539 1.00 33.29 327 ARG D N 1
ATOM 10951 C CA . ARG D 1 305 ? -38.692 152.049 0.539 1.00 32.33 327 ARG D CA 1
ATOM 10952 C C . ARG D 1 305 ? -38.578 150.607 1.044 1.00 32.37 327 ARG D C 1
ATOM 10953 O O . ARG D 1 305 ? -38.573 150.350 2.255 1.00 34.16 327 ARG D O 1
ATOM 10961 N N . GLN D 1 306 ? -38.441 149.670 0.111 1.00 31.99 328 GLN D N 1
ATOM 10962 C CA . GLN D 1 306 ? -38.314 148.254 0.456 1.00 31.25 328 GLN D CA 1
ATOM 10963 C C . GLN D 1 306 ? -37.037 147.995 1.245 1.00 30.11 328 GLN D C 1
ATOM 10964 O O . GLN D 1 306 ? -37.052 147.253 2.215 1.00 28.32 328 GLN D O 1
ATOM 10970 N N . LEU D 1 307 ? -35.935 148.577 0.797 1.00 30.82 329 LEU D N 1
ATOM 10971 C CA . LEU D 1 307 ? -34.653 148.328 1.439 1.00 31.50 329 LEU D CA 1
ATOM 10972 C C . LEU D 1 307 ? -34.751 148.716 2.908 1.00 30.46 329 LEU D C 1
ATOM 10973 O O . LEU D 1 307 ? -34.293 147.976 3.771 1.00 29.64 329 LEU D O 1
ATOM 10978 N N . ALA D 1 308 ? -35.369 149.858 3.191 1.00 28.94 330 ALA D N 1
ATOM 10979 C CA . ALA D 1 308 ? -35.473 150.344 4.566 1.00 27.89 330 ALA D CA 1
ATOM 10980 C C . ALA D 1 308 ? -36.309 149.428 5.462 1.00 27.98 330 ALA D C 1
ATOM 10981 O O . ALA D 1 308 ? -36.001 149.251 6.654 1.00 24.62 330 ALA D O 1
ATOM 10983 N N . TYR D 1 309 ? -37.322 148.783 4.888 1.00 27.39 331 TYR D N 1
ATOM 10984 C CA . TYR D 1 309 ? -38.091 147.783 5.630 1.00 25.60 331 TYR D CA 1
ATOM 10985 C C . TYR D 1 309 ? -37.286 146.506 5.839 1.00 25.51 331 TYR D C 1
ATOM 10986 O O . TYR D 1 309 ? -37.336 145.885 6.910 1.00 26.79 331 TYR D O 1
ATOM 10995 N N . ASP D 1 310 ? -36.543 146.095 4.821 1.00 26.52 332 ASP D N 1
ATOM 10996 C CA . ASP D 1 310 ? -35.760 144.864 4.895 1.00 25.60 332 ASP D CA 1
ATOM 10997 C C . ASP D 1 310 ? -34.578 145.018 5.842 1.00 25.92 332 ASP D C 1
ATOM 10998 O O . ASP D 1 310 ? -34.160 144.038 6.457 1.00 25.71 332 ASP D O 1
ATOM 11003 N N . ASN D 1 311 ? -34.014 146.230 5.936 1.00 24.34 333 ASN D N 1
ATOM 11004 C CA . ASN D 1 311 ? -32.727 146.404 6.621 1.00 23.97 333 ASN D CA 1
ATOM 11005 C C . ASN D 1 311 ? -32.810 147.009 8.033 1.00 23.37 333 ASN D C 1
ATOM 11006 O O . ASN D 1 311 ? -31.776 147.305 8.628 1.00 22.22 333 ASN D O 1
ATOM 11011 N N . TYR D 1 312 ? -34.031 147.134 8.551 1.00 23.59 334 TYR D N 1
ATOM 11012 C CA . TYR D 1 312 ? -34.294 147.594 9.919 1.00 25.47 334 TYR D CA 1
ATOM 11013 C C . TYR D 1 312 ? -34.288 149.134 10.062 1.00 28.86 334 TYR D C 1
ATOM 11014 O O . TYR D 1 312 ? -34.459 149.627 11.157 1.00 31.29 334 TYR D O 1
ATOM 11023 N N . GLU D 1 313 ? -34.099 149.885 8.981 1.00 30.89 335 GLU D N 1
ATOM 11024 C CA . GLU D 1 313 ? -34.213 151.346 9.076 1.00 34.89 335 GLU D CA 1
ATOM 11025 C C . GLU D 1 313 ? -35.657 151.804 9.237 1.00 35.17 335 GLU D C 1
ATOM 11026 O O . GLU D 1 313 ? -35.881 152.809 9.856 1.00 39.88 335 GLU D O 1
ATOM 11032 N N . THR D 1 314 ? -36.626 151.062 8.720 1.00 35.15 336 THR D N 1
ATOM 11033 C CA . THR D 1 314 ? -38.045 151.326 8.976 1.00 35.86 336 THR D CA 1
ATOM 11034 C C . THR D 1 314 ? -38.638 150.166 9.768 1.00 36.55 336 THR D C 1
ATOM 11035 O O . THR D 1 314 ? -38.916 149.116 9.186 1.00 36.86 336 THR D O 1
ATOM 11039 N N . THR D 1 315 ? -38.820 150.338 11.075 1.00 41.56 337 THR D N 1
ATOM 11040 C CA . THR D 1 315 ? -39.247 149.243 11.963 1.00 51.36 337 THR D CA 1
ATOM 11041 C C . THR D 1 315 ? -40.358 149.586 12.933 1.00 61.90 337 THR D C 1
ATOM 11042 O O . THR D 1 315 ? -41.379 148.905 12.967 1.00 77.58 337 THR D O 1
ATOM 11046 N N . ASP D 1 316 ? -40.137 150.585 13.775 1.00 69.33 338 ASP D N 1
ATOM 11047 C CA . ASP D 1 316 ? -40.984 150.735 14.965 1.00 73.64 338 ASP D CA 1
ATOM 11048 C C . ASP D 1 316 ? -42.303 151.458 14.690 1.00 59.77 338 ASP D C 1
ATOM 11049 O O . ASP D 1 316 ? -42.364 152.671 14.718 1.00 55.96 338 ASP D O 1
ATOM 11054 N N . ASP D 1 317 ? -43.334 150.666 14.432 1.00 48.45 339 ASP D N 1
ATOM 11055 C CA A ASP D 1 317 ? -44.633 151.178 14.015 0.70 64.56 339 ASP D CA 1
ATOM 11056 C CA B ASP D 1 317 ? -44.642 151.182 14.020 0.30 55.31 339 ASP D CA 1
ATOM 11057 C C . ASP D 1 317 ? -45.354 151.973 15.137 1.00 59.00 339 ASP D C 1
ATOM 11058 O O . ASP D 1 317 ? -45.997 151.381 15.990 1.00 62.30 339 ASP D O 1
ATOM 11067 N N . HIS D 1 318 ? -45.244 153.315 15.119 1.00 45.36 340 HIS D N 1
ATOM 11068 C CA . HIS D 1 318 ? -46.002 154.213 16.047 1.00 43.22 340 HIS D CA 1
ATOM 11069 C C . HIS D 1 318 ? -47.297 154.630 15.308 1.00 36.23 340 HIS D C 1
ATOM 11070 O O . HIS D 1 318 ? -47.283 154.935 14.114 1.00 35.88 340 HIS D O 1
ATOM 11077 N N . GLY D 1 319 ? -48.423 154.561 16.004 1.00 37.12 341 GLY D N 1
ATOM 11078 C CA . GLY D 1 319 ? -49.728 154.863 15.407 1.00 34.51 341 GLY D CA 1
ATOM 11079 C C . GLY D 1 319 ? -50.161 156.292 15.673 1.00 33.97 341 GLY D C 1
ATOM 11080 O O . GLY D 1 319 ? -50.071 156.775 16.804 1.00 34.54 341 GLY D O 1
ATOM 11089 N N . GLN D 1 321 ? -52.938 159.640 13.626 1.00 34.20 343 GLN D N 1
ATOM 11090 C CA . GLN D 1 321 ? -54.059 159.897 12.720 1.00 35.62 343 GLN D CA 1
ATOM 11091 C C . GLN D 1 321 ? -53.710 161.042 11.786 1.00 35.72 343 GLN D C 1
ATOM 11092 O O . GLN D 1 321 ? -53.351 162.121 12.245 1.00 36.86 343 GLN D O 1
ATOM 11098 N N . ILE D 1 322 ? -53.821 160.812 10.483 1.00 33.87 344 ILE D N 1
ATOM 11099 C CA . ILE D 1 322 ? -53.712 161.893 9.509 1.00 35.41 344 ILE D CA 1
ATOM 11100 C C . ILE D 1 322 ? -55.119 162.397 9.209 1.00 37.13 344 ILE D C 1
ATOM 11101 O O . ILE D 1 322 ? -56.001 161.609 8.917 1.00 40.17 344 ILE D O 1
ATOM 11106 N N . TYR D 1 323 ? -55.336 163.703 9.329 1.00 40.43 345 TYR D N 1
ATOM 11107 C CA . TYR D 1 323 ? -56.675 164.272 9.181 1.00 40.49 345 TYR D CA 1
ATOM 11108 C C . TYR D 1 323 ? -56.731 165.466 8.236 1.00 43.44 345 TYR D C 1
ATOM 11109 O O . TYR D 1 323 ? -57.801 166.040 8.036 1.00 43.95 345 TYR D O 1
ATOM 11118 N N . GLY D 1 324 ? -55.602 165.845 7.651 1.00 41.26 346 GLY D N 1
ATOM 11119 C CA . GLY D 1 324 ? -55.589 166.994 6.760 1.00 42.24 346 GLY D CA 1
ATOM 11120 C C . GLY D 1 324 ? -54.331 167.109 5.932 1.00 42.28 346 GLY D C 1
ATOM 11121 O O . GLY D 1 324 ? -53.421 166.287 6.051 1.00 40.86 346 GLY D O 1
ATOM 11122 N N . ILE D 1 325 ? -54.315 168.131 5.084 1.00 42.09 347 ILE D N 1
ATOM 11123 C CA . ILE D 1 325 ? -53.208 168.439 4.192 1.00 43.55 347 ILE D CA 1
ATOM 11124 C C . ILE D 1 325 ? -52.881 169.913 4.360 1.00 43.77 347 ILE D C 1
ATOM 11125 O O . ILE D 1 325 ? -53.792 170.745 4.450 1.00 46.08 347 ILE D O 1
ATOM 11130 N N . ALA D 1 326 ? -51.597 170.231 4.404 1.00 42.58 348 ALA D N 1
ATOM 11131 C CA . ALA D 1 326 ? -51.138 171.603 4.557 1.00 44.47 348 ALA D CA 1
ATOM 11132 C C . ALA D 1 326 ? -49.958 171.862 3.636 1.00 47.29 348 ALA D C 1
ATOM 11133 O O . ALA D 1 326 ? -49.364 170.925 3.095 1.00 42.85 348 ALA D O 1
ATOM 11135 N N . LYS D 1 327 ? -49.645 173.143 3.450 1.00 50.22 349 LYS D N 1
ATOM 11136 C CA . LYS D 1 327 ? -48.492 173.581 2.667 1.00 53.24 349 LYS D CA 1
ATOM 11137 C C . LYS D 1 327 ? -47.602 174.461 3.518 1.00 51.80 349 LYS D C 1
ATOM 11138 O O . LYS D 1 327 ? -48.093 175.215 4.368 1.00 52.61 349 LYS D O 1
ATOM 11144 N N . ASP D 1 328 ? -46.289 174.374 3.307 1.00 51.31 350 ASP D N 1
ATOM 11145 C CA . ASP D 1 328 ? -45.384 175.358 3.903 1.00 53.19 350 ASP D CA 1
ATOM 11146 C C . ASP D 1 328 ? -45.288 176.577 2.972 1.00 56.14 350 ASP D C 1
ATOM 11147 O O . ASP D 1 328 ? -45.939 176.619 1.913 1.00 49.85 350 ASP D O 1
ATOM 11152 N N . GLN D 1 329 ? -44.514 177.576 3.383 1.00 58.59 351 GLN D N 1
ATOM 11153 C CA . GLN D 1 329 ? -44.408 178.840 2.628 1.00 60.91 351 GLN D CA 1
ATOM 11154 C C . GLN D 1 329 ? -43.754 178.672 1.244 1.00 62.47 351 GLN D C 1
ATOM 11155 O O . GLN D 1 329 ? -43.974 179.512 0.376 1.00 59.64 351 GLN D O 1
ATOM 11161 N N . GLU D 1 330 ? -42.998 177.586 1.022 1.00 61.48 352 GLU D N 1
ATOM 11162 C CA . GLU D 1 330 ? -42.467 177.300 -0.335 1.00 61.32 352 GLU D CA 1
ATOM 11163 C C . GLU D 1 330 ? -43.348 176.406 -1.176 1.00 58.58 352 GLU D C 1
ATOM 11164 O O . GLU D 1 330 ? -42.910 175.951 -2.229 1.00 54.01 352 GLU D O 1
ATOM 11170 N N . GLY D 1 331 ? -44.541 176.086 -0.695 1.00 59.17 353 GLY D N 1
ATOM 11171 C CA . GLY D 1 331 ? -45.450 175.229 -1.447 1.00 60.96 353 GLY D CA 1
ATOM 11172 C C . GLY D 1 331 ? -45.237 173.715 -1.324 1.00 59.55 353 GLY D C 1
ATOM 11173 O O . GLY D 1 331 ? -45.978 172.952 -1.935 1.00 61.92 353 GLY D O 1
ATOM 11174 N N . ASN D 1 332 ? -44.280 173.275 -0.512 1.00 54.88 354 ASN D N 1
ATOM 11175 C CA . ASN D 1 332 ? -44.161 171.829 -0.187 1.00 60.84 354 ASN D CA 1
ATOM 11176 C C . ASN D 1 332 ? -45.387 171.329 0.575 1.00 53.56 354 ASN D C 1
ATOM 11177 O O . ASN D 1 332 ? -45.978 172.063 1.381 1.00 52.10 354 ASN D O 1
ATOM 11182 N N . GLU D 1 333 ? -45.750 170.080 0.327 1.00 50.98 355 GLU D N 1
ATOM 11183 C CA . GLU D 1 333 ? -46.982 169.516 0.870 1.00 53.13 355 GLU D CA 1
ATOM 11184 C C . GLU D 1 333 ? -46.733 168.636 2.097 1.00 50.71 355 GLU D C 1
ATOM 11185 O O . GLU D 1 333 ? -45.740 167.937 2.166 1.00 47.82 355 GLU D O 1
ATOM 11191 N N . TYR D 1 334 ? -47.652 168.698 3.058 1.00 47.02 356 TYR D N 1
ATOM 11192 C CA . TYR D 1 334 ? -47.543 167.979 4.314 1.00 44.12 356 TYR D CA 1
ATOM 11193 C C . TYR D 1 334 ? -48.890 167.394 4.674 1.00 43.92 356 TYR D C 1
ATOM 11194 O O . TYR D 1 334 ? -49.919 167.975 4.341 1.00 47.22 356 TYR D O 1
ATOM 11203 N N . TYR D 1 335 ? -48.885 166.249 5.353 1.00 40.97 357 TYR D N 1
ATOM 11204 C CA . TYR D 1 335 ? -50.085 165.752 6.003 1.00 40.88 357 TYR D CA 1
ATOM 11205 C C . TYR D 1 335 ? -50.115 166.275 7.432 1.00 40.28 357 TYR D C 1
ATOM 11206 O O . TYR D 1 335 ? -49.088 166.390 8.088 1.00 40.69 357 TYR D O 1
ATOM 11223 N N . VAL D 1 337 ? -51.159 165.773 11.229 1.00 40.52 359 VAL D N 1
ATOM 11224 C CA . VAL D 1 337 ? -51.163 164.560 12.028 1.00 38.09 359 VAL D CA 1
ATOM 11225 C C . VAL D 1 337 ? -51.600 164.836 13.455 1.00 38.43 359 VAL D C 1
ATOM 11226 O O . VAL D 1 337 ? -51.009 165.670 14.133 1.00 39.80 359 VAL D O 1
ATOM 11230 N N . LYS D 1 338 ? -52.605 164.104 13.932 1.00 39.05 360 LYS D N 1
ATOM 11231 C CA . LYS D 1 338 ? -52.983 164.140 15.348 1.00 36.96 360 LYS D CA 1
ATOM 11232 C C . LYS D 1 338 ? -52.206 163.058 16.100 1.00 37.03 360 LYS D C 1
ATOM 11233 O O . LYS D 1 338 ? -52.365 161.870 15.864 1.00 37.60 360 LYS D O 1
ATOM 11239 N N . ASN D 1 339 ? -51.339 163.504 17.001 1.00 40.59 361 ASN D N 1
ATOM 11240 C CA . ASN D 1 339 ? -50.533 162.637 17.846 1.00 39.55 361 ASN D CA 1
ATOM 11241 C C . ASN D 1 339 ? -51.226 162.448 19.214 1.00 39.55 361 ASN D C 1
ATOM 11242 O O . ASN D 1 339 ? -52.232 163.098 19.498 1.00 42.49 361 ASN D O 1
ATOM 11247 N N . SER D 1 340 ? -50.713 161.536 20.030 1.00 38.11 362 SER D N 1
ATOM 11248 C CA . SER D 1 340 ? -51.306 161.198 21.325 1.00 36.95 362 SER D CA 1
ATOM 11249 C C . SER D 1 340 ? -50.288 161.429 22.464 1.00 40.20 362 SER D C 1
ATOM 11250 O O . SER D 1 340 ? -50.228 160.651 23.424 1.00 38.10 362 SER D O 1
ATOM 11253 N N . TRP D 1 341 ? -49.504 162.504 22.357 1.00 41.96 363 TRP D N 1
ATOM 11254 C CA . TRP D 1 341 ? -48.551 162.879 23.408 1.00 43.90 363 TRP D CA 1
ATOM 11255 C C . TRP D 1 341 ? -48.988 164.129 24.154 1.00 44.45 363 TRP D C 1
ATOM 11256 O O . TRP D 1 341 ? -48.157 164.845 24.718 1.00 47.13 363 TRP D O 1
ATOM 11267 N N . GLY D 1 342 ? -50.293 164.386 24.187 1.00 45.32 364 GLY D N 1
ATOM 11268 C CA . GLY D 1 342 ? -50.805 165.586 24.826 1.00 46.39 364 GLY D CA 1
ATOM 11269 C C . GLY D 1 342 ? -50.537 166.835 23.999 1.00 49.27 364 GLY D C 1
ATOM 11270 O O . GLY D 1 342 ? -50.046 166.758 22.865 1.00 44.95 364 GLY D O 1
ATOM 11271 N N . THR D 1 343 ? -50.854 167.990 24.582 1.00 52.78 365 THR D N 1
ATOM 11272 C CA . THR D 1 343 ? -50.876 169.258 23.845 1.00 56.20 365 THR D CA 1
ATOM 11273 C C . THR D 1 343 ? -49.695 170.190 24.156 1.00 58.58 365 THR D C 1
ATOM 11274 O O . THR D 1 343 ? -49.638 171.306 23.645 1.00 57.13 365 THR D O 1
ATOM 11278 N N . ASN D 1 344 ? -48.745 169.736 24.971 1.00 61.33 366 ASN D N 1
ATOM 11279 C CA . ASN D 1 344 ? -47.574 170.551 25.320 1.00 61.25 366 ASN D CA 1
ATOM 11280 C C . ASN D 1 344 ? -46.468 170.458 24.250 1.00 60.09 366 ASN D C 1
ATOM 11281 O O . ASN D 1 344 ? -45.415 169.857 24.469 1.00 64.06 366 ASN D O 1
ATOM 11286 N N . SER D 1 345 ? -46.721 171.055 23.087 1.00 59.45 367 SER D N 1
ATOM 11287 C CA . SER D 1 345 ? -45.766 171.058 21.964 1.00 59.52 367 SER D CA 1
ATOM 11288 C C . SER D 1 345 ? -46.091 172.225 21.026 1.00 56.62 367 SER D C 1
ATOM 11289 O O . SER D 1 345 ? -47.113 172.879 21.195 1.00 55.21 367 SER D O 1
ATOM 11292 N N . LYS D 1 346 ? -45.229 172.476 20.044 1.00 57.94 368 LYS D N 1
ATOM 11293 C CA . LYS D 1 346 ? -45.319 173.694 19.229 1.00 62.16 368 LYS D CA 1
ATOM 11294 C C . LYS D 1 346 ? -46.714 173.923 18.627 1.00 63.35 368 LYS D C 1
ATOM 11295 O O . LYS D 1 346 ? -47.240 175.022 18.708 1.00 63.84 368 LYS D O 1
ATOM 11301 N N . TYR D 1 347 ? -47.329 172.874 18.082 1.00 62.29 369 TYR D N 1
ATOM 11302 C CA . TYR D 1 347 ? -48.651 172.992 17.458 1.00 60.87 369 TYR D CA 1
ATOM 11303 C C . TYR D 1 347 ? -49.743 172.270 18.253 1.00 58.15 369 TYR D C 1
ATOM 11304 O O . TYR D 1 347 ? -50.693 171.734 17.677 1.00 54.65 369 TYR D O 1
ATOM 11313 N N . ASN D 1 348 ? -49.597 172.268 19.577 1.00 54.23 370 ASN D N 1
ATOM 11314 C CA . ASN D 1 348 ? -50.590 171.720 20.513 1.00 51.50 370 ASN D CA 1
ATOM 11315 C C . ASN D 1 348 ? -50.957 170.249 20.287 1.00 53.44 370 ASN D C 1
ATOM 11316 O O . ASN D 1 348 ? -52.129 169.863 20.367 1.00 53.56 370 ASN D O 1
ATOM 11321 N N . GLY D 1 349 ? -49.938 169.426 20.038 1.00 53.16 371 GLY D N 1
ATOM 11322 C CA . GLY D 1 349 ? -50.124 167.973 19.891 1.00 56.72 371 GLY D CA 1
ATOM 11323 C C . GLY D 1 349 ? -50.308 167.502 18.457 1.00 57.00 371 GLY D C 1
ATOM 11324 O O . GLY D 1 349 ? -50.539 166.308 18.217 1.00 56.96 371 GLY D O 1
ATOM 11325 N N . ILE D 1 350 ? -50.239 168.455 17.524 1.00 54.93 372 ILE D N 1
ATOM 11326 C CA . ILE D 1 350 ? -50.363 168.211 16.094 1.00 51.23 372 ILE D CA 1
ATOM 11327 C C . ILE D 1 350 ? -48.976 168.257 15.446 1.00 47.78 372 ILE D C 1
ATOM 11328 O O . ILE D 1 350 ? -48.135 169.054 15.822 1.00 48.94 372 ILE D O 1
ATOM 11333 N N . TRP D 1 351 ? -48.756 167.372 14.485 1.00 46.22 373 TRP D N 1
ATOM 11334 C CA . TRP D 1 351 ? -47.524 167.315 13.721 1.00 45.72 373 TRP D CA 1
ATOM 11335 C C . TRP D 1 351 ? -47.821 167.544 12.252 1.00 43.84 373 TRP D C 1
ATOM 11336 O O . TRP D 1 351 ? -48.931 167.298 11.783 1.00 42.76 373 TRP D O 1
ATOM 11347 N N . TYR D 1 352 ? -46.811 167.999 11.529 1.00 41.18 374 TYR D N 1
ATOM 11348 C CA . TYR D 1 352 ? -46.867 168.104 10.082 1.00 42.23 374 TYR D CA 1
ATOM 11349 C C . TYR D 1 352 ? -45.843 167.150 9.502 1.00 42.43 374 TYR D C 1
ATOM 11350 O O . TYR D 1 352 ? -44.658 167.266 9.801 1.00 49.04 374 TYR D O 1
ATOM 11359 N N . ALA D 1 353 ? -46.292 166.197 8.693 1.00 40.81 375 ALA D N 1
ATOM 11360 C CA . ALA D 1 353 ? -45.396 165.205 8.097 1.00 39.15 375 ALA D CA 1
ATOM 11361 C C . ALA D 1 353 ? -45.362 165.439 6.594 1.00 38.45 375 ALA D C 1
ATOM 11362 O O . ALA D 1 353 ? -46.399 165.448 5.947 1.00 36.64 375 ALA D O 1
ATOM 11364 N N . SER D 1 354 ? -44.178 165.615 6.033 1.00 37.72 376 SER D N 1
ATOM 11365 C CA . SER D 1 354 ? -44.091 165.878 4.607 1.00 40.79 376 SER D CA 1
ATOM 11366 C C . SER D 1 354 ? -44.562 164.662 3.847 1.00 42.39 376 SER D C 1
ATOM 11367 O O . SER D 1 354 ? -44.415 163.538 4.318 1.00 41.25 376 SER D O 1
ATOM 11370 N N . LYS D 1 355 ? -45.110 164.887 2.660 1.00 44.97 377 LYS D N 1
ATOM 11371 C CA . LYS D 1 355 ? -45.532 163.783 1.811 1.00 47.56 377 LYS D CA 1
ATOM 11372 C C . LYS D 1 355 ? -44.370 162.837 1.516 1.00 43.38 377 LYS D C 1
ATOM 11373 O O . LYS D 1 355 ? -44.566 161.636 1.431 1.00 45.76 377 LYS D O 1
ATOM 11379 N N . ALA D 1 356 ? -43.173 163.379 1.368 1.00 40.51 378 ALA D N 1
ATOM 11380 C CA . ALA D 1 356 ? -42.009 162.566 1.125 1.00 41.53 378 ALA D CA 1
ATOM 11381 C C . ALA D 1 356 ? -41.714 161.656 2.325 1.00 38.99 378 ALA D C 1
ATOM 11382 O O . ALA D 1 356 ? -41.355 160.496 2.157 1.00 39.75 378 ALA D O 1
ATOM 11384 N N . PHE D 1 357 ? -41.838 162.191 3.529 1.00 37.05 379 PHE D N 1
ATOM 11385 C CA . PHE D 1 357 ? -41.638 161.388 4.719 1.00 36.82 379 PHE D CA 1
ATOM 11386 C C . PHE D 1 357 ? -42.648 160.251 4.749 1.00 35.78 379 PHE D C 1
ATOM 11387 O O . PHE D 1 357 ? -42.293 159.105 5.009 1.00 35.11 379 PHE D O 1
ATOM 11395 N N . VAL D 1 358 ? -43.911 160.578 4.511 1.00 34.10 380 VAL D N 1
ATOM 11396 C CA . VAL D 1 358 ? -44.978 159.609 4.632 1.00 33.29 380 VAL D CA 1
ATOM 11397 C C . VAL D 1 358 ? -44.780 158.479 3.625 1.00 36.74 380 VAL D C 1
ATOM 11398 O O . VAL D 1 358 ? -44.961 157.307 3.948 1.00 37.94 380 VAL D O 1
ATOM 11402 N N . ARG D 1 359 ? -44.383 158.840 2.417 1.00 38.81 381 ARG D N 1
ATOM 11403 C CA . ARG D 1 359 ? -44.137 157.878 1.329 1.00 39.49 381 ARG D CA 1
ATOM 11404 C C . ARG D 1 359 ? -43.039 156.866 1.687 1.00 37.60 381 ARG D C 1
ATOM 11405 O O . ARG D 1 359 ? -43.139 155.686 1.377 1.00 34.71 381 ARG D O 1
ATOM 11413 N N . TYR D 1 360 ? -42.013 157.329 2.382 1.00 38.50 382 TYR D N 1
ATOM 11414 C CA . TYR D 1 360 ? -40.865 156.494 2.719 1.00 38.82 382 TYR D CA 1
ATOM 11415 C C . TYR D 1 360 ? -41.060 155.692 4.008 1.00 35.90 382 TYR D C 1
ATOM 11416 O O . TYR D 1 360 ? -40.705 154.523 4.066 1.00 33.06 382 TYR D O 1
ATOM 11425 N N . LYS D 1 361 ? -41.683 156.301 5.011 1.00 34.38 383 LYS D N 1
ATOM 11426 C CA . LYS D 1 361 ? -41.703 155.745 6.358 1.00 34.59 383 LYS D CA 1
ATOM 11427 C C . LYS D 1 361 ? -43.011 155.091 6.814 1.00 35.64 383 LYS D C 1
ATOM 11428 O O . LYS D 1 361 ? -43.055 154.477 7.883 1.00 33.97 383 LYS D O 1
ATOM 11434 N N . THR D 1 362 ? -44.069 155.179 6.015 1.00 34.53 384 THR D N 1
ATOM 11435 C CA . THR D 1 362 ? -45.322 154.553 6.384 1.00 33.82 384 THR D CA 1
ATOM 11436 C C . THR D 1 362 ? -45.175 153.044 6.341 1.00 33.58 384 THR D C 1
ATOM 11437 O O . THR D 1 362 ? -44.596 152.506 5.407 1.00 34.86 384 THR D O 1
ATOM 11454 N N . ASN D 1 364 ? -48.185 151.013 7.507 1.00 33.24 386 ASN D N 1
ATOM 11455 C CA . ASN D 1 364 ? -49.540 150.654 7.065 1.00 35.91 386 ASN D CA 1
ATOM 11456 C C . ASN D 1 364 ? -50.520 151.734 7.429 1.00 34.69 386 ASN D C 1
ATOM 11457 O O . ASN D 1 364 ? -50.236 152.570 8.293 1.00 35.88 386 ASN D O 1
ATOM 11462 N N . ILE D 1 365 ? -51.666 151.732 6.749 1.00 33.46 387 ILE D N 1
ATOM 11463 C CA . ILE D 1 365 ? -52.758 152.614 7.102 1.00 32.55 387 ILE D CA 1
ATOM 11464 C C . ILE D 1 365 ? -54.070 151.855 7.140 1.00 34.02 387 ILE D C 1
ATOM 11465 O O . ILE D 1 365 ? -54.211 150.794 6.528 1.00 36.53 387 ILE D O 1
ATOM 11470 N N . VAL D 1 366 ? -55.030 152.407 7.868 1.00 32.16 388 VAL D N 1
ATOM 11471 C CA . VAL D 1 366 ? -56.389 151.931 7.820 1.00 32.73 388 VAL D CA 1
ATOM 11472 C C . VAL D 1 366 ? -57.261 153.117 7.405 1.00 34.11 388 VAL D C 1
ATOM 11473 O O . VAL D 1 366 ? -57.102 154.214 7.933 1.00 34.08 388 VAL D O 1
ATOM 11477 N N . VAL D 1 367 ? -58.160 152.874 6.449 1.00 34.83 389 VAL D N 1
ATOM 11478 C CA . VAL D 1 367 ? -59.178 153.823 6.066 1.00 33.93 389 VAL D CA 1
ATOM 11479 C C . VAL D 1 367 ? -60.497 153.083 5.847 1.00 35.93 389 VAL D C 1
ATOM 11480 O O . VAL D 1 367 ? -60.530 151.864 5.699 1.00 33.28 389 VAL D O 1
ATOM 11484 N N . HIS D 1 368 ? -61.588 153.839 5.856 1.00 37.94 390 HIS D N 1
ATOM 11485 C CA . HIS D 1 368 ? -62.884 153.311 5.464 1.00 39.98 390 HIS D CA 1
ATOM 11486 C C . HIS D 1 368 ? -62.808 152.935 3.993 1.00 41.06 390 HIS D C 1
ATOM 11487 O O . HIS D 1 368 ? -62.144 153.621 3.217 1.00 41.48 390 HIS D O 1
ATOM 11494 N N . LYS D 1 369 ? -63.445 151.833 3.621 1.00 42.28 391 LYS D N 1
ATOM 11495 C CA . LYS D 1 369 ? -63.457 151.384 2.218 1.00 46.52 391 LYS D CA 1
ATOM 11496 C C . LYS D 1 369 ? -63.871 152.484 1.230 1.00 45.61 391 LYS D C 1
ATOM 11497 O O . LYS D 1 369 ? -63.330 152.557 0.134 1.00 45.12 391 LYS D O 1
ATOM 11503 N N . ASP D 1 370 ? -64.812 153.340 1.614 1.00 45.51 392 ASP D N 1
ATOM 11504 C CA . ASP D 1 370 ? -65.300 154.396 0.707 1.00 47.96 392 ASP D CA 1
ATOM 11505 C C . ASP D 1 370 ? -64.317 155.544 0.511 1.00 47.31 392 ASP D C 1
ATOM 11506 O O . ASP D 1 370 ? -64.554 156.421 -0.322 1.00 47.43 392 ASP D O 1
ATOM 11511 N N . ALA D 1 371 ? -63.231 155.543 1.279 1.00 45.39 393 ALA D N 1
ATOM 11512 C CA . ALA D 1 371 ? -62.138 156.500 1.090 1.00 44.26 393 ALA D CA 1
ATOM 11513 C C . ALA D 1 371 ? -61.262 156.109 -0.101 1.00 44.62 393 ALA D C 1
ATOM 11514 O O . ALA D 1 371 ? -60.485 156.926 -0.586 1.00 45.93 393 ALA D O 1
ATOM 11516 N N . LEU D 1 372 ? -61.379 154.866 -0.578 1.00 47.31 394 LEU D N 1
ATOM 11517 C CA . LEU D 1 372 ? -60.569 154.397 -1.709 1.00 47.13 394 LEU D CA 1
ATOM 11518 C C . LEU D 1 372 ? -61.099 154.917 -3.045 1.00 50.66 394 LEU D C 1
ATOM 11519 O O . LEU D 1 372 ? -62.298 154.838 -3.303 1.00 52.14 394 LEU D O 1
ATOM 11524 N N . PRO D 1 373 ? -60.209 155.403 -3.933 1.00 52.85 395 PRO D N 1
ATOM 11525 C CA . PRO D 1 373 ? -60.647 155.679 -5.307 1.00 53.21 395 PRO D CA 1
ATOM 11526 C C . PRO D 1 373 ? -61.216 154.436 -6.005 1.00 55.30 395 PRO D C 1
ATOM 11527 O O . PRO D 1 373 ? -60.712 153.331 -5.807 1.00 54.81 395 PRO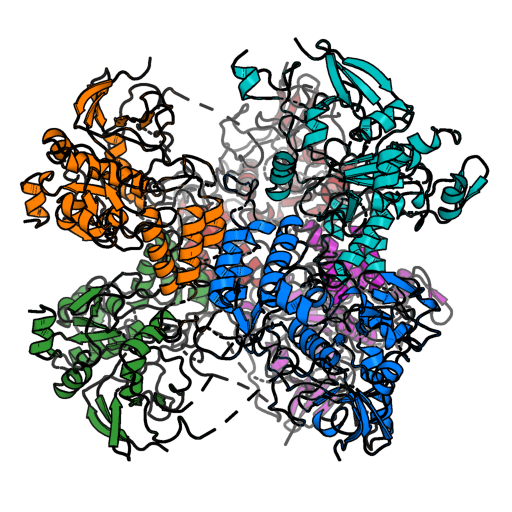 D O 1
ATOM 11531 N N . LYS D 1 374 ? -62.244 154.640 -6.820 1.00 55.62 396 LYS D N 1
ATOM 11532 C CA . LYS D 1 374 ? -62.988 153.556 -7.459 1.00 56.52 396 LYS D CA 1
ATOM 11533 C C . LYS D 1 374 ? -62.089 152.561 -8.194 1.00 53.05 396 LYS D C 1
ATOM 11534 O O . LYS D 1 374 ? -62.270 151.348 -8.062 1.00 51.75 396 LYS D O 1
ATOM 11537 N N . ALA D 1 375 ? -61.119 153.062 -8.956 1.00 49.97 397 ALA D N 1
ATOM 11538 C CA . ALA D 1 375 ? -60.259 152.178 -9.754 1.00 52.55 397 ALA D CA 1
ATOM 11539 C C . ALA D 1 375 ? -59.366 151.299 -8.858 1.00 53.24 397 ALA D C 1
ATOM 11540 O O . ALA D 1 375 ? -59.139 150.117 -9.155 1.00 51.51 397 ALA D O 1
ATOM 11542 N N . ILE D 1 376 ? -58.900 151.856 -7.738 1.00 53.47 398 ILE D N 1
ATOM 11543 C CA . ILE D 1 376 ? -58.059 151.097 -6.797 1.00 49.52 398 ILE D CA 1
ATOM 11544 C C . ILE D 1 376 ? -58.894 150.044 -6.077 1.00 49.22 398 ILE D C 1
ATOM 11545 O O . ILE D 1 376 ? -58.492 148.891 -5.958 1.00 47.08 398 ILE D O 1
ATOM 11550 N N . LYS D 1 377 ? -60.085 150.427 -5.644 1.00 48.62 399 LYS D N 1
ATOM 11551 C CA . LYS D 1 377 ? -61.050 149.483 -5.082 1.00 51.68 399 LYS D CA 1
ATOM 11552 C C . LYS D 1 377 ? -61.221 148.262 -6.003 1.00 50.59 399 LYS D C 1
ATOM 11553 O O . LYS D 1 377 ? -61.227 147.117 -5.552 1.00 49.73 399 LYS D O 1
ATOM 11559 N N . ALA D 1 378 ? -61.385 148.523 -7.296 1.00 51.85 400 ALA D N 1
ATOM 11560 C CA . ALA D 1 378 ? -61.639 147.464 -8.260 1.00 53.61 400 ALA D CA 1
ATOM 11561 C C . ALA D 1 378 ? -60.419 146.579 -8.410 1.00 52.61 400 ALA D C 1
ATOM 11562 O O . ALA D 1 378 ? -60.559 145.364 -8.463 1.00 56.16 400 ALA D O 1
ATOM 11564 N N . LYS D 1 379 ? -59.229 147.173 -8.473 1.00 50.03 401 LYS D N 1
ATOM 11565 C CA . LYS D 1 379 ? -58.001 146.373 -8.567 1.00 50.37 401 LYS D CA 1
ATOM 11566 C C . LYS D 1 379 ? -57.795 145.463 -7.351 1.00 45.43 401 LYS D C 1
ATOM 11567 O O . LYS D 1 379 ? -57.195 144.405 -7.474 1.00 48.55 401 LYS D O 1
ATOM 11573 N N . LEU D 1 380 ? -58.271 145.878 -6.184 1.00 43.41 402 LEU D N 1
ATOM 11574 C CA . LEU D 1 380 ? -58.145 145.068 -4.961 1.00 44.25 402 LEU D CA 1
ATOM 11575 C C . LEU D 1 380 ? -59.281 144.068 -4.793 1.00 48.08 402 LEU D C 1
ATOM 11576 O O . LEU D 1 380 ? -59.235 143.225 -3.907 1.00 46.59 402 LEU D O 1
ATOM 11581 N N . GLY D 1 381 ? -60.310 144.169 -5.634 1.00 55.46 403 GLY D N 1
ATOM 11582 C CA . GLY D 1 381 ? -61.455 143.269 -5.547 1.00 55.76 403 GLY D CA 1
ATOM 11583 C C . GLY D 1 381 ? -62.356 143.573 -4.368 1.00 55.06 403 GLY D C 1
ATOM 11584 O O . GLY D 1 381 ? -63.054 142.684 -3.868 1.00 54.93 403 GLY D O 1
ATOM 11585 N N . ILE D 1 382 ? -62.366 144.828 -3.930 1.00 54.50 404 ILE D N 1
ATOM 11586 C CA . ILE D 1 382 ? -63.200 145.229 -2.796 1.00 56.09 404 ILE D CA 1
ATOM 11587 C C . ILE D 1 382 ? -64.533 145.714 -3.348 1.00 59.06 404 ILE D C 1
ATOM 11588 O O . ILE D 1 382 ? -64.580 146.746 -4.027 1.00 56.43 404 ILE D O 1
ATOM 11593 N N . LYS D 1 383 ? -65.602 144.962 -3.076 1.00 69.43 405 LYS D N 1
ATOM 11594 C CA . LYS D 1 383 ? -66.935 145.293 -3.608 1.00 78.32 405 LYS D CA 1
ATOM 11595 C C . LYS D 1 383 ? -67.469 146.572 -2.951 1.00 81.41 405 LYS D C 1
ATOM 11596 O O . LYS D 1 383 ? -68.116 147.396 -3.607 1.00 87.08 405 LYS D O 1
ATOM 11599 N N . GLU E 1 10 ? -49.020 86.776 24.772 1.00 107.02 32 GLU E N 1
ATOM 11600 C CA . GLU E 1 10 ? -50.050 87.810 25.065 1.00 111.89 32 GLU E CA 1
ATOM 11601 C C . GLU E 1 10 ? -49.545 89.192 24.631 1.00 117.06 32 GLU E C 1
ATOM 11602 O O . GLU E 1 10 ? -49.118 90.007 25.463 1.00 129.79 32 GLU E O 1
ATOM 11604 N N . GLY E 1 11 ? -49.599 89.436 23.318 1.00 108.79 33 GLY E N 1
ATOM 11605 C CA . GLY E 1 11 ? -49.237 90.732 22.712 1.00 88.82 33 GLY E CA 1
ATOM 11606 C C . GLY E 1 11 ? -50.326 91.247 21.774 1.00 81.77 33 GLY E C 1
ATOM 11607 O O . GLY E 1 11 ? -51.519 91.003 21.994 1.00 83.87 33 GLY E O 1
ATOM 11608 N N . PHE E 1 12 ? -49.930 91.977 20.737 1.00 70.44 34 PHE E N 1
ATOM 11609 C CA . PHE E 1 12 ? -50.883 92.465 19.720 1.00 63.99 34 PHE E CA 1
ATOM 11610 C C . PHE E 1 12 ? -50.771 91.638 18.452 1.00 59.54 34 PHE E C 1
ATOM 11611 O O . PHE E 1 12 ? -49.663 91.370 18.000 1.00 62.12 34 PHE E O 1
ATOM 11619 N N . VAL E 1 13 ? -51.900 91.248 17.865 1.00 57.55 35 VAL E N 1
ATOM 11620 C CA . VAL E 1 13 ? -51.896 90.650 16.529 1.00 57.87 35 VAL E CA 1
ATOM 11621 C C . VAL E 1 13 ? -52.840 91.461 15.655 1.00 58.27 35 VAL E C 1
ATOM 11622 O O . VAL E 1 13 ? -54.033 91.536 15.933 1.00 64.89 35 VAL E O 1
ATOM 11626 N N . PHE E 1 14 ? -52.298 92.068 14.604 1.00 54.34 36 PHE E N 1
ATOM 11627 C CA . PHE E 1 14 ? -53.065 92.990 13.774 1.00 50.07 36 PHE E CA 1
ATOM 11628 C C . PHE E 1 14 ? -53.485 92.368 12.457 1.00 48.75 36 PHE E C 1
ATOM 11629 O O . PHE E 1 14 ? -52.703 91.667 11.825 1.00 50.86 36 PHE E O 1
ATOM 11637 N N . THR E 1 15 ? -54.709 92.670 12.033 1.00 48.06 37 THR E N 1
ATOM 11638 C CA . THR E 1 15 ? -55.219 92.275 10.727 1.00 48.60 37 THR E CA 1
ATOM 11639 C C . THR E 1 15 ? -55.635 93.522 9.947 1.00 47.27 37 THR E C 1
ATOM 11640 O O . THR E 1 15 ? -56.462 94.302 10.408 1.00 47.47 37 THR E O 1
ATOM 11644 N N . THR E 1 16 ? -55.074 93.692 8.758 1.00 46.28 38 THR E N 1
ATOM 11645 C CA . THR E 1 16 ? -55.408 94.809 7.898 1.00 47.30 38 THR E CA 1
ATOM 11646 C C . THR E 1 16 ? -56.848 94.712 7.428 1.00 46.21 38 THR E C 1
ATOM 11647 O O . THR E 1 16 ? -57.248 93.692 6.918 1.00 49.12 38 THR E O 1
ATOM 11651 N N . VAL E 1 17 ? -57.625 95.778 7.620 1.00 45.26 39 VAL E N 1
ATOM 11652 C CA . VAL E 1 17 ? -58.981 95.847 7.095 1.00 44.69 39 VAL E CA 1
ATOM 11653 C C . VAL E 1 17 ? -58.914 96.485 5.722 1.00 46.40 39 VAL E C 1
ATOM 11654 O O . VAL E 1 17 ? -59.490 95.973 4.767 1.00 45.57 39 VAL E O 1
ATOM 11658 N N . LYS E 1 18 ? -58.227 97.622 5.622 1.00 42.10 40 LYS E N 1
ATOM 11659 C CA A LYS E 1 18 ? -57.981 98.246 4.328 0.50 42.68 40 LYS E CA 1
ATOM 11660 C CA B LYS E 1 18 ? -57.981 98.246 4.326 0.50 41.47 40 LYS E CA 1
ATOM 11661 C C . LYS E 1 18 ? -56.721 99.099 4.374 1.00 40.95 40 LYS E C 1
ATOM 11662 O O . LYS E 1 18 ? -56.467 99.771 5.369 1.00 42.64 40 LYS E O 1
ATOM 11673 N N . GLU E 1 19 ? -55.946 99.065 3.298 1.00 39.69 41 GLU E N 1
ATOM 11674 C CA . GLU E 1 19 ? -54.785 99.934 3.171 1.00 41.72 41 GLU E CA 1
ATOM 11675 C C . GLU E 1 19 ? -54.601 100.399 1.739 1.00 39.97 41 GLU E C 1
ATOM 11676 O O . GLU E 1 19 ? -54.904 99.682 0.793 1.00 38.03 41 GLU E O 1
ATOM 11682 N N . ASN E 1 20 ? -54.072 101.606 1.606 1.00 37.56 42 ASN E N 1
ATOM 11683 C CA . ASN E 1 20 ? -53.863 102.230 0.319 1.00 34.95 42 ASN E CA 1
ATOM 11684 C C . ASN E 1 20 ? -52.354 102.326 0.001 1.00 32.82 42 ASN E C 1
ATOM 11685 O O . ASN E 1 20 ? -51.527 102.251 0.902 1.00 33.34 42 ASN E O 1
ATOM 11690 N N . PRO E 1 21 ? -51.989 102.452 -1.291 1.00 32.13 43 PRO E N 1
ATOM 11691 C CA . PRO E 1 21 ? -50.581 102.351 -1.665 1.00 32.57 43 PRO E CA 1
ATOM 11692 C C . PRO E 1 21 ? -49.692 103.460 -1.138 1.00 33.34 43 PRO E C 1
ATOM 11693 O O . PRO E 1 21 ? -50.067 104.636 -1.148 1.00 29.30 43 PRO E O 1
ATOM 11697 N N . ILE E 1 22 ? -48.529 103.060 -0.634 1.00 34.93 44 ILE E N 1
ATOM 11698 C CA . ILE E 1 22 ? -47.519 104.004 -0.105 1.00 33.56 44 ILE E CA 1
ATOM 11699 C C . ILE E 1 22 ? -46.181 103.702 -0.781 1.00 33.98 44 ILE E C 1
ATOM 11700 O O . ILE E 1 22 ? -45.982 102.583 -1.269 1.00 27.59 44 ILE E O 1
ATOM 11705 N N . THR E 1 23 ? -45.241 104.645 -0.696 1.00 30.74 45 THR E N 1
ATOM 11706 C CA . THR E 1 23 ? -43.882 104.388 -1.112 1.00 31.49 45 THR E CA 1
ATOM 11707 C C . THR E 1 23 ? -43.096 103.837 0.080 1.00 36.64 45 THR E C 1
ATOM 11708 O O . THR E 1 23 ? -43.637 103.634 1.183 1.00 33.16 45 THR E O 1
ATOM 11712 N N . SER E 1 24 ? -41.831 103.516 -0.165 1.00 40.99 46 SER E N 1
ATOM 11713 C CA . SER E 1 24 ? -40.952 102.878 0.843 1.00 40.72 46 SER E CA 1
ATOM 11714 C C . SER E 1 24 ? -40.739 103.763 2.058 1.00 35.19 46 SER E C 1
ATOM 11715 O O . SER E 1 24 ? -40.850 104.998 1.993 1.00 35.34 46 SER E O 1
ATOM 11718 N N . VAL E 1 25 ? -40.439 103.113 3.175 1.00 33.98 47 VAL E N 1
ATOM 11719 C CA . VAL E 1 25 ? -40.201 103.798 4.436 1.00 35.27 47 VAL E CA 1
ATOM 11720 C C . VAL E 1 25 ? -38.854 104.520 4.371 1.00 34.52 47 VAL E C 1
ATOM 11721 O O . VAL E 1 25 ? -37.837 103.914 4.034 1.00 36.78 47 VAL E O 1
ATOM 11725 N N . LYS E 1 26 ? -38.861 105.803 4.716 1.00 33.99 48 LYS E N 1
ATOM 11726 C CA . LYS E 1 26 ? -37.664 106.639 4.706 1.00 33.03 48 LYS E CA 1
ATOM 11727 C C . LYS E 1 26 ? -37.145 106.850 6.130 1.00 32.48 48 LYS E C 1
ATOM 11728 O O . LYS E 1 26 ? -37.803 106.482 7.109 1.00 33.23 48 LYS E O 1
ATOM 11734 N N . ASN E 1 27 ? -35.966 107.461 6.247 1.00 32.71 49 ASN E N 1
ATOM 11735 C CA . ASN E 1 27 ? -35.337 107.688 7.558 1.00 30.92 49 ASN E CA 1
ATOM 11736 C C . ASN E 1 27 ? -34.800 109.122 7.682 1.00 31.69 49 ASN E C 1
ATOM 11737 O O . ASN E 1 27 ? -33.795 109.464 7.068 1.00 32.86 49 ASN E O 1
ATOM 11742 N N . GLN E 1 28 ? -35.476 109.943 8.486 1.00 31.98 50 GLN E N 1
ATOM 11743 C CA . GLN E 1 28 ? -35.085 111.336 8.698 1.00 31.34 50 GLN E CA 1
ATOM 11744 C C . GLN E 1 28 ? -33.802 111.445 9.522 1.00 31.29 50 GLN E C 1
ATOM 11745 O O . GLN E 1 28 ? -33.157 112.502 9.544 1.00 28.91 50 GLN E O 1
ATOM 11751 N N . ASN E 1 29 ? -33.485 110.370 10.237 1.00 32.27 51 ASN E N 1
ATOM 11752 C CA . ASN E 1 29 ? -32.329 110.308 11.144 1.00 33.02 51 ASN E CA 1
ATOM 11753 C C . ASN E 1 29 ? -32.244 111.505 12.113 1.00 32.00 51 ASN E C 1
ATOM 11754 O O . ASN E 1 29 ? -33.223 111.815 12.793 1.00 33.10 51 ASN E O 1
ATOM 11759 N N . ARG E 1 30 ? -31.103 112.188 12.176 1.00 34.36 52 ARG E N 1
ATOM 11760 C CA . ARG E 1 30 ? -30.860 113.170 13.242 1.00 33.95 52 ARG E CA 1
ATOM 11761 C C . ARG E 1 30 ? -31.184 114.605 12.821 1.00 32.78 52 ARG E C 1
ATOM 11762 O O . ARG E 1 30 ? -30.308 115.477 12.717 1.00 30.69 52 ARG E O 1
ATOM 11770 N N . ALA E 1 31 ? -32.467 114.830 12.576 1.00 31.72 53 ALA E N 1
ATOM 11771 C CA . ALA E 1 31 ? -32.994 116.126 12.217 1.00 29.50 53 ALA E CA 1
ATOM 11772 C C . ALA E 1 31 ? -34.487 116.110 12.490 1.00 30.62 53 ALA E C 1
ATOM 11773 O O . ALA E 1 31 ? -35.128 115.062 12.338 1.00 28.48 53 ALA E O 1
ATOM 11775 N N . GLY E 1 32 ? -35.047 117.263 12.859 1.00 30.41 54 GLY E N 1
ATOM 11776 C CA . GLY E 1 32 ? -36.489 117.352 13.126 1.00 29.77 54 GLY E CA 1
ATOM 11777 C C . GLY E 1 32 ? -37.308 117.622 11.867 1.00 28.94 54 GLY E C 1
ATOM 11778 O O . GLY E 1 32 ? -38.161 118.501 11.859 1.00 27.76 54 GLY E O 1
ATOM 11779 N N . THR E 1 33 ? -37.052 116.857 10.801 1.00 28.86 55 THR E N 1
ATOM 11780 C CA . THR E 1 33 ? -37.590 117.129 9.470 1.00 27.55 55 THR E CA 1
ATOM 11781 C C . THR E 1 33 ? -38.790 116.225 9.111 1.00 28.56 55 THR E C 1
ATOM 11782 O O . THR E 1 33 ? -39.138 116.080 7.931 1.00 31.71 55 THR E O 1
ATOM 11786 N N . CYS E 1 34 ? -39.438 115.655 10.119 1.00 28.36 56 CYS E N 1
ATOM 11787 C CA . CYS E 1 34 ? -40.562 114.753 9.887 1.00 28.92 56 CYS E CA 1
ATOM 11788 C C . CYS E 1 34 ? -41.693 115.428 9.136 1.00 27.52 56 CYS E C 1
ATOM 11789 O O . CYS E 1 34 ? -42.467 114.762 8.449 1.00 26.73 56 CYS E O 1
ATOM 11792 N N . TRP E 1 35 ? -41.827 116.734 9.322 1.00 24.85 57 TRP E N 1
ATOM 11793 C CA . TRP E 1 35 ? -42.847 117.478 8.621 1.00 25.57 57 TRP E CA 1
ATOM 11794 C C . TRP E 1 35 ? -42.686 117.309 7.108 1.00 26.73 57 TRP E C 1
ATOM 11795 O O . TRP E 1 35 ? -43.680 117.242 6.374 1.00 26.27 57 TRP E O 1
ATOM 11806 N N . CYS E 1 36 ? -41.440 117.253 6.643 1.00 25.88 58 CYS E N 1
ATOM 11807 C CA . CYS E 1 36 ? -41.192 117.144 5.215 1.00 27.17 58 CYS E CA 1
ATOM 11808 C C . CYS E 1 36 ? -41.247 115.696 4.734 1.00 26.99 58 CYS E C 1
ATOM 11809 O O . CYS E 1 36 ? -41.805 115.424 3.674 1.00 26.45 58 CYS E O 1
ATOM 11812 N N . TYR E 1 37 ? -40.671 114.778 5.500 1.00 25.24 59 TYR E N 1
ATOM 11813 C CA . TYR E 1 37 ? -40.735 113.358 5.143 1.00 26.56 59 TYR E CA 1
ATOM 11814 C C . TYR E 1 37 ? -42.184 112.865 5.078 1.00 27.17 59 TYR E C 1
ATOM 11815 O O . TYR E 1 37 ? -42.560 112.205 4.122 1.00 28.71 59 TYR E O 1
ATOM 11824 N N . SER E 1 38 ? -42.990 113.207 6.075 1.00 27.04 60 SER E N 1
ATOM 11825 C CA . SER E 1 38 ? -44.392 112.794 6.086 1.00 27.72 60 SER E CA 1
ATOM 11826 C C . SER E 1 38 ? -45.198 113.478 4.979 1.00 27.90 60 SER E C 1
ATOM 11827 O O . SER E 1 38 ? -46.006 112.838 4.329 1.00 25.90 60 SER E O 1
ATOM 11830 N N . SER E 1 39 ? -44.924 114.760 4.724 1.00 26.74 61 SER E N 1
ATOM 11831 C CA . SER E 1 39 ? -45.568 115.460 3.626 1.00 25.83 61 SER E CA 1
ATOM 11832 C C . SER E 1 39 ? -45.283 114.759 2.312 1.00 25.07 61 SER E C 1
ATOM 11833 O O . SER E 1 39 ? -46.144 114.643 1.454 1.00 25.14 61 SER E O 1
ATOM 11836 N N . TYR E 1 40 ? -44.049 114.315 2.134 1.00 25.85 62 TYR E N 1
ATOM 11837 C CA . TYR E 1 40 ? -43.659 113.691 0.879 1.00 26.86 62 TYR E CA 1
ATOM 11838 C C . TYR E 1 40 ? -44.133 112.234 0.769 1.00 26.30 62 TYR E C 1
ATOM 11839 O O . TYR E 1 40 ? -44.449 111.787 -0.323 1.00 28.19 62 TYR E O 1
ATOM 11848 N N . SER E 1 41 ? -44.210 111.510 1.880 1.00 24.97 63 SER E N 1
ATOM 11849 C CA . SER E 1 41 ? -44.872 110.215 1.865 1.00 26.63 63 SER E CA 1
ATOM 11850 C C . SER E 1 41 ? -46.314 110.378 1.410 1.00 26.72 63 SER E C 1
ATOM 11851 O O . SER E 1 41 ? -46.804 109.620 0.560 1.00 27.49 63 SER E O 1
ATOM 11854 N N . PHE E 1 42 ? -46.970 111.418 1.921 1.00 25.25 64 PHE E N 1
ATOM 11855 C CA . PHE E 1 42 ? -48.348 111.737 1.549 1.00 24.45 64 PHE E CA 1
ATOM 11856 C C . PHE E 1 42 ? -48.448 112.119 0.080 1.00 25.41 64 PHE E C 1
ATOM 11857 O O . PHE E 1 42 ? -49.250 111.545 -0.652 1.00 26.66 64 PHE E O 1
ATOM 11865 N N . LEU E 1 43 ? -47.636 113.064 -0.366 1.00 24.93 65 LEU E N 1
ATOM 11866 C CA . LEU E 1 43 ? -47.694 113.489 -1.755 1.00 26.19 65 LEU E CA 1
ATOM 11867 C C . LEU E 1 43 ? -47.300 112.368 -2.728 1.00 27.23 65 LEU E C 1
ATOM 11868 O O . LEU E 1 43 ? -47.865 112.274 -3.827 1.00 27.04 65 LEU E O 1
ATOM 11873 N N . GLU E 1 44 ? -46.371 111.505 -2.344 1.00 26.28 66 GLU E N 1
ATOM 11874 C CA . GLU E 1 44 ? -46.041 110.349 -3.182 1.00 26.75 66 GLU E CA 1
ATOM 11875 C C . GLU E 1 44 ? -47.219 109.355 -3.279 1.00 25.37 66 GLU E C 1
ATOM 11876 O O . GLU E 1 44 ? -47.438 108.765 -4.324 1.00 27.69 66 GLU E O 1
ATOM 11882 N N . SER E 1 45 ? -47.953 109.154 -2.192 1.00 24.85 67 SER E N 1
ATOM 11883 C CA . SER E 1 45 ? -49.167 108.354 -2.243 1.00 25.82 67 SER E CA 1
ATOM 11884 C C . SER E 1 45 ? -50.214 108.993 -3.145 1.00 26.94 67 SER E C 1
ATOM 11885 O O . SER E 1 45 ? -50.937 108.287 -3.862 1.00 28.11 67 SER E O 1
ATOM 11888 N N . GLU E 1 46 ? -50.297 110.322 -3.111 1.00 26.87 68 GLU E N 1
ATOM 11889 C CA . GLU E 1 46 ? -51.214 111.051 -3.982 1.00 26.09 68 GLU E CA 1
ATOM 11890 C C . GLU E 1 46 ? -50.857 110.828 -5.441 1.00 26.54 68 GLU E C 1
ATOM 11891 O O . GLU E 1 46 ? -51.726 110.602 -6.277 1.00 27.70 68 GLU E O 1
ATOM 11897 N N . LEU E 1 47 ? -49.571 110.888 -5.746 1.00 26.92 69 LEU E N 1
ATOM 11898 C CA . LEU E 1 47 ? -49.135 110.678 -7.108 1.00 27.20 69 LEU E CA 1
ATOM 11899 C C . LEU E 1 47 ? -49.461 109.254 -7.585 1.00 27.53 69 LEU E C 1
ATOM 11900 O O . LEU E 1 47 ? -49.889 109.063 -8.725 1.00 29.46 69 LEU E O 1
ATOM 11905 N N . LEU E 1 48 ? -49.297 108.267 -6.712 1.00 27.75 70 LEU E N 1
ATOM 11906 C CA . LEU E 1 48 ? -49.696 106.893 -7.054 1.00 27.59 70 LEU E CA 1
ATOM 11907 C C . LEU E 1 48 ? -51.196 106.837 -7.315 1.00 28.08 70 LEU E C 1
ATOM 11908 O O . LEU E 1 48 ? -51.641 106.231 -8.283 1.00 27.21 70 LEU E O 1
ATOM 11913 N N . ARG E 1 49 ? -51.973 107.475 -6.442 1.00 27.39 71 ARG E N 1
ATOM 11914 C CA . ARG E 1 49 ? -53.427 107.466 -6.542 1.00 29.15 71 ARG E CA 1
ATOM 11915 C C . ARG E 1 49 ? -53.886 108.135 -7.836 1.00 30.88 71 ARG E C 1
ATOM 11916 O O . ARG E 1 49 ? -54.860 107.712 -8.439 1.00 30.77 71 ARG E O 1
ATOM 11932 N N . GLY E 1 51 ? -52.328 108.160 -10.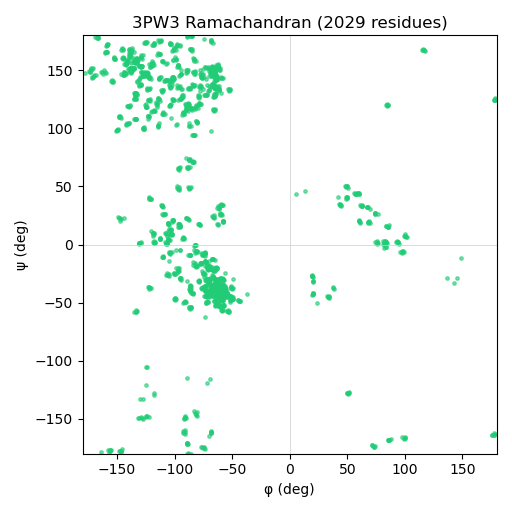642 1.00 29.42 73 GLY E N 1
ATOM 11933 C CA . GLY E 1 51 ? -51.845 107.439 -11.833 1.00 29.51 73 GLY E CA 1
ATOM 11934 C C . GLY E 1 51 ? -50.525 107.955 -12.398 1.00 29.56 73 GLY E C 1
ATOM 11935 O O . GLY E 1 51 ? -50.218 107.725 -13.565 1.00 28.48 73 GLY E O 1
ATOM 11936 N N . LYS E 1 52 ? -49.765 108.671 -11.588 1.00 28.20 74 LYS E N 1
ATOM 11937 C CA . LYS E 1 52 ? -48.526 109.286 -12.060 1.00 30.23 74 LYS E CA 1
ATOM 11938 C C . LYS E 1 52 ? -47.330 108.409 -11.761 1.00 27.91 74 LYS E C 1
ATOM 11939 O O . LYS E 1 52 ? -46.247 108.706 -12.169 1.00 28.21 74 LYS E O 1
ATOM 11945 N N . GLY E 1 53 ? -47.542 107.304 -11.053 1.00 29.78 75 GLY E N 1
ATOM 11946 C CA . GLY E 1 53 ? -46.460 106.390 -10.746 1.00 30.04 75 GLY E CA 1
ATOM 11947 C C . GLY E 1 53 ? -45.702 106.768 -9.488 1.00 31.74 75 GLY E C 1
ATOM 11948 O O . GLY E 1 53 ? -46.134 107.612 -8.703 1.00 30.89 75 GLY E O 1
ATOM 11949 N N . GLU E 1 54 ? -44.568 106.114 -9.306 1.00 33.49 76 GLU E N 1
ATOM 11950 C CA . GLU E 1 54 ? -43.835 106.135 -8.067 1.00 37.36 76 GLU E CA 1
ATOM 11951 C C . GLU E 1 54 ? -42.721 107.173 -8.126 1.00 36.33 76 GLU E C 1
ATOM 11952 O O . GLU E 1 54 ? -41.922 107.168 -9.045 1.00 34.20 76 GLU E O 1
ATOM 11958 N N . TYR E 1 55 ? -42.722 108.094 -7.160 1.00 31.83 77 TYR E N 1
ATOM 11959 C CA . TYR E 1 55 ? -41.734 109.138 -7.083 1.00 31.04 77 TYR E CA 1
ATOM 11960 C C . TYR E 1 55 ? -40.982 109.026 -5.761 1.00 30.86 77 TYR E C 1
ATOM 11961 O O . TYR E 1 55 ? -41.505 108.504 -4.768 1.00 29.89 77 TYR E O 1
ATOM 11970 N N . ASP E 1 56 ? -39.753 109.522 -5.769 1.00 31.54 78 ASP E N 1
ATOM 11971 C CA . ASP E 1 56 ? -38.981 109.716 -4.544 1.00 32.72 78 ASP E CA 1
ATOM 11972 C C . ASP E 1 56 ? -38.509 111.183 -4.563 1.00 30.33 78 ASP E C 1
ATOM 11973 O O . ASP E 1 56 ? -37.577 111.546 -5.281 1.00 28.54 78 ASP E O 1
ATOM 11978 N N . LEU E 1 57 ? -39.214 112.033 -3.831 1.00 28.56 79 LEU E N 1
ATOM 11979 C CA . LEU E 1 57 ? -38.986 113.474 -3.912 1.00 28.05 79 LEU E CA 1
ATOM 11980 C C . LEU E 1 57 ? -37.904 113.849 -2.896 1.00 27.69 79 LEU E C 1
ATOM 11981 O O . LEU E 1 57 ? -37.792 113.210 -1.840 1.00 27.73 79 LEU E O 1
ATOM 11986 N N . SER E 1 58 ? -37.129 114.891 -3.191 1.00 28.49 80 SER E N 1
ATOM 11987 C CA . SER E 1 58 ? -36.047 115.335 -2.283 1.00 28.31 80 SER E CA 1
ATOM 11988 C C . SER E 1 58 ? -36.537 116.176 -1.121 1.00 26.46 80 SER E C 1
ATOM 11989 O O . SER E 1 58 ? -36.841 117.365 -1.292 1.00 26.99 80 SER E O 1
ATOM 11992 N N . GLU E 1 59 ? -36.577 115.585 0.072 1.00 25.38 81 GLU E N 1
ATOM 11993 C CA . GLU E 1 59 ? -36.856 116.357 1.275 1.00 25.12 81 GLU E CA 1
ATOM 11994 C C . GLU E 1 59 ? -35.836 117.471 1.453 1.00 24.65 81 GLU E C 1
ATOM 11995 O O . GLU E 1 59 ? -36.202 118.571 1.851 1.00 22.91 81 GLU E O 1
ATOM 12009 N N . PHE E 1 61 ? -34.184 119.373 -0.527 1.00 25.73 83 PHE E N 1
ATOM 12010 C CA . PHE E 1 61 ? -34.406 120.562 -1.360 1.00 22.89 83 PHE E CA 1
ATOM 12011 C C . PHE E 1 61 ? -35.418 121.474 -0.688 1.00 23.06 83 PHE E C 1
ATOM 12012 O O . PHE E 1 61 ? -35.228 122.685 -0.595 1.00 22.92 83 PHE E O 1
ATOM 12020 N N . THR E 1 62 ? -36.480 120.884 -0.179 1.00 22.77 84 THR E N 1
ATOM 12021 C CA . THR E 1 62 ? -37.550 121.656 0.450 1.00 22.89 84 THR E CA 1
ATOM 12022 C C . THR E 1 62 ? -37.194 122.128 1.868 1.00 22.78 84 THR E C 1
ATOM 12023 O O . THR E 1 62 ? -37.528 123.242 2.246 1.00 21.27 84 THR E O 1
ATOM 12027 N N . VAL E 1 63 ? -36.486 121.296 2.625 1.00 22.11 85 VAL E N 1
ATOM 12028 C CA . VAL E 1 63 ? -35.975 121.689 3.920 1.00 20.68 85 VAL E CA 1
ATOM 12029 C C . VAL E 1 63 ? -35.055 122.929 3.761 1.00 22.62 85 VAL E C 1
ATOM 12030 O O . VAL E 1 63 ? -35.190 123.927 4.478 1.00 22.56 85 VAL E O 1
ATOM 12034 N N . TYR E 1 64 ? -34.157 122.877 2.790 1.00 21.08 86 TYR E N 1
ATOM 12035 C CA . TYR E 1 64 ? -33.268 123.993 2.495 1.00 20.44 86 TYR E CA 1
ATOM 12036 C C . TYR E 1 64 ? -34.044 125.273 2.259 1.00 21.36 86 TYR E C 1
ATOM 12037 O O . TYR E 1 64 ? -33.808 126.270 2.920 1.00 20.89 86 TYR E O 1
ATOM 12046 N N . ASN E 1 65 ? -34.968 125.264 1.300 1.00 21.64 87 ASN E N 1
ATOM 12047 C CA . ASN E 1 65 ? -35.679 126.476 0.982 1.00 22.47 87 ASN E CA 1
ATOM 12048 C C . ASN E 1 65 ? -36.560 126.968 2.133 1.00 22.45 87 ASN E C 1
ATOM 12049 O O . ASN E 1 65 ? -36.695 128.173 2.346 1.00 22.72 87 ASN E O 1
ATOM 12054 N N . THR E 1 66 ? -37.194 126.044 2.847 1.00 23.23 88 THR E N 1
ATOM 12055 C CA . THR E 1 66 ? -38.064 126.391 3.966 1.00 21.43 88 THR E CA 1
ATOM 12056 C C . THR E 1 66 ? -37.245 127.082 5.062 1.00 22.60 88 THR E C 1
ATOM 12057 O O . THR E 1 66 ? -37.672 128.104 5.587 1.00 20.89 88 THR E O 1
ATOM 12061 N N . TYR E 1 67 ? -36.045 126.582 5.355 1.00 20.90 89 TYR E N 1
ATOM 12062 C CA . TYR E 1 67 ? -35.233 127.217 6.391 1.00 20.72 89 TYR E CA 1
ATOM 12063 C C . TYR E 1 67 ? -34.813 128.638 6.026 1.00 22.53 89 TYR E C 1
ATOM 12064 O O . TYR E 1 67 ? -34.765 129.503 6.902 1.00 20.71 89 TYR E O 1
ATOM 12073 N N . LEU E 1 68 ? -34.571 128.917 4.744 1.00 21.58 90 LEU E N 1
ATOM 12074 C CA . LEU E 1 68 ? -34.227 130.273 4.357 1.00 21.70 90 LEU E CA 1
ATOM 12075 C C . LEU E 1 68 ? -35.420 131.205 4.579 1.00 23.85 90 LEU E C 1
ATOM 12076 O O . LEU E 1 68 ? -35.234 132.343 5.016 1.00 22.86 90 LEU E O 1
ATOM 12081 N N . ASP E 1 69 ? -36.627 130.734 4.304 1.00 22.97 91 ASP E N 1
ATOM 12082 C CA . ASP E 1 69 ? -37.822 131.554 4.562 1.00 23.32 91 ASP E CA 1
ATOM 12083 C C . ASP E 1 69 ? -38.033 131.704 6.062 1.00 21.78 91 ASP E C 1
ATOM 12084 O O . ASP E 1 69 ? -38.420 132.765 6.540 1.00 21.34 91 ASP E O 1
ATOM 12089 N N . ARG E 1 70 ? -37.789 130.645 6.814 1.00 20.53 92 ARG E N 1
ATOM 12090 C CA . ARG E 1 70 ? -37.963 130.711 8.257 1.00 20.86 92 ARG E CA 1
ATOM 12091 C C . ARG E 1 70 ? -36.991 131.717 8.876 1.00 21.72 92 ARG E C 1
ATOM 12092 O O . ARG E 1 70 ? -37.356 132.461 9.792 1.00 20.04 92 ARG E O 1
ATOM 12100 N N . ALA E 1 71 ? -35.766 131.754 8.367 1.00 21.18 93 ALA E N 1
ATOM 12101 C CA . ALA E 1 71 ? -34.790 132.721 8.852 1.00 21.06 93 ALA E CA 1
ATOM 12102 C C . ALA E 1 71 ? -35.286 134.128 8.568 1.00 21.96 93 ALA E C 1
ATOM 12103 O O . ALA E 1 71 ? -35.195 135.001 9.419 1.00 20.90 93 ALA E O 1
ATOM 12105 N N . ASP E 1 72 ? -35.798 134.348 7.360 1.00 22.52 94 ASP E N 1
ATOM 12106 C CA . ASP E 1 72 ? -36.353 135.654 6.988 1.00 23.51 94 ASP E CA 1
ATOM 12107 C C . ASP E 1 72 ? -37.480 136.059 7.924 1.00 22.01 94 ASP E C 1
ATOM 12108 O O . ASP E 1 72 ? -37.560 137.194 8.347 1.00 20.96 94 ASP E O 1
ATOM 12113 N N . ALA E 1 73 ? -38.358 135.122 8.247 1.00 22.51 95 ALA E N 1
ATOM 12114 C CA . ALA E 1 73 ? -39.478 135.393 9.154 1.00 21.49 95 ALA E CA 1
ATOM 12115 C C . ALA E 1 73 ? -38.959 135.736 10.564 1.00 22.02 95 ALA E C 1
ATOM 12116 O O . ALA E 1 73 ? -39.442 136.678 11.222 1.00 23.92 95 ALA E O 1
ATOM 12118 N N . ALA E 1 74 ? -37.926 135.023 11.012 1.00 20.96 96 ALA E N 1
ATOM 12119 C CA . ALA E 1 74 ? -37.284 135.338 12.298 1.00 21.55 96 ALA E CA 1
ATOM 12120 C C . ALA E 1 74 ? -36.715 136.760 12.280 1.00 22.32 96 ALA E C 1
ATOM 12121 O O . ALA E 1 74 ? -36.914 137.538 13.209 1.00 25.01 96 ALA E O 1
ATOM 12123 N N . VAL E 1 75 ? -36.008 137.112 11.208 1.00 22.69 97 VAL E N 1
ATOM 12124 C CA . VAL E 1 75 ? -35.396 138.444 11.135 1.00 20.47 97 VAL E CA 1
ATOM 12125 C C . VAL E 1 75 ? -36.432 139.563 11.025 1.00 21.35 97 VAL E C 1
ATOM 12126 O O . VAL E 1 75 ? -36.347 140.574 11.719 1.00 21.41 97 VAL E O 1
ATOM 12130 N N . ARG E 1 76 ? -37.453 139.374 10.208 1.00 22.51 98 ARG E N 1
ATOM 12131 C CA . ARG E 1 76 ? -38.479 140.406 10.076 1.00 23.82 98 ARG E CA 1
ATOM 12132 C C . ARG E 1 76 ? -39.230 140.646 11.386 1.00 24.12 98 ARG E C 1
ATOM 12133 O O . ARG E 1 76 ? -39.635 141.777 11.656 1.00 25.10 98 ARG E O 1
ATOM 12141 N N . THR E 1 77 ? -39.420 139.606 12.189 1.00 22.82 99 THR E N 1
ATOM 12142 C CA . THR E 1 77 ? -40.125 139.739 13.451 1.00 23.21 99 THR E CA 1
ATOM 12143 C C . THR E 1 77 ? -39.181 139.928 14.636 1.00 24.05 99 THR E C 1
ATOM 12144 O O . THR E 1 77 ? -39.593 139.772 15.800 1.00 23.77 99 THR E O 1
ATOM 12148 N N . HIS E 1 78 ? -37.919 140.252 14.366 1.00 24.80 100 HIS E N 1
ATOM 12149 C CA . HIS E 1 78 ? -36.941 140.492 15.440 1.00 24.99 100 HIS E CA 1
ATOM 12150 C C . HIS E 1 78 ? -36.919 139.382 16.480 1.00 24.11 100 HIS E C 1
ATOM 12151 O O . HIS E 1 78 ? -36.804 139.629 17.670 1.00 24.41 100 HIS E O 1
ATOM 12158 N N . GLY E 1 79 ? -37.032 138.153 16.008 1.00 23.97 101 GLY E N 1
ATOM 12159 C CA . GLY E 1 79 ? -36.842 136.989 16.855 1.00 24.31 101 GLY E CA 1
ATOM 12160 C C . GLY E 1 79 ? -38.102 136.349 17.398 1.00 24.96 101 GLY E C 1
ATOM 12161 O O . GLY E 1 79 ? -38.027 135.267 17.979 1.00 28.02 101 GLY E O 1
ATOM 12162 N N . ASP E 1 80 ? -39.261 136.961 17.174 1.00 25.31 102 ASP E N 1
ATOM 12163 C CA . ASP E 1 80 ? -40.509 136.334 17.608 1.00 26.08 102 ASP E CA 1
ATOM 12164 C C . ASP E 1 80 ? -40.711 134.970 16.932 1.00 26.19 102 ASP E C 1
ATOM 12165 O O . ASP E 1 80 ? -40.891 133.963 17.616 1.00 26.21 102 ASP E O 1
ATOM 12170 N N . VAL E 1 81 ? -40.645 134.915 15.609 1.00 24.96 103 VAL E N 1
ATOM 12171 C CA . VAL E 1 81 ? -40.655 133.612 14.936 1.00 22.50 103 VAL E CA 1
ATOM 12172 C C . VAL E 1 81 ? -39.390 132.871 15.316 1.00 22.43 103 VAL E C 1
ATOM 12173 O O . VAL E 1 81 ? -38.301 133.311 15.005 1.00 22.29 103 VAL E O 1
ATOM 12177 N N . SER E 1 82 ? -39.532 131.754 16.023 1.00 21.64 104 SER E N 1
ATOM 12178 C CA . SER E 1 82 ? -38.381 130.969 16.406 1.00 22.82 104 SER E CA 1
ATOM 12179 C C . SER E 1 82 ? -37.754 130.356 15.149 1.00 23.97 104 SER E C 1
ATOM 12180 O O . SER E 1 82 ? -38.459 130.026 14.192 1.00 22.19 104 SER E O 1
ATOM 12183 N N . PHE E 1 83 ? -36.447 130.153 15.189 1.00 23.32 105 PHE E N 1
ATOM 12184 C CA . PHE E 1 83 ? -35.731 129.496 14.113 1.00 23.04 105 PHE E CA 1
ATOM 12185 C C . PHE E 1 83 ? -35.283 128.126 14.626 1.00 23.27 105 PHE E C 1
ATOM 12186 O O . PHE E 1 83 ? -34.455 128.027 15.528 1.00 24.26 105 PHE E O 1
ATOM 12194 N N . SER E 1 84 ? -35.846 127.072 14.042 1.00 24.83 106 SER E N 1
ATOM 12195 C CA . SER E 1 84 ? -35.564 125.704 14.465 1.00 23.55 106 SER E CA 1
ATOM 12196 C C . SER E 1 84 ? -35.887 124.773 13.316 1.00 22.58 106 SER E C 1
ATOM 12197 O O . SER E 1 84 ? -36.242 125.230 12.216 1.00 23.40 106 SER E O 1
ATOM 12200 N N . GLN E 1 85 ? -35.755 123.475 13.540 1.00 22.46 107 GLN E N 1
ATOM 12201 C CA . GLN E 1 85 ? -35.713 122.489 12.462 1.00 23.62 107 GLN E CA 1
ATOM 12202 C C . GLN E 1 85 ? -37.080 122.059 11.970 1.00 23.93 107 GLN E C 1
ATOM 12203 O O . GLN E 1 85 ? -37.210 121.476 10.877 1.00 25.42 107 GLN E O 1
ATOM 12209 N N . GLY E 1 86 ? -38.099 122.324 12.763 1.00 23.95 108 GLY E N 1
ATOM 12210 C CA . GLY E 1 86 ? -39.434 121.834 12.461 1.00 22.58 108 GLY E CA 1
ATOM 12211 C C . GLY E 1 86 ? -40.115 122.624 11.369 1.00 24.06 108 GLY E C 1
ATOM 12212 O O . GLY E 1 86 ? -39.529 123.525 10.743 1.00 23.33 108 GLY E O 1
ATOM 12213 N N . GLY E 1 87 ? -41.374 122.280 11.148 1.00 24.57 109 GLY E N 1
ATOM 12214 C CA . GLY E 1 87 ? -42.180 122.884 10.111 1.00 26.46 109 GLY E CA 1
ATOM 12215 C C . GLY E 1 87 ? -43.560 122.241 10.067 1.00 27.45 109 GLY E C 1
ATOM 12216 O O . GLY E 1 87 ? -43.961 121.546 10.995 1.00 25.91 109 GLY E O 1
ATOM 12217 N N . SER E 1 88 ? -44.253 122.433 8.952 1.00 25.75 110 SER E N 1
ATOM 12218 C CA . SER E 1 88 ? -45.635 122.011 8.830 1.00 25.56 110 SER E CA 1
ATOM 12219 C C . SER E 1 88 ? -45.897 121.417 7.466 1.00 24.31 110 SER E C 1
ATOM 12220 O O . SER E 1 88 ? -45.103 121.567 6.528 1.00 23.91 110 SER E O 1
ATOM 12223 N N . PHE E 1 89 ? -47.050 120.782 7.340 1.00 22.96 111 PHE E N 1
ATOM 12224 C CA . PHE E 1 89 ? -47.507 120.304 6.059 1.00 23.70 111 PHE E CA 1
ATOM 12225 C C . PHE E 1 89 ? -47.624 121.451 5.080 1.00 24.78 111 PHE E C 1
ATOM 12226 O O . PHE E 1 89 ? -47.288 121.303 3.898 1.00 28.66 111 PHE E O 1
ATOM 12234 N N . TYR E 1 90 ? -48.093 122.594 5.558 1.00 23.31 112 TYR E N 1
ATOM 12235 C CA . TYR E 1 90 ? -48.243 123.731 4.681 1.00 23.42 112 TYR E CA 1
ATOM 12236 C C . TYR E 1 90 ? -46.881 124.191 4.132 1.00 23.74 112 TYR E C 1
ATOM 12237 O O . TYR E 1 90 ? -46.796 124.606 2.989 1.00 26.08 112 TYR E O 1
ATOM 12246 N N . ASP E 1 91 ? -45.806 124.058 4.908 1.00 24.12 113 ASP E N 1
ATOM 12247 C CA . ASP E 1 91 ? -44.474 124.374 4.381 1.00 23.79 113 ASP E CA 1
ATOM 12248 C C . ASP E 1 91 ? -44.163 123.592 3.098 1.00 22.48 113 ASP E C 1
ATOM 12249 O O . ASP E 1 91 ? -43.622 124.148 2.143 1.00 24.51 113 ASP E O 1
ATOM 12254 N N . ALA E 1 92 ? -44.538 122.322 3.070 1.00 22.92 114 ALA E N 1
ATOM 12255 C CA . ALA E 1 92 ? -44.320 121.488 1.888 1.00 24.52 114 ALA E CA 1
ATOM 12256 C C . ALA E 1 92 ? -45.217 121.920 0.713 1.00 27.70 114 ALA E C 1
ATOM 12257 O O . ALA E 1 92 ? -44.785 121.947 -0.436 1.00 28.98 114 ALA E O 1
ATOM 12259 N N . LEU E 1 93 ? -46.474 122.217 1.000 1.00 26.94 115 LEU E N 1
ATOM 12260 C CA . LEU E 1 93 ? -47.421 122.589 -0.043 1.00 27.33 115 LEU E CA 1
ATOM 12261 C C . LEU E 1 93 ? -47.113 123.973 -0.596 1.00 27.86 115 LEU E C 1
ATOM 12262 O O . LEU E 1 93 ? -47.171 124.199 -1.804 1.00 29.55 115 LEU E O 1
ATOM 12267 N N . TYR E 1 94 ? -46.776 124.905 0.282 1.00 25.98 116 TYR E N 1
ATOM 12268 C CA . TYR E 1 94 ? -46.301 126.208 -0.167 1.00 25.99 116 TYR E CA 1
ATOM 12269 C C . TYR E 1 94 ? -45.039 126.027 -0.971 1.00 26.18 116 TYR E C 1
ATOM 12270 O O . TYR E 1 94 ? -44.854 126.621 -2.039 1.00 28.55 116 TYR E O 1
ATOM 12279 N N . GLY E 1 95 ? -44.161 125.181 -0.461 1.00 25.95 117 GLY E N 1
ATOM 12280 C CA . GLY E 1 95 ? -42.868 124.968 -1.092 1.00 27.76 117 GLY E CA 1
ATOM 12281 C C . GLY E 1 95 ? -42.926 124.478 -2.512 1.00 26.33 117 GLY E C 1
ATOM 12282 O O . GLY E 1 95 ? -42.207 124.964 -3.381 1.00 26.61 117 GLY E O 1
ATOM 12291 N N . GLU E 1 97 ? -45.158 124.794 -4.732 1.00 29.02 119 GLU E N 1
ATOM 12292 C CA . GLU E 1 97 ? -45.678 125.838 -5.610 1.00 31.76 119 GLU E CA 1
ATOM 12293 C C . GLU E 1 97 ? -44.707 126.980 -5.789 1.00 32.16 119 GLU E C 1
ATOM 12294 O O . GLU E 1 97 ? -44.764 127.669 -6.790 1.00 35.08 119 GLU E O 1
ATOM 12300 N N . THR E 1 98 ? -43.840 127.215 -4.800 1.00 30.32 120 THR E N 1
ATOM 12301 C CA . THR E 1 98 ? -42.990 128.394 -4.810 1.00 29.02 120 THR E CA 1
ATOM 12302 C C . THR E 1 98 ? -41.592 128.041 -5.296 1.00 29.69 120 THR E C 1
ATOM 12303 O O . THR E 1 98 ? -41.036 128.739 -6.122 1.00 32.53 120 THR E O 1
ATOM 12307 N N . PHE E 1 99 ? -41.027 126.961 -4.778 1.00 28.59 121 PHE E N 1
ATOM 12308 C CA . PHE E 1 99 ? -39.650 126.568 -5.112 1.00 28.97 121 PHE E CA 1
ATOM 12309 C C . PHE E 1 99 ? -39.580 125.464 -6.134 1.00 28.18 121 PHE E C 1
ATOM 12310 O O . PHE E 1 99 ? -38.571 125.321 -6.811 1.00 28.07 121 PHE E O 1
ATOM 12318 N N . GLY E 1 100 ? -40.640 124.666 -6.223 1.00 28.83 122 GLY E N 1
ATOM 12319 C CA . GLY E 1 100 ? -40.634 123.504 -7.087 1.00 29.47 122 GLY E CA 1
ATOM 12320 C C . GLY E 1 100 ? -40.359 122.214 -6.346 1.00 29.81 122 GLY E C 1
ATOM 12321 O O . GLY E 1 100 ? -40.431 122.159 -5.119 1.00 28.04 122 GLY E O 1
ATOM 12322 N N . LEU E 1 101 ? -40.057 121.168 -7.111 1.00 28.27 123 LEU E N 1
ATOM 12323 C CA . LEU E 1 101 ? -39.716 119.861 -6.556 1.00 27.80 123 LEU E CA 1
ATOM 12324 C C . LEU E 1 101 ? -38.505 119.338 -7.289 1.00 28.47 123 LEU E C 1
ATOM 12325 O O . LEU E 1 101 ? -38.309 119.652 -8.475 1.00 28.85 123 LEU E O 1
ATOM 12330 N N . VAL E 1 102 ? -37.716 118.507 -6.624 1.00 27.50 124 VAL E N 1
ATOM 12331 C CA . VAL E 1 102 ? -36.638 117.799 -7.303 1.00 28.65 124 VAL E CA 1
ATOM 12332 C C . VAL E 1 102 ? -36.578 116.351 -6.821 1.00 27.48 124 VAL E C 1
ATOM 12333 O O . VAL E 1 102 ? -37.014 116.042 -5.720 1.00 26.12 124 VAL E O 1
ATOM 12337 N N . PRO E 1 103 ? -36.096 115.446 -7.678 1.00 29.47 125 PRO E N 1
ATOM 12338 C CA . PRO E 1 103 ? -35.965 114.047 -7.304 1.00 30.19 125 PRO E CA 1
ATOM 12339 C C . PRO E 1 103 ? -34.906 113.870 -6.229 1.00 31.01 125 PRO E C 1
ATOM 12340 O O . PRO E 1 103 ? -33.926 114.610 -6.217 1.00 32.93 125 PRO E O 1
ATOM 12344 N N . GLU E 1 104 ? -35.099 112.867 -5.376 1.00 30.34 126 GLU E N 1
ATOM 12345 C CA . GLU E 1 104 ? -34.192 112.539 -4.288 1.00 32.93 126 GLU E CA 1
ATOM 12346 C C . GLU E 1 104 ? -32.716 112.593 -4.701 1.00 32.51 126 GLU E C 1
ATOM 12347 O O . GLU E 1 104 ? -31.902 113.194 -4.012 1.00 31.83 126 GLU E O 1
ATOM 12353 N N . GLU E 1 105 ? -32.394 111.958 -5.812 1.00 35.30 127 GLU E N 1
ATOM 12354 C CA . GLU E 1 105 ? -31.001 111.805 -6.234 1.00 39.75 127 GLU E CA 1
ATOM 12355 C C . GLU E 1 105 ? -30.309 113.128 -6.555 1.00 38.90 127 GLU E C 1
ATOM 12356 O O . GLU E 1 105 ? -29.100 113.193 -6.543 1.00 41.92 127 GLU E O 1
ATOM 12362 N N . GLU E 1 106 ? -31.068 114.182 -6.821 1.00 38.49 128 GLU E N 1
ATOM 12363 C CA . GLU E 1 106 ? -30.474 115.482 -7.070 1.00 38.03 128 GLU E CA 1
ATOM 12364 C C . GLU E 1 106 ? -30.042 116.228 -5.795 1.00 41.55 128 GLU E C 1
ATOM 12365 O O . GLU E 1 106 ? -29.265 117.182 -5.893 1.00 39.30 128 GLU E O 1
ATOM 12379 N N . ARG E 1 108 ? -29.420 114.634 -1.843 1.00 34.41 130 ARG E N 1
ATOM 12380 C CA . ARG E 1 108 ? -29.595 113.556 -0.889 1.00 34.99 130 ARG E CA 1
ATOM 12381 C C . ARG E 1 108 ? -29.133 113.983 0.505 1.00 34.15 130 ARG E C 1
ATOM 12382 O O . ARG E 1 108 ? -28.214 114.784 0.635 1.00 32.75 130 ARG E O 1
ATOM 12390 N N . PRO E 1 109 ? -29.716 113.393 1.548 1.00 32.72 131 PRO E N 1
ATOM 12391 C CA . PRO E 1 109 ? -29.243 113.655 2.902 1.00 33.56 131 PRO E CA 1
ATOM 12392 C C . PRO E 1 109 ? -27.822 113.155 3.116 1.00 33.31 131 PRO E C 1
ATOM 12393 O O . PRO E 1 109 ? -27.451 112.126 2.567 1.00 33.20 131 PRO E O 1
ATOM 12397 N N . GLY E 1 110 ? -27.038 113.901 3.887 1.00 33.56 132 GLY E N 1
ATOM 12398 C CA . GLY E 1 110 ? -25.731 113.421 4.349 1.00 32.57 132 GLY E CA 1
ATOM 12399 C C . GLY E 1 110 ? -24.555 113.602 3.414 1.00 33.59 132 GLY E C 1
ATOM 12400 O O . GLY E 1 110 ? -23.407 113.543 3.873 1.00 35.75 132 GLY E O 1
ATOM 12417 N N . TYR E 1 113 ? -21.289 115.690 4.219 1.00 28.48 135 TYR E N 1
ATOM 12418 C CA . TYR E 1 113 ? -20.419 115.214 5.296 1.00 28.70 135 TYR E CA 1
ATOM 12419 C C . TYR E 1 113 ? -20.195 113.695 5.262 1.00 30.78 135 TYR E C 1
ATOM 12420 O O . TYR E 1 113 ? -20.057 113.057 6.298 1.00 31.92 135 TYR E O 1
ATOM 12429 N N . ALA E 1 114 ? -20.154 113.140 4.048 1.00 32.43 136 ALA E N 1
ATOM 12430 C CA . ALA E 1 114 ? -19.755 111.747 3.805 1.00 34.99 136 ALA E CA 1
ATOM 12431 C C . ALA E 1 114 ? -20.673 110.711 4.473 1.00 37.51 136 ALA E C 1
ATOM 12432 O O . ALA E 1 114 ? -20.210 109.663 4.906 1.00 40.99 136 ALA E O 1
ATOM 12434 N N . ASP E 1 115 ? -21.965 111.030 4.578 1.00 39.42 137 ASP E N 1
ATOM 12435 C CA . ASP E 1 115 ? -22.965 110.126 5.144 1.00 38.79 137 ASP E CA 1
ATOM 12436 C C . ASP E 1 115 ? -24.070 109.955 4.119 1.00 37.40 137 ASP E C 1
ATOM 12437 O O . ASP E 1 115 ? -24.082 110.630 3.091 1.00 33.50 137 ASP E O 1
ATOM 12442 N N . THR E 1 116 ? -25.001 109.057 4.414 1.00 36.28 138 THR E N 1
ATOM 12443 C CA . THR E 1 116 ? -26.190 108.877 3.580 1.00 39.31 138 THR E CA 1
ATOM 12444 C C . THR E 1 116 ? -27.491 109.206 4.341 1.00 39.06 138 THR E C 1
ATOM 12445 O O . THR E 1 116 ? -28.580 109.064 3.785 1.00 38.38 138 THR E O 1
ATOM 12449 N N . LEU E 1 117 ? -27.374 109.631 5.600 1.00 36.10 139 LEU E N 1
ATOM 12450 C CA . LEU E 1 117 ? -28.527 110.068 6.401 1.00 35.65 139 LEU E CA 1
ATOM 12451 C C . LEU E 1 117 ? -28.226 111.434 7.031 1.00 34.94 139 LEU E C 1
ATOM 12452 O O . LEU E 1 117 ? -27.061 111.787 7.255 1.00 32.47 139 LEU E O 1
ATOM 12457 N N . SER E 1 118 ? -29.279 112.192 7.300 1.00 31.38 140 SER E N 1
ATOM 12458 C CA . SER E 1 118 ? -29.141 113.518 7.873 1.00 31.13 140 SER E CA 1
ATOM 12459 C C . SER E 1 118 ? -28.566 113.513 9.282 1.00 31.05 140 SER E C 1
ATOM 12460 O O . SER E 1 118 ? -28.956 112.703 10.145 1.00 29.16 140 SER E O 1
ATOM 12463 N N . ASN E 1 119 ? -27.681 114.469 9.530 1.00 30.06 141 ASN E N 1
ATOM 12464 C CA . ASN E 1 119 ? -27.359 114.909 10.905 1.00 29.45 141 ASN E CA 1
ATOM 12465 C C . ASN E 1 119 ? -27.155 116.416 10.901 1.00 26.45 141 ASN E C 1
ATOM 12466 O O . ASN E 1 119 ? -26.120 116.906 10.442 1.00 25.28 141 ASN E O 1
ATOM 12471 N N . HIS E 1 120 ? -28.151 117.143 11.401 1.00 26.10 142 HIS E N 1
ATOM 12472 C CA . HIS E 1 120 ? -28.207 118.576 11.239 1.00 24.97 142 HIS E CA 1
ATOM 12473 C C . HIS E 1 120 ? -27.873 119.337 12.515 1.00 25.63 142 HIS E C 1
ATOM 12474 O O . HIS E 1 120 ? -28.132 120.542 12.605 1.00 25.82 142 HIS E O 1
ATOM 12481 N N . THR E 1 121 ? -27.230 118.686 13.469 1.00 25.31 143 THR E N 1
ATOM 12482 C CA . THR E 1 121 ? -26.922 119.333 14.734 1.00 24.89 143 THR E CA 1
ATOM 12483 C C . THR E 1 121 ? -25.942 120.503 14.559 1.00 24.05 143 THR E C 1
ATOM 12484 O O . THR E 1 121 ? -26.139 121.562 15.133 1.00 22.68 143 THR E O 1
ATOM 12488 N N . GLU E 1 122 ? -24.888 120.300 13.780 1.00 21.49 144 GLU E N 1
ATOM 12489 C CA . GLU E 1 122 ? -23.878 121.320 13.582 1.00 20.84 144 GLU E CA 1
ATOM 12490 C C . GLU E 1 122 ? -24.425 122.461 12.712 1.00 21.45 144 GLU E C 1
ATOM 12491 O O . GLU E 1 122 ? -24.242 123.625 13.031 1.00 20.93 144 GLU E O 1
ATOM 12497 N N . LEU E 1 123 ? -25.128 122.118 11.633 1.00 20.84 145 LEU E N 1
ATOM 12498 C CA . LEU E 1 123 ? -25.818 123.096 10.835 1.00 20.36 145 LEU E CA 1
ATOM 12499 C C . LEU E 1 123 ? -26.706 124.007 11.689 1.00 19.41 145 LEU E C 1
ATOM 12500 O O . LEU E 1 123 ? -26.681 125.239 11.543 1.00 20.06 145 LEU E O 1
ATOM 12505 N N . SER E 1 124 ? -27.494 123.413 12.563 1.00 19.95 146 SER E N 1
ATOM 12506 C CA . SER E 1 124 ? -28.348 124.198 13.464 1.00 21.38 146 SER E CA 1
ATOM 12507 C C . SER E 1 124 ? -27.547 125.036 14.455 1.00 21.62 146 SER E C 1
ATOM 12508 O O . SER E 1 124 ? -27.892 126.174 14.705 1.00 21.46 146 SER E O 1
ATOM 12511 N N . ALA E 1 125 ? -26.450 124.501 14.981 1.00 21.57 147 ALA E N 1
ATOM 12512 C CA . ALA E 1 125 ? -25.622 125.285 15.907 1.00 21.16 147 ALA E CA 1
ATOM 12513 C C . ALA E 1 125 ? -25.116 126.557 15.218 1.00 21.82 147 ALA E C 1
ATOM 12514 O O . ALA E 1 125 ? -25.205 127.641 15.772 1.00 21.91 147 ALA E O 1
ATOM 12516 N N . LEU E 1 126 ? -24.686 126.440 13.967 1.00 21.61 148 LEU E N 1
ATOM 12517 C CA . LEU E 1 126 ? -24.223 127.598 13.226 1.00 21.29 148 LEU E CA 1
ATOM 12518 C C . LEU E 1 126 ? -25.368 128.522 12.815 1.00 21.03 148 LEU E C 1
ATOM 12519 O O . LEU E 1 126 ? -25.284 129.737 13.005 1.00 21.27 148 LEU E O 1
ATOM 12524 N N . THR E 1 127 ? -26.410 127.978 12.201 1.00 21.46 149 THR E N 1
ATOM 12525 C CA . THR E 1 127 ? -27.458 128.842 11.625 1.00 22.28 149 THR E CA 1
ATOM 12526 C C . THR E 1 127 ? -28.337 129.473 12.701 1.00 21.60 149 THR E C 1
ATOM 12527 O O . THR E 1 127 ? -28.691 130.648 12.586 1.00 22.06 149 THR E O 1
ATOM 12531 N N . ASP E 1 128 ? -28.608 128.755 13.788 1.00 21.52 150 ASP E N 1
ATOM 12532 C CA . ASP E 1 128 ? -29.330 129.363 14.925 1.00 22.51 150 ASP E CA 1
ATOM 12533 C C . ASP E 1 128 ? -28.545 130.571 15.443 1.00 22.72 150 ASP E C 1
ATOM 12534 O O . ASP E 1 128 ? -29.126 131.598 15.760 1.00 21.61 150 ASP E O 1
ATOM 12539 N N . ALA E 1 129 ? -27.228 130.423 15.583 1.00 21.54 151 ALA E N 1
ATOM 12540 C CA . ALA E 1 129 ? -26.397 131.481 16.121 1.00 21.30 151 ALA E CA 1
ATOM 12541 C C . ALA E 1 129 ? -26.375 132.678 15.163 1.00 20.40 151 ALA E C 1
ATOM 12542 O O . ALA E 1 129 ? -26.435 133.826 15.588 1.00 21.42 151 ALA E O 1
ATOM 12552 N N . VAL E 1 131 ? -28.752 133.510 12.800 1.00 20.13 153 VAL E N 1
ATOM 12553 C CA . VAL E 1 131 ? -30.054 134.135 12.758 1.00 19.93 153 VAL E CA 1
ATOM 12554 C C . VAL E 1 131 ? -30.282 134.971 14.017 1.00 21.06 153 VAL E C 1
ATOM 12555 O O . VAL E 1 131 ? -30.740 136.097 13.917 1.00 22.29 153 VAL E O 1
ATOM 12559 N N . ALA E 1 132 ? -29.910 134.451 15.184 1.00 20.81 154 ALA E N 1
ATOM 12560 C CA . ALA E 1 132 ? -30.071 135.183 16.442 1.00 21.97 154 ALA E CA 1
ATOM 12561 C C . ALA E 1 132 ? -29.228 136.453 16.449 1.00 20.91 154 ALA E C 1
ATOM 12562 O O . ALA E 1 132 ? -29.641 137.476 16.983 1.00 21.44 154 ALA E O 1
ATOM 12564 N N . ALA E 1 133 ? -28.043 136.392 15.878 1.00 20.06 155 ALA E N 1
ATOM 12565 C CA . ALA E 1 133 ? -27.167 137.553 15.885 1.00 20.07 155 ALA E CA 1
ATOM 12566 C C . ALA E 1 133 ? -27.784 138.694 15.048 1.00 22.41 155 ALA E C 1
ATOM 12567 O O . ALA E 1 133 ? -27.512 139.865 15.308 1.00 23.43 155 ALA E O 1
ATOM 12569 N N . ILE E 1 134 ? -28.586 138.362 14.030 1.00 21.99 156 ILE E N 1
ATOM 12570 C CA . ILE E 1 134 ? -29.278 139.388 13.250 1.00 21.88 156 ILE E CA 1
ATOM 12571 C C . ILE E 1 134 ? -30.599 139.748 13.933 1.00 22.23 156 ILE E C 1
ATOM 12572 O O . ILE E 1 134 ? -30.868 140.900 14.222 1.00 22.16 156 ILE E O 1
ATOM 12577 N N . ALA E 1 135 ? -31.423 138.743 14.199 1.00 24.00 157 ALA E N 1
ATOM 12578 C CA . ALA E 1 135 ? -32.804 138.950 14.673 1.00 24.92 157 ALA E CA 1
ATOM 12579 C C . ALA E 1 135 ? -32.909 139.514 16.080 1.00 26.68 157 ALA E C 1
ATOM 12580 O O . ALA E 1 135 ? -33.838 140.272 16.355 1.00 26.39 157 ALA E O 1
ATOM 12582 N N . LYS E 1 136 ? -31.993 139.118 16.962 1.00 27.57 158 LYS E N 1
ATOM 12583 C CA A LYS E 1 136 ? -32.087 139.501 18.378 0.50 29.86 158 LYS E CA 1
ATOM 12584 C CA B LYS E 1 136 ? -32.078 139.478 18.381 0.50 30.45 158 LYS E CA 1
ATOM 12585 C C . LYS E 1 136 ? -30.900 140.334 18.824 1.00 29.68 158 LYS E C 1
ATOM 12586 O O . LYS E 1 136 ? -30.742 140.604 19.999 1.00 29.66 158 LYS E O 1
ATOM 12597 N N . GLY E 1 137 ? -30.066 140.760 17.886 1.00 30.87 159 GLY E N 1
ATOM 12598 C CA . GLY E 1 137 ? -28.892 141.556 18.240 1.00 31.25 159 GLY E CA 1
ATOM 12599 C C . GLY E 1 137 ? -29.165 143.042 18.181 1.00 34.24 159 GLY E C 1
ATOM 12600 O O . GLY E 1 137 ? -30.316 143.487 18.186 1.00 33.64 159 GLY E O 1
ATOM 12601 N N . LYS E 1 138 ? -28.085 143.801 18.119 1.00 38.81 160 LYS E N 1
ATOM 12602 C CA . LYS E 1 138 ? -28.127 145.245 18.218 1.00 45.19 160 LYS E CA 1
ATOM 12603 C C . LYS E 1 138 ? -27.848 145.965 16.878 1.00 43.34 160 LYS E C 1
ATOM 12604 O O . LYS E 1 138 ? -27.705 147.181 16.843 1.00 42.12 160 LYS E O 1
ATOM 12610 N N . LEU E 1 139 ? -27.800 145.230 15.770 1.00 37.38 161 LEU E N 1
ATOM 12611 C CA . LEU E 1 139 ? -27.587 145.857 14.478 1.00 36.19 161 LEU E CA 1
ATOM 12612 C C . LEU E 1 139 ? -28.783 146.767 14.139 1.00 38.48 161 LEU E C 1
ATOM 12613 O O . LEU E 1 139 ? -29.930 146.354 14.229 1.00 37.72 161 LEU E O 1
ATOM 12618 N N . ARG E 1 140 ? -28.492 148.006 13.764 1.00 40.99 162 ARG E N 1
ATOM 12619 C CA . ARG E 1 140 ? -29.524 149.010 13.492 1.00 46.11 162 ARG E CA 1
ATOM 12620 C C . ARG E 1 140 ? -29.816 149.157 12.001 1.00 41.06 162 ARG E C 1
ATOM 12621 O O . ARG E 1 140 ? -30.871 149.655 11.625 1.00 41.65 162 ARG E O 1
ATOM 12629 N N . LYS E 1 141 ? -28.880 148.731 11.160 1.00 36.68 163 LYS E N 1
ATOM 12630 C CA . LYS E 1 141 ? -29.029 148.790 9.716 1.00 35.35 163 LYS E CA 1
ATOM 12631 C C . LYS E 1 141 ? -28.308 147.616 9.046 1.00 34.30 163 LYS E C 1
ATOM 12632 O O . LYS E 1 141 ? -27.086 147.590 8.979 1.00 34.90 163 LYS E O 1
ATOM 12638 N N . LEU E 1 142 ? -29.057 146.670 8.488 1.00 29.84 164 LEU E N 1
ATOM 12639 C CA . LEU E 1 142 ? -28.447 145.487 7.885 1.00 25.29 164 LEU E CA 1
ATOM 12640 C C . LEU E 1 142 ? -27.858 145.842 6.513 1.00 26.02 164 LEU E C 1
ATOM 12641 O O . LEU E 1 142 ? -28.400 146.694 5.796 1.00 28.26 164 LEU E O 1
ATOM 12646 N N . GLN E 1 143 ? -26.779 145.185 6.131 1.00 23.68 165 GLN E N 1
ATOM 12647 C CA . GLN E 1 143 ? -26.065 145.552 4.916 1.00 24.61 165 GLN E CA 1
ATOM 12648 C C . GLN E 1 143 ? -26.663 144.934 3.662 1.00 24.77 165 GLN E C 1
ATOM 12649 O O . GLN E 1 143 ? -27.186 143.818 3.695 1.00 24.55 165 GLN E O 1
ATOM 12655 N N . SER E 1 144 ? -26.543 145.654 2.555 1.00 24.95 166 SER E N 1
ATOM 12656 C CA . SER E 1 144 ? -27.058 145.200 1.268 1.00 27.83 166 SER E CA 1
ATOM 12657 C C . SER E 1 144 ? -26.115 145.559 0.140 1.00 29.51 166 SER E C 1
ATOM 12658 O O . SER E 1 144 ? -25.300 146.464 0.277 1.00 31.41 166 SER E O 1
ATOM 12661 N N . ASP E 1 145 ? -26.231 144.850 -0.978 1.00 32.18 167 ASP E N 1
ATOM 12662 C CA . ASP E 1 145 ? -25.397 145.122 -2.149 1.00 35.32 167 ASP E CA 1
ATOM 12663 C C . ASP E 1 145 ? -26.073 146.166 -3.053 1.00 37.92 167 ASP E C 1
ATOM 12664 O O . ASP E 1 145 ? -27.108 146.726 -2.699 1.00 40.19 167 ASP E O 1
ATOM 12669 N N . GLU E 1 146 ? -25.506 146.384 -4.229 1.00 39.93 168 GLU E N 1
ATOM 12670 C CA A GLU E 1 146 ? -25.932 147.467 -5.104 0.50 43.43 168 GLU E CA 1
ATOM 12671 C CA B GLU E 1 146 ? -25.936 147.486 -5.093 0.50 43.59 168 GLU E CA 1
ATOM 12672 C C . GLU E 1 146 ? -27.314 147.182 -5.695 1.00 42.91 168 GLU E C 1
ATOM 12673 O O . GLU E 1 146 ? -27.979 148.083 -6.145 1.00 45.19 168 GLU E O 1
ATOM 12684 N N . ASN E 1 147 ? -27.731 145.909 -5.694 1.00 39.54 169 ASN E N 1
ATOM 12685 C CA . ASN E 1 147 ? -29.077 145.519 -6.111 1.00 38.86 169 ASN E CA 1
ATOM 12686 C C . ASN E 1 147 ? -30.056 145.362 -4.947 1.00 36.83 169 ASN E C 1
ATOM 12687 O O . ASN E 1 147 ? -31.092 144.712 -5.093 1.00 33.53 169 ASN E O 1
ATOM 12692 N N . ASN E 1 148 ? -29.723 145.929 -3.788 1.00 34.65 170 ASN E N 1
ATOM 12693 C CA . ASN E 1 148 ? -30.555 145.788 -2.575 1.00 34.77 170 ASN E CA 1
ATOM 12694 C C . ASN E 1 148 ? -30.770 144.373 -2.060 1.00 31.29 170 ASN E C 1
ATOM 12695 O O . ASN E 1 148 ? -31.698 144.139 -1.291 1.00 32.68 170 ASN E O 1
ATOM 12700 N N . ALA E 1 149 ? -29.912 143.432 -2.451 1.00 30.17 171 ALA E N 1
ATOM 12701 C CA . ALA E 1 149 ? -29.935 142.089 -1.892 1.00 30.21 171 ALA E CA 1
ATOM 12702 C C . ALA E 1 149 ? -29.204 142.109 -0.548 1.00 28.04 171 ALA E C 1
ATOM 12703 O O . ALA E 1 149 ? -28.141 142.704 -0.441 1.00 28.96 171 ALA E O 1
ATOM 12713 N N . LEU E 1 151 ? -26.968 141.022 2.511 1.00 24.31 173 LEU E N 1
ATOM 12714 C CA . LEU E 1 151 ? -25.792 140.148 2.722 1.00 23.88 173 LEU E CA 1
ATOM 12715 C C . LEU E 1 151 ? -26.064 139.015 3.718 1.00 23.65 173 LEU E C 1
ATOM 12716 O O . LEU E 1 151 ? -25.611 137.886 3.514 1.00 23.98 173 LEU E O 1
ATOM 12721 N N . TRP E 1 152 ? -26.829 139.264 4.773 1.00 22.30 174 TRP E N 1
ATOM 12722 C CA . TRP E 1 152 ? -27.024 138.212 5.780 1.00 22.17 174 TRP E CA 1
ATOM 12723 C C . TRP E 1 152 ? -27.758 137.028 5.148 1.00 22.63 174 TRP E C 1
ATOM 12724 O O . TRP E 1 152 ? -27.517 135.881 5.504 1.00 22.14 174 TRP E O 1
ATOM 12735 N N . LYS E 1 153 ? -28.664 137.304 4.216 1.00 23.19 175 LYS E N 1
ATOM 12736 C CA . LYS E 1 153 ? -29.395 136.220 3.540 1.00 22.89 175 LYS E CA 1
ATOM 12737 C C . LYS E 1 153 ? -28.465 135.387 2.684 1.00 22.99 175 LYS E C 1
ATOM 12738 O O . LYS E 1 153 ? -28.592 134.166 2.642 1.00 22.45 175 LYS E O 1
ATOM 12744 N N . LYS E 1 154 ? -27.515 136.035 2.028 1.00 22.50 176 LYS E N 1
ATOM 12745 C CA . LYS E 1 154 ? -26.515 135.299 1.261 1.00 23.39 176 LYS E CA 1
ATOM 12746 C C . LYS E 1 154 ? -25.720 134.397 2.190 1.00 22.72 176 LYS E C 1
ATOM 12747 O O . LYS E 1 154 ? -25.399 133.263 1.834 1.00 23.67 176 LYS E O 1
ATOM 12753 N N . ALA E 1 155 ? -25.385 134.912 3.382 1.00 22.01 177 ALA E N 1
ATOM 12754 C CA . ALA E 1 155 ? -24.574 134.164 4.347 1.00 21.12 177 ALA E CA 1
ATOM 12755 C C . ALA E 1 155 ? -25.310 132.918 4.822 1.00 20.32 177 ALA E C 1
ATOM 12756 O O . ALA E 1 155 ? -24.756 131.848 4.844 1.00 19.55 177 ALA E O 1
ATOM 12758 N N . VAL E 1 156 ? -26.567 133.079 5.190 1.00 20.57 178 VAL E N 1
ATOM 12759 C CA . VAL E 1 156 ? -27.369 131.953 5.680 1.00 21.30 178 VAL E CA 1
ATOM 12760 C C . VAL E 1 156 ? -27.614 130.933 4.558 1.00 21.24 178 VAL E C 1
ATOM 12761 O O . VAL E 1 156 ? -27.553 129.736 4.803 1.00 22.59 178 VAL E O 1
ATOM 12765 N N . ALA E 1 157 ? -27.841 131.400 3.330 1.00 22.59 179 ALA E N 1
ATOM 12766 C CA . ALA E 1 157 ? -27.981 130.483 2.173 1.00 22.20 179 ALA E CA 1
ATOM 12767 C C . ALA E 1 157 ? -26.689 129.717 1.954 1.00 20.83 179 ALA E C 1
ATOM 12768 O O . ALA E 1 157 ? -26.711 128.509 1.828 1.00 21.17 179 ALA E O 1
ATOM 12770 N N . ALA E 1 158 ? -25.556 130.411 1.957 1.00 20.62 180 ALA E N 1
ATOM 12771 C CA . ALA E 1 158 ? -24.278 129.754 1.683 1.00 21.47 180 ALA E CA 1
ATOM 12772 C C . ALA E 1 158 ? -23.962 128.678 2.732 1.00 20.76 180 ALA E C 1
ATOM 12773 O O . ALA E 1 158 ? -23.498 127.599 2.382 1.00 21.29 180 ALA E O 1
ATOM 12775 N N . VAL E 1 159 ? -24.267 128.949 4.000 1.00 19.51 181 VAL E N 1
ATOM 12776 C CA . VAL E 1 159 ? -23.982 127.977 5.051 1.00 18.72 181 VAL E CA 1
ATOM 12777 C C . VAL E 1 159 ? -24.902 126.787 4.893 1.00 19.11 181 VAL E C 1
ATOM 12778 O O . VAL E 1 159 ? -24.472 125.647 5.023 1.00 19.90 181 VAL E O 1
ATOM 12782 N N . HIS E 1 160 ? -26.181 127.023 4.603 1.00 19.26 182 HIS E N 1
ATOM 12783 C CA . HIS E 1 160 ? -27.087 125.880 4.379 1.00 19.12 182 HIS E CA 1
ATOM 12784 C C . HIS E 1 160 ? -26.633 125.016 3.206 1.00 20.17 182 HIS E C 1
ATOM 12785 O O . HIS E 1 160 ? -26.733 123.808 3.264 1.00 22.08 182 HIS E O 1
ATOM 12792 N N . GLN E 1 161 ? -26.117 125.621 2.149 1.00 21.32 183 GLN E N 1
ATOM 12793 C CA . GLN E 1 161 ? -25.611 124.843 1.019 1.00 22.59 183 GLN E CA 1
ATOM 12794 C C . GLN E 1 161 ? -24.417 123.967 1.378 1.00 22.24 183 GLN E C 1
ATOM 12795 O O . GLN E 1 161 ? -24.291 122.835 0.896 1.00 24.83 183 GLN E O 1
ATOM 12801 N N . ILE E 1 162 ? -23.540 124.481 2.224 1.00 21.82 184 ILE E N 1
ATOM 12802 C CA . ILE E 1 162 ? -22.361 123.731 2.653 1.00 20.75 184 ILE E CA 1
ATOM 12803 C C . ILE E 1 162 ? -22.765 122.463 3.363 1.00 20.86 184 ILE E C 1
ATOM 12804 O O . ILE E 1 162 ? -22.111 121.446 3.195 1.00 22.10 184 ILE E O 1
ATOM 12809 N N . TYR E 1 163 ? -23.851 122.499 4.140 1.00 19.79 185 TYR E N 1
ATOM 12810 C CA . TYR E 1 163 ? -24.273 121.316 4.903 1.00 20.54 185 TYR E CA 1
ATOM 12811 C C . TYR E 1 163 ? -25.333 120.457 4.205 1.00 22.03 185 TYR E C 1
ATOM 12812 O O . TYR E 1 163 ? -25.382 119.256 4.448 1.00 23.53 185 TYR E O 1
ATOM 12821 N N . LEU E 1 164 ? -26.189 121.064 3.385 1.00 22.88 186 LEU E N 1
ATOM 12822 C CA . LEU E 1 164 ? -27.313 120.359 2.760 1.00 22.29 186 LEU E CA 1
ATOM 12823 C C . LEU E 1 164 ? -27.100 120.033 1.263 1.00 23.82 186 LEU E C 1
ATOM 12824 O O . LEU E 1 164 ? -27.687 119.082 0.764 1.00 26.59 186 LEU E O 1
ATOM 12829 N N . GLY E 1 165 ? -26.263 120.815 0.584 1.00 24.36 187 GLY E N 1
ATOM 12830 C CA . GLY E 1 165 ? -26.005 120.673 -0.846 1.00 25.66 187 GLY E CA 1
ATOM 12831 C C . GLY E 1 165 ? -26.462 121.882 -1.655 1.00 25.92 187 GLY E C 1
ATOM 12832 O O . GLY E 1 165 ? -27.181 122.742 -1.160 1.00 25.57 187 GLY E O 1
ATOM 12833 N N . VAL E 1 166 ? -26.039 121.925 -2.914 1.00 27.89 188 VAL E N 1
ATOM 12834 C CA . VAL E 1 166 ? -26.384 122.998 -3.830 1.00 29.78 188 VAL E CA 1
ATOM 12835 C C . VAL E 1 166 ? -27.667 122.603 -4.549 1.00 30.17 188 VAL E C 1
ATOM 12836 O O . VAL E 1 166 ? -27.700 121.583 -5.197 1.00 30.73 188 VAL E O 1
ATOM 12840 N N . PRO E 1 167 ? -28.744 123.366 -4.375 1.00 31.46 189 PRO E N 1
ATOM 12841 C CA . PRO E 1 167 ? -29.938 123.018 -5.142 1.00 36.29 189 PRO E CA 1
ATOM 12842 C C . PRO E 1 167 ? -29.724 123.182 -6.656 1.00 36.16 189 PRO E C 1
ATOM 12843 O O . PRO E 1 167 ? -29.151 124.171 -7.092 1.00 34.42 189 PRO E O 1
ATOM 12847 N N . PRO E 1 168 ? -30.140 122.190 -7.443 1.00 35.61 190 PRO E N 1
ATOM 12848 C CA . PRO E 1 168 ? -29.921 122.254 -8.879 1.00 38.17 190 PRO E CA 1
ATOM 12849 C C . PRO E 1 168 ? -30.818 123.257 -9.585 1.00 36.97 190 PRO E C 1
ATOM 12850 O O . PRO E 1 168 ? -31.965 123.435 -9.204 1.00 36.85 190 PRO E O 1
ATOM 12854 N N . GLU E 1 169 ? -30.273 123.932 -10.585 1.00 41.65 191 GLU E N 1
ATOM 12855 C CA . GLU E 1 169 ? -31.059 124.816 -11.424 1.00 46.95 191 GLU E CA 1
ATOM 12856 C C . GLU E 1 169 ? -31.704 124.036 -12.561 1.00 44.22 191 GLU E C 1
ATOM 12857 O O . GLU E 1 169 ? -32.829 124.346 -12.943 1.00 41.03 191 GLU E O 1
ATOM 12863 N N . LYS E 1 170 ? -30.989 123.033 -13.066 1.00 43.41 192 LYS E N 1
ATOM 12864 C CA . LYS E 1 170 ? -31.461 122.152 -14.123 1.00 50.31 192 LYS E CA 1
ATOM 12865 C C . LYS E 1 170 ? -31.013 120.763 -13.769 1.00 44.92 192 LYS E C 1
ATOM 12866 O O . LYS E 1 170 ? -29.985 120.583 -13.146 1.00 47.91 192 LYS E O 1
ATOM 12872 N N . PHE E 1 171 ? -31.766 119.773 -14.208 1.00 42.32 193 PHE E N 1
ATOM 12873 C CA . PHE E 1 171 ? -31.352 118.388 -14.059 1.00 38.56 193 PHE E CA 1
ATOM 12874 C C . PHE E 1 171 ? -32.098 117.514 -15.041 1.00 41.40 193 PHE E C 1
ATOM 12875 O O . PHE E 1 171 ? -33.095 117.933 -15.633 1.00 40.68 193 PHE E O 1
ATOM 12883 N N . THR E 1 172 ? -31.607 116.293 -15.207 1.00 41.89 194 THR E N 1
ATOM 12884 C CA . THR E 1 172 ? -32.216 115.336 -16.101 1.00 43.29 194 THR E CA 1
ATOM 12885 C C . THR E 1 172 ? -32.820 114.218 -15.297 1.00 40.40 194 THR E C 1
ATOM 12886 O O . THR E 1 172 ? -32.183 113.688 -14.414 1.00 43.50 194 THR E O 1
ATOM 12890 N N . TYR E 1 173 ?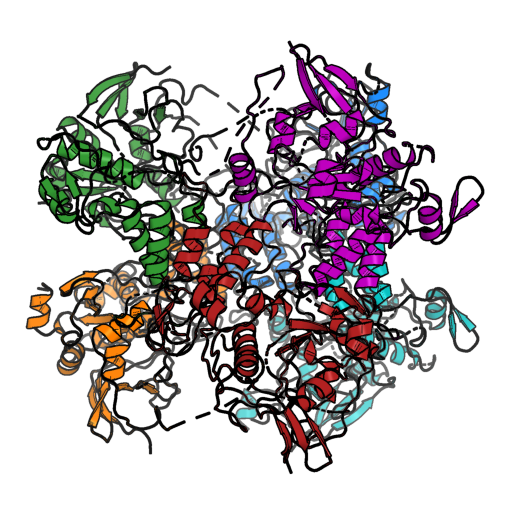 -34.050 113.855 -15.626 1.00 40.07 195 TYR E N 1
ATOM 12891 C CA . TYR E 1 173 ? -34.756 112.795 -14.948 1.00 40.96 195 TYR E CA 1
ATOM 12892 C C . TYR E 1 173 ? -35.553 111.980 -15.955 1.00 46.48 195 TYR E C 1
ATOM 12893 O O . TYR E 1 173 ? -36.431 112.520 -16.640 1.00 46.45 195 TYR E O 1
ATOM 12902 N N . LYS E 1 174 ? -35.225 110.690 -16.036 1.00 50.37 196 LYS E N 1
ATOM 12903 C CA . LYS E 1 174 ? -35.841 109.764 -16.987 1.00 51.21 196 LYS E CA 1
ATOM 12904 C C . LYS E 1 174 ? -35.875 110.330 -18.411 1.00 52.81 196 LYS E C 1
ATOM 12905 O O . LYS E 1 174 ? -36.913 110.394 -19.052 1.00 60.00 196 LYS E O 1
ATOM 12911 N N . GLY E 1 175 ? -34.723 110.796 -18.859 1.00 56.73 197 GLY E N 1
ATOM 12912 C CA . GLY E 1 175 ? -34.548 111.235 -20.225 1.00 60.49 197 GLY E CA 1
ATOM 12913 C C . GLY E 1 175 ? -34.987 112.640 -20.573 1.00 62.85 197 GLY E C 1
ATOM 12914 O O . GLY E 1 175 ? -34.837 113.040 -21.729 1.00 72.31 197 GLY E O 1
ATOM 12915 N N . LYS E 1 176 ? -35.494 113.409 -19.607 1.00 60.05 198 LYS E N 1
ATOM 12916 C CA . LYS E 1 176 ? -35.866 114.807 -19.899 1.00 55.63 198 LYS E CA 1
ATOM 12917 C C . LYS E 1 176 ? -35.294 115.808 -18.931 1.00 49.68 198 LYS E C 1
ATOM 12918 O O . LYS E 1 176 ? -35.074 115.513 -17.755 1.00 46.38 198 LYS E O 1
ATOM 12924 N N . GLU E 1 177 ? -35.033 116.993 -19.461 1.00 46.34 199 GLU E N 1
ATOM 12925 C CA . GLU E 1 177 ? -34.463 118.068 -18.696 1.00 48.55 199 GLU E CA 1
ATOM 12926 C C . GLU E 1 177 ? -35.569 118.879 -17.984 1.00 46.38 199 GLU E C 1
ATOM 12927 O O . GLU E 1 177 ? -36.583 119.231 -18.590 1.00 44.77 199 GLU E O 1
ATOM 12933 N N . TYR E 1 178 ? -35.359 119.171 -16.704 1.00 39.76 200 TYR E N 1
ATOM 12934 C CA . TYR E 1 178 ? -36.292 119.977 -15.927 1.00 36.87 200 TYR E CA 1
ATOM 12935 C C . TYR E 1 178 ? -35.586 121.073 -15.145 1.00 38.37 200 TYR E C 1
ATOM 12936 O O . TYR E 1 178 ? -34.387 120.977 -14.866 1.00 38.46 200 TYR E O 1
ATOM 12945 N N . THR E 1 179 ? -36.357 122.091 -14.765 1.00 36.90 201 THR E N 1
ATOM 12946 C CA . THR E 1 179 ? -36.032 122.920 -13.624 1.00 34.93 201 THR E CA 1
ATOM 12947 C C . THR E 1 179 ? -36.891 122.392 -12.457 1.00 33.30 201 THR E C 1
ATOM 12948 O O . THR E 1 179 ? -37.831 121.618 -12.670 1.00 32.12 201 THR E O 1
ATOM 12952 N N . PRO E 1 180 ? -36.593 122.814 -11.216 1.00 31.01 202 PRO E N 1
ATOM 12953 C CA . PRO E 1 180 ? -37.484 122.387 -10.122 1.00 30.50 202 PRO E CA 1
ATOM 12954 C C . PRO E 1 180 ? -38.930 122.805 -10.338 1.00 30.72 202 PRO E C 1
ATOM 12955 O O . PRO E 1 180 ? -39.852 122.063 -10.005 1.00 28.38 202 PRO E O 1
ATOM 12959 N N . LYS E 1 181 ? -39.134 123.983 -10.919 1.00 33.80 203 LYS E N 1
ATOM 12960 C CA . LYS E 1 181 ? -40.475 124.429 -11.250 1.00 35.40 203 LYS E CA 1
ATOM 12961 C C . LYS E 1 181 ? -41.126 123.521 -12.311 1.00 33.61 203 LYS E C 1
ATOM 12962 O O . LYS E 1 181 ? -42.265 123.096 -12.144 1.00 30.67 203 LYS E O 1
ATOM 12968 N N . SER E 1 182 ? -40.415 123.226 -13.399 1.00 33.65 204 SER E N 1
ATOM 12969 C CA . SER E 1 182 ? -41.036 122.439 -14.480 1.00 33.66 204 SER E CA 1
ATOM 12970 C C . SER E 1 182 ? -41.234 120.999 -14.031 1.00 31.87 204 SER E C 1
ATOM 12971 O O . SER E 1 182 ? -42.174 120.344 -14.450 1.00 31.89 204 SER E O 1
ATOM 12974 N N . PHE E 1 183 ? -40.374 120.508 -13.143 1.00 30.20 205 PHE E N 1
ATOM 12975 C CA . PHE E 1 183 ? -40.578 119.165 -12.569 1.00 30.18 205 PHE E CA 1
ATOM 12976 C C . PHE E 1 183 ? -41.847 119.137 -11.730 1.00 28.97 205 PHE E C 1
ATOM 12977 O O . PHE E 1 183 ? -42.651 118.213 -11.831 1.00 30.16 205 PHE E O 1
ATOM 12985 N N . PHE E 1 184 ? -42.048 120.167 -10.921 1.00 29.96 206 PHE E N 1
ATOM 12986 C CA . PHE E 1 184 ? -43.274 120.262 -10.146 1.00 28.92 206 PHE E CA 1
ATOM 12987 C C . PHE E 1 184 ? -44.494 120.285 -11.085 1.00 29.66 206 PHE E C 1
ATOM 12988 O O . PHE E 1 184 ? -45.486 119.592 -10.849 1.00 29.65 206 PHE E O 1
ATOM 12996 N N . GLU E 1 185 ? -44.419 121.107 -12.119 1.00 31.04 207 GLU E N 1
ATOM 12997 C CA . GLU E 1 185 ? -45.512 121.224 -13.093 1.00 35.38 207 GLU E CA 1
ATOM 12998 C C . GLU E 1 185 ? -45.835 119.884 -13.752 1.00 33.74 207 GLU E C 1
ATOM 12999 O O . GLU E 1 185 ? -46.992 119.566 -13.934 1.00 31.00 207 GLU E O 1
ATOM 13005 N N . SER E 1 186 ? -44.813 119.070 -14.021 1.00 35.03 208 SER E N 1
ATOM 13006 C CA . SER E 1 186 ? -45.020 117.754 -14.627 1.00 34.18 208 SER E CA 1
ATOM 13007 C C . SER E 1 186 ? -45.765 116.778 -13.721 1.00 34.20 208 SER E C 1
ATOM 13008 O O . SER E 1 186 ? -46.349 115.820 -14.215 1.00 35.64 208 SER E O 1
ATOM 13011 N N . THR E 1 187 ? -45.735 116.989 -12.407 1.00 32.58 209 THR E N 1
ATOM 13012 C CA . THR E 1 187 ? -46.423 116.086 -11.478 1.00 31.30 209 THR E CA 1
ATOM 13013 C C . THR E 1 187 ? -47.950 116.247 -11.510 1.00 33.35 209 THR E C 1
ATOM 13014 O O . THR E 1 187 ? -48.687 115.324 -11.135 1.00 34.55 209 THR E O 1
ATOM 13018 N N . GLY E 1 188 ? -48.417 117.431 -11.898 1.00 32.83 210 GLY E N 1
ATOM 13019 C CA . GLY E 1 188 ? -49.843 117.757 -11.812 1.00 32.80 210 GLY E CA 1
ATOM 13020 C C . GLY E 1 188 ? -50.380 118.068 -10.412 1.00 32.56 210 GLY E C 1
ATOM 13021 O O . GLY E 1 188 ? -51.577 118.275 -10.242 1.00 35.35 210 GLY E O 1
ATOM 13022 N N . LEU E 1 189 ? -49.521 118.058 -9.395 1.00 32.94 211 LEU E N 1
ATOM 13023 C CA . LEU E 1 189 ? -49.967 118.368 -8.051 1.00 30.54 211 LEU E CA 1
ATOM 13024 C C . LEU E 1 189 ? -50.374 119.844 -7.975 1.00 30.78 211 LEU E C 1
ATOM 13025 O O . LEU E 1 189 ? -49.763 120.688 -8.627 1.00 29.82 211 LEU E O 1
ATOM 13030 N N . LYS E 1 190 ? -51.390 120.136 -7.167 1.00 31.03 212 LYS E N 1
ATOM 13031 C CA . LYS E 1 190 ? -51.790 121.516 -6.866 1.00 32.94 212 LYS E CA 1
ATOM 13032 C C . LYS E 1 190 ? -52.041 121.703 -5.378 1.00 29.12 212 LYS E C 1
ATOM 13033 O O . LYS E 1 190 ? -52.784 120.943 -4.773 1.00 29.46 212 LYS E O 1
ATOM 13039 N N . ALA E 1 191 ? -51.446 122.731 -4.789 1.00 28.49 213 ALA E N 1
ATOM 13040 C CA . ALA E 1 191 ? -51.648 123.029 -3.380 1.00 28.59 213 ALA E CA 1
ATOM 13041 C C . ALA E 1 191 ? -53.126 123.245 -3.062 1.00 28.65 213 ALA E C 1
ATOM 13042 O O . ALA E 1 191 ? -53.616 122.797 -2.034 1.00 30.67 213 ALA E O 1
ATOM 13044 N N . SER E 1 192 ? -53.837 123.880 -3.969 1.00 30.00 214 SER E N 1
ATOM 13045 C CA . SER E 1 192 ? -55.260 124.126 -3.782 1.00 32.68 214 SER E CA 1
ATOM 13046 C C . SER E 1 192 ? -56.139 122.861 -3.734 1.00 33.51 214 SER E C 1
ATOM 13047 O O . SER E 1 192 ? -57.294 122.944 -3.350 1.00 35.26 214 SER E O 1
ATOM 13050 N N . ASP E 1 193 ? -55.617 121.697 -4.126 1.00 33.29 215 ASP E N 1
ATOM 13051 C CA . ASP E 1 193 ? -56.360 120.444 -3.956 1.00 33.85 215 ASP E CA 1
ATOM 13052 C C . ASP E 1 193 ? -56.429 119.977 -2.492 1.00 33.75 215 ASP E C 1
ATOM 13053 O O . ASP E 1 193 ? -57.199 119.071 -2.183 1.00 36.01 215 ASP E O 1
ATOM 13058 N N . TYR E 1 194 ? -55.597 120.537 -1.617 1.00 29.47 216 TYR E N 1
ATOM 13059 C CA . TYR E 1 194 ? -55.406 119.990 -0.264 1.00 29.10 216 TYR E CA 1
ATOM 13060 C C . TYR E 1 194 ? -55.931 120.936 0.803 1.00 29.65 216 TYR E C 1
ATOM 13061 O O . TYR E 1 194 ? -55.859 122.149 0.658 1.00 31.69 216 TYR E O 1
ATOM 13070 N N . VAL E 1 195 ? -56.499 120.365 1.854 1.00 29.82 217 VAL E N 1
ATOM 13071 C CA . VAL E 1 195 ? -56.990 121.143 2.971 1.00 29.47 217 VAL E CA 1
ATOM 13072 C C . VAL E 1 195 ? -56.454 120.601 4.276 1.00 28.33 217 VAL E C 1
ATOM 13073 O O . VAL E 1 195 ? -56.284 119.395 4.433 1.00 26.56 217 VAL E O 1
ATOM 13077 N N . SER E 1 196 ? -56.177 121.528 5.191 1.00 27.93 218 SER E N 1
ATOM 13078 C CA . SER E 1 196 ? -55.798 121.210 6.535 1.00 26.76 218 SER E CA 1
ATOM 13079 C C . SER E 1 196 ? -57.038 121.266 7.414 1.00 25.13 218 SER E C 1
ATOM 13080 O O . SER E 1 196 ? -57.813 122.209 7.333 1.00 25.75 218 SER E O 1
ATOM 13083 N N . LEU E 1 197 ? -57.188 120.276 8.288 1.00 28.40 219 LEU E N 1
ATOM 13084 C CA . LEU E 1 197 ? -58.332 120.189 9.202 1.00 29.87 219 LEU E CA 1
ATOM 13085 C C . LEU E 1 197 ? -57.857 120.025 10.639 1.00 30.98 219 LEU E C 1
ATOM 13086 O O . LEU E 1 197 ? -56.829 119.383 10.903 1.00 28.95 219 LEU E O 1
ATOM 13091 N N . THR E 1 198 ? -58.624 120.575 11.564 1.00 28.73 220 THR E N 1
ATOM 13092 C CA . THR E 1 198 ? -58.379 120.361 12.972 1.00 29.46 220 THR E CA 1
ATOM 13093 C C . THR E 1 198 ? -59.702 120.335 13.720 1.00 31.59 220 THR E C 1
ATOM 13094 O O . THR E 1 198 ? -60.775 120.402 13.107 1.00 31.97 220 THR E O 1
ATOM 13098 N N . SER E 1 199 ? -59.632 120.195 15.038 1.00 31.41 221 SER E N 1
ATOM 13099 C CA . SER E 1 199 ? -60.839 120.164 15.864 1.00 31.46 221 SER E CA 1
ATOM 13100 C C . SER E 1 199 ? -60.547 120.749 17.247 1.00 30.52 221 SER E C 1
ATOM 13101 O O . SER E 1 199 ? -60.015 120.058 18.124 1.00 29.20 221 SER E O 1
ATOM 13104 N N . TYR E 1 200 ? -60.910 122.013 17.431 1.00 29.61 222 TYR E N 1
ATOM 13105 C CA . TYR E 1 200 ? -60.744 122.692 18.721 1.00 29.54 222 TYR E CA 1
ATOM 13106 C C . TYR E 1 200 ? -61.903 123.662 18.966 1.00 31.06 222 TYR E C 1
ATOM 13107 O O . TYR E 1 200 ? -62.606 124.046 18.028 1.00 32.54 222 TYR E O 1
ATOM 13116 N N . THR E 1 201 ? -62.108 124.043 20.229 1.00 32.90 223 THR E N 1
ATOM 13117 C CA . THR E 1 201 ? -63.254 124.874 20.591 1.00 35.14 223 THR E CA 1
ATOM 13118 C C . THR E 1 201 ? -62.892 126.303 20.921 1.00 35.94 223 THR E C 1
ATOM 13119 O O . THR E 1 201 ? -63.773 127.072 21.256 1.00 37.70 223 THR E O 1
ATOM 13123 N N . HIS E 1 202 ? -61.621 126.680 20.843 1.00 33.89 224 HIS E N 1
ATOM 13124 C CA . HIS E 1 202 ? -61.276 128.085 21.099 1.00 32.75 224 HIS E CA 1
ATOM 13125 C C . HIS E 1 202 ? -61.500 128.969 19.854 1.00 33.55 224 HIS E C 1
ATOM 13126 O O . HIS E 1 202 ? -61.264 130.165 19.893 1.00 32.80 224 HIS E O 1
ATOM 13133 N N . HIS E 1 203 ? -61.946 128.369 18.754 1.00 34.10 225 HIS E N 1
ATOM 13134 C CA . HIS E 1 203 ? -62.472 129.098 17.600 1.00 34.66 225 HIS E CA 1
ATOM 13135 C C . HIS E 1 203 ? -63.771 128.409 17.180 1.00 34.14 225 HIS E C 1
ATOM 13136 O O . HIS E 1 203 ? -63.975 127.248 17.500 1.00 33.86 225 HIS E O 1
ATOM 13143 N N . PRO E 1 204 ? -64.653 129.115 16.460 1.00 35.28 226 PRO E N 1
ATOM 13144 C CA . PRO E 1 204 ? -65.921 128.466 16.107 1.00 37.33 226 PRO E CA 1
ATOM 13145 C C . PRO E 1 204 ? -65.729 127.338 15.106 1.00 36.88 226 PRO E C 1
ATOM 13146 O O . PRO E 1 204 ? -64.791 127.361 14.314 1.00 34.46 226 PRO E O 1
ATOM 13150 N N . PHE E 1 205 ? -66.608 126.348 15.167 1.00 36.48 227 PHE E N 1
ATOM 13151 C CA . PHE E 1 205 ? -66.585 125.271 14.205 1.00 36.51 227 PHE E CA 1
ATOM 13152 C C . PHE E 1 205 ? -66.962 125.790 12.832 1.00 38.26 227 PHE E C 1
ATOM 13153 O O . PHE E 1 205 ? -67.654 126.790 12.704 1.00 38.81 227 PHE E O 1
ATOM 13161 N N . TYR E 1 206 ? -66.455 125.106 11.807 1.00 38.59 228 TYR E N 1
ATOM 13162 C CA . TYR E 1 206 ? -66.734 125.400 10.404 1.00 38.16 228 TYR E CA 1
ATOM 13163 C C . TYR E 1 206 ? -66.135 126.715 9.933 1.00 40.03 228 TYR E C 1
ATOM 13164 O O . TYR E 1 206 ? -66.529 127.242 8.901 1.00 40.59 228 TYR E O 1
ATOM 13173 N N . THR E 1 207 ? -65.148 127.222 10.663 1.00 38.62 229 THR E N 1
ATOM 13174 C CA . THR E 1 207 ? -64.385 128.381 10.221 1.00 36.24 229 THR E CA 1
ATOM 13175 C C . THR E 1 207 ? -62.926 127.947 10.050 1.00 36.39 229 THR E C 1
ATOM 13176 O O . THR E 1 207 ? -62.550 126.836 10.412 1.00 34.69 229 THR E O 1
ATOM 13180 N N . GLN E 1 208 ? -62.112 128.848 9.524 1.00 36.39 230 GLN E N 1
ATOM 13181 C CA . GLN E 1 208 ? -60.690 128.622 9.360 1.00 35.51 230 GLN E CA 1
ATOM 13182 C C . GLN E 1 208 ? -59.888 129.465 10.353 1.00 34.17 230 GLN E C 1
ATOM 13183 O O . GLN E 1 208 ? -60.213 130.628 10.592 1.00 35.13 230 GLN E O 1
ATOM 13189 N N . PHE E 1 209 ? -58.817 128.894 10.893 1.00 32.11 231 PHE E N 1
ATOM 13190 C CA . PHE E 1 209 ? -57.864 129.672 11.677 1.00 30.55 231 PHE E CA 1
ATOM 13191 C C . PHE E 1 209 ? -56.488 129.054 11.599 1.00 30.02 231 PHE E C 1
ATOM 13192 O O . PHE E 1 209 ? -56.348 127.870 11.292 1.00 31.35 231 PHE E O 1
ATOM 13200 N N . PRO E 1 210 ? -55.455 129.844 11.897 1.00 30.05 232 PRO E N 1
ATOM 13201 C CA . PRO E 1 210 ? -54.112 129.266 11.927 1.00 30.71 232 PRO E CA 1
ATOM 13202 C C . PRO E 1 210 ? -53.767 128.684 13.299 1.00 29.10 232 PRO E C 1
ATOM 13203 O O . PRO E 1 210 ? -53.792 129.401 14.285 1.00 30.81 232 PRO E O 1
ATOM 13207 N N . LEU E 1 211 ? -53.469 127.390 13.357 1.00 28.85 233 LEU E N 1
ATOM 13208 C CA . LEU E 1 211 ? -53.068 126.765 14.617 1.00 31.99 233 LEU E CA 1
ATOM 13209 C C . LEU E 1 211 ? -51.894 127.531 15.254 1.00 31.54 233 LEU E C 1
ATOM 13210 O O . LEU E 1 211 ? -50.916 127.890 14.585 1.00 30.14 233 LEU E O 1
ATOM 13215 N N . GLU E 1 212 ? -52.021 127.785 16.548 1.00 29.75 234 GLU E N 1
ATOM 13216 C CA . GLU E 1 212 ? -51.107 128.640 17.297 1.00 31.06 234 GLU E CA 1
ATOM 13217 C C . GLU E 1 212 ? -49.941 127.827 17.828 1.00 32.48 234 GLU E C 1
ATOM 13218 O O . GLU E 1 212 ? -49.788 127.652 19.034 1.00 39.31 234 GLU E O 1
ATOM 13224 N N . ILE E 1 213 ? -49.128 127.312 16.917 1.00 33.87 235 ILE E N 1
ATOM 13225 C CA . ILE E 1 213 ? -47.962 126.542 17.279 1.00 31.90 235 ILE E CA 1
ATOM 13226 C C . ILE E 1 213 ? -46.743 127.101 16.560 1.00 29.21 235 ILE E C 1
ATOM 13227 O O . ILE E 1 213 ? -46.833 127.685 15.475 1.00 29.39 235 ILE E O 1
ATOM 13232 N N . GLN E 1 214 ? -45.587 126.897 17.164 1.00 27.61 236 GLN E N 1
ATOM 13233 C CA . GLN E 1 214 ? -44.373 127.523 16.700 1.00 27.87 236 GLN E CA 1
ATOM 13234 C C . GLN E 1 214 ? -44.026 127.182 15.263 1.00 25.91 236 GLN E C 1
ATOM 13235 O O . GLN E 1 214 ? -43.493 128.013 14.549 1.00 25.07 236 GLN E O 1
ATOM 13241 N N . ASP E 1 215 ? -44.292 125.953 14.849 1.00 24.59 237 ASP E N 1
ATOM 13242 C CA . ASP E 1 215 ? -43.878 125.535 13.524 1.00 25.74 237 ASP E CA 1
ATOM 13243 C C . ASP E 1 215 ? -44.830 126.003 12.434 1.00 25.90 237 ASP E C 1
ATOM 13244 O O . ASP E 1 215 ? -44.521 125.838 11.254 1.00 27.01 237 ASP E O 1
ATOM 13249 N N . ASN E 1 216 ? -45.951 126.613 12.810 1.00 24.80 238 ASN E N 1
ATOM 13250 C CA . ASN E 1 216 ? -46.864 127.196 11.838 1.00 25.46 238 ASN E CA 1
ATOM 13251 C C . ASN E 1 216 ? -46.595 128.689 11.675 1.00 25.26 238 ASN E C 1
ATOM 13252 O O . ASN E 1 216 ? -47.517 129.497 11.725 1.00 24.99 238 ASN E O 1
ATOM 13257 N N . TRP E 1 217 ? -45.321 129.035 11.499 1.00 23.25 239 TRP E N 1
ATOM 13258 C CA . TRP E 1 217 ? -44.878 130.430 11.422 1.00 24.33 239 TRP E CA 1
ATOM 13259 C C . TRP E 1 217 ? -45.323 131.095 10.124 1.00 25.40 239 TRP E C 1
ATOM 13260 O O . TRP E 1 217 ? -45.379 132.314 10.048 1.00 29.00 239 TRP E O 1
ATOM 13271 N N . ARG E 1 218 ? -45.673 130.303 9.111 1.00 24.47 240 ARG E N 1
ATOM 13272 C CA . ARG E 1 218 ? -46.327 130.854 7.921 1.00 24.74 240 ARG E CA 1
ATOM 13273 C C . ARG E 1 218 ? -47.792 131.206 8.171 1.00 26.97 240 ARG E C 1
ATOM 13274 O O . ARG E 1 218 ? -48.416 131.827 7.330 1.00 30.16 240 ARG E O 1
ATOM 13282 N N . HIS E 1 219 ? -48.344 130.810 9.320 1.00 27.95 241 HIS E N 1
ATOM 13283 C CA . HIS E 1 219 ? -49.739 131.104 9.664 1.00 30.16 241 HIS E CA 1
ATOM 13284 C C . HIS E 1 219 ? -50.697 130.492 8.646 1.00 31.02 241 HIS E C 1
ATOM 13285 O O . HIS E 1 219 ? -51.633 131.131 8.209 1.00 32.56 241 HIS E O 1
ATOM 13292 N N . GLY E 1 220 ? -50.433 129.247 8.265 1.00 30.80 242 GLY E N 1
ATOM 13293 C CA . GLY E 1 220 ? -51.335 128.513 7.413 1.00 29.79 242 GLY E CA 1
ATOM 13294 C C . GLY E 1 220 ? -52.616 128.151 8.148 1.00 29.85 242 GLY E C 1
ATOM 13295 O O . GLY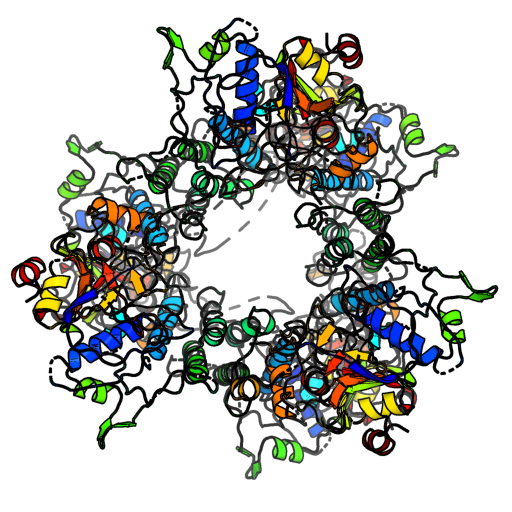 E 1 220 ? -52.593 127.854 9.351 1.00 28.43 242 GLY E O 1
ATOM 13304 N N . SER E 1 222 ? -56.273 126.223 8.988 1.00 30.08 244 SER E N 1
ATOM 13305 C CA . SER E 1 222 ? -56.917 124.931 9.096 1.00 29.66 244 SER E CA 1
ATOM 13306 C C . SER E 1 222 ? -58.430 125.156 9.245 1.00 30.59 244 SER E C 1
ATOM 13307 O O . SER E 1 222 ? -58.859 126.126 9.872 1.00 31.85 244 SER E O 1
ATOM 13310 N N . TYR E 1 223 ? -59.221 124.270 8.655 1.00 28.97 245 TYR E N 1
ATOM 13311 C CA . TYR E 1 223 ? -60.657 124.268 8.853 1.00 29.65 245 TYR E CA 1
ATOM 13312 C C . TYR E 1 223 ? -60.967 123.508 10.125 1.00 29.51 245 TYR E C 1
ATOM 13313 O O . TYR E 1 223 ? -60.413 122.449 10.374 1.00 30.16 245 TYR E O 1
ATOM 13322 N N . ASN E 1 224 ? -61.880 124.051 10.912 1.00 31.11 246 ASN E N 1
ATOM 13323 C CA . ASN E 1 224 ? -62.194 123.534 12.230 1.00 31.57 246 ASN E CA 1
ATOM 13324 C C . ASN E 1 224 ? -63.479 122.716 12.203 1.00 33.93 246 ASN E C 1
ATOM 13325 O O . ASN E 1 224 ? -64.512 123.224 11.796 1.00 34.98 246 ASN E O 1
ATOM 13330 N N . LEU E 1 225 ? -63.410 121.470 12.656 1.00 32.54 247 LEU E N 1
ATOM 13331 C CA . LEU E 1 225 ? -64.550 120.580 12.656 1.00 34.50 247 LEU E CA 1
ATOM 13332 C C . LEU E 1 225 ? -64.819 120.050 14.052 1.00 35.03 247 LEU E C 1
ATOM 13333 O O . LEU E 1 225 ? -63.889 119.808 14.808 1.00 33.97 247 LEU E O 1
ATOM 13338 N N . PRO E 1 226 ? -66.090 119.805 14.384 1.00 33.36 248 PRO E N 1
ATOM 13339 C CA . PRO E 1 226 ? -66.357 119.076 15.632 1.00 33.96 248 PRO E CA 1
ATOM 13340 C C . PRO E 1 226 ? -65.731 117.692 15.589 1.00 33.23 248 PRO E C 1
ATOM 13341 O O . PRO E 1 226 ? -65.613 117.092 14.521 1.00 32.31 248 PRO E O 1
ATOM 13345 N N . LEU E 1 227 ? -65.381 117.178 16.759 1.00 33.05 249 LEU E N 1
ATOM 13346 C CA . LEU E 1 227 ? -64.522 116.016 16.872 1.00 32.99 249 LEU E CA 1
ATOM 13347 C C . LEU E 1 227 ? -65.061 114.799 16.133 1.00 36.59 249 LEU E C 1
ATOM 13348 O O . LEU E 1 227 ? -64.309 114.136 15.411 1.00 35.97 249 LEU E O 1
ATOM 13353 N N . ASP E 1 228 ? -66.350 114.509 16.267 1.00 39.07 250 ASP E N 1
ATOM 13354 C CA . ASP E 1 228 ? -66.919 113.341 15.569 1.00 42.01 250 ASP E CA 1
ATOM 13355 C C . ASP E 1 228 ? -66.864 113.463 14.030 1.00 37.52 250 ASP E C 1
ATOM 13356 O O . ASP E 1 228 ? -66.548 112.500 13.345 1.00 38.02 250 ASP E O 1
ATOM 13361 N N . GLU E 1 229 ? -67.148 114.643 13.492 1.00 35.35 251 GLU E N 1
ATOM 13362 C CA . GLU E 1 229 ? -67.021 114.866 12.047 1.00 35.43 251 GLU E CA 1
ATOM 13363 C C . GLU E 1 229 ? -65.570 114.797 11.612 1.00 35.03 251 GLU E C 1
ATOM 13364 O O . GLU E 1 229 ? -65.255 114.302 10.532 1.00 35.32 251 GLU E O 1
ATOM 13370 N N . PHE E 1 230 ? -64.677 115.291 12.465 1.00 34.28 252 PHE E N 1
ATOM 13371 C CA . PHE E 1 230 ? -63.242 115.213 12.217 1.00 34.90 252 PHE E CA 1
ATOM 13372 C C . PHE E 1 230 ? -62.821 113.755 12.041 1.00 33.84 252 PHE E C 1
ATOM 13373 O O . PHE E 1 230 ? -62.169 113.421 11.065 1.00 37.66 252 PHE E O 1
ATOM 13389 N N . GLU E 1 232 ? -64.776 111.241 11.255 1.00 38.63 254 GLU E N 1
ATOM 13390 C CA A GLU E 1 232 ? -65.454 110.766 10.046 0.50 38.84 254 GLU E CA 1
ATOM 13391 C CA B GLU E 1 232 ? -65.468 110.740 10.073 0.50 38.88 254 GLU E CA 1
ATOM 13392 C C . GLU E 1 232 ? -64.579 110.948 8.826 1.00 39.03 254 GLU E C 1
ATOM 13393 O O . GLU E 1 232 ? -64.567 110.114 7.934 1.00 38.33 254 GLU E O 1
ATOM 13404 N N . VAL E 1 233 ? -63.847 112.065 8.772 1.00 35.77 255 VAL E N 1
ATOM 13405 C CA . VAL E 1 233 ? -62.989 112.340 7.635 1.00 34.05 255 VAL E CA 1
ATOM 13406 C C . VAL E 1 233 ? -61.883 111.282 7.501 1.00 32.59 255 VAL E C 1
ATOM 13407 O O . VAL E 1 233 ? -61.568 110.847 6.401 1.00 32.64 255 VAL E O 1
ATOM 13411 N N . PHE E 1 234 ? -61.306 110.855 8.623 1.00 33.49 256 PHE E N 1
ATOM 13412 C CA . PHE E 1 234 ? -60.223 109.868 8.584 1.00 34.05 256 PHE E CA 1
ATOM 13413 C C . PHE E 1 234 ? -60.714 108.617 7.878 1.00 35.38 256 PHE E C 1
ATOM 13414 O O . PHE E 1 234 ? -60.069 108.112 6.958 1.00 35.80 256 PHE E O 1
ATOM 13422 N N . ASP E 1 235 ? -61.840 108.095 8.348 1.00 38.09 257 ASP E N 1
ATOM 13423 C CA . ASP E 1 235 ? -62.360 106.829 7.838 1.00 38.75 257 ASP E CA 1
ATOM 13424 C C . ASP E 1 235 ? -62.790 106.947 6.397 1.00 35.14 257 ASP E C 1
ATOM 13425 O O . ASP E 1 235 ? -62.512 106.066 5.592 1.00 35.47 257 ASP E O 1
ATOM 13430 N N . ASN E 1 236 ? -63.447 108.047 6.054 1.00 34.21 258 ASN E N 1
ATOM 13431 C CA . ASN E 1 236 ? -63.872 108.251 4.666 1.00 33.75 258 ASN E CA 1
ATOM 13432 C C . ASN E 1 236 ? -62.675 108.307 3.722 1.00 32.26 258 ASN E C 1
ATOM 13433 O O . ASN E 1 236 ? -62.714 107.757 2.626 1.00 33.59 258 ASN E O 1
ATOM 13438 N N . ALA E 1 237 ? -61.605 108.966 4.164 1.00 30.51 259 ALA E N 1
ATOM 13439 C CA . ALA E 1 237 ? -60.412 109.085 3.350 1.00 30.13 259 ALA E CA 1
ATOM 13440 C C . ALA E 1 237 ? -59.873 107.706 3.034 1.00 28.92 259 ALA E C 1
ATOM 13441 O O . ALA E 1 237 ? -59.718 107.348 1.866 1.00 31.36 259 ALA E O 1
ATOM 13443 N N . ILE E 1 238 ? -59.606 106.926 4.069 1.00 29.52 260 ILE E N 1
ATOM 13444 C CA . ILE E 1 238 ? -59.013 105.613 3.876 1.00 31.02 260 ILE E CA 1
ATOM 13445 C C . ILE E 1 238 ? -59.929 104.711 3.061 1.00 31.34 260 ILE E C 1
ATOM 13446 O O . ILE E 1 238 ? -59.477 104.065 2.116 1.00 33.05 260 ILE E O 1
ATOM 13451 N N . ASN E 1 239 ? -61.213 104.719 3.392 1.00 32.46 261 ASN E N 1
ATOM 13452 C CA . ASN E 1 239 ? -62.153 103.841 2.719 1.00 35.38 261 ASN E CA 1
ATOM 13453 C C . ASN E 1 239 ? -62.409 104.203 1.266 1.00 36.04 261 ASN E C 1
ATOM 13454 O O . ASN E 1 239 ? -62.854 103.353 0.517 1.00 37.52 261 ASN E O 1
ATOM 13459 N N . THR E 1 240 ? -62.130 105.441 0.855 1.00 35.06 262 THR E N 1
ATOM 13460 C CA . THR E 1 240 ? -62.317 105.797 -0.545 1.00 33.41 262 THR E CA 1
ATOM 13461 C C . THR E 1 240 ? -60.991 105.875 -1.301 1.00 33.60 262 THR E C 1
ATOM 13462 O O . THR E 1 240 ? -60.951 106.389 -2.408 1.00 33.86 262 THR E O 1
ATOM 13466 N N . GLY E 1 241 ? -59.910 105.389 -0.703 1.00 32.25 263 GLY E N 1
ATOM 13467 C CA . GLY E 1 241 ? -58.653 105.218 -1.430 1.00 31.85 263 GLY E CA 1
ATOM 13468 C C . GLY E 1 241 ? -57.576 106.276 -1.200 1.00 32.84 263 GLY E C 1
ATOM 13469 O O . GLY E 1 241 ? -56.545 106.266 -1.873 1.00 30.84 263 GLY E O 1
ATOM 13470 N N . TYR E 1 242 ? -57.818 107.190 -0.259 1.00 30.92 264 TYR E N 1
ATOM 13471 C CA . TYR E 1 242 ? -56.906 108.314 0.026 1.00 29.87 264 TYR E CA 1
ATOM 13472 C C . TYR E 1 242 ? -56.056 108.015 1.243 1.00 28.95 264 TYR E C 1
ATOM 13473 O O . TYR E 1 242 ? -56.417 107.167 2.058 1.00 30.05 264 TYR E O 1
ATOM 13482 N N . THR E 1 243 ? -54.948 108.734 1.388 1.00 27.32 265 THR E N 1
ATOM 13483 C CA . THR E 1 243 ? -54.179 108.692 2.622 1.00 27.27 265 THR E CA 1
ATOM 13484 C C . THR E 1 243 ? -54.232 110.064 3.299 1.00 27.69 265 THR E C 1
ATOM 13485 O O . THR E 1 243 ? -54.803 111.014 2.754 1.00 28.54 265 THR E O 1
ATOM 13489 N N . ILE E 1 244 ? -53.633 110.158 4.485 1.00 25.50 266 ILE E N 1
ATOM 13490 C CA . ILE E 1 244 ? -53.778 111.329 5.358 1.00 25.43 266 ILE E CA 1
ATOM 13491 C C . ILE E 1 244 ? -52.412 111.743 5.890 1.00 24.58 266 ILE E C 1
ATOM 13492 O O . ILE E 1 244 ? -51.668 110.905 6.390 1.00 27.73 266 ILE E O 1
ATOM 13497 N N . ALA E 1 245 ? -52.075 113.017 5.750 1.00 24.51 267 ALA E N 1
ATOM 13498 C CA . ALA E 1 245 ? -50.902 113.594 6.417 1.00 24.19 267 ALA E CA 1
ATOM 13499 C C . ALA E 1 245 ? -51.355 113.896 7.838 1.00 25.66 267 ALA E C 1
ATOM 13500 O O . ALA E 1 245 ? -52.288 114.681 8.045 1.00 25.18 267 ALA E O 1
ATOM 13502 N N . TRP E 1 246 ? -50.715 113.260 8.811 1.00 25.86 268 TRP E N 1
ATOM 13503 C CA . TRP E 1 246 ? -51.224 113.216 10.188 1.00 25.19 268 TRP E CA 1
ATOM 13504 C C . TRP E 1 246 ? -50.230 113.850 11.134 1.00 25.36 268 TRP E C 1
ATOM 13505 O O . TRP E 1 246 ? -49.120 113.354 11.299 1.00 24.47 268 TRP E O 1
ATOM 13516 N N . GLY E 1 247 ? -50.641 114.961 11.733 1.00 24.94 269 GLY E N 1
ATOM 13517 C CA . GLY E 1 247 ? -49.830 115.682 12.687 1.00 26.06 269 GLY E CA 1
ATOM 13518 C C . GLY E 1 247 ? -50.355 115.407 14.075 1.00 26.64 269 GLY E C 1
ATOM 13519 O O . GLY E 1 247 ? -51.497 115.734 14.396 1.00 27.83 269 GLY E O 1
ATOM 13520 N N . SER E 1 248 ? -49.500 114.848 14.906 1.00 27.98 270 SER E N 1
ATOM 13521 C CA . SER E 1 248 ? -49.907 114.410 16.229 1.00 34.41 270 SER E CA 1
ATOM 13522 C C . SER E 1 248 ? -48.857 114.659 17.287 1.00 30.43 270 SER E C 1
ATOM 13523 O O . SER E 1 248 ? -47.673 114.680 17.006 1.00 31.49 270 SER E O 1
ATOM 13526 N N . ASP E 1 249 ? -49.299 114.765 18.525 1.00 34.80 271 ASP E N 1
ATOM 13527 C CA . ASP E 1 249 ? -48.394 114.676 19.676 1.00 36.17 271 ASP E CA 1
ATOM 13528 C C . ASP E 1 249 ? -48.096 113.201 19.921 1.00 34.61 271 ASP E C 1
ATOM 13529 O O . ASP E 1 249 ? -48.990 112.424 20.026 1.00 42.56 271 ASP E O 1
ATOM 13534 N N . VAL E 1 250 ? -46.838 112.819 19.970 1.00 40.20 272 VAL E N 1
ATOM 13535 C CA . VAL E 1 250 ? -46.458 111.434 20.213 1.00 45.72 272 VAL E CA 1
ATOM 13536 C C . VAL E 1 250 ? -45.631 111.301 21.511 1.00 53.57 272 VAL E C 1
ATOM 13537 O O . VAL E 1 250 ? -45.099 110.243 21.797 1.00 55.88 272 VAL E O 1
ATOM 13541 N N . SER E 1 251 ? -45.562 112.367 22.310 1.00 64.85 273 SER E N 1
ATOM 13542 C CA . SER E 1 251 ? -44.864 112.340 23.599 1.00 74.07 273 SER E CA 1
ATOM 13543 C C . SER E 1 251 ? -45.822 111.857 24.685 1.00 85.05 273 SER E C 1
ATOM 13544 O O . SER E 1 251 ? -46.322 112.641 25.501 1.00 96.44 273 SER E O 1
ATOM 13547 N N . GLU E 1 252 ? -46.118 110.567 24.652 1.00 88.92 274 GLU E N 1
ATOM 13548 C CA . GLU E 1 252 ? -47.075 109.973 25.565 1.00 105.25 274 GLU E CA 1
ATOM 13549 C C . GLU E 1 252 ? -46.540 108.595 25.868 1.00 110.68 274 GLU E C 1
ATOM 13550 O O . GLU E 1 252 ? -45.930 107.972 25.003 1.00 97.51 274 GLU E O 1
ATOM 13552 N N . SER E 1 253 ? -46.753 108.126 27.095 1.00 136.64 275 SER E N 1
ATOM 13553 C CA . SER E 1 253 ? -46.343 106.773 27.480 1.00 153.84 275 SER E CA 1
ATOM 13554 C C . SER E 1 253 ? -47.009 105.735 26.568 1.00 163.28 275 SER E C 1
ATOM 13555 O O . SER E 1 253 ? -46.441 104.668 26.314 1.00 163.92 275 SER E O 1
ATOM 13558 N N . GLY E 1 254 ? -48.203 106.070 26.073 1.00 159.45 276 GLY E N 1
ATOM 13559 C CA . GLY E 1 254 ? -48.927 105.238 25.120 1.00 142.06 276 GLY E CA 1
ATOM 13560 C C . GLY E 1 254 ? -48.286 105.100 23.748 1.00 124.36 276 GLY E C 1
ATOM 13561 O O . GLY E 1 254 ? -48.507 104.093 23.080 1.00 123.10 276 GLY E O 1
ATOM 13562 N N . PHE E 1 255 ? -47.512 106.095 23.306 1.00 105.17 277 PHE E N 1
ATOM 13563 C CA . PHE E 1 255 ? -46.786 105.960 22.041 1.00 106.07 277 PHE E CA 1
ATOM 13564 C C . PHE E 1 255 ? -45.464 105.253 22.308 1.00 104.15 277 PHE E C 1
ATOM 13565 O O . PHE E 1 255 ? -44.624 105.783 23.040 1.00 97.51 277 PHE E O 1
ATOM 13573 N N . THR E 1 256 ? -45.263 104.076 21.713 1.00 90.63 278 THR E N 1
ATOM 13574 C CA . THR E 1 256 ? -44.091 103.264 22.064 1.00 101.00 278 THR E CA 1
ATOM 13575 C C . THR E 1 256 ? -43.064 103.109 20.936 1.00 96.40 278 THR E C 1
ATOM 13576 O O . THR E 1 256 ? -43.360 103.363 19.766 1.00 72.44 278 THR E O 1
ATOM 13580 N N . ARG E 1 257 ? -41.862 102.674 21.319 1.00 94.54 279 ARG E N 1
ATOM 13581 C CA . ARG E 1 257 ? -40.827 102.284 20.367 1.00 95.27 279 ARG E CA 1
ATOM 13582 C C . ARG E 1 257 ? -41.163 100.945 19.650 1.00 111.48 279 ARG E C 1
ATOM 13583 O O . ARG E 1 257 ? -40.648 100.668 18.557 1.00 107.45 279 ARG E O 1
ATOM 13585 N N . ASP E 1 258 ? -42.051 100.139 20.248 1.00 115.57 280 ASP E N 1
ATOM 13586 C CA . ASP E 1 258 ? -42.478 98.838 19.688 1.00 107.87 280 ASP E CA 1
ATOM 13587 C C . ASP E 1 258 ? -43.720 98.921 18.744 1.00 95.80 280 ASP E C 1
ATOM 13588 O O . ASP E 1 258 ? -44.435 97.935 18.515 1.00 93.31 280 ASP E O 1
ATOM 13593 N N . GLY E 1 259 ? -43.962 100.101 18.186 1.00 75.72 281 GLY E N 1
ATOM 13594 C CA . GLY E 1 259 ? -44.828 100.234 17.026 1.00 66.55 281 GLY E CA 1
ATOM 13595 C C . GLY E 1 259 ? -46.319 100.358 17.268 1.00 54.96 281 GLY E C 1
ATOM 13596 O O . GLY E 1 259 ? -47.088 100.177 16.328 1.00 63.24 281 GLY E O 1
ATOM 13597 N N . VAL E 1 260 ? -46.735 100.646 18.496 1.00 47.91 282 VAL E N 1
ATOM 13598 C CA . VAL E 1 260 ? -48.154 100.818 18.798 1.00 48.13 282 VAL E CA 1
ATOM 13599 C C . VAL E 1 260 ? -48.376 102.089 19.623 1.00 49.76 282 VAL E C 1
ATOM 13600 O O . VAL E 1 260 ? -47.529 102.468 20.418 1.00 61.42 282 VAL E O 1
ATOM 13604 N N . ALA E 1 261 ? -49.452 102.816 19.314 1.00 48.25 283 ALA E N 1
ATOM 13605 C CA . ALA E 1 261 ? -49.830 104.038 20.028 1.00 46.83 283 ALA E CA 1
ATOM 13606 C C . ALA E 1 261 ? -51.235 103.834 20.556 1.00 47.40 283 ALA E C 1
ATOM 13607 O O . ALA E 1 261 ? -52.189 103.788 19.781 1.00 52.56 283 ALA E O 1
ATOM 13609 N N . VAL E 1 262 ? -51.350 103.703 21.867 1.00 47.88 284 VAL E N 1
ATOM 13610 C CA . VAL E 1 262 ? -52.623 103.447 22.509 1.00 50.23 284 VAL E CA 1
ATOM 13611 C C . VAL E 1 262 ? -52.944 104.506 23.567 1.00 53.04 284 VAL E C 1
ATOM 13612 O O . VAL E 1 262 ? -52.091 105.278 24.008 1.00 56.50 284 VAL E O 1
ATOM 13624 N N . PRO E 1 264 ? -53.422 106.173 27.019 1.00 94.45 286 PRO E N 1
ATOM 13625 C CA . PRO E 1 264 ? -52.928 105.904 28.384 1.00 103.61 286 PRO E CA 1
ATOM 13626 C C . PRO E 1 264 ? -54.037 105.813 29.440 1.00 107.68 286 PRO E C 1
ATOM 13627 O O . PRO E 1 264 ? -55.124 106.366 29.243 1.00 122.43 286 PRO E O 1
ATOM 13631 N N . GLY E 1 274 ? -43.195 118.516 42.205 1.00 71.02 296 GLY E N 1
ATOM 13632 C CA . GLY E 1 274 ? -42.515 119.297 43.237 1.00 83.37 296 GLY E CA 1
ATOM 13633 C C . GLY E 1 274 ? -42.727 118.735 44.646 1.00 88.67 296 GLY E C 1
ATOM 13634 O O . GLY E 1 274 ? -42.966 119.479 45.614 1.00 80.60 296 GLY E O 1
ATOM 13635 N N . SER E 1 275 ? -42.631 117.408 44.754 1.00 96.04 297 SER E N 1
ATOM 13636 C CA . SER E 1 275 ? -42.867 116.681 46.012 1.00 93.71 297 SER E CA 1
ATOM 13637 C C . SER E 1 275 ? -41.739 116.957 47.024 1.00 93.52 297 SER E C 1
ATOM 13638 O O . SER E 1 275 ? -40.558 116.929 46.672 1.00 90.10 297 SER E O 1
ATOM 13641 N N . ASP E 1 276 ? -42.122 117.258 48.266 1.00 89.72 298 ASP E N 1
ATOM 13642 C CA . ASP E 1 276 ? -41.179 117.317 49.394 1.00 92.73 298 ASP E CA 1
ATOM 13643 C C . ASP E 1 276 ? -40.565 115.906 49.580 1.00 104.05 298 ASP E C 1
ATOM 13644 O O . ASP E 1 276 ? -39.340 115.768 49.683 1.00 94.55 298 ASP E O 1
ATOM 13657 N N . ALA E 1 278 ? -40.485 113.127 47.383 1.00 136.93 300 ALA E N 1
ATOM 13658 C CA . ALA E 1 278 ? -39.717 112.651 46.215 1.00 131.91 300 ALA E CA 1
ATOM 13659 C C . ALA E 1 278 ? -38.351 113.350 46.106 1.00 129.89 300 ALA E C 1
ATOM 13660 O O . ALA E 1 278 ? -37.394 112.753 45.627 1.00 126.63 300 ALA E O 1
ATOM 13662 N N . HIS E 1 279 ? -38.282 114.607 46.555 1.00 123.43 301 HIS E N 1
ATOM 13663 C CA . HIS E 1 279 ? -37.043 115.396 46.627 1.00 119.59 301 HIS E CA 1
ATOM 13664 C C . HIS E 1 279 ? -35.994 114.751 47.556 1.00 121.45 301 HIS E C 1
ATOM 13665 O O . HIS E 1 279 ? -34.819 114.635 47.192 1.00 109.91 301 HIS E O 1
ATOM 13672 N N . TRP E 1 280 ? -36.425 114.308 48.738 1.00 129.85 302 TRP E N 1
ATOM 13673 C CA . TRP E 1 280 ? -35.499 113.737 49.740 1.00 132.59 302 TRP E CA 1
ATOM 13674 C C . TRP E 1 280 ? -35.135 112.256 49.531 1.00 140.11 302 TRP E C 1
ATOM 13675 O O . TRP E 1 280 ? -34.152 111.793 50.111 1.00 147.93 302 TRP E O 1
ATOM 13686 N N . LEU E 1 281 ? -35.896 111.535 48.697 1.00 146.18 303 LEU E N 1
ATOM 13687 C CA . LEU E 1 281 ? -35.661 110.121 48.402 1.00 147.75 303 LEU E CA 1
ATOM 13688 C C . LEU E 1 281 ? -35.356 109.946 46.883 1.00 147.22 303 LEU E C 1
ATOM 13689 O O . LEU E 1 281 ? -34.498 110.658 46.367 1.00 144.15 303 LEU E O 1
ATOM 13694 N N . LYS E 1 282 ? -36.010 109.035 46.155 1.00 145.13 304 LYS E N 1
ATOM 13695 C CA . LYS E 1 282 ? -35.667 108.862 44.730 1.00 137.03 304 LYS E CA 1
ATOM 13696 C C . LYS E 1 282 ? -36.730 108.087 43.947 1.00 137.12 304 LYS E C 1
ATOM 13697 O O . LYS E 1 282 ? -37.933 108.311 44.108 1.00 133.52 304 LYS E O 1
ATOM 13699 N N . THR E 1 292 ? -48.789 96.875 26.230 1.00 111.50 314 THR E N 1
ATOM 13700 C CA . THR E 1 292 ? -48.210 95.667 25.632 1.00 113.02 314 THR E CA 1
ATOM 13701 C C . THR E 1 292 ? -49.250 94.636 25.131 1.00 110.63 314 THR E C 1
ATOM 13702 O O . THR E 1 292 ? -48.882 93.690 24.432 1.00 108.42 314 THR E O 1
ATOM 13706 N N . LYS E 1 293 ? -50.528 94.814 25.486 1.00 105.33 315 LYS E N 1
ATOM 13707 C CA . LYS E 1 293 ? -51.631 93.976 24.971 1.00 95.52 315 LYS E CA 1
ATOM 13708 C C . LYS E 1 293 ? -52.895 94.832 24.793 1.00 87.62 315 LYS E C 1
ATOM 13709 O O . LYS E 1 293 ? -52.946 95.974 25.259 1.00 90.34 315 LYS E O 1
ATOM 13711 N N . PRO E 1 294 ? -53.911 94.307 24.089 1.00 83.60 316 PRO E N 1
ATOM 13712 C CA . PRO E 1 294 ? -55.134 95.102 23.925 1.00 85.98 316 PRO E CA 1
ATOM 13713 C C . PRO E 1 294 ? -55.818 95.425 25.244 1.00 87.18 316 PRO E C 1
ATOM 13714 O O . PRO E 1 294 ? -55.982 94.543 26.085 1.00 96.47 316 PRO E O 1
ATOM 13718 N N . GLN E 1 295 ? -56.206 96.689 25.402 1.00 91.21 317 GLN E N 1
ATOM 13719 C CA . GLN E 1 295 ? -56.899 97.171 26.588 1.00 92.22 317 GLN E CA 1
ATOM 13720 C C . GLN E 1 295 ? -58.072 98.043 26.154 1.00 99.23 317 GLN E C 1
ATOM 13721 O O . GLN E 1 295 ? -58.059 98.597 25.042 1.00 92.40 317 GLN E O 1
ATOM 13727 N N . PRO E 1 296 ? -59.090 98.178 27.029 1.00 108.86 318 PRO E N 1
ATOM 13728 C CA . PRO E 1 296 ? -60.166 99.130 26.755 1.00 106.27 318 PRO E CA 1
ATOM 13729 C C . PRO E 1 296 ? -59.632 100.574 26.723 1.00 95.24 318 PRO E C 1
ATOM 13730 O O . PRO E 1 296 ? -58.847 100.971 27.596 1.00 88.52 318 PRO E O 1
ATOM 13734 N N . GLN E 1 297 ? -60.064 101.342 25.724 1.00 85.07 319 GLN E N 1
ATOM 13735 C CA . GLN E 1 297 ? -59.550 102.698 25.493 1.00 79.46 319 GLN E CA 1
ATOM 13736 C C . GLN E 1 297 ? -60.442 103.767 26.144 1.00 76.06 319 GLN E C 1
ATOM 13737 O O . GLN E 1 297 ? -61.654 103.622 26.225 1.00 80.45 319 GLN E O 1
ATOM 13743 N N . LYS E 1 298 ? -59.827 104.835 26.624 1.00 77.08 320 LYS E N 1
ATOM 13744 C CA . LYS E 1 298 ? -60.558 106.041 27.006 1.00 76.49 320 LYS E CA 1
ATOM 13745 C C . LYS E 1 298 ? -60.890 106.808 25.715 1.00 64.32 320 LYS E C 1
ATOM 13746 O O . LYS E 1 298 ? -59.992 107.165 24.955 1.00 57.06 320 LYS E O 1
ATOM 13752 N N . TRP E 1 299 ? -62.176 107.037 25.481 1.00 56.13 321 TRP E N 1
ATOM 13753 C CA . TRP E 1 299 ? -62.684 107.779 24.335 1.00 55.48 321 TRP E CA 1
ATOM 13754 C C . TRP E 1 299 ? -62.979 109.234 24.764 1.00 55.86 321 TRP E C 1
ATOM 13755 O O . TRP E 1 299 ? -63.968 109.500 25.437 1.00 56.92 321 TRP E O 1
ATOM 13766 N N . CYS E 1 300 ? -62.106 110.177 24.394 1.00 49.76 322 CYS E N 1
ATOM 13767 C CA . CYS E 1 300 ? -62.166 111.532 24.936 1.00 45.91 322 CYS E CA 1
ATOM 13768 C C . CYS E 1 300 ? -63.351 112.325 24.415 1.00 43.24 322 CYS E C 1
ATOM 13769 O O . CYS E 1 300 ? -63.838 112.095 23.314 1.00 43.52 322 CYS E O 1
ATOM 13772 N N . THR E 1 301 ? -63.797 113.283 25.217 1.00 40.32 323 THR E N 1
ATOM 13773 C CA . THR E 1 301 ? -64.753 114.288 24.765 1.00 38.67 323 THR E CA 1
ATOM 13774 C C . THR E 1 301 ? -64.021 115.465 24.106 1.00 36.77 323 THR E C 1
ATOM 13775 O O . THR E 1 301 ? -62.805 115.604 24.229 1.00 35.25 323 THR E O 1
ATOM 13779 N N . GLN E 1 302 ? -64.781 116.325 23.434 1.00 34.21 324 GLN E N 1
ATOM 13780 C CA . GLN E 1 302 ? -64.233 117.520 22.847 1.00 34.01 324 GLN E CA 1
ATOM 13781 C C . GLN E 1 302 ? -63.526 118.367 23.928 1.00 33.51 324 GLN E C 1
ATOM 13782 O O . GLN E 1 302 ? -62.429 118.876 23.711 1.00 30.39 324 GLN E O 1
ATOM 13788 N N . ALA E 1 303 ? -64.151 118.474 25.097 1.00 34.36 325 ALA E N 1
ATOM 13789 C CA . ALA E 1 303 ? -63.627 119.283 26.197 1.00 34.89 325 ALA E CA 1
ATOM 13790 C C . ALA E 1 303 ? -62.326 118.707 26.760 1.00 34.71 325 ALA E C 1
ATOM 13791 O O . ALA E 1 303 ? -61.388 119.450 27.015 1.00 35.32 325 ALA E O 1
ATOM 13793 N N . GLU E 1 304 ? -62.233 117.386 26.899 1.00 36.94 326 GLU E N 1
ATOM 13794 C CA . GLU E 1 304 ? -60.981 116.757 27.342 1.00 39.23 326 GLU E CA 1
ATOM 13795 C C . GLU E 1 304 ? -59.840 116.979 26.348 1.00 37.34 326 GLU E C 1
ATOM 13796 O O . GLU E 1 304 ? -58.693 117.219 26.730 1.00 35.01 326 GLU E O 1
ATOM 13802 N N . ARG E 1 305 ? -60.164 116.876 25.068 1.00 37.27 327 ARG E N 1
ATOM 13803 C CA . ARG E 1 305 ? -59.185 117.103 24.010 1.00 35.51 327 ARG E CA 1
ATOM 13804 C C . ARG E 1 305 ? -58.697 118.546 24.067 1.00 32.10 327 ARG E C 1
ATOM 13805 O O . ARG E 1 305 ? -57.510 118.826 23.930 1.00 32.13 327 ARG E O 1
ATOM 13813 N N . GLN E 1 306 ? -59.628 119.465 24.299 1.00 32.92 328 GLN E N 1
ATOM 13814 C CA . GLN E 1 306 ? -59.303 120.880 24.380 1.00 32.18 328 GLN E CA 1
ATOM 13815 C C . GLN E 1 306 ? -58.395 121.163 25.565 1.00 32.09 328 GLN E C 1
ATOM 13816 O O . GLN E 1 306 ? -57.450 121.931 25.445 1.00 31.36 328 GLN E O 1
ATOM 13822 N N . LEU E 1 307 ? -58.702 120.565 26.712 1.00 32.14 329 LEU E N 1
ATOM 13823 C CA . LEU E 1 307 ? -57.940 120.832 27.919 1.00 32.05 329 LEU E CA 1
ATOM 13824 C C . LEU E 1 307 ? -56.477 120.489 27.680 1.00 32.10 329 LEU E C 1
ATOM 13825 O O . LEU E 1 307 ? -55.597 121.267 28.034 1.00 33.22 329 LEU E O 1
ATOM 13830 N N . ALA E 1 308 ? -56.217 119.354 27.042 1.00 30.51 330 ALA E N 1
ATOM 13831 C CA . ALA E 1 308 ? -54.836 118.944 26.795 1.00 29.86 330 ALA E CA 1
ATOM 13832 C C . ALA E 1 308 ? -54.074 119.924 25.883 1.00 28.13 330 ALA E C 1
ATOM 13833 O O . ALA E 1 308 ? -52.862 120.087 26.022 1.00 27.59 330 ALA E O 1
ATOM 13835 N N . TYR E 1 309 ? -54.777 120.531 24.930 1.00 27.32 331 TYR E N 1
ATOM 13836 C CA . TYR E 1 309 ? -54.148 121.505 24.054 1.00 27.90 331 TYR E CA 1
ATOM 13837 C C . TYR E 1 309 ? -53.906 122.806 24.832 1.00 29.17 331 TYR E C 1
ATOM 13838 O O . TYR E 1 309 ? -52.867 123.437 24.665 1.00 29.86 331 TYR E O 1
ATOM 13847 N N . ASP E 1 310 ? -54.859 123.187 25.676 1.00 29.16 332 ASP E N 1
ATOM 13848 C CA . ASP E 1 310 ? -54.747 124.412 26.445 1.00 30.90 332 ASP E CA 1
ATOM 13849 C C . ASP E 1 310 ? -53.672 124.291 27.537 1.00 31.37 332 ASP E C 1
ATOM 13850 O O . ASP E 1 310 ? -53.043 125.295 27.865 1.00 30.57 332 ASP E O 1
ATOM 13855 N N . ASN E 1 311 ? -53.471 123.088 28.095 1.00 28.75 333 ASN E N 1
ATOM 13856 C CA . ASN E 1 311 ? -52.646 122.964 29.294 1.00 29.10 333 ASN E CA 1
ATOM 13857 C C . ASN E 1 311 ? -51.237 122.453 29.073 1.00 28.30 333 ASN E C 1
ATOM 13858 O O . ASN E 1 311 ? -50.538 122.143 30.031 1.00 27.19 333 ASN E O 1
ATOM 13863 N N . TYR E 1 312 ? -50.837 122.343 27.808 1.00 28.82 334 TYR E N 1
ATOM 13864 C CA . TYR E 1 312 ? -49.497 121.881 27.410 1.00 29.90 334 TYR E CA 1
ATOM 13865 C C . TYR E 1 312 ? -49.294 120.352 27.399 1.00 32.99 334 TYR E C 1
ATOM 13866 O O . TYR E 1 312 ? -48.191 119.885 27.093 1.00 33.48 334 TYR E O 1
ATOM 13875 N N . GLU E 1 313 ? -50.327 119.563 27.684 1.00 34.69 335 GLU E N 1
ATOM 13876 C CA . GLU E 1 313 ? -50.169 118.105 27.569 1.00 38.34 335 GLU E CA 1
ATOM 13877 C C . GLU E 1 313 ? -50.099 117.635 26.118 1.00 33.85 335 GLU E C 1
ATOM 13878 O O . GLU E 1 313 ? -49.467 116.653 25.841 1.00 33.11 335 GLU E O 1
ATOM 13884 N N . THR E 1 314 ? -50.768 118.322 25.201 1.00 33.54 336 THR E N 1
ATOM 13885 C CA . THR E 1 314 ? -50.685 118.003 23.779 1.00 35.11 336 THR E CA 1
ATOM 13886 C C . THR E 1 314 ? -49.998 119.183 23.108 1.00 38.18 336 THR E C 1
ATOM 13887 O O . THR E 1 314 ? -50.641 120.206 22.865 1.00 40.42 336 THR E O 1
ATOM 13891 N N . THR E 1 315 ? -48.727 119.014 22.748 1.00 41.91 337 THR E N 1
ATOM 13892 C CA . THR E 1 315 ? -47.918 120.127 22.210 1.00 49.96 337 THR E CA 1
ATOM 13893 C C . THR E 1 315 ? -47.098 119.800 20.960 1.00 55.82 337 THR E C 1
ATOM 13894 O O . THR E 1 315 ? -47.218 120.475 19.935 1.00 69.72 337 THR E O 1
ATOM 13898 N N . ASP E 1 316 ? -46.255 118.785 21.035 1.00 62.07 338 ASP E N 1
ATOM 13899 C CA . ASP E 1 316 ? -45.199 118.640 20.021 1.00 66.46 338 ASP E CA 1
ATOM 13900 C C . ASP E 1 316 ? -45.662 117.920 18.756 1.00 53.78 338 ASP E C 1
ATOM 13901 O O . ASP E 1 316 ? -45.623 116.704 18.675 1.00 63.03 338 ASP E O 1
ATOM 13906 N N . ASP E 1 317 ? -46.067 118.702 17.768 1.00 45.22 339 ASP E N 1
ATOM 13907 C CA . ASP E 1 317 ? -46.638 118.189 16.522 1.00 48.07 339 ASP E CA 1
ATOM 13908 C C . ASP E 1 317 ? -45.636 117.431 15.615 1.00 42.03 339 ASP E C 1
ATOM 13909 O O . ASP E 1 317 ? -44.854 118.053 14.907 1.00 47.89 339 ASP E O 1
ATOM 13914 N N . HIS E 1 318 ? -45.629 116.094 15.686 1.00 35.25 340 HIS E N 1
ATOM 13915 C CA A HIS E 1 318 ? -44.804 115.292 14.809 0.50 33.34 340 HIS E CA 1
ATOM 13916 C CA B HIS E 1 318 ? -44.768 115.218 14.826 0.50 34.15 340 HIS E CA 1
ATOM 13917 C C . HIS E 1 318 ? -45.642 114.766 13.653 1.00 36.03 340 HIS E C 1
ATOM 13918 O O . HIS E 1 318 ? -46.782 114.377 13.840 1.00 34.36 340 HIS E O 1
ATOM 13931 N N . GLY E 1 319 ? -45.081 114.800 12.457 1.00 31.60 341 GLY E N 1
ATOM 13932 C CA . GLY E 1 319 ? -45.790 114.434 11.255 1.00 28.26 341 GLY E CA 1
ATOM 13933 C C . GLY E 1 319 ? -45.546 113.008 10.792 1.00 26.37 341 GLY E C 1
ATOM 13934 O O . GLY E 1 319 ? -44.401 112.551 10.735 1.00 24.56 341 GLY E O 1
ATOM 13943 N N . GLN E 1 321 ? -47.822 109.640 8.249 1.00 28.22 343 GLN E N 1
ATOM 13944 C CA . GLN E 1 321 ? -48.853 109.384 7.224 1.00 28.74 343 GLN E CA 1
ATOM 13945 C C . GLN E 1 321 ? -49.724 108.221 7.657 1.00 28.57 343 GLN E C 1
ATOM 13946 O O . GLN E 1 321 ? -49.208 107.150 7.978 1.00 30.14 343 GLN E O 1
ATOM 13952 N N . ILE E 1 322 ? -51.034 108.439 7.711 1.00 26.96 344 ILE E N 1
ATOM 13953 C CA . ILE E 1 322 ? -51.973 107.338 7.959 1.00 28.46 344 ILE E CA 1
ATOM 13954 C C . ILE E 1 322 ? -52.445 106.828 6.589 1.00 28.15 344 ILE E C 1
ATOM 13955 O O . ILE E 1 322 ? -52.844 107.623 5.748 1.00 26.17 344 ILE E O 1
ATOM 13960 N N . TYR E 1 323 ? -52.309 105.529 6.344 1.00 29.06 345 TYR E N 1
ATOM 13961 C CA . TYR E 1 323 ? -52.604 104.965 5.025 1.00 31.08 345 TYR E CA 1
ATOM 13962 C C . TYR E 1 323 ? -53.541 103.763 5.061 1.00 33.58 345 TYR E C 1
ATOM 13963 O O . TYR E 1 323 ? -53.850 103.198 4.017 1.00 35.52 345 TYR E O 1
ATOM 13972 N N . GLY E 1 324 ? -53.998 103.379 6.246 1.00 33.91 346 GLY E N 1
ATOM 13973 C CA . GLY E 1 324 ? -54.855 102.231 6.353 1.00 34.62 346 GLY E CA 1
ATOM 13974 C C . GLY E 1 324 ? -55.538 102.104 7.690 1.00 37.09 346 GLY E C 1
ATOM 13975 O O . GLY E 1 324 ? -55.305 102.907 8.608 1.00 34.10 346 GLY E O 1
ATOM 13976 N N . ILE E 1 325 ? -56.375 101.070 7.785 1.00 37.55 347 ILE E N 1
ATOM 13977 C CA . ILE E 1 325 ? -57.131 100.737 8.993 1.00 39.95 347 ILE E CA 1
ATOM 13978 C C . ILE E 1 325 ? -56.909 99.261 9.290 1.00 39.79 347 ILE E C 1
ATOM 13979 O O . ILE E 1 325 ? -56.870 98.434 8.375 1.00 39.60 347 ILE E O 1
ATOM 13984 N N . ALA E 1 326 ? -56.705 98.946 10.562 1.00 40.03 348 ALA E N 1
ATOM 13985 C CA . ALA E 1 326 ? -56.447 97.581 10.975 1.00 42.35 348 ALA E CA 1
ATOM 13986 C C . ALA E 1 326 ? -57.200 97.293 12.255 1.00 44.40 348 ALA E C 1
ATOM 13987 O O . ALA E 1 326 ? -57.659 98.214 12.935 1.00 44.88 348 ALA E O 1
ATOM 13989 N N . LYS E 1 327 ? -57.305 96.007 12.580 1.00 48.21 349 LYS E N 1
ATOM 13990 C CA . LYS E 1 327 ? -57.929 95.549 13.821 1.00 54.12 349 LYS E CA 1
ATOM 13991 C C . LYS E 1 327 ? -56.957 94.682 14.598 1.00 52.40 349 LYS E C 1
ATOM 13992 O O . LYS E 1 327 ? -56.162 93.953 14.008 1.00 48.76 349 LYS E O 1
ATOM 13998 N N . ASP E 1 328 ? -57.023 94.748 15.921 1.00 52.75 350 ASP E N 1
ATOM 13999 C CA . ASP E 1 328 ? -56.312 93.766 16.746 1.00 56.66 350 ASP E CA 1
ATOM 14000 C C . ASP E 1 328 ? -57.191 92.522 16.924 1.00 56.27 350 ASP E C 1
ATOM 14001 O O . ASP E 1 328 ? -58.312 92.468 16.405 1.00 56.35 350 ASP E O 1
ATOM 14006 N N . GLN E 1 329 ? -56.674 91.531 17.641 1.00 59.38 351 GLN E N 1
ATOM 14007 C CA . GLN E 1 329 ? -57.392 90.260 17.839 1.00 64.74 351 GLN E CA 1
ATOM 14008 C C . GLN E 1 329 ? -58.701 90.396 18.628 1.00 65.00 351 GLN E C 1
ATOM 14009 O O . GLN E 1 329 ? -59.563 89.536 18.518 1.00 68.55 351 GLN E O 1
ATOM 14015 N N . GLU E 1 330 ? -58.849 91.470 19.409 1.00 69.49 352 GLU E N 1
ATOM 14016 C CA . GLU E 1 330 ? -60.097 91.735 20.147 1.00 72.91 352 GLU E CA 1
ATOM 14017 C C . GLU E 1 330 ? -61.074 92.623 19.358 1.00 70.04 352 GLU E C 1
ATOM 14018 O O . GLU E 1 330 ? -62.109 93.017 19.887 1.00 71.25 352 GLU E O 1
ATOM 14024 N N . GLY E 1 331 ? -60.749 92.941 18.105 1.00 71.83 353 GLY E N 1
ATOM 14025 C CA . GLY E 1 331 ? -61.616 93.777 17.266 1.00 70.46 353 GLY E CA 1
ATOM 14026 C C . GLY E 1 331 ? -61.486 95.290 17.451 1.00 68.30 353 GLY E C 1
ATOM 14027 O O . GLY E 1 331 ? -62.220 96.048 16.820 1.00 66.29 353 GLY E O 1
ATOM 14028 N N . ASN E 1 332 ? -60.591 95.742 18.329 1.00 62.05 354 ASN E N 1
ATOM 14029 C CA . ASN E 1 332 ? -60.309 97.181 18.457 1.00 63.21 354 ASN E CA 1
ATOM 14030 C C . ASN E 1 332 ? -59.691 97.726 17.177 1.00 56.37 354 ASN E C 1
ATOM 14031 O O . ASN E 1 332 ? -58.949 97.020 16.483 1.00 56.57 354 ASN E O 1
ATOM 14036 N N . GLU E 1 333 ? -59.995 98.982 16.872 1.00 51.71 355 GLU E N 1
ATOM 14037 C CA . GLU E 1 333 ? -59.601 99.572 15.600 1.00 51.12 355 GLU E CA 1
ATOM 14038 C C . GLU E 1 333 ? -58.384 100.466 15.719 1.00 44.80 355 GLU E C 1
ATOM 14039 O O . GLU E 1 333 ? -58.205 101.164 16.719 1.00 42.31 355 GLU E O 1
ATOM 14045 N N . TYR E 1 334 ? -57.557 100.437 14.682 1.00 42.07 356 TYR E N 1
ATOM 14046 C CA . TYR E 1 334 ? -56.315 101.176 14.640 1.00 41.19 356 TYR E CA 1
ATOM 14047 C C . TYR E 1 334 ? -56.132 101.773 13.269 1.00 41.84 356 TYR E C 1
ATOM 14048 O O . TYR E 1 334 ? -56.561 101.191 12.281 1.00 42.72 356 TYR E O 1
ATOM 14057 N N . TYR E 1 335 ? -55.467 102.928 13.208 1.00 38.52 357 TYR E N 1
ATOM 14058 C CA . TYR E 1 335 ? -54.970 103.422 11.948 1.00 34.14 357 TYR E CA 1
ATOM 14059 C C . TYR E 1 335 ? -53.549 102.924 11.735 1.00 33.83 357 TYR E C 1
ATOM 14060 O O . TYR E 1 335 ? -52.764 102.819 12.677 1.00 38.38 357 TYR E O 1
ATOM 14077 N N . VAL E 1 337 ? -49.879 103.471 10.251 1.00 30.65 359 VAL E N 1
ATOM 14078 C CA . VAL E 1 337 ? -49.098 104.705 10.178 1.00 29.79 359 VAL E CA 1
ATOM 14079 C C . VAL E 1 337 ? -47.739 104.457 9.571 1.00 29.78 359 VAL E C 1
ATOM 14080 O O . VAL E 1 337 ? -47.005 103.596 10.038 1.00 33.26 359 VAL E O 1
ATOM 14084 N N . LYS E 1 338 ? -47.410 105.184 8.510 1.00 28.27 360 LYS E N 1
ATOM 14085 C CA . LYS E 1 338 ? -46.063 105.154 7.968 1.00 28.84 360 LYS E CA 1
ATOM 14086 C C . LYS E 1 338 ? -45.233 106.236 8.662 1.00 29.04 360 LYS E C 1
ATOM 14087 O O . LYS E 1 338 ? -45.514 107.434 8.555 1.00 29.33 360 LYS E O 1
ATOM 14093 N N . ASN E 1 339 ? -44.205 105.807 9.366 1.00 33.58 361 ASN E N 1
ATOM 14094 C CA . ASN E 1 339 ? -43.296 106.695 10.098 1.00 31.77 361 ASN E CA 1
ATOM 14095 C C . ASN E 1 339 ? -42.041 106.912 9.266 1.00 33.76 361 ASN E C 1
ATOM 14096 O O . ASN E 1 339 ? -41.862 106.269 8.217 1.00 39.56 361 ASN E O 1
ATOM 14101 N N . SER E 1 340 ? -41.194 107.843 9.685 1.00 30.90 362 SER E N 1
ATOM 14102 C CA . SER E 1 340 ? -39.982 108.191 8.943 1.00 32.34 362 SER E CA 1
ATOM 14103 C C . SER E 1 340 ? -38.729 107.961 9.806 1.00 33.49 362 SER E C 1
ATOM 14104 O O . SER E 1 340 ? -37.785 108.768 9.755 1.00 32.61 362 SER E O 1
ATOM 14107 N N . TRP E 1 341 ? -38.714 106.878 10.583 1.00 33.74 363 TRP E N 1
ATOM 14108 C CA . TRP E 1 341 ? -37.543 106.511 11.400 1.00 40.09 363 TRP E CA 1
ATOM 14109 C C . TRP E 1 341 ? -36.813 105.290 10.859 1.00 39.94 363 TRP E C 1
ATOM 14110 O O . TRP E 1 341 ? -36.148 104.576 11.600 1.00 40.12 363 TRP E O 1
ATOM 14121 N N . GLY E 1 342 ? -36.932 105.048 9.557 1.00 44.67 364 GLY E N 1
ATOM 14122 C CA . GLY E 1 342 ? -36.345 103.859 8.950 1.00 46.02 364 GLY E CA 1
ATOM 14123 C C . GLY E 1 342 ? -37.113 102.594 9.294 1.00 46.82 364 GLY E C 1
ATOM 14124 O O . GLY E 1 342 ? -38.178 102.637 9.949 1.00 44.94 364 GLY E O 1
ATOM 14125 N N . THR E 1 343 ? -36.558 101.462 8.869 1.00 49.23 365 THR E N 1
ATOM 14126 C CA . THR E 1 343 ? -37.265 100.175 8.926 1.00 52.92 365 THR E CA 1
ATOM 14127 C C . THR E 1 343 ? -36.797 99.240 10.059 1.00 57.51 365 THR E C 1
ATOM 14128 O O . THR E 1 343 ? -37.297 98.119 10.181 1.00 55.01 365 THR E O 1
ATOM 14132 N N . ASN E 1 344 ? -35.876 99.697 10.908 1.00 58.74 366 ASN E N 1
ATOM 14133 C CA . ASN E 1 344 ? -35.386 98.874 12.024 1.00 63.17 366 ASN E CA 1
ATOM 14134 C C . ASN E 1 344 ? -36.312 98.948 13.263 1.00 59.10 366 ASN E C 1
ATOM 14135 O O . ASN E 1 344 ? -35.968 99.535 14.280 1.00 51.85 366 ASN E O 1
ATOM 14140 N N . SER E 1 345 ? -37.496 98.345 13.152 1.00 61.42 367 SER E N 1
ATOM 14141 C CA . SER E 1 345 ? -38.494 98.331 14.240 1.00 58.54 367 SER E CA 1
ATOM 14142 C C . SER E 1 345 ? -39.452 97.160 14.022 1.00 55.06 367 SER E C 1
ATOM 14143 O O . SER E 1 345 ? -39.394 96.500 12.988 1.00 52.05 367 SER E O 1
ATOM 14146 N N . LYS E 1 346 ? -40.309 96.893 15.003 1.00 61.13 368 LYS E N 1
ATOM 14147 C CA . LYS E 1 346 ? -41.109 95.666 15.012 1.00 60.87 368 LYS E CA 1
ATOM 14148 C C . LYS E 1 346 ? -41.857 95.435 13.693 1.00 60.16 368 LYS E C 1
ATOM 14149 O O . LYS E 1 346 ? -41.850 94.333 13.174 1.00 57.50 368 LYS E O 1
ATOM 14155 N N . TYR E 1 347 ? -42.489 96.475 13.150 1.00 59.11 369 TYR E N 1
ATOM 14156 C CA . TYR E 1 347 ? -43.286 96.344 11.919 1.00 58.47 369 TYR E CA 1
ATOM 14157 C C . TYR E 1 347 ? -42.649 97.075 10.740 1.00 54.77 369 TYR E C 1
ATOM 14158 O O . TYR E 1 347 ? -43.343 97.606 9.881 1.00 46.79 369 TYR E O 1
ATOM 14167 N N . ASN E 1 348 ? -41.314 97.091 10.724 1.00 58.08 370 ASN E N 1
ATOM 14168 C CA . ASN E 1 348 ? -40.507 97.650 9.625 1.00 55.41 370 ASN E CA 1
ATOM 14169 C C . ASN E 1 348 ? -40.789 99.133 9.300 1.00 52.50 370 ASN E C 1
ATOM 14170 O O . ASN E 1 348 ? -40.880 99.519 8.131 1.00 45.49 370 ASN E O 1
ATOM 14175 N N . GLY E 1 349 ? -40.921 99.949 10.345 1.00 49.31 371 GLY E N 1
ATOM 14176 C CA . GLY E 1 349 ? -41.125 101.397 10.185 1.00 48.18 371 GLY E CA 1
ATOM 14177 C C . GLY E 1 349 ? -42.592 101.831 10.154 1.00 51.94 371 GLY E C 1
ATOM 14178 O O . GLY E 1 349 ? -42.883 103.023 9.995 1.00 50.75 371 GLY E O 1
ATOM 14179 N N . ILE E 1 350 ? -43.499 100.861 10.326 1.00 48.35 372 ILE E N 1
ATOM 14180 C CA . ILE E 1 350 ? -44.941 101.086 10.408 1.00 48.90 372 ILE E CA 1
ATOM 14181 C C . ILE E 1 350 ? -45.413 101.032 11.870 1.00 48.51 372 ILE E C 1
ATOM 14182 O O . ILE E 1 350 ? -44.913 100.243 12.671 1.00 50.34 372 ILE E O 1
ATOM 14187 N N . TRP E 1 351 ? -46.364 101.893 12.206 1.00 45.80 373 TRP E N 1
ATOM 14188 C CA . TRP E 1 351 ? -46.965 101.938 13.524 1.00 46.40 373 TRP E CA 1
ATOM 14189 C C . TRP E 1 351 ? -48.458 101.679 13.417 1.00 40.44 373 TRP E C 1
ATOM 14190 O O . TRP E 1 351 ? -49.065 101.929 12.385 1.00 39.57 373 TRP E O 1
ATOM 14201 N N . TYR E 1 352 ? -49.049 101.247 14.521 1.00 38.74 374 TYR E N 1
ATOM 14202 C CA . TYR E 1 352 ? -50.481 101.135 14.643 1.00 38.41 374 TYR E CA 1
ATOM 14203 C C . TYR E 1 352 ? -50.912 102.106 15.728 1.00 39.22 374 TYR E C 1
ATOM 14204 O O . TYR E 1 352 ? -50.492 101.982 16.873 1.00 44.91 374 TYR E O 1
ATOM 14213 N N . ALA E 1 353 ? -51.801 103.030 15.389 1.00 37.08 375 ALA E N 1
ATOM 14214 C CA . ALA E 1 353 ? -52.315 104.000 16.353 1.00 37.72 375 ALA E CA 1
ATOM 14215 C C . ALA E 1 353 ? -53.802 103.753 16.575 1.00 36.21 375 ALA E C 1
ATOM 14216 O O . ALA E 1 353 ? -54.572 103.724 15.622 1.00 35.10 375 ALA E O 1
ATOM 14218 N N . SER E 1 354 ? -54.218 103.583 17.824 1.00 35.53 376 SER E N 1
ATOM 14219 C CA . SER E 1 354 ? -55.621 103.287 18.084 1.00 36.99 376 SER E CA 1
ATOM 14220 C C . SER E 1 354 ? -56.442 104.488 17.724 1.00 37.50 376 SER E C 1
ATOM 14221 O O . SER E 1 354 ? -55.962 105.622 17.807 1.00 38.70 376 SER E O 1
ATOM 14224 N N . LYS E 1 355 ? -57.685 104.249 17.347 1.00 36.56 377 LYS E N 1
ATOM 14225 C CA . LYS E 1 355 ? -58.582 105.336 17.032 1.00 39.08 377 LYS E CA 1
ATOM 14226 C C . LYS E 1 355 ? -58.742 106.286 18.219 1.00 39.21 377 LYS E C 1
ATOM 14227 O O . LYS E 1 355 ? -58.882 107.486 18.027 1.00 40.03 377 LYS E O 1
ATOM 14233 N N . ALA E 1 356 ? -58.732 105.751 19.431 1.00 38.79 378 ALA E N 1
ATOM 14234 C CA . ALA E 1 356 ? -58.864 106.580 20.619 1.00 37.78 378 ALA E CA 1
ATOM 14235 C C . ALA E 1 356 ? -57.644 107.488 20.780 1.00 34.59 378 ALA E C 1
ATOM 14236 O O . ALA E 1 356 ? -57.777 108.645 21.128 1.00 34.49 378 ALA E O 1
ATOM 14238 N N . PHE E 1 357 ? -56.462 106.974 20.494 1.00 34.53 379 PHE E N 1
ATOM 14239 C CA . PHE E 1 357 ? -55.264 107.792 20.545 1.00 34.90 379 PHE E CA 1
ATOM 14240 C C . PHE E 1 357 ? -55.361 108.931 19.547 1.00 34.45 379 PHE E C 1
ATOM 14241 O O . PHE E 1 357 ? -55.071 110.085 19.873 1.00 33.01 379 PHE E O 1
ATOM 14249 N N . VAL E 1 358 ? -55.770 108.604 18.327 1.00 33.12 380 VAL E N 1
ATOM 14250 C CA . VAL E 1 358 ? -55.786 109.582 17.256 1.00 31.98 380 VAL E CA 1
ATOM 14251 C C . VAL E 1 358 ? -56.761 110.685 17.578 1.00 33.54 380 VAL E C 1
ATOM 14252 O O . VAL E 1 358 ? -56.484 111.864 17.358 1.00 35.10 380 VAL E O 1
ATOM 14256 N N . ARG E 1 359 ? -57.907 110.297 18.109 1.00 33.93 381 ARG E N 1
ATOM 14257 C CA . ARG E 1 359 ? -58.952 111.244 18.481 1.00 34.92 381 ARG E CA 1
ATOM 14258 C C . ARG E 1 359 ? -58.483 112.276 19.542 1.00 35.77 381 ARG E C 1
ATOM 14259 O O . ARG E 1 359 ? -58.838 113.450 19.497 1.00 34.25 381 ARG E O 1
ATOM 14267 N N . TYR E 1 360 ? -57.658 111.831 20.471 1.00 34.53 382 TYR E N 1
ATOM 14268 C CA . TYR E 1 360 ? -57.218 112.667 21.579 1.00 34.08 382 TYR E CA 1
ATOM 14269 C C . TYR E 1 360 ? -55.974 113.489 21.247 1.00 32.00 382 TYR E C 1
ATOM 14270 O O . TYR E 1 360 ? -55.902 114.658 21.581 1.00 32.52 382 TYR E O 1
ATOM 14279 N N . LYS E 1 361 ? -55.039 112.900 20.512 1.00 33.29 383 LYS E N 1
ATOM 14280 C CA . LYS E 1 361 ? -53.715 113.487 20.337 1.00 33.60 383 LYS E CA 1
ATOM 14281 C C . LYS E 1 361 ? -53.436 114.146 18.970 1.00 31.53 383 LYS E C 1
ATOM 14282 O O . LYS E 1 361 ? -52.405 114.790 18.811 1.00 31.39 383 LYS E O 1
ATOM 14288 N N . THR E 1 362 ? -54.341 114.017 18.006 1.00 31.46 384 THR E N 1
ATOM 14289 C CA . THR E 1 362 ? -54.163 114.654 16.702 1.00 29.97 384 THR E CA 1
ATOM 14290 C C . THR E 1 362 ? -54.232 116.165 16.838 1.00 30.12 384 THR E C 1
ATOM 14291 O O . THR E 1 362 ? -55.087 116.696 17.526 1.00 28.17 384 THR E O 1
ATOM 14303 N N . ASN E 1 364 ? -53.430 118.244 13.726 1.00 28.76 386 ASN E N 1
ATOM 14304 C CA . ASN E 1 364 ? -54.008 118.598 12.428 1.00 30.32 386 ASN E CA 1
ATOM 14305 C C . ASN E 1 364 ? -53.763 117.511 11.410 1.00 27.53 386 ASN E C 1
ATOM 14306 O O . ASN E 1 364 ? -52.903 116.660 11.602 1.00 25.82 386 ASN E O 1
ATOM 14311 N N . ILE E 1 365 ? -54.585 117.495 10.371 1.00 26.95 387 ILE E N 1
ATOM 14312 C CA . ILE E 1 365 ? -54.355 116.605 9.233 1.00 26.21 387 ILE E CA 1
ATOM 14313 C C . ILE E 1 365 ? -54.485 117.368 7.928 1.00 28.18 387 ILE E C 1
ATOM 14314 O O . ILE E 1 365 ? -55.121 118.435 7.858 1.00 27.84 387 ILE E O 1
ATOM 14319 N N . VAL E 1 366 ? -53.870 116.827 6.888 1.00 26.93 388 VAL E N 1
ATOM 14320 C CA . VAL E 1 366 ? -54.086 117.315 5.539 1.00 25.37 388 VAL E CA 1
ATOM 14321 C C . VAL E 1 366 ? -54.555 116.142 4.695 1.00 26.89 388 VAL E C 1
ATOM 14322 O O . VAL E 1 366 ? -54.003 115.035 4.795 1.00 25.81 388 VAL E O 1
ATOM 14326 N N . VAL E 1 367 ? -55.615 116.376 3.925 1.00 26.33 389 VAL E N 1
ATOM 14327 C CA . VAL E 1 367 ? -56.110 115.404 2.944 1.00 26.44 389 VAL E CA 1
ATOM 14328 C C . VAL E 1 367 ? -56.463 116.141 1.665 1.00 26.88 389 VAL E C 1
ATOM 14329 O O . VAL E 1 367 ? -56.653 117.366 1.664 1.00 27.56 389 VAL E O 1
ATOM 14333 N N . HIS E 1 368 ? -56.565 115.396 0.571 1.00 27.97 390 HIS E N 1
ATOM 14334 C CA . HIS E 1 368 ? -57.133 115.919 -0.661 1.00 28.12 390 HIS E CA 1
ATOM 14335 C C . HIS E 1 368 ? -58.595 116.272 -0.403 1.00 29.00 390 HIS E C 1
ATOM 14336 O O . HIS E 1 368 ? -59.281 115.578 0.346 1.00 27.54 390 HIS E O 1
ATOM 14343 N N . LYS E 1 369 ? -59.062 117.365 -0.994 1.00 30.95 391 LYS E N 1
ATOM 14344 C CA . LYS E 1 369 ? -60.455 117.785 -0.848 1.00 34.31 391 LYS E CA 1
ATOM 14345 C C . LYS E 1 369 ? -61.464 116.667 -1.135 1.00 34.70 391 LYS E C 1
ATOM 14346 O O . LYS E 1 369 ? -62.490 116.590 -0.480 1.00 33.91 391 LYS E O 1
ATOM 14352 N N . ASP E 1 370 ? -61.188 115.822 -2.124 1.00 34.72 392 ASP E N 1
ATOM 14353 C CA . ASP E 1 370 ? -62.139 114.772 -2.510 1.00 35.09 392 ASP E CA 1
ATOM 14354 C C . ASP E 1 370 ? -62.202 113.622 -1.515 1.00 34.23 392 ASP E C 1
ATOM 14355 O O . ASP E 1 370 ? -63.042 112.728 -1.656 1.00 34.96 392 ASP E O 1
ATOM 14360 N N . ALA E 1 371 ? -61.312 113.628 -0.528 1.00 30.74 393 ALA E N 1
ATOM 14361 C CA . ALA E 1 371 ? -61.361 112.661 0.557 1.00 30.50 393 ALA E CA 1
ATOM 14362 C C . ALA E 1 371 ? -62.436 113.028 1.586 1.00 31.25 393 ALA E C 1
ATOM 14363 O O . ALA E 1 371 ? -62.816 112.192 2.411 1.00 32.97 393 ALA E O 1
ATOM 14365 N N . LEU E 1 372 ? -62.926 114.271 1.546 1.00 32.25 394 LEU E N 1
ATOM 14366 C CA . LEU E 1 372 ? -63.959 114.736 2.480 1.00 34.40 394 LEU E CA 1
ATOM 14367 C C . LEU E 1 372 ? -65.345 114.211 2.106 1.00 36.94 394 LEU E C 1
ATOM 14368 O O . LEU E 1 372 ? -65.725 114.275 0.943 1.00 36.96 394 LEU E O 1
ATOM 14373 N N . PRO E 1 373 ? -66.118 113.729 3.093 1.00 36.53 395 PRO E N 1
ATOM 14374 C CA . PRO E 1 373 ? -67.517 113.405 2.809 1.00 37.45 395 PRO E CA 1
ATOM 14375 C C . PRO E 1 373 ? -68.255 114.628 2.312 1.00 40.15 395 PRO E C 1
ATOM 14376 O O . PRO E 1 373 ? -68.033 115.743 2.805 1.00 40.35 395 PRO E O 1
ATOM 14380 N N . LYS E 1 374 ? -69.164 114.416 1.369 1.00 43.67 396 LYS E N 1
ATOM 14381 C CA . LYS E 1 374 ? -69.897 115.496 0.718 1.00 44.76 396 LYS E CA 1
ATOM 14382 C C . LYS E 1 374 ? -70.543 116.480 1.708 1.00 43.17 396 LYS E C 1
ATOM 14383 O O . LYS E 1 374 ? -70.468 117.697 1.516 1.00 43.21 396 LYS E O 1
ATOM 14386 N N . ALA E 1 375 ? -71.190 115.968 2.750 1.00 41.90 397 ALA E N 1
ATOM 14387 C CA . ALA E 1 375 ? -71.911 116.839 3.695 1.00 43.97 397 ALA E CA 1
ATOM 14388 C C . ALA E 1 375 ? -70.928 117.737 4.486 1.00 42.38 397 ALA E C 1
ATOM 14389 O O . ALA E 1 375 ? -71.220 118.911 4.761 1.00 39.86 397 ALA E O 1
ATOM 14391 N N . ILE E 1 376 ? -69.763 117.188 4.823 1.00 41.04 398 ILE E N 1
ATOM 14392 C CA . ILE E 1 376 ? -68.735 117.951 5.546 1.00 40.63 398 ILE E CA 1
ATOM 14393 C C . ILE E 1 376 ? -68.133 119.026 4.633 1.00 38.23 398 ILE E C 1
ATOM 14394 O O . ILE E 1 376 ? -67.999 120.179 5.023 1.00 38.04 398 ILE E O 1
ATOM 14399 N N . LYS E 1 377 ? -67.834 118.652 3.401 1.00 39.48 399 LYS E N 1
ATOM 14400 C CA . LYS E 1 377 ? -67.405 119.611 2.376 1.00 41.71 399 LYS E CA 1
ATOM 14401 C C . LYS E 1 377 ? -68.368 120.811 2.311 1.00 41.34 399 LYS E C 1
ATOM 14402 O O . LYS E 1 377 ? -67.941 121.970 2.280 1.00 36.73 399 LYS E O 1
ATOM 14408 N N . ALA E 1 378 ? -69.671 120.524 2.298 1.00 39.24 400 ALA E N 1
ATOM 14409 C CA . ALA E 1 378 ? -70.676 121.585 2.180 1.00 42.68 400 ALA E CA 1
ATOM 14410 C C . ALA E 1 378 ? -70.680 122.466 3.417 1.00 40.76 400 ALA E C 1
ATOM 14411 O O . ALA E 1 378 ? -70.774 123.675 3.295 1.00 46.97 400 ALA E O 1
ATOM 14413 N N . LYS E 1 379 ? -70.595 121.872 4.605 1.00 40.96 401 LYS E N 1
ATOM 14414 C CA . LYS E 1 379 ? -70.562 122.665 5.839 1.00 42.65 401 LYS E CA 1
ATOM 14415 C C . LYS E 1 379 ? -69.350 123.593 5.912 1.00 41.15 401 LYS E C 1
ATOM 14416 O O . LYS E 1 379 ? -69.417 124.638 6.537 1.00 41.47 401 LYS E O 1
ATOM 14422 N N . LEU E 1 380 ? -68.244 123.202 5.290 1.00 39.00 402 LEU E N 1
ATOM 14423 C CA . LEU E 1 380 ? -67.034 124.026 5.289 1.00 39.61 402 LEU E CA 1
ATOM 14424 C C . LEU E 1 380 ? -67.020 125.039 4.158 1.00 41.82 402 LEU E C 1
ATOM 14425 O O . LEU E 1 380 ? -66.136 125.884 4.097 1.00 41.56 402 LEU E O 1
ATOM 14430 N N . GLY E 1 381 ? -67.967 124.931 3.234 1.00 47.96 403 GLY E N 1
ATOM 14431 C CA . GLY E 1 381 ? -68.007 125.827 2.077 1.00 49.18 403 GLY E CA 1
ATOM 14432 C C . GLY E 1 381 ? -66.937 125.533 1.037 1.00 51.05 403 GLY E C 1
ATOM 14433 O O . GLY E 1 381 ? -66.532 126.422 0.290 1.00 52.78 403 GLY E O 1
ATOM 14434 N N . ILE E 1 382 ? -66.493 124.282 0.964 1.00 50.45 404 ILE E N 1
ATOM 14435 C CA . ILE E 1 382 ? -65.455 123.901 0.005 1.00 50.84 404 ILE E CA 1
ATOM 14436 C C . ILE E 1 382 ? -66.154 123.418 -1.242 1.00 55.06 404 ILE E C 1
ATOM 14437 O O . ILE E 1 382 ? -66.830 122.383 -1.211 1.00 52.24 404 ILE E O 1
ATOM 14442 N N . LYS E 1 383 ? -66.004 124.170 -2.333 1.00 68.62 405 LYS E N 1
ATOM 14443 C CA . LYS E 1 383 ? -66.690 123.848 -3.590 1.00 86.34 405 LYS E CA 1
ATOM 14444 C C . LYS E 1 383 ? -66.117 122.559 -4.210 1.00 100.97 405 LYS E C 1
ATOM 14445 O O . LYS E 1 383 ? -66.845 121.746 -4.781 1.00 115.66 405 LYS E O 1
ATOM 14448 N N . GLU F 1 10 ? -1.303 180.286 21.586 1.00 102.07 32 GLU F N 1
ATOM 14449 C CA . GLU F 1 10 ? -0.493 179.296 22.349 1.00 101.59 32 GLU F CA 1
ATOM 14450 C C . GLU F 1 10 ? -0.941 177.859 22.021 1.00 102.48 32 GLU F C 1
ATOM 14451 O O . GLU F 1 10 ? -1.752 177.274 22.749 1.00 107.14 32 GLU F O 1
ATOM 14453 N N . GLY F 1 11 ? -0.424 177.316 20.911 1.00 94.08 33 GLY F N 1
ATOM 14454 C CA . GLY F 1 11 ? -0.612 175.898 20.531 1.00 76.25 33 GLY F CA 1
ATOM 14455 C C . GLY F 1 11 ? 0.717 175.214 20.231 1.00 70.36 33 GLY F C 1
ATOM 14456 O O . GLY F 1 11 ? 1.753 175.572 20.796 1.00 73.03 33 GLY F O 1
ATOM 14457 N N . PHE F 1 12 ? 0.707 174.234 19.332 1.00 64.14 34 PHE F N 1
ATOM 14458 C CA . PHE F 1 12 ? 1.948 173.553 18.900 1.00 60.15 34 PHE F CA 1
ATOM 14459 C C . PHE F 1 12 ? 2.377 174.035 17.521 1.00 58.07 34 PHE F C 1
ATOM 14460 O O . PHE F 1 12 ? 1.543 174.130 16.632 1.00 60.06 34 PHE F O 1
ATOM 14468 N N . VAL F 1 13 ? 3.669 174.304 17.327 1.00 53.66 35 VAL F N 1
ATOM 14469 C CA . VAL F 1 13 ? 4.206 174.534 15.980 1.00 54.60 35 VAL F CA 1
ATOM 14470 C C . VAL F 1 13 ? 5.359 173.568 15.775 1.00 54.74 35 VAL F C 1
ATOM 14471 O O . VAL F 1 13 ? 6.345 173.611 16.510 1.00 60.31 35 VAL F O 1
ATOM 14475 N N . PHE F 1 14 ? 5.225 172.681 14.792 1.00 55.15 36 PHE F N 1
ATOM 14476 C CA . PHE F 1 14 ? 6.192 171.598 14.593 1.00 53.61 36 PHE F CA 1
ATOM 14477 C C . PHE F 1 14 ? 7.116 171.868 13.427 1.00 52.59 36 PHE F C 1
ATOM 14478 O O . PHE F 1 14 ? 6.677 172.360 12.396 1.00 54.37 36 PHE F O 1
ATOM 14486 N N . THR F 1 15 ? 8.383 171.502 13.595 1.00 52.42 37 THR F N 1
ATOM 14487 C CA . THR F 1 15 ? 9.366 171.562 12.533 1.00 55.46 37 THR F CA 1
ATOM 14488 C C . THR F 1 15 ? 9.967 170.183 12.329 1.00 52.21 37 THR F C 1
ATOM 14489 O O . THR F 1 15 ? 10.518 169.602 13.252 1.00 53.12 37 THR F O 1
ATOM 14493 N N . THR F 1 16 ? 9.893 169.684 11.101 1.00 52.17 38 THR F N 1
ATOM 14494 C CA . THR F 1 16 ? 10.469 168.393 10.751 1.00 48.50 38 THR F CA 1
ATOM 14495 C C . THR F 1 16 ? 11.983 168.442 10.854 1.00 48.58 38 THR F C 1
ATOM 14496 O O . THR F 1 16 ? 12.607 169.320 10.294 1.00 50.10 38 THR F O 1
ATOM 14500 N N . VAL F 1 17 ? 12.568 167.516 11.597 1.00 48.93 39 VAL F N 1
ATOM 14501 C CA . VAL F 1 17 ? 14.020 167.376 11.660 1.00 50.04 39 VAL F CA 1
ATOM 14502 C C . VAL F 1 17 ? 14.447 166.393 10.581 1.00 51.95 39 VAL F C 1
ATOM 14503 O O . VAL F 1 17 ? 15.361 166.669 9.815 1.00 52.93 39 VAL F O 1
ATOM 14507 N N . LYS F 1 18 ? 13.786 165.241 10.523 1.00 48.31 40 LYS F N 1
ATOM 14508 C CA . LYS F 1 18 ? 14.017 164.285 9.449 1.00 47.34 40 LYS F CA 1
ATOM 14509 C C . LYS F 1 18 ? 12.794 163.401 9.235 1.00 46.03 40 LYS F C 1
ATOM 14510 O O . LYS F 1 18 ? 12.132 163.007 10.202 1.00 43.79 40 LYS F O 1
ATOM 14516 N N . GLU F 1 19 ? 12.485 163.109 7.973 1.00 44.86 41 GLU F N 1
ATOM 14517 C CA . GLU F 1 19 ? 11.403 162.190 7.640 1.00 47.87 41 GLU F CA 1
ATOM 14518 C C . GLU F 1 19 ? 11.751 161.362 6.425 1.00 46.45 41 GLU F C 1
ATOM 14519 O O . GLU F 1 19 ? 12.433 161.831 5.521 1.00 45.19 41 GLU F O 1
ATOM 14525 N N . ASN F 1 20 ? 11.243 160.134 6.415 1.00 40.77 42 ASN F N 1
ATOM 14526 C CA . ASN F 1 20 ? 11.506 159.190 5.365 1.00 40.68 42 ASN F CA 1
ATOM 14527 C C . ASN F 1 20 ? 10.237 158.938 4.529 1.00 41.65 42 ASN F C 1
ATOM 14528 O O . ASN F 1 20 ? 9.130 159.207 4.987 1.00 44.90 42 ASN F O 1
ATOM 14533 N N . PRO F 1 21 ? 10.393 158.467 3.281 1.00 42.66 43 PRO F N 1
ATOM 14534 C CA . PRO F 1 21 ? 9.235 158.421 2.376 1.00 43.75 43 PRO F CA 1
ATOM 14535 C C . PRO F 1 21 ? 8.126 157.458 2.809 1.00 43.61 43 PRO F C 1
ATOM 14536 O O . PRO F 1 21 ? 8.418 156.331 3.221 1.00 40.92 43 PRO F O 1
ATOM 14540 N N . ILE F 1 22 ? 6.882 157.932 2.715 1.00 38.58 44 ILE F N 1
ATOM 14541 C CA . ILE F 1 22 ? 5.692 157.140 3.023 1.00 36.93 44 ILE F CA 1
ATOM 14542 C C . ILE F 1 22 ? 4.709 157.234 1.853 1.00 36.62 44 ILE F C 1
ATOM 14543 O O . ILE F 1 22 ? 4.801 158.135 1.019 1.00 38.91 44 ILE F O 1
ATOM 14548 N N . THR F 1 23 ? 3.791 156.286 1.771 1.00 36.34 45 THR F N 1
ATOM 14549 C CA . THR F 1 23 ? 2.716 156.347 0.792 1.00 36.06 45 THR F CA 1
ATOM 14550 C C . THR F 1 23 ? 1.565 157.133 1.407 1.00 35.66 45 THR F C 1
ATOM 14551 O O . THR F 1 23 ? 1.658 157.605 2.551 1.00 35.18 45 THR F O 1
ATOM 14555 N N . SER F 1 24 ? 0.492 157.282 0.640 1.00 36.95 46 SER F N 1
ATOM 14556 C CA . SER F 1 24 ? -0.669 158.072 1.035 1.00 38.78 46 SER F CA 1
ATOM 14557 C C . SER F 1 24 ? -1.360 157.525 2.270 1.00 37.33 46 SER F C 1
ATOM 14558 O O . SER F 1 24 ? -1.297 156.317 2.568 1.00 38.82 46 SER F O 1
ATOM 14561 N N . VAL F 1 25 ? -2.029 158.421 2.982 1.00 38.61 47 VAL F N 1
ATOM 14562 C CA . VAL F 1 25 ? -2.759 158.076 4.197 1.00 40.36 47 VAL F CA 1
ATOM 14563 C C . VAL F 1 25 ? -4.026 157.308 3.821 1.00 40.98 47 VAL F C 1
ATOM 14564 O O . VAL F 1 25 ? -4.803 157.755 2.978 1.00 42.24 47 VAL F O 1
ATOM 14568 N N . LYS F 1 26 ? -4.223 156.156 4.460 1.00 41.24 48 LYS F N 1
ATOM 14569 C CA . LYS F 1 26 ? -5.376 155.296 4.204 1.00 40.23 48 LYS F CA 1
ATOM 14570 C C . LYS F 1 26 ? -6.406 155.436 5.328 1.00 40.82 48 LYS F C 1
ATOM 14571 O O . LYS F 1 26 ? -6.149 156.088 6.345 1.00 37.25 48 LYS F O 1
ATOM 14577 N N . ASN F 1 27 ? -7.572 154.821 5.139 1.00 40.01 49 ASN F N 1
ATOM 14578 C CA . ASN F 1 27 ? -8.651 154.919 6.117 1.00 38.00 49 ASN F CA 1
ATOM 14579 C C . ASN F 1 27 ? -9.262 153.541 6.395 1.00 39.15 49 ASN F C 1
ATOM 14580 O O . ASN F 1 27 ? -9.981 153.001 5.556 1.00 36.22 49 ASN F O 1
ATOM 14585 N N . GLN F 1 28 ? -8.991 152.996 7.582 1.00 35.36 50 GLN F N 1
ATOM 14586 C CA . GLN F 1 28 ? -9.525 151.685 7.983 1.00 35.15 50 GLN F CA 1
ATOM 14587 C C . GLN F 1 28 ? -11.025 151.727 8.271 1.00 33.13 50 GLN F C 1
ATOM 14588 O O . GLN F 1 28 ? -11.686 150.691 8.297 1.00 31.59 50 GLN F O 1
ATOM 14594 N N . ASN F 1 29 ? -11.533 152.933 8.516 1.00 33.53 51 ASN F N 1
ATOM 14595 C CA . ASN F 1 29 ? -12.939 153.169 8.835 1.00 34.98 51 ASN F CA 1
ATOM 14596 C C . ASN F 1 29 ? -13.455 152.265 9.969 1.00 34.65 51 ASN F C 1
ATOM 14597 O O . ASN F 1 29 ? -12.828 152.205 11.029 1.00 32.77 51 ASN F O 1
ATOM 14602 N N . ARG F 1 30 ? -14.574 151.570 9.764 1.00 32.96 52 ARG F N 1
ATOM 14603 C CA . ARG F 1 30 ? -15.263 150.901 10.872 1.00 35.56 52 ARG F CA 1
ATOM 14604 C C . ARG F 1 30 ? -14.873 149.417 10.993 1.00 33.17 52 ARG F C 1
ATOM 14605 O O . ARG F 1 30 ? -15.700 148.517 10.833 1.00 30.12 52 ARG F O 1
ATOM 14613 N N . ALA F 1 31 ? -13.595 149.195 11.290 1.00 28.07 53 ALA F N 1
ATOM 14614 C CA . ALA F 1 31 ? -13.048 147.862 11.522 1.00 28.44 53 ALA F CA 1
ATOM 14615 C C . ALA F 1 31 ? -11.747 148.038 12.313 1.00 30.00 53 ALA F C 1
ATOM 14616 O O . ALA F 1 31 ? -11.055 149.052 12.157 1.00 32.28 53 ALA F O 1
ATOM 14618 N N . GLY F 1 32 ? -11.429 147.080 13.175 1.00 27.97 54 GLY F N 1
ATOM 14619 C CA . GLY F 1 32 ? -10.204 147.136 13.973 1.00 28.33 54 GLY F CA 1
ATOM 14620 C C . GLY F 1 32 ? -8.987 146.566 13.239 1.00 27.87 54 GLY F C 1
ATOM 14621 O O . GLY F 1 32 ? -8.242 145.773 13.793 1.00 29.36 54 GLY F O 1
ATOM 14622 N N . THR F 1 33 ? -8.776 147.005 12.007 1.00 28.65 55 THR F N 1
ATOM 14623 C CA . THR F 1 33 ? -7.783 146.422 11.114 1.00 28.49 55 THR F CA 1
ATOM 14624 C C . THR F 1 33 ? -6.499 147.252 11.017 1.00 28.95 55 THR F C 1
ATOM 14625 O O . THR F 1 33 ? -5.728 147.105 10.063 1.00 29.89 55 THR F O 1
ATOM 14629 N N . CYS F 1 34 ? -6.253 148.099 12.010 1.00 27.89 56 CYS F N 1
ATOM 14630 C CA . CYS F 1 34 ? -5.093 148.975 12.012 1.00 29.99 56 CYS F CA 1
ATOM 14631 C C . CYS F 1 34 ? -3.796 148.200 11.981 1.00 29.95 56 CYS F C 1
ATOM 14632 O O . CYS F 1 34 ? -2.794 148.687 11.456 1.00 33.00 56 CYS F O 1
ATOM 14635 N N . TRP F 1 35 ? -3.813 146.994 12.534 1.00 26.01 57 TRP F N 1
ATOM 14636 C CA . TRP F 1 35 ? -2.647 146.134 12.460 1.00 26.79 57 TRP F CA 1
ATOM 14637 C C . TRP F 1 35 ? -2.212 145.892 11.012 1.00 26.41 57 TRP F C 1
ATOM 14638 O O . TRP F 1 35 ? -1.010 145.815 10.711 1.00 26.69 57 TRP F O 1
ATOM 14649 N N . CYS F 1 36 ? -3.177 145.766 10.115 1.00 26.35 58 CYS F N 1
ATOM 14650 C CA . CYS F 1 36 ? -2.858 145.473 8.709 1.00 26.09 58 CYS F CA 1
ATOM 14651 C C . CYS F 1 36 ? -2.553 146.741 7.914 1.00 26.17 58 CYS F C 1
ATOM 14652 O O . CYS F 1 36 ? -1.628 146.757 7.114 1.00 24.32 58 CYS F O 1
ATOM 14655 N N . TYR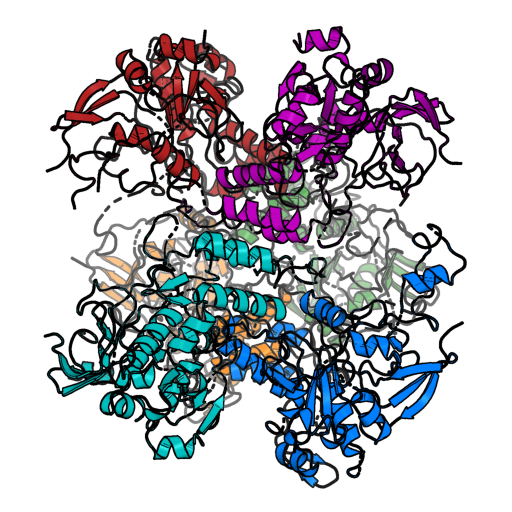 F 1 37 ? -3.324 147.797 8.139 1.00 25.86 59 TYR F N 1
ATOM 14656 C CA . TYR F 1 37 ? -3.069 149.081 7.475 1.00 28.13 59 TYR F CA 1
ATOM 14657 C C . TYR F 1 37 ? -1.689 149.635 7.837 1.00 29.19 59 TYR F C 1
ATOM 14658 O O . TYR F 1 37 ? -0.935 150.027 6.954 1.00 30.24 59 TYR F O 1
ATOM 14667 N N . SER F 1 38 ? -1.347 149.626 9.118 1.00 27.21 60 SER F N 1
ATOM 14668 C CA . SER F 1 38 ? -0.033 150.075 9.540 1.00 28.59 60 SER F CA 1
ATOM 14669 C C . SER F 1 38 ? 1.072 149.157 9.022 1.00 28.70 60 SER F C 1
ATOM 14670 O O . SER F 1 38 ? 2.135 149.643 8.615 1.00 29.31 60 SER F O 1
ATOM 14673 N N . SER F 1 39 ? 0.850 147.841 9.046 1.00 26.57 61 SER F N 1
ATOM 14674 C CA . SER F 1 39 ? 1.851 146.913 8.513 1.00 27.36 61 SER F CA 1
ATOM 14675 C C . SER F 1 39 ? 2.129 147.237 7.046 1.00 27.31 61 SER F C 1
ATOM 14676 O O . SER F 1 39 ? 3.256 147.165 6.586 1.00 26.48 61 SER F O 1
ATOM 14679 N N . TYR F 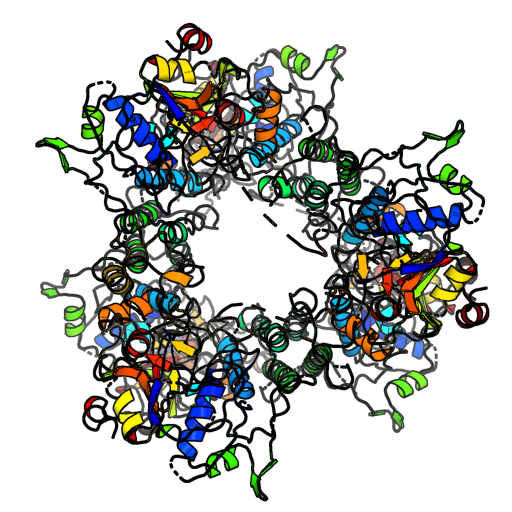1 40 ? 1.077 147.555 6.306 1.00 27.27 62 TYR F N 1
ATOM 14680 C CA . TYR F 1 40 ? 1.228 147.811 4.891 1.00 31.12 62 TYR F CA 1
ATOM 14681 C C . TYR F 1 40 ? 1.780 149.204 4.583 1.00 31.37 62 TYR F C 1
ATOM 14682 O O . TYR F 1 40 ? 2.519 149.375 3.616 1.00 33.90 62 TYR F O 1
ATOM 14691 N N . SER F 1 41 ? 1.486 150.188 5.416 1.00 29.98 63 SER F N 1
ATOM 14692 C CA . SER F 1 41 ? 2.180 151.467 5.293 1.00 30.64 63 SER F CA 1
ATOM 14693 C C . SER F 1 41 ? 3.683 151.238 5.470 1.00 31.82 63 SER F C 1
ATOM 14694 O O . SER F 1 41 ? 4.495 151.795 4.737 1.00 31.69 63 SER F O 1
ATOM 14697 N N . PHE F 1 42 ? 4.034 150.420 6.458 1.00 31.52 64 PHE F N 1
ATOM 14698 C CA . PHE F 1 42 ? 5.421 150.102 6.767 1.00 31.00 64 PHE F CA 1
ATOM 14699 C C . PHE F 1 42 ? 6.056 149.353 5.599 1.00 33.38 64 PHE F C 1
ATOM 14700 O O . PHE F 1 42 ? 7.104 149.759 5.113 1.00 34.33 64 PHE F O 1
ATOM 14708 N N . LEU F 1 43 ? 5.412 148.290 5.129 1.00 30.73 65 LEU F N 1
ATOM 14709 C CA . LEU F 1 43 ? 5.976 147.524 4.023 1.00 33.73 65 LEU F CA 1
ATOM 14710 C C . LEU F 1 43 ? 6.069 148.344 2.725 1.00 35.56 65 LEU F C 1
ATOM 14711 O O . LEU F 1 43 ? 7.001 148.168 1.955 1.00 34.80 65 LEU F O 1
ATOM 14716 N N . GLU F 1 44 ? 5.105 149.226 2.484 1.00 36.09 66 GLU F N 1
ATOM 14717 C CA . GLU F 1 44 ? 5.173 150.097 1.312 1.00 35.11 66 GLU F CA 1
ATOM 14718 C C . GLU F 1 44 ? 6.340 151.091 1.427 1.00 37.84 66 GLU F C 1
ATOM 14719 O O . GLU F 1 44 ? 6.987 151.387 0.431 1.00 38.38 66 GLU F O 1
ATOM 14725 N N . SER F 1 45 ? 6.612 151.605 2.627 1.00 35.81 67 SER F N 1
ATOM 14726 C CA . SER F 1 45 ? 7.818 152.415 2.846 1.00 34.90 67 SER F CA 1
ATOM 14727 C C . SER F 1 45 ? 9.096 151.611 2.615 1.00 34.63 67 SER F C 1
ATOM 14728 O O . SER F 1 45 ? 10.067 152.132 2.056 1.00 33.81 67 SER F O 1
ATOM 14731 N N . GLU F 1 46 ? 9.086 150.351 3.023 1.00 34.36 68 GLU F N 1
ATOM 14732 C CA . GLU F 1 46 ? 10.213 149.467 2.783 1.00 35.06 68 GLU F CA 1
ATOM 14733 C C . GLU F 1 46 ? 10.445 149.278 1.299 1.00 36.32 68 GLU F C 1
ATOM 14734 O O . GLU F 1 46 ? 11.588 149.306 0.830 1.00 37.84 68 GLU F O 1
ATOM 14740 N N . LEU F 1 47 ? 9.367 149.073 0.553 1.00 37.15 69 LEU F N 1
ATOM 14741 C CA . LEU F 1 47 ? 9.495 148.885 -0.884 1.00 37.15 69 LEU F CA 1
ATOM 14742 C C . LEU F 1 47 ? 10.068 150.150 -1.560 1.00 37.85 69 LEU F C 1
ATOM 14743 O O . LEU F 1 47 ? 10.908 150.046 -2.459 1.00 35.67 69 LEU F O 1
ATOM 14748 N N . LEU F 1 48 ? 9.634 151.331 -1.107 1.00 35.96 70 LEU F N 1
ATOM 14749 C CA . LEU F 1 48 ? 10.201 152.585 -1.605 1.00 37.93 70 LEU F CA 1
ATOM 14750 C C . LEU F 1 48 ? 11.694 152.661 -1.276 1.00 39.65 70 LEU F C 1
ATOM 14751 O O . LEU F 1 48 ? 12.508 152.979 -2.134 1.00 41.82 70 LEU F O 1
ATOM 14756 N N . ARG F 1 49 ? 12.043 152.331 -0.038 1.00 42.43 71 ARG F N 1
ATOM 14757 C CA . ARG F 1 49 ? 13.429 152.359 0.423 1.00 44.44 71 ARG F CA 1
ATOM 14758 C C . ARG F 1 49 ? 14.297 151.391 -0.386 1.00 47.11 71 ARG F C 1
ATOM 14759 O O . ARG F 1 49 ? 15.455 151.684 -0.661 1.00 45.14 71 ARG F O 1
ATOM 14775 N N . GLY F 1 51 ? 13.972 150.537 -3.440 1.00 50.59 73 GLY F N 1
ATOM 14776 C CA . GLY F 1 51 ? 14.029 150.876 -4.866 1.00 49.82 73 GLY F CA 1
ATOM 14777 C C . GLY F 1 51 ? 13.032 150.134 -5.736 1.00 49.62 73 GLY F C 1
ATOM 14778 O O . GLY F 1 51 ? 13.222 150.027 -6.947 1.00 49.81 73 GLY F O 1
ATOM 14779 N N . LYS F 1 52 ? 11.954 149.641 -5.140 1.00 46.52 74 LYS F N 1
ATOM 14780 C CA A LYS F 1 52 ? 10.938 148.888 -5.871 0.50 44.94 74 LYS F CA 1
ATOM 14781 C CA B LYS F 1 52 ? 10.959 148.891 -5.902 0.50 45.71 74 LYS F CA 1
ATOM 14782 C C . LYS F 1 52 ? 9.770 149.774 -6.300 1.00 44.57 74 LYS F C 1
ATOM 14783 O O . LYS F 1 52 ? 8.884 149.327 -7.007 1.00 43.70 74 LYS F O 1
ATOM 14794 N N . GLY F 1 53 ? 9.768 151.036 -5.883 1.00 42.05 75 GLY F N 1
ATOM 14795 C CA . GLY F 1 53 ? 8.692 151.945 -6.256 1.00 42.80 75 GLY F CA 1
ATOM 14796 C C . GLY F 1 53 ? 7.476 151.870 -5.337 1.00 44.44 75 GLY F C 1
ATOM 14797 O O . GLY F 1 53 ? 7.514 151.265 -4.256 1.00 42.72 75 GLY F O 1
ATOM 14798 N N . GLU F 1 54 ? 6.398 152.498 -5.781 1.00 43.13 76 GLU F N 1
ATOM 14799 C CA . GLU F 1 54 ? 5.225 152.731 -4.968 1.00 48.27 76 GLU F CA 1
ATOM 14800 C C . GLU F 1 54 ? 4.185 151.624 -5.187 1.00 44.65 76 GLU F C 1
ATOM 14801 O O . GLU F 1 54 ? 3.784 151.369 -6.305 1.00 45.10 76 GLU F O 1
ATOM 14807 N N . TYR F 1 55 ? 3.752 151.002 -4.099 1.00 41.77 77 TYR F N 1
ATOM 14808 C CA . TYR F 1 55 ? 2.734 149.964 -4.136 1.00 39.52 77 TYR F CA 1
ATOM 14809 C C . TYR F 1 55 ? 1.541 150.386 -3.287 1.00 39.09 77 TYR F C 1
ATOM 14810 O O . TYR F 1 55 ? 1.680 151.167 -2.333 1.00 40.19 77 TYR F O 1
ATOM 14819 N N . ASP F 1 56 ? 0.377 149.837 -3.621 1.00 37.93 78 ASP F N 1
ATOM 14820 C CA . ASP F 1 56 ? -0.805 149.928 -2.779 1.00 38.43 78 ASP F CA 1
ATOM 14821 C C . ASP F 1 56 ? -1.313 148.499 -2.577 1.00 34.68 78 ASP F C 1
ATOM 14822 O O . ASP F 1 56 ? -1.947 147.914 -3.457 1.00 32.65 78 ASP F O 1
ATOM 14827 N N . LEU F 1 57 ? -0.990 147.921 -1.429 1.00 31.24 79 LEU F N 1
ATOM 14828 C CA . LEU F 1 57 ? -1.254 146.501 -1.193 1.00 30.82 79 LEU F CA 1
ATOM 14829 C C . LEU F 1 57 ? -2.658 146.342 -0.605 1.00 31.54 79 LEU F C 1
ATOM 14830 O O . LEU F 1 57 ? -3.131 147.231 0.125 1.00 35.42 79 LEU F O 1
ATOM 14835 N N . SER F 1 58 ? -3.318 145.220 -0.884 1.00 31.04 80 SER F N 1
ATOM 14836 C CA . SER F 1 58 ? -4.684 144.977 -0.364 1.00 30.47 80 SER F CA 1
ATOM 14837 C C . SER F 1 58 ? -4.705 144.486 1.079 1.00 28.22 80 SER F C 1
ATOM 14838 O O . SER F 1 58 ? -4.442 143.311 1.354 1.00 29.71 80 SER F O 1
ATOM 14841 N N . GLU F 1 59 ? -5.084 145.363 1.994 1.00 29.03 81 GLU F N 1
ATOM 14842 C CA . GLU F 1 59 ? -5.335 144.952 3.373 1.00 27.05 81 GLU F CA 1
ATOM 14843 C C . GLU F 1 59 ? -6.415 143.884 3.449 1.00 26.19 81 GLU F C 1
ATOM 14844 O O . GLU F 1 59 ? -6.285 142.946 4.212 1.00 26.90 81 GLU F O 1
ATOM 14858 N N . PHE F 1 61 ? -7.289 141.439 1.569 1.00 26.30 83 PHE F N 1
ATOM 14859 C CA . PHE F 1 61 ? -6.849 140.089 1.230 1.00 25.70 83 PHE F CA 1
ATOM 14860 C C . PHE F 1 61 ? -6.231 139.431 2.469 1.00 26.37 83 PHE F C 1
ATOM 14861 O O . PHE F 1 61 ? -6.489 138.271 2.772 1.00 24.84 83 PHE F O 1
ATOM 14869 N N . THR F 1 62 ? -5.391 140.182 3.156 1.00 24.52 84 THR F N 1
ATOM 14870 C CA . THR F 1 62 ? -4.678 139.658 4.306 1.00 25.99 84 THR F CA 1
ATOM 14871 C C . THR F 1 62 ? -5.597 139.552 5.525 1.00 24.37 84 THR F C 1
ATOM 14872 O O . THR F 1 62 ? -5.466 138.625 6.302 1.00 23.10 84 THR F O 1
ATOM 14876 N N . VAL F 1 63 ? -6.482 140.525 5.702 1.00 22.82 85 VAL F N 1
ATOM 14877 C CA . VAL F 1 63 ? -7.459 140.485 6.788 1.00 24.23 85 VAL F CA 1
ATOM 14878 C C . VAL F 1 63 ? -8.327 139.213 6.641 1.00 23.13 85 VAL F C 1
ATOM 14879 O O . VAL F 1 63 ? -8.496 138.445 7.584 1.00 22.56 85 VAL F O 1
ATOM 14883 N N . TYR F 1 64 ? -8.790 138.958 5.428 1.00 23.64 86 TYR F N 1
ATOM 14884 C CA . TYR F 1 64 ? -9.562 137.758 5.122 1.00 22.01 86 TYR F CA 1
ATOM 14885 C C . TYR F 1 64 ? -8.821 136.499 5.544 1.00 23.97 86 TYR F C 1
ATOM 14886 O O . TYR F 1 64 ? -9.334 135.708 6.328 1.00 21.14 86 TYR F O 1
ATOM 14895 N N . ASN F 1 65 ? -7.611 136.303 5.037 1.00 21.15 87 ASN F N 1
ATOM 14896 C CA . ASN F 1 65 ? -6.897 135.072 5.362 1.00 22.27 87 ASN F CA 1
ATOM 14897 C C . ASN F 1 65 ? -6.529 134.958 6.840 1.00 22.60 87 ASN F C 1
ATOM 14898 O O . ASN F 1 65 ? -6.545 133.868 7.408 1.00 21.16 87 ASN F O 1
ATOM 14903 N N . THR F 1 66 ? -6.170 136.081 7.459 1.00 21.86 88 THR F N 1
ATOM 14904 C CA . THR F 1 66 ? -5.815 136.076 8.852 1.00 20.64 88 THR F CA 1
ATOM 14905 C C . THR F 1 66 ? -7.014 135.642 9.702 1.00 20.31 88 THR F C 1
ATOM 14906 O O . THR F 1 66 ? -6.860 134.848 10.624 1.00 20.74 88 THR F O 1
ATOM 14910 N N . TYR F 1 67 ? -8.200 136.158 9.407 1.00 19.80 89 TYR F N 1
ATOM 14911 C CA . TYR F 1 67 ? -9.356 135.795 10.184 1.00 20.08 89 TYR F CA 1
ATOM 14912 C C . TYR F 1 67 ? -9.664 134.305 10.096 1.00 20.47 89 TYR F C 1
ATOM 14913 O O . TYR F 1 67 ? -10.117 133.711 11.073 1.00 19.44 89 TYR F O 1
ATOM 14922 N N . LEU F 1 68 ? -9.445 133.693 8.943 1.00 20.72 90 LEU F N 1
ATOM 14923 C CA . LEU F 1 68 ? -9.698 132.260 8.835 1.00 21.22 90 LEU F CA 1
ATOM 14924 C C . LEU F 1 68 ? -8.741 131.481 9.736 1.00 21.00 90 LEU F C 1
ATOM 14925 O O . LEU F 1 68 ? -9.141 130.497 10.349 1.00 21.20 90 LEU F O 1
ATOM 14930 N N . ASP F 1 69 ? -7.477 131.897 9.795 1.00 20.46 91 ASP F N 1
ATOM 14931 C CA . ASP F 1 69 ? -6.525 131.260 10.708 1.00 21.64 91 ASP F CA 1
ATOM 14932 C C . ASP F 1 69 ? -6.915 131.537 12.166 1.00 19.69 91 ASP F C 1
ATOM 14933 O O . ASP F 1 69 ? -6.804 130.673 13.022 1.00 19.00 91 ASP F O 1
ATOM 14938 N N . ARG F 1 70 ? -7.368 132.737 12.451 1.00 18.10 92 ARG F N 1
ATOM 14939 C CA . ARG F 1 70 ? -7.747 133.070 13.821 1.00 19.11 92 ARG F CA 1
ATOM 14940 C C . ARG F 1 70 ? -8.941 132.234 14.271 1.00 18.59 92 ARG F C 1
ATOM 14941 O O . ARG F 1 70 ? -8.993 131.780 15.423 1.00 17.87 92 ARG F O 1
ATOM 14949 N N . ALA F 1 71 ? -9.889 132.007 13.371 1.00 18.50 93 ALA F N 1
ATOM 14950 C CA . ALA F 1 71 ? -11.024 131.149 13.679 1.00 18.56 93 ALA F CA 1
ATOM 14951 C C . ALA F 1 71 ? -10.528 129.745 14.012 1.00 18.95 93 ALA F C 1
ATOM 14952 O O . ALA F 1 71 ? -10.988 129.124 14.965 1.00 19.25 93 ALA F O 1
ATOM 14954 N N . ASP F 1 72 ? -9.607 129.243 13.201 1.00 19.23 94 ASP F N 1
ATOM 14955 C CA . ASP F 1 72 ? -9.029 127.920 13.429 1.00 19.78 94 ASP F CA 1
ATOM 14956 C C . ASP F 1 72 ? -8.355 127.835 14.793 1.00 18.14 94 ASP F C 1
ATOM 14957 O O . ASP F 1 72 ? -8.516 126.855 15.504 1.00 17.13 94 ASP F O 1
ATOM 14962 N N . ALA F 1 73 ? -7.610 128.869 15.164 1.00 17.87 95 ALA F N 1
ATOM 14963 C CA . ALA F 1 73 ? -6.949 128.908 16.478 1.00 16.47 95 ALA F CA 1
ATOM 14964 C C . ALA F 1 73 ? -8.003 128.909 17.615 1.00 15.90 95 ALA F C 1
ATOM 14965 O O . ALA F 1 73 ? -7.848 128.217 18.619 1.00 17.03 95 ALA F O 1
ATOM 14967 N N . ALA F 1 74 ? -9.090 129.641 17.418 1.00 15.93 96 ALA F N 1
ATOM 14968 C CA . ALA F 1 74 ? -10.161 129.657 18.397 1.00 17.07 96 ALA F CA 1
ATOM 14969 C C . ALA F 1 74 ? -10.749 128.259 18.552 1.00 17.48 96 ALA F C 1
ATOM 14970 O O . ALA F 1 74 ? -10.957 127.781 19.673 1.00 19.51 96 ALA F O 1
ATOM 14972 N N . VAL F 1 75 ? -11.026 127.602 17.435 1.00 17.67 97 VAL F N 1
ATOM 14973 C CA . VAL F 1 75 ? -11.643 126.260 17.504 1.00 16.18 97 VAL F CA 1
ATOM 14974 C C . VAL F 1 75 ? -10.686 125.234 18.111 1.00 16.35 97 VAL F C 1
ATOM 14975 O O . VAL F 1 75 ? -11.079 124.446 18.975 1.00 16.14 97 VAL F O 1
ATOM 14979 N N . ARG F 1 76 ? -9.419 125.247 17.707 1.00 17.30 98 ARG F N 1
ATOM 14980 C CA . ARG F 1 76 ? -8.493 124.274 18.246 1.00 17.91 98 ARG F CA 1
ATOM 14981 C C . ARG F 1 76 ? -8.330 124.431 19.770 1.00 19.07 98 ARG F C 1
ATOM 14982 O O . ARG F 1 76 ? -8.103 123.446 20.461 1.00 18.57 98 ARG F O 1
ATOM 14990 N N . THR F 1 77 ? -8.393 125.670 20.273 1.00 18.53 99 THR F N 1
ATOM 14991 C CA . THR F 1 77 ? -8.218 125.924 21.704 1.00 19.01 99 THR F CA 1
ATOM 14992 C C . THR F 1 77 ? -9.531 126.015 22.453 1.00 19.69 99 THR F C 1
ATOM 14993 O O . THR F 1 77 ? -9.571 126.486 23.586 1.00 21.75 99 THR F O 1
ATOM 14997 N N . HIS F 1 78 ? -10.607 125.542 21.842 1.00 19.02 100 HIS F N 1
ATOM 14998 C CA . HIS F 1 78 ? -11.914 125.538 22.472 1.00 19.40 100 HIS F CA 1
ATOM 14999 C C . HIS F 1 78 ? -12.270 126.892 23.061 1.00 18.48 100 HIS F C 1
ATOM 15000 O O . HIS F 1 78 ? -12.832 126.978 24.148 1.00 16.77 100 HIS F O 1
ATOM 15007 N N . GLY F 1 79 ? -11.946 127.947 22.320 1.00 18.22 101 GLY F N 1
ATOM 15008 C CA . GLY F 1 79 ? -12.357 129.280 22.686 1.00 19.57 101 GLY F CA 1
ATOM 15009 C C . GLY F 1 79 ? -11.359 130.106 23.463 1.00 18.84 101 GLY F C 1
ATOM 15010 O O . GLY F 1 79 ? -11.603 131.311 23.690 1.00 19.64 101 GLY F O 1
ATOM 15011 N N . ASP F 1 80 ? -10.233 129.516 23.863 1.00 19.48 102 ASP F N 1
ATOM 15012 C CA . ASP F 1 80 ? -9.228 130.301 24.584 1.00 20.59 102 ASP F CA 1
ATOM 15013 C C . ASP F 1 80 ? -8.699 131.440 23.707 1.00 20.82 102 ASP F C 1
ATOM 15014 O O . ASP F 1 80 ? -8.737 132.612 24.107 1.00 21.88 102 ASP F O 1
ATOM 15019 N N . VAL F 1 81 ? -8.256 131.134 22.499 1.00 19.09 103 VAL F N 1
ATOM 15020 C CA . VAL F 1 81 ? -7.937 132.204 21.578 1.00 18.74 103 VAL F CA 1
ATOM 15021 C C . VAL F 1 81 ? -9.196 132.972 21.221 1.00 20.04 103 VAL F C 1
ATOM 15022 O O . VAL F 1 81 ? -10.113 132.412 20.646 1.00 20.29 103 VAL F O 1
ATOM 15026 N N . SER F 1 82 ? -9.262 134.251 21.589 1.00 19.19 104 SER F N 1
ATOM 15027 C CA . SER F 1 82 ? -10.434 135.056 21.270 1.00 19.67 104 SER F CA 1
ATOM 15028 C C . SER F 1 82 ? -10.513 135.298 19.761 1.00 20.60 104 SER F C 1
ATOM 15029 O O . SER F 1 82 ? -9.486 135.344 19.080 1.00 19.85 104 SER F O 1
ATOM 15032 N N . PHE F 1 83 ? -11.728 135.426 19.253 1.00 20.79 105 PHE F N 1
ATOM 15033 C CA . PHE F 1 83 ? -11.952 135.700 17.855 1.00 21.31 105 PHE F CA 1
ATOM 15034 C C . PHE F 1 83 ? -12.485 137.123 17.765 1.00 22.90 105 PHE F C 1
ATOM 15035 O O . PHE F 1 83 ? -13.572 137.421 18.256 1.00 22.63 105 PHE F O 1
ATOM 15043 N N . SER F 1 84 ? -11.675 138.002 17.173 1.00 22.78 106 SER F N 1
ATOM 15044 C CA . SER F 1 84 ? -12.018 139.416 17.072 1.00 24.33 106 SER F CA 1
ATOM 15045 C C . SER F 1 84 ? -11.273 140.023 15.898 1.00 21.67 106 SER F C 1
ATOM 15046 O O . SER F 1 84 ? -10.527 139.321 15.207 1.00 22.48 106 SER F O 1
ATOM 15049 N N . GLN F 1 85 ? -11.425 141.329 15.696 1.00 22.10 107 GLN F N 1
ATOM 15050 C CA . GLN F 1 85 ? -10.969 141.985 14.464 1.00 22.94 107 GLN F CA 1
ATOM 15051 C C . GLN F 1 85 ? -9.475 142.335 14.444 1.00 22.27 107 GLN F C 1
ATOM 15052 O O . GLN F 1 85 ? -8.913 142.611 13.393 1.00 23.39 107 GLN F O 1
ATOM 15058 N N . GLY F 1 86 ? -8.853 142.371 15.616 1.00 21.94 108 GLY F N 1
ATOM 15059 C CA . GLY F 1 86 ? -7.482 142.807 15.729 1.00 19.99 108 GLY F CA 1
ATOM 15060 C C . GLY F 1 86 ? -6.483 141.783 15.220 1.00 19.49 108 GLY F C 1
ATOM 15061 O O . GLY F 1 86 ? -6.831 140.734 14.694 1.00 21.11 108 GLY F O 1
ATOM 15062 N N . GLY F 1 87 ? -5.221 142.111 15.406 1.00 20.45 109 GLY F N 1
ATOM 15063 C CA . GLY F 1 87 ? -4.117 141.302 14.949 1.00 21.30 109 GLY F CA 1
ATOM 15064 C C . GLY F 1 87 ? -2.797 141.980 15.250 1.00 22.80 109 GLY F C 1
ATOM 15065 O O . GLY F 1 87 ? -2.727 142.915 16.058 1.00 24.65 109 GLY F O 1
ATOM 15066 N N . SER F 1 88 ? -1.745 141.518 14.594 1.00 23.37 110 SER F N 1
ATOM 15067 C CA . SER F 1 88 ? -0.382 141.966 14.904 1.00 25.15 110 SER F CA 1
ATOM 15068 C C . SER F 1 88 ? 0.422 142.184 13.629 1.00 24.44 110 SER F C 1
ATOM 15069 O O . SER F 1 88 ? 0.028 141.756 12.543 1.00 23.62 110 SER F O 1
ATOM 15072 N N . PHE F 1 89 ? 1.571 142.818 13.785 1.00 23.01 111 PHE F N 1
ATOM 15073 C CA . PHE F 1 89 ? 2.509 142.978 12.687 1.00 25.49 111 PHE F CA 1
ATOM 15074 C C . PHE F 1 89 ? 2.947 141.636 12.185 1.00 25.05 111 PHE F C 1
ATOM 15075 O O . PHE F 1 89 ? 3.067 141.426 10.978 1.00 29.61 111 PHE F O 1
ATOM 15083 N N . TYR F 1 90 ? 3.106 140.686 13.092 1.00 24.92 112 TYR F N 1
ATOM 15084 C CA . TYR F 1 90 ? 3.490 139.345 12.671 1.00 25.82 112 TYR F CA 1
ATOM 15085 C C . TYR F 1 90 ? 2.422 138.693 11.787 1.00 25.13 112 TYR F C 1
ATOM 15086 O O . TYR F 1 90 ? 2.767 137.974 10.860 1.00 25.30 112 TYR F O 1
ATOM 15095 N N . ASP F 1 91 ? 1.142 138.960 12.039 1.00 22.81 113 ASP F N 1
ATOM 15096 C CA . ASP F 1 91 ? 0.109 138.447 11.155 1.00 24.41 113 ASP F CA 1
ATOM 15097 C C . ASP F 1 91 ? 0.382 138.840 9.687 1.00 24.40 113 ASP F C 1
ATOM 15098 O O . ASP F 1 91 ? 0.181 138.032 8.780 1.00 23.36 113 ASP F O 1
ATOM 15103 N N . ALA F 1 92 ? 0.799 140.081 9.462 1.00 24.11 114 ALA F N 1
ATOM 15104 C CA . ALA F 1 92 ? 1.073 140.574 8.113 1.00 25.86 114 ALA F CA 1
ATOM 15105 C C . ALA F 1 92 ? 2.319 139.909 7.526 1.00 26.67 114 ALA F C 1
ATOM 15106 O O . ALA F 1 92 ? 2.348 139.550 6.355 1.00 30.34 114 ALA F O 1
ATOM 15108 N N . LEU F 1 93 ? 3.345 139.743 8.340 1.00 26.28 115 LEU F N 1
ATOM 15109 C CA . LEU F 1 93 ? 4.604 139.138 7.884 1.00 26.29 115 LEU F CA 1
ATOM 15110 C C . LEU F 1 93 ? 4.460 137.657 7.636 1.00 27.15 115 LEU F C 1
ATOM 15111 O O . LEU F 1 93 ? 4.936 137.133 6.629 1.00 30.54 115 LEU F O 1
ATOM 15116 N N . TYR F 1 94 ? 3.771 136.969 8.531 1.00 26.38 116 TYR F N 1
ATOM 15117 C CA . TYR F 1 94 ? 3.417 135.582 8.291 1.00 25.35 116 TYR F CA 1
ATOM 15118 C C . TYR F 1 94 ? 2.557 135.490 7.033 1.00 23.52 116 TYR F C 1
ATOM 15119 O O . TYR F 1 94 ? 2.753 134.627 6.188 1.00 23.70 116 TYR F O 1
ATOM 15128 N N . GLY F 1 95 ? 1.604 136.393 6.928 1.00 24.70 117 GLY F N 1
ATOM 15129 C CA . GLY F 1 95 ? 0.634 136.356 5.849 1.00 26.87 117 GLY F CA 1
ATOM 15130 C C . GLY F 1 95 ? 1.259 136.472 4.474 1.00 28.77 117 GLY F C 1
ATOM 15131 O O . GLY F 1 95 ? 0.899 135.731 3.550 1.00 28.17 117 GLY F O 1
ATOM 15140 N N . GLU F 1 97 ? 4.151 135.678 3.411 1.00 31.10 119 GLU F N 1
ATOM 15141 C CA . GLU F 1 97 ? 4.926 134.477 3.107 1.00 33.36 119 GLU F CA 1
ATOM 15142 C C . GLU F 1 97 ? 4.027 133.292 2.889 1.00 33.90 119 GLU F C 1
ATOM 15143 O O . GLU F 1 97 ? 4.419 132.349 2.213 1.00 34.89 119 GLU F O 1
ATOM 15149 N N . THR F 1 98 ? 2.853 133.292 3.518 1.00 29.93 120 THR F N 1
ATOM 15150 C CA . THR F 1 98 ? 1.995 132.105 3.512 1.00 30.17 120 THR F CA 1
ATOM 15151 C C . THR F 1 98 ? 0.899 132.228 2.462 1.00 27.82 120 THR F C 1
ATOM 15152 O O . THR F 1 98 ? 0.652 131.296 1.717 1.00 30.74 120 THR F O 1
ATOM 15156 N N . PHE F 1 99 ? 0.234 133.374 2.412 1.00 28.55 121 PHE F N 1
ATOM 15157 C CA . PHE F 1 99 ? -0.890 133.589 1.483 1.00 27.76 121 PHE F CA 1
ATOM 15158 C C . PHE F 1 99 ? -0.495 134.372 0.246 1.00 30.46 121 PHE F C 1
ATOM 15159 O O . PHE F 1 99 ? -1.163 134.274 -0.770 1.00 30.11 121 PHE F O 1
ATOM 15167 N N . GLY F 1 100 ? 0.562 135.183 0.347 1.00 29.74 122 GLY F N 1
ATOM 15168 C CA . GLY F 1 100 ? 0.941 136.071 -0.727 1.00 29.41 122 GLY F CA 1
ATOM 15169 C C . GLY F 1 100 ? 0.476 137.491 -0.515 1.00 30.86 122 GLY F C 1
ATOM 15170 O O . GLY F 1 100 ? 0.070 137.864 0.586 1.00 31.24 122 GLY F O 1
ATOM 15171 N N . LEU F 1 101 ? 0.550 138.293 -1.582 1.00 31.71 123 LEU F N 1
ATOM 15172 C CA . LEU F 1 101 ? 0.096 139.687 -1.568 1.00 30.51 123 LEU F CA 1
ATOM 15173 C C . LEU F 1 101 ? -0.701 139.955 -2.828 1.00 30.94 123 LEU F C 1
ATOM 15174 O O . LEU F 1 101 ? -0.475 139.309 -3.855 1.00 31.33 123 LEU F O 1
ATOM 15179 N N . VAL F 1 102 ? -1.645 140.890 -2.760 1.00 29.72 124 VAL F N 1
ATOM 15180 C CA . VAL F 1 102 ? -2.354 141.324 -3.945 1.00 29.19 124 VAL F CA 1
ATOM 15181 C C . VAL F 1 102 ? -2.499 142.842 -3.930 1.00 31.80 124 VAL F C 1
ATOM 15182 O O . VAL F 1 102 ? -2.527 143.449 -2.869 1.00 32.11 124 VAL F O 1
ATOM 15186 N N . PRO F 1 103 ? -2.573 143.462 -5.117 1.00 34.99 125 PRO F N 1
ATOM 15187 C CA . PRO F 1 103 ? -2.801 144.902 -5.218 1.00 35.06 125 PRO F CA 1
ATOM 15188 C C . PRO F 1 103 ? -4.189 145.291 -4.720 1.00 35.75 125 PRO F C 1
ATOM 15189 O O . PRO F 1 103 ? -5.129 144.513 -4.842 1.00 35.21 125 PRO F O 1
ATOM 15193 N N . GLU F 1 104 ? -4.286 146.495 -4.170 1.00 34.65 126 GLU F N 1
ATOM 15194 C CA . GLU F 1 104 ? -5.511 147.032 -3.602 1.00 37.02 126 GLU F CA 1
ATOM 15195 C C . GLU F 1 104 ? -6.724 146.794 -4.489 1.00 38.47 126 GLU F C 1
ATOM 15196 O O . GLU F 1 104 ? -7.769 146.346 -4.016 1.00 39.63 126 GLU F O 1
ATOM 15202 N N . GLU F 1 105 ? -6.576 147.094 -5.769 1.00 39.49 127 GLU F N 1
ATOM 15203 C CA . GLU F 1 105 ? -7.696 147.035 -6.706 1.00 45.28 127 GLU F CA 1
ATOM 15204 C C . GLU F 1 105 ? -8.281 145.639 -6.892 1.00 41.76 127 GLU F C 1
ATOM 15205 O O . GLU F 1 105 ? -9.410 145.505 -7.311 1.00 44.01 127 GLU F O 1
ATOM 15211 N N . GLU F 1 106 ? -7.527 144.603 -6.564 1.00 41.91 128 GLU F N 1
ATOM 15212 C CA . GLU F 1 106 ? -8.049 143.246 -6.649 1.00 42.17 128 GLU F CA 1
ATOM 15213 C C . GLU F 1 106 ? -8.974 142.840 -5.484 1.00 44.02 128 GLU F C 1
ATOM 15214 O O . GLU F 1 106 ? -9.701 141.851 -5.609 1.00 45.38 128 GLU F O 1
ATOM 15228 N N . ARG F 1 108 ? -10.975 145.388 -2.654 1.00 36.73 130 ARG F N 1
ATOM 15229 C CA . ARG F 1 108 ? -11.119 146.693 -2.040 1.00 38.54 130 ARG F CA 1
ATOM 15230 C C . ARG F 1 108 ? -12.094 146.632 -0.872 1.00 37.89 130 ARG F C 1
ATOM 15231 O O . ARG F 1 108 ? -13.022 145.832 -0.873 1.00 35.71 130 ARG F O 1
ATOM 15239 N N . PRO F 1 109 ? -11.910 147.510 0.115 1.00 36.13 131 PRO F N 1
ATOM 15240 C CA . PRO F 1 109 ? -12.856 147.582 1.222 1.00 34.45 131 PRO F CA 1
ATOM 15241 C C . PRO F 1 109 ? -14.224 148.056 0.761 1.00 32.97 131 PRO F C 1
ATOM 15242 O O . PRO F 1 109 ? -14.309 148.868 -0.154 1.00 32.58 131 PRO F O 1
ATOM 15246 N N . GLY F 1 110 ? -15.282 147.516 1.363 1.00 32.02 132 GLY F N 1
ATOM 15247 C CA . GLY F 1 110 ? -16.638 148.024 1.136 1.00 35.15 132 GLY F CA 1
ATOM 15248 C C . GLY F 1 110 ? -17.393 147.531 -0.093 1.00 36.88 132 GLY F C 1
ATOM 15249 O O . GLY F 1 110 ? -18.626 147.657 -0.129 1.00 39.09 132 GLY F O 1
ATOM 15266 N N . TYR F 1 113 ? -20.857 145.567 -0.035 1.00 33.51 135 TYR F N 1
ATOM 15267 C CA . TYR F 1 113 ? -22.035 146.267 0.477 1.00 32.76 135 TYR F CA 1
ATOM 15268 C C . TYR F 1 113 ? -22.125 147.717 -0.041 1.00 33.86 135 TYR F C 1
ATOM 15269 O O . TYR F 1 113 ? -22.610 148.604 0.647 1.00 32.71 135 TYR F O 1
ATOM 15278 N N . ALA F 1 114 ? -21.689 147.915 -1.287 1.00 38.16 136 ALA F N 1
ATOM 15279 C CA . ALA F 1 114 ? -21.897 149.169 -2.041 1.00 42.29 136 ALA F CA 1
ATOM 15280 C C . ALA F 1 114 ? -21.247 150.395 -1.374 1.00 43.53 136 ALA F C 1
ATOM 15281 O O . ALA F 1 114 ? -21.772 151.496 -1.456 1.00 47.03 136 ALA F O 1
ATOM 15283 N N . ASP F 1 115 ? -20.106 150.186 -0.717 1.00 43.66 137 ASP F N 1
ATOM 15284 C CA . ASP F 1 115 ? -19.327 151.268 -0.095 1.00 43.87 137 ASP F CA 1
ATOM 15285 C C . ASP F 1 115 ? -17.907 151.216 -0.655 1.00 40.80 137 ASP F C 1
ATOM 15286 O O . ASP F 1 115 ? -17.552 150.280 -1.370 1.00 41.22 137 ASP F O 1
ATOM 15291 N N . THR F 1 116 ? -17.094 152.196 -0.283 1.00 39.74 138 THR F N 1
ATOM 15292 C CA . THR F 1 116 ? -15.672 152.202 -0.619 1.00 40.26 138 THR F CA 1
ATOM 15293 C C . THR F 1 116 ? -14.773 152.180 0.632 1.00 40.08 138 THR F C 1
ATOM 15294 O O . THR F 1 116 ? -13.546 152.206 0.515 1.00 40.95 138 THR F O 1
ATOM 15298 N N . LEU F 1 117 ? -15.375 152.105 1.816 1.00 39.19 139 LEU F N 1
ATOM 15299 C CA . LEU F 1 117 ? -14.631 151.967 3.082 1.00 38.65 139 LEU F CA 1
ATOM 15300 C C . LEU F 1 117 ? -15.223 150.807 3.905 1.00 38.32 139 LEU F C 1
ATOM 15301 O O . LEU F 1 117 ? -16.409 150.456 3.753 1.00 38.48 139 LEU F O 1
ATOM 15306 N N . SER F 1 118 ? -14.394 150.211 4.765 1.00 32.46 140 SER F N 1
ATOM 15307 C CA . SER F 1 118 ? -14.814 149.065 5.567 1.00 33.16 140 SER F CA 1
ATOM 15308 C C . SER F 1 118 ? -15.876 149.401 6.614 1.00 32.53 140 SER F C 1
ATOM 15309 O O . SER F 1 118 ? -15.808 150.435 7.291 1.00 31.55 140 SER F O 1
ATOM 15312 N N . ASN F 1 119 ? -16.858 148.512 6.744 1.00 32.59 141 ASN F N 1
ATOM 15313 C CA . ASN F 1 119 ? -17.700 148.429 7.948 1.00 30.00 141 ASN F CA 1
ATOM 15314 C C . ASN F 1 119 ? -17.963 146.954 8.270 1.00 27.42 141 ASN F C 1
ATOM 15315 O O . ASN F 1 119 ? -18.779 146.308 7.608 1.00 26.25 141 ASN F O 1
ATOM 15320 N N . HIS F 1 120 ? -17.275 146.442 9.285 1.00 24.54 142 HIS F N 1
ATOM 15321 C CA . HIS F 1 120 ? -17.250 145.013 9.557 1.00 24.06 142 HIS F CA 1
ATOM 15322 C C . HIS F 1 120 ? -18.090 144.600 10.740 1.00 22.97 142 HIS F C 1
ATOM 15323 O O . HIS F 1 120 ? -17.925 143.500 11.261 1.00 23.13 142 HIS F O 1
ATOM 15330 N N . THR F 1 121 ? -18.990 145.462 11.180 1.00 22.62 143 THR F N 1
ATOM 15331 C CA . THR F 1 121 ? -19.758 145.168 12.386 1.00 23.04 143 THR F CA 1
ATOM 15332 C C . THR F 1 121 ? -20.657 143.949 12.181 1.00 23.08 143 THR F C 1
ATOM 15333 O O . THR F 1 121 ? -20.757 143.095 13.042 1.00 24.56 143 THR F O 1
ATOM 15337 N N . GLU F 1 122 ? -21.315 143.867 11.031 1.00 24.98 144 GLU F N 1
ATOM 15338 C CA . GLU F 1 122 ? -22.248 142.777 10.759 1.00 23.66 144 GLU F CA 1
ATOM 15339 C C . GLU F 1 122 ? -21.471 141.492 10.511 1.00 21.36 144 GLU F C 1
ATOM 15340 O O . GLU F 1 122 ? -21.829 140.440 11.022 1.00 20.90 144 GLU F O 1
ATOM 15346 N N . LEU F 1 123 ? -20.408 141.582 9.728 1.00 20.76 145 LEU F N 1
ATOM 15347 C CA . LEU F 1 123 ? -19.522 140.439 9.515 1.00 21.39 145 LEU F CA 1
ATOM 15348 C C . LEU F 1 123 ? -19.072 139.840 10.847 1.00 21.42 145 LEU F C 1
ATOM 15349 O O . LEU F 1 123 ? -19.117 138.607 11.046 1.00 21.15 145 LEU F O 1
ATOM 15354 N N . SER F 1 124 ? -18.633 140.697 11.764 1.00 20.84 146 SER F N 1
ATOM 15355 C CA . SER F 1 124 ? -18.224 140.224 13.093 1.00 22.86 146 SER F CA 1
ATOM 15356 C C . SER F 1 124 ? -19.397 139.624 13.881 1.00 24.18 146 SER F C 1
ATOM 15357 O O . SER F 1 124 ? -19.226 138.635 14.568 1.00 26.48 146 SER F O 1
ATOM 15360 N N . ALA F 1 125 ? -20.564 140.236 13.819 1.00 22.58 147 ALA F N 1
ATOM 15361 C CA . ALA F 1 125 ? -21.701 139.706 14.572 1.00 24.57 147 ALA F CA 1
ATOM 15362 C C . ALA F 1 125 ? -21.967 138.253 14.113 1.00 23.06 147 ALA F C 1
ATOM 15363 O O . ALA F 1 125 ? -22.185 137.385 14.925 1.00 22.00 147 ALA F O 1
ATOM 15365 N N . LEU F 1 126 ? -21.898 138.004 12.809 1.00 21.46 148 LEU F N 1
ATOM 15366 C CA . LEU F 1 126 ? -22.138 136.665 12.274 1.00 21.33 148 LEU F CA 1
ATOM 15367 C C . LEU F 1 126 ? -20.988 135.733 12.588 1.00 20.45 148 LEU F C 1
ATOM 15368 O O . LEU F 1 126 ? -21.206 134.618 13.063 1.00 18.48 148 LEU F O 1
ATOM 15373 N N . THR F 1 127 ? -19.768 136.152 12.290 1.00 20.56 149 THR F N 1
ATOM 15374 C CA . THR F 1 127 ? -18.643 135.223 12.404 1.00 21.41 149 THR F CA 1
ATOM 15375 C C . THR F 1 127 ? -18.272 134.949 13.863 1.00 21.71 149 THR F C 1
ATOM 15376 O O . THR F 1 127 ? -17.944 133.812 14.202 1.00 21.88 149 THR F O 1
ATOM 15380 N N . ASP F 1 128 ? -18.374 135.953 14.735 1.00 20.99 150 ASP F N 1
ATOM 15381 C CA . ASP F 1 128 ? -18.173 135.722 16.173 1.00 22.01 150 ASP F CA 1
ATOM 15382 C C . ASP F 1 128 ? -19.151 134.668 16.676 1.00 20.78 150 ASP F C 1
ATOM 15383 O O . ASP F 1 128 ? -18.780 133.786 17.436 1.00 21.74 150 ASP F O 1
ATOM 15388 N N . ALA F 1 129 ? -20.404 134.771 16.261 1.00 20.41 151 ALA F N 1
ATOM 15389 C CA . ALA F 1 129 ? -21.433 133.844 16.718 1.00 19.90 151 ALA F CA 1
ATOM 15390 C C . ALA F 1 129 ? -21.159 132.449 16.182 1.00 20.31 151 ALA F C 1
ATOM 15391 O O . ALA F 1 129 ? -21.317 131.448 16.904 1.00 19.18 151 ALA F O 1
ATOM 15401 N N . VAL F 1 131 ? -18.128 131.133 15.191 1.00 19.63 153 VAL F N 1
ATOM 15402 C CA . VAL F 1 131 ? -16.929 130.583 15.805 1.00 19.01 153 VAL F CA 1
ATOM 15403 C C . VAL F 1 131 ? -17.226 130.133 17.237 1.00 19.72 153 VAL F C 1
ATOM 15404 O O . VAL F 1 131 ? -16.842 129.033 17.620 1.00 20.53 153 VAL F O 1
ATOM 15408 N N . ALA F 1 132 ? -17.983 130.929 17.987 1.00 17.89 154 ALA F N 1
ATOM 15409 C CA . ALA F 1 132 ? -18.362 130.560 19.360 1.00 19.33 154 ALA F CA 1
ATOM 15410 C C . ALA F 1 132 ? -19.226 129.300 19.393 1.00 19.32 154 ALA F C 1
ATOM 15411 O O . ALA F 1 132 ? -19.095 128.476 20.296 1.00 19.66 154 ALA F O 1
ATOM 15413 N N . ALA F 1 133 ? -20.091 129.134 18.405 1.00 18.96 155 ALA F N 1
ATOM 15414 C CA . ALA F 1 133 ? -20.975 127.970 18.365 1.00 20.03 155 ALA F CA 1
ATOM 15415 C C . ALA F 1 133 ? -20.174 126.675 18.166 1.00 21.34 155 ALA F C 1
ATOM 15416 O O . ALA F 1 133 ? -20.570 125.611 18.656 1.00 23.08 155 ALA F O 1
ATOM 15418 N N . ILE F 1 134 ? -19.027 126.768 17.496 1.00 20.69 156 ILE F N 1
ATOM 15419 C CA . ILE F 1 134 ? -18.145 125.603 17.348 1.00 19.46 156 ILE F CA 1
ATOM 15420 C C . ILE F 1 134 ? -17.197 125.505 18.563 1.00 19.40 156 ILE F C 1
ATOM 15421 O O . ILE F 1 134 ? -17.122 124.488 19.219 1.00 20.76 156 ILE F O 1
ATOM 15426 N N . ALA F 1 135 ? -16.479 126.583 18.844 1.00 18.62 157 ALA F N 1
ATOM 15427 C CA . ALA F 1 135 ? -15.383 126.565 19.824 1.00 20.37 157 ALA F CA 1
ATOM 15428 C C . ALA F 1 135 ? -15.832 126.425 21.271 1.00 22.67 157 ALA F C 1
ATOM 15429 O O . ALA F 1 135 ? -15.123 125.813 22.064 1.00 21.16 157 ALA F O 1
ATOM 15431 N N . LYS F 1 136 ? -16.992 126.987 21.610 1.00 22.67 158 LYS F N 1
ATOM 15432 C CA A LYS F 1 136 ? -17.457 127.009 22.996 0.50 25.26 158 LYS F CA 1
ATOM 15433 C CA B LYS F 1 136 ? -17.454 127.021 22.989 0.50 26.03 158 LYS F CA 1
ATOM 15434 C C . LYS F 1 136 ? -18.766 126.267 23.193 1.00 26.33 158 LYS F C 1
ATOM 15435 O O . LYS F 1 136 ? -19.363 126.340 24.238 1.00 29.97 158 LYS F O 1
ATOM 15446 N N . GLY F 1 137 ? -19.219 125.559 22.178 1.00 29.52 159 GLY F N 1
ATOM 15447 C CA . GLY F 1 137 ? -20.476 124.833 22.271 1.00 28.95 159 GLY F CA 1
ATOM 15448 C C . GLY F 1 137 ? -20.272 123.419 22.756 1.00 29.95 159 GLY F C 1
ATOM 15449 O O . GLY F 1 137 ? -19.206 123.074 23.276 1.00 28.21 159 GLY F O 1
ATOM 15450 N N . LYS F 1 138 ? -21.277 122.587 22.507 1.00 32.87 160 LYS F N 1
ATOM 15451 C CA . LYS F 1 138 ? -21.291 121.196 22.965 1.00 37.03 160 LYS F CA 1
ATOM 15452 C C . LYS F 1 138 ? -21.040 120.162 21.872 1.00 34.09 160 LYS F C 1
ATOM 15453 O O . LYS F 1 138 ? -21.222 118.974 22.108 1.00 31.76 160 LYS F O 1
ATOM 15459 N N . LEU F 1 139 ? -20.660 120.585 20.672 1.00 29.85 161 LEU F N 1
ATOM 15460 C CA . LEU F 1 139 ? -20.420 119.620 19.601 1.00 28.52 161 LEU F CA 1
ATOM 15461 C C . LEU F 1 139 ? -19.228 118.728 19.985 1.00 31.06 161 LEU F C 1
ATOM 15462 O O . LEU F 1 139 ? -18.170 119.226 20.378 1.00 31.44 161 LEU F O 1
ATOM 15467 N N . ARG F 1 140 ? -19.418 117.422 19.893 1.00 33.44 162 ARG F N 1
ATOM 15468 C CA . ARG F 1 140 ? -18.399 116.450 20.293 1.00 39.98 162 ARG F CA 1
ATOM 15469 C C . ARG F 1 140 ? -17.574 115.952 19.095 1.00 34.26 162 ARG F C 1
ATOM 15470 O O . ARG F 1 140 ? -16.467 115.455 19.279 1.00 36.75 162 ARG F O 1
ATOM 15478 N N . LYS F 1 141 ? -18.118 116.066 17.887 1.00 29.38 163 LYS F N 1
ATOM 15479 C CA . LYS F 1 141 ? -17.437 115.632 16.678 1.00 28.96 163 LYS F CA 1
ATOM 15480 C C . LYS F 1 141 ? -17.801 116.522 15.494 1.00 27.01 163 LYS F C 1
ATOM 15481 O O . LYS F 1 141 ? -18.910 116.459 14.982 1.00 30.13 163 LYS F O 1
ATOM 15487 N N . LEU F 1 142 ? -16.862 117.335 15.035 1.00 24.24 164 LEU F N 1
ATOM 15488 C CA . LEU F 1 142 ? -17.154 118.283 13.966 1.00 22.15 164 LEU F CA 1
ATOM 15489 C C . LEU F 1 142 ? -17.227 117.544 12.630 1.00 22.73 164 LEU F C 1
ATOM 15490 O O . LEU F 1 142 ? -16.498 116.580 12.404 1.00 23.58 164 LEU F O 1
ATOM 15495 N N . GLN F 1 143 ? -18.080 118.020 11.735 1.00 21.60 165 GLN F N 1
ATOM 15496 C CA . GLN F 1 143 ? -18.319 117.329 10.470 1.00 22.15 165 GLN F CA 1
ATOM 15497 C C . GLN F 1 143 ? -17.277 117.633 9.390 1.00 20.98 165 GLN F C 1
ATOM 15498 O O . GLN F 1 143 ? -16.742 118.727 9.326 1.00 20.47 165 GLN F O 1
ATOM 15504 N N . SER F 1 144 ? -16.999 116.631 8.561 1.00 21.32 166 SER F N 1
ATOM 15505 C CA . SER F 1 144 ? -16.014 116.727 7.499 1.00 22.65 166 SER F CA 1
ATOM 15506 C C . SER F 1 144 ? -16.482 116.008 6.248 1.00 23.59 166 SER F C 1
ATOM 15507 O O . SER F 1 144 ? -17.345 115.139 6.308 1.00 22.42 166 SER F O 1
ATOM 15510 N N . ASP F 1 145 ? -15.938 116.415 5.112 1.00 25.07 167 ASP F N 1
ATOM 15511 C CA . ASP F 1 145 ? -16.292 115.792 3.831 1.00 28.76 167 ASP F CA 1
ATOM 15512 C C . ASP F 1 145 ? -15.373 114.594 3.552 1.00 30.64 167 ASP F C 1
ATOM 15513 O O . ASP F 1 145 ? -14.579 114.200 4.393 1.00 27.91 167 ASP F O 1
ATOM 15518 N N . GLU F 1 146 ? -15.471 114.048 2.351 1.00 32.98 168 GLU F N 1
ATOM 15519 C CA . GLU F 1 146 ? -14.811 112.791 1.999 1.00 37.77 168 GLU F CA 1
ATOM 15520 C C . GLU F 1 146 ? -13.293 112.990 1.872 1.00 33.39 168 GLU F C 1
ATOM 15521 O O . GLU F 1 146 ? -12.557 112.047 1.986 1.00 32.78 168 GLU F O 1
ATOM 15527 N N . ASN F 1 147 ? -12.840 114.236 1.703 1.00 31.20 169 ASN F N 1
ATOM 15528 C CA . ASN F 1 147 ? -11.417 114.568 1.745 1.00 31.70 169 ASN F CA 1
ATOM 15529 C C . ASN F 1 147 ? -10.929 115.061 3.126 1.00 30.15 169 ASN F C 1
ATOM 15530 O O . ASN F 1 147 ? -9.896 115.705 3.215 1.00 30.98 169 ASN F O 1
ATOM 15535 N N . ASN F 1 148 ? -11.703 114.814 4.182 1.00 29.66 170 ASN F N 1
ATOM 15536 C CA . ASN F 1 148 ? -11.392 115.297 5.534 1.00 27.38 170 ASN F CA 1
ATOM 15537 C C . ASN F 1 148 ? -11.297 116.803 5.696 1.00 27.25 170 ASN F C 1
ATOM 15538 O O . ASN F 1 148 ? -10.707 117.277 6.669 1.00 27.12 170 ASN F O 1
ATOM 15543 N N . ALA F 1 149 ? -11.899 117.566 4.783 1.00 25.61 171 ALA F N 1
ATOM 15544 C CA . ALA F 1 149 ? -11.969 119.017 4.953 1.00 24.52 171 ALA F CA 1
ATOM 15545 C C . ALA F 1 149 ? -13.164 119.333 5.856 1.00 24.28 171 ALA F C 1
ATOM 15546 O O . ALA F 1 149 ? -14.239 118.726 5.708 1.00 23.73 171 ALA F O 1
ATOM 15556 N N . LEU F 1 151 ? -16.346 121.100 7.455 1.00 20.20 173 LEU F N 1
ATOM 15557 C CA . LEU F 1 151 ? -17.461 121.912 6.962 1.00 19.80 173 LEU F CA 1
ATOM 15558 C C . LEU F 1 151 ? -17.524 123.293 7.645 1.00 19.92 173 LEU F C 1
ATOM 15559 O O . LEU F 1 151 ? -17.806 124.293 6.988 1.00 19.08 173 LEU F O 1
ATOM 15564 N N . TRP F 1 152 ? -17.215 123.376 8.939 1.00 19.40 174 TRP F N 1
ATOM 15565 C CA . TRP F 1 152 ? -17.338 124.670 9.615 1.00 19.06 174 TRP F CA 1
ATOM 15566 C C . TRP F 1 152 ? -16.364 125.677 9.014 1.00 18.89 174 TRP F C 1
ATOM 15567 O O . TRP F 1 152 ? -16.674 126.864 8.911 1.00 17.97 174 TRP F O 1
ATOM 15578 N N . LYS F 1 153 ? -15.192 125.207 8.609 1.00 19.67 175 LYS F N 1
ATOM 15579 C CA . LYS F 1 153 ? -14.228 126.089 7.974 1.00 19.91 175 LYS F CA 1
ATOM 15580 C C . LYS F 1 153 ? -14.746 126.619 6.641 1.00 19.05 175 LYS F C 1
ATOM 15581 O O . LYS F 1 153 ? -14.532 127.781 6.313 1.00 20.00 175 LYS F O 1
ATOM 15587 N N . LYS F 1 154 ? -15.397 125.767 5.863 1.00 19.88 176 LYS F N 1
ATOM 15588 C CA . LYS F 1 154 ? -15.998 126.204 4.594 1.00 20.79 176 LYS F CA 1
ATOM 15589 C C . LYS F 1 154 ? -17.051 127.263 4.860 1.00 21.18 176 LYS F C 1
ATOM 15590 O O . LYS F 1 154 ? -17.132 128.255 4.136 1.00 21.17 176 LYS F O 1
ATOM 15596 N N . ALA F 1 155 ? -17.840 127.069 5.924 1.00 19.74 177 ALA F N 1
ATOM 15597 C CA . ALA F 1 155 ? -18.892 128.028 6.296 1.00 18.93 177 ALA F CA 1
ATOM 15598 C C . ALA F 1 155 ? -18.303 129.385 6.646 1.00 19.18 177 ALA F C 1
ATOM 15599 O O . ALA F 1 155 ? -18.767 130.406 6.173 1.00 20.61 177 ALA F O 1
ATOM 15601 N N . VAL F 1 156 ? -17.290 129.404 7.500 1.00 19.55 178 VAL F N 1
ATOM 15602 C CA . VAL F 1 156 ? -16.663 130.664 7.923 1.00 19.12 178 VAL F CA 1
ATOM 15603 C C . VAL F 1 156 ? -15.955 131.363 6.745 1.00 20.54 178 VAL F C 1
ATOM 15604 O O . VAL F 1 156 ? -16.051 132.579 6.604 1.00 18.80 178 VAL F O 1
ATOM 15608 N N . ALA F 1 157 ? -15.324 130.594 5.856 1.00 20.35 179 ALA F N 1
ATOM 15609 C CA . ALA F 1 157 ? -14.728 131.172 4.655 1.00 19.84 179 ALA F CA 1
ATOM 15610 C C . ALA F 1 157 ? -15.812 131.781 3.766 1.00 21.07 179 ALA F C 1
ATOM 15611 O O . ALA F 1 157 ? -15.658 132.903 3.311 1.00 22.09 179 ALA F O 1
ATOM 15613 N N . ALA F 1 158 ? -16.891 131.056 3.522 1.00 21.05 180 ALA F N 1
ATOM 15614 C CA . ALA F 1 158 ? -17.952 131.555 2.638 1.00 22.43 180 ALA F CA 1
ATOM 15615 C C . ALA F 1 158 ? -18.539 132.852 3.149 1.00 22.54 180 ALA F C 1
ATOM 15616 O O . ALA F 1 158 ? -18.777 133.763 2.369 1.00 23.82 180 ALA F O 1
ATOM 15618 N N . VAL F 1 159 ? -18.733 132.958 4.462 1.00 23.22 181 VAL F N 1
ATOM 15619 C CA . VAL F 1 159 ? -19.344 134.151 5.044 1.00 21.44 181 VAL F CA 1
ATOM 15620 C C . VAL F 1 159 ? -18.366 135.310 4.942 1.00 21.86 181 VAL F C 1
ATOM 15621 O O . VAL F 1 159 ? -18.747 136.402 4.557 1.00 23.70 181 VAL F O 1
ATOM 15625 N N . HIS F 1 160 ? -17.096 135.071 5.203 1.00 20.05 182 HIS F N 1
ATOM 15626 C CA . HIS F 1 160 ? -16.120 136.123 5.005 1.00 21.54 182 HIS F CA 1
ATOM 15627 C C . HIS F 1 160 ? -16.057 136.615 3.572 1.00 22.18 182 HIS F C 1
ATOM 15628 O O . HIS F 1 160 ? -15.898 137.809 3.344 1.00 25.16 182 HIS F O 1
ATOM 15635 N N . GLN F 1 161 ? -16.158 135.721 2.602 1.00 23.68 183 GLN F N 1
ATOM 15636 C CA . GLN F 1 161 ? -16.164 136.148 1.194 1.00 27.56 183 GLN F CA 1
ATOM 15637 C C . GLN F 1 161 ? -17.361 137.020 0.833 1.00 26.02 183 GLN F C 1
ATOM 15638 O O . GLN F 1 161 ? -17.224 137.981 0.071 1.00 28.13 183 GLN F O 1
ATOM 15644 N N . ILE F 1 162 ? -18.518 136.705 1.404 1.00 23.96 184 ILE F N 1
ATOM 15645 C CA . ILE F 1 162 ? -19.734 137.468 1.164 1.00 23.45 184 ILE F CA 1
ATOM 15646 C C . ILE F 1 162 ? -19.579 138.910 1.630 1.00 23.79 184 ILE F C 1
ATOM 15647 O O . ILE F 1 162 ? -20.041 139.813 0.948 1.00 26.20 184 ILE F O 1
ATOM 15652 N N . TYR F 1 163 ? -18.840 139.142 2.713 1.00 22.32 185 TYR F N 1
ATOM 15653 C CA . TYR F 1 163 ? -18.644 140.510 3.230 1.00 23.08 185 TYR F CA 1
ATOM 15654 C C . TYR F 1 163 ? -17.366 141.206 2.758 1.00 22.66 185 TYR F C 1
ATOM 15655 O O . TYR F 1 163 ? -17.351 142.421 2.675 1.00 24.82 185 TYR F O 1
ATOM 15664 N N . LEU F 1 164 ? -16.309 140.451 2.470 1.00 22.62 186 LEU F N 1
ATOM 15665 C CA . LEU F 1 164 ? -14.993 141.032 2.172 1.00 22.84 186 LEU F CA 1
ATOM 15666 C C . LEU F 1 164 ? -14.614 140.943 0.691 1.00 25.02 186 LEU F C 1
ATOM 15667 O O . LEU F 1 164 ? -13.811 141.743 0.215 1.00 27.28 186 LEU F O 1
ATOM 15672 N N . GLY F 1 165 ? -15.162 139.951 -0.012 1.00 27.22 187 GLY F N 1
ATOM 15673 C CA . GLY F 1 165 ? -14.840 139.679 -1.404 1.00 27.71 187 GLY F CA 1
ATOM 15674 C C . GLY F 1 165 ? -14.166 138.331 -1.621 1.00 28.14 187 GLY F C 1
ATOM 15675 O O . GLY F 1 165 ? -13.756 137.664 -0.683 1.00 27.26 187 GLY F O 1
ATOM 15676 N N . VAL F 1 166 ? -14.085 137.925 -2.883 1.00 31.81 188 VAL F N 1
ATOM 15677 C CA . VAL F 1 166 ? -13.471 136.662 -3.274 1.00 31.71 188 VAL F CA 1
ATOM 15678 C C . VAL F 1 166 ? -11.987 136.924 -3.534 1.00 32.89 188 VAL F C 1
ATOM 15679 O O . VAL F 1 166 ? -11.646 137.733 -4.381 1.00 31.02 188 VAL F O 1
ATOM 15683 N N . PRO F 1 167 ? -11.102 136.256 -2.808 1.00 34.45 189 PRO F N 1
ATOM 15684 C CA . PRO F 1 167 ? -9.687 136.465 -3.125 1.00 38.80 189 PRO F CA 1
ATOM 15685 C C . PRO F 1 167 ? -9.323 135.906 -4.497 1.00 37.23 189 PRO F C 1
ATOM 15686 O O . PRO F 1 167 ? -9.737 134.814 -4.836 1.00 39.61 189 PRO F O 1
ATOM 15690 N N . PRO F 1 168 ? -8.553 136.655 -5.286 1.00 39.51 190 PRO F N 1
ATOM 15691 C CA . PRO F 1 168 ? -8.225 136.200 -6.635 1.00 37.38 190 PRO F CA 1
ATOM 15692 C C . PRO F 1 168 ? -7.171 135.106 -6.642 1.00 36.72 190 PRO F C 1
ATOM 15693 O O . PRO F 1 168 ? -6.262 135.107 -5.824 1.00 35.66 190 PRO F O 1
ATOM 15697 N N . GLU F 1 169 ? -7.316 134.165 -7.554 1.00 39.69 191 GLU F N 1
ATOM 15698 C CA . GLU F 1 169 ? -6.308 133.145 -7.762 1.00 45.61 191 GLU F CA 1
ATOM 15699 C C . GLU F 1 169 ? -5.254 133.625 -8.743 1.00 42.84 191 GLU F C 1
ATOM 15700 O O . GLU F 1 169 ? -4.093 133.299 -8.585 1.00 38.66 191 GLU F O 1
ATOM 15706 N N . LYS F 1 170 ? -5.682 134.384 -9.749 1.00 44.93 192 LYS F N 1
ATOM 15707 C CA . LYS F 1 170 ? -4.800 134.981 -10.757 1.00 50.72 192 LYS F CA 1
ATOM 15708 C C . LYS F 1 170 ? -5.292 136.389 -11.001 1.00 47.57 192 LYS F C 1
ATOM 15709 O O . LYS F 1 170 ? -6.473 136.670 -10.854 1.00 47.85 192 LYS F O 1
ATOM 15713 N N . PHE F 1 171 ? -4.388 137.272 -11.389 1.00 44.10 193 PHE F N 1
ATOM 15714 C CA . PHE F 1 171 ? -4.770 138.619 -11.765 1.00 41.87 193 PHE F CA 1
ATOM 15715 C C . PHE F 1 171 ? -3.682 139.256 -12.606 1.00 43.87 193 PHE F C 1
ATOM 15716 O O . PHE F 1 171 ? -2.555 138.771 -12.639 1.00 43.57 193 PHE F O 1
ATOM 15724 N N . THR F 1 172 ? -4.034 140.355 -13.274 1.00 44.79 194 THR F N 1
ATOM 15725 C CA . THR F 1 172 ? -3.102 141.090 -14.114 1.00 47.23 194 THR F CA 1
ATOM 15726 C C . THR F 1 172 ? -2.781 142.418 -13.466 1.00 46.44 194 THR F C 1
ATOM 15727 O O . THR F 1 172 ? -3.671 143.114 -13.005 1.00 45.68 194 THR F O 1
ATOM 15731 N N . TYR F 1 173 ? -1.498 142.750 -13.410 1.00 45.73 195 TYR F N 1
ATOM 15732 C CA . TYR F 1 173 ? -1.053 143.989 -12.809 1.00 43.71 195 TYR F CA 1
ATOM 15733 C C . TYR F 1 173 ? 0.071 144.547 -13.645 1.00 44.81 195 TYR F C 1
ATOM 15734 O O . TYR F 1 173 ? 1.131 143.914 -13.778 1.00 44.97 195 TYR F O 1
ATOM 15743 N N . LYS F 1 174 ? -0.160 145.745 -14.174 1.00 49.21 196 LYS F N 1
ATOM 15744 C CA . LYS F 1 174 ? 0.797 146.431 -15.046 1.00 52.76 196 LYS F CA 1
ATOM 15745 C C . LYS F 1 174 ? 1.313 145.517 -16.154 1.00 53.81 196 LYS F C 1
ATOM 15746 O O . LYS F 1 174 ? 2.516 145.358 -16.340 1.00 55.14 196 LYS F O 1
ATOM 15752 N N . GLY F 1 175 ? 0.379 144.876 -16.850 1.00 55.00 197 GLY F N 1
ATOM 15753 C CA . GLY F 1 175 ? 0.698 144.057 -18.013 1.00 55.06 197 GLY F CA 1
ATOM 15754 C C . GLY F 1 175 ? 1.208 142.644 -17.760 1.00 57.60 197 GLY F C 1
ATOM 15755 O O . GLY F 1 175 ? 1.453 141.913 -18.715 1.00 62.75 197 GLY F O 1
ATOM 15756 N N . LYS F 1 176 ? 1.332 142.229 -16.500 1.00 56.07 198 LYS F N 1
ATOM 15757 C CA . LYS F 1 176 ? 1.827 140.895 -16.179 1.00 54.45 198 LYS F CA 1
ATOM 15758 C C . LYS F 1 176 ? 0.811 140.110 -15.347 1.00 50.06 198 LYS F C 1
ATOM 15759 O O . LYS F 1 176 ? 0.155 140.668 -14.464 1.00 43.54 198 LYS F O 1
ATOM 15765 N N . GLU F 1 177 ? 0.718 138.810 -15.600 1.00 48.65 199 GLU F N 1
ATOM 15766 C CA . GLU F 1 177 ? -0.141 137.932 -14.829 1.00 49.99 199 GLU F CA 1
ATOM 15767 C C . GLU F 1 177 ? 0.582 137.408 -13.572 1.00 44.75 199 GLU F C 1
ATOM 15768 O O . GLU F 1 177 ? 1.728 136.985 -13.629 1.00 43.47 199 GLU F O 1
ATOM 15774 N N . TYR F 1 178 ? -0.108 137.439 -12.435 1.00 42.67 200 TYR F N 1
ATOM 15775 C CA . TYR F 1 178 ? 0.436 136.933 -11.168 1.00 41.33 200 TYR F CA 1
ATOM 15776 C C . TYR F 1 178 ? -0.556 136.055 -10.425 1.00 40.38 200 TYR F C 1
ATOM 15777 O O . TYR F 1 178 ? -1.768 136.141 -10.649 1.00 38.75 200 TYR F O 1
ATOM 15786 N N . THR F 1 179 ? -0.024 135.229 -9.523 1.00 38.93 201 THR F N 1
ATOM 15787 C CA . THR F 1 179 ? -0.792 134.702 -8.409 1.00 35.94 201 THR F CA 1
ATOM 15788 C C . THR F 1 179 ? -0.406 135.555 -7.192 1.00 37.77 201 THR F C 1
ATOM 15789 O O . THR F 1 179 ? 0.572 136.299 -7.248 1.00 37.59 201 THR F O 1
ATOM 15793 N N . PRO F 1 180 ? -1.142 135.423 -6.069 1.00 33.37 202 PRO F N 1
ATOM 15794 C CA . PRO F 1 180 ? -0.728 136.189 -4.910 1.00 32.36 202 PRO F CA 1
ATOM 15795 C C . PRO F 1 180 ? 0.675 135.817 -4.456 1.00 32.28 202 PRO F C 1
ATOM 15796 O O . PRO F 1 180 ? 1.422 136.673 -4.001 1.00 31.93 202 PRO F O 1
ATOM 15800 N N . LYS F 1 181 ? 1.020 134.549 -4.572 1.00 33.63 203 LYS F N 1
ATOM 15801 C CA . LYS F 1 181 ? 2.354 134.107 -4.247 1.00 35.26 203 LYS F CA 1
ATOM 15802 C C . LYS F 1 181 ? 3.396 134.738 -5.184 1.00 34.72 203 LYS F C 1
ATOM 15803 O O . LYS F 1 181 ? 4.404 135.268 -4.719 1.00 32.66 203 LYS F O 1
ATOM 15809 N N . SER F 1 182 ? 3.169 134.697 -6.496 1.00 35.65 204 SER F N 1
ATOM 15810 C CA . SER F 1 182 ? 4.175 135.227 -7.423 1.00 35.60 204 SER F CA 1
ATOM 15811 C C . SER F 1 182 ? 4.251 136.749 -7.321 1.00 34.92 204 SER F C 1
ATOM 15812 O O . SER F 1 182 ? 5.311 137.324 -7.533 1.00 35.20 204 SER F O 1
ATOM 15815 N N . PHE F 1 183 ? 3.141 137.405 -6.984 1.00 32.93 205 PHE F N 1
ATOM 15816 C CA . PHE F 1 183 ? 3.176 138.855 -6.762 1.00 32.75 205 PHE F CA 1
ATOM 15817 C C . PHE F 1 183 ? 4.031 139.169 -5.543 1.00 33.65 205 PHE F C 1
ATOM 15818 O O . PHE F 1 183 ? 4.860 140.085 -5.576 1.00 33.25 205 PHE F O 1
ATOM 15826 N N . PHE F 1 184 ? 3.866 138.386 -4.473 1.00 33.64 206 PHE F N 1
ATOM 15827 C CA . PHE F 1 184 ? 4.713 138.560 -3.299 1.00 32.82 206 PHE F CA 1
ATOM 15828 C C . PHE F 1 184 ? 6.190 138.373 -3.672 1.00 33.80 206 PHE F C 1
ATOM 15829 O O . PHE F 1 184 ? 7.049 139.157 -3.263 1.00 32.91 206 PHE F O 1
ATOM 15837 N N . GLU F 1 185 ? 6.474 137.318 -4.416 1.00 34.54 207 GLU F N 1
ATOM 15838 C CA . GLU F 1 185 ? 7.838 137.019 -4.826 1.00 39.57 207 GLU F CA 1
ATOM 15839 C C . GLU F 1 185 ? 8.441 138.158 -5.633 1.00 37.94 207 GLU F C 1
ATOM 15840 O O . GLU F 1 185 ? 9.600 138.471 -5.457 1.00 40.01 207 GLU F O 1
ATOM 15846 N N . SER F 1 186 ? 7.639 138.805 -6.474 1.00 39.11 208 SER F N 1
ATOM 15847 C CA . SER F 1 186 ? 8.115 139.929 -7.280 1.00 41.65 208 SER F CA 1
ATOM 15848 C C . SER F 1 186 ? 8.518 141.150 -6.434 1.00 43.46 208 SER F C 1
ATOM 15849 O O . SER F 1 186 ? 9.286 141.974 -6.911 1.00 41.88 208 SER F O 1
ATOM 15852 N N . THR F 1 187 ? 7.992 141.281 -5.214 1.00 36.76 209 THR F N 1
ATOM 15853 C CA . THR F 1 187 ? 8.325 142.417 -4.368 1.00 37.46 209 THR F CA 1
ATOM 15854 C C . THR F 1 187 ? 9.731 142.321 -3.765 1.00 39.53 209 THR F C 1
ATOM 15855 O O . THR F 1 187 ? 10.327 143.342 -3.404 1.00 45.46 209 THR F O 1
ATOM 15859 N N . GLY F 1 188 ? 10.248 141.102 -3.632 1.00 39.62 210 GLY F N 1
ATOM 15860 C CA . GLY F 1 188 ? 11.532 140.878 -2.945 1.00 40.63 210 GLY F CA 1
ATOM 15861 C C . GLY F 1 188 ? 11.489 140.959 -1.415 1.00 39.12 210 GLY F C 1
ATOM 15862 O O . GLY F 1 188 ? 12.518 140.813 -0.760 1.00 41.71 210 GLY F O 1
ATOM 15863 N N . LEU F 1 189 ? 10.316 141.206 -0.825 1.00 38.24 211 LEU F N 1
ATOM 15864 C CA . LEU F 1 189 ? 10.203 141.277 0.643 1.00 35.13 211 LEU F CA 1
ATOM 15865 C C . LEU F 1 189 ? 10.451 139.907 1.264 1.00 34.10 211 LEU F C 1
ATOM 15866 O O . LEU F 1 189 ? 10.115 138.879 0.665 1.00 33.47 211 LEU F O 1
ATOM 15871 N N . LYS F 1 190 ? 11.073 139.895 2.440 1.00 35.65 212 LYS F N 1
ATOM 15872 C CA . LYS F 1 190 ? 11.261 138.660 3.214 1.00 37.04 212 LYS F CA 1
ATOM 15873 C C . LYS F 1 190 ? 10.913 138.887 4.672 1.00 32.95 212 LYS F C 1
ATOM 15874 O O . LYS F 1 190 ? 11.438 139.798 5.296 1.00 33.10 212 LYS F O 1
ATOM 15880 N N . ALA F 1 191 ? 10.083 138.019 5.235 1.00 32.68 213 ALA F N 1
ATOM 15881 C CA . ALA F 1 191 ? 9.725 138.085 6.656 1.00 32.85 213 ALA F CA 1
ATOM 15882 C C . ALA F 1 191 ? 10.965 138.060 7.546 1.00 33.99 213 ALA F C 1
ATOM 15883 O O . ALA F 1 191 ? 11.044 138.776 8.530 1.00 33.74 213 ALA F O 1
ATOM 15885 N N . SER F 1 192 ? 11.948 137.253 7.171 1.00 34.93 214 SER F N 1
ATOM 15886 C CA . SER F 1 192 ? 13.164 137.115 7.963 1.00 35.79 214 SER F CA 1
ATOM 15887 C C . SER F 1 192 ? 14.042 138.384 8.013 1.00 33.60 214 SER F C 1
ATOM 15888 O O . SER F 1 192 ? 14.947 138.460 8.822 1.00 37.10 214 SER F O 1
ATOM 15891 N N . ASP F 1 193 ? 13.775 139.372 7.171 1.00 35.30 215 ASP F N 1
ATOM 15892 C CA . ASP F 1 193 ? 14.456 140.665 7.271 1.00 36.67 215 ASP F CA 1
ATOM 15893 C C . ASP F 1 193 ? 13.982 141.519 8.458 1.00 37.38 215 ASP F C 1
ATOM 15894 O O . ASP F 1 193 ? 14.634 142.504 8.796 1.00 37.01 215 ASP F O 1
ATOM 15899 N N . TYR F 1 194 ? 12.857 141.159 9.068 1.00 35.11 216 TYR F N 1
ATOM 15900 C CA . TYR F 1 194 ? 12.198 142.029 10.057 1.00 34.54 216 TYR F CA 1
ATOM 15901 C C . TYR F 1 194 ? 12.229 141.429 11.445 1.00 33.73 216 TYR F C 1
ATOM 15902 O O . TYR F 1 194 ? 12.129 140.210 11.602 1.00 35.59 216 TYR F O 1
ATOM 15911 N N . VAL F 1 195 ? 12.416 142.285 12.447 1.00 32.98 217 VAL F N 1
ATOM 15912 C CA . VAL F 1 195 ? 12.394 141.847 13.839 1.00 31.12 217 VAL F CA 1
ATOM 15913 C C . VAL F 1 195 ? 11.423 142.656 14.635 1.00 29.45 217 VAL F C 1
ATOM 15914 O O . VAL F 1 195 ? 11.248 143.857 14.390 1.00 30.55 217 VAL F O 1
ATOM 15918 N N . SER F 1 196 ? 10.790 141.980 15.587 1.00 28.97 218 SER F N 1
ATOM 15919 C CA . SER F 1 196 ? 9.908 142.616 16.562 1.00 28.94 218 SER F CA 1
ATOM 15920 C C . SER F 1 196 ? 10.685 142.841 17.846 1.00 26.93 218 SER F C 1
ATOM 15921 O O . SER F 1 196 ? 11.407 141.955 18.297 1.00 24.61 218 SER F O 1
ATOM 15924 N N . LEU F 1 197 ? 10.536 144.036 18.413 1.00 28.50 219 LEU F N 1
ATOM 15925 C CA . LEU F 1 197 ? 11.254 144.433 19.623 1.00 29.65 219 LEU F CA 1
ATOM 15926 C C . LEU F 1 197 ? 10.281 144.941 20.664 1.00 29.68 219 LEU F C 1
ATOM 15927 O O . LEU F 1 197 ? 9.272 145.577 20.331 1.00 25.97 219 LEU F O 1
ATOM 15932 N N . THR F 1 198 ? 10.610 144.696 21.928 1.00 26.74 220 THR F N 1
ATOM 15933 C CA . THR F 1 198 ? 9.848 145.247 23.025 1.00 27.07 220 THR F CA 1
ATOM 15934 C C . THR F 1 198 ? 10.778 145.546 24.191 1.00 27.24 220 THR F C 1
ATOM 15935 O O . THR F 1 198 ? 12.014 145.382 24.083 1.00 29.04 220 THR F O 1
ATOM 15939 N N . SER F 1 199 ? 10.219 146.032 25.296 1.00 27.46 221 SER F N 1
ATOM 15940 C CA . SER F 1 199 ? 11.024 146.350 26.502 1.00 26.46 221 SER F CA 1
ATOM 15941 C C . SER F 1 199 ? 10.216 146.147 27.773 1.00 24.72 221 SER F C 1
ATOM 15942 O O . SER F 1 199 ? 9.400 146.988 28.134 1.00 23.09 221 SER F O 1
ATOM 15945 N N . TYR F 1 200 ? 10.412 145.006 28.415 1.00 26.05 222 TYR F N 1
ATOM 15946 C CA . TYR F 1 200 ? 9.720 144.672 29.658 1.00 26.47 222 TYR F CA 1
ATOM 15947 C C . TYR F 1 200 ? 10.630 143.855 30.557 1.00 26.87 222 TYR F C 1
ATOM 15948 O O . TYR F 1 200 ? 11.616 143.262 30.089 1.00 28.00 222 TYR F O 1
ATOM 15957 N N . THR F 1 201 ? 10.314 143.826 31.849 1.00 25.75 223 THR F N 1
ATOM 15958 C CA . THR F 1 201 ? 11.184 143.179 32.828 1.00 28.42 223 THR F CA 1
ATOM 15959 C C . THR F 1 201 ? 10.658 141.864 33.359 1.00 29.88 223 THR F C 1
ATOM 15960 O O . THR F 1 201 ? 11.295 141.261 34.207 1.00 29.28 223 THR F O 1
ATOM 15964 N N . HIS F 1 202 ? 9.500 141.412 32.893 1.00 28.14 224 HIS F N 1
ATOM 15965 C CA . HIS F 1 202 ? 8.993 140.115 33.359 1.00 27.60 224 HIS F CA 1
ATOM 15966 C C . HIS F 1 202 ? 9.626 138.955 32.601 1.00 27.84 224 HIS F C 1
ATOM 15967 O O . HIS F 1 202 ? 9.326 137.802 32.878 1.00 27.09 224 HIS F O 1
ATOM 15974 N N . HIS F 1 203 ? 10.515 139.264 31.650 1.00 28.58 225 HIS F N 1
ATOM 15975 C CA . HIS F 1 203 ? 11.413 138.281 31.015 1.00 27.81 225 HIS F CA 1
ATOM 15976 C C . HIS F 1 203 ? 12.808 138.893 30.969 1.00 28.64 225 HIS F C 1
ATOM 15977 O O . HIS F 1 203 ? 12.939 140.117 31.004 1.00 28.45 225 HIS F O 1
ATOM 15984 N N . PRO F 1 204 ? 13.858 138.068 30.863 1.00 30.15 226 PRO F N 1
ATOM 15985 C CA . PRO F 1 204 ? 15.198 138.667 30.834 1.00 31.64 226 PRO F CA 1
ATOM 15986 C C . PRO F 1 204 ? 15.458 139.475 29.571 1.00 30.22 226 PRO F C 1
ATOM 15987 O O . PRO F 1 204 ? 14.890 139.202 28.516 1.00 30.60 226 PRO F O 1
ATOM 15991 N N . PHE F 1 205 ? 16.306 140.480 29.690 1.00 31.88 227 PHE F N 1
ATOM 15992 C CA . PHE F 1 205 ? 16.701 141.271 28.543 1.00 32.85 227 PHE F CA 1
ATOM 15993 C C . PHE F 1 205 ? 17.546 140.437 27.593 1.00 33.33 227 PHE F C 1
ATOM 15994 O O . PHE F 1 205 ? 18.173 139.480 28.005 1.00 34.84 227 PHE F O 1
ATOM 16002 N N . TYR F 1 206 ? 17.491 140.806 26.314 1.00 33.18 228 TYR F N 1
ATOM 16003 C CA . TYR F 1 206 ? 18.261 140.184 25.235 1.00 33.45 228 TYR F CA 1
ATOM 16004 C C . TYR F 1 206 ? 17.814 138.756 24.938 1.00 34.44 228 TYR F C 1
ATOM 16005 O O . TYR F 1 206 ? 18.551 137.998 24.320 1.00 37.01 228 TYR F O 1
ATOM 16014 N N . THR F 1 207 ? 16.601 138.399 25.352 1.00 34.33 229 THR F N 1
ATOM 16015 C CA . THR F 1 207 ? 16.003 137.121 24.986 1.00 33.13 229 THR F CA 1
ATOM 16016 C C . THR F 1 207 ? 14.746 137.415 24.179 1.00 33.13 229 THR F C 1
ATOM 16017 O O . THR F 1 207 ? 14.332 138.562 24.057 1.00 32.34 229 THR F O 1
ATOM 16021 N N . GLN F 1 208 ? 14.145 136.364 23.645 1.00 31.11 230 GLN F N 1
ATOM 16022 C CA . GLN F 1 208 ? 12.913 136.464 22.890 1.00 34.05 230 GLN F CA 1
ATOM 16023 C C . GLN F 1 208 ? 11.752 135.862 23.676 1.00 30.06 230 GLN F C 1
ATOM 16024 O O . GLN F 1 208 ? 11.897 134.837 24.314 1.00 30.93 230 GLN F O 1
ATOM 16030 N N . PHE F 1 209 ? 10.597 136.501 23.603 1.00 28.30 231 PHE F N 1
ATOM 16031 C CA . PHE F 1 209 ? 9.383 135.915 24.139 1.00 27.17 231 PHE F CA 1
ATOM 16032 C C . PHE F 1 209 ? 8.171 136.425 23.369 1.00 26.56 231 PHE F C 1
ATOM 16033 O O . PHE F 1 209 ? 8.222 137.481 22.742 1.00 25.88 231 PHE F O 1
ATOM 16041 N N . PRO F 1 210 ? 7.061 135.690 23.446 1.00 26.71 232 PRO F N 1
ATOM 16042 C CA . PRO F 1 210 ? 5.837 136.187 22.823 1.00 26.63 232 PRO F CA 1
ATOM 16043 C C . PRO F 1 210 ? 5.033 137.081 23.766 1.00 27.06 232 PRO F C 1
ATOM 16044 O O . PRO F 1 210 ? 4.641 136.662 24.840 1.00 31.09 232 PRO F O 1
ATOM 16048 N N . LEU F 1 211 ? 4.816 138.323 23.374 1.00 28.52 233 LEU F N 1
ATOM 16049 C CA . LEU F 1 211 ? 3.992 139.224 24.156 1.00 27.61 233 LEU F CA 1
ATOM 16050 C C . LEU F 1 211 ? 2.623 138.613 24.482 1.00 26.51 233 LEU F C 1
ATOM 16051 O O . LEU F 1 211 ? 1.949 138.077 23.602 1.00 25.43 233 LEU F O 1
ATOM 16056 N N . GLU F 1 212 ? 2.221 138.736 25.740 1.00 26.17 234 GLU F N 1
ATOM 16057 C CA . GLU F 1 212 ? 1.055 138.067 26.270 1.00 27.13 234 GLU F CA 1
ATOM 16058 C C . GLU F 1 212 ? -0.190 138.947 26.075 1.00 25.73 234 GLU F C 1
ATOM 16059 O O . GLU F 1 212 ? -0.769 139.440 27.038 1.00 30.10 234 GLU F O 1
ATOM 16065 N N . ILE F 1 213 ? -0.562 139.164 24.831 1.00 24.71 235 ILE F N 1
ATOM 16066 C CA . ILE F 1 213 ? -1.718 139.977 24.493 1.00 27.25 235 ILE F CA 1
ATOM 16067 C C . ILE F 1 213 ? -2.608 139.207 23.522 1.00 24.47 235 ILE F C 1
ATOM 16068 O O . ILE F 1 213 ? -2.149 138.334 22.770 1.00 24.45 235 ILE F O 1
ATOM 16073 N N . GLN F 1 214 ? -3.886 139.520 23.562 1.00 22.51 236 GLN F N 1
ATOM 16074 C CA . GLN F 1 214 ? -4.884 138.719 22.877 1.00 22.64 236 GLN F CA 1
ATOM 16075 C C . GLN F 1 214 ? -4.657 138.656 21.372 1.00 22.74 236 GLN F C 1
ATOM 16076 O O . GLN F 1 214 ? -4.890 137.628 20.761 1.00 21.94 236 GLN F O 1
ATOM 16082 N N . ASP F 1 215 ? -4.181 139.746 20.782 1.00 21.82 237 ASP F N 1
ATOM 16083 C CA . ASP F 1 215 ? -4.010 139.773 19.350 1.00 24.62 237 ASP F CA 1
ATOM 16084 C C . ASP F 1 215 ? -2.730 139.065 18.859 1.00 24.65 237 ASP F C 1
ATOM 16085 O O . ASP F 1 215 ? -2.555 138.890 17.660 1.00 25.39 237 ASP F O 1
ATOM 16090 N N . ASN F 1 216 ? -1.872 138.636 19.779 1.00 23.76 238 ASN F N 1
ATOM 16091 C CA . ASN F 1 216 ? -0.693 137.824 19.418 1.00 23.73 238 ASN F CA 1
ATOM 16092 C C . ASN F 1 216 ? -0.977 136.349 19.583 1.00 21.26 238 ASN F C 1
ATOM 16093 O O . ASN F 1 216 ? -0.189 135.616 20.191 1.00 23.34 238 ASN F O 1
ATOM 16098 N N . TRP F 1 217 ? -2.119 135.918 19.061 1.00 21.12 239 TRP F N 1
ATOM 16099 C CA . TRP F 1 217 ? -2.566 134.529 19.165 1.00 20.48 239 TRP F CA 1
ATOM 16100 C C . TRP F 1 217 ? -1.693 133.574 18.365 1.00 21.81 239 TRP F C 1
ATOM 16101 O O . TRP F 1 217 ? -1.694 132.369 18.620 1.00 25.80 239 TRP F O 1
ATOM 16112 N N . ARG F 1 218 ? -0.929 134.088 17.404 1.00 22.21 240 ARG F N 1
ATOM 16113 C CA . ARG F 1 218 ? 0.077 133.254 16.715 1.00 23.62 240 ARG F CA 1
ATOM 16114 C C . ARG F 1 218 ? 1.312 133.038 17.583 1.00 24.75 240 ARG F C 1
ATOM 16115 O O . ARG F 1 218 ? 2.168 132.249 17.242 1.00 26.17 240 ARG F O 1
ATOM 16123 N N . HIS F 1 219 ? 1.407 133.747 18.706 1.00 27.20 241 HIS F N 1
ATOM 16124 C CA . HIS F 1 219 ? 2.547 133.616 19.623 1.00 28.93 241 HIS F CA 1
ATOM 16125 C C . HIS F 1 219 ? 3.848 133.965 18.928 1.00 27.59 241 HIS F C 1
ATOM 16126 O O . HIS F 1 219 ? 4.850 133.290 19.082 1.00 27.75 241 HIS F O 1
ATOM 16133 N N . GLY F 1 220 ? 3.825 135.045 18.165 1.00 26.86 242 GLY F N 1
ATOM 16134 C CA . GLY F 1 220 ? 5.032 135.568 17.583 1.00 27.00 242 GLY F CA 1
ATOM 16135 C C . GLY F 1 220 ? 5.954 136.144 18.639 1.00 28.36 242 GLY F C 1
ATOM 16136 O O . GLY F 1 220 ? 5.497 136.786 19.595 1.00 28.43 242 GLY F O 1
ATOM 16145 N N . SER F 1 222 ? 9.140 138.433 20.231 1.00 27.04 244 SER F N 1
ATOM 16146 C CA . SER F 1 222 ? 9.757 139.745 20.226 1.00 27.58 244 SER F CA 1
ATOM 16147 C C . SER F 1 222 ? 11.074 139.651 20.997 1.00 29.60 244 SER F C 1
ATOM 16148 O O . SER F 1 222 ? 11.177 138.911 21.967 1.00 30.81 244 SER F O 1
ATOM 16151 N N . TYR F 1 223 ? 12.080 140.393 20.546 1.00 30.04 245 TYR F N 1
ATOM 16152 C CA . TYR F 1 223 ? 13.332 140.520 21.280 1.00 30.82 245 TYR F CA 1
ATOM 16153 C C . TYR F 1 223 ? 13.152 141.600 22.336 1.00 28.93 245 TYR F C 1
ATOM 16154 O O . TYR F 1 223 ? 12.620 142.670 22.053 1.00 30.45 245 TYR F O 1
ATOM 16163 N N . ASN F 1 224 ? 13.641 141.326 23.531 1.00 28.30 246 ASN F N 1
ATOM 16164 C CA . ASN F 1 224 ? 13.464 142.201 24.684 1.00 27.41 246 ASN F CA 1
ATOM 16165 C C . ASN F 1 224 ? 14.708 143.050 24.939 1.00 28.93 246 ASN F C 1
ATOM 16166 O O . ASN F 1 224 ? 15.797 142.517 25.095 1.00 32.32 246 ASN F O 1
ATOM 16171 N N . LEU F 1 225 ? 14.544 144.369 24.985 1.00 29.68 247 LEU F N 1
ATOM 16172 C CA . LEU F 1 225 ? 15.649 145.304 25.188 1.00 28.58 247 LEU F CA 1
ATOM 16173 C C . LEU F 1 225 ? 15.393 146.207 26.390 1.00 30.20 247 LEU F C 1
ATOM 16174 O O . LEU F 1 225 ? 14.256 146.569 26.641 1.00 31.59 247 LEU F O 1
ATOM 16179 N N . PRO F 1 226 ? 16.449 146.596 27.122 1.00 28.74 248 PRO F N 1
ATOM 16180 C CA . PRO F 1 226 ? 16.270 147.617 28.135 1.00 29.72 248 PRO F CA 1
ATOM 16181 C C . PRO F 1 226 ? 15.783 148.909 27.502 1.00 31.94 248 PRO F C 1
ATOM 16182 O O . PRO F 1 226 ? 16.104 149.204 26.350 1.00 31.67 248 PRO F O 1
ATOM 16186 N N . LEU F 1 227 ? 15.016 149.672 28.270 1.00 31.00 249 LEU F N 1
ATOM 16187 C CA . LEU F 1 227 ? 14.256 150.785 27.734 1.00 32.05 249 LEU F CA 1
ATOM 16188 C C . LEU F 1 227 ? 15.110 151.789 26.952 1.00 33.14 249 LEU F C 1
ATOM 16189 O O . LEU F 1 227 ? 14.721 152.216 25.867 1.00 32.46 249 LEU F O 1
ATOM 16194 N N . ASP F 1 228 ? 16.270 152.168 27.480 1.00 38.23 250 ASP F N 1
ATOM 16195 C CA . ASP F 1 228 ? 17.129 153.152 26.776 1.00 40.91 250 ASP F CA 1
ATOM 16196 C C . ASP F 1 228 ? 17.649 152.634 25.442 1.00 37.02 250 ASP F C 1
ATOM 16197 O O . ASP F 1 228 ? 17.665 153.362 24.460 1.00 37.62 250 ASP F O 1
ATOM 16202 N N . GLU F 1 229 ? 18.048 151.369 25.390 1.00 38.26 251 GLU F N 1
ATOM 16203 C CA . GLU F 1 229 ? 18.463 150.765 24.117 1.00 39.64 251 GLU F CA 1
ATOM 16204 C C . GLU F 1 229 ? 17.290 150.639 23.156 1.00 38.44 251 GLU F C 1
ATOM 16205 O O . GLU F 1 229 ? 17.438 150.817 21.941 1.00 37.94 251 GLU F O 1
ATOM 16211 N N . PHE F 1 230 ? 16.115 150.350 23.701 1.00 35.91 252 PHE F N 1
ATOM 16212 C CA . PHE F 1 230 ? 14.889 150.293 22.908 1.00 34.42 252 PHE F CA 1
ATOM 16213 C C . PHE F 1 230 ? 14.659 151.632 22.205 1.00 32.94 252 PHE F C 1
ATOM 16214 O O . PHE F 1 230 ? 14.442 151.664 21.003 1.00 32.35 252 PHE F O 1
ATOM 16230 N N . GLU F 1 232 ? 16.891 153.939 21.600 1.00 35.16 254 GLU F N 1
ATOM 16231 C CA A GLU F 1 232 ? 18.004 154.110 20.655 0.50 37.63 254 GLU F CA 1
ATOM 16232 C CA B GLU F 1 232 ? 17.975 154.198 20.661 0.50 36.78 254 GLU F CA 1
ATOM 16233 C C . GLU F 1 232 ? 17.657 153.569 19.281 1.00 37.00 254 GLU F C 1
ATOM 16234 O O . GLU F 1 232 ? 18.036 154.129 18.268 1.00 37.14 254 GLU F O 1
ATOM 16245 N N . VAL F 1 233 ? 16.938 152.438 19.250 1.00 34.94 255 VAL F N 1
ATOM 16246 C CA . VAL F 1 233 ? 16.551 151.820 17.985 1.00 33.54 255 VAL F CA 1
ATOM 16247 C C . VAL F 1 233 ? 15.644 152.738 17.170 1.00 33.73 255 VAL F C 1
ATOM 16248 O O . VAL F 1 233 ? 15.812 152.866 15.957 1.00 32.96 255 VAL F O 1
ATOM 16252 N N . PHE F 1 234 ? 14.709 153.407 17.831 1.00 34.61 256 PHE F N 1
ATOM 16253 C CA . PHE F 1 234 ? 13.789 154.306 17.119 1.00 36.52 256 PHE F CA 1
ATOM 16254 C C . PHE F 1 234 ? 14.584 155.352 16.356 1.00 37.93 256 PHE F C 1
ATOM 16255 O O . PHE F 1 234 ? 14.372 155.568 15.159 1.00 37.76 256 PHE F O 1
ATOM 16263 N N . ASP F 1 235 ? 15.485 156.021 17.069 1.00 40.23 257 ASP F N 1
ATOM 16264 C CA . ASP F 1 235 ? 16.232 157.132 16.478 1.00 44.08 257 ASP F CA 1
ATOM 16265 C C . ASP F 1 235 ? 17.163 156.662 15.379 1.00 40.23 257 ASP F C 1
ATOM 16266 O O . ASP F 1 235 ? 17.259 157.297 14.340 1.00 41.39 257 ASP F O 1
ATOM 16271 N N . ASN F 1 236 ? 17.842 155.547 15.605 1.00 37.64 258 ASN F N 1
ATOM 16272 C CA . ASN F 1 236 ? 18.755 155.024 14.614 1.00 37.81 258 ASN F CA 1
ATOM 16273 C C . ASN F 1 236 ? 18.010 154.656 13.341 1.00 39.50 258 ASN F C 1
ATOM 16274 O O . ASN F 1 236 ? 18.499 154.905 12.237 1.00 38.65 258 ASN F O 1
ATOM 16279 N N . ALA F 1 237 ? 16.819 154.074 13.495 1.00 35.88 259 ALA F N 1
ATOM 16280 C CA . ALA F 1 237 ? 16.014 153.694 12.349 1.00 37.42 259 ALA F CA 1
ATOM 16281 C C . ALA F 1 237 ? 15.712 154.913 11.497 1.00 38.00 259 ALA F C 1
ATOM 16282 O O . ALA F 1 237 ? 16.041 154.951 10.312 1.00 38.14 259 ALA F O 1
ATOM 16284 N N . ILE F 1 238 ? 15.103 155.920 12.111 1.00 38.17 260 ILE F N 1
ATOM 16285 C CA . ILE F 1 238 ? 14.709 157.113 11.371 1.00 39.47 260 ILE F CA 1
ATOM 16286 C C . ILE F 1 238 ? 15.919 157.815 10.765 1.00 41.00 260 ILE F C 1
ATOM 16287 O O . ILE F 1 238 ? 15.907 158.172 9.590 1.00 41.84 260 ILE F O 1
ATOM 16292 N N . ASN F 1 239 ? 16.972 157.964 11.555 1.00 40.47 261 ASN F N 1
ATOM 16293 C CA . ASN F 1 239 ? 18.155 158.687 11.094 1.00 44.60 261 ASN F CA 1
ATOM 16294 C C . ASN F 1 239 ? 18.944 157.965 10.008 1.00 45.07 261 ASN F C 1
ATOM 16295 O O . ASN F 1 239 ? 19.678 158.610 9.278 1.00 44.74 261 ASN F O 1
ATOM 16300 N N . THR F 1 240 ? 18.785 156.651 9.872 1.00 42.66 262 THR F N 1
ATOM 16301 C CA . THR F 1 240 ? 19.466 155.939 8.783 1.00 41.06 262 THR F CA 1
ATOM 16302 C C . THR F 1 240 ? 18.508 155.595 7.627 1.00 40.57 262 THR F C 1
ATOM 16303 O O . THR F 1 240 ? 18.859 154.820 6.750 1.00 40.81 262 THR F O 1
ATOM 16307 N N . GLY F 1 241 ? 17.309 156.179 7.616 1.00 40.22 263 GLY F N 1
ATOM 16308 C CA . GLY F 1 241 ? 16.426 156.099 6.438 1.00 40.82 263 GLY F CA 1
ATOM 16309 C C . GLY F 1 241 ? 15.305 155.060 6.490 1.00 39.54 263 GLY F C 1
ATOM 16310 O O . GLY F 1 241 ? 14.618 154.854 5.488 1.00 35.04 263 GLY F O 1
ATOM 16311 N N . TYR F 1 242 ? 15.127 154.422 7.652 1.00 36.46 264 TYR F N 1
ATOM 16312 C CA . TYR F 1 242 ? 14.115 153.382 7.847 1.00 37.31 264 TYR F CA 1
ATOM 16313 C C . TYR F 1 242 ? 12.875 153.951 8.528 1.00 36.57 264 TYR F C 1
ATOM 16314 O O . TYR F 1 242 ? 12.934 155.002 9.163 1.00 37.19 264 TYR F O 1
ATOM 16323 N N . THR F 1 243 ? 11.749 153.258 8.386 1.00 36.07 265 THR F N 1
ATOM 16324 C CA . THR F 1 243 ? 10.558 153.581 9.165 1.00 33.83 265 THR F CA 1
ATOM 16325 C C . THR F 1 243 ? 10.283 152.441 10.154 1.00 32.39 265 THR F C 1
ATOM 16326 O O . THR F 1 243 ? 10.965 151.414 10.137 1.00 32.39 265 THR F O 1
ATOM 16330 N N . ILE F 1 244 ? 9.278 152.630 11.001 1.00 31.02 266 ILE F N 1
ATOM 16331 C CA . ILE F 1 244 ? 9.017 151.745 12.135 1.00 30.37 266 ILE F CA 1
ATOM 16332 C C . ILE F 1 244 ? 7.523 151.407 12.209 1.00 29.60 266 ILE F C 1
ATOM 16333 O O . ILE F 1 244 ? 6.685 152.300 12.129 1.00 28.96 266 ILE F O 1
ATOM 16338 N N . ALA F 1 245 ? 7.205 150.116 12.300 1.00 28.59 267 ALA F N 1
ATOM 16339 C CA . ALA F 1 245 ? 5.845 149.670 12.573 1.00 27.38 267 ALA F CA 1
ATOM 16340 C C . ALA F 1 245 ? 5.698 149.775 14.078 1.00 26.81 267 ALA F C 1
ATOM 16341 O O . ALA F 1 245 ? 6.430 149.123 14.824 1.00 24.14 267 ALA F O 1
ATOM 16343 N N . TRP F 1 246 ? 4.778 150.623 14.514 1.00 27.23 268 TRP F N 1
ATOM 16344 C CA . TRP F 1 246 ? 4.706 151.049 15.907 1.00 27.60 268 TRP F CA 1
ATOM 16345 C C . TRP F 1 246 ? 3.397 150.624 16.523 1.00 26.60 268 TRP F C 1
ATOM 16346 O O . TRP F 1 246 ? 2.333 151.094 16.131 1.00 25.55 268 TRP F O 1
ATOM 16357 N N . GLY F 1 247 ? 3.491 149.735 17.505 1.00 27.41 269 GLY F N 1
ATOM 16358 C CA . GLY F 1 247 ? 2.337 149.271 18.260 1.00 27.43 269 GLY F CA 1
ATOM 16359 C C . GLY F 1 247 ? 2.314 149.925 19.620 1.00 27.92 269 GLY F C 1
ATOM 16360 O O . GLY F 1 247 ? 3.221 149.742 20.423 1.00 27.95 269 GLY F O 1
ATOM 16361 N N . SER F 1 248 ? 1.242 150.656 19.890 1.00 27.90 270 SER F N 1
ATOM 16362 C CA . SER F 1 248 ? 1.138 151.433 21.099 1.00 31.01 270 SER F CA 1
ATOM 16363 C C . SER F 1 248 ? -0.257 151.435 21.701 1.00 28.64 270 SER F C 1
ATOM 16364 O O . SER F 1 248 ? -1.246 151.283 21.010 1.00 33.11 270 SER F O 1
ATOM 16367 N N . ASP F 1 249 ? -0.327 151.687 22.990 1.00 31.64 271 ASP F N 1
ATOM 16368 C CA . ASP F 1 249 ? -1.586 152.025 23.645 1.00 32.51 271 ASP F CA 1
ATOM 16369 C C . ASP F 1 249 ? -1.874 153.489 23.362 1.00 34.34 271 ASP F C 1
ATOM 16370 O O . ASP F 1 249 ? -1.034 154.322 23.588 1.00 38.34 271 ASP F O 1
ATOM 16375 N N . VAL F 1 250 ? -3.052 153.807 22.855 1.00 37.98 272 VAL F N 1
ATOM 16376 C CA . VAL F 1 250 ? -3.422 155.193 22.580 1.00 43.01 272 VAL F CA 1
ATOM 16377 C C . VAL F 1 250 ? -4.632 155.632 23.413 1.00 47.96 272 VAL F C 1
ATOM 16378 O O . VAL F 1 250 ? -5.187 156.690 23.183 1.00 50.78 272 VAL F O 1
ATOM 16382 N N . SER F 1 251 ? -5.039 154.812 24.379 1.00 55.81 273 SER F N 1
ATOM 16383 C CA . SER F 1 251 ? -6.157 155.146 25.274 1.00 61.52 273 SER F CA 1
ATOM 16384 C C . SER F 1 251 ? -5.617 155.937 26.460 1.00 67.69 273 SER F C 1
ATOM 16385 O O . SER F 1 251 ? -5.496 155.418 27.575 1.00 75.22 273 SER F O 1
ATOM 16388 N N . GLU F 1 252 ? -5.259 157.185 26.200 1.00 69.86 274 GLU F N 1
ATOM 16389 C CA . GLU F 1 252 ? -4.719 158.072 27.220 1.00 74.69 274 GLU F CA 1
ATOM 16390 C C . GLU F 1 252 ? -5.291 159.431 26.912 1.00 70.60 274 GLU F C 1
ATOM 16391 O O . GLU F 1 252 ? -5.496 159.762 25.744 1.00 56.41 274 GLU F O 1
ATOM 16397 N N . SER F 1 253 ? -5.526 160.224 27.953 1.00 76.04 275 SER F N 1
ATOM 16398 C CA . SER F 1 253 ? -5.981 161.608 27.782 1.00 85.41 275 SER F CA 1
ATOM 16399 C C . SER F 1 253 ? -4.967 162.405 26.950 1.00 88.84 275 SER F C 1
ATOM 16400 O O . SER F 1 253 ? -5.343 163.324 26.220 1.00 84.52 275 SER F O 1
ATOM 16403 N N . GLY F 1 254 ? -3.692 162.018 27.050 1.00 87.88 276 GLY F N 1
ATOM 16404 C CA . GLY F 1 254 ? -2.619 162.599 26.253 1.00 81.32 276 GLY F CA 1
ATOM 16405 C C . GLY F 1 254 ? -2.687 162.328 24.755 1.00 76.70 276 GLY F C 1
ATOM 16406 O O . GLY F 1 254 ? -2.173 163.128 23.979 1.00 67.67 276 GLY F O 1
ATOM 16407 N N . PHE F 1 255 ? -3.289 161.209 24.332 1.00 68.71 277 PHE F N 1
ATOM 16408 C CA . PHE F 1 255 ? -3.480 160.958 22.899 1.00 65.19 277 PHE F CA 1
ATOM 16409 C C . PHE F 1 255 ? -4.768 161.643 22.455 1.00 64.90 277 PHE F C 1
ATOM 16410 O O . PHE F 1 255 ? -5.853 161.280 22.924 1.00 58.18 277 PHE F O 1
ATOM 16418 N N . THR F 1 256 ? -4.662 162.619 21.553 1.00 62.37 278 THR F N 1
ATOM 16419 C CA . THR F 1 256 ? -5.827 163.442 21.217 1.00 69.05 278 THR F CA 1
ATOM 16420 C C . THR F 1 256 ? -6.338 163.247 19.781 1.00 69.63 278 THR F C 1
ATOM 16421 O O . THR F 1 256 ? -5.636 162.700 18.917 1.00 59.79 278 THR F O 1
ATOM 16425 N N . ARG F 1 257 ? -7.572 163.708 19.553 1.00 67.88 279 ARG F N 1
ATOM 16426 C CA . ARG F 1 257 ? -8.149 163.787 18.209 1.00 74.26 279 ARG F CA 1
ATOM 16427 C C . ARG F 1 257 ? -7.479 164.896 17.357 1.00 80.45 279 ARG F C 1
ATOM 16428 O O . ARG F 1 257 ? -7.539 164.842 16.122 1.00 83.09 279 ARG F O 1
ATOM 16430 N N . ASP F 1 258 ? -6.829 165.873 18.013 1.00 80.20 280 ASP F N 1
ATOM 16431 C CA . ASP F 1 258 ? -6.123 166.987 17.326 1.00 77.48 280 ASP F CA 1
ATOM 16432 C C . ASP F 1 258 ? -4.652 166.710 16.965 1.00 68.31 280 ASP F C 1
ATOM 16433 O O . ASP F 1 258 ? -3.856 167.637 16.794 1.00 67.61 280 ASP F O 1
ATOM 16438 N N . GLY F 1 259 ? -4.290 165.438 16.865 1.00 57.44 281 GLY F N 1
ATOM 16439 C CA . GLY F 1 259 ? -3.062 165.043 16.198 1.00 53.34 281 GLY F CA 1
ATOM 16440 C C . GLY F 1 259 ? -1.789 165.060 17.006 1.00 48.90 281 GLY F C 1
ATOM 16441 O O . GLY F 1 259 ? -0.708 165.022 16.428 1.00 48.12 281 GLY F O 1
ATOM 16442 N N . VAL F 1 260 ? -1.891 165.132 18.329 1.00 48.77 282 VAL F N 1
ATOM 16443 C CA . VAL F 1 260 ? -0.699 165.092 19.177 1.00 51.32 282 VAL F CA 1
ATOM 16444 C C . VAL F 1 260 ? -0.880 164.071 20.307 1.00 53.90 282 VAL F C 1
ATOM 16445 O O . VAL F 1 260 ? -1.989 163.890 20.803 1.00 55.55 282 VAL F O 1
ATOM 16449 N N . ALA F 1 261 ? 0.198 163.357 20.645 1.00 48.19 283 ALA F N 1
ATOM 16450 C CA . ALA F 1 261 ? 0.215 162.405 21.754 1.00 45.00 283 ALA F CA 1
ATOM 16451 C C . ALA F 1 261 ? 1.317 162.826 22.697 1.00 43.49 283 ALA F C 1
ATOM 16452 O O . ALA F 1 261 ? 2.498 162.719 22.365 1.00 47.72 283 ALA F O 1
ATOM 16454 N N . VAL F 1 262 ? 0.929 163.306 23.870 1.00 42.91 284 VAL F N 1
ATOM 16455 C CA . VAL F 1 262 ? 1.879 163.792 24.855 1.00 43.54 284 VAL F CA 1
ATOM 16456 C C . VAL F 1 262 ? 1.728 163.084 26.207 1.00 44.99 284 VAL F C 1
ATOM 16457 O O . VAL F 1 262 ? 0.721 162.426 26.478 1.00 41.92 284 VAL F O 1
ATOM 16469 N N . PRO F 1 264 ? 2.395 164.694 29.565 1.00 85.12 286 PRO F N 1
ATOM 16470 C CA . PRO F 1 264 ? 2.765 165.839 30.398 1.00 90.60 286 PRO F CA 1
ATOM 16471 C C . PRO F 1 264 ? 2.924 165.477 31.879 1.00 98.56 286 PRO F C 1
ATOM 16472 O O . PRO F 1 264 ? 2.262 164.554 32.367 1.00 91.07 286 PRO F O 1
ATOM 16476 N N . ASP F 1 265 ? 3.827 166.182 32.562 1.00 104.09 287 ASP F N 1
ATOM 16477 C CA . ASP F 1 265 ? 4.024 166.029 34.003 1.00 110.06 287 ASP F CA 1
ATOM 16478 C C . ASP F 1 265 ? 3.057 166.966 34.759 1.00 112.23 287 ASP F C 1
ATOM 16479 O O . ASP F 1 265 ? 3.298 168.167 34.851 1.00 116.95 287 ASP F O 1
ATOM 16484 N N . ASP F 1 266 ? 1.967 166.413 35.292 1.00 112.79 288 ASP F N 1
ATOM 16485 C CA . ASP F 1 266 ? 0.931 167.230 35.971 1.00 116.21 288 ASP F CA 1
ATOM 16486 C C . ASP F 1 266 ? 1.423 168.057 37.181 1.00 128.12 288 ASP F C 1
ATOM 16487 O O . ASP F 1 266 ? 0.964 169.195 37.425 1.00 134.38 288 ASP F O 1
ATOM 16492 N N . GLU F 1 267 ? 2.346 167.473 37.939 1.00 136.79 289 GLU F N 1
ATOM 16493 C CA . GLU F 1 267 ? 2.959 168.143 39.093 1.00 130.66 289 GLU F CA 1
ATOM 16494 C C . GLU F 1 267 ? 3.808 169.349 38.652 1.00 124.12 289 GLU F C 1
ATOM 16495 O O . GLU F 1 267 ? 3.644 170.449 39.192 1.00 125.06 289 GLU F O 1
ATOM 16501 N N . LYS F 1 268 ? 4.678 169.143 37.657 1.00 112.96 290 LYS F N 1
ATOM 16502 C CA . LYS F 1 268 ? 5.541 170.223 37.128 1.00 116.47 290 LYS F CA 1
ATOM 16503 C C . LYS F 1 268 ? 4.756 171.348 36.423 1.00 119.70 290 LYS F C 1
ATOM 16504 O O . LYS F 1 268 ? 5.056 172.523 36.639 1.00 120.23 290 LYS F O 1
ATOM 16510 N N . VAL F 1 269 ? 3.762 170.996 35.599 1.00 119.54 291 VAL F N 1
ATOM 16511 C CA . VAL F 1 269 ? 2.944 171.991 34.877 1.00 120.46 291 VAL F CA 1
ATOM 16512 C C . VAL F 1 269 ? 2.128 172.902 35.824 1.00 129.35 291 VAL F C 1
ATOM 16513 O O . VAL F 1 269 ? 1.943 174.098 35.539 1.00 140.29 291 VAL F O 1
ATOM 16515 N N . GLN F 1 270 ? 1.664 172.334 36.943 1.00 130.84 292 GLN F N 1
ATOM 16516 C CA . GLN F 1 270 ? 0.945 173.071 38.005 1.00 127.28 292 GLN F CA 1
ATOM 16517 C C . GLN F 1 270 ? 1.828 174.119 38.720 1.00 130.16 292 GLN F C 1
ATOM 16518 O O . GLN F 1 270 ? 1.367 175.222 39.012 1.00 127.60 292 GLN F O 1
ATOM 16520 N N . GLU F 1 271 ? 3.090 173.779 38.990 1.00 131.93 293 GLU F N 1
ATOM 16521 C CA . GLU F 1 271 ? 4.023 174.673 39.703 1.00 129.39 293 GLU F CA 1
ATOM 16522 C C . GLU F 1 271 ? 4.626 175.801 38.847 1.00 129.62 293 GLU F C 1
ATOM 16523 O O . GLU F 1 271 ? 5.160 176.763 39.407 1.00 130.76 293 GLU F O 1
ATOM 16525 N N . LEU F 1 272 ? 4.560 175.691 37.515 1.00 127.81 294 LEU F N 1
ATOM 16526 C CA . LEU F 1 272 ? 5.011 176.787 36.630 1.00 122.23 294 LEU F CA 1
ATOM 16527 C C . LEU F 1 272 ? 3.920 177.836 36.368 1.00 115.19 294 LEU F C 1
ATOM 16528 O O . LEU F 1 272 ? 2.723 177.551 36.452 1.00 102.94 294 LEU F O 1
ATOM 16530 N N . LYS F 1 288 ? -6.441 173.922 32.342 1.00 106.33 310 LYS F N 1
ATOM 16531 C CA . LYS F 1 288 ? -5.074 173.512 32.700 1.00 105.54 310 LYS F CA 1
ATOM 16532 C C . LYS F 1 288 ? -4.071 173.601 31.524 1.00 106.69 310 LYS F C 1
ATOM 16533 O O . LYS F 1 288 ? -2.886 173.857 31.741 1.00 106.83 310 LYS F O 1
ATOM 16535 N N . LYS F 1 289 ? -4.544 173.383 30.293 1.00 107.40 311 LYS F N 1
ATOM 16536 C CA . LYS F 1 289 ? -3.700 173.430 29.077 1.00 104.12 311 LYS F CA 1
ATOM 16537 C C . LYS F 1 289 ? -2.666 172.284 29.019 1.00 98.14 311 LYS F C 1
ATOM 16538 O O . LYS F 1 289 ? -1.590 172.445 28.448 1.00 91.01 311 LYS F O 1
ATOM 16540 N N . LEU F 1 290 ? -3.018 171.120 29.574 1.00 97.41 312 LEU F N 1
ATOM 16541 C CA . LEU F 1 290 ? -2.088 169.970 29.662 1.00 96.51 312 LEU F CA 1
ATOM 16542 C C . LEU F 1 290 ? -1.703 169.369 28.292 1.00 92.62 312 LEU F C 1
ATOM 16543 O O . LEU F 1 290 ? -0.539 169.009 28.077 1.00 81.28 312 LEU F O 1
ATOM 16548 N N . ASN F 1 291 ? -2.679 169.269 27.386 1.00 89.62 313 ASN F N 1
ATOM 16549 C CA . ASN F 1 291 ? -2.504 168.597 26.089 1.00 92.50 313 ASN F CA 1
ATOM 16550 C C . ASN F 1 291 ? -2.558 169.515 24.856 1.00 91.78 313 ASN F C 1
ATOM 16551 O O . ASN F 1 291 ? -2.520 169.022 23.725 1.00 85.49 313 ASN F O 1
ATOM 16556 N N . THR F 1 292 ? -2.652 170.831 25.071 1.00 92.31 314 THR F N 1
ATOM 16557 C CA . THR F 1 292 ? -2.902 171.806 23.987 1.00 87.72 314 THR F CA 1
ATOM 16558 C C . THR F 1 292 ? -1.710 172.725 23.648 1.00 83.17 314 THR F C 1
ATOM 16559 O O . THR F 1 292 ? -1.751 173.447 22.648 1.00 81.37 314 THR F O 1
ATOM 16563 N N . LYS F 1 293 ? -0.670 172.707 24.482 1.00 79.54 315 LYS F N 1
ATOM 16564 C CA . LYS F 1 293 ? 0.580 173.432 24.210 1.00 79.48 315 LYS F CA 1
ATOM 16565 C C . LYS F 1 293 ? 1.767 172.631 24.753 1.00 73.54 315 LYS F C 1
ATOM 16566 O O . LYS F 1 293 ? 1.574 171.669 25.499 1.00 75.61 315 LYS F O 1
ATOM 16572 N N . PRO F 1 294 ? 3.000 173.023 24.396 1.00 71.36 316 PRO F N 1
ATOM 16573 C CA . PRO F 1 294 ? 4.152 172.289 24.928 1.00 72.22 316 PRO F CA 1
ATOM 16574 C C . PRO F 1 294 ? 4.283 172.363 26.443 1.00 71.86 316 PRO F C 1
ATOM 16575 O O . PRO F 1 294 ? 4.143 173.439 27.023 1.00 72.05 316 PRO F O 1
ATOM 16579 N N . GLN F 1 295 ? 4.517 171.206 27.059 1.00 74.10 317 GLN F N 1
ATOM 16580 C CA . GLN F 1 295 ? 4.667 171.096 28.498 1.00 75.87 317 GLN F CA 1
ATOM 16581 C C . GLN F 1 295 ? 5.860 170.198 28.785 1.00 80.22 317 GLN F C 1
ATOM 16582 O O . GLN F 1 295 ? 6.232 169.372 27.941 1.00 72.38 317 GLN F O 1
ATOM 16588 N N . PRO F 1 296 ? 6.459 170.346 29.982 1.00 86.93 318 PRO F N 1
ATOM 16589 C CA . PRO F 1 296 ? 7.485 169.393 30.408 1.00 84.34 318 PRO F CA 1
ATOM 16590 C C . PRO F 1 296 ? 6.904 167.976 30.548 1.00 77.48 318 PRO F C 1
ATOM 16591 O O . PRO F 1 296 ? 5.814 167.788 31.119 1.00 80.47 318 PRO F O 1
ATOM 16595 N N . GLN F 1 297 ? 7.627 166.994 30.022 1.00 73.14 319 GLN F N 1
ATOM 16596 C CA . GLN F 1 297 ? 7.125 165.618 29.929 1.00 68.73 319 GLN F CA 1
ATOM 16597 C C . GLN F 1 297 ? 7.572 164.777 31.130 1.00 67.76 319 GLN F C 1
ATOM 16598 O O . GLN F 1 297 ? 8.653 164.982 31.673 1.00 64.57 319 GLN F O 1
ATOM 16604 N N . LYS F 1 298 ? 6.731 163.834 31.540 1.00 66.41 320 LYS F N 1
ATOM 16605 C CA . LYS F 1 298 ? 7.150 162.787 32.462 1.00 64.62 320 LYS F CA 1
ATOM 16606 C C . LYS F 1 298 ? 7.963 161.746 31.672 1.00 53.23 320 LYS F C 1
ATOM 16607 O O . LYS F 1 298 ? 7.458 161.165 30.710 1.00 52.97 320 LYS F O 1
ATOM 16613 N N . TRP F 1 299 ? 9.216 161.542 32.082 1.00 48.69 321 TRP F N 1
ATOM 16614 C CA A TRP F 1 299 ? 10.098 160.551 31.470 0.50 47.24 321 TRP F CA 1
ATOM 16615 C CA B TRP F 1 299 ? 10.141 160.573 31.463 0.50 47.71 321 TRP F CA 1
ATOM 16616 C C . TRP F 1 299 ? 10.162 159.303 32.335 1.00 47.31 321 TRP F C 1
ATOM 16617 O O . TRP F 1 299 ? 10.782 159.291 33.392 1.00 42.92 321 TRP F O 1
ATOM 16638 N N . CYS F 1 300 ? 9.481 158.241 31.897 1.00 42.03 322 CYS F N 1
ATOM 16639 C CA . CYS F 1 300 ? 9.250 157.086 32.762 1.00 39.27 322 CYS F CA 1
ATOM 16640 C C . CYS F 1 300 ? 10.500 156.245 32.972 1.00 36.28 322 CYS F C 1
ATOM 16641 O O . CYS F 1 300 ? 11.388 156.222 32.134 1.00 38.50 322 CYS F O 1
ATOM 16644 N N . THR F 1 301 ? 10.555 155.554 34.107 1.00 35.46 323 THR F N 1
ATOM 16645 C CA . THR F 1 301 ? 11.563 154.529 34.345 1.00 33.05 323 THR F CA 1
ATOM 16646 C C . THR F 1 301 ? 11.077 153.196 33.791 1.00 31.99 323 THR F C 1
ATOM 16647 O O . THR F 1 301 ? 9.899 153.030 33.467 1.00 30.69 323 THR F O 1
ATOM 16651 N N . GLN F 1 302 ? 11.984 152.234 33.712 1.00 31.17 324 GLN F N 1
ATOM 16652 C CA . GLN F 1 302 ? 11.633 150.892 33.306 1.00 31.07 324 GLN F CA 1
ATOM 16653 C C . GLN F 1 302 ? 10.520 150.333 34.216 1.00 29.50 324 GLN F C 1
ATOM 16654 O O . GLN F 1 302 ? 9.568 149.725 33.736 1.00 31.47 324 GLN F O 1
ATOM 16660 N N . ALA F 1 303 ? 10.641 150.567 35.517 1.00 29.37 325 ALA F N 1
ATOM 16661 C CA . ALA F 1 303 ? 9.685 150.051 36.493 1.00 29.85 325 ALA F CA 1
ATOM 16662 C C . ALA F 1 303 ? 8.305 150.685 36.307 1.00 28.31 325 ALA F C 1
ATOM 16663 O O . ALA F 1 303 ? 7.303 149.996 36.394 1.00 28.80 325 ALA F O 1
ATOM 16665 N N . GLU F 1 304 ? 8.246 151.988 36.049 1.00 28.56 326 GLU F N 1
ATOM 16666 C CA . GLU F 1 304 ? 6.956 152.656 35.804 1.00 30.52 326 GLU F CA 1
ATOM 16667 C C . GLU F 1 304 ? 6.270 152.143 34.543 1.00 29.19 326 GLU F C 1
ATOM 16668 O O . GLU F 1 304 ? 5.068 151.943 34.506 1.00 25.88 326 GLU F O 1
ATOM 16674 N N . ARG F 1 305 ? 7.069 151.912 33.516 1.00 29.72 327 ARG F N 1
ATOM 16675 C CA . ARG F 1 305 ? 6.575 151.345 32.269 1.00 29.05 327 ARG F CA 1
ATOM 16676 C C . ARG F 1 305 ? 6.032 149.943 32.514 1.00 26.59 327 ARG F C 1
ATOM 16677 O O . ARG F 1 305 ? 4.968 149.583 32.007 1.00 28.37 327 ARG F O 1
ATOM 16685 N N . GLN F 1 306 ? 6.747 149.165 33.312 1.00 25.80 328 GLN F N 1
ATOM 16686 C CA . GLN F 1 306 ? 6.321 147.820 33.642 1.00 25.47 328 GLN F CA 1
ATOM 16687 C C . GLN F 1 306 ? 5.010 147.817 34.424 1.00 25.86 328 GLN F C 1
ATOM 16688 O O . GLN F 1 306 ? 4.131 147.009 34.148 1.00 22.68 328 GLN F O 1
ATOM 16694 N N . LEU F 1 307 ? 4.889 148.710 35.403 1.00 25.89 329 LEU F N 1
ATOM 16695 C CA . LEU F 1 307 ? 3.690 148.755 36.240 1.00 25.94 329 LEU F CA 1
ATOM 16696 C C . LEU F 1 307 ? 2.471 148.962 35.348 1.00 26.67 329 LEU F C 1
ATOM 16697 O O . LEU F 1 307 ? 1.476 148.278 35.516 1.00 26.62 329 LEU F O 1
ATOM 16702 N N . ALA F 1 308 ? 2.573 149.865 34.375 1.00 25.66 330 ALA F N 1
ATOM 16703 C CA . ALA F 1 308 ? 1.436 150.167 33.499 1.00 26.00 330 ALA F CA 1
ATOM 16704 C C . ALA F 1 308 ? 1.019 148.971 32.638 1.00 23.61 330 ALA F C 1
ATOM 16705 O O . ALA F 1 308 ? -0.166 148.775 32.374 1.00 22.36 330 ALA F O 1
ATOM 16707 N N . TYR F 1 309 ? 1.980 148.156 32.235 1.00 22.86 331 TYR F N 1
ATOM 16708 C CA . TYR F 1 309 ? 1.667 146.927 31.504 1.00 22.60 331 TYR F CA 1
ATOM 16709 C C . TYR F 1 309 ? 1.059 145.882 32.428 1.00 21.83 331 TYR F C 1
ATOM 16710 O O . TYR F 1 309 ? 0.118 145.179 32.054 1.00 23.18 331 TYR F O 1
ATOM 16719 N N . ASP F 1 310 ? 1.582 145.780 33.638 1.00 21.68 332 ASP F N 1
ATOM 16720 C CA . ASP F 1 310 ? 1.082 144.801 34.603 1.00 21.83 332 ASP F CA 1
ATOM 16721 C C . ASP F 1 310 ? -0.319 145.171 35.122 1.00 21.83 332 ASP F C 1
ATOM 16722 O O . ASP F 1 310 ? -1.095 144.276 35.454 1.00 21.11 332 ASP F O 1
ATOM 16727 N N . ASN F 1 311 ? -0.625 146.476 35.233 1.00 20.79 333 ASN F N 1
ATOM 16728 C CA . ASN F 1 311 ? -1.826 146.897 35.923 1.00 21.23 333 ASN F CA 1
ATOM 16729 C C . ASN F 1 311 ? -2.997 147.307 35.027 1.00 21.57 333 ASN F C 1
ATOM 16730 O O . ASN F 1 311 ? -4.003 147.822 35.527 1.00 20.79 333 ASN F O 1
ATOM 16735 N N . TYR F 1 312 ? -2.860 147.063 33.731 1.00 21.18 334 TYR F N 1
ATOM 16736 C CA . TYR F 1 312 ? -3.903 147.324 32.745 1.00 23.33 334 TYR F CA 1
ATOM 16737 C C . TYR F 1 312 ? -3.973 148.774 32.241 1.00 26.59 334 TYR F C 1
ATOM 16738 O O . TYR F 1 312 ? -4.849 149.094 31.435 1.00 29.02 334 TYR F O 1
ATOM 16747 N N . GLU F 1 313 ? -3.072 149.647 32.677 1.00 28.22 335 GLU F N 1
ATOM 16748 C CA . GLU F 1 313 ? -3.067 151.020 32.143 1.00 30.96 335 GLU F CA 1
ATOM 16749 C C . GLU F 1 313 ? -2.527 151.062 30.731 1.00 31.02 335 GLU F C 1
ATOM 16750 O O . GLU F 1 313 ? -2.924 151.914 29.973 1.00 32.83 335 GLU F O 1
ATOM 16756 N N . THR F 1 314 ? -1.623 150.159 30.374 1.00 29.12 336 THR F N 1
ATOM 16757 C CA . THR F 1 314 ? -1.132 150.054 28.994 1.00 31.66 336 THR F CA 1
ATOM 16758 C C . THR F 1 314 ? -1.579 148.710 28.426 1.00 32.86 336 THR F C 1
ATOM 16759 O O . THR F 1 314 ? -0.979 147.683 28.758 1.00 30.26 336 THR F O 1
ATOM 16763 N N . THR F 1 315 ? -2.626 148.711 27.601 1.00 37.56 337 THR F N 1
ATOM 16764 C CA . THR F 1 315 ? -3.241 147.461 27.118 1.00 44.49 337 THR F CA 1
ATOM 16765 C C . THR F 1 315 ? -3.515 147.396 25.618 1.00 51.44 337 THR F C 1
ATOM 16766 O O . THR F 1 315 ? -3.062 146.476 24.938 1.00 63.83 337 THR F O 1
ATOM 16770 N N . ASP F 1 316 ? -4.286 148.341 25.105 1.00 60.48 338 ASP F N 1
ATOM 16771 C CA . ASP F 1 316 ? -4.882 148.152 23.778 1.00 65.58 338 ASP F CA 1
ATOM 16772 C C . ASP F 1 316 ? -3.947 148.526 22.625 1.00 53.02 338 ASP F C 1
ATOM 16773 O O . ASP F 1 316 ? -3.901 149.677 22.219 1.00 58.95 338 ASP F O 1
ATOM 16778 N N . ASP F 1 317 ? -3.243 147.527 22.104 1.00 42.12 339 ASP F N 1
ATOM 16779 C CA A ASP F 1 317 ? -2.215 147.717 21.069 0.50 48.48 339 ASP F CA 1
ATOM 16780 C CA B ASP F 1 317 ? -2.211 147.744 21.082 0.50 46.52 339 ASP F CA 1
ATOM 16781 C C . ASP F 1 317 ? -2.788 148.186 19.708 1.00 47.90 339 ASP F C 1
ATOM 16782 O O . ASP F 1 317 ? -3.263 147.374 18.929 1.00 50.97 339 ASP F O 1
ATOM 16791 N N . HIS F 1 318 ? -2.755 149.498 19.423 1.00 39.67 340 HIS F N 1
ATOM 16792 C CA A HIS F 1 318 ? -3.164 150.079 18.107 0.50 35.51 340 HIS F CA 1
ATOM 16793 C CA B HIS F 1 318 ? -3.139 149.976 18.110 0.50 37.20 340 HIS F CA 1
ATOM 16794 C C . HIS F 1 318 ? -1.883 150.234 17.278 1.00 36.55 340 HIS F C 1
ATOM 16795 O O . HIS F 1 318 ? -0.850 150.671 17.781 1.00 37.58 340 HIS F O 1
ATOM 16808 N N . GLY F 1 319 ? -1.943 149.845 16.020 1.00 32.05 341 GLY F N 1
ATOM 16809 C CA . GLY F 1 319 ? -0.794 149.891 15.141 1.00 31.20 341 GLY F CA 1
ATOM 16810 C C . GLY F 1 319 ? -0.755 151.131 14.263 1.00 28.35 341 GLY F C 1
ATOM 16811 O O . GLY F 1 319 ? -1.765 151.505 13.648 1.00 26.13 341 GLY F O 1
ATOM 16820 N N . GLN F 1 321 ? 2.499 153.805 11.964 1.00 27.66 343 GLN F N 1
ATOM 16821 C CA . GLN F 1 321 ? 3.852 153.845 11.392 1.00 30.12 343 GLN F CA 1
ATOM 16822 C C . GLN F 1 321 ? 4.551 155.123 11.835 1.00 31.59 343 GLN F C 1
ATOM 16823 O O . GLN F 1 321 ? 4.027 156.215 11.630 1.00 35.12 343 GLN F O 1
ATOM 16829 N N . ILE F 1 322 ? 5.727 154.991 12.433 1.00 30.31 344 ILE F N 1
ATOM 16830 C CA . ILE F 1 322 ? 6.568 156.153 12.705 1.00 31.47 344 ILE F CA 1
ATOM 16831 C C . ILE F 1 322 ? 7.522 156.308 11.536 1.00 31.99 344 ILE F C 1
ATOM 16832 O O . ILE F 1 322 ? 8.184 155.346 11.151 1.00 32.63 344 ILE F O 1
ATOM 16837 N N . TYR F 1 323 ? 7.593 157.505 10.957 1.00 33.14 345 TYR F N 1
ATOM 16838 C CA . TYR F 1 323 ? 8.411 157.715 9.751 1.00 33.83 345 TYR F CA 1
ATOM 16839 C C . TYR F 1 323 ? 9.325 158.922 9.828 1.00 36.37 345 TYR F C 1
ATOM 16840 O O . TYR F 1 323 ? 10.037 159.219 8.874 1.00 38.67 345 TYR F O 1
ATOM 16849 N N . GLY F 1 324 ? 9.318 159.624 10.955 1.00 36.90 346 GLY F N 1
ATOM 16850 C CA . GLY F 1 324 ? 10.133 160.812 11.095 1.00 39.00 346 GLY F CA 1
ATOM 16851 C C . GLY F 1 324 ? 10.250 161.324 12.512 1.00 37.94 346 GLY F C 1
ATOM 16852 O O . GLY F 1 324 ? 9.652 160.771 13.434 1.00 37.82 346 GLY F O 1
ATOM 16853 N N . ILE F 1 325 ? 11.025 162.394 12.653 1.00 38.50 347 ILE F N 1
ATOM 16854 C CA . ILE F 1 325 ? 11.282 163.067 13.919 1.00 40.35 347 ILE F CA 1
ATOM 16855 C C . ILE F 1 325 ? 11.041 164.561 13.695 1.00 41.53 347 ILE F C 1
ATOM 16856 O O . ILE F 1 325 ? 11.434 165.112 12.664 1.00 42.51 347 ILE F O 1
ATOM 16861 N N . ALA F 1 326 ? 10.383 165.196 14.652 1.00 40.99 348 ALA F N 1
ATOM 16862 C CA . ALA F 1 326 ? 10.092 166.615 14.583 1.00 42.87 348 ALA F CA 1
ATOM 16863 C C . ALA F 1 326 ? 10.321 167.251 15.945 1.00 46.16 348 ALA F C 1
ATOM 16864 O O . ALA F 1 326 ? 10.452 166.556 16.958 1.00 45.39 348 ALA F O 1
ATOM 16866 N N . LYS F 1 327 ? 10.377 168.578 15.945 1.00 48.92 349 LYS F N 1
ATOM 16867 C CA . LYS F 1 327 ? 10.520 169.375 17.164 1.00 53.94 349 LYS F CA 1
ATOM 16868 C C . LYS F 1 327 ? 9.382 170.373 17.262 1.00 49.71 349 LYS F C 1
ATOM 16869 O O . LYS F 1 327 ? 8.912 170.882 16.242 1.00 50.66 349 LYS F O 1
ATOM 16875 N N . ASP F 1 328 ? 8.931 170.647 18.479 1.00 47.37 350 ASP F N 1
ATOM 16876 C CA . ASP F 1 328 ? 8.019 171.768 18.679 1.00 51.47 350 ASP F CA 1
ATOM 16877 C C . ASP F 1 328 ? 8.836 173.059 18.850 1.00 54.50 350 ASP F C 1
ATOM 16878 O O . ASP F 1 328 ? 10.075 173.032 18.807 1.00 52.81 350 ASP F O 1
ATOM 16883 N N . GLN F 1 329 ? 8.141 174.179 19.037 1.00 58.96 351 GLN F N 1
ATOM 16884 C CA . GLN F 1 329 ? 8.806 175.491 19.162 1.00 63.37 351 GLN F CA 1
ATOM 16885 C C . GLN F 1 329 ? 9.705 175.622 20.398 1.00 65.67 351 GLN F C 1
ATOM 16886 O O . GLN F 1 329 ? 10.594 176.465 20.406 1.00 70.28 351 GLN F O 1
ATOM 16892 N N . GLU F 1 330 ? 9.481 174.795 21.425 1.00 66.69 352 GLU F N 1
ATOM 16893 C CA . GLU F 1 330 ? 10.329 174.798 22.625 1.00 68.19 352 GLU F CA 1
ATOM 16894 C C . GLU F 1 330 ? 11.468 173.771 22.530 1.00 67.12 352 GLU F C 1
ATOM 16895 O O . GLU F 1 330 ? 12.210 173.580 23.496 1.00 63.64 352 GLU F O 1
ATOM 16901 N N . GLY F 1 331 ? 11.625 173.117 21.377 1.00 67.89 353 GLY F N 1
ATOM 16902 C CA . GLY F 1 331 ? 12.708 172.142 21.186 1.00 64.58 353 GLY F CA 1
ATOM 16903 C C . GLY F 1 331 ? 12.434 170.729 21.701 1.00 60.21 353 GLY F C 1
ATOM 16904 O O . GLY F 1 331 ? 13.303 169.869 21.609 1.00 57.78 353 GLY F O 1
ATOM 16905 N N . ASN F 1 332 ? 11.243 170.477 22.243 1.00 58.93 354 ASN F N 1
ATOM 16906 C CA . ASN F 1 332 ? 10.849 169.107 22.612 1.00 59.15 354 ASN F CA 1
ATOM 16907 C C . ASN F 1 332 ? 10.739 168.225 21.374 1.00 55.76 354 ASN F C 1
ATOM 16908 O O . ASN F 1 332 ? 10.364 168.691 20.291 1.00 57.58 354 ASN F O 1
ATOM 16913 N N . GLU F 1 333 ? 11.059 166.951 21.541 1.00 52.96 355 GLU F N 1
ATOM 16914 C CA . GLU F 1 333 ? 11.151 166.036 20.413 1.00 53.19 355 GLU F CA 1
ATOM 16915 C C . GLU F 1 333 ? 9.923 165.150 20.282 1.00 46.76 355 GLU F C 1
ATOM 16916 O O . GLU F 1 333 ? 9.349 164.723 21.270 1.00 41.52 355 GLU F O 1
ATOM 16922 N N . TYR F 1 334 ? 9.548 164.876 19.037 1.00 43.39 356 TYR F N 1
ATOM 16923 C CA . TYR F 1 334 ? 8.374 164.086 18.715 1.00 40.49 356 TYR F CA 1
ATOM 16924 C C . TYR F 1 334 ? 8.696 163.140 17.572 1.00 38.98 356 TYR F C 1
ATOM 16925 O O . TYR F 1 334 ? 9.515 163.459 16.721 1.00 37.74 356 TYR F O 1
ATOM 16934 N N . TYR F 1 335 ? 8.051 161.975 17.565 1.00 35.65 357 TYR F N 1
ATOM 16935 C CA . TYR F 1 335 ? 8.047 161.129 16.388 1.00 34.65 357 TYR F CA 1
ATOM 16936 C C . TYR F 1 335 ? 6.835 161.475 15.535 1.00 34.70 357 TYR F C 1
ATOM 16937 O O . TYR F 1 335 ? 5.764 161.807 16.045 1.00 33.20 357 TYR F O 1
ATOM 16954 N N . VAL F 1 337 ? 4.002 160.385 12.958 1.00 36.59 359 VAL F N 1
ATOM 16955 C CA . VAL F 1 337 ? 3.248 159.153 12.899 1.00 36.96 359 VAL F CA 1
ATOM 16956 C C . VAL F 1 337 ? 2.229 159.166 11.771 1.00 37.57 359 VAL F C 1
ATOM 16957 O O . VAL F 1 337 ? 1.400 160.063 11.715 1.00 38.10 359 VAL F O 1
ATOM 16961 N N . LYS F 1 338 ? 2.282 158.160 10.894 1.00 35.13 360 LYS F N 1
ATOM 16962 C CA . LYS F 1 338 ? 1.245 157.971 9.894 1.00 35.78 360 LYS F CA 1
ATOM 16963 C C . LYS F 1 338 ? 0.153 157.072 10.466 1.00 35.57 360 LYS F C 1
ATOM 16964 O O . LYS F 1 338 ? 0.386 155.905 10.794 1.00 36.17 360 LYS F O 1
ATOM 16970 N N . ASN F 1 339 ? -1.041 157.631 10.605 1.00 35.46 361 ASN F N 1
ATOM 16971 C CA . ASN F 1 339 ? -2.197 156.925 11.145 1.00 34.61 361 ASN F CA 1
ATOM 16972 C C . ASN F 1 339 ? -3.059 156.428 9.976 1.00 36.82 361 ASN F C 1
ATOM 16973 O O . ASN F 1 339 ? -2.794 156.775 8.819 1.00 38.62 361 ASN F O 1
ATOM 16978 N N . SER F 1 340 ? -4.068 155.611 10.272 1.00 33.93 362 SER F N 1
ATOM 16979 C CA . SER F 1 340 ? -4.926 155.016 9.245 1.00 35.00 362 SER F CA 1
ATOM 16980 C C . SER F 1 340 ? -6.389 155.400 9.469 1.00 35.76 362 SER F C 1
ATOM 16981 O O . SER F 1 340 ? -7.285 154.569 9.286 1.00 33.58 362 SER F O 1
ATOM 16984 N N . TRP F 1 341 ? -6.631 156.652 9.872 1.00 36.24 363 TRP F N 1
ATOM 16985 C CA . TRP F 1 341 ? -7.997 157.163 10.071 1.00 38.50 363 TRP F CA 1
ATOM 16986 C C . TRP F 1 341 ? -8.409 158.165 8.996 1.00 41.13 363 TRP F C 1
ATOM 16987 O O . TRP F 1 341 ? -9.253 159.023 9.233 1.00 42.89 363 TRP F O 1
ATOM 16998 N N . GLY F 1 342 ? -7.819 158.053 7.814 1.00 41.26 364 GLY F N 1
ATOM 16999 C CA . GLY F 1 342 ? -8.057 159.020 6.761 1.00 45.43 364 GLY F CA 1
ATOM 17000 C C . GLY F 1 342 ? -7.410 160.374 7.048 1.00 46.34 364 GLY F C 1
ATOM 17001 O O . GLY F 1 342 ? -6.652 160.546 8.019 1.00 42.97 364 GLY F O 1
ATOM 17002 N N . THR F 1 343 ? -7.724 161.342 6.198 1.00 51.84 365 THR F N 1
ATOM 17003 C CA . THR F 1 343 ? -7.016 162.632 6.186 1.00 54.94 365 THR F CA 1
ATOM 17004 C C . THR F 1 343 ? -7.821 163.803 6.780 1.00 57.68 365 THR F C 1
ATOM 17005 O O . THR F 1 343 ? -7.346 164.940 6.781 1.00 55.24 365 THR F O 1
ATOM 17009 N N . ASN F 1 344 ? -9.009 163.532 7.319 1.00 59.94 366 ASN F N 1
ATOM 17010 C CA . ASN F 1 344 ? -9.835 164.589 7.917 1.00 64.36 366 ASN F CA 1
ATOM 17011 C C . ASN F 1 344 ? -9.443 164.878 9.383 1.00 62.07 366 ASN F C 1
ATOM 17012 O O . ASN F 1 344 ? -10.173 164.550 10.316 1.00 60.46 366 ASN F O 1
ATOM 17017 N N . SER F 1 345 ? -8.280 165.500 9.565 1.00 58.96 367 SER F N 1
ATOM 17018 C CA . SER F 1 345 ? -7.764 165.849 10.895 1.00 57.18 367 SER F CA 1
ATOM 17019 C C . SER F 1 345 ? -6.739 166.976 10.750 1.00 56.50 367 SER F C 1
ATOM 17020 O O . SER F 1 345 ? -6.357 167.329 9.635 1.00 54.13 367 SER F O 1
ATOM 17023 N N . LYS F 1 346 ? -6.289 167.527 11.868 1.00 56.69 368 LYS F N 1
ATOM 17024 C CA . LYS F 1 346 ? -5.473 168.745 11.846 1.00 60.93 368 LYS F CA 1
ATOM 17025 C C . LYS F 1 346 ? -4.277 168.655 10.893 1.00 59.09 368 LYS F C 1
ATOM 17026 O O . LYS F 1 346 ? -4.025 169.585 10.139 1.00 62.11 368 LYS F O 1
ATOM 17032 N N . TYR F 1 347 ? -3.546 167.541 10.926 1.00 55.30 369 TYR F N 1
ATOM 17033 C CA . TYR F 1 347 ? -2.339 167.383 10.097 1.00 55.21 369 TYR F CA 1
ATOM 17034 C C . TYR F 1 347 ? -2.533 166.346 8.997 1.00 53.29 369 TYR F C 1
ATOM 17035 O O . TYR F 1 347 ? -1.595 165.641 8.630 1.00 50.51 369 TYR F O 1
ATOM 17044 N N . ASN F 1 348 ? -3.768 166.258 8.495 1.00 53.37 370 ASN F N 1
ATOM 17045 C CA . ASN F 1 348 ? -4.140 165.387 7.363 1.00 53.59 370 ASN F CA 1
ATOM 17046 C C . ASN F 1 348 ? -3.838 163.889 7.553 1.00 51.91 370 ASN F C 1
ATOM 17047 O O . ASN F 1 348 ? -3.332 163.221 6.646 1.00 47.92 370 ASN F O 1
ATOM 17052 N N . GLY F 1 349 ? -4.147 163.380 8.744 1.00 51.81 371 GLY F N 1
ATOM 17053 C CA . GLY F 1 349 ? -3.971 161.952 9.057 1.00 48.32 371 GLY F CA 1
ATOM 17054 C C . GLY F 1 349 ? -2.632 161.596 9.707 1.00 51.31 371 GLY F C 1
ATOM 17055 O O . GLY F 1 349 ? -2.358 160.420 9.961 1.00 47.46 371 GLY F O 1
ATOM 17056 N N . ILE F 1 350 ? -1.806 162.619 9.954 1.00 51.19 372 ILE F N 1
ATOM 17057 C CA . ILE F 1 350 ? -0.509 162.483 10.608 1.00 50.86 372 ILE F CA 1
ATOM 17058 C C . ILE F 1 350 ? -0.621 162.936 12.075 1.00 51.47 372 ILE F C 1
ATOM 17059 O O . ILE F 1 350 ? -1.330 163.894 12.388 1.00 55.99 372 ILE F O 1
ATOM 17064 N N . TRP F 1 351 ? 0.077 162.235 12.958 1.00 46.36 373 TRP F N 1
ATOM 17065 C CA . TRP F 1 351 ? 0.141 162.575 14.370 1.00 44.66 373 TRP F CA 1
ATOM 17066 C C . TRP F 1 351 ? 1.579 162.858 14.779 1.00 39.76 373 TRP F C 1
ATOM 17067 O O . TRP F 1 351 ? 2.514 162.382 14.147 1.00 39.02 373 TRP F O 1
ATOM 17078 N N . TYR F 1 352 ? 1.737 163.623 15.850 1.00 38.40 374 TYR F N 1
ATOM 17079 C CA . TYR F 1 352 ? 3.030 163.854 16.473 1.00 40.00 374 TYR F CA 1
ATOM 17080 C C . TYR F 1 352 ? 2.983 163.249 17.878 1.00 41.29 374 TYR F C 1
ATOM 17081 O O . TYR F 1 352 ? 2.143 163.631 18.683 1.00 43.03 374 TYR F O 1
ATOM 17090 N N . ALA F 1 353 ? 3.869 162.301 18.156 1.00 37.54 375 ALA F N 1
ATOM 17091 C CA . ALA F 1 353 ? 3.905 161.637 19.452 1.00 37.74 375 ALA F CA 1
ATOM 17092 C C . ALA F 1 353 ? 5.197 161.991 20.138 1.00 35.66 375 ALA F C 1
ATOM 17093 O O . ALA F 1 353 ? 6.267 161.793 19.580 1.00 36.10 375 ALA F O 1
ATOM 17095 N N . SER F 1 354 ? 5.115 162.504 21.356 1.00 35.17 376 SER F N 1
ATOM 17096 C CA . SER F 1 354 ? 6.328 162.918 22.043 1.00 37.14 376 SER F CA 1
ATOM 17097 C C . SER F 1 354 ? 7.160 161.704 22.357 1.00 37.01 376 SER F C 1
ATOM 17098 O O . SER F 1 354 ? 6.618 160.617 22.544 1.00 35.29 376 SER F O 1
ATOM 17101 N N . LYS F 1 355 ? 8.466 161.896 22.441 1.00 34.14 377 LYS F N 1
ATOM 17102 C CA . LYS F 1 355 ? 9.345 160.808 22.781 1.00 37.63 377 LYS F CA 1
ATOM 17103 C C . LYS F 1 355 ? 8.985 160.219 24.138 1.00 36.91 377 LYS F C 1
ATOM 17104 O O . LYS F 1 355 ? 9.114 159.017 24.330 1.00 36.28 377 LYS F O 1
ATOM 17110 N N . ALA F 1 356 ? 8.545 161.058 25.069 1.00 36.33 378 ALA F N 1
ATOM 17111 C CA . ALA F 1 356 ? 8.146 160.585 26.402 1.00 36.62 378 ALA F CA 1
ATOM 17112 C C . ALA F 1 356 ? 6.915 159.691 26.313 1.00 35.10 378 ALA F C 1
ATOM 17113 O O . ALA F 1 356 ? 6.849 158.666 26.964 1.00 35.62 378 ALA F O 1
ATOM 17115 N N . PHE F 1 357 ? 5.952 160.072 25.479 1.00 35.45 379 PHE F N 1
ATOM 17116 C CA . PHE F 1 357 ? 4.778 159.241 25.255 1.00 33.29 379 PHE F CA 1
ATOM 17117 C C . PHE F 1 357 ? 5.180 157.880 24.687 1.00 32.64 379 PHE F C 1
ATOM 17118 O O . PHE F 1 357 ? 4.750 156.830 25.184 1.00 29.38 379 PHE F O 1
ATOM 17126 N N . VAL F 1 358 ? 6.031 157.895 23.665 1.00 31.18 380 VAL F N 1
ATOM 17127 C CA . VAL F 1 358 ? 6.414 156.670 22.993 1.00 31.92 380 VAL F CA 1
ATOM 17128 C C . VAL F 1 358 ? 7.147 155.717 23.944 1.00 32.39 380 VAL F C 1
ATOM 17129 O O . VAL F 1 358 ? 6.900 154.514 23.953 1.00 31.82 380 VAL F O 1
ATOM 17133 N N . ARG F 1 359 ? 8.029 156.276 24.756 1.00 33.93 381 ARG F N 1
ATOM 17134 C CA . ARG F 1 359 ? 8.801 155.511 25.738 1.00 34.69 381 ARG F CA 1
ATOM 17135 C C . ARG F 1 359 ? 7.897 154.766 26.749 1.00 34.18 381 ARG F C 1
ATOM 17136 O O . ARG F 1 359 ? 8.181 153.649 27.161 1.00 33.00 381 ARG F O 1
ATOM 17144 N N . TYR F 1 360 ? 6.815 155.403 27.150 1.00 32.70 382 TYR F N 1
ATOM 17145 C CA . TYR F 1 360 ? 5.954 154.866 28.181 1.00 33.18 382 TYR F CA 1
ATOM 17146 C C . TYR F 1 360 ? 4.902 153.920 27.611 1.00 32.45 382 TYR F C 1
ATOM 17147 O O . TYR F 1 360 ? 4.613 152.892 28.203 1.00 30.86 382 TYR F O 1
ATOM 17156 N N . LYS F 1 361 ? 4.335 154.271 26.462 1.00 30.76 383 LYS F N 1
ATOM 17157 C CA . LYS F 1 361 ? 3.147 153.600 25.954 1.00 30.27 383 LYS F CA 1
ATOM 17158 C C . LYS F 1 361 ? 3.365 152.573 24.821 1.00 30.17 383 LYS F C 1
ATOM 17159 O O . LYS F 1 361 ? 2.438 151.882 24.443 1.00 27.14 383 LYS F O 1
ATOM 17165 N N . THR F 1 362 ? 4.579 152.466 24.290 1.00 28.27 384 THR F N 1
ATOM 17166 C CA . THR F 1 362 ? 4.852 151.514 23.233 1.00 27.40 384 THR F CA 1
ATOM 17167 C C . THR F 1 362 ? 4.758 150.114 23.774 1.00 27.85 384 THR F C 1
ATOM 17168 O O . THR F 1 362 ? 5.268 149.829 24.847 1.00 29.17 384 THR F O 1
ATOM 17185 N N . ASN F 1 364 ? 5.139 147.270 21.235 1.00 32.15 386 ASN F N 1
ATOM 17186 C CA . ASN F 1 364 ? 6.152 146.620 20.412 1.00 32.55 386 ASN F CA 1
ATOM 17187 C C . ASN F 1 364 ? 6.374 147.380 19.121 1.00 32.79 386 ASN F C 1
ATOM 17188 O O . ASN F 1 364 ? 5.538 148.190 18.725 1.00 30.84 386 ASN F O 1
ATOM 17193 N N . ILE F 1 365 ? 7.524 147.148 18.496 1.00 30.56 387 ILE F N 1
ATOM 17194 C CA . ILE F 1 365 ? 7.802 147.694 17.173 1.00 30.06 387 ILE F CA 1
ATOM 17195 C C . ILE F 1 365 ? 8.376 146.631 16.266 1.00 30.07 387 ILE F C 1
ATOM 17196 O O . ILE F 1 365 ? 8.912 145.612 16.731 1.00 29.95 387 ILE F O 1
ATOM 17201 N N . VAL F 1 366 ? 8.230 146.851 14.963 1.00 28.17 388 VAL F N 1
ATOM 17202 C CA . VAL F 1 366 ? 8.916 146.040 13.983 1.00 26.28 388 VAL F CA 1
ATOM 17203 C C . VAL F 1 366 ? 9.730 146.973 13.107 1.00 29.94 388 VAL F C 1
ATOM 17204 O O . VAL F 1 366 ? 9.248 148.047 12.702 1.00 29.15 388 VAL F O 1
ATOM 17208 N N . VAL F 1 367 ? 10.990 146.598 12.877 1.00 29.56 389 VAL F N 1
ATOM 17209 C CA . VAL F 1 367 ? 11.868 147.310 11.958 1.00 29.40 389 VAL F CA 1
ATOM 17210 C C . VAL F 1 367 ? 12.659 146.280 11.155 1.00 29.61 389 VAL F C 1
ATOM 17211 O O . VAL F 1 367 ? 12.765 145.119 11.542 1.00 27.60 389 VAL F O 1
ATOM 17215 N N . HIS F 1 368 ? 13.222 146.726 10.044 1.00 31.07 390 HIS F N 1
ATOM 17216 C CA . HIS F 1 368 ? 14.181 145.927 9.305 1.00 34.00 390 HIS F CA 1
ATOM 17217 C C . HIS F 1 368 ? 15.402 145.722 10.196 1.00 32.42 390 HIS F C 1
ATOM 17218 O O . HIS F 1 368 ? 15.792 146.629 10.923 1.00 31.00 390 HIS F O 1
ATOM 17225 N N . LYS F 1 369 ? 15.988 144.534 10.151 1.00 34.23 391 LYS F N 1
ATOM 17226 C CA . LYS F 1 369 ? 17.222 144.240 10.919 1.00 37.53 391 LYS F CA 1
ATOM 17227 C C . LYS F 1 369 ? 18.329 145.282 10.759 1.00 37.38 391 LYS F C 1
ATOM 17228 O O . LYS F 1 369 ? 19.026 145.599 11.711 1.00 36.51 391 LYS F O 1
ATOM 17234 N N . ASP F 1 370 ? 18.490 145.826 9.556 1.00 41.69 392 ASP F N 1
ATOM 17235 C CA . ASP F 1 370 ? 19.563 146.811 9.301 1.00 40.67 392 ASP F CA 1
ATOM 17236 C C . ASP F 1 370 ? 19.296 148.186 9.915 1.00 39.83 392 ASP F C 1
ATOM 17237 O O . ASP F 1 370 ? 20.171 149.053 9.878 1.00 41.55 392 ASP F O 1
ATOM 17242 N N . ALA F 1 371 ? 18.094 148.390 10.452 1.00 36.78 393 ALA F N 1
ATOM 17243 C CA . ALA F 1 371 ? 17.769 149.602 11.203 1.00 37.15 393 ALA F CA 1
ATOM 17244 C C . ALA F 1 371 ? 18.355 149.558 12.626 1.00 38.43 393 ALA F C 1
ATOM 17245 O O . ALA F 1 371 ? 18.427 150.583 13.275 1.00 39.39 393 ALA F O 1
ATOM 17247 N N . LEU F 1 372 ? 18.761 148.375 13.100 1.00 36.86 394 LEU F N 1
ATOM 17248 C CA . LEU F 1 372 ? 19.324 148.221 14.432 1.00 38.28 394 LEU F CA 1
ATOM 17249 C C . LEU F 1 372 ? 20.777 148.705 14.512 1.00 42.01 394 LEU F C 1
ATOM 17250 O O . LEU F 1 372 ? 21.590 148.386 13.638 1.00 41.26 394 LEU F O 1
ATOM 17255 N N . PRO F 1 373 ? 21.126 149.435 15.576 1.00 41.17 395 PRO F N 1
ATOM 17256 C CA . PRO F 1 373 ? 22.541 149.788 15.771 1.00 42.09 395 PRO F CA 1
ATOM 17257 C C . PRO F 1 373 ? 23.390 148.542 15.978 1.00 41.86 395 PRO F C 1
ATOM 17258 O O . PRO F 1 373 ? 22.919 147.575 16.575 1.00 38.89 395 PRO F O 1
ATOM 17262 N N . LYS F 1 374 ? 24.615 148.576 15.468 1.00 40.00 396 LYS F N 1
ATOM 17263 C CA . LYS F 1 374 ? 25.513 147.426 15.472 1.00 40.57 396 LYS F CA 1
ATOM 17264 C C . LYS F 1 374 ? 25.624 146.757 16.846 1.00 40.05 396 LYS F C 1
ATOM 17265 O O . LYS F 1 374 ? 25.588 145.534 16.934 1.00 41.05 396 LYS F O 1
ATOM 17271 N N . ALA F 1 375 ? 25.787 147.553 17.900 1.00 40.04 397 ALA F N 1
ATOM 17272 C CA . ALA F 1 375 ? 25.994 147.005 19.245 1.00 42.10 397 ALA F CA 1
ATOM 17273 C C . ALA F 1 375 ? 24.765 146.244 19.720 1.00 41.32 397 ALA F C 1
ATOM 17274 O O . ALA F 1 375 ? 24.886 145.204 20.366 1.00 40.61 397 ALA F O 1
ATOM 17276 N N . ILE F 1 376 ? 23.594 146.779 19.404 1.00 37.32 398 ILE F N 1
ATOM 17277 C CA . ILE F 1 376 ? 22.343 146.149 19.820 1.00 38.85 398 ILE F CA 1
ATOM 17278 C C . ILE F 1 376 ? 22.120 144.857 19.054 1.00 38.86 398 ILE F C 1
ATOM 17279 O O . ILE F 1 376 ? 21.781 143.843 19.634 1.00 39.37 398 ILE F O 1
ATOM 17284 N N . LYS F 1 377 ? 22.381 144.897 17.758 1.00 42.29 399 LYS F N 1
ATOM 17285 C CA . LYS F 1 377 ? 22.368 143.701 16.922 1.00 45.34 399 LYS F CA 1
ATOM 17286 C C . LYS F 1 377 ? 23.218 142.579 17.546 1.00 42.94 399 LYS F C 1
ATOM 17287 O O . LYS F 1 377 ? 22.770 141.438 17.650 1.00 39.70 399 LYS F O 1
ATOM 17293 N N . ALA F 1 378 ? 24.424 142.933 17.988 1.00 42.86 400 ALA F N 1
ATOM 17294 C CA . ALA F 1 378 ? 25.343 141.963 18.577 1.00 44.08 400 ALA F CA 1
ATOM 17295 C C . ALA F 1 378 ? 24.807 141.409 19.899 1.00 41.91 400 ALA F C 1
ATOM 17296 O O . ALA F 1 378 ? 24.855 140.207 20.127 1.00 40.88 400 ALA F O 1
ATOM 17298 N N . LYS F 1 379 ? 24.270 142.278 20.749 1.00 39.30 401 LYS F N 1
ATOM 17299 C CA . LYS F 1 379 ? 23.683 141.826 22.017 1.00 39.78 401 LYS F CA 1
ATOM 17300 C C . LYS F 1 379 ? 22.490 140.878 21.825 1.00 38.57 401 LYS F C 1
ATOM 17301 O O . LYS F 1 379 ? 22.244 140.028 22.666 1.00 37.39 401 LYS F O 1
ATOM 17307 N N . LEU F 1 380 ? 21.754 141.031 20.732 1.00 37.03 402 LEU F N 1
ATOM 17308 C CA . LEU F 1 380 ? 20.605 140.160 20.456 1.00 38.26 402 LEU F CA 1
ATOM 17309 C C . LEU F 1 380 ? 20.990 138.906 19.694 1.00 40.09 402 LEU F C 1
ATOM 17310 O O . LEU F 1 380 ? 20.164 138.023 19.515 1.00 44.07 402 LEU F O 1
ATOM 17315 N N . GLY F 1 381 ? 22.230 138.838 19.221 1.00 44.31 403 GLY F N 1
ATOM 17316 C CA . GLY F 1 381 ? 22.705 137.680 18.458 1.00 46.85 403 GLY F CA 1
ATOM 17317 C C . GLY F 1 381 ? 22.205 137.640 17.028 1.00 48.05 403 GLY F C 1
ATOM 17318 O O . GLY F 1 381 ? 22.075 136.568 16.447 1.00 51.29 403 GLY F O 1
ATOM 17319 N N . ILE F 1 382 ? 21.892 138.802 16.470 1.00 46.07 404 ILE F N 1
ATOM 17320 C CA . ILE F 1 382 ? 21.356 138.870 15.122 1.00 49.73 404 ILE F CA 1
ATOM 17321 C C . ILE F 1 382 ? 22.523 139.092 14.181 1.00 56.09 404 ILE F C 1
ATOM 17322 O O . ILE F 1 382 ? 23.140 140.141 14.220 1.00 53.22 404 ILE F O 1
ATOM 17327 N N . LYS F 1 383 ? 22.836 138.092 13.357 1.00 71.16 405 LYS F N 1
ATOM 17328 C CA . LYS F 1 383 ? 23.989 138.183 12.434 1.00 80.50 405 LYS F CA 1
ATOM 17329 C C . LYS F 1 383 ? 23.704 139.210 11.335 1.00 91.01 405 LYS F C 1
ATOM 17330 O O . LYS F 1 383 ? 24.593 139.941 10.910 1.00 99.04 405 LYS F O 1
#

Foldseek 3Di:
DFWDKDFPFFFDWDDFAAQDAFQLQQLVLLVRQVQSVLVCPNDGAAWASLLQLVLLLVLLVLLQVQLRPQPRGRAAHSVSNQVVLPVAIDGPVLAADVPDGHHHCPVVCVVLNVSCCRSNHDDPDDDADPVRHPVSVVNSVSSCVRGNDRDQWDDDPHDIDGRRVNRVVSVDHSVQKFKEDEADVDDALDDFFDPASNSSVRDHHYHHLVLCCLQVLQQVVRHKKKKFWAQPDPQNDQQFERFEDLVQLCVVDPDDVRPVPDDPVPSCGNGHDYHGDADHNVQLNVCVVPVVAHRRRIIWGGWMAIPVGFIWTFQGRNAQPHNRGRHHTYGPRRRSRIIIMMIGLVSRDPVSCVSNVND/DFWDKDFPFFFDWDDFAAQDAFQLLQLVLLVRQVQSVLVCPNDGAAWASLLQLVLLLVQLVLLQVQLRPQPRGRAAHSVSNQVVLPVAIDGPVLAADVPDGHHHCPVVCVVLNVSCCRSNHDDPDDDADPVRHPVSVVNSVSSCVRGNDRDQWDDDPHDIDGRRVNRVVSVDHSVQKFKEDEADVDDALDDFFDPASNSSVRDHHYHHLVLCCLCVLQQVVRHKKKKWWAQPDPQNDQQFERAAPPVVVVPDCGNGHDDDGDQDHNVLLHCCVVVVVAGDTRIIWGGWMAIPVGFIWTFQGRNAQPHNRGRHHTYGPSRSSRIIIMMIGLVSRDPVSCVSNVND/DWDKDFPFFFDWDDFAAQDAFQLLQLVLLVRQVQSVLVCPNDGAAWASLLQLVLLLVLLVLCQVQLRPQPRGRHAHSVSNQVVLPVAIDGPVLAADVPDGHHHCPVVCVVLNVSCCRSNHDDPDDDADPVRHPVSVVNSVSSCVRGNDRDQWDDDPHDIDGRRVNRVVSVDHSVQKFKEDEADVDDALDDFFDPASNSSVRDHHYHHLVLCCLCVLQQVVRHKKKKWWAQPDPQNDQQFERFEDDPPVCVVPPDCGNPYDYHGDQDHNVLLRCCVVVVVAGDTRIIWGGWMAIPVGFIWIDAGRNAQPHNRGRHHTYGPRRSSRIIIMMIGLVSRDPVSCVSNVND/DFWDKDFPFFFDWDDFAAQPAFQLLQLVLLVRQVQSVLVCPNDGAAWASLLQLVLQLVQLVLCQVQLRPQPRGRDAHSVSNQVSLPVAIDGPVLAADVPDGHHHCPVVCVVLNVSCCRSPHDDPDDDADPVRHPVSVVNSVSSCVRGNDRDQWDDDPHDIDGRRVNRVVSVDHSVQKFKEDEADVDDALDDFFDPASNSSVRDHHYHHLVLCCLQVLQQVVRHKKKKWWAQPDPQNDQQFERAEDDVCGNGHDYDGDQDHNVLLHCCVVVVVAGDTRIIWGGWMAIPVGFIWTDAGRNAQPHNRGRHHTYGPRRSSRIIIMMIGLVSRDPVSCVSNVND/DFWDKDFPFFFDWDDFAAQDAFQLLQLVLLVRQVQSVLVCPVDGAAWASLLQLVLQLVLLVLLQVQLRPQPRGGHAHSVSNQVVLPVAIDGPVLAADVPDGHHHCPVVCVVLNVSCCRSPHDDPDDDADPVRHPVSVVNSVSSCVRGNDRDQWDDDPHDIDGRHVNRVVSVDHSVQKFKEDEADVDDALEDFFPPASNSSVRDHHYHHLVLCCLQVLQQVVRHKKKKWWAQPDPQNDQQFERAHPPVCVVPPGHDDDHDQDHNVLLHCCVVVVVAGDTRIIWGGWMAIPVGFIWTDQGRNAQPHNRGRHHTYGPSRSSRIIIMMIGLVSRDPVSCVSNVND/DFWDKDFPFFFDWDDFAAQPAFQLLQLVLLVRQVQSVLVCPVDGAAWASLLQLVLQLVQLVLCQVQLRPQPRGRHAHSVSNQVSLPVAIDGPVLAADVPDGHHHCPVVCVVLNVSCCRSNHDDPDDDADPVRHPVSVVNSVSSCVRGNDRDQWDDDPHDIDGRRVNRVVSVDHSVQKFKEDEADVDDALDDFFDPASNSSVRDHHYHHLVLCCLCVLQQVVRHKKKKWWAQPDPQNDQQFERFEDPVQCVVVVCGNGHDYDGDQDHNVLLHCCVVVVVAGDIRIIWGGWMAIPVGFIWTFQGRNAQPHNRGRHHTYGPSRSSRIIIMMIGLVSRDPVSCVSNVND

B-factor: mean 40.5, std 20.14, range [6.84, 202.3]

CATH classification: 3.90.70.10

Organism: Parabacteroides distasonis (strain ATCC 8503 / DSM 20701 / CIP 104284 / JCM 5825 / NCTC 11152) (NCBI:txid435591)

Sequence (2074 aa):
EGFVFTTVKENPITSVKNQNRAGTCWCYSSYSFLESELLRGKGEYDLSEFTVYNTYLDRADAAVRTHGDVSFSQGGSFYDALYGETFGLVPEEERPGYADTLSNHTELSALTDAVAAIAKGKLRKLQSDENNALWKKAVAAVHQIYLGVPPEKFTYKGKEYTPKSFFESTGLKASDYVSLTSYTHHPFYTQFPLEIQDNWRHGSYNLPLDEFEVFDNAINTGYTIAWGSDVSESGFTRDGVAVPDDEKVQELSGSDAHWLKLKPEEKKLNTKPQPQKWCTQAERQLAYDNYETTTDDDDHGQIYGIAKDQEGNEYYVKNSWGTNSKYNGIWYASKAFVRYKTNIVVHKDALPKAIKKAKLGIKEGFVFTTVKENPITSVKNQNRAGTCWCYSSYSFLESELLRGKKGEYDLSEFTVYNTYLDRADAAVRTHGDVSFSQGGSFYDALYGETFGLVPEEERPGYADTLSNHTELSALTDAVAAIAKKGKLRKLQSDENNALWKKAVAAVHQIYLGVPPEKFTYKGKEYTPKSFFESTGLKASDYVSLTSYTHHPFYTQFPLEIQDNWRHGSYNLPLDEFEEVFDNAINTGYTIAWGSDVSESGFTRDGVAVPGSDAHWLKKLNTKKPQPQKWCTQAERQLAYDNYETTDDDHHGQIYGIAKDQEGNEYYVKNSWGTNSKYNGIWYASKAFVRYKTNIVVHKDALPKAIKAKLGIKGFVFTTVKENPITSVKNQNRAGTCWCYSSYSFLESELLRGKKGEYDLSEFTVYNTYLDRADAAVRTHGDVSFSQGGSFYDALYGETFGLVPEEERPGYADTLSNHTELSALTDAVAAIAKKGKLRKLQSDENNALWKKAVAAVHQIYLGVPPEKFTYKGKEYTPKSFFESTGLKASDYVSLTSYTHHPFYTQFPLEIQDNWRHGSYNLPLDEFEVFDNAINTGYTIAWGSDVSESGFTRDGVAVPDDGSDAHWLKKKLNTKPQPQKWWCTQAERQLAYDNYETTDDDHGQIYGIAKDQEGNEYYVKNSWGTNSKYNGIWYASKAFVRYKTNIVVHKDALPKAIKAKLGIKEGFVFTTVKENPITSVKNQNRAGTCWCYSSYSFLESELLRGKGEYDLSEFTVYNTYLDRADAAVRTHGDVSFSQGGSFYDALYGETFGLVPEEERRPGYADTLSNHTELSALTDAVAAIAKGKLRKLQSDEENNALWKKAVAAVHQQIYLGVPPEKFTYKGKEYTPKSFFESTGLKASDYVSLTSYTHHPFYTQFPLEIQDNWRHGSYNLPLDEFEVFDNAINTGYTIAWGSDVSESGFTRDGVVAVPDDKKLNTKPQPQKWWCTQAERQLAYDNYETTDDDHGQIYGIAKDQEGNEYYVKNSWGTNSKYNGIWYASKAFVRYKTNIVVHKDALPKAIKAKLGIKEGFVFTTVKKENPITSVKNQNRAGTCWCYSSYSFLESELLRGKGEYDLSEFTVYNTYLDRADAAVRTHGDVSFSQGGSFYDALYGETFGLVPEEERPGYADTLSNHTELSALTDAVAAIAKKGKLRKLQSDEENNALWKKAVAAVHQIYLGVPPEKFTYKGKEYTPKSFFESTGLKASDYVSLTSYTHHPFYTQFPLEIQDNWRHGSYNLPLDEFEEVFDNAINTGYTIAWGSDVSESGFTRDGVAVPGSDAHWLKTKPQPQKWCTQAERQLAYDNYETTDDHHGQIYGIAKDQEGNEYYVKNSWGTNSKYNGIWYASKAFVRYKTNIVVHKDALPKAIKAKLGIKEGFVFTTVKENPITSVKNQNRAGTCWCYSSYSFLESELLRGKKGEYDLSEFTVYNTYLDRADAAVRTHGDVSFSQGGSFYDALYGETFGLVPEEERPGYADTLSNHTELSALTDAVAAIAKKGKLRKLQSDENNALWKKAVAAVHQIYLGVPPEKFTYKGKEYTPKSFFESTGLKASDYVSLTSYTHHPFYTQFPLEIQDNWRHGSYNLPLDEFEEVFDNAINTGYTIAWGSDVSESGFTRDGVAVPDDEKVQELKKLNTKPQPQKWWCTQAERQLAYDNYETTDDDHHGQIYGIAKDQEGNEYYVKNSWGTNSKYNGIWYASKAFVRYKTNIVVHKDALPKAIKAKLGIK